Protein 2D8H (pdb70)

Radius of gyration: 14.16 Å; Cα contacts (8 Å, |Δi|>4): 136; chains: 1; bounding box: 37×37×28 Å

Nearest PDB structures (foldseek):
  2d8h-assembly1_A  TM=8.539E-01  e=3.539E-13  Homo sapiens
  2a08-assembly2_B  TM=9.715E-01  e=4.298E-06  Saccharomyces cerevisiae
  1ssh-assembly1_A  TM=9.206E-01  e=3.399E-06  Saccharomyces cerevisiae
  2da9-assembly1_A  TM=7.946E-01  e=1.758E-05  Mus musculus
  2yt6-assembly1_A  TM=6.489E-01  e=4.766E-05  Mus musculus

Solvent-accessible surface area: 6332 Å² total; per-residue (Å²): 127,128,93,79,118,109,69,162,177,197,132,49,143,99,145,136,64,56,97,1,38,2,77,135,56,28,110,17,161,121,140,49,16,1,74,3,100,63,42,34,114,0,45,2,56,66,62,74,155,50,139,199,64,122,8,65,0,96,16,160,84,86,69,4,74,0,14,5,98,70,10,53,114,98,101,60,116,122,117,97

Secondary structure (DSSP, 8-state):
---SS----SS---SS-EEEE-SS-EE-SSTTB-EE-TT-EEEEEE--S-SSSEEEEEETTEEEEEEGGG--B----S--

Organism: Homo sapiens (NCBI:txid9606)

Foldseek 3Di:
DDDDDDDDDPPDPDPFFAKKAFCAFDDPPDPAADGDGGGFIWGFPAQDDDQQDWGWTHGPRRIHIDRSVRIDGDPDVPDD

GO terms:
  GO:0032587 ruffle membrane (C, IDA)
  GO:0035091 phosphatidylinositol binding (F, IDA)
  GO:0019902 phosphatase binding (F, IDA)
  GO:0005515 protein binding (F, IPI)

CATH classification: 2.30.30.40

InterPro domains:
  IPR001452 SH3 domain [PF14604] (290-340)
  IPR001452 SH3 domain [PR00452] (286-296)
  IPR001452 SH3 domain [PR00452] (300-315)
  IPR001452 SH3 domain [PR00452] (319-328)
  IPR001452 SH3 domain [PR00452] (330-342)
  IPR001452 SH3 domain [PS50002] (283-342)
  IPR001452 SH3 domain [SM00326] (286-342)
  IPR007461 Ysc84 actin-binding domain [PF04366] (87-209)
  IPR033643 SH3YL1-like, SYLF domain [cd11525] (11-209)
  IPR035511 SH3YL1, SH3 domain [cd11841] (287-340)
  IPR036028 SH3-like domain superfamily [SSF50044] (266-341)
  IPR051702 SH3 domain-containing protein YSC84-like [PTHR15629] (1-319)

Structure (mmCIF, N/CA/C/O backbone):
data_2D8H
#
_entry.id   2D8H
#
loop_
_atom_site.group_PDB
_atom_site.id
_atom_site.type_symbol
_atom_site.label_atom_id
_atom_site.label_alt_id
_atom_site.label_comp_id
_atom_site.label_asym_id
_atom_site.label_entity_id
_atom_site.label_seq_id
_atom_site.pdbx_PDB_ins_code
_atom_site.Cartn_x
_atom_site.Cartn_y
_atom_site.Cartn_z
_atom_site.occupancy
_atom_site.B_iso_or_equiv
_atom_site.auth_seq_id
_atom_site.auth_comp_id
_atom_site.auth_asym_id
_atom_site.auth_atom_id
_atom_site.pdbx_PDB_model_num
ATOM 1 N N . GLY A 1 1 ? 24.388 14.339 4.581 1.00 0.00 1 GLY A N 1
ATOM 2 C CA . GLY A 1 1 ? 25.220 13.265 4.071 1.00 0.00 1 GLY A CA 1
ATOM 3 C C . GLY A 1 1 ? 25.790 12.398 5.177 1.00 0.00 1 GLY A C 1
ATOM 4 O O . GLY A 1 1 ? 25.396 11.243 5.335 1.00 0.00 1 GLY A O 1
ATOM 8 N N . SER A 1 2 ? 26.722 12.956 5.943 1.00 0.00 2 SER A N 1
ATOM 9 C CA . SER A 1 2 ? 27.352 12.225 7.036 1.00 0.00 2 SER A CA 1
ATOM 10 C C . SER A 1 2 ? 26.301 11.593 7.943 1.00 0.00 2 SER A C 1
ATOM 11 O O . SER A 1 2 ? 25.307 12.227 8.295 1.00 0.00 2 SER A O 1
ATOM 19 N N . SER A 1 3 ? 26.529 10.338 8.318 1.00 0.00 3 SER A N 1
ATOM 20 C CA . SER A 1 3 ? 25.601 9.618 9.182 1.00 0.00 3 SER A CA 1
ATOM 21 C C . SER A 1 3 ? 26.256 9.274 10.516 1.00 0.00 3 SER A C 1
ATOM 22 O O . SER A 1 3 ? 27.480 9.231 10.627 1.00 0.00 3 SER A O 1
ATOM 30 N N . GLY A 1 4 ? 25.429 9.031 11.529 1.00 0.00 4 GLY A N 1
ATOM 31 C CA . GLY A 1 4 ? 25.944 8.695 12.843 1.00 0.00 4 GLY A CA 1
ATOM 32 C C . GLY A 1 4 ? 25.811 7.218 13.158 1.00 0.00 4 GLY A C 1
ATOM 33 O O . GLY A 1 4 ? 26.777 6.463 13.050 1.00 0.00 4 GLY A O 1
ATOM 37 N N . SER A 1 5 ? 24.610 6.805 13.551 1.00 0.00 5 SER A N 1
ATOM 38 C CA . SER A 1 5 ? 24.354 5.409 13.888 1.00 0.00 5 SER A CA 1
ATOM 39 C C . SER A 1 5 ? 23.132 4.885 13.141 1.00 0.00 5 SER A C 1
ATOM 40 O O . SER A 1 5 ? 21.994 5.155 13.523 1.00 0.00 5 SER A O 1
ATOM 48 N N . SER A 1 6 ? 23.377 4.132 12.073 1.00 0.00 6 SER A N 1
ATOM 49 C CA . SER A 1 6 ? 22.297 3.572 11.268 1.00 0.00 6 SER A CA 1
ATOM 50 C C . SER A 1 6 ? 22.699 2.221 10.685 1.00 0.00 6 SER A C 1
ATOM 51 O O . SER A 1 6 ? 23.883 1.927 10.531 1.00 0.00 6 SER A O 1
ATOM 59 N N . GLY A 1 7 ? 21.702 1.403 10.361 1.00 0.00 7 GLY A N 1
ATOM 60 C CA . GLY A 1 7 ? 21.971 0.093 9.798 1.00 0.00 7 GLY A CA 1
ATOM 61 C C . GLY A 1 7 ? 20.703 -0.694 9.529 1.00 0.00 7 GLY A C 1
ATOM 62 O O . GLY A 1 7 ? 19.600 -0.217 9.796 1.00 0.00 7 GLY A O 1
ATOM 66 N N . HIS A 1 8 ? 20.860 -1.902 8.997 1.00 0.00 8 HIS A N 1
ATOM 67 C CA . HIS A 1 8 ? 19.718 -2.756 8.690 1.00 0.00 8 HIS A CA 1
ATOM 68 C C . HIS A 1 8 ? 19.912 -4.152 9.274 1.00 0.00 8 HIS A C 1
ATOM 69 O O . HIS A 1 8 ? 19.579 -5.152 8.638 1.00 0.00 8 HIS A O 1
ATOM 84 N N . GLU A 1 9 ? 20.453 -4.212 10.486 1.00 0.00 9 GLU A N 1
ATOM 85 C CA . GLU A 1 9 ? 20.692 -5.486 11.154 1.00 0.00 9 GLU A CA 1
ATOM 86 C C . GLU A 1 9 ? 19.494 -5.885 12.010 1.00 0.00 9 GLU A C 1
ATOM 87 O O . GLU A 1 9 ? 19.420 -5.545 13.191 1.00 0.00 9 GLU A O 1
ATOM 99 N N . ARG A 1 10 ? 18.557 -6.608 11.406 1.00 0.00 10 ARG A N 1
ATOM 100 C CA . ARG A 1 10 ? 17.361 -7.052 12.111 1.00 0.00 10 ARG A CA 1
ATOM 101 C C . ARG A 1 10 ? 16.814 -8.338 11.498 1.00 0.00 10 ARG A C 1
ATOM 102 O O . ARG A 1 10 ? 17.100 -8.659 10.345 1.00 0.00 10 ARG A O 1
ATOM 123 N N . VAL A 1 11 ? 16.025 -9.071 12.278 1.00 0.00 11 VAL A N 1
ATOM 124 C CA . VAL A 1 11 ? 15.438 -10.321 11.812 1.00 0.00 11 VAL A CA 1
ATOM 125 C C . VAL A 1 11 ? 14.435 -10.073 10.691 1.00 0.00 11 VAL A C 1
ATOM 126 O O . VAL A 1 11 ? 13.587 -9.187 10.787 1.00 0.00 11 VAL A O 1
ATOM 139 N N . GLY A 1 12 ? 14.538 -10.863 9.626 1.00 0.00 12 GLY A N 1
ATOM 140 C CA . GLY A 1 12 ? 13.634 -10.714 8.501 1.00 0.00 12 GLY A CA 1
ATOM 141 C C . GLY A 1 12 ? 14.366 -10.438 7.202 1.00 0.00 12 GLY A C 1
ATOM 142 O O . GLY A 1 12 ? 15.083 -9.445 7.085 1.00 0.00 12 GLY A O 1
ATOM 146 N N . ASN A 1 13 ? 14.185 -11.320 6.224 1.00 0.00 13 ASN A N 1
ATOM 147 C CA . ASN A 1 13 ? 14.836 -11.167 4.928 1.00 0.00 13 ASN A CA 1
ATOM 148 C C . ASN A 1 13 ? 13.874 -10.575 3.903 1.00 0.00 13 ASN A C 1
ATOM 149 O O . ASN A 1 13 ? 12.808 -11.133 3.640 1.00 0.00 13 ASN A O 1
ATOM 160 N N . LEU A 1 14 ? 14.257 -9.441 3.326 1.00 0.00 14 LEU A N 1
ATOM 161 C CA . LEU A 1 14 ? 13.429 -8.772 2.328 1.00 0.00 14 LEU A CA 1
ATOM 162 C C . LEU A 1 14 ? 14.211 -8.539 1.039 1.00 0.00 14 LEU A C 1
ATOM 163 O O . LEU A 1 14 ? 14.812 -7.483 0.849 1.00 0.00 14 LEU A O 1
ATOM 179 N N . ASN A 1 15 ? 14.196 -9.533 0.157 1.00 0.00 15 ASN A N 1
ATOM 180 C CA . ASN A 1 15 ? 14.902 -9.435 -1.116 1.00 0.00 15 ASN A CA 1
ATOM 181 C C . ASN A 1 15 ? 14.201 -8.457 -2.054 1.00 0.00 15 ASN A C 1
ATOM 182 O O . ASN A 1 15 ? 14.835 -7.838 -2.907 1.00 0.00 15 ASN A O 1
ATOM 193 N N . GLN A 1 16 ? 12.889 -8.325 -1.888 1.00 0.00 16 GLN A N 1
ATOM 194 C CA . GLN A 1 16 ? 12.101 -7.423 -2.720 1.00 0.00 16 GLN A CA 1
ATOM 195 C C . GLN A 1 16 ? 10.789 -7.057 -2.036 1.00 0.00 16 GLN A C 1
ATOM 196 O O . GLN A 1 16 ? 10.177 -7.867 -1.339 1.00 0.00 16 GLN A O 1
ATOM 210 N N . PRO A 1 17 ? 10.344 -5.808 -2.237 1.00 0.00 17 PRO A N 1
ATOM 211 C CA . PRO A 1 17 ? 9.099 -5.306 -1.647 1.00 0.00 17 PRO A CA 1
ATOM 212 C C . PRO A 1 17 ? 7.864 -5.950 -2.266 1.00 0.00 17 PRO A C 1
ATOM 213 O O . PRO A 1 17 ? 7.973 -6.811 -3.140 1.00 0.00 17 PRO A O 1
ATOM 224 N N . ILE A 1 18 ? 6.690 -5.528 -1.809 1.00 0.00 18 ILE A N 1
ATOM 225 C CA . ILE A 1 18 ? 5.434 -6.063 -2.320 1.00 0.00 18 ILE A CA 1
ATOM 226 C C . ILE A 1 18 ? 4.599 -4.971 -2.978 1.00 0.00 18 ILE A C 1
ATOM 227 O O . ILE A 1 18 ? 4.719 -3.795 -2.638 1.00 0.00 18 ILE A O 1
ATOM 243 N N . GLU A 1 19 ? 3.751 -5.370 -3.922 1.00 0.00 19 GLU A N 1
ATOM 244 C CA . GLU A 1 19 ? 2.894 -4.424 -4.627 1.00 0.00 19 GLU A CA 1
ATOM 245 C C . GLU A 1 19 ? 1.435 -4.602 -4.219 1.00 0.00 19 GLU A C 1
ATOM 246 O O . GLU A 1 19 ? 0.871 -5.689 -4.347 1.00 0.00 19 GLU A O 1
ATOM 258 N N . VAL A 1 20 ? 0.829 -3.527 -3.725 1.00 0.00 20 VAL A N 1
ATOM 259 C CA . VAL A 1 20 ? -0.565 -3.563 -3.298 1.00 0.00 20 VAL A CA 1
ATOM 260 C C . VAL A 1 20 ? -1.364 -2.432 -3.936 1.00 0.00 20 VAL A C 1
ATOM 261 O O . VAL A 1 20 ? -0.838 -1.347 -4.183 1.00 0.00 20 VAL A O 1
ATOM 274 N N . THR A 1 21 ? -2.641 -2.693 -4.200 1.00 0.00 21 THR A N 1
ATOM 275 C CA . THR A 1 21 ? -3.514 -1.698 -4.809 1.00 0.00 21 THR A CA 1
ATOM 276 C C . THR A 1 21 ? -4.457 -1.089 -3.777 1.00 0.00 21 THR A C 1
ATOM 277 O O . THR A 1 21 ? -5.289 -1.784 -3.196 1.00 0.00 21 THR A O 1
ATOM 288 N N . ALA A 1 22 ? -4.320 0.215 -3.556 1.00 0.00 22 ALA A N 1
ATOM 289 C CA . ALA A 1 22 ? -5.162 0.918 -2.596 1.00 0.00 22 ALA A CA 1
ATOM 290 C C . ALA A 1 22 ? -6.640 0.728 -2.919 1.00 0.00 22 ALA A C 1
ATOM 291 O O . ALA A 1 22 ? -7.133 1.224 -3.933 1.00 0.00 22 ALA A O 1
ATOM 298 N N . LEU A 1 23 ? -7.342 0.007 -2.052 1.00 0.00 23 LEU A N 1
ATOM 299 C CA . LEU A 1 23 ? -8.765 -0.250 -2.245 1.00 0.00 23 LEU A CA 1
ATOM 300 C C . LEU A 1 23 ? -9.581 1.023 -2.042 1.00 0.00 23 LEU A C 1
ATOM 301 O O . LEU A 1 23 ? -10.633 1.203 -2.656 1.00 0.00 23 LEU A O 1
ATOM 317 N N . TYR A 1 24 ? -9.087 1.904 -1.179 1.00 0.00 24 TYR A N 1
ATOM 318 C CA . TYR A 1 24 ? -9.770 3.161 -0.895 1.00 0.00 24 TYR A CA 1
ATOM 319 C C . TYR A 1 24 ? -8.767 4.295 -0.707 1.00 0.00 24 TYR A C 1
ATOM 320 O O . TYR A 1 24 ? -7.599 4.061 -0.399 1.00 0.00 24 TYR A O 1
ATOM 338 N N . SER A 1 25 ? -9.234 5.526 -0.895 1.00 0.00 25 SER A N 1
ATOM 339 C CA . SER A 1 25 ? -8.379 6.698 -0.749 1.00 0.00 25 SER A CA 1
ATOM 340 C C . SER A 1 25 ? -8.063 6.962 0.720 1.00 0.00 25 SER A C 1
ATOM 341 O O . SER A 1 25 ? -8.823 6.577 1.609 1.00 0.00 25 SER A O 1
ATOM 349 N N . PHE A 1 26 ? -6.936 7.621 0.968 1.00 0.00 26 PHE A N 1
ATOM 350 C CA . PHE A 1 26 ? -6.518 7.936 2.329 1.00 0.00 26 PHE A CA 1
ATOM 351 C C . PHE A 1 26 ? -5.716 9.233 2.365 1.00 0.00 26 PHE A C 1
ATOM 352 O O . PHE A 1 26 ? -5.015 9.568 1.410 1.00 0.00 26 PHE A O 1
ATOM 369 N N . GLU A 1 27 ? -5.825 9.959 3.473 1.00 0.00 27 GLU A N 1
ATOM 370 C CA . GLU A 1 27 ? -5.111 11.220 3.633 1.00 0.00 27 GLU A CA 1
ATOM 371 C C . GLU A 1 27 ? -4.345 11.248 4.952 1.00 0.00 27 GLU A C 1
ATOM 372 O O . GLU A 1 27 ? -4.926 11.459 6.016 1.00 0.00 27 GLU A O 1
ATOM 384 N N . GLY A 1 28 ? -3.035 11.033 4.874 1.00 0.00 28 GLY A N 1
ATOM 385 C CA . GLY A 1 28 ? -2.210 11.037 6.068 1.00 0.00 28 GLY A CA 1
ATOM 386 C C . GLY A 1 28 ? -2.315 12.337 6.841 1.00 0.00 28 GLY A C 1
ATOM 387 O O . GLY A 1 28 ? -1.833 13.375 6.389 1.00 0.00 28 GLY A O 1
ATOM 391 N N . GLN A 1 29 ? -2.948 12.280 8.009 1.00 0.00 29 GLN A N 1
ATOM 392 C CA . GLN A 1 29 ? -3.117 13.463 8.844 1.00 0.00 29 GLN A CA 1
ATOM 393 C C . GLN A 1 29 ? -1.766 13.999 9.308 1.00 0.00 29 GLN A C 1
ATOM 394 O O . GLN A 1 29 ? -1.603 15.201 9.514 1.00 0.00 29 GLN A O 1
ATOM 408 N N . GLN A 1 30 ? -0.802 13.098 9.471 1.00 0.00 30 GLN A N 1
ATOM 409 C CA . GLN A 1 30 ? 0.534 13.482 9.912 1.00 0.00 30 GLN A CA 1
ATOM 410 C C . GLN A 1 30 ? 1.515 13.475 8.745 1.00 0.00 30 GLN A C 1
ATOM 411 O O . GLN A 1 30 ? 1.289 12.839 7.715 1.00 0.00 30 GLN A O 1
ATOM 425 N N . PRO A 1 31 ? 2.632 14.200 8.906 1.00 0.00 31 PRO A N 1
ATOM 426 C CA . PRO A 1 31 ? 3.671 14.293 7.876 1.00 0.00 31 PRO A CA 1
ATOM 427 C C . PRO A 1 31 ? 4.430 12.983 7.697 1.00 0.00 31 PRO A C 1
ATOM 428 O O . PRO A 1 31 ? 5.075 12.763 6.673 1.00 0.00 31 PRO A O 1
ATOM 439 N N . GLY A 1 32 ? 4.347 12.114 8.701 1.00 0.00 32 GLY A N 1
ATOM 440 C CA . GLY A 1 32 ? 5.031 10.836 8.634 1.00 0.00 32 GLY A CA 1
ATOM 441 C C . GLY A 1 32 ? 4.216 9.779 7.915 1.00 0.00 32 GLY A C 1
ATOM 442 O O . GLY A 1 32 ? 4.740 8.731 7.538 1.00 0.00 32 GLY A O 1
ATOM 446 N N . ASP A 1 33 ? 2.930 10.054 7.725 1.00 0.00 33 ASP A N 1
ATOM 447 C CA . ASP A 1 33 ? 2.040 9.118 7.048 1.00 0.00 33 ASP A CA 1
ATOM 448 C C . ASP A 1 33 ? 2.227 9.189 5.535 1.00 0.00 33 ASP A C 1
ATOM 449 O O . ASP A 1 33 ? 3.104 9.899 5.040 1.00 0.00 33 ASP A O 1
ATOM 458 N N . LEU A 1 34 ? 1.399 8.449 4.806 1.00 0.00 34 LEU A N 1
ATOM 459 C CA . LEU A 1 34 ? 1.474 8.427 3.350 1.00 0.00 34 LEU A CA 1
ATOM 460 C C . LEU A 1 34 ? 0.161 8.895 2.730 1.00 0.00 34 LEU A C 1
ATOM 461 O O . LEU A 1 34 ? -0.903 8.764 3.333 1.00 0.00 34 LEU A O 1
ATOM 477 N N . ASN A 1 35 ? 0.245 9.440 1.521 1.00 0.00 35 ASN A N 1
ATOM 478 C CA . ASN A 1 35 ? -0.937 9.926 0.818 1.00 0.00 35 ASN A CA 1
ATOM 479 C C . ASN A 1 35 ? -1.151 9.159 -0.483 1.00 0.00 35 ASN A C 1
ATOM 480 O O . ASN A 1 35 ? -0.313 9.198 -1.384 1.00 0.00 35 ASN A O 1
ATOM 491 N N . PHE A 1 36 ? -2.279 8.462 -0.575 1.00 0.00 36 PHE A N 1
ATOM 492 C CA . PHE A 1 36 ? -2.603 7.685 -1.765 1.00 0.00 36 PHE A CA 1
ATOM 493 C C . PHE A 1 36 ? -4.090 7.784 -2.092 1.00 0.00 36 PHE A C 1
ATOM 494 O O . PHE A 1 36 ? -4.858 8.398 -1.351 1.00 0.00 36 PHE A O 1
ATOM 511 N N . GLN A 1 37 ? -4.487 7.178 -3.206 1.00 0.00 37 GLN A N 1
ATOM 512 C CA . GLN A 1 37 ? -5.882 7.200 -3.631 1.00 0.00 37 GLN A CA 1
ATOM 513 C C . GLN A 1 37 ? -6.311 5.835 -4.159 1.00 0.00 37 GLN A C 1
ATOM 514 O O . GLN A 1 37 ? -5.491 5.068 -4.664 1.00 0.00 37 GLN A O 1
ATOM 528 N N . ALA A 1 38 ? -7.601 5.538 -4.040 1.00 0.00 38 ALA A N 1
ATOM 529 C CA . ALA A 1 38 ? -8.139 4.267 -4.507 1.00 0.00 38 ALA A CA 1
ATOM 530 C C . ALA A 1 38 ? -7.602 3.919 -5.892 1.00 0.00 38 ALA A C 1
ATOM 531 O O . ALA A 1 38 ? -8.020 4.498 -6.894 1.00 0.00 38 ALA A O 1
ATOM 538 N N . GLY A 1 39 ? -6.673 2.970 -5.940 1.00 0.00 39 GLY A N 1
ATOM 539 C CA . GLY A 1 39 ? -6.094 2.562 -7.206 1.00 0.00 39 GLY A CA 1
ATOM 540 C C . GLY A 1 39 ? -4.585 2.705 -7.227 1.00 0.00 39 GLY A C 1
ATOM 541 O O . GLY A 1 39 ? -3.885 1.888 -7.826 1.00 0.00 39 GLY A O 1
ATOM 545 N N . ASP A 1 40 ? -4.082 3.745 -6.571 1.00 0.00 40 ASP A N 1
ATOM 546 C CA . ASP A 1 40 ? -2.646 3.993 -6.517 1.00 0.00 40 ASP A CA 1
ATOM 547 C C . ASP A 1 40 ? -1.912 2.805 -5.904 1.00 0.00 40 ASP A C 1
ATOM 548 O O . ASP A 1 40 ? -2.257 2.344 -4.815 1.00 0.00 40 ASP A O 1
ATOM 557 N N . ARG A 1 41 ? -0.900 2.312 -6.610 1.00 0.00 41 ARG A N 1
ATOM 558 C CA . ARG A 1 41 ? -0.119 1.176 -6.136 1.00 0.00 41 ARG A CA 1
ATOM 559 C C . ARG A 1 41 ? 0.941 1.624 -5.135 1.00 0.00 41 ARG A C 1
ATOM 560 O O . ARG A 1 41 ? 1.707 2.552 -5.401 1.00 0.00 41 ARG A O 1
ATOM 581 N N . ILE A 1 42 ? 0.980 0.961 -3.985 1.00 0.00 42 ILE A N 1
ATOM 582 C CA . ILE A 1 42 ? 1.947 1.291 -2.945 1.00 0.00 42 ILE A CA 1
ATOM 583 C C . ILE A 1 42 ? 2.982 0.183 -2.785 1.00 0.00 42 ILE A C 1
ATOM 584 O O . ILE A 1 42 ? 2.636 -0.989 -2.634 1.00 0.00 42 ILE A O 1
ATOM 600 N N . THR A 1 43 ? 4.256 0.562 -2.817 1.00 0.00 43 THR A N 1
ATOM 601 C CA . THR A 1 43 ? 5.343 -0.399 -2.675 1.00 0.00 43 THR A CA 1
ATOM 602 C C . THR A 1 43 ? 5.604 -0.720 -1.208 1.00 0.00 43 THR A C 1
ATOM 603 O O . THR A 1 43 ? 6.235 0.059 -0.494 1.00 0.00 43 THR A O 1
ATOM 614 N N . VAL A 1 44 ? 5.117 -1.874 -0.764 1.00 0.00 44 VAL A N 1
ATOM 615 C CA . VAL A 1 44 ? 5.299 -2.300 0.618 1.00 0.00 44 VAL A CA 1
ATOM 616 C C . VAL A 1 44 ? 6.764 -2.607 0.910 1.00 0.00 44 VAL A C 1
ATOM 617 O O . VAL A 1 44 ? 7.296 -3.624 0.462 1.00 0.00 44 VAL A O 1
ATOM 630 N N . ILE A 1 45 ? 7.410 -1.723 1.662 1.00 0.00 45 ILE A N 1
ATOM 631 C CA . ILE A 1 45 ? 8.813 -1.900 2.014 1.00 0.00 45 ILE A CA 1
ATOM 632 C C . ILE A 1 45 ? 8.957 -2.575 3.374 1.00 0.00 45 ILE A C 1
ATOM 633 O O . ILE A 1 45 ? 9.842 -3.407 3.575 1.00 0.00 45 ILE A O 1
ATOM 649 N N . SER A 1 46 ? 8.080 -2.213 4.305 1.00 0.00 46 SER A N 1
ATOM 650 C CA . SER A 1 46 ? 8.110 -2.782 5.647 1.00 0.00 46 SER A CA 1
ATOM 651 C C . SER A 1 46 ? 6.697 -2.977 6.186 1.00 0.00 46 SER A C 1
ATOM 652 O O . SER A 1 46 ? 6.028 -2.017 6.570 1.00 0.00 46 SER A O 1
ATOM 660 N N . LYS A 1 47 ? 6.247 -4.227 6.213 1.00 0.00 47 LYS A N 1
ATOM 661 C CA . LYS A 1 47 ? 4.914 -4.551 6.706 1.00 0.00 47 LYS A CA 1
ATOM 662 C C . LYS A 1 47 ? 4.970 -5.692 7.717 1.00 0.00 47 LYS A C 1
ATOM 663 O O . LYS A 1 47 ? 6.006 -6.336 7.886 1.00 0.00 47 LYS A O 1
ATOM 682 N N . THR A 1 48 ? 3.849 -5.938 8.387 1.00 0.00 48 THR A N 1
ATOM 683 C CA . THR A 1 48 ? 3.771 -7.001 9.381 1.00 0.00 48 THR A CA 1
ATOM 684 C C . THR A 1 48 ? 2.839 -8.117 8.921 1.00 0.00 48 THR A C 1
ATOM 685 O O . THR A 1 48 ? 2.208 -8.017 7.868 1.00 0.00 48 THR A O 1
ATOM 696 N N . ASP A 1 49 ? 2.758 -9.179 9.715 1.00 0.00 49 ASP A N 1
ATOM 697 C CA . ASP A 1 49 ? 1.902 -10.314 9.389 1.00 0.00 49 ASP A CA 1
ATOM 698 C C . ASP A 1 49 ? 0.501 -10.120 9.961 1.00 0.00 49 ASP A C 1
ATOM 699 O O . ASP A 1 49 ? -0.079 -11.041 10.534 1.00 0.00 49 ASP A O 1
ATOM 708 N N . SER A 1 50 ? -0.035 -8.914 9.802 1.00 0.00 50 SER A N 1
ATOM 709 C CA . SER A 1 50 ? -1.366 -8.597 10.307 1.00 0.00 50 SER A CA 1
ATOM 710 C C . SER A 1 50 ? -2.071 -7.600 9.392 1.00 0.00 50 SER A C 1
ATOM 711 O O . SER A 1 50 ? -1.497 -6.583 9.003 1.00 0.00 50 SER A O 1
ATOM 719 N N . HIS A 1 51 ? -3.321 -7.901 9.051 1.00 0.00 51 HIS A N 1
ATOM 720 C CA . HIS A 1 51 ? -4.106 -7.032 8.182 1.00 0.00 51 HIS A CA 1
ATOM 721 C C . HIS A 1 51 ? -4.690 -5.862 8.968 1.00 0.00 51 HIS A C 1
ATOM 722 O O . HIS A 1 51 ? -4.934 -4.789 8.415 1.00 0.00 51 HIS A O 1
ATOM 737 N N . PHE A 1 52 ? -4.914 -6.077 10.260 1.00 0.00 52 PHE A N 1
ATOM 738 C CA . PHE A 1 52 ? -5.472 -5.041 11.122 1.00 0.00 52 PHE A CA 1
ATOM 739 C C . PHE A 1 52 ? -4.364 -4.191 11.738 1.00 0.00 52 PHE A C 1
ATOM 740 O O . PHE A 1 52 ? -4.366 -3.926 12.940 1.00 0.00 52 PHE A O 1
ATOM 757 N N . ASP A 1 53 ? -3.419 -3.769 10.905 1.00 0.00 53 ASP A N 1
ATOM 758 C CA . ASP A 1 53 ? -2.305 -2.949 11.367 1.00 0.00 53 ASP A CA 1
ATOM 759 C C . ASP A 1 53 ? -1.818 -2.020 10.259 1.00 0.00 53 ASP A C 1
ATOM 760 O O . ASP A 1 53 ? -2.155 -2.204 9.089 1.00 0.00 53 ASP A O 1
ATOM 769 N N . TRP A 1 54 ? -1.025 -1.023 10.635 1.00 0.00 54 TRP A N 1
ATOM 770 C CA . TRP A 1 54 ? -0.493 -0.065 9.673 1.00 0.00 54 TRP A CA 1
ATOM 771 C C . TRP A 1 54 ? 0.863 -0.519 9.145 1.00 0.00 54 TRP A C 1
ATOM 772 O O . TRP A 1 54 ? 1.736 -0.920 9.916 1.00 0.00 54 TRP A O 1
ATOM 793 N N . TRP A 1 55 ? 1.034 -0.454 7.830 1.00 0.00 55 TRP A N 1
ATOM 794 C CA . TRP A 1 55 ? 2.286 -0.859 7.201 1.00 0.00 55 TRP A CA 1
ATOM 795 C C . TRP A 1 55 ? 3.030 0.349 6.643 1.00 0.00 55 TRP A C 1
ATOM 796 O O . TRP A 1 55 ? 2.515 1.466 6.656 1.00 0.00 55 TRP A O 1
ATOM 817 N N . GLU A 1 56 ? 4.244 0.116 6.153 1.00 0.00 56 GLU A N 1
ATOM 818 C CA . GLU A 1 56 ? 5.058 1.187 5.591 1.00 0.00 56 GLU A CA 1
ATOM 819 C C . GLU A 1 56 ? 5.395 0.905 4.129 1.00 0.00 56 GLU A C 1
ATOM 820 O O . GLU A 1 56 ? 6.141 -0.023 3.821 1.00 0.00 56 GLU A O 1
ATOM 832 N N . GLY A 1 57 ? 4.837 1.713 3.232 1.00 0.00 57 GLY A N 1
ATOM 833 C CA . GLY A 1 57 ? 5.089 1.534 1.814 1.00 0.00 57 GLY A CA 1
ATOM 834 C C . GLY A 1 57 ? 5.625 2.790 1.158 1.00 0.00 57 GLY A C 1
ATOM 835 O O . GLY A 1 57 ? 5.872 3.794 1.827 1.00 0.00 57 GLY A O 1
ATOM 839 N N . LYS A 1 58 ? 5.809 2.737 -0.157 1.00 0.00 58 LYS A N 1
ATOM 840 C CA . LYS A 1 58 ? 6.320 3.878 -0.906 1.00 0.00 58 LYS A CA 1
ATOM 841 C C . LYS A 1 58 ? 5.442 4.171 -2.119 1.00 0.00 58 LYS A C 1
ATOM 842 O O . LYS A 1 58 ? 5.070 3.262 -2.862 1.00 0.00 58 LYS A O 1
ATOM 861 N N . LEU A 1 59 ? 5.116 5.443 -2.314 1.00 0.00 59 LEU A N 1
ATOM 862 C CA . LEU A 1 59 ? 4.282 5.856 -3.438 1.00 0.00 59 LEU A CA 1
ATOM 863 C C . LEU A 1 59 ? 4.739 7.203 -3.989 1.00 0.00 59 LEU A C 1
ATOM 864 O O . LEU A 1 59 ? 5.186 8.072 -3.240 1.00 0.00 59 LEU A O 1
ATOM 880 N N . ARG A 1 60 ? 4.622 7.370 -5.302 1.00 0.00 60 ARG A N 1
ATOM 881 C CA . ARG A 1 60 ? 5.022 8.611 -5.953 1.00 0.00 60 ARG A CA 1
ATOM 882 C C . ARG A 1 60 ? 6.334 9.131 -5.373 1.00 0.00 60 ARG A C 1
ATOM 883 O O . ARG A 1 60 ? 6.470 10.320 -5.086 1.00 0.00 60 ARG A O 1
ATOM 904 N N . GLY A 1 61 ? 7.298 8.231 -5.203 1.00 0.00 61 GLY A N 1
ATOM 905 C CA . GLY A 1 61 ? 8.586 8.618 -4.657 1.00 0.00 61 GLY A CA 1
ATOM 906 C C . GLY A 1 61 ? 8.479 9.156 -3.244 1.00 0.00 61 GLY A C 1
ATOM 907 O O . GLY A 1 61 ? 9.189 10.091 -2.874 1.00 0.00 61 GLY A O 1
ATOM 911 N N . GLN A 1 62 ? 7.589 8.564 -2.453 1.00 0.00 62 GLN A N 1
ATOM 912 C CA . GLN A 1 62 ? 7.391 8.992 -1.074 1.00 0.00 62 GLN A CA 1
ATOM 913 C C . GLN A 1 62 ? 7.377 7.795 -0.129 1.00 0.00 62 GLN A C 1
ATOM 914 O O . GLN A 1 62 ? 7.443 6.645 -0.565 1.00 0.00 62 GLN A O 1
ATOM 928 N N . THR A 1 63 ? 7.291 8.071 1.168 1.00 0.00 63 THR A N 1
ATOM 929 C CA . THR A 1 63 ? 7.270 7.017 2.175 1.00 0.00 63 THR A CA 1
ATOM 930 C C . THR A 1 63 ? 6.418 7.419 3.374 1.00 0.00 63 THR A C 1
ATOM 931 O O . THR A 1 63 ? 6.441 8.571 3.805 1.00 0.00 63 THR A O 1
ATOM 942 N N . GLY A 1 64 ? 5.668 6.461 3.909 1.00 0.00 64 GLY A N 1
ATOM 943 C CA . GLY A 1 64 ? 4.820 6.735 5.054 1.00 0.00 64 GLY A CA 1
ATOM 944 C C . GLY A 1 64 ? 4.065 5.507 5.524 1.00 0.00 64 GLY A C 1
ATOM 945 O O . GLY A 1 64 ? 4.163 4.440 4.917 1.00 0.00 64 GLY A O 1
ATOM 949 N N . ILE A 1 65 ? 3.311 5.657 6.607 1.00 0.00 65 ILE A N 1
ATOM 950 C CA . ILE A 1 65 ? 2.537 4.551 7.158 1.00 0.00 65 ILE A CA 1
ATOM 951 C C . ILE A 1 65 ? 1.075 4.638 6.733 1.00 0.00 65 ILE A C 1
ATOM 952 O O . ILE A 1 65 ? 0.536 5.729 6.542 1.00 0.00 65 ILE A O 1
ATOM 968 N N . PHE A 1 66 ? 0.437 3.481 6.587 1.00 0.00 66 PHE A N 1
ATOM 969 C CA . PHE A 1 66 ? -0.964 3.426 6.186 1.00 0.00 66 PHE A CA 1
ATOM 970 C C . PHE A 1 66 ? -1.588 2.089 6.573 1.00 0.00 66 PHE A C 1
ATOM 971 O O . PHE A 1 66 ? -0.912 1.064 6.671 1.00 0.00 66 PHE A O 1
ATOM 988 N N . PRO A 1 67 ? -2.910 2.097 6.799 1.00 0.00 67 PRO A N 1
ATOM 989 C CA . PRO A 1 67 ? -3.656 0.893 7.179 1.00 0.00 67 PRO A CA 1
ATOM 990 C C . PRO A 1 67 ? -3.758 -0.110 6.036 1.00 0.00 67 PRO A C 1
ATOM 991 O O . PRO A 1 67 ? -4.255 0.212 4.957 1.00 0.00 67 PRO A O 1
ATOM 1002 N N . ALA A 1 68 ? -3.286 -1.328 6.280 1.00 0.00 68 ALA A N 1
ATOM 1003 C CA . ALA A 1 68 ? -3.327 -2.380 5.271 1.00 0.00 68 ALA A CA 1
ATOM 1004 C C . ALA A 1 68 ? -4.758 -2.649 4.817 1.00 0.00 68 ALA A C 1
ATOM 1005 O O . ALA A 1 68 ? -4.987 -3.119 3.703 1.00 0.00 68 ALA A O 1
ATOM 1012 N N . ASN A 1 69 ? -5.717 -2.349 5.687 1.00 0.00 69 ASN A N 1
ATOM 1013 C CA . ASN A 1 69 ? -7.125 -2.561 5.375 1.00 0.00 69 ASN A CA 1
ATOM 1014 C C . ASN A 1 69 ? -7.565 -1.671 4.216 1.00 0.00 69 ASN A C 1
ATOM 1015 O O . ASN A 1 69 ? -8.652 -1.846 3.664 1.00 0.00 69 ASN A O 1
ATOM 1026 N N . TYR A 1 70 ? -6.714 -0.718 3.853 1.00 0.00 70 TYR A N 1
ATOM 1027 C CA . TYR A 1 70 ? -7.015 0.200 2.761 1.00 0.00 70 TYR A CA 1
ATOM 1028 C C . TYR A 1 70 ? -6.369 -0.269 1.462 1.00 0.00 70 TYR A C 1
ATOM 1029 O O . TYR A 1 70 ? -6.475 0.392 0.428 1.00 0.00 70 TYR A O 1
ATOM 1047 N N . VAL A 1 71 ? -5.699 -1.416 1.521 1.00 0.00 71 VAL A N 1
ATOM 1048 C CA . VAL A 1 71 ? -5.037 -1.976 0.350 1.00 0.00 71 VAL A CA 1
ATOM 1049 C C . VAL A 1 71 ? -5.345 -3.461 0.202 1.00 0.00 71 VAL A C 1
ATOM 1050 O O . VAL A 1 71 ? -6.078 -4.038 1.006 1.00 0.00 71 VAL A O 1
ATOM 1063 N N . THR A 1 72 ? -4.780 -4.077 -0.832 1.00 0.00 72 THR A N 1
ATOM 1064 C CA . THR A 1 72 ? -4.995 -5.496 -1.087 1.00 0.00 72 THR A CA 1
ATOM 1065 C C . THR A 1 72 ? -3.796 -6.115 -1.797 1.00 0.00 72 THR A C 1
ATOM 1066 O O . THR A 1 72 ? -3.070 -5.432 -2.518 1.00 0.00 72 THR A O 1
ATOM 1077 N N . MET A 1 73 ? -3.595 -7.412 -1.588 1.00 0.00 73 MET A N 1
ATOM 1078 C CA . MET A 1 73 ? -2.485 -8.123 -2.210 1.00 0.00 73 MET A CA 1
ATOM 1079 C C . MET A 1 73 ? -2.874 -8.635 -3.593 1.00 0.00 73 MET A C 1
ATOM 1080 O O . MET A 1 73 ? -3.740 -9.499 -3.724 1.00 0.00 73 MET A O 1
ATOM 1094 N N . ASN A 1 74 ? -2.228 -8.097 -4.623 1.00 0.00 74 ASN A N 1
ATOM 1095 C CA . ASN A 1 74 ? -2.508 -8.500 -5.996 1.00 0.00 74 ASN A CA 1
ATOM 1096 C C . ASN A 1 74 ? -1.329 -9.265 -6.590 1.00 0.00 74 ASN A C 1
ATOM 1097 O O . ASN A 1 74 ? -0.230 -8.727 -6.721 1.00 0.00 74 ASN A O 1
ATOM 1108 N N . SER A 1 75 ? -1.567 -10.523 -6.947 1.00 0.00 75 SER A N 1
ATOM 1109 C CA . SER A 1 75 ? -0.524 -11.363 -7.524 1.00 0.00 75 SER A CA 1
ATOM 1110 C C . SER A 1 75 ? -1.043 -12.107 -8.751 1.00 0.00 75 SER A C 1
ATOM 1111 O O . SER A 1 75 ? -2.246 -12.317 -8.901 1.00 0.00 75 SER A O 1
ATOM 1119 N N . GLY A 1 76 ? -0.125 -12.503 -9.627 1.00 0.00 76 GLY A N 1
ATOM 1120 C CA . GLY A 1 76 ? -0.508 -13.219 -10.830 1.00 0.00 76 GLY A CA 1
ATOM 1121 C C . GLY A 1 76 ? -1.028 -14.612 -10.535 1.00 0.00 76 GLY A C 1
ATOM 1122 O O . GLY A 1 76 ? -1.470 -14.911 -9.426 1.00 0.00 76 GLY A O 1
ATOM 1126 N N . PRO A 1 77 ? -0.980 -15.492 -11.546 1.00 0.00 77 PRO A N 1
ATOM 1127 C CA . PRO A 1 77 ? -1.446 -16.876 -11.414 1.00 0.00 77 PRO A CA 1
ATOM 1128 C C . PRO A 1 77 ? -0.540 -17.710 -10.515 1.00 0.00 77 PRO A C 1
ATOM 1129 O O . PRO A 1 77 ? 0.655 -17.844 -10.776 1.00 0.00 77 PRO A O 1
ATOM 1140 N N . SER A 1 78 ? -1.117 -18.270 -9.457 1.00 0.00 78 SER A N 1
ATOM 1141 C CA . SER A 1 78 ? -0.361 -19.089 -8.517 1.00 0.00 78 SER A CA 1
ATOM 1142 C C . SER A 1 78 ? -0.245 -20.525 -9.019 1.00 0.00 78 SER A C 1
ATOM 1143 O O . SER A 1 78 ? 0.744 -21.208 -8.755 1.00 0.00 78 SER A O 1
ATOM 1151 N N . SER A 1 79 ? -1.263 -20.975 -9.745 1.00 0.00 79 SER A N 1
ATOM 1152 C CA . SER A 1 79 ? -1.279 -22.331 -10.281 1.00 0.00 79 SER A CA 1
ATOM 1153 C C . SER A 1 79 ? -0.847 -22.341 -11.745 1.00 0.00 79 SER A C 1
ATOM 1154 O O . SER A 1 79 ? -0.074 -23.199 -12.169 1.00 0.00 79 SER A O 1
ATOM 1162 N N . GLY A 1 80 ? -1.352 -21.379 -12.511 1.00 0.00 80 GLY A N 1
ATOM 1163 C CA . GLY A 1 80 ? -1.008 -21.295 -13.919 1.00 0.00 80 GLY A CA 1
ATOM 1164 C C . GLY A 1 80 ? 0.455 -20.964 -14.139 1.00 0.00 80 GLY A C 1
ATOM 1165 O O . GLY A 1 80 ? 0.884 -20.737 -15.270 1.00 0.00 80 GLY A O 1
ATOM 1169 N N . GLY A 1 1 ? 24.118 18.050 19.327 1.00 0.00 1 GLY A N 2
ATOM 1170 C CA . GLY A 1 1 ? 24.574 17.541 18.047 1.00 0.00 1 GLY A CA 2
ATOM 1171 C C . GLY A 1 1 ? 24.766 16.037 18.056 1.00 0.00 1 GLY A C 2
ATOM 1172 O O . GLY A 1 1 ? 25.885 15.547 17.907 1.00 0.00 1 GLY A O 2
ATOM 1176 N N . SER A 1 2 ? 23.671 15.304 18.232 1.00 0.00 2 SER A N 2
ATOM 1177 C CA . SER A 1 2 ? 23.724 13.847 18.266 1.00 0.00 2 SER A CA 2
ATOM 1178 C C . SER A 1 2 ? 23.643 13.268 16.857 1.00 0.00 2 SER A C 2
ATOM 1179 O O . SER A 1 2 ? 23.158 13.921 15.932 1.00 0.00 2 SER A O 2
ATOM 1187 N N . SER A 1 3 ? 24.121 12.038 16.701 1.00 0.00 3 SER A N 2
ATOM 1188 C CA . SER A 1 3 ? 24.107 11.371 15.404 1.00 0.00 3 SER A CA 2
ATOM 1189 C C . SER A 1 3 ? 24.406 9.883 15.555 1.00 0.00 3 SER A C 2
ATOM 1190 O O . SER A 1 3 ? 25.273 9.488 16.335 1.00 0.00 3 SER A O 2
ATOM 1198 N N . GLY A 1 4 ? 23.681 9.060 14.803 1.00 0.00 4 GLY A N 2
ATOM 1199 C CA . GLY A 1 4 ? 23.883 7.624 14.868 1.00 0.00 4 GLY A CA 2
ATOM 1200 C C . GLY A 1 4 ? 22.578 6.859 14.957 1.00 0.00 4 GLY A C 2
ATOM 1201 O O . GLY A 1 4 ? 22.199 6.388 16.029 1.00 0.00 4 GLY A O 2
ATOM 1205 N N . SER A 1 5 ? 21.887 6.736 13.828 1.00 0.00 5 SER A N 2
ATOM 1206 C CA . SER A 1 5 ? 20.613 6.028 13.784 1.00 0.00 5 SER A CA 2
ATOM 1207 C C . SER A 1 5 ? 20.802 4.604 13.270 1.00 0.00 5 SER A C 2
ATOM 1208 O O . SER A 1 5 ? 20.808 4.364 12.062 1.00 0.00 5 SER A O 2
ATOM 1216 N N . SER A 1 6 ? 20.954 3.662 14.195 1.00 0.00 6 SER A N 2
ATOM 1217 C CA . SER A 1 6 ? 21.147 2.262 13.837 1.00 0.00 6 SER A CA 2
ATOM 1218 C C . SER A 1 6 ? 20.687 1.344 14.966 1.00 0.00 6 SER A C 2
ATOM 1219 O O . SER A 1 6 ? 20.449 1.792 16.087 1.00 0.00 6 SER A O 2
ATOM 1227 N N . GLY A 1 7 ? 20.565 0.056 14.661 1.00 0.00 7 GLY A N 2
ATOM 1228 C CA . GLY A 1 7 ? 20.135 -0.906 15.659 1.00 0.00 7 GLY A CA 2
ATOM 1229 C C . GLY A 1 7 ? 18.666 -1.258 15.530 1.00 0.00 7 GLY A C 2
ATOM 1230 O O . GLY A 1 7 ? 17.867 -0.950 16.414 1.00 0.00 7 GLY A O 2
ATOM 1234 N N . HIS A 1 8 ? 18.309 -1.903 14.424 1.00 0.00 8 HIS A N 2
ATOM 1235 C CA . HIS A 1 8 ? 16.926 -2.296 14.181 1.00 0.00 8 HIS A CA 2
ATOM 1236 C C . HIS A 1 8 ? 16.850 -3.732 13.672 1.00 0.00 8 HIS A C 2
ATOM 1237 O O . HIS A 1 8 ? 16.743 -3.968 12.469 1.00 0.00 8 HIS A O 2
ATOM 1252 N N . GLU A 1 9 ? 16.909 -4.686 14.595 1.00 0.00 9 GLU A N 2
ATOM 1253 C CA . GLU A 1 9 ? 16.849 -6.099 14.238 1.00 0.00 9 GLU A CA 2
ATOM 1254 C C . GLU A 1 9 ? 15.602 -6.398 13.410 1.00 0.00 9 GLU A C 2
ATOM 1255 O O . GLU A 1 9 ? 14.503 -6.527 13.949 1.00 0.00 9 GLU A O 2
ATOM 1267 N N . ARG A 1 10 ? 15.783 -6.507 12.098 1.00 0.00 10 ARG A N 2
ATOM 1268 C CA . ARG A 1 10 ? 14.674 -6.789 11.195 1.00 0.00 10 ARG A CA 2
ATOM 1269 C C . ARG A 1 10 ? 14.076 -8.164 11.480 1.00 0.00 10 ARG A C 2
ATOM 1270 O O . ARG A 1 10 ? 14.779 -9.082 11.902 1.00 0.00 10 ARG A O 2
ATOM 1291 N N . VAL A 1 11 ? 12.774 -8.297 11.248 1.00 0.00 11 VAL A N 2
ATOM 1292 C CA . VAL A 1 11 ? 12.082 -9.559 11.480 1.00 0.00 11 VAL A CA 2
ATOM 1293 C C . VAL A 1 11 ? 12.652 -10.668 10.601 1.00 0.00 11 VAL A C 2
ATOM 1294 O O . VAL A 1 11 ? 12.892 -11.781 11.066 1.00 0.00 11 VAL A O 2
ATOM 1307 N N . GLY A 1 12 ? 12.867 -10.354 9.327 1.00 0.00 12 GLY A N 2
ATOM 1308 C CA . GLY A 1 12 ? 13.407 -11.334 8.403 1.00 0.00 12 GLY A CA 2
ATOM 1309 C C . GLY A 1 12 ? 14.111 -10.692 7.223 1.00 0.00 12 GLY A C 2
ATOM 1310 O O . GLY A 1 12 ? 14.401 -9.497 7.241 1.00 0.00 12 GLY A O 2
ATOM 1314 N N . ASN A 1 13 ? 14.387 -11.489 6.196 1.00 0.00 13 ASN A N 2
ATOM 1315 C CA . ASN A 1 13 ? 15.063 -10.992 5.003 1.00 0.00 13 ASN A CA 2
ATOM 1316 C C . ASN A 1 13 ? 14.053 -10.517 3.964 1.00 0.00 13 ASN A C 2
ATOM 1317 O O . ASN A 1 13 ? 13.027 -11.161 3.739 1.00 0.00 13 ASN A O 2
ATOM 1328 N N . LEU A 1 14 ? 14.349 -9.386 3.332 1.00 0.00 14 LEU A N 2
ATOM 1329 C CA . LEU A 1 14 ? 13.468 -8.824 2.315 1.00 0.00 14 LEU A CA 2
ATOM 1330 C C . LEU A 1 14 ? 14.236 -8.530 1.031 1.00 0.00 14 LEU A C 2
ATOM 1331 O O . LEU A 1 14 ? 14.935 -7.522 0.931 1.00 0.00 14 LEU A O 2
ATOM 1347 N N . ASN A 1 15 ? 14.100 -9.415 0.049 1.00 0.00 15 ASN A N 2
ATOM 1348 C CA . ASN A 1 15 ? 14.780 -9.249 -1.230 1.00 0.00 15 ASN A CA 2
ATOM 1349 C C . ASN A 1 15 ? 14.064 -8.219 -2.097 1.00 0.00 15 ASN A C 2
ATOM 1350 O O . ASN A 1 15 ? 14.702 -7.424 -2.787 1.00 0.00 15 ASN A O 2
ATOM 1361 N N . GLN A 1 16 ? 12.736 -8.239 -2.056 1.00 0.00 16 GLN A N 2
ATOM 1362 C CA . GLN A 1 16 ? 11.933 -7.306 -2.838 1.00 0.00 16 GLN A CA 2
ATOM 1363 C C . GLN A 1 16 ? 10.628 -6.976 -2.121 1.00 0.00 16 GLN A C 2
ATOM 1364 O O . GLN A 1 16 ? 10.053 -7.805 -1.416 1.00 0.00 16 GLN A O 2
ATOM 1378 N N . PRO A 1 17 ? 10.149 -5.737 -2.303 1.00 0.00 17 PRO A N 2
ATOM 1379 C CA . PRO A 1 17 ? 8.906 -5.269 -1.682 1.00 0.00 17 PRO A CA 2
ATOM 1380 C C . PRO A 1 17 ? 7.673 -5.939 -2.277 1.00 0.00 17 PRO A C 2
ATOM 1381 O O . PRO A 1 17 ? 7.785 -6.836 -3.113 1.00 0.00 17 PRO A O 2
ATOM 1392 N N . ILE A 1 18 ? 6.498 -5.498 -1.841 1.00 0.00 18 ILE A N 2
ATOM 1393 C CA . ILE A 1 18 ? 5.243 -6.055 -2.333 1.00 0.00 18 ILE A CA 2
ATOM 1394 C C . ILE A 1 18 ? 4.375 -4.976 -2.970 1.00 0.00 18 ILE A C 2
ATOM 1395 O O . ILE A 1 18 ? 4.401 -3.819 -2.554 1.00 0.00 18 ILE A O 2
ATOM 1411 N N . GLU A 1 19 ? 3.606 -5.364 -3.982 1.00 0.00 19 GLU A N 2
ATOM 1412 C CA . GLU A 1 19 ? 2.729 -4.429 -4.677 1.00 0.00 19 GLU A CA 2
ATOM 1413 C C . GLU A 1 19 ? 1.288 -4.576 -4.197 1.00 0.00 19 GLU A C 2
ATOM 1414 O O . GLU A 1 19 ? 0.707 -5.660 -4.262 1.00 0.00 19 GLU A O 2
ATOM 1426 N N . VAL A 1 20 ? 0.716 -3.477 -3.715 1.00 0.00 20 VAL A N 2
ATOM 1427 C CA . VAL A 1 20 ? -0.657 -3.482 -3.224 1.00 0.00 20 VAL A CA 2
ATOM 1428 C C . VAL A 1 20 ? -1.475 -2.368 -3.868 1.00 0.00 20 VAL A C 2
ATOM 1429 O O . VAL A 1 20 ? -0.988 -1.253 -4.055 1.00 0.00 20 VAL A O 2
ATOM 1442 N N . THR A 1 21 ? -2.723 -2.678 -4.206 1.00 0.00 21 THR A N 2
ATOM 1443 C CA . THR A 1 21 ? -3.610 -1.704 -4.830 1.00 0.00 21 THR A CA 2
ATOM 1444 C C . THR A 1 21 ? -4.530 -1.059 -3.800 1.00 0.00 21 THR A C 2
ATOM 1445 O O . THR A 1 21 ? -5.293 -1.745 -3.120 1.00 0.00 21 THR A O 2
ATOM 1456 N N . ALA A 1 22 ? -4.454 0.263 -3.690 1.00 0.00 22 ALA A N 2
ATOM 1457 C CA . ALA A 1 22 ? -5.283 1.000 -2.745 1.00 0.00 22 ALA A CA 2
ATOM 1458 C C . ALA A 1 22 ? -6.765 0.790 -3.034 1.00 0.00 22 ALA A C 2
ATOM 1459 O O . ALA A 1 22 ? -7.279 1.244 -4.058 1.00 0.00 22 ALA A O 2
ATOM 1466 N N . LEU A 1 23 ? -7.448 0.100 -2.128 1.00 0.00 23 LEU A N 2
ATOM 1467 C CA . LEU A 1 23 ? -8.873 -0.171 -2.287 1.00 0.00 23 LEU A CA 2
ATOM 1468 C C . LEU A 1 23 ? -9.687 1.115 -2.185 1.00 0.00 23 LEU A C 2
ATOM 1469 O O . LEU A 1 23 ? -10.726 1.257 -2.830 1.00 0.00 23 LEU A O 2
ATOM 1485 N N . TYR A 1 24 ? -9.207 2.049 -1.372 1.00 0.00 24 TYR A N 2
ATOM 1486 C CA . TYR A 1 24 ? -9.889 3.324 -1.186 1.00 0.00 24 TYR A CA 2
ATOM 1487 C C . TYR A 1 24 ? -8.886 4.466 -1.055 1.00 0.00 24 TYR A C 2
ATOM 1488 O O . TYR A 1 24 ? -7.686 4.238 -0.897 1.00 0.00 24 TYR A O 2
ATOM 1506 N N . SER A 1 25 ? -9.386 5.695 -1.121 1.00 0.00 25 SER A N 2
ATOM 1507 C CA . SER A 1 25 ? -8.534 6.874 -1.013 1.00 0.00 25 SER A CA 2
ATOM 1508 C C . SER A 1 25 ? -8.141 7.129 0.439 1.00 0.00 25 SER A C 2
ATOM 1509 O O . SER A 1 25 ? -8.880 6.790 1.363 1.00 0.00 25 SER A O 2
ATOM 1517 N N . PHE A 1 26 ? -6.971 7.729 0.631 1.00 0.00 26 PHE A N 2
ATOM 1518 C CA . PHE A 1 26 ? -6.477 8.030 1.970 1.00 0.00 26 PHE A CA 2
ATOM 1519 C C . PHE A 1 26 ? -5.579 9.264 1.954 1.00 0.00 26 PHE A C 2
ATOM 1520 O O . PHE A 1 26 ? -4.984 9.597 0.931 1.00 0.00 26 PHE A O 2
ATOM 1537 N N . GLU A 1 27 ? -5.489 9.937 3.097 1.00 0.00 27 GLU A N 2
ATOM 1538 C CA . GLU A 1 27 ? -4.666 11.135 3.214 1.00 0.00 27 GLU A CA 2
ATOM 1539 C C . GLU A 1 27 ? -3.986 11.196 4.579 1.00 0.00 27 GLU A C 2
ATOM 1540 O O . GLU A 1 27 ? -4.636 11.419 5.599 1.00 0.00 27 GLU A O 2
ATOM 1552 N N . GLY A 1 28 ? -2.671 10.996 4.588 1.00 0.00 28 GLY A N 2
ATOM 1553 C CA . GLY A 1 28 ? -1.924 11.031 5.831 1.00 0.00 28 GLY A CA 2
ATOM 1554 C C . GLY A 1 28 ? -2.278 12.231 6.687 1.00 0.00 28 GLY A C 2
ATOM 1555 O O . GLY A 1 28 ? -1.834 13.347 6.415 1.00 0.00 28 GLY A O 2
ATOM 1559 N N . GLN A 1 29 ? -3.081 12.003 7.721 1.00 0.00 29 GLN A N 2
ATOM 1560 C CA . GLN A 1 29 ? -3.497 13.076 8.616 1.00 0.00 29 GLN A CA 2
ATOM 1561 C C . GLN A 1 29 ? -2.372 13.450 9.576 1.00 0.00 29 GLN A C 2
ATOM 1562 O O . GLN A 1 29 ? -2.308 14.580 10.060 1.00 0.00 29 GLN A O 2
ATOM 1576 N N . GLN A 1 30 ? -1.488 12.495 9.845 1.00 0.00 30 GLN A N 2
ATOM 1577 C CA . GLN A 1 30 ? -0.366 12.725 10.747 1.00 0.00 30 GLN A CA 2
ATOM 1578 C C . GLN A 1 30 ? 0.927 12.938 9.966 1.00 0.00 30 GLN A C 2
ATOM 1579 O O . GLN A 1 30 ? 1.074 12.490 8.829 1.00 0.00 30 GLN A O 2
ATOM 1593 N N . PRO A 1 31 ? 1.887 13.637 10.588 1.00 0.00 31 PRO A N 2
ATOM 1594 C CA . PRO A 1 31 ? 3.184 13.925 9.970 1.00 0.00 31 PRO A CA 2
ATOM 1595 C C . PRO A 1 31 ? 4.049 12.677 9.829 1.00 0.00 31 PRO A C 2
ATOM 1596 O O . PRO A 1 31 ? 4.536 12.133 10.819 1.00 0.00 31 PRO A O 2
ATOM 1607 N N . GLY A 1 32 ? 4.236 12.228 8.591 1.00 0.00 32 GLY A N 2
ATOM 1608 C CA . GLY A 1 32 ? 5.042 11.047 8.344 1.00 0.00 32 GLY A CA 2
ATOM 1609 C C . GLY A 1 32 ? 4.291 9.984 7.567 1.00 0.00 32 GLY A C 2
ATOM 1610 O O . GLY A 1 32 ? 4.900 9.147 6.900 1.00 0.00 32 GLY A O 2
ATOM 1614 N N . ASP A 1 33 ? 2.966 10.016 7.654 1.00 0.00 33 ASP A N 2
ATOM 1615 C CA . ASP A 1 33 ? 2.131 9.047 6.954 1.00 0.00 33 ASP A CA 2
ATOM 1616 C C . ASP A 1 33 ? 2.267 9.204 5.443 1.00 0.00 33 ASP A C 2
ATOM 1617 O O . ASP A 1 33 ? 3.006 10.064 4.961 1.00 0.00 33 ASP A O 2
ATOM 1626 N N . LEU A 1 34 ? 1.551 8.368 4.699 1.00 0.00 34 LEU A N 2
ATOM 1627 C CA . LEU A 1 34 ? 1.593 8.412 3.242 1.00 0.00 34 LEU A CA 2
ATOM 1628 C C . LEU A 1 34 ? 0.208 8.691 2.666 1.00 0.00 34 LEU A C 2
ATOM 1629 O O . LEU A 1 34 ? -0.800 8.219 3.190 1.00 0.00 34 LEU A O 2
ATOM 1645 N N . ASN A 1 35 ? 0.167 9.461 1.583 1.00 0.00 35 ASN A N 2
ATOM 1646 C CA . ASN A 1 35 ? -1.094 9.801 0.934 1.00 0.00 35 ASN A CA 2
ATOM 1647 C C . ASN A 1 35 ? -1.236 9.070 -0.398 1.00 0.00 35 ASN A C 2
ATOM 1648 O O . ASN A 1 35 ? -0.346 9.127 -1.247 1.00 0.00 35 ASN A O 2
ATOM 1659 N N . PHE A 1 36 ? -2.360 8.385 -0.573 1.00 0.00 36 PHE A N 2
ATOM 1660 C CA . PHE A 1 36 ? -2.619 7.642 -1.802 1.00 0.00 36 PHE A CA 2
ATOM 1661 C C . PHE A 1 36 ? -4.086 7.754 -2.206 1.00 0.00 36 PHE A C 2
ATOM 1662 O O . PHE A 1 36 ? -4.881 8.396 -1.521 1.00 0.00 36 PHE A O 2
ATOM 1679 N N . GLN A 1 37 ? -4.435 7.124 -3.323 1.00 0.00 37 GLN A N 2
ATOM 1680 C CA . GLN A 1 37 ? -5.806 7.154 -3.819 1.00 0.00 37 GLN A CA 2
ATOM 1681 C C . GLN A 1 37 ? -6.267 5.758 -4.228 1.00 0.00 37 GLN A C 2
ATOM 1682 O O . GLN A 1 37 ? -5.453 4.899 -4.566 1.00 0.00 37 GLN A O 2
ATOM 1696 N N . ALA A 1 38 ? -7.578 5.541 -4.196 1.00 0.00 38 ALA A N 2
ATOM 1697 C CA . ALA A 1 38 ? -8.147 4.251 -4.565 1.00 0.00 38 ALA A CA 2
ATOM 1698 C C . ALA A 1 38 ? -7.653 3.805 -5.937 1.00 0.00 38 ALA A C 2
ATOM 1699 O O . ALA A 1 38 ? -8.114 4.299 -6.964 1.00 0.00 38 ALA A O 2
ATOM 1706 N N . GLY A 1 39 ? -6.711 2.867 -5.946 1.00 0.00 39 GLY A N 2
ATOM 1707 C CA . GLY A 1 39 ? -6.169 2.370 -7.197 1.00 0.00 39 GLY A CA 2
ATOM 1708 C C . GLY A 1 39 ? -4.664 2.525 -7.280 1.00 0.00 39 GLY A C 2
ATOM 1709 O O . GLY A 1 39 ? -3.986 1.734 -7.935 1.00 0.00 39 GLY A O 2
ATOM 1713 N N . ASP A 1 40 ? -4.139 3.548 -6.614 1.00 0.00 40 ASP A N 2
ATOM 1714 C CA . ASP A 1 40 ? -2.703 3.805 -6.616 1.00 0.00 40 ASP A CA 2
ATOM 1715 C C . ASP A 1 40 ? -1.943 2.642 -5.987 1.00 0.00 40 ASP A C 2
ATOM 1716 O O . ASP A 1 40 ? -2.253 2.212 -4.876 1.00 0.00 40 ASP A O 2
ATOM 1725 N N . ARG A 1 41 ? -0.946 2.136 -6.706 1.00 0.00 41 ARG A N 2
ATOM 1726 C CA . ARG A 1 41 ? -0.143 1.020 -6.220 1.00 0.00 41 ARG A CA 2
ATOM 1727 C C . ARG A 1 41 ? 0.934 1.506 -5.254 1.00 0.00 41 ARG A C 2
ATOM 1728 O O . ARG A 1 41 ? 1.664 2.454 -5.548 1.00 0.00 41 ARG A O 2
ATOM 1749 N N . ILE A 1 42 ? 1.026 0.852 -4.102 1.00 0.00 42 ILE A N 2
ATOM 1750 C CA . ILE A 1 42 ? 2.013 1.217 -3.093 1.00 0.00 42 ILE A CA 2
ATOM 1751 C C . ILE A 1 42 ? 3.072 0.130 -2.942 1.00 0.00 42 ILE A C 2
ATOM 1752 O O . ILE A 1 42 ? 2.751 -1.051 -2.804 1.00 0.00 42 ILE A O 2
ATOM 1768 N N . THR A 1 43 ? 4.337 0.537 -2.966 1.00 0.00 43 THR A N 2
ATOM 1769 C CA . THR A 1 43 ? 5.444 -0.401 -2.831 1.00 0.00 43 THR A CA 2
ATOM 1770 C C . THR A 1 43 ? 5.722 -0.717 -1.366 1.00 0.00 43 THR A C 2
ATOM 1771 O O . THR A 1 43 ? 6.420 0.031 -0.681 1.00 0.00 43 THR A O 2
ATOM 1782 N N . VAL A 1 44 ? 5.172 -1.829 -0.890 1.00 0.00 44 VAL A N 2
ATOM 1783 C CA . VAL A 1 44 ? 5.362 -2.245 0.494 1.00 0.00 44 VAL A CA 2
ATOM 1784 C C . VAL A 1 44 ? 6.825 -2.572 0.774 1.00 0.00 44 VAL A C 2
ATOM 1785 O O . VAL A 1 44 ? 7.356 -3.563 0.271 1.00 0.00 44 VAL A O 2
ATOM 1798 N N . ILE A 1 45 ? 7.469 -1.735 1.579 1.00 0.00 45 ILE A N 2
ATOM 1799 C CA . ILE A 1 45 ? 8.870 -1.937 1.927 1.00 0.00 45 ILE A CA 2
ATOM 1800 C C . ILE A 1 45 ? 9.007 -2.636 3.275 1.00 0.00 45 ILE A C 2
ATOM 1801 O O . ILE A 1 45 ? 9.882 -3.481 3.462 1.00 0.00 45 ILE A O 2
ATOM 1817 N N . SER A 1 46 ? 8.134 -2.280 4.212 1.00 0.00 46 SER A N 2
ATOM 1818 C CA . SER A 1 46 ? 8.158 -2.872 5.544 1.00 0.00 46 SER A CA 2
ATOM 1819 C C . SER A 1 46 ? 6.742 -3.070 6.076 1.00 0.00 46 SER A C 2
ATOM 1820 O O . SER A 1 46 ? 6.017 -2.106 6.322 1.00 0.00 46 SER A O 2
ATOM 1828 N N . LYS A 1 47 ? 6.353 -4.329 6.252 1.00 0.00 47 LYS A N 2
ATOM 1829 C CA . LYS A 1 47 ? 5.025 -4.657 6.756 1.00 0.00 47 LYS A CA 2
ATOM 1830 C C . LYS A 1 47 ? 5.111 -5.655 7.906 1.00 0.00 47 LYS A C 2
ATOM 1831 O O . LYS A 1 47 ? 6.146 -6.286 8.119 1.00 0.00 47 LYS A O 2
ATOM 1850 N N . THR A 1 48 ? 4.014 -5.794 8.646 1.00 0.00 48 THR A N 2
ATOM 1851 C CA . THR A 1 48 ? 3.966 -6.715 9.774 1.00 0.00 48 THR A CA 2
ATOM 1852 C C . THR A 1 48 ? 3.059 -7.904 9.475 1.00 0.00 48 THR A C 2
ATOM 1853 O O . THR A 1 48 ? 2.434 -7.969 8.416 1.00 0.00 48 THR A O 2
ATOM 1864 N N . ASP A 1 49 ? 2.993 -8.842 10.413 1.00 0.00 49 ASP A N 2
ATOM 1865 C CA . ASP A 1 49 ? 2.161 -10.029 10.250 1.00 0.00 49 ASP A CA 2
ATOM 1866 C C . ASP A 1 49 ? 0.744 -9.772 10.753 1.00 0.00 49 ASP A C 2
ATOM 1867 O O . ASP A 1 49 ? 0.269 -10.441 11.671 1.00 0.00 49 ASP A O 2
ATOM 1876 N N . SER A 1 50 ? 0.073 -8.797 10.146 1.00 0.00 50 SER A N 2
ATOM 1877 C CA . SER A 1 50 ? -1.288 -8.449 10.535 1.00 0.00 50 SER A CA 2
ATOM 1878 C C . SER A 1 50 ? -1.909 -7.483 9.531 1.00 0.00 50 SER A C 2
ATOM 1879 O O . SER A 1 50 ? -1.235 -6.596 9.006 1.00 0.00 50 SER A O 2
ATOM 1887 N N . HIS A 1 51 ? -3.200 -7.661 9.269 1.00 0.00 51 HIS A N 2
ATOM 1888 C CA . HIS A 1 51 ? -3.915 -6.805 8.328 1.00 0.00 51 HIS A CA 2
ATOM 1889 C C . HIS A 1 51 ? -4.218 -5.446 8.952 1.00 0.00 51 HIS A C 2
ATOM 1890 O O . HIS A 1 51 ? -3.722 -4.417 8.495 1.00 0.00 51 HIS A O 2
ATOM 1905 N N . PHE A 1 52 ? -5.037 -5.451 9.999 1.00 0.00 52 PHE A N 2
ATOM 1906 C CA . PHE A 1 52 ? -5.409 -4.219 10.685 1.00 0.00 52 PHE A CA 2
ATOM 1907 C C . PHE A 1 52 ? -4.192 -3.320 10.885 1.00 0.00 52 PHE A C 2
ATOM 1908 O O . PHE A 1 52 ? -4.206 -2.146 10.512 1.00 0.00 52 PHE A O 2
ATOM 1925 N N . ASP A 1 53 ? -3.142 -3.879 11.475 1.00 0.00 53 ASP A N 2
ATOM 1926 C CA . ASP A 1 53 ? -1.916 -3.129 11.725 1.00 0.00 53 ASP A CA 2
ATOM 1927 C C . ASP A 1 53 ? -1.546 -2.274 10.516 1.00 0.00 53 ASP A C 2
ATOM 1928 O O . ASP A 1 53 ? -1.940 -2.573 9.389 1.00 0.00 53 ASP A O 2
ATOM 1937 N N . TRP A 1 54 ? -0.790 -1.210 10.760 1.00 0.00 54 TRP A N 2
ATOM 1938 C CA . TRP A 1 54 ? -0.368 -0.312 9.691 1.00 0.00 54 TRP A CA 2
ATOM 1939 C C . TRP A 1 54 ? 0.977 -0.743 9.116 1.00 0.00 54 TRP A C 2
ATOM 1940 O O . TRP A 1 54 ? 1.863 -1.183 9.849 1.00 0.00 54 TRP A O 2
ATOM 1961 N N . TRP A 1 55 ? 1.122 -0.613 7.802 1.00 0.00 55 TRP A N 2
ATOM 1962 C CA . TRP A 1 55 ? 2.360 -0.990 7.130 1.00 0.00 55 TRP A CA 2
ATOM 1963 C C . TRP A 1 55 ? 3.069 0.237 6.567 1.00 0.00 55 TRP A C 2
ATOM 1964 O O . TRP A 1 55 ? 2.532 1.344 6.600 1.00 0.00 55 TRP A O 2
ATOM 1985 N N . GLU A 1 56 ? 4.277 0.033 6.050 1.00 0.00 56 GLU A N 2
ATOM 1986 C CA . GLU A 1 56 ? 5.058 1.125 5.480 1.00 0.00 56 GLU A CA 2
ATOM 1987 C C . GLU A 1 56 ? 5.409 0.839 4.023 1.00 0.00 56 GLU A C 2
ATOM 1988 O O . GLU A 1 56 ? 6.134 -0.108 3.722 1.00 0.00 56 GLU A O 2
ATOM 2000 N N . GLY A 1 57 ? 4.889 1.667 3.122 1.00 0.00 57 GLY A N 2
ATOM 2001 C CA . GLY A 1 57 ? 5.158 1.487 1.707 1.00 0.00 57 GLY A CA 2
ATOM 2002 C C . GLY A 1 57 ? 5.672 2.752 1.049 1.00 0.00 57 GLY A C 2
ATOM 2003 O O . GLY A 1 57 ? 5.855 3.775 1.710 1.00 0.00 57 GLY A O 2
ATOM 2007 N N . LYS A 1 58 ? 5.909 2.684 -0.256 1.00 0.00 58 LYS A N 2
ATOM 2008 C CA . LYS A 1 58 ? 6.406 3.832 -1.005 1.00 0.00 58 LYS A CA 2
ATOM 2009 C C . LYS A 1 58 ? 5.524 4.115 -2.217 1.00 0.00 58 LYS A C 2
ATOM 2010 O O . LYS A 1 58 ? 5.183 3.207 -2.975 1.00 0.00 58 LYS A O 2
ATOM 2029 N N . LEU A 1 59 ? 5.157 5.380 -2.393 1.00 0.00 59 LEU A N 2
ATOM 2030 C CA . LEU A 1 59 ? 4.315 5.783 -3.515 1.00 0.00 59 LEU A CA 2
ATOM 2031 C C . LEU A 1 59 ? 4.735 7.149 -4.047 1.00 0.00 59 LEU A C 2
ATOM 2032 O O . LEU A 1 59 ? 5.136 8.028 -3.284 1.00 0.00 59 LEU A O 2
ATOM 2048 N N . ARG A 1 60 ? 4.638 7.321 -5.361 1.00 0.00 60 ARG A N 2
ATOM 2049 C CA . ARG A 1 60 ? 5.007 8.581 -5.996 1.00 0.00 60 ARG A CA 2
ATOM 2050 C C . ARG A 1 60 ? 6.311 9.120 -5.417 1.00 0.00 60 ARG A C 2
ATOM 2051 O O . ARG A 1 60 ? 6.416 10.302 -5.090 1.00 0.00 60 ARG A O 2
ATOM 2072 N N . GLY A 1 61 ? 7.304 8.245 -5.292 1.00 0.00 61 GLY A N 2
ATOM 2073 C CA . GLY A 1 61 ? 8.588 8.651 -4.751 1.00 0.00 61 GLY A CA 2
ATOM 2074 C C . GLY A 1 61 ? 8.476 9.204 -3.344 1.00 0.00 61 GLY A C 2
ATOM 2075 O O . GLY A 1 61 ? 9.109 10.206 -3.012 1.00 0.00 61 GLY A O 2
ATOM 2079 N N . GLN A 1 62 ? 7.668 8.550 -2.516 1.00 0.00 62 GLN A N 2
ATOM 2080 C CA . GLN A 1 62 ? 7.474 8.985 -1.138 1.00 0.00 62 GLN A CA 2
ATOM 2081 C C . GLN A 1 62 ? 7.460 7.792 -0.188 1.00 0.00 62 GLN A C 2
ATOM 2082 O O . GLN A 1 62 ? 7.394 6.640 -0.620 1.00 0.00 62 GLN A O 2
ATOM 2096 N N . THR A 1 63 ? 7.524 8.074 1.110 1.00 0.00 63 THR A N 2
ATOM 2097 C CA . THR A 1 63 ? 7.521 7.025 2.122 1.00 0.00 63 THR A CA 2
ATOM 2098 C C . THR A 1 63 ? 6.639 7.404 3.305 1.00 0.00 63 THR A C 2
ATOM 2099 O O . THR A 1 63 ? 6.655 8.546 3.763 1.00 0.00 63 THR A O 2
ATOM 2110 N N . GLY A 1 64 ? 5.869 6.438 3.798 1.00 0.00 64 GLY A N 2
ATOM 2111 C CA . GLY A 1 64 ? 4.991 6.692 4.925 1.00 0.00 64 GLY A CA 2
ATOM 2112 C C . GLY A 1 64 ? 4.221 5.457 5.349 1.00 0.00 64 GLY A C 2
ATOM 2113 O O . GLY A 1 64 ? 4.267 4.427 4.675 1.00 0.00 64 GLY A O 2
ATOM 2117 N N . ILE A 1 65 ? 3.513 5.558 6.468 1.00 0.00 65 ILE A N 2
ATOM 2118 C CA . ILE A 1 65 ? 2.730 4.441 6.981 1.00 0.00 65 ILE A CA 2
ATOM 2119 C C . ILE A 1 65 ? 1.267 4.558 6.568 1.00 0.00 65 ILE A C 2
ATOM 2120 O O . ILE A 1 65 ? 0.775 5.653 6.292 1.00 0.00 65 ILE A O 2
ATOM 2136 N N . PHE A 1 66 ? 0.576 3.424 6.528 1.00 0.00 66 PHE A N 2
ATOM 2137 C CA . PHE A 1 66 ? -0.832 3.399 6.150 1.00 0.00 66 PHE A CA 2
ATOM 2138 C C . PHE A 1 66 ? -1.479 2.076 6.549 1.00 0.00 66 PHE A C 2
ATOM 2139 O O . PHE A 1 66 ? -0.825 1.037 6.635 1.00 0.00 66 PHE A O 2
ATOM 2156 N N . PRO A 1 67 ? -2.797 2.115 6.799 1.00 0.00 67 PRO A N 2
ATOM 2157 C CA . PRO A 1 67 ? -3.562 0.928 7.193 1.00 0.00 67 PRO A CA 2
ATOM 2158 C C . PRO A 1 67 ? -3.709 -0.072 6.052 1.00 0.00 67 PRO A C 2
ATOM 2159 O O . PRO A 1 67 ? -4.218 0.262 4.983 1.00 0.00 67 PRO A O 2
ATOM 2170 N N . ALA A 1 68 ? -3.260 -1.301 6.287 1.00 0.00 68 ALA A N 2
ATOM 2171 C CA . ALA A 1 68 ? -3.344 -2.351 5.280 1.00 0.00 68 ALA A CA 2
ATOM 2172 C C . ALA A 1 68 ? -4.791 -2.608 4.874 1.00 0.00 68 ALA A C 2
ATOM 2173 O O . ALA A 1 68 ? -5.057 -3.232 3.848 1.00 0.00 68 ALA A O 2
ATOM 2180 N N . ASN A 1 69 ? -5.724 -2.124 5.688 1.00 0.00 69 ASN A N 2
ATOM 2181 C CA . ASN A 1 69 ? -7.145 -2.304 5.415 1.00 0.00 69 ASN A CA 2
ATOM 2182 C C . ASN A 1 69 ? -7.588 -1.431 4.244 1.00 0.00 69 ASN A C 2
ATOM 2183 O O . ASN A 1 69 ? -8.677 -1.612 3.699 1.00 0.00 69 ASN A O 2
ATOM 2194 N N . TYR A 1 70 ? -6.737 -0.486 3.863 1.00 0.00 70 TYR A N 2
ATOM 2195 C CA . TYR A 1 70 ? -7.041 0.416 2.759 1.00 0.00 70 TYR A CA 2
ATOM 2196 C C . TYR A 1 70 ? -6.446 -0.102 1.453 1.00 0.00 70 TYR A C 2
ATOM 21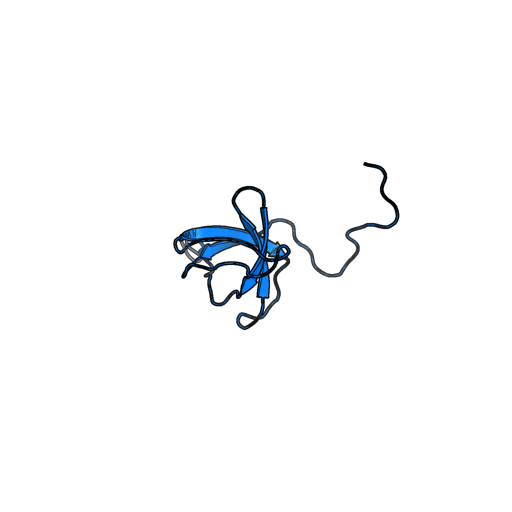97 O O . TYR A 1 70 ? -6.666 0.472 0.386 1.00 0.00 70 TYR A O 2
ATOM 2215 N N . VAL A 1 71 ? -5.692 -1.193 1.545 1.00 0.00 71 VAL A N 2
ATOM 2216 C CA . VAL A 1 71 ? -5.066 -1.791 0.372 1.00 0.00 71 VAL A CA 2
ATOM 2217 C C . VAL A 1 71 ? -5.343 -3.289 0.306 1.00 0.00 71 VAL A C 2
ATOM 2218 O O . VAL A 1 71 ? -5.977 -3.855 1.197 1.00 0.00 71 VAL A O 2
ATOM 2231 N N . THR A 1 72 ? -4.864 -3.928 -0.757 1.00 0.00 72 THR A N 2
ATOM 2232 C CA . THR A 1 72 ? -5.060 -5.360 -0.941 1.00 0.00 72 THR A CA 2
ATOM 2233 C C . THR A 1 72 ? -3.918 -5.973 -1.744 1.00 0.00 72 THR A C 2
ATOM 2234 O O . THR A 1 72 ? -3.152 -5.261 -2.394 1.00 0.00 72 THR A O 2
ATOM 2245 N N . MET A 1 73 ? -3.810 -7.296 -1.694 1.00 0.00 73 MET A N 2
ATOM 2246 C CA . MET A 1 73 ? -2.761 -8.004 -2.419 1.00 0.00 73 MET A CA 2
ATOM 2247 C C . MET A 1 73 ? -3.354 -8.864 -3.531 1.00 0.00 73 MET A C 2
ATOM 2248 O O . MET A 1 73 ? -3.878 -9.948 -3.278 1.00 0.00 73 MET A O 2
ATOM 2262 N N . ASN A 1 74 ? -3.268 -8.372 -4.763 1.00 0.00 74 ASN A N 2
ATOM 2263 C CA . ASN A 1 74 ? -3.797 -9.095 -5.914 1.00 0.00 74 ASN A CA 2
ATOM 2264 C C . ASN A 1 74 ? -2.796 -9.094 -7.065 1.00 0.00 74 ASN A C 2
ATOM 2265 O O . ASN A 1 74 ? -3.163 -8.879 -8.220 1.00 0.00 74 ASN A O 2
ATOM 2276 N N . SER A 1 75 ? -1.530 -9.335 -6.741 1.00 0.00 75 SER A N 2
ATOM 2277 C CA . SER A 1 75 ? -0.474 -9.358 -7.747 1.00 0.00 75 SER A CA 2
ATOM 2278 C C . SER A 1 75 ? 0.066 -10.773 -7.935 1.00 0.00 75 SER A C 2
ATOM 2279 O O . SER A 1 75 ? -0.322 -11.697 -7.222 1.00 0.00 75 SER A O 2
ATOM 2287 N N . GLY A 1 76 ? 0.965 -10.933 -8.902 1.00 0.00 76 GLY A N 2
ATOM 2288 C CA . GLY A 1 76 ? 1.544 -12.237 -9.167 1.00 0.00 76 GLY A CA 2
ATOM 2289 C C . GLY A 1 76 ? 3.059 -12.218 -9.123 1.00 0.00 76 GLY A C 2
ATOM 2290 O O . GLY A 1 76 ? 3.690 -11.163 -9.191 1.00 0.00 76 GLY A O 2
ATOM 2294 N N . PRO A 1 77 ? 3.666 -13.408 -9.004 1.00 0.00 77 PRO A N 2
ATOM 2295 C CA . PRO A 1 77 ? 5.124 -13.550 -8.947 1.00 0.00 77 PRO A CA 2
ATOM 2296 C C . PRO A 1 77 ? 5.791 -13.233 -10.281 1.00 0.00 77 PRO A C 2
ATOM 2297 O O . PRO A 1 77 ? 6.032 -14.127 -11.093 1.00 0.00 77 PRO A O 2
ATOM 2308 N N . SER A 1 78 ? 6.086 -11.956 -10.501 1.00 0.00 78 SER A N 2
ATOM 2309 C CA . SER A 1 78 ? 6.722 -11.521 -11.739 1.00 0.00 78 SER A CA 2
ATOM 2310 C C . SER A 1 78 ? 8.111 -10.952 -11.465 1.00 0.00 78 SER A C 2
ATOM 2311 O O . SER A 1 78 ? 8.497 -10.755 -10.313 1.00 0.00 78 SER A O 2
ATOM 2319 N N . SER A 1 79 ? 8.858 -10.691 -12.534 1.00 0.00 79 SER A N 2
ATOM 2320 C CA . SER A 1 79 ? 10.206 -10.149 -12.410 1.00 0.00 79 SER A CA 2
ATOM 2321 C C . SER A 1 79 ? 10.174 -8.625 -12.344 1.00 0.00 79 SER A C 2
ATOM 2322 O O . SER A 1 79 ? 10.063 -7.950 -13.366 1.00 0.00 79 SER A O 2
ATOM 2330 N N . GLY A 1 80 ? 10.272 -8.089 -11.130 1.00 0.00 80 GLY A N 2
ATOM 2331 C CA . GLY A 1 80 ? 10.253 -6.649 -10.951 1.00 0.00 80 GLY A CA 2
ATOM 2332 C C . GLY A 1 80 ? 10.239 -6.247 -9.490 1.00 0.00 80 GLY A C 2
ATOM 2333 O O . GLY A 1 80 ? 9.745 -5.175 -9.139 1.00 0.00 80 GLY A O 2
ATOM 2337 N N . GLY A 1 1 ? 25.163 17.060 7.214 1.00 0.00 1 GLY A N 3
ATOM 2338 C CA . GLY A 1 1 ? 25.682 16.091 8.160 1.00 0.00 1 GLY A CA 3
ATOM 2339 C C . GLY A 1 1 ? 24.868 14.812 8.186 1.00 0.00 1 GLY A C 3
ATOM 2340 O O . GLY A 1 1 ? 23.745 14.773 7.684 1.00 0.00 1 GLY A O 3
ATOM 2344 N N . SER A 1 2 ? 25.435 13.763 8.772 1.00 0.00 2 SER A N 3
ATOM 2345 C CA . SER A 1 2 ? 24.757 12.475 8.856 1.00 0.00 2 SER A CA 3
ATOM 2346 C C . SER A 1 2 ? 25.474 11.546 9.831 1.00 0.00 2 SER A C 3
ATOM 2347 O O . SER A 1 2 ? 26.684 11.340 9.733 1.00 0.00 2 SER A O 3
ATOM 2355 N N . SER A 1 3 ? 24.718 10.987 10.770 1.00 0.00 3 SER A N 3
ATOM 2356 C CA . SER A 1 3 ? 25.281 10.082 11.766 1.00 0.00 3 SER A CA 3
ATOM 2357 C C . SER A 1 3 ? 24.177 9.441 12.602 1.00 0.00 3 SER A C 3
ATOM 2358 O O . SER A 1 3 ? 23.011 9.819 12.506 1.00 0.00 3 SER A O 3
ATOM 2366 N N . GLY A 1 4 ? 24.557 8.466 13.423 1.00 0.00 4 GLY A N 3
ATOM 2367 C CA . GLY A 1 4 ? 23.589 7.786 14.264 1.00 0.00 4 GLY A CA 3
ATOM 2368 C C . GLY A 1 4 ? 23.901 6.312 14.433 1.00 0.00 4 GLY A C 3
ATOM 2369 O O . GLY A 1 4 ? 24.699 5.750 13.683 1.00 0.00 4 GLY A O 3
ATOM 2373 N N . SER A 1 5 ? 23.272 5.685 15.421 1.00 0.00 5 SER A N 3
ATOM 2374 C CA . SER A 1 5 ? 23.491 4.268 15.690 1.00 0.00 5 SER A CA 3
ATOM 2375 C C . SER A 1 5 ? 23.217 3.431 14.444 1.00 0.00 5 SER A C 3
ATOM 2376 O O . SER A 1 5 ? 22.632 3.913 13.475 1.00 0.00 5 SER A O 3
ATOM 2384 N N . SER A 1 6 ? 23.645 2.173 14.479 1.00 0.00 6 SER A N 3
ATOM 2385 C CA . SER A 1 6 ? 23.450 1.267 13.353 1.00 0.00 6 SER A CA 3
ATOM 2386 C C . SER A 1 6 ? 22.025 0.722 13.335 1.00 0.00 6 SER A C 3
ATOM 2387 O O . SER A 1 6 ? 21.283 0.923 12.374 1.00 0.00 6 SER A O 3
ATOM 2395 N N . GLY A 1 7 ? 21.649 0.030 14.406 1.00 0.00 7 GLY A N 3
ATOM 2396 C CA . GLY A 1 7 ? 20.315 -0.535 14.494 1.00 0.00 7 GLY A CA 3
ATOM 2397 C C . GLY A 1 7 ? 19.952 -1.359 13.275 1.00 0.00 7 GLY A C 3
ATOM 2398 O O . GLY A 1 7 ? 18.845 -1.247 12.748 1.00 0.00 7 GLY A O 3
ATOM 2402 N N . HIS A 1 8 ? 20.888 -2.188 12.823 1.00 0.00 8 HIS A N 3
ATOM 2403 C CA . HIS A 1 8 ? 20.662 -3.034 11.657 1.00 0.00 8 HIS A CA 3
ATOM 2404 C C . HIS A 1 8 ? 20.424 -4.482 12.074 1.00 0.00 8 HIS A C 3
ATOM 2405 O O . HIS A 1 8 ? 21.369 -5.223 12.341 1.00 0.00 8 HIS A O 3
ATOM 2420 N N . GLU A 1 9 ? 19.155 -4.877 12.127 1.00 0.00 9 GLU A N 3
ATOM 2421 C CA . GLU A 1 9 ? 18.795 -6.236 12.513 1.00 0.00 9 GLU A CA 3
ATOM 2422 C C . GLU A 1 9 ? 17.330 -6.522 12.195 1.00 0.00 9 GLU A C 3
ATOM 2423 O O . GLU A 1 9 ? 16.432 -5.839 12.688 1.00 0.00 9 GLU A O 3
ATOM 2435 N N . ARG A 1 10 ? 17.097 -7.535 11.367 1.00 0.00 10 ARG A N 3
ATOM 2436 C CA . ARG A 1 10 ? 15.743 -7.910 10.981 1.00 0.00 10 ARG A CA 3
ATOM 2437 C C . ARG A 1 10 ? 15.517 -9.407 11.174 1.00 0.00 10 ARG A C 3
ATOM 2438 O O . ARG A 1 10 ? 16.415 -10.216 10.940 1.00 0.00 10 ARG A O 3
ATOM 2459 N N . VAL A 1 11 ? 14.312 -9.769 11.602 1.00 0.00 11 VAL A N 3
ATOM 2460 C CA . VAL A 1 11 ? 13.968 -11.168 11.826 1.00 0.00 11 VAL A CA 3
ATOM 2461 C C . VAL A 1 11 ? 13.878 -11.929 10.508 1.00 0.00 11 VAL A C 3
ATOM 2462 O O . VAL A 1 11 ? 14.158 -13.126 10.450 1.00 0.00 11 VAL A O 3
ATOM 2475 N N . GLY A 1 12 ? 13.487 -11.226 9.450 1.00 0.00 12 GLY A N 3
ATOM 2476 C CA . GLY A 1 12 ? 13.368 -11.852 8.146 1.00 0.00 12 GLY A CA 3
ATOM 2477 C C . GLY A 1 12 ? 14.152 -11.118 7.076 1.00 0.00 12 GLY A C 3
ATOM 2478 O O . GLY A 1 12 ? 14.613 -9.998 7.294 1.00 0.00 12 GLY A O 3
ATOM 2482 N N . ASN A 1 13 ? 14.305 -11.751 5.918 1.00 0.00 13 ASN A N 3
ATOM 2483 C CA . ASN A 1 13 ? 15.041 -11.151 4.811 1.00 0.00 13 ASN A CA 3
ATOM 2484 C C . ASN A 1 13 ? 14.086 -10.633 3.739 1.00 0.00 13 ASN A C 3
ATOM 2485 O O . ASN A 1 13 ? 13.218 -11.364 3.259 1.00 0.00 13 ASN A O 3
ATOM 2496 N N . LEU A 1 14 ? 14.251 -9.368 3.369 1.00 0.00 14 LEU A N 3
ATOM 2497 C CA . LEU A 1 14 ? 13.404 -8.752 2.354 1.00 0.00 14 LEU A CA 3
ATOM 2498 C C . LEU A 1 14 ? 14.175 -8.546 1.053 1.00 0.00 14 LEU A C 3
ATOM 2499 O O . LEU A 1 14 ? 14.799 -7.506 0.848 1.00 0.00 14 LEU A O 3
ATOM 2515 N N . ASN A 1 15 ? 14.125 -9.545 0.178 1.00 0.00 15 ASN A N 3
ATOM 2516 C CA . ASN A 1 15 ? 14.817 -9.473 -1.104 1.00 0.00 15 ASN A CA 3
ATOM 2517 C C . ASN A 1 15 ? 14.158 -8.448 -2.022 1.00 0.00 15 ASN A C 3
ATOM 2518 O O . ASN A 1 15 ? 14.825 -7.806 -2.832 1.00 0.00 15 ASN A O 3
ATOM 2529 N N . GLN A 1 16 ? 12.844 -8.300 -1.887 1.00 0.00 16 GLN A N 3
ATOM 2530 C CA . GLN A 1 16 ? 12.094 -7.354 -2.704 1.00 0.00 16 GLN A CA 3
ATOM 2531 C C . GLN A 1 16 ? 10.784 -6.966 -2.026 1.00 0.00 16 GLN A C 3
ATOM 2532 O O . GLN A 1 16 ? 10.184 -7.749 -1.289 1.00 0.00 16 GLN A O 3
ATOM 2546 N N . PRO A 1 17 ? 10.329 -5.730 -2.278 1.00 0.00 17 PRO A N 3
ATOM 2547 C CA . PRO A 1 17 ? 9.086 -5.211 -1.701 1.00 0.00 17 PRO A CA 3
ATOM 2548 C C . PRO A 1 17 ? 7.850 -5.890 -2.281 1.00 0.00 17 PRO A C 3
ATOM 2549 O O . PRO A 1 17 ? 7.958 -6.777 -3.129 1.00 0.00 17 PRO A O 3
ATOM 2560 N N . ILE A 1 18 ? 6.677 -5.468 -1.819 1.00 0.00 18 ILE A N 3
ATOM 2561 C CA . ILE A 1 18 ? 5.421 -6.036 -2.294 1.00 0.00 18 ILE A CA 3
ATOM 2562 C C . ILE A 1 18 ? 4.530 -4.961 -2.908 1.00 0.00 18 ILE A C 3
ATOM 2563 O O . ILE A 1 18 ? 4.508 -3.821 -2.445 1.00 0.00 18 ILE A O 3
ATOM 2579 N N . GLU A 1 19 ? 3.795 -5.334 -3.951 1.00 0.00 19 GLU A N 3
ATOM 2580 C CA . GLU A 1 19 ? 2.901 -4.401 -4.627 1.00 0.00 19 GLU A CA 3
ATOM 2581 C C . GLU A 1 19 ? 1.455 -4.622 -4.191 1.00 0.00 19 GLU A C 3
ATOM 2582 O O . GLU A 1 19 ? 0.922 -5.726 -4.305 1.00 0.00 19 GLU A O 3
ATOM 2594 N N . VAL A 1 20 ? 0.825 -3.563 -3.692 1.00 0.00 20 VAL A N 3
ATOM 2595 C CA . VAL A 1 20 ? -0.559 -3.639 -3.240 1.00 0.00 20 VAL A CA 3
ATOM 2596 C C . VAL A 1 20 ? -1.402 -2.531 -3.861 1.00 0.00 20 VAL A C 3
ATOM 2597 O O . VAL A 1 20 ? -0.927 -1.413 -4.061 1.00 0.00 20 VAL A O 3
ATOM 2610 N N . THR A 1 21 ? -2.657 -2.848 -4.163 1.00 0.00 21 THR A N 3
ATOM 2611 C CA . THR A 1 21 ? -3.567 -1.880 -4.762 1.00 0.00 21 THR A CA 3
ATOM 2612 C C . THR A 1 21 ? -4.498 -1.280 -3.715 1.00 0.00 21 THR A C 3
ATOM 2613 O O . THR A 1 21 ? -5.283 -1.992 -3.088 1.00 0.00 21 THR A O 3
ATOM 2624 N N . ALA A 1 22 ? -4.406 0.033 -3.530 1.00 0.00 22 ALA A N 3
ATOM 2625 C CA . ALA A 1 22 ? -5.243 0.728 -2.560 1.00 0.00 22 ALA A CA 3
ATOM 2626 C C . ALA A 1 22 ? -6.720 0.589 -2.910 1.00 0.00 22 ALA A C 3
ATOM 2627 O O . ALA A 1 22 ? -7.160 1.022 -3.975 1.00 0.00 22 ALA A O 3
ATOM 2634 N N . LEU A 1 23 ? -7.482 -0.019 -2.007 1.00 0.00 23 LEU A N 3
ATOM 2635 C CA . LEU A 1 23 ? -8.912 -0.216 -2.221 1.00 0.00 23 LEU A CA 3
ATOM 2636 C C . LEU A 1 23 ? -9.670 1.100 -2.084 1.00 0.00 23 LEU A C 3
ATOM 2637 O O . LEU A 1 23 ? -10.646 1.343 -2.794 1.00 0.00 23 LEU A O 3
ATOM 2653 N N . TYR A 1 24 ? -9.212 1.948 -1.169 1.00 0.00 24 TYR A N 3
ATOM 2654 C CA . TYR A 1 24 ? -9.847 3.240 -0.939 1.00 0.00 24 TYR A CA 3
ATOM 2655 C C . TYR A 1 24 ? -8.802 4.340 -0.782 1.00 0.00 24 TYR A C 3
ATOM 2656 O O . TYR A 1 24 ? -7.649 4.073 -0.442 1.00 0.00 24 TYR A O 3
ATOM 2674 N N . SER A 1 25 ? -9.214 5.579 -1.030 1.00 0.00 25 SER A N 3
ATOM 2675 C CA . SER A 1 25 ? -8.314 6.721 -0.920 1.00 0.00 25 SER A CA 3
ATOM 2676 C C . SER A 1 25 ? -7.961 6.995 0.539 1.00 0.00 25 SER A C 3
ATOM 2677 O O . SER A 1 25 ? -8.645 6.534 1.453 1.00 0.00 25 SER A O 3
ATOM 2685 N N . PHE A 1 26 ? -6.888 7.750 0.750 1.00 0.00 26 PHE A N 3
ATOM 2686 C CA . PHE A 1 26 ? -6.442 8.085 2.097 1.00 0.00 26 PHE A CA 3
ATOM 2687 C C . PHE A 1 26 ? -5.532 9.310 2.080 1.00 0.00 26 PHE A C 3
ATOM 2688 O O . PHE A 1 26 ? -4.934 9.636 1.055 1.00 0.00 26 PHE A O 3
ATOM 2705 N N . GLU A 1 27 ? -5.435 9.984 3.221 1.00 0.00 27 GLU A N 3
ATOM 2706 C CA . GLU A 1 27 ? -4.599 11.174 3.337 1.00 0.00 27 GLU A CA 3
ATOM 2707 C C . GLU A 1 27 ? -3.881 11.206 4.683 1.00 0.00 27 GLU A C 3
ATOM 2708 O O . GLU A 1 27 ? -4.494 11.458 5.720 1.00 0.00 27 GLU A O 3
ATOM 2720 N N . GLY A 1 28 ? -2.577 10.948 4.658 1.00 0.00 28 GLY A N 3
ATOM 2721 C CA . GLY A 1 28 ? -1.797 10.952 5.881 1.00 0.00 28 GLY A CA 3
ATOM 2722 C C . GLY A 1 28 ? -2.016 12.205 6.706 1.00 0.00 28 GLY A C 3
ATOM 2723 O O . GLY A 1 28 ? -1.478 13.265 6.389 1.00 0.00 28 GLY A O 3
ATOM 2727 N N . GLN A 1 29 ? -2.810 12.083 7.764 1.00 0.00 29 GLN A N 3
ATOM 2728 C CA . GLN A 1 29 ? -3.102 13.216 8.635 1.00 0.00 29 GLN A CA 3
ATOM 2729 C C . GLN A 1 29 ? -1.839 13.699 9.341 1.00 0.00 29 GLN A C 3
ATOM 2730 O O . GLN A 1 29 ? -1.686 14.889 9.614 1.00 0.00 29 GLN A O 3
ATOM 2744 N N . GLN A 1 30 ? -0.938 12.767 9.635 1.00 0.00 30 GLN A N 3
ATOM 2745 C CA . GLN A 1 30 ? 0.310 13.098 10.311 1.00 0.00 30 GLN A CA 3
ATOM 2746 C C . GLN A 1 30 ? 1.429 13.334 9.302 1.00 0.00 30 GLN A C 3
ATOM 2747 O O . GLN A 1 30 ? 1.396 12.840 8.175 1.00 0.00 30 GLN A O 3
ATOM 2761 N N . PRO A 1 31 ? 2.445 14.107 9.715 1.00 0.00 31 PRO A N 3
ATOM 2762 C CA . PRO A 1 31 ? 3.594 14.426 8.862 1.00 0.00 31 PRO A CA 3
ATOM 2763 C C . PRO A 1 31 ? 4.487 13.215 8.616 1.00 0.00 31 PRO A C 3
ATOM 2764 O O . PRO A 1 31 ? 5.524 13.319 7.962 1.00 0.00 31 PRO A O 3
ATOM 2775 N N . GLY A 1 32 ? 4.076 12.065 9.143 1.00 0.00 32 GLY A N 3
ATOM 2776 C CA . GLY A 1 32 ? 4.851 10.850 8.969 1.00 0.00 32 GLY A CA 3
ATOM 2777 C C . GLY A 1 32 ? 4.049 9.739 8.320 1.00 0.00 32 GLY A C 3
ATOM 2778 O O . GLY A 1 32 ? 4.434 8.571 8.378 1.00 0.00 32 GLY A O 3
ATOM 2782 N N . ASP A 1 33 ? 2.931 10.103 7.701 1.00 0.00 33 ASP A N 3
ATOM 2783 C CA . ASP A 1 33 ? 2.073 9.128 7.039 1.00 0.00 33 ASP A CA 3
ATOM 2784 C C . ASP A 1 33 ? 2.224 9.210 5.523 1.00 0.00 33 ASP A C 3
ATOM 2785 O O . ASP A 1 33 ? 3.019 10.000 5.010 1.00 0.00 33 ASP A O 3
ATOM 2794 N N . LEU A 1 34 ? 1.459 8.390 4.812 1.00 0.00 34 LEU A N 3
ATOM 2795 C CA . LEU A 1 34 ? 1.509 8.370 3.354 1.00 0.00 34 LEU A CA 3
ATOM 2796 C C . LEU A 1 34 ? 0.145 8.704 2.758 1.00 0.00 34 LEU A C 3
ATOM 2797 O O . LEU A 1 34 ? -0.891 8.321 3.300 1.00 0.00 34 LEU A O 3
ATOM 2813 N N . ASN A 1 35 ? 0.154 9.419 1.637 1.00 0.00 35 ASN A N 3
ATOM 2814 C CA . ASN A 1 35 ? -1.082 9.803 0.966 1.00 0.00 35 ASN A CA 3
ATOM 2815 C C . ASN A 1 35 ? -1.236 9.061 -0.358 1.00 0.00 35 ASN A C 3
ATOM 2816 O O . ASN A 1 35 ? -0.357 9.116 -1.218 1.00 0.00 35 ASN A O 3
ATOM 2827 N N . PHE A 1 36 ? -2.358 8.368 -0.514 1.00 0.00 36 PHE A N 3
ATOM 2828 C CA . PHE A 1 36 ? -2.628 7.614 -1.733 1.00 0.00 36 PHE A CA 3
ATOM 2829 C C . PHE A 1 36 ? -4.095 7.735 -2.134 1.00 0.00 36 PHE A C 3
ATOM 2830 O O . PHE A 1 36 ? -4.879 8.405 -1.463 1.00 0.00 36 PHE A O 3
ATOM 2847 N N . GLN A 1 37 ? -4.457 7.083 -3.234 1.00 0.00 37 GLN A N 3
ATOM 2848 C CA . GLN A 1 37 ? -5.829 7.119 -3.726 1.00 0.00 37 GLN A CA 3
ATOM 2849 C C . GLN A 1 37 ? -6.321 5.717 -4.073 1.00 0.00 37 GLN A C 3
ATOM 2850 O O . GLN A 1 37 ? -5.530 4.780 -4.177 1.00 0.00 37 GLN A O 3
ATOM 2864 N N . ALA A 1 38 ? -7.631 5.582 -4.249 1.00 0.00 38 ALA A N 3
ATOM 2865 C CA . ALA A 1 38 ? -8.227 4.295 -4.585 1.00 0.00 38 ALA A CA 3
ATOM 2866 C C . ALA A 1 38 ? -7.708 3.782 -5.924 1.00 0.00 38 ALA A C 3
ATOM 2867 O O . ALA A 1 38 ? -8.109 4.265 -6.983 1.00 0.00 38 ALA A O 3
ATOM 2874 N N . GLY A 1 39 ? -6.813 2.801 -5.870 1.00 0.00 39 GLY A N 3
ATOM 2875 C CA . GLY A 1 39 ? -6.253 2.240 -7.086 1.00 0.00 39 GLY A CA 3
ATOM 2876 C C . GLY A 1 39 ? -4.776 2.545 -7.239 1.00 0.00 39 GLY A C 3
ATOM 2877 O O . GLY A 1 39 ? -4.143 2.115 -8.203 1.00 0.00 39 GLY A O 3
ATOM 2881 N N . ASP A 1 40 ? -4.227 3.291 -6.288 1.00 0.00 40 ASP A N 3
ATOM 2882 C CA . ASP A 1 40 ? -2.815 3.655 -6.321 1.00 0.00 40 ASP A CA 3
ATOM 2883 C C . ASP A 1 40 ? -1.950 2.528 -5.766 1.00 0.00 40 ASP A C 3
ATOM 2884 O O . ASP A 1 40 ? -2.177 2.047 -4.656 1.00 0.00 40 ASP A O 3
ATOM 2893 N N . ARG A 1 41 ? -0.958 2.111 -6.547 1.00 0.00 41 ARG A N 3
ATOM 2894 C CA . ARG A 1 41 ? -0.061 1.039 -6.134 1.00 0.00 41 ARG A CA 3
ATOM 2895 C C . ARG A 1 41 ? 0.954 1.542 -5.112 1.00 0.00 41 ARG A C 3
ATOM 2896 O O . ARG A 1 41 ? 1.673 2.510 -5.361 1.00 0.00 41 ARG A O 3
ATOM 2917 N N . ILE A 1 42 ? 1.006 0.879 -3.962 1.00 0.00 42 ILE A N 3
ATOM 2918 C CA . ILE A 1 42 ? 1.932 1.259 -2.902 1.00 0.00 42 ILE A CA 3
ATOM 2919 C C . ILE A 1 42 ? 3.009 0.197 -2.707 1.00 0.00 42 ILE A C 3
ATOM 2920 O O . ILE A 1 42 ? 2.716 -0.939 -2.332 1.00 0.00 42 ILE A O 3
ATOM 2936 N N . THR A 1 43 ? 4.258 0.574 -2.962 1.00 0.00 43 THR A N 3
ATOM 2937 C CA . THR A 1 43 ? 5.379 -0.345 -2.813 1.00 0.00 43 THR A CA 3
ATOM 2938 C C . THR A 1 43 ? 5.655 -0.643 -1.344 1.00 0.00 43 THR A C 3
ATOM 2939 O O . THR A 1 43 ? 6.374 0.098 -0.674 1.00 0.00 43 THR A O 3
ATOM 2950 N N . VAL A 1 44 ? 5.079 -1.734 -0.848 1.00 0.00 44 VAL A N 3
ATOM 2951 C CA . VAL A 1 44 ? 5.264 -2.131 0.543 1.00 0.00 44 VAL A CA 3
ATOM 2952 C C . VAL A 1 44 ? 6.726 -2.453 0.832 1.00 0.00 44 VAL A C 3
ATOM 2953 O O . VAL A 1 44 ? 7.255 -3.460 0.360 1.00 0.00 44 VAL A O 3
ATOM 2966 N N . ILE A 1 45 ? 7.373 -1.593 1.611 1.00 0.00 45 ILE A N 3
ATOM 2967 C CA . ILE A 1 45 ? 8.773 -1.787 1.964 1.00 0.00 45 ILE A CA 3
ATOM 2968 C C . ILE A 1 45 ? 8.908 -2.501 3.305 1.00 0.00 45 ILE A C 3
ATOM 2969 O O . ILE A 1 45 ? 9.771 -3.362 3.478 1.00 0.00 45 ILE A O 3
ATOM 2985 N N . SER A 1 46 ? 8.047 -2.140 4.251 1.00 0.00 46 SER A N 3
ATOM 2986 C CA . SER A 1 46 ? 8.070 -2.744 5.578 1.00 0.00 46 SER A CA 3
ATOM 2987 C C . SER A 1 46 ? 6.654 -2.976 6.094 1.00 0.00 46 SER A C 3
ATOM 2988 O O . SER A 1 46 ? 5.913 -2.029 6.359 1.00 0.00 46 SER A O 3
ATOM 2996 N N . LYS A 1 47 ? 6.283 -4.244 6.236 1.00 0.00 47 LYS A N 3
ATOM 2997 C CA . LYS A 1 47 ? 4.956 -4.604 6.722 1.00 0.00 47 LYS A CA 3
ATOM 2998 C C . LYS A 1 47 ? 5.035 -5.755 7.719 1.00 0.00 47 LYS A C 3
ATOM 2999 O O . LYS A 1 47 ? 6.072 -6.407 7.850 1.00 0.00 47 LYS A O 3
ATOM 3018 N N . THR A 1 48 ? 3.933 -6.002 8.420 1.00 0.00 48 THR A N 3
ATOM 3019 C CA . THR A 1 48 ? 3.878 -7.075 9.405 1.00 0.00 48 THR A CA 3
ATOM 3020 C C . THR A 1 48 ? 2.893 -8.159 8.984 1.00 0.00 48 THR A C 3
ATOM 3021 O O . THR A 1 48 ? 2.227 -8.039 7.955 1.00 0.00 48 THR A O 3
ATOM 3032 N N . ASP A 1 49 ? 2.804 -9.215 9.784 1.00 0.00 49 ASP A N 3
ATOM 3033 C CA . ASP A 1 49 ? 1.898 -10.320 9.494 1.00 0.00 49 ASP A CA 3
ATOM 3034 C C . ASP A 1 49 ? 0.490 -10.014 9.995 1.00 0.00 49 ASP A C 3
ATOM 3035 O O . ASP A 1 49 ? -0.195 -10.888 10.527 1.00 0.00 49 ASP A O 3
ATOM 3044 N N . SER A 1 50 ? 0.064 -8.766 9.823 1.00 0.00 50 SER A N 3
ATOM 3045 C CA . SER A 1 50 ? -1.260 -8.343 10.261 1.00 0.00 50 SER A CA 3
ATOM 3046 C C . SER A 1 50 ? -1.790 -7.215 9.380 1.00 0.00 50 SER A C 3
ATOM 3047 O O . SER A 1 50 ? -1.147 -6.176 9.229 1.00 0.00 50 SER A O 3
ATOM 3055 N N . HIS A 1 51 ? -2.967 -7.429 8.801 1.00 0.00 51 HIS A N 3
ATOM 3056 C CA . HIS A 1 51 ? -3.585 -6.431 7.935 1.00 0.00 51 HIS A CA 3
ATOM 3057 C C . HIS A 1 51 ? -4.074 -5.235 8.747 1.00 0.00 51 HIS A C 3
ATOM 3058 O O . HIS A 1 51 ? -3.653 -4.101 8.516 1.00 0.00 51 HIS A O 3
ATOM 3073 N N . PHE A 1 52 ? -4.966 -5.496 9.697 1.00 0.00 52 PHE A N 3
ATOM 3074 C CA . PHE A 1 52 ? -5.514 -4.441 10.542 1.00 0.00 52 PHE A CA 3
ATOM 3075 C C . PHE A 1 52 ? -4.431 -3.439 10.931 1.00 0.00 52 PHE A C 3
ATOM 3076 O O . PHE A 1 52 ? -4.681 -2.235 11.003 1.00 0.00 52 PHE A O 3
ATOM 3093 N N . ASP A 1 53 ? -3.228 -3.944 11.182 1.00 0.00 53 ASP A N 3
ATOM 3094 C CA . ASP A 1 53 ? -2.107 -3.094 11.564 1.00 0.00 53 ASP A CA 3
ATOM 3095 C C . ASP A 1 53 ? -1.679 -2.204 10.401 1.00 0.00 53 ASP A C 3
ATOM 3096 O O . ASP A 1 53 ? -2.004 -2.477 9.246 1.00 0.00 53 ASP A O 3
ATOM 3105 N N . TRP A 1 54 ? -0.949 -1.140 10.715 1.00 0.00 54 TRP A N 3
ATOM 3106 C CA . TRP A 1 54 ? -0.478 -0.209 9.696 1.00 0.00 54 TRP A CA 3
ATOM 3107 C C . TRP A 1 54 ? 0.857 -0.665 9.117 1.00 0.00 54 TRP A C 3
ATOM 3108 O O . TRP A 1 54 ? 1.740 -1.114 9.849 1.00 0.00 54 TRP A O 3
ATOM 3129 N N . TRP A 1 55 ? 0.997 -0.549 7.802 1.00 0.00 55 TRP A N 3
ATOM 3130 C CA . TRP A 1 55 ? 2.226 -0.950 7.126 1.00 0.00 55 TRP A CA 3
ATOM 3131 C C . TRP A 1 55 ? 2.953 0.262 6.555 1.00 0.00 55 TRP A C 3
ATOM 3132 O O . TRP A 1 55 ? 2.413 1.367 6.532 1.00 0.00 55 TRP A O 3
ATOM 3153 N N . GLU A 1 56 ? 4.182 0.047 6.095 1.00 0.00 56 GLU A N 3
ATOM 3154 C CA . GLU A 1 56 ? 4.983 1.124 5.525 1.00 0.00 56 GLU A CA 3
ATOM 3155 C C . GLU A 1 56 ? 5.314 0.840 4.062 1.00 0.00 56 GLU A C 3
ATOM 3156 O O . GLU A 1 56 ? 6.001 -0.130 3.747 1.00 0.00 56 GLU A O 3
ATOM 3168 N N . GLY A 1 57 ? 4.818 1.695 3.173 1.00 0.00 57 GLY A N 3
ATOM 3169 C CA . GLY A 1 57 ? 5.070 1.520 1.755 1.00 0.00 57 GLY A CA 3
ATOM 3170 C C . GLY A 1 57 ? 5.617 2.774 1.103 1.00 0.00 57 GLY A C 3
ATOM 3171 O O . GLY A 1 57 ? 5.867 3.774 1.777 1.00 0.00 57 GLY A O 3
ATOM 3175 N N . LYS A 1 58 ? 5.806 2.723 -0.211 1.00 0.00 58 LYS A N 3
ATOM 3176 C CA . LYS A 1 58 ? 6.328 3.863 -0.955 1.00 0.00 58 LYS A CA 3
ATOM 3177 C C . LYS A 1 58 ? 5.464 4.157 -2.177 1.00 0.00 58 LYS A C 3
ATOM 3178 O O . LYS A 1 58 ? 5.120 3.252 -2.939 1.00 0.00 58 LYS A O 3
ATOM 3197 N N . LEU A 1 59 ? 5.118 5.426 -2.360 1.00 0.00 59 LEU A N 3
ATOM 3198 C CA . LEU A 1 59 ? 4.295 5.839 -3.492 1.00 0.00 59 LEU A CA 3
ATOM 3199 C C . LEU A 1 59 ? 4.726 7.208 -4.007 1.00 0.00 59 LEU A C 3
ATOM 3200 O O . LEU A 1 59 ? 5.114 8.081 -3.230 1.00 0.00 59 LEU A O 3
ATOM 3216 N N . ARG A 1 60 ? 4.653 7.390 -5.322 1.00 0.00 60 ARG A N 3
ATOM 3217 C CA . ARG A 1 60 ? 5.035 8.653 -5.941 1.00 0.00 60 ARG A CA 3
ATOM 3218 C C . ARG A 1 60 ? 6.351 9.166 -5.363 1.00 0.00 60 ARG A C 3
ATOM 3219 O O . ARG A 1 60 ? 6.495 10.355 -5.080 1.00 0.00 60 ARG A O 3
ATOM 3240 N N . GLY A 1 61 ? 7.309 8.260 -5.189 1.00 0.00 61 GLY A N 3
ATOM 3241 C CA . GLY A 1 61 ? 8.599 8.640 -4.645 1.00 0.00 61 GLY A CA 3
ATOM 3242 C C . GLY A 1 61 ? 8.496 9.183 -3.234 1.00 0.00 61 GLY A C 3
ATOM 3243 O O . GLY A 1 61 ? 9.211 10.116 -2.868 1.00 0.00 61 GLY A O 3
ATOM 3247 N N . GLN A 1 62 ? 7.604 8.599 -2.440 1.00 0.00 62 GLN A N 3
ATOM 3248 C CA . GLN A 1 62 ? 7.409 9.033 -1.062 1.00 0.00 62 GLN A CA 3
ATOM 3249 C C . GLN A 1 62 ? 7.376 7.838 -0.115 1.00 0.00 62 GLN A C 3
ATOM 3250 O O . GLN A 1 62 ? 7.350 6.686 -0.551 1.00 0.00 62 GLN A O 3
ATOM 3264 N N . THR A 1 63 ? 7.377 8.118 1.185 1.00 0.00 63 THR A N 3
ATOM 3265 C CA . THR A 1 63 ? 7.349 7.067 2.194 1.00 0.00 63 THR A CA 3
ATOM 3266 C C . THR A 1 63 ? 6.473 7.464 3.377 1.00 0.00 63 THR A C 3
ATOM 3267 O O . THR A 1 63 ? 6.487 8.613 3.815 1.00 0.00 63 THR A O 3
ATOM 3278 N N . GLY A 1 64 ? 5.710 6.503 3.891 1.00 0.00 64 GLY A N 3
ATOM 3279 C CA . GLY A 1 64 ? 4.838 6.773 5.019 1.00 0.00 64 GLY A CA 3
ATOM 3280 C C . GLY A 1 64 ? 4.061 5.547 5.457 1.00 0.00 64 GLY A C 3
ATOM 3281 O O . GLY A 1 64 ? 4.112 4.505 4.803 1.00 0.00 64 GLY A O 3
ATOM 3285 N N . ILE A 1 65 ? 3.342 5.670 6.568 1.00 0.00 65 ILE A N 3
ATOM 3286 C CA . ILE A 1 65 ? 2.552 4.563 7.093 1.00 0.00 65 ILE A CA 3
ATOM 3287 C C . ILE A 1 65 ? 1.095 4.673 6.659 1.00 0.00 65 ILE A C 3
ATOM 3288 O O . ILE A 1 65 ? 0.583 5.771 6.437 1.00 0.00 65 ILE A O 3
ATOM 3304 N N . PHE A 1 66 ? 0.430 3.529 6.542 1.00 0.00 66 PHE A N 3
ATOM 3305 C CA . PHE A 1 66 ? -0.970 3.496 6.135 1.00 0.00 66 PHE A CA 3
ATOM 3306 C C . PHE A 1 66 ? -1.622 2.175 6.534 1.00 0.00 66 PHE A C 3
ATOM 3307 O O . PHE A 1 66 ? -0.966 1.139 6.646 1.00 0.00 66 PHE A O 3
ATOM 3324 N N . PRO A 1 67 ? -2.945 2.211 6.754 1.00 0.00 67 PRO A N 3
ATOM 3325 C CA . PRO A 1 67 ? -3.715 1.026 7.144 1.00 0.00 67 PRO A CA 3
ATOM 3326 C C . PRO A 1 67 ? -3.832 0.012 6.010 1.00 0.00 67 PRO A C 3
ATOM 3327 O O . PRO A 1 67 ? -4.329 0.329 4.931 1.00 0.00 67 PRO A O 3
ATOM 3338 N N . ALA A 1 68 ? -3.370 -1.208 6.264 1.00 0.00 68 ALA A N 3
ATOM 3339 C CA . ALA A 1 68 ? -3.426 -2.268 5.266 1.00 0.00 68 ALA A CA 3
ATOM 3340 C C . ALA A 1 68 ? -4.858 -2.511 4.802 1.00 0.00 68 ALA A C 3
ATOM 3341 O O . ALA A 1 68 ? -5.091 -2.905 3.660 1.00 0.00 68 ALA A O 3
ATOM 3348 N N . ASN A 1 69 ? -5.813 -2.272 5.695 1.00 0.00 69 ASN A N 3
ATOM 3349 C CA . ASN A 1 69 ? -7.223 -2.466 5.376 1.00 0.00 69 ASN A CA 3
ATOM 3350 C C . ASN A 1 69 ? -7.636 -1.602 4.188 1.00 0.00 69 ASN A C 3
ATOM 3351 O O . ASN A 1 69 ? -8.697 -1.806 3.598 1.00 0.00 69 ASN A O 3
ATOM 3362 N N . TYR A 1 70 ? -6.790 -0.639 3.842 1.00 0.00 70 TYR A N 3
ATOM 3363 C CA . TYR A 1 70 ? -7.067 0.258 2.726 1.00 0.00 70 TYR A CA 3
ATOM 3364 C C . TYR A 1 70 ? -6.367 -0.220 1.457 1.00 0.00 70 TYR A C 3
ATOM 3365 O O . TYR A 1 70 ? -6.306 0.499 0.460 1.00 0.00 70 TYR A O 3
ATOM 3383 N N . VAL A 1 71 ? -5.840 -1.439 1.503 1.00 0.00 71 VAL A N 3
ATOM 3384 C CA . VAL A 1 71 ? -5.146 -2.016 0.357 1.00 0.00 71 VAL A CA 3
ATOM 3385 C C . VAL A 1 71 ? -5.417 -3.512 0.247 1.00 0.00 71 VAL A C 3
ATOM 3386 O O . VAL A 1 71 ? -6.021 -4.113 1.136 1.00 0.00 71 VAL A O 3
ATOM 3399 N N . THR A 1 72 ? -4.965 -4.110 -0.852 1.00 0.00 72 THR A N 3
ATOM 3400 C CA . THR A 1 72 ? -5.159 -5.536 -1.080 1.00 0.00 72 THR A CA 3
ATOM 3401 C C . THR A 1 72 ? -3.919 -6.166 -1.704 1.00 0.00 72 THR A C 3
ATOM 3402 O O . THR A 1 72 ? -3.123 -5.485 -2.349 1.00 0.00 72 THR A O 3
ATOM 3413 N N . MET A 1 73 ? -3.762 -7.471 -1.507 1.00 0.00 73 MET A N 3
ATOM 3414 C CA . MET A 1 73 ? -2.619 -8.194 -2.053 1.00 0.00 73 MET A CA 3
ATOM 3415 C C . MET A 1 73 ? -3.000 -8.925 -3.336 1.00 0.00 73 MET A C 3
ATOM 3416 O O . MET A 1 73 ? -2.537 -10.036 -3.589 1.00 0.00 73 MET A O 3
ATOM 3430 N N . ASN A 1 74 ? -3.846 -8.293 -4.143 1.00 0.00 74 ASN A N 3
ATOM 3431 C CA . ASN A 1 74 ? -4.289 -8.884 -5.400 1.00 0.00 74 ASN A CA 3
ATOM 3432 C C . ASN A 1 74 ? -4.203 -7.872 -6.538 1.00 0.00 74 ASN A C 3
ATOM 3433 O O . ASN A 1 74 ? -4.476 -6.687 -6.351 1.00 0.00 74 ASN A O 3
ATOM 3444 N N . SER A 1 75 ? -3.820 -8.348 -7.719 1.00 0.00 75 SER A N 3
ATOM 3445 C CA . SER A 1 75 ? -3.694 -7.485 -8.887 1.00 0.00 75 SER A CA 3
ATOM 3446 C C . SER A 1 75 ? -4.566 -7.990 -10.033 1.00 0.00 75 SER A C 3
ATOM 3447 O O . SER A 1 75 ? -5.002 -9.140 -10.035 1.00 0.00 75 SER A O 3
ATOM 3455 N N . GLY A 1 76 ? -4.815 -7.120 -11.007 1.00 0.00 76 GLY A N 3
ATOM 3456 C CA . GLY A 1 76 ? -5.633 -7.495 -12.145 1.00 0.00 76 GLY A CA 3
ATOM 3457 C C . GLY A 1 76 ? -6.626 -6.415 -12.526 1.00 0.00 76 GLY A C 3
ATOM 3458 O O . GLY A 1 76 ? -6.912 -5.502 -11.751 1.00 0.00 76 GLY A O 3
ATOM 3462 N N . PRO A 1 77 ? -7.170 -6.510 -13.749 1.00 0.00 77 PRO A N 3
ATOM 3463 C CA . PRO A 1 77 ? -8.144 -5.541 -14.260 1.00 0.00 77 PRO A CA 3
ATOM 3464 C C . PRO A 1 77 ? -9.488 -5.640 -13.548 1.00 0.00 77 PRO A C 3
ATOM 3465 O O . PRO A 1 77 ? -10.396 -6.333 -14.008 1.00 0.00 77 PRO A O 3
ATOM 3476 N N . SER A 1 78 ? -9.609 -4.944 -12.422 1.00 0.00 78 SER A N 3
ATOM 3477 C CA . SER A 1 78 ? -10.843 -4.956 -11.644 1.00 0.00 78 SER A CA 3
ATOM 3478 C C . SER A 1 78 ? -11.859 -3.975 -12.221 1.00 0.00 78 SER A C 3
ATOM 3479 O O . SER A 1 78 ? -11.516 -3.115 -13.032 1.00 0.00 78 SER A O 3
ATOM 3487 N N . SER A 1 79 ? -13.111 -4.112 -11.796 1.00 0.00 79 SER A N 3
ATOM 3488 C CA . SER A 1 79 ? -14.179 -3.240 -12.272 1.00 0.00 79 SER A CA 3
ATOM 3489 C C . SER A 1 79 ? -14.592 -2.247 -11.191 1.00 0.00 79 SER A C 3
ATOM 3490 O O . SER A 1 79 ? -14.625 -1.039 -11.421 1.00 0.00 79 SER A O 3
ATOM 3498 N N . GLY A 1 80 ? -14.909 -2.766 -10.008 1.00 0.00 80 GLY A N 3
ATOM 3499 C CA . GLY A 1 80 ? -15.316 -1.912 -8.908 1.00 0.00 80 GLY A CA 3
ATOM 3500 C C . GLY A 1 80 ? -16.701 -2.252 -8.392 1.00 0.00 80 GLY A C 3
ATOM 3501 O O . GLY A 1 80 ? -16.853 -3.109 -7.522 1.00 0.00 80 GLY A O 3
ATOM 3505 N N . GLY A 1 1 ? 13.835 14.047 12.847 1.00 0.00 1 GLY A N 4
ATOM 3506 C CA . GLY A 1 1 ? 13.761 12.743 13.480 1.00 0.00 1 GLY A CA 4
ATOM 3507 C C . GLY A 1 1 ? 15.128 12.196 13.841 1.00 0.00 1 GLY A C 4
ATOM 3508 O O . GLY A 1 1 ? 15.503 12.169 15.013 1.00 0.00 1 GLY A O 4
ATOM 3512 N N . SER A 1 2 ? 15.874 11.758 12.832 1.00 0.00 2 SER A N 4
ATOM 3513 C CA . SER A 1 2 ? 17.205 11.203 13.050 1.00 0.00 2 SER A CA 4
ATOM 3514 C C . SER A 1 2 ? 17.121 9.842 13.734 1.00 0.00 2 SER A C 4
ATOM 3515 O O . SER A 1 2 ? 17.899 9.542 14.641 1.00 0.00 2 SER A O 4
ATOM 3523 N N . SER A 1 3 ? 16.172 9.023 13.294 1.00 0.00 3 SER A N 4
ATOM 3524 C CA . SER A 1 3 ? 15.983 7.695 13.865 1.00 0.00 3 SER A CA 4
ATOM 3525 C C . SER A 1 3 ? 17.045 6.726 13.352 1.00 0.00 3 SER A C 4
ATOM 3526 O O . SER A 1 3 ? 17.522 6.850 12.225 1.00 0.00 3 SER A O 4
ATOM 3534 N N . GLY A 1 4 ? 17.410 5.761 14.190 1.00 0.00 4 GLY A N 4
ATOM 3535 C CA . GLY A 1 4 ? 18.413 4.785 13.805 1.00 0.00 4 GLY A CA 4
ATOM 3536 C C . GLY A 1 4 ? 17.962 3.917 12.647 1.00 0.00 4 GLY A C 4
ATOM 3537 O O . GLY A 1 4 ? 16.958 4.209 11.997 1.00 0.00 4 GLY A O 4
ATOM 3541 N N . SER A 1 5 ? 18.707 2.847 12.386 1.00 0.00 5 SER A N 4
ATOM 3542 C CA . SER A 1 5 ? 18.381 1.937 11.294 1.00 0.00 5 SER A CA 4
ATOM 3543 C C . SER A 1 5 ? 19.086 0.596 11.477 1.00 0.00 5 SER A C 4
ATOM 3544 O O . SER A 1 5 ? 20.294 0.483 11.269 1.00 0.00 5 SER A O 4
ATOM 3552 N N . SER A 1 6 ? 18.321 -0.419 11.867 1.00 0.00 6 SER A N 4
ATOM 3553 C CA . SER A 1 6 ? 18.871 -1.752 12.082 1.00 0.00 6 SER A CA 4
ATOM 3554 C C . SER A 1 6 ? 18.080 -2.798 11.303 1.00 0.00 6 SER A C 4
ATOM 3555 O O . SER A 1 6 ? 16.918 -2.585 10.959 1.00 0.00 6 SER A O 4
ATOM 3563 N N . GLY A 1 7 ? 18.719 -3.931 11.027 1.00 0.00 7 GLY A N 4
ATOM 3564 C CA . GLY A 1 7 ? 18.061 -4.994 10.290 1.00 0.00 7 GLY A CA 4
ATOM 3565 C C . GLY A 1 7 ? 17.855 -6.239 11.129 1.00 0.00 7 GLY A C 4
ATOM 3566 O O . GLY A 1 7 ? 18.650 -7.178 11.066 1.00 0.00 7 GLY A O 4
ATOM 3570 N N . HIS A 1 8 ? 16.786 -6.248 11.919 1.00 0.00 8 HIS A N 4
ATOM 3571 C CA . HIS A 1 8 ? 16.478 -7.388 12.776 1.00 0.00 8 HIS A CA 4
ATOM 3572 C C . HIS A 1 8 ? 15.659 -8.430 12.021 1.00 0.00 8 HIS A C 4
ATOM 3573 O O . HIS A 1 8 ? 14.774 -8.088 11.238 1.00 0.00 8 HIS A O 4
ATOM 3588 N N . GLU A 1 9 ? 15.962 -9.702 12.261 1.00 0.00 9 GLU A N 4
ATOM 3589 C CA . GLU A 1 9 ? 15.253 -10.793 11.602 1.00 0.00 9 GLU A CA 4
ATOM 3590 C C . GLU A 1 9 ? 13.865 -10.984 12.206 1.00 0.00 9 GLU A C 4
ATOM 3591 O O . GLU A 1 9 ? 13.704 -10.998 13.426 1.00 0.00 9 GLU A O 4
ATOM 3603 N N . ARG A 1 10 ? 12.866 -11.130 11.342 1.00 0.00 10 ARG A N 4
ATOM 3604 C CA . ARG A 1 10 ? 11.491 -11.319 11.790 1.00 0.00 10 ARG A CA 4
ATOM 3605 C C . ARG A 1 10 ? 10.839 -12.491 11.063 1.00 0.00 10 ARG A C 4
ATOM 3606 O O . ARG A 1 10 ? 11.337 -12.954 10.037 1.00 0.00 10 ARG A O 4
ATOM 3627 N N . VAL A 1 11 ? 9.721 -12.968 11.603 1.00 0.00 11 VAL A N 4
ATOM 3628 C CA . VAL A 1 11 ? 9.000 -14.086 11.006 1.00 0.00 11 VAL A CA 4
ATOM 3629 C C . VAL A 1 11 ? 8.850 -13.902 9.500 1.00 0.00 11 VAL A C 4
ATOM 3630 O O . VAL A 1 11 ? 8.354 -12.876 9.036 1.00 0.00 11 VAL A O 4
ATOM 3643 N N . GLY A 1 12 ? 9.281 -14.904 8.741 1.00 0.00 12 GLY A N 4
ATOM 3644 C CA . GLY A 1 12 ? 9.185 -14.833 7.294 1.00 0.00 12 GLY A CA 4
ATOM 3645 C C . GLY A 1 12 ? 10.370 -14.124 6.669 1.00 0.00 12 GLY A C 4
ATOM 3646 O O . GLY A 1 12 ? 11.461 -14.106 7.236 1.00 0.00 12 GLY A O 4
ATOM 3650 N N . ASN A 1 13 ? 10.156 -13.540 5.494 1.00 0.00 13 ASN A N 4
ATOM 3651 C CA . ASN A 1 13 ? 11.216 -12.828 4.790 1.00 0.00 13 ASN A CA 4
ATOM 3652 C C . ASN A 1 13 ? 10.633 -11.795 3.831 1.00 0.00 13 ASN A C 4
ATOM 3653 O O . ASN A 1 13 ? 9.646 -12.058 3.142 1.00 0.00 13 ASN A O 4
ATOM 3664 N N . LEU A 1 14 ? 11.249 -10.619 3.791 1.00 0.00 14 LEU A N 4
ATOM 3665 C CA . LEU A 1 14 ? 10.793 -9.544 2.916 1.00 0.00 14 LEU A CA 4
ATOM 3666 C C . LEU A 1 14 ? 11.921 -9.064 2.010 1.00 0.00 14 LEU A C 4
ATOM 3667 O O . LEU A 1 14 ? 12.022 -7.877 1.704 1.00 0.00 14 LEU A O 4
ATOM 3683 N N . ASN A 1 15 ? 12.766 -9.996 1.581 1.00 0.00 15 ASN A N 4
ATOM 3684 C CA . ASN A 1 15 ? 13.887 -9.668 0.707 1.00 0.00 15 ASN A CA 4
ATOM 3685 C C . ASN A 1 15 ? 13.468 -8.659 -0.358 1.00 0.00 15 ASN A C 4
ATOM 3686 O O . ASN A 1 15 ? 14.249 -7.789 -0.743 1.00 0.00 15 ASN A O 4
ATOM 3697 N N . GLN A 1 16 ? 12.232 -8.784 -0.830 1.00 0.00 16 GLN A N 4
ATOM 3698 C CA . GLN A 1 16 ? 11.711 -7.883 -1.852 1.00 0.00 16 GLN A CA 4
ATOM 3699 C C . GLN A 1 16 ? 10.373 -7.290 -1.422 1.00 0.00 16 GLN A C 4
ATOM 3700 O O . GLN A 1 16 ? 9.594 -7.912 -0.700 1.00 0.00 16 GLN A O 4
ATOM 3714 N N . PRO A 1 17 ? 10.098 -6.058 -1.876 1.00 0.00 17 PRO A N 4
ATOM 3715 C CA . PRO A 1 17 ? 8.854 -5.354 -1.552 1.00 0.00 17 PRO A CA 4
ATOM 3716 C C . PRO A 1 17 ? 7.640 -5.980 -2.229 1.00 0.00 17 PRO A C 4
ATOM 3717 O O . PRO A 1 17 ? 7.778 -6.812 -3.126 1.00 0.00 17 PRO A O 4
ATOM 3728 N N . ILE A 1 18 ? 6.452 -5.575 -1.794 1.00 0.00 18 ILE A N 4
ATOM 3729 C CA . ILE A 1 18 ? 5.214 -6.096 -2.360 1.00 0.00 18 ILE A CA 4
ATOM 3730 C C . ILE A 1 18 ? 4.389 -4.983 -2.998 1.00 0.00 18 ILE A C 4
ATOM 3731 O O . ILE A 1 18 ? 4.444 -3.832 -2.566 1.00 0.00 18 ILE A O 4
ATOM 3747 N N . GLU A 1 19 ? 3.625 -5.335 -4.027 1.00 0.00 19 GLU A N 4
ATOM 3748 C CA . GLU A 1 19 ? 2.788 -4.365 -4.724 1.00 0.00 19 GLU A CA 4
ATOM 3749 C C . GLU A 1 19 ? 1.321 -4.536 -4.339 1.00 0.00 19 GLU A C 4
ATOM 3750 O O . GLU A 1 19 ? 0.744 -5.609 -4.511 1.00 0.00 19 GLU A O 4
ATOM 3762 N N . VAL A 1 20 ? 0.725 -3.469 -3.816 1.00 0.00 20 VAL A N 4
ATOM 3763 C CA . VAL A 1 20 ? -0.675 -3.500 -3.407 1.00 0.00 20 VAL A CA 4
ATOM 3764 C C . VAL A 1 20 ? -1.469 -2.389 -4.084 1.00 0.00 20 VAL A C 4
ATOM 3765 O O . VAL A 1 20 ? -0.937 -1.317 -4.375 1.00 0.00 20 VAL A O 4
ATOM 3778 N N . THR A 1 21 ? -2.749 -2.650 -4.331 1.00 0.00 21 THR A N 4
ATOM 3779 C CA . THR A 1 21 ? -3.618 -1.673 -4.974 1.00 0.00 21 THR A CA 4
ATOM 3780 C C . THR A 1 21 ? -4.558 -1.025 -3.964 1.00 0.00 21 THR A C 4
ATOM 3781 O O . THR A 1 21 ? -5.443 -1.681 -3.415 1.00 0.00 21 THR A O 4
ATOM 3792 N N . ALA A 1 22 ? -4.361 0.267 -3.723 1.00 0.00 22 ALA A N 4
ATOM 3793 C CA . ALA A 1 22 ? -5.193 1.005 -2.781 1.00 0.00 22 ALA A CA 4
ATOM 3794 C C . ALA A 1 22 ? -6.674 0.805 -3.083 1.00 0.00 22 ALA A C 4
ATOM 3795 O O . ALA A 1 22 ? -7.175 1.257 -4.114 1.00 0.00 22 ALA A O 4
ATOM 3802 N N . LEU A 1 23 ? -7.371 0.125 -2.179 1.00 0.00 23 LEU A N 4
ATOM 3803 C CA . LEU A 1 23 ? -8.796 -0.136 -2.350 1.00 0.00 23 LEU A CA 4
ATOM 3804 C C . LEU A 1 23 ? -9.609 1.141 -2.168 1.00 0.00 23 LEU A C 4
ATOM 3805 O O . LEU A 1 23 ? -10.661 1.313 -2.785 1.00 0.00 23 LEU A O 4
ATOM 3821 N N . TYR A 1 24 ? -9.114 2.035 -1.319 1.00 0.00 24 TYR A N 4
ATOM 3822 C CA . TYR A 1 24 ? -9.794 3.298 -1.056 1.00 0.00 24 TYR A CA 4
ATOM 3823 C C . TYR A 1 24 ? -8.789 4.430 -0.871 1.00 0.00 24 TYR A C 4
ATOM 3824 O O . TYR A 1 24 ? -7.614 4.193 -0.592 1.00 0.00 24 TYR A O 4
ATOM 3842 N N . SER A 1 25 ? -9.260 5.663 -1.029 1.00 0.00 25 SER A N 4
ATOM 3843 C CA . SER A 1 25 ? -8.403 6.834 -0.883 1.00 0.00 25 SER A CA 4
ATOM 3844 C C . SER A 1 25 ? -8.036 7.059 0.580 1.00 0.00 25 SER A C 4
ATOM 3845 O O . SER A 1 25 ? -8.694 6.543 1.484 1.00 0.00 25 SER A O 4
ATOM 3853 N N . PHE A 1 26 ? -6.980 7.834 0.806 1.00 0.00 26 PHE A N 4
ATOM 3854 C CA . PHE A 1 26 ? -6.523 8.128 2.159 1.00 0.00 26 PHE A CA 4
ATOM 3855 C C . PHE A 1 26 ? -5.628 9.363 2.175 1.00 0.00 26 PHE A C 4
ATOM 3856 O O . PHE A 1 26 ? -4.979 9.684 1.180 1.00 0.00 26 PHE A O 4
ATOM 3873 N N . GLU A 1 27 ? -5.599 10.052 3.311 1.00 0.00 27 GLU A N 4
ATOM 3874 C CA . GLU A 1 27 ? -4.785 11.253 3.456 1.00 0.00 27 GLU A CA 4
ATOM 3875 C C . GLU A 1 27 ? -4.090 11.279 4.814 1.00 0.00 27 GLU A C 4
ATOM 3876 O O . GLU A 1 27 ? -4.722 11.511 5.843 1.00 0.00 27 GLU A O 4
ATOM 3888 N N . GLY A 1 28 ? -2.782 11.037 4.808 1.00 0.00 28 GLY A N 4
ATOM 3889 C CA . GLY A 1 28 ? -2.022 11.037 6.044 1.00 0.00 28 GLY A CA 4
ATOM 3890 C C . GLY A 1 28 ? -2.341 12.231 6.921 1.00 0.00 28 GLY A C 4
ATOM 3891 O O . GLY A 1 28 ? -1.866 13.338 6.670 1.00 0.00 28 GLY A O 4
ATOM 3895 N N . GLN A 1 29 ? -3.150 12.006 7.952 1.00 0.00 29 GLN A N 4
ATOM 3896 C CA . GLN A 1 29 ? -3.534 13.074 8.868 1.00 0.00 29 GLN A CA 4
ATOM 3897 C C . GLN A 1 29 ? -2.399 13.394 9.836 1.00 0.00 29 GLN A C 4
ATOM 3898 O O . GLN A 1 29 ? -2.330 14.495 10.382 1.00 0.00 29 GLN A O 4
ATOM 3912 N N . GLN A 1 30 ? -1.514 12.426 10.044 1.00 0.00 30 GLN A N 4
ATOM 3913 C CA . GLN A 1 30 ? -0.383 12.606 10.947 1.00 0.00 30 GLN A CA 4
ATOM 3914 C C . GLN A 1 30 ? 0.922 12.728 10.168 1.00 0.00 30 GLN A C 4
ATOM 3915 O O . GLN A 1 30 ? 1.035 12.285 9.025 1.00 0.00 30 GLN A O 4
ATOM 3929 N N . PRO A 1 31 ? 1.933 13.343 10.799 1.00 0.00 31 PRO A N 4
ATOM 3930 C CA . PRO A 1 31 ? 3.250 13.537 10.184 1.00 0.00 31 PRO A CA 4
ATOM 3931 C C . PRO A 1 31 ? 4.015 12.228 10.026 1.00 0.00 31 PRO A C 4
ATOM 3932 O O . PRO A 1 31 ? 4.331 11.560 11.010 1.00 0.00 31 PRO A O 4
ATOM 3943 N N . GLY A 1 32 ? 4.310 11.866 8.781 1.00 0.00 32 GLY A N 4
ATOM 3944 C CA . GLY A 1 32 ? 5.037 10.638 8.518 1.00 0.00 32 GLY A CA 4
ATOM 3945 C C . GLY A 1 32 ? 4.230 9.652 7.696 1.00 0.00 32 GLY A C 4
ATOM 3946 O O . GLY A 1 32 ? 4.793 8.806 7.001 1.00 0.00 32 GLY A O 4
ATOM 3950 N N . ASP A 1 33 ? 2.909 9.759 7.777 1.00 0.00 33 ASP A N 4
ATOM 3951 C CA . ASP A 1 33 ? 2.022 8.869 7.036 1.00 0.00 33 ASP A CA 4
ATOM 3952 C C . ASP A 1 33 ? 2.243 9.011 5.533 1.00 0.00 33 ASP A C 4
ATOM 3953 O O . ASP A 1 33 ? 3.120 9.755 5.091 1.00 0.00 33 ASP A O 4
ATOM 3962 N N . LEU A 1 34 ? 1.444 8.292 4.753 1.00 0.00 34 LEU A N 4
ATOM 3963 C CA . LEU A 1 34 ? 1.552 8.337 3.298 1.00 0.00 34 LEU A CA 4
ATOM 3964 C C . LEU A 1 34 ? 0.234 8.771 2.667 1.00 0.00 34 LEU A C 4
ATOM 3965 O O . LEU A 1 34 ? -0.836 8.577 3.243 1.00 0.00 34 LEU A O 4
ATOM 3981 N N . ASN A 1 35 ? 0.318 9.359 1.478 1.00 0.00 35 ASN A N 4
ATOM 3982 C CA . ASN A 1 35 ? -0.869 9.820 0.767 1.00 0.00 35 ASN A CA 4
ATOM 3983 C C . ASN A 1 35 ? -1.072 9.030 -0.522 1.00 0.00 35 ASN A C 4
ATOM 3984 O O . ASN A 1 35 ? -0.201 9.007 -1.392 1.00 0.00 35 ASN A O 4
ATOM 3995 N N . PHE A 1 36 ? -2.228 8.384 -0.638 1.00 0.00 36 PHE A N 4
ATOM 3996 C CA . PHE A 1 36 ? -2.546 7.593 -1.821 1.00 0.00 36 PHE A CA 4
ATOM 3997 C C . PHE A 1 36 ? -4.023 7.723 -2.181 1.00 0.00 36 PHE A C 4
ATOM 3998 O O . PHE A 1 36 ? -4.792 8.365 -1.466 1.00 0.00 36 PHE A O 4
ATOM 4015 N N . GLN A 1 37 ? -4.410 7.110 -3.295 1.00 0.00 37 GLN A N 4
ATOM 4016 C CA . GLN A 1 37 ? -5.794 7.158 -3.751 1.00 0.00 37 GLN A CA 4
ATOM 4017 C C . GLN A 1 37 ? -6.258 5.786 -4.229 1.00 0.00 37 GLN A C 4
ATOM 4018 O O . GLN A 1 37 ? -5.445 4.935 -4.587 1.00 0.00 37 GLN A O 4
ATOM 4032 N N . ALA A 1 38 ? -7.571 5.578 -4.229 1.00 0.00 38 ALA A N 4
ATOM 4033 C CA . ALA A 1 38 ? -8.143 4.310 -4.664 1.00 0.00 38 ALA A CA 4
ATOM 4034 C C . ALA A 1 38 ? -7.598 3.900 -6.028 1.00 0.00 38 ALA A C 4
ATOM 4035 O O . ALA A 1 38 ? -7.992 4.450 -7.056 1.00 0.00 38 ALA A O 4
ATOM 4042 N N . GLY A 1 39 ? -6.687 2.931 -6.029 1.00 0.00 39 GLY A N 4
ATOM 4043 C CA . GLY A 1 39 ? -6.102 2.465 -7.273 1.00 0.00 39 GLY A CA 4
ATOM 4044 C C . GLY A 1 39 ? -4.594 2.614 -7.296 1.00 0.00 39 GLY A C 4
ATOM 4045 O O . GLY A 1 39 ? -3.893 1.812 -7.912 1.00 0.00 39 GLY A O 4
ATOM 4049 N N . ASP A 1 40 ? -4.093 3.645 -6.623 1.00 0.00 40 ASP A N 4
ATOM 4050 C CA . ASP A 1 40 ? -2.658 3.897 -6.569 1.00 0.00 40 ASP A CA 4
ATOM 4051 C C . ASP A 1 40 ? -1.915 2.691 -6.002 1.00 0.00 40 ASP A C 4
ATOM 4052 O O . ASP A 1 40 ? -2.300 2.142 -4.970 1.00 0.00 40 ASP A O 4
ATOM 4061 N N . ARG A 1 41 ? -0.850 2.284 -6.685 1.00 0.00 41 ARG A N 4
ATOM 4062 C CA . ARG A 1 41 ? -0.055 1.142 -6.250 1.00 0.00 41 ARG A CA 4
ATOM 4063 C C . ARG A 1 41 ? 0.995 1.567 -5.228 1.00 0.00 41 ARG A C 4
ATOM 4064 O O . ARG A 1 41 ? 1.843 2.415 -5.510 1.00 0.00 41 ARG A O 4
ATOM 4085 N N . ILE A 1 42 ? 0.932 0.974 -4.041 1.00 0.00 42 ILE A N 4
ATOM 4086 C CA . ILE A 1 42 ? 1.877 1.291 -2.978 1.00 0.00 42 ILE A CA 4
ATOM 4087 C C . ILE A 1 42 ? 2.924 0.193 -2.827 1.00 0.00 42 ILE A C 4
ATOM 4088 O O . ILE A 1 42 ? 2.594 -0.963 -2.556 1.00 0.00 42 ILE A O 4
ATOM 4104 N N . THR A 1 43 ? 4.189 0.560 -3.002 1.00 0.00 43 THR A N 4
ATOM 4105 C CA . THR A 1 43 ? 5.285 -0.393 -2.884 1.00 0.00 43 THR A CA 4
ATOM 4106 C C . THR A 1 43 ? 5.590 -0.703 -1.423 1.00 0.00 43 THR A C 4
ATOM 4107 O O . THR A 1 43 ? 6.302 0.047 -0.755 1.00 0.00 43 THR A O 4
ATOM 4118 N N . VAL A 1 44 ? 5.048 -1.813 -0.933 1.00 0.00 44 VAL A N 4
ATOM 4119 C CA . VAL A 1 44 ? 5.264 -2.223 0.449 1.00 0.00 44 VAL A CA 4
ATOM 4120 C C . VAL A 1 44 ? 6.728 -2.567 0.698 1.00 0.00 44 VAL A C 4
ATOM 4121 O O . VAL A 1 44 ? 7.240 -3.560 0.179 1.00 0.00 44 VAL A O 4
ATOM 4134 N N . ILE A 1 45 ? 7.397 -1.741 1.495 1.00 0.00 45 ILE A N 4
ATOM 4135 C CA . ILE A 1 45 ? 8.803 -1.959 1.814 1.00 0.00 45 ILE A CA 4
ATOM 4136 C C . ILE A 1 45 ? 8.959 -2.653 3.163 1.00 0.00 45 ILE A C 4
ATOM 4137 O O . ILE A 1 45 ? 9.820 -3.516 3.332 1.00 0.00 45 ILE A O 4
ATOM 4153 N N . SER A 1 46 ? 8.120 -2.270 4.120 1.00 0.00 46 SER A N 4
ATOM 4154 C CA . SER A 1 46 ? 8.166 -2.854 5.455 1.00 0.00 46 SER A CA 4
ATOM 4155 C C . SER A 1 46 ? 6.760 -3.022 6.023 1.00 0.00 46 SER A C 4
ATOM 4156 O O . SER A 1 46 ? 6.067 -2.042 6.297 1.00 0.00 46 SER A O 4
ATOM 4164 N N . LYS A 1 47 ? 6.345 -4.272 6.199 1.00 0.00 47 LYS A N 4
ATOM 4165 C CA . LYS A 1 47 ? 5.023 -4.571 6.735 1.00 0.00 47 LYS A CA 4
ATOM 4166 C C . LYS A 1 47 ? 5.115 -5.573 7.882 1.00 0.00 47 LYS A C 4
ATOM 4167 O O . LYS A 1 47 ? 6.192 -6.088 8.185 1.00 0.00 47 LYS A O 4
ATOM 4186 N N . THR A 1 48 ? 3.979 -5.846 8.516 1.00 0.00 48 THR A N 4
ATOM 4187 C CA . THR A 1 48 ? 3.932 -6.786 9.629 1.00 0.00 48 THR A CA 4
ATOM 4188 C C . THR A 1 48 ? 3.031 -7.973 9.308 1.00 0.00 48 THR A C 4
ATOM 4189 O O . THR A 1 48 ? 2.460 -8.055 8.221 1.00 0.00 48 THR A O 4
ATOM 4200 N N . ASP A 1 49 ? 2.909 -8.891 10.261 1.00 0.00 49 ASP A N 4
ATOM 4201 C CA . ASP A 1 49 ? 2.075 -10.074 10.080 1.00 0.00 49 ASP A CA 4
ATOM 4202 C C . ASP A 1 49 ? 0.631 -9.788 10.481 1.00 0.00 49 ASP A C 4
ATOM 4203 O O . ASP A 1 49 ? -0.006 -10.594 11.158 1.00 0.00 49 ASP A O 4
ATOM 4212 N N . SER A 1 50 ? 0.122 -8.635 10.058 1.00 0.00 50 SER A N 4
ATOM 4213 C CA . SER A 1 50 ? -1.245 -8.241 10.377 1.00 0.00 50 SER A CA 4
ATOM 4214 C C . SER A 1 50 ? -1.722 -7.132 9.444 1.00 0.00 50 SER A C 4
ATOM 4215 O O . SER A 1 50 ? -0.999 -6.171 9.182 1.00 0.00 50 SER A O 4
ATOM 4223 N N . HIS A 1 51 ? -2.946 -7.274 8.945 1.00 0.00 51 HIS A N 4
ATOM 4224 C CA . HIS A 1 51 ? -3.522 -6.285 8.041 1.00 0.00 51 HIS A CA 4
ATOM 4225 C C . HIS A 1 51 ? -4.024 -5.069 8.814 1.00 0.00 51 HIS A C 4
ATOM 4226 O O . HIS A 1 51 ? -3.697 -3.930 8.480 1.00 0.00 51 HIS A O 4
ATOM 4241 N N . PHE A 1 52 ? -4.820 -5.319 9.848 1.00 0.00 52 PHE A N 4
ATOM 4242 C CA . PHE A 1 52 ? -5.369 -4.245 10.668 1.00 0.00 52 PHE A CA 4
ATOM 4243 C C . PHE A 1 52 ? -4.296 -3.212 11.000 1.00 0.00 52 PHE A C 4
ATOM 4244 O O . PHE A 1 52 ? -4.557 -2.008 10.999 1.00 0.00 52 PHE A O 4
ATOM 4261 N N . ASP A 1 53 ? -3.090 -3.691 11.283 1.00 0.00 53 ASP A N 4
ATOM 4262 C CA . ASP A 1 53 ? -1.977 -2.810 11.617 1.00 0.00 53 ASP A CA 4
ATOM 4263 C C . ASP A 1 53 ? -1.572 -1.966 10.412 1.00 0.00 53 ASP A C 4
ATOM 4264 O O . ASP A 1 53 ? -1.980 -2.241 9.284 1.00 0.00 53 ASP A O 4
ATOM 4273 N N . TRP A 1 54 ? -0.770 -0.937 10.661 1.00 0.00 54 TRP A N 4
ATOM 4274 C CA . TRP A 1 54 ? -0.311 -0.051 9.596 1.00 0.00 54 TRP A CA 4
ATOM 4275 C C . TRP A 1 54 ? 1.025 -0.522 9.034 1.00 0.00 54 TRP A C 4
ATOM 4276 O O . TRP A 1 54 ? 1.909 -0.943 9.780 1.00 0.00 54 TRP A O 4
ATOM 4297 N N . TRP A 1 55 ? 1.166 -0.450 7.715 1.00 0.00 55 TRP A N 4
ATOM 4298 C CA . TRP A 1 55 ? 2.396 -0.869 7.054 1.00 0.00 55 TRP A CA 4
ATOM 4299 C C . TRP A 1 55 ? 3.132 0.328 6.462 1.00 0.00 55 TRP A C 4
ATOM 4300 O O . TRP A 1 55 ? 2.597 1.435 6.417 1.00 0.00 55 TRP A O 4
ATOM 4321 N N . GLU A 1 56 ? 4.360 0.098 6.009 1.00 0.00 56 GLU A N 4
ATOM 4322 C CA . GLU A 1 56 ? 5.168 1.160 5.420 1.00 0.00 56 GLU A CA 4
ATOM 4323 C C . GLU A 1 56 ? 5.444 0.879 3.946 1.00 0.00 56 GLU A C 4
ATOM 4324 O O . GLU A 1 56 ? 6.149 -0.069 3.605 1.00 0.00 56 GLU A O 4
ATOM 4336 N N . GLY A 1 57 ? 4.882 1.713 3.076 1.00 0.00 57 GLY A N 4
ATOM 4337 C CA . GLY A 1 57 ? 5.078 1.538 1.649 1.00 0.00 57 GLY A CA 4
ATOM 4338 C C . GLY A 1 57 ? 5.615 2.789 0.980 1.00 0.00 57 GLY A C 4
ATOM 4339 O O . GLY A 1 57 ? 5.924 3.775 1.648 1.00 0.00 57 GLY A O 4
ATOM 4343 N N . LYS A 1 58 ? 5.728 2.748 -0.343 1.00 0.00 58 LYS A N 4
ATOM 4344 C CA . LYS A 1 58 ? 6.232 3.885 -1.104 1.00 0.00 58 LYS A CA 4
ATOM 4345 C C . LYS A 1 58 ? 5.337 4.176 -2.305 1.00 0.00 58 LYS A C 4
ATOM 4346 O O . LYS A 1 58 ? 4.943 3.264 -3.033 1.00 0.00 58 LYS A O 4
ATOM 4365 N N . LEU A 1 59 ? 5.021 5.450 -2.507 1.00 0.00 59 LEU A N 4
ATOM 4366 C CA . LEU A 1 59 ? 4.174 5.861 -3.621 1.00 0.00 59 LEU A CA 4
ATOM 4367 C C . LEU A 1 59 ? 4.634 7.199 -4.190 1.00 0.00 59 LEU A C 4
ATOM 4368 O O . LEU A 1 59 ? 5.125 8.060 -3.459 1.00 0.00 59 LEU A O 4
ATOM 4384 N N . ARG A 1 60 ? 4.470 7.368 -5.498 1.00 0.00 60 ARG A N 4
ATOM 4385 C CA . ARG A 1 60 ? 4.868 8.602 -6.165 1.00 0.00 60 ARG A CA 4
ATOM 4386 C C . ARG A 1 60 ? 6.200 9.109 -5.621 1.00 0.00 60 ARG A C 4
ATOM 4387 O O . ARG A 1 60 ? 6.348 10.292 -5.315 1.00 0.00 60 ARG A O 4
ATOM 4408 N N . GLY A 1 61 ? 7.168 8.205 -5.501 1.00 0.00 61 GLY A N 4
ATOM 4409 C CA . GLY A 1 61 ? 8.474 8.580 -4.993 1.00 0.00 61 GLY A CA 4
ATOM 4410 C C . GLY A 1 61 ? 8.412 9.130 -3.582 1.00 0.00 61 GLY A C 4
ATOM 4411 O O . GLY A 1 61 ? 9.117 10.082 -3.249 1.00 0.00 61 GLY A O 4
ATOM 4415 N N . GLN A 1 62 ? 7.566 8.529 -2.752 1.00 0.00 62 GLN A N 4
ATOM 4416 C CA . GLN A 1 62 ? 7.413 8.967 -1.369 1.00 0.00 62 GLN A CA 4
ATOM 4417 C C . GLN A 1 62 ? 7.380 7.773 -0.421 1.00 0.00 62 GLN A C 4
ATOM 4418 O O . GLN A 1 62 ? 7.373 6.621 -0.855 1.00 0.00 62 GLN A O 4
ATOM 4432 N N . THR A 1 63 ? 7.360 8.056 0.878 1.00 0.00 63 THR A N 4
ATOM 4433 C CA . THR A 1 63 ? 7.329 7.006 1.888 1.00 0.00 63 THR A CA 4
ATOM 4434 C C . THR A 1 63 ? 6.483 7.420 3.087 1.00 0.00 63 THR A C 4
ATOM 4435 O O . THR A 1 63 ? 6.508 8.576 3.506 1.00 0.00 63 THR A O 4
ATOM 4446 N N . GLY A 1 64 ? 5.735 6.467 3.635 1.00 0.00 64 GLY A N 4
ATOM 4447 C CA . GLY A 1 64 ? 4.892 6.753 4.781 1.00 0.00 64 GLY A CA 4
ATOM 4448 C C . GLY A 1 64 ? 4.112 5.539 5.244 1.00 0.00 64 GLY A C 4
ATOM 4449 O O . GLY A 1 64 ? 4.093 4.510 4.568 1.00 0.00 64 GLY A O 4
ATOM 4453 N N . ILE A 1 65 ? 3.469 5.657 6.401 1.00 0.00 65 ILE A N 4
ATOM 4454 C CA . ILE A 1 65 ? 2.685 4.560 6.954 1.00 0.00 65 ILE A CA 4
ATOM 4455 C C . ILE A 1 65 ? 1.224 4.657 6.527 1.00 0.00 65 ILE A C 4
ATOM 4456 O O . ILE A 1 65 ? 0.719 5.745 6.250 1.00 0.00 65 ILE A O 4
ATOM 4472 N N . PHE A 1 66 ? 0.551 3.513 6.477 1.00 0.00 66 PHE A N 4
ATOM 4473 C CA . PHE A 1 66 ? -0.853 3.469 6.084 1.00 0.00 66 PHE A CA 4
ATOM 4474 C C . PHE A 1 66 ? -1.489 2.141 6.485 1.00 0.00 66 PHE A C 4
ATOM 4475 O O . PHE A 1 66 ? -0.823 1.111 6.589 1.00 0.00 66 PHE A O 4
ATOM 4492 N N . PRO A 1 67 ? -2.810 2.165 6.718 1.00 0.00 67 PRO A N 4
ATOM 4493 C CA . PRO A 1 67 ? -3.565 0.972 7.112 1.00 0.00 67 PRO A CA 4
ATOM 4494 C C . PRO A 1 67 ? -3.684 -0.040 5.978 1.00 0.00 67 PRO A C 4
ATOM 4495 O O . PRO A 1 67 ? -4.207 0.272 4.908 1.00 0.00 67 PRO A O 4
ATOM 4506 N N . ALA A 1 68 ? -3.197 -1.252 6.219 1.00 0.00 68 ALA A N 4
ATOM 4507 C CA . ALA A 1 68 ? -3.251 -2.311 5.219 1.00 0.00 68 ALA A CA 4
ATOM 4508 C C . ALA A 1 68 ? -4.690 -2.603 4.806 1.00 0.00 68 ALA A C 4
ATOM 4509 O O . ALA A 1 68 ? -4.942 -3.098 3.709 1.00 0.00 68 ALA A O 4
ATOM 4516 N N . ASN A 1 69 ? -5.630 -2.293 5.694 1.00 0.00 69 ASN A N 4
ATOM 4517 C CA . ASN A 1 69 ? -7.044 -2.524 5.422 1.00 0.00 69 ASN A CA 4
ATOM 4518 C C . ASN A 1 69 ? -7.521 -1.663 4.256 1.00 0.00 69 ASN A C 4
ATOM 4519 O O . ASN A 1 69 ? -8.613 -1.868 3.726 1.00 0.00 69 ASN A O 4
ATOM 4530 N N . TYR A 1 70 ? -6.695 -0.700 3.863 1.00 0.00 70 TYR A N 4
ATOM 4531 C CA . TYR A 1 70 ? -7.034 0.194 2.762 1.00 0.00 70 TYR A CA 4
ATOM 4532 C C . TYR A 1 70 ? -6.378 -0.269 1.464 1.00 0.00 70 TYR A C 4
ATOM 4533 O O . TYR A 1 70 ? -6.460 0.407 0.438 1.00 0.00 70 TYR A O 4
ATOM 4551 N N . VAL A 1 71 ? -5.729 -1.427 1.517 1.00 0.00 71 VAL A N 4
ATOM 4552 C CA . VAL A 1 71 ? -5.060 -1.983 0.346 1.00 0.00 71 VAL A CA 4
ATOM 4553 C C . VAL A 1 71 ? -5.310 -3.483 0.231 1.00 0.00 71 VAL A C 4
ATOM 4554 O O . VAL A 1 71 ? -5.886 -4.099 1.129 1.00 0.00 71 VAL A O 4
ATOM 4567 N N . THR A 1 72 ? -4.871 -4.067 -0.879 1.00 0.00 72 THR A N 4
ATOM 4568 C CA . THR A 1 72 ? -5.046 -5.495 -1.112 1.00 0.00 72 THR A CA 4
ATOM 4569 C C . THR A 1 72 ? -3.802 -6.105 -1.746 1.00 0.00 72 THR A C 4
ATOM 4570 O O . THR A 1 72 ? -3.277 -5.586 -2.731 1.00 0.00 72 THR A O 4
ATOM 4581 N N . MET A 1 73 ? -3.335 -7.211 -1.176 1.00 0.00 73 MET A N 4
ATOM 4582 C CA . MET A 1 73 ? -2.152 -7.894 -1.687 1.00 0.00 73 MET A CA 4
ATOM 4583 C C . MET A 1 73 ? -2.519 -8.834 -2.831 1.00 0.00 73 MET A C 4
ATOM 4584 O O . MET A 1 73 ? -2.688 -10.035 -2.629 1.00 0.00 73 MET A O 4
ATOM 4598 N N . ASN A 1 74 ? -2.640 -8.278 -4.033 1.00 0.00 74 ASN A N 4
ATOM 4599 C CA . ASN A 1 74 ? -2.988 -9.067 -5.208 1.00 0.00 74 ASN A CA 4
ATOM 4600 C C . ASN A 1 74 ? -1.740 -9.663 -5.852 1.00 0.00 74 ASN A C 4
ATOM 4601 O O . ASN A 1 74 ? -0.944 -8.951 -6.465 1.00 0.00 74 ASN A O 4
ATOM 4612 N N . SER A 1 75 ? -1.575 -10.974 -5.709 1.00 0.00 75 SER A N 4
ATOM 4613 C CA . SER A 1 75 ? -0.422 -11.666 -6.274 1.00 0.00 75 SER A CA 4
ATOM 4614 C C . SER A 1 75 ? -0.765 -12.274 -7.630 1.00 0.00 75 SER A C 4
ATOM 4615 O O . SER A 1 75 ? -1.359 -13.348 -7.710 1.00 0.00 75 SER A O 4
ATOM 4623 N N . GLY A 1 76 ? -0.384 -11.577 -8.697 1.00 0.00 76 GLY A N 4
ATOM 4624 C CA . GLY A 1 76 ? -0.659 -12.062 -10.037 1.00 0.00 76 GLY A CA 4
ATOM 4625 C C . GLY A 1 76 ? 0.593 -12.163 -10.885 1.00 0.00 76 GLY A C 4
ATOM 4626 O O . GLY A 1 76 ? 1.544 -11.398 -10.720 1.00 0.00 76 GLY A O 4
ATOM 4630 N N . PRO A 1 77 ? 0.606 -13.128 -11.817 1.00 0.00 77 PRO A N 4
ATOM 4631 C CA . PRO A 1 77 ? 1.745 -13.349 -12.712 1.00 0.00 77 PRO A CA 4
ATOM 4632 C C . PRO A 1 77 ? 1.909 -12.227 -13.731 1.00 0.00 77 PRO A C 4
ATOM 4633 O O . PRO A 1 77 ? 1.176 -11.238 -13.703 1.00 0.00 77 PRO A O 4
ATOM 4644 N N . SER A 1 78 ? 2.875 -12.387 -14.631 1.00 0.00 78 SER A N 4
ATOM 4645 C CA . SER A 1 78 ? 3.136 -11.385 -15.657 1.00 0.00 78 SER A CA 4
ATOM 4646 C C . SER A 1 78 ? 2.810 -11.930 -17.044 1.00 0.00 78 SER A C 4
ATOM 4647 O O . SER A 1 78 ? 3.277 -13.003 -17.427 1.00 0.00 78 SER A O 4
ATOM 4655 N N . SER A 1 79 ? 2.005 -11.183 -17.793 1.00 0.00 79 SER A N 4
ATOM 4656 C CA . SER A 1 79 ? 1.612 -11.592 -19.136 1.00 0.00 79 SER A CA 4
ATOM 4657 C C . SER A 1 79 ? 2.384 -10.805 -20.191 1.00 0.00 79 SER A C 4
ATOM 4658 O O . SER A 1 79 ? 2.082 -9.642 -20.459 1.00 0.00 79 SER A O 4
ATOM 4666 N N . GLY A 1 80 ? 3.383 -11.448 -20.788 1.00 0.00 80 GLY A N 4
ATOM 4667 C CA . GLY A 1 80 ? 4.183 -10.795 -21.807 1.00 0.00 80 GLY A CA 4
ATOM 4668 C C . GLY A 1 80 ? 5.348 -11.649 -22.266 1.00 0.00 80 GLY A C 4
ATOM 4669 O O . GLY A 1 80 ? 5.198 -12.853 -22.474 1.00 0.00 80 GLY A O 4
ATOM 4673 N N . GLY A 1 1 ? 16.266 14.987 9.146 1.00 0.00 1 GLY A N 5
ATOM 4674 C CA . GLY A 1 1 ? 16.977 14.324 10.224 1.00 0.00 1 GLY A CA 5
ATOM 4675 C C . GLY A 1 1 ? 16.161 14.251 11.499 1.00 0.00 1 GLY A C 5
ATOM 4676 O O . GLY A 1 1 ? 15.279 15.079 11.728 1.00 0.00 1 GLY A O 5
ATOM 4680 N N . SER A 1 2 ? 16.453 13.257 12.331 1.00 0.00 2 SER A N 5
ATOM 4681 C CA . SER A 1 2 ? 15.735 13.075 13.587 1.00 0.00 2 SER A CA 5
ATOM 4682 C C . SER A 1 2 ? 16.533 13.645 14.756 1.00 0.00 2 SER A C 5
ATOM 4683 O O . SER A 1 2 ? 17.764 13.637 14.744 1.00 0.00 2 SER A O 5
ATOM 4691 N N . SER A 1 3 ? 15.822 14.140 15.764 1.00 0.00 3 SER A N 5
ATOM 4692 C CA . SER A 1 3 ? 16.463 14.717 16.940 1.00 0.00 3 SER A CA 5
ATOM 4693 C C . SER A 1 3 ? 16.612 13.676 18.044 1.00 0.00 3 SER A C 5
ATOM 4694 O O . SER A 1 3 ? 15.625 13.127 18.533 1.00 0.00 3 SER A O 5
ATOM 4702 N N . GLY A 1 4 ? 17.855 13.409 18.434 1.00 0.00 4 GLY A N 5
ATOM 4703 C CA . GLY A 1 4 ? 18.112 12.434 19.478 1.00 0.00 4 GLY A CA 5
ATOM 4704 C C . GLY A 1 4 ? 18.230 11.023 18.937 1.00 0.00 4 GLY A C 5
ATOM 4705 O O . GLY A 1 4 ? 17.255 10.457 18.442 1.00 0.00 4 GLY A O 5
ATOM 4709 N N . SER A 1 5 ? 19.428 10.453 19.029 1.00 0.00 5 SER A N 5
ATOM 4710 C CA . SER A 1 5 ? 19.671 9.101 18.540 1.00 0.00 5 SER A CA 5
ATOM 4711 C C . SER A 1 5 ? 18.595 8.141 19.038 1.00 0.00 5 SER A C 5
ATOM 4712 O O . SER A 1 5 ? 18.022 8.336 20.110 1.00 0.00 5 SER A O 5
ATOM 4720 N N . SER A 1 6 ? 18.325 7.105 18.251 1.00 0.00 6 SER A N 5
ATOM 4721 C CA . SER A 1 6 ? 17.315 6.116 18.609 1.00 0.00 6 SER A CA 5
ATOM 4722 C C . SER A 1 6 ? 17.845 4.700 18.404 1.00 0.00 6 SER A C 5
ATOM 4723 O O . SER A 1 6 ? 18.526 4.416 17.420 1.00 0.00 6 SER A O 5
ATOM 4731 N N . GLY A 1 7 ? 17.526 3.814 19.342 1.00 0.00 7 GLY A N 5
ATOM 4732 C CA . GLY A 1 7 ? 17.977 2.438 19.248 1.00 0.00 7 GLY A CA 5
ATOM 4733 C C . GLY A 1 7 ? 17.271 1.670 18.148 1.00 0.00 7 GLY A C 5
ATOM 4734 O O . GLY A 1 7 ? 16.115 1.273 18.301 1.00 0.00 7 GLY A O 5
ATOM 4738 N N . HIS A 1 8 ? 17.965 1.461 17.034 1.00 0.00 8 HIS A N 5
ATOM 4739 C CA . HIS A 1 8 ? 17.397 0.736 15.903 1.00 0.00 8 HIS A CA 5
ATOM 4740 C C . HIS A 1 8 ? 17.391 -0.767 16.168 1.00 0.00 8 HIS A C 5
ATOM 4741 O O . HIS A 1 8 ? 18.432 -1.359 16.451 1.00 0.00 8 HIS A O 5
ATOM 4756 N N . GLU A 1 9 ? 16.213 -1.375 16.074 1.00 0.00 9 GLU A N 5
ATOM 4757 C CA . GLU A 1 9 ? 16.074 -2.808 16.305 1.00 0.00 9 GLU A CA 5
ATOM 4758 C C . GLU A 1 9 ? 15.640 -3.525 15.030 1.00 0.00 9 GLU A C 5
ATOM 4759 O O . GLU A 1 9 ? 14.448 -3.634 14.741 1.00 0.00 9 GLU A O 5
ATOM 4771 N N . ARG A 1 10 ? 16.616 -4.012 14.270 1.00 0.00 10 ARG A N 5
ATOM 4772 C CA . ARG A 1 10 ? 16.335 -4.717 13.025 1.00 0.00 10 ARG A CA 5
ATOM 4773 C C . ARG A 1 10 ? 16.027 -6.187 13.291 1.00 0.00 10 ARG A C 5
ATOM 4774 O O . ARG A 1 10 ? 16.555 -6.784 14.229 1.00 0.00 10 ARG A O 5
ATOM 4795 N N . VAL A 1 11 ? 15.167 -6.766 12.458 1.00 0.00 11 VAL A N 5
ATOM 4796 C CA . VAL A 1 11 ? 14.788 -8.166 12.602 1.00 0.00 11 VAL A CA 5
ATOM 4797 C C . VAL A 1 11 ? 13.957 -8.636 11.413 1.00 0.00 11 VAL A C 5
ATOM 4798 O O . VAL A 1 11 ? 12.782 -8.295 11.291 1.00 0.00 11 VAL A O 5
ATOM 4811 N N . GLY A 1 12 ? 14.577 -9.421 10.537 1.00 0.00 12 GLY A N 5
ATOM 4812 C CA . GLY A 1 12 ? 13.880 -9.926 9.369 1.00 0.00 12 GLY A CA 5
ATOM 4813 C C . GLY A 1 12 ? 14.664 -9.713 8.089 1.00 0.00 12 GLY A C 5
ATOM 4814 O O . GLY A 1 12 ? 15.863 -9.443 8.126 1.00 0.00 12 GLY A O 5
ATOM 4818 N N . ASN A 1 13 ? 13.984 -9.835 6.954 1.00 0.00 13 ASN A N 5
ATOM 4819 C CA . ASN A 1 13 ? 14.625 -9.656 5.656 1.00 0.00 13 ASN A CA 5
ATOM 4820 C C . ASN A 1 13 ? 13.593 -9.672 4.533 1.00 0.00 13 ASN A C 5
ATOM 4821 O O . ASN A 1 13 ? 12.771 -10.585 4.442 1.00 0.00 13 ASN A O 5
ATOM 4832 N N . LEU A 1 14 ? 13.642 -8.656 3.678 1.00 0.00 14 LEU A N 5
ATOM 4833 C CA . LEU A 1 14 ? 12.711 -8.553 2.559 1.00 0.00 14 LEU A CA 5
ATOM 4834 C C . LEU A 1 14 ? 13.450 -8.642 1.227 1.00 0.00 14 LEU A C 5
ATOM 4835 O O . LEU A 1 14 ? 13.785 -7.624 0.623 1.00 0.00 14 LEU A O 5
ATOM 4851 N N . ASN A 1 15 ? 13.697 -9.867 0.775 1.00 0.00 15 ASN A N 5
ATOM 4852 C CA . ASN A 1 15 ? 14.395 -10.089 -0.487 1.00 0.00 15 ASN A CA 5
ATOM 4853 C C . ASN A 1 15 ? 13.832 -9.192 -1.585 1.00 0.00 15 ASN A C 5
ATOM 4854 O O . ASN A 1 15 ? 14.552 -8.782 -2.494 1.00 0.00 15 ASN A O 5
ATOM 4865 N N . GLN A 1 16 ? 12.540 -8.892 -1.492 1.00 0.00 16 GLN A N 5
ATOM 4866 C CA . GLN A 1 16 ? 11.881 -8.044 -2.478 1.00 0.00 16 GLN A CA 5
ATOM 4867 C C . GLN A 1 16 ? 10.620 -7.413 -1.897 1.00 0.00 16 GLN A C 5
ATOM 4868 O O . GLN A 1 16 ? 9.913 -8.012 -1.086 1.00 0.00 16 GLN A O 5
ATOM 4882 N N . PRO A 1 17 ? 10.329 -6.173 -2.319 1.00 0.00 17 PRO A N 5
ATOM 4883 C CA . PRO A 1 17 ? 9.152 -5.434 -1.853 1.00 0.00 17 PRO A CA 5
ATOM 4884 C C . PRO A 1 17 ? 7.849 -6.026 -2.382 1.00 0.00 17 PRO A C 5
ATOM 4885 O O . PRO A 1 17 ? 7.859 -6.876 -3.272 1.00 0.00 17 PRO A O 5
ATOM 4896 N N . ILE A 1 18 ? 6.731 -5.570 -1.828 1.00 0.00 18 ILE A N 5
ATOM 4897 C CA . ILE A 1 18 ? 5.421 -6.053 -2.246 1.00 0.00 18 ILE A CA 5
ATOM 4898 C C . ILE A 1 18 ? 4.602 -4.938 -2.888 1.00 0.00 18 ILE A C 5
ATOM 4899 O O . ILE A 1 18 ? 4.725 -3.772 -2.515 1.00 0.00 18 ILE A O 5
ATOM 4915 N N . GLU A 1 19 ? 3.766 -5.307 -3.854 1.00 0.00 19 GLU A N 5
ATOM 4916 C CA . GLU A 1 19 ? 2.927 -4.337 -4.547 1.00 0.00 19 GLU A CA 5
ATOM 4917 C C . GLU A 1 19 ? 1.458 -4.526 -4.178 1.00 0.00 19 GLU A C 5
ATOM 4918 O O . GLU A 1 19 ? 0.904 -5.616 -4.326 1.00 0.00 19 GLU A O 5
ATOM 4930 N N . VAL A 1 20 ? 0.833 -3.457 -3.695 1.00 0.00 20 VAL A N 5
ATOM 4931 C CA . VAL A 1 20 ? -0.571 -3.504 -3.305 1.00 0.00 20 VAL A CA 5
ATOM 4932 C C . VAL A 1 20 ? -1.368 -2.396 -3.985 1.00 0.00 20 VAL A C 5
ATOM 4933 O O . VAL A 1 20 ? -0.824 -1.347 -4.332 1.00 0.00 20 VAL A O 5
ATOM 4946 N N . THR A 1 21 ? -2.662 -2.636 -4.174 1.00 0.00 21 THR A N 5
ATOM 4947 C CA . THR A 1 21 ? -3.535 -1.660 -4.813 1.00 0.00 21 THR A CA 5
ATOM 4948 C C . THR A 1 21 ? -4.483 -1.025 -3.802 1.00 0.00 21 THR A C 5
ATOM 4949 O O . THR A 1 21 ? -5.375 -1.687 -3.273 1.00 0.00 21 THR A O 5
ATOM 4960 N N . ALA A 1 22 ? -4.284 0.263 -3.540 1.00 0.00 22 ALA A N 5
ATOM 4961 C CA . ALA A 1 22 ? -5.124 0.988 -2.594 1.00 0.00 22 ALA A CA 5
ATOM 4962 C C . ALA A 1 22 ? -6.603 0.768 -2.893 1.00 0.00 22 ALA A C 5
ATOM 4963 O O . ALA A 1 22 ? -7.103 1.177 -3.942 1.00 0.00 22 ALA A O 5
ATOM 4970 N N . LEU A 1 23 ? -7.299 0.120 -1.965 1.00 0.00 23 LEU A N 5
ATOM 4971 C CA . LEU A 1 23 ? -8.722 -0.155 -2.129 1.00 0.00 23 LEU A CA 5
ATOM 4972 C C . LEU A 1 23 ? -9.540 1.129 -2.029 1.00 0.00 23 LEU A C 5
ATOM 4973 O O . LEU A 1 23 ? -10.547 1.291 -2.719 1.00 0.00 23 LEU A O 5
ATOM 4989 N N . TYR A 1 24 ? -9.099 2.040 -1.169 1.00 0.00 24 TYR A N 5
ATOM 4990 C CA . TYR A 1 24 ? -9.790 3.310 -0.979 1.00 0.00 24 TYR A CA 5
ATOM 4991 C C . TYR A 1 24 ? -8.794 4.460 -0.862 1.00 0.00 24 TYR A C 5
ATOM 4992 O O . TYR A 1 24 ? -7.581 4.248 -0.866 1.00 0.00 24 TYR A O 5
ATOM 5010 N N . SER A 1 25 ? -9.316 5.678 -0.758 1.00 0.00 25 SER A N 5
ATOM 5011 C CA . SER A 1 25 ? -8.474 6.863 -0.644 1.00 0.00 25 SER A CA 5
ATOM 5012 C C . SER A 1 25 ? -7.978 7.041 0.788 1.00 0.00 25 SER A C 5
ATOM 5013 O O . SER A 1 25 ? -8.520 6.450 1.723 1.00 0.00 25 SER A O 5
ATOM 5021 N N . PHE A 1 26 ? -6.944 7.859 0.952 1.00 0.00 26 PHE A N 5
ATOM 5022 C CA . PHE A 1 26 ? -6.373 8.115 2.269 1.00 0.00 26 PHE A CA 5
ATOM 5023 C C . PHE A 1 26 ? -5.587 9.423 2.276 1.00 0.00 26 PHE A C 5
ATOM 5024 O O . PHE A 1 26 ? -4.889 9.744 1.315 1.00 0.00 26 PHE A O 5
ATOM 5041 N N . GLU A 1 27 ? -5.708 10.173 3.367 1.00 0.00 27 GLU A N 5
ATOM 5042 C CA . GLU A 1 27 ? -5.010 11.447 3.499 1.00 0.00 27 GLU A CA 5
ATOM 5043 C C . GLU A 1 27 ? -4.279 11.531 4.836 1.00 0.00 27 GLU A C 5
ATOM 5044 O O . GLU A 1 27 ? -4.888 11.791 5.873 1.00 0.00 27 GLU A O 5
ATOM 5056 N N . GLY A 1 28 ? -2.969 11.309 4.803 1.00 0.00 28 GLY A N 5
ATOM 5057 C CA . GLY A 1 28 ? -2.176 11.363 6.017 1.00 0.00 28 GLY A CA 5
ATOM 5058 C C . GLY A 1 28 ? -2.254 12.714 6.700 1.00 0.00 28 GLY A C 5
ATOM 5059 O O . GLY A 1 28 ? -1.737 13.706 6.187 1.00 0.00 28 GLY A O 5
ATOM 5063 N N . GLN A 1 29 ? -2.904 12.753 7.859 1.00 0.00 29 GLN A N 5
ATOM 5064 C CA . GLN A 1 29 ? -3.050 13.994 8.611 1.00 0.00 29 GLN A CA 5
ATOM 5065 C C . GLN A 1 29 ? -1.687 14.554 9.005 1.00 0.00 29 GLN A C 5
ATOM 5066 O O . GLN A 1 29 ? -1.515 15.768 9.117 1.00 0.00 29 GLN A O 5
ATOM 5080 N N . GLN A 1 30 ? -0.724 13.663 9.215 1.00 0.00 30 GLN A N 5
ATOM 5081 C CA . GLN A 1 30 ? 0.623 14.070 9.598 1.00 0.00 30 GLN A CA 5
ATOM 5082 C C . GLN A 1 30 ? 1.592 13.910 8.431 1.00 0.00 30 GLN A C 5
ATOM 5083 O O . GLN A 1 30 ? 1.330 13.187 7.469 1.00 0.00 30 GLN A O 5
ATOM 5097 N N . PRO A 1 31 ? 2.739 14.600 8.516 1.00 0.00 31 PRO A N 5
ATOM 5098 C CA . PRO A 1 31 ? 3.771 14.550 7.476 1.00 0.00 31 PRO A CA 5
ATOM 5099 C C . PRO A 1 31 ? 4.474 13.198 7.420 1.00 0.00 31 PRO A C 5
ATOM 5100 O O . PRO A 1 31 ? 5.079 12.843 6.410 1.00 0.00 31 PRO A O 5
ATOM 5111 N N . GLY A 1 32 ? 4.390 12.447 8.514 1.00 0.00 32 GLY A N 5
ATOM 5112 C CA . GLY A 1 32 ? 5.023 11.142 8.569 1.00 0.00 32 GLY A CA 5
ATOM 5113 C C . GLY A 1 32 ? 4.195 10.068 7.891 1.00 0.00 32 GLY A C 5
ATOM 5114 O O . GLY A 1 32 ? 4.709 9.003 7.550 1.00 0.00 32 GLY A O 5
ATOM 5118 N N . ASP A 1 33 ? 2.911 10.347 7.696 1.00 0.00 33 ASP A N 5
ATOM 5119 C CA . ASP A 1 33 ? 2.011 9.396 7.055 1.00 0.00 33 ASP A CA 5
ATOM 5120 C C . ASP A 1 33 ? 2.155 9.450 5.537 1.00 0.00 33 ASP A C 5
ATOM 5121 O O . ASP A 1 33 ? 2.945 10.232 5.005 1.00 0.00 33 ASP A O 5
ATOM 5130 N N . LEU A 1 34 ? 1.389 8.614 4.845 1.00 0.00 34 LEU A N 5
ATOM 5131 C CA . LEU A 1 34 ? 1.432 8.565 3.388 1.00 0.00 34 LEU A CA 5
ATOM 5132 C C . LEU A 1 34 ? 0.060 8.868 2.792 1.00 0.00 34 LEU A C 5
ATOM 5133 O O . LEU A 1 34 ? -0.965 8.444 3.322 1.00 0.00 34 LEU A O 5
ATOM 5149 N N . ASN A 1 35 ? 0.051 9.605 1.686 1.00 0.00 35 ASN A N 5
ATOM 5150 C CA . ASN A 1 35 ? -1.194 9.963 1.017 1.00 0.00 35 ASN A CA 5
ATOM 5151 C C . ASN A 1 35 ? -1.343 9.204 -0.299 1.00 0.00 35 ASN A C 5
ATOM 5152 O O . ASN A 1 35 ? -0.498 9.309 -1.187 1.00 0.00 35 ASN A O 5
ATOM 5163 N N . PHE A 1 36 ? -2.425 8.441 -0.415 1.00 0.00 36 PHE A N 5
ATOM 5164 C CA . PHE A 1 36 ? -2.685 7.664 -1.622 1.00 0.00 36 PHE A CA 5
ATOM 5165 C C . PHE A 1 36 ? -4.156 7.753 -2.019 1.00 0.00 36 PHE A C 5
ATOM 5166 O O . PHE A 1 36 ? -4.970 8.329 -1.298 1.00 0.00 36 PHE A O 5
ATOM 5183 N N . GLN A 1 37 ? -4.487 7.180 -3.172 1.00 0.00 37 GLN A N 5
ATOM 5184 C CA . GLN A 1 37 ? -5.858 7.197 -3.666 1.00 0.00 37 GLN A CA 5
ATOM 5185 C C . GLN A 1 37 ? -6.313 5.794 -4.056 1.00 0.00 37 GLN A C 5
ATOM 5186 O O . GLN A 1 37 ? -5.492 4.920 -4.333 1.00 0.00 37 GLN A O 5
ATOM 5200 N N . ALA A 1 38 ? -7.625 5.587 -4.075 1.00 0.00 38 ALA A N 5
ATOM 5201 C CA . ALA A 1 38 ? -8.189 4.291 -4.433 1.00 0.00 38 ALA A CA 5
ATOM 5202 C C . ALA A 1 38 ? -7.675 3.825 -5.791 1.00 0.00 38 ALA A C 5
ATOM 5203 O O . ALA A 1 38 ? -8.142 4.283 -6.833 1.00 0.00 38 ALA A O 5
ATOM 5210 N N . GLY A 1 39 ? -6.710 2.911 -5.771 1.00 0.00 39 GLY A N 5
ATOM 5211 C CA . GLY A 1 39 ? -6.148 2.399 -7.007 1.00 0.00 39 GLY A CA 5
ATOM 5212 C C . GLY A 1 39 ? -4.643 2.568 -7.074 1.00 0.00 39 GLY A C 5
ATOM 5213 O O . GLY A 1 39 ? -3.942 1.731 -7.642 1.00 0.00 39 GLY A O 5
ATOM 5217 N N . ASP A 1 40 ? -4.145 3.656 -6.495 1.00 0.00 40 ASP A N 5
ATOM 5218 C CA . ASP A 1 40 ? -2.714 3.933 -6.492 1.00 0.00 40 ASP A CA 5
ATOM 5219 C C . ASP A 1 40 ? -1.937 2.776 -5.870 1.00 0.00 40 ASP A C 5
ATOM 5220 O O . ASP A 1 40 ? -2.269 2.308 -4.781 1.00 0.00 40 ASP A O 5
ATOM 5229 N N . ARG A 1 41 ? -0.904 2.320 -6.570 1.00 0.00 41 ARG A N 5
ATOM 5230 C CA . ARG A 1 41 ? -0.082 1.217 -6.088 1.00 0.00 41 ARG A CA 5
ATOM 5231 C C . ARG A 1 41 ? 0.943 1.707 -5.070 1.00 0.00 41 ARG A C 5
ATOM 5232 O O . ARG A 1 41 ? 1.624 2.709 -5.293 1.00 0.00 41 ARG A O 5
ATOM 5253 N N . ILE A 1 42 ? 1.047 0.995 -3.953 1.00 0.00 42 ILE A N 5
ATOM 5254 C CA . ILE A 1 42 ? 1.989 1.357 -2.902 1.00 0.00 42 ILE A CA 5
ATOM 5255 C C . ILE A 1 42 ? 3.048 0.276 -2.715 1.00 0.00 42 ILE A C 5
ATOM 5256 O O . ILE A 1 42 ? 2.732 -0.871 -2.396 1.00 0.00 42 ILE A O 5
ATOM 5272 N N . THR A 1 43 ? 4.308 0.649 -2.916 1.00 0.00 43 THR A N 5
ATOM 5273 C CA . THR A 1 43 ? 5.415 -0.289 -2.770 1.00 0.00 43 THR A CA 5
ATOM 5274 C C . THR A 1 43 ? 5.703 -0.575 -1.301 1.00 0.00 43 THR A C 5
ATOM 5275 O O . THR A 1 43 ? 6.322 0.234 -0.610 1.00 0.00 43 THR A O 5
ATOM 5286 N N . VAL A 1 44 ? 5.250 -1.732 -0.828 1.00 0.00 44 VAL A N 5
ATOM 5287 C CA . VAL A 1 44 ? 5.461 -2.126 0.560 1.00 0.00 44 VAL A CA 5
ATOM 5288 C C . VAL A 1 44 ? 6.932 -2.415 0.831 1.00 0.00 44 VAL A C 5
ATOM 5289 O O . VAL A 1 44 ? 7.551 -3.231 0.148 1.00 0.00 44 VAL A O 5
ATOM 5302 N N . ILE A 1 45 ? 7.487 -1.742 1.834 1.00 0.00 45 ILE A N 5
ATOM 5303 C CA . ILE A 1 45 ? 8.886 -1.929 2.197 1.00 0.00 45 ILE A CA 5
ATOM 5304 C C . ILE A 1 45 ? 9.016 -2.596 3.562 1.00 0.00 45 ILE A C 5
ATOM 5305 O O . ILE A 1 45 ? 9.905 -3.418 3.781 1.00 0.00 45 ILE A O 5
ATOM 5321 N N . SER A 1 46 ? 8.121 -2.236 4.477 1.00 0.00 46 SER A N 5
ATOM 5322 C CA . SER A 1 46 ? 8.136 -2.798 5.823 1.00 0.00 46 SER A CA 5
ATOM 5323 C C . SER A 1 46 ? 6.717 -3.039 6.327 1.00 0.00 46 SER A C 5
ATOM 5324 O O . SER A 1 46 ? 5.997 -2.099 6.666 1.00 0.00 46 SER A O 5
ATOM 5332 N N . LYS A 1 47 ? 6.319 -4.306 6.373 1.00 0.00 47 LYS A N 5
ATOM 5333 C CA . LYS A 1 47 ? 4.987 -4.674 6.836 1.00 0.00 47 LYS A CA 5
ATOM 5334 C C . LYS A 1 47 ? 5.040 -5.923 7.711 1.00 0.00 47 LYS A C 5
ATOM 5335 O O . LYS A 1 47 ? 6.068 -6.596 7.788 1.00 0.00 47 LYS A O 5
ATOM 5354 N N . THR A 1 48 ? 3.925 -6.228 8.368 1.00 0.00 48 THR A N 5
ATOM 5355 C CA . THR A 1 48 ? 3.845 -7.395 9.237 1.00 0.00 48 THR A CA 5
ATOM 5356 C C . THR A 1 48 ? 2.887 -8.437 8.671 1.00 0.00 48 THR A C 5
ATOM 5357 O O . THR A 1 48 ? 2.264 -8.221 7.631 1.00 0.00 48 THR A O 5
ATOM 5368 N N . ASP A 1 49 ? 2.772 -9.565 9.363 1.00 0.00 49 ASP A N 5
ATOM 5369 C CA . ASP A 1 49 ? 1.887 -10.640 8.930 1.00 0.00 49 ASP A CA 5
ATOM 5370 C C . ASP A 1 49 ? 0.489 -10.463 9.515 1.00 0.00 49 ASP A C 5
ATOM 5371 O O . ASP A 1 49 ? -0.097 -11.406 10.045 1.00 0.00 49 ASP A O 5
ATOM 5380 N N . SER A 1 50 ? -0.038 -9.247 9.416 1.00 0.00 50 SER A N 5
ATOM 5381 C CA . SER A 1 50 ? -1.365 -8.944 9.940 1.00 0.00 50 SER A CA 5
ATOM 5382 C C . SER A 1 50 ? -2.039 -7.852 9.114 1.00 0.00 50 SER A C 5
ATOM 5383 O O . SER A 1 50 ? -1.502 -6.755 8.959 1.00 0.00 50 SER A O 5
ATOM 5391 N N . HIS A 1 51 ? -3.219 -8.162 8.586 1.00 0.00 51 HIS A N 5
ATOM 5392 C CA . HIS A 1 51 ? -3.968 -7.208 7.776 1.00 0.00 51 HIS A CA 5
ATOM 5393 C C . HIS A 1 51 ? -4.550 -6.097 8.645 1.00 0.00 51 HIS A C 5
ATOM 5394 O O . HIS A 1 51 ? -4.777 -4.982 8.175 1.00 0.00 51 HIS A O 5
ATOM 5409 N N . PHE A 1 52 ? -4.791 -6.410 9.914 1.00 0.00 52 PHE A N 5
ATOM 5410 C CA . PHE A 1 52 ? -5.349 -5.439 10.848 1.00 0.00 52 PHE A CA 5
ATOM 5411 C C . PHE A 1 52 ? -4.241 -4.638 11.527 1.00 0.00 52 PHE A C 5
ATOM 5412 O O . PHE A 1 52 ? -4.225 -4.494 12.749 1.00 0.00 52 PHE A O 5
ATOM 5429 N N . ASP A 1 53 ? -3.317 -4.121 10.725 1.00 0.00 53 ASP A N 5
ATOM 5430 C CA . ASP A 1 53 ? -2.205 -3.335 11.246 1.00 0.00 53 ASP A CA 5
ATOM 5431 C C . ASP A 1 53 ? -1.699 -2.347 10.199 1.00 0.00 53 ASP A C 5
ATOM 5432 O O . ASP A 1 53 ? -1.907 -2.538 9.001 1.00 0.00 53 ASP A O 5
ATOM 5441 N N . TRP A 1 54 ? -1.037 -1.293 10.660 1.00 0.00 54 TRP A N 5
ATOM 5442 C CA . TRP A 1 54 ? -0.503 -0.274 9.763 1.00 0.00 54 TRP A CA 5
ATOM 5443 C C . TRP A 1 54 ? 0.860 -0.689 9.219 1.00 0.00 54 TRP A C 5
ATOM 5444 O O . TRP A 1 54 ? 1.754 -1.060 9.979 1.00 0.00 54 TRP A O 5
ATOM 5465 N N . TRP A 1 55 ? 1.011 -0.622 7.901 1.00 0.00 55 TRP A N 5
ATOM 5466 C CA . TRP A 1 55 ? 2.267 -0.990 7.257 1.00 0.00 55 TRP A CA 5
ATOM 5467 C C . TRP A 1 55 ? 2.977 0.241 6.705 1.00 0.00 55 TRP A C 5
ATOM 5468 O O . TRP A 1 55 ? 2.452 1.352 6.770 1.00 0.00 55 TRP A O 5
ATOM 5489 N N . GLU A 1 56 ? 4.173 0.035 6.161 1.00 0.00 56 GLU A N 5
ATOM 5490 C CA . GLU A 1 56 ? 4.954 1.130 5.599 1.00 0.00 56 GLU A CA 5
ATOM 5491 C C . GLU A 1 56 ? 5.282 0.867 4.132 1.00 0.00 56 GLU A C 5
ATOM 5492 O O . GLU A 1 56 ? 5.998 -0.078 3.804 1.00 0.00 56 GLU A O 5
ATOM 5504 N N . GLY A 1 57 ? 4.750 1.711 3.252 1.00 0.00 57 GLY A N 5
ATOM 5505 C CA . GLY A 1 57 ? 4.996 1.553 1.831 1.00 0.00 57 GLY A CA 5
ATOM 5506 C C . GLY A 1 57 ? 5.468 2.837 1.178 1.00 0.00 57 GLY A C 5
ATOM 5507 O O . GLY A 1 57 ? 5.567 3.875 1.832 1.00 0.00 57 GLY A O 5
ATOM 5511 N N . LYS A 1 58 ? 5.762 2.767 -0.116 1.00 0.00 58 LYS A N 5
ATOM 5512 C CA . LYS A 1 58 ? 6.227 3.932 -0.859 1.00 0.00 58 LYS A CA 5
ATOM 5513 C C . LYS A 1 58 ? 5.321 4.213 -2.054 1.00 0.00 58 LYS A C 5
ATOM 5514 O O . LYS A 1 58 ? 4.857 3.290 -2.725 1.00 0.00 58 LYS A O 5
ATOM 5533 N N . LEU A 1 59 ? 5.073 5.492 -2.315 1.00 0.00 59 LEU A N 5
ATOM 5534 C CA . LEU A 1 59 ? 4.223 5.894 -3.431 1.00 0.00 59 LEU A CA 5
ATOM 5535 C C . LEU A 1 59 ? 4.752 7.165 -4.087 1.00 0.00 59 LEU A C 5
ATOM 5536 O O . LEU A 1 59 ? 5.020 8.159 -3.412 1.00 0.00 59 LEU A O 5
ATOM 5552 N N . ARG A 1 60 ? 4.897 7.127 -5.408 1.00 0.00 60 ARG A N 5
ATOM 5553 C CA . ARG A 1 60 ? 5.393 8.276 -6.156 1.00 0.00 60 ARG A CA 5
ATOM 5554 C C . ARG A 1 60 ? 6.646 8.851 -5.502 1.00 0.00 60 ARG A C 5
ATOM 5555 O O . ARG A 1 60 ? 6.887 10.056 -5.551 1.00 0.00 60 ARG A O 5
ATOM 5576 N N . GLY A 1 61 ? 7.440 7.979 -4.888 1.00 0.00 61 GLY A N 5
ATOM 5577 C CA . GLY A 1 61 ? 8.658 8.419 -4.232 1.00 0.00 61 GLY A CA 5
ATOM 5578 C C . GLY A 1 61 ? 8.448 8.721 -2.762 1.00 0.00 61 GLY A C 5
ATOM 5579 O O . GLY A 1 61 ? 9.378 8.619 -1.962 1.00 0.00 61 GLY A O 5
ATOM 5583 N N . GLN A 1 62 ? 7.224 9.096 -2.405 1.00 0.00 62 GLN A N 5
ATOM 5584 C CA . GLN A 1 62 ? 6.897 9.417 -1.021 1.0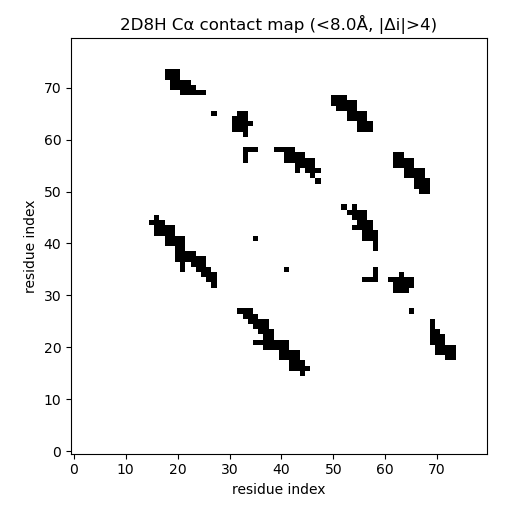0 0.00 62 GLN A CA 5
ATOM 5585 C C . GLN A 1 62 ? 6.865 8.156 -0.163 1.00 0.00 62 GLN A C 5
ATOM 5586 O O . GLN A 1 62 ? 6.749 7.044 -0.679 1.00 0.00 62 GLN A O 5
ATOM 5600 N N . THR A 1 63 ? 6.968 8.337 1.150 1.00 0.00 63 THR A N 5
ATOM 5601 C CA . THR A 1 63 ? 6.953 7.215 2.079 1.00 0.00 63 THR A CA 5
ATOM 5602 C C . THR A 1 63 ? 6.151 7.549 3.332 1.00 0.00 63 THR A C 5
ATOM 5603 O O . THR A 1 63 ? 6.082 8.706 3.746 1.00 0.00 63 THR A O 5
ATOM 5614 N N . GLY A 1 64 ? 5.547 6.529 3.933 1.00 0.00 64 GLY A N 5
ATOM 5615 C CA . GLY A 1 64 ? 4.758 6.736 5.133 1.00 0.00 64 GLY A CA 5
ATOM 5616 C C . GLY A 1 64 ? 4.026 5.482 5.569 1.00 0.00 64 GLY A C 5
ATOM 5617 O O . GLY A 1 64 ? 4.146 4.433 4.936 1.00 0.00 64 GLY A O 5
ATOM 5621 N N . ILE A 1 65 ? 3.267 5.589 6.655 1.00 0.00 65 ILE A N 5
ATOM 5622 C CA . ILE A 1 65 ? 2.514 4.455 7.175 1.00 0.00 65 ILE A CA 5
ATOM 5623 C C . ILE A 1 65 ? 1.048 4.534 6.765 1.00 0.00 65 ILE A C 5
ATOM 5624 O O . ILE A 1 65 ? 0.522 5.617 6.505 1.00 0.00 65 ILE A O 5
ATOM 5640 N N . PHE A 1 66 ? 0.391 3.380 6.710 1.00 0.00 66 PHE A N 5
ATOM 5641 C CA . PHE A 1 66 ? -1.016 3.319 6.332 1.00 0.00 66 PHE A CA 5
ATOM 5642 C C . PHE A 1 66 ? -1.618 1.965 6.696 1.00 0.00 66 PHE A C 5
ATOM 5643 O O . PHE A 1 66 ? -0.929 0.946 6.757 1.00 0.00 66 PHE A O 5
ATOM 5660 N N . PRO A 1 67 ? -2.936 1.952 6.946 1.00 0.00 67 PRO A N 5
ATOM 5661 C CA . PRO A 1 67 ? -3.661 0.730 7.309 1.00 0.00 67 PRO A CA 5
ATOM 5662 C C . PRO A 1 67 ? -3.773 -0.245 6.142 1.00 0.00 67 PRO A C 5
ATOM 5663 O O . PRO A 1 67 ? -4.317 0.090 5.090 1.00 0.00 67 PRO A O 5
ATOM 5674 N N . ALA A 1 68 ? -3.255 -1.454 6.336 1.00 0.00 68 ALA A N 5
ATOM 5675 C CA . ALA A 1 68 ? -3.300 -2.479 5.301 1.00 0.00 68 ALA A CA 5
ATOM 5676 C C . ALA A 1 68 ? -4.735 -2.761 4.869 1.00 0.00 68 ALA A C 5
ATOM 5677 O O . ALA A 1 68 ? -4.973 -3.317 3.797 1.00 0.00 68 ALA A O 5
ATOM 5684 N N . ASN A 1 69 ? -5.688 -2.375 5.711 1.00 0.00 69 ASN A N 5
ATOM 5685 C CA . ASN A 1 69 ? -7.101 -2.588 5.416 1.00 0.00 69 ASN A CA 5
ATOM 5686 C C . ASN A 1 69 ? -7.552 -1.709 4.254 1.00 0.00 69 ASN A C 5
ATOM 5687 O O . ASN A 1 69 ? -8.622 -1.920 3.681 1.00 0.00 69 ASN A O 5
ATOM 5698 N N . TYR A 1 70 ? -6.731 -0.724 3.911 1.00 0.00 70 TYR A N 5
ATOM 5699 C CA . TYR A 1 70 ? -7.046 0.189 2.818 1.00 0.00 70 TYR A CA 5
ATOM 5700 C C . TYR A 1 70 ? -6.385 -0.266 1.520 1.00 0.00 70 TYR A C 5
ATOM 5701 O O . TYR A 1 70 ? -6.438 0.430 0.506 1.00 0.00 70 TYR A O 5
ATOM 5719 N N . VAL A 1 71 ? -5.762 -1.439 1.561 1.00 0.00 71 VAL A N 5
ATOM 5720 C CA . VAL A 1 71 ? -5.092 -1.990 0.389 1.00 0.00 71 VAL A CA 5
ATOM 5721 C C . VAL A 1 71 ? -5.340 -3.489 0.267 1.00 0.00 71 VAL A C 5
ATOM 5722 O O . VAL A 1 71 ? -5.985 -4.095 1.124 1.00 0.00 71 VAL A O 5
ATOM 5735 N N . THR A 1 72 ? -4.825 -4.084 -0.805 1.00 0.00 72 THR A N 5
ATOM 5736 C CA . THR A 1 72 ? -4.991 -5.512 -1.040 1.00 0.00 72 THR A CA 5
ATOM 5737 C C . THR A 1 72 ? -3.724 -6.124 -1.627 1.00 0.00 72 THR A C 5
ATOM 5738 O O . THR A 1 72 ? -3.069 -5.521 -2.476 1.00 0.00 72 THR A O 5
ATOM 5749 N N . MET A 1 73 ? -3.386 -7.325 -1.169 1.00 0.00 73 MET A N 5
ATOM 5750 C CA . MET A 1 73 ? -2.197 -8.019 -1.650 1.00 0.00 73 MET A CA 5
ATOM 5751 C C . MET A 1 73 ? -2.511 -8.826 -2.906 1.00 0.00 73 MET A C 5
ATOM 5752 O O . MET A 1 73 ? -3.333 -9.740 -2.878 1.00 0.00 73 MET A O 5
ATOM 5766 N N . ASN A 1 74 ? -1.849 -8.482 -4.006 1.00 0.00 74 ASN A N 5
ATOM 5767 C CA . ASN A 1 74 ? -2.058 -9.174 -5.272 1.00 0.00 74 ASN A CA 5
ATOM 5768 C C . ASN A 1 74 ? -0.735 -9.672 -5.845 1.00 0.00 74 ASN A C 5
ATOM 5769 O O . ASN A 1 74 ? 0.148 -8.880 -6.175 1.00 0.00 74 ASN A O 5
ATOM 5780 N N . SER A 1 75 ? -0.605 -10.990 -5.961 1.00 0.00 75 SER A N 5
ATOM 5781 C CA . SER A 1 75 ? 0.612 -11.594 -6.491 1.00 0.00 75 SER A CA 5
ATOM 5782 C C . SER A 1 75 ? 0.295 -12.510 -7.670 1.00 0.00 75 SER A C 5
ATOM 5783 O O . SER A 1 75 ? 0.886 -13.579 -7.816 1.00 0.00 75 SER A O 5
ATOM 5791 N N . GLY A 1 76 ? -0.644 -12.082 -8.508 1.00 0.00 76 GLY A N 5
ATOM 5792 C CA . GLY A 1 76 ? -1.025 -12.874 -9.663 1.00 0.00 76 GLY A CA 5
ATOM 5793 C C . GLY A 1 76 ? -2.504 -13.203 -9.678 1.00 0.00 76 GLY A C 5
ATOM 5794 O O . GLY A 1 76 ? -3.130 -13.396 -8.635 1.00 0.00 76 GLY A O 5
ATOM 5798 N N . PRO A 1 77 ? -3.088 -13.269 -10.884 1.00 0.00 77 PRO A N 5
ATOM 5799 C CA . PRO A 1 77 ? -4.510 -13.576 -11.060 1.00 0.00 77 PRO A CA 5
ATOM 5800 C C . PRO A 1 77 ? -4.838 -15.024 -10.713 1.00 0.00 77 PRO A C 5
ATOM 5801 O O . PRO A 1 77 ? -3.960 -15.793 -10.324 1.00 0.00 77 PRO A O 5
ATOM 5812 N N . SER A 1 78 ? -6.108 -15.389 -10.857 1.00 0.00 78 SER A N 5
ATOM 5813 C CA . SER A 1 78 ? -6.553 -16.745 -10.556 1.00 0.00 78 SER A CA 5
ATOM 5814 C C . SER A 1 78 ? -7.141 -17.412 -11.795 1.00 0.00 78 SER A C 5
ATOM 5815 O O . SER A 1 78 ? -7.795 -16.762 -12.612 1.00 0.00 78 SER A O 5
ATOM 5823 N N . SER A 1 79 ? -6.905 -18.713 -11.928 1.00 0.00 79 SER A N 5
ATOM 5824 C CA . SER A 1 79 ? -7.407 -19.468 -13.070 1.00 0.00 79 SER A CA 5
ATOM 5825 C C . SER A 1 79 ? -8.810 -19.005 -13.452 1.00 0.00 79 SER A C 5
ATOM 5826 O O . SER A 1 79 ? -9.107 -18.792 -14.627 1.00 0.00 79 SER A O 5
ATOM 5834 N N . GLY A 1 80 ? -9.670 -18.852 -12.450 1.00 0.00 80 GLY A N 5
ATOM 5835 C CA . GLY A 1 80 ? -11.031 -18.416 -12.700 1.00 0.00 80 GLY A CA 5
ATOM 5836 C C . GLY A 1 80 ? -12.030 -19.553 -12.611 1.00 0.00 80 GLY A C 5
ATOM 5837 O O . GLY A 1 80 ? -12.605 -19.963 -13.619 1.00 0.00 80 GLY A O 5
ATOM 5841 N N . GLY A 1 1 ? 28.576 4.228 6.314 1.00 0.00 1 GLY A N 6
ATOM 5842 C CA . GLY A 1 1 ? 29.721 3.515 5.780 1.00 0.00 1 GLY A CA 6
ATOM 5843 C C . GLY A 1 1 ? 30.985 3.766 6.579 1.00 0.00 1 GLY A C 6
ATOM 5844 O O . GLY A 1 1 ? 31.813 4.594 6.200 1.00 0.00 1 GLY A O 6
ATOM 5848 N N . SER A 1 2 ? 31.133 3.051 7.690 1.00 0.00 2 SER A N 6
ATOM 5849 C CA . SER A 1 2 ? 32.302 3.205 8.548 1.00 0.00 2 SER A CA 6
ATOM 5850 C C . SER A 1 2 ? 33.022 1.872 8.730 1.00 0.00 2 SER A C 6
ATOM 5851 O O . SER A 1 2 ? 32.388 0.825 8.857 1.00 0.00 2 SER A O 6
ATOM 5859 N N . SER A 1 3 ? 34.350 1.921 8.740 1.00 0.00 3 SER A N 6
ATOM 5860 C CA . SER A 1 3 ? 35.158 0.718 8.902 1.00 0.00 3 SER A CA 6
ATOM 5861 C C . SER A 1 3 ? 35.451 0.455 10.376 1.00 0.00 3 SER A C 6
ATOM 5862 O O . SER A 1 3 ? 35.792 1.368 11.125 1.00 0.00 3 SER A O 6
ATOM 5870 N N . GLY A 1 4 ? 35.314 -0.804 10.784 1.00 0.00 4 GLY A N 6
ATOM 5871 C CA . GLY A 1 4 ? 35.568 -1.166 12.166 1.00 0.00 4 GLY A CA 6
ATOM 5872 C C . GLY A 1 4 ? 34.676 -2.295 12.642 1.00 0.00 4 GLY A C 6
ATOM 5873 O O . GLY A 1 4 ? 34.621 -3.356 12.021 1.00 0.00 4 GLY A O 6
ATOM 5877 N N . SER A 1 5 ? 33.976 -2.068 13.749 1.00 0.00 5 SER A N 6
ATOM 5878 C CA . SER A 1 5 ? 33.086 -3.077 14.311 1.00 0.00 5 SER A CA 6
ATOM 5879 C C . SER A 1 5 ? 31.677 -2.936 13.743 1.00 0.00 5 SER A C 6
ATOM 5880 O O . SER A 1 5 ? 31.115 -1.841 13.713 1.00 0.00 5 SER A O 6
ATOM 5888 N N . SER A 1 6 ? 31.112 -4.052 13.294 1.00 0.00 6 SER A N 6
ATOM 5889 C CA . SER A 1 6 ? 29.770 -4.054 12.723 1.00 0.00 6 SER A CA 6
ATOM 5890 C C . SER A 1 6 ? 28.748 -3.549 13.737 1.00 0.00 6 SER A C 6
ATOM 5891 O O . SER A 1 6 ? 28.074 -2.546 13.509 1.00 0.00 6 SER A O 6
ATOM 5899 N N . GLY A 1 7 ? 28.639 -4.255 14.859 1.00 0.00 7 GLY A N 6
ATOM 5900 C CA . GLY A 1 7 ? 27.697 -3.864 15.892 1.00 0.00 7 GLY A CA 6
ATOM 5901 C C . GLY A 1 7 ? 26.259 -4.137 15.498 1.00 0.00 7 GLY A C 6
ATOM 5902 O O . GLY A 1 7 ? 25.767 -5.256 15.651 1.00 0.00 7 GLY A O 6
ATOM 5906 N N . HIS A 1 8 ? 25.581 -3.112 14.991 1.00 0.00 8 HIS A N 6
ATOM 5907 C CA . HIS A 1 8 ? 24.189 -3.246 14.576 1.00 0.00 8 HIS A CA 6
ATOM 5908 C C . HIS A 1 8 ? 24.004 -4.471 13.685 1.00 0.00 8 HIS A C 6
ATOM 5909 O O . HIS A 1 8 ? 24.976 -5.115 13.290 1.00 0.00 8 HIS A O 6
ATOM 5924 N N . GLU A 1 9 ? 22.751 -4.787 13.374 1.00 0.00 9 GLU A N 6
ATOM 5925 C CA . GLU A 1 9 ? 22.440 -5.936 12.531 1.00 0.00 9 GLU A CA 6
ATOM 5926 C C . GLU A 1 9 ? 22.363 -5.528 11.063 1.00 0.00 9 GLU A C 6
ATOM 5927 O O . GLU A 1 9 ? 22.018 -4.391 10.740 1.00 0.00 9 GLU A O 6
ATOM 5939 N N . ARG A 1 10 ? 22.687 -6.465 10.177 1.00 0.00 10 ARG A N 6
ATOM 5940 C CA . ARG A 1 10 ? 22.656 -6.204 8.743 1.00 0.00 10 ARG A CA 6
ATOM 5941 C C . ARG A 1 10 ? 21.432 -6.849 8.099 1.00 0.00 10 ARG A C 6
ATOM 5942 O O . ARG A 1 10 ? 20.736 -7.647 8.726 1.00 0.00 10 ARG A O 6
ATOM 5963 N N . VAL A 1 11 ? 21.175 -6.496 6.843 1.00 0.00 11 VAL A N 6
ATOM 5964 C CA . VAL A 1 11 ? 20.036 -7.041 6.114 1.00 0.00 11 VAL A CA 6
ATOM 5965 C C . VAL A 1 11 ? 19.835 -8.518 6.433 1.00 0.00 11 VAL A C 6
ATOM 5966 O O . VAL A 1 11 ? 20.787 -9.231 6.750 1.00 0.00 11 VAL A O 6
ATOM 5979 N N . GLY A 1 12 ? 18.589 -8.972 6.346 1.00 0.00 12 GLY A N 6
ATOM 5980 C CA . GLY A 1 12 ? 18.284 -10.363 6.628 1.00 0.00 12 GLY A CA 6
ATOM 5981 C C . GLY A 1 12 ? 17.170 -10.902 5.753 1.00 0.00 12 GLY A C 6
ATOM 5982 O O . GLY A 1 12 ? 17.324 -11.939 5.109 1.00 0.00 12 GLY A O 6
ATOM 5986 N N . ASN A 1 13 ? 16.044 -10.197 5.730 1.00 0.00 13 ASN A N 6
ATOM 5987 C CA . ASN A 1 13 ? 14.898 -10.612 4.929 1.00 0.00 13 ASN A CA 6
ATOM 5988 C C . ASN A 1 13 ? 14.381 -9.455 4.079 1.00 0.00 13 ASN A C 6
ATOM 5989 O O . ASN A 1 13 ? 14.973 -8.375 4.054 1.00 0.00 13 ASN A O 6
ATOM 6000 N N . LEU A 1 14 ? 13.274 -9.688 3.383 1.00 0.00 14 LEU A N 6
ATOM 6001 C CA . LEU A 1 14 ? 12.675 -8.666 2.532 1.00 0.00 14 LEU A CA 6
ATOM 6002 C C . LEU A 1 14 ? 13.479 -8.489 1.247 1.00 0.00 14 LEU A C 6
ATOM 6003 O O . LEU A 1 14 ? 13.644 -7.373 0.756 1.00 0.00 14 LEU A O 6
ATOM 6019 N N . ASN A 1 15 ? 13.974 -9.597 0.708 1.00 0.00 15 ASN A N 6
ATOM 6020 C CA . ASN A 1 15 ? 14.759 -9.564 -0.521 1.00 0.00 15 ASN A CA 6
ATOM 6021 C C . ASN A 1 15 ? 14.136 -8.614 -1.539 1.00 0.00 15 ASN A C 6
ATOM 6022 O O . ASN A 1 15 ? 14.827 -8.079 -2.406 1.00 0.00 15 ASN A O 6
ATOM 6033 N N . GLN A 1 16 ? 12.828 -8.408 -1.425 1.00 0.00 16 GLN A N 6
ATOM 6034 C CA . GLN A 1 16 ? 12.113 -7.522 -2.336 1.00 0.00 16 GLN A CA 6
ATOM 6035 C C . GLN A 1 16 ? 10.782 -7.082 -1.734 1.00 0.00 16 GLN A C 6
ATOM 6036 O O . GLN A 1 16 ? 10.130 -7.824 -0.999 1.00 0.00 16 GLN A O 6
ATOM 6050 N N . PRO A 1 17 ? 10.368 -5.846 -2.051 1.00 0.00 17 PRO A N 6
ATOM 6051 C CA . PRO A 1 17 ? 9.111 -5.280 -1.553 1.00 0.00 17 PRO A CA 6
ATOM 6052 C C . PRO A 1 17 ? 7.888 -5.954 -2.166 1.00 0.00 17 PRO A C 6
ATOM 6053 O O . PRO A 1 17 ? 8.011 -6.934 -2.901 1.00 0.00 17 PRO A O 6
ATOM 6064 N N . ILE A 1 18 ? 6.710 -5.421 -1.860 1.00 0.00 18 ILE A N 6
ATOM 6065 C CA . ILE A 1 18 ? 5.465 -5.971 -2.384 1.00 0.00 18 ILE A CA 6
ATOM 6066 C C . ILE A 1 18 ? 4.629 -4.890 -3.061 1.00 0.00 18 ILE A C 6
ATOM 6067 O O . ILE A 1 18 ? 4.796 -3.702 -2.789 1.00 0.00 18 ILE A O 6
ATOM 6083 N N . GLU A 1 19 ? 3.729 -5.312 -3.943 1.00 0.00 19 GLU A N 6
ATOM 6084 C CA . GLU A 1 19 ? 2.866 -4.379 -4.659 1.00 0.00 19 GLU A CA 6
ATOM 6085 C C . GLU A 1 19 ? 1.407 -4.564 -4.250 1.00 0.00 19 GLU A C 6
ATOM 6086 O O . GLU A 1 19 ? 0.851 -5.656 -4.370 1.00 0.00 19 GLU A O 6
ATOM 6098 N N . VAL A 1 20 ? 0.794 -3.490 -3.766 1.00 0.00 20 VAL A N 6
ATOM 6099 C CA . VAL A 1 20 ? -0.600 -3.532 -3.339 1.00 0.00 20 VAL A CA 6
ATOM 6100 C C . VAL A 1 20 ? -1.411 -2.424 -4.001 1.00 0.00 20 VAL A C 6
ATOM 6101 O O . VAL A 1 20 ? -0.886 -1.353 -4.308 1.00 0.00 20 VAL A O 6
ATOM 6114 N N . THR A 1 21 ? -2.696 -2.687 -4.218 1.00 0.00 21 THR A N 6
ATOM 6115 C CA . THR A 1 21 ? -3.581 -1.713 -4.844 1.00 0.00 21 THR A CA 6
ATOM 6116 C C . THR A 1 21 ? -4.512 -1.077 -3.819 1.00 0.00 21 THR A C 6
ATOM 6117 O O . THR A 1 21 ? -5.322 -1.761 -3.193 1.00 0.00 21 THR A O 6
ATOM 6128 N N . ALA A 1 22 ? -4.392 0.236 -3.651 1.00 0.00 22 ALA A N 6
ATOM 6129 C CA . ALA A 1 22 ? -5.226 0.964 -2.703 1.00 0.00 22 ALA A CA 6
ATOM 6130 C C . ALA A 1 22 ? -6.705 0.802 -3.035 1.00 0.00 22 ALA A C 6
ATOM 6131 O O . ALA A 1 22 ? -7.178 1.290 -4.063 1.00 0.00 22 ALA A O 6
ATOM 6138 N N . LEU A 1 23 ? -7.431 0.115 -2.160 1.00 0.00 23 LEU A N 6
ATOM 6139 C CA . LEU A 1 23 ? -8.858 -0.112 -2.361 1.00 0.00 23 LEU A CA 6
ATOM 6140 C C . LEU A 1 23 ? -9.637 1.196 -2.261 1.00 0.00 23 LEU A C 6
ATOM 6141 O O . LEU A 1 23 ? -10.636 1.390 -2.954 1.00 0.00 23 LEU A O 6
ATOM 6157 N N . TYR A 1 24 ? -9.171 2.091 -1.397 1.00 0.00 24 TYR A N 6
ATOM 6158 C CA . TYR A 1 24 ? -9.824 3.380 -1.206 1.00 0.00 24 TYR A CA 6
ATOM 6159 C C . TYR A 1 24 ? -8.794 4.495 -1.049 1.00 0.00 24 TYR A C 6
ATOM 6160 O O . TYR A 1 24 ? -7.597 4.235 -0.923 1.00 0.00 24 TYR A O 6
ATOM 6178 N N . SER A 1 25 ? -9.268 5.736 -1.059 1.00 0.00 25 SER A N 6
ATOM 6179 C CA . SER A 1 25 ? -8.389 6.891 -0.921 1.00 0.00 25 SER A CA 6
ATOM 6180 C C . SER A 1 25 ? -7.916 7.045 0.522 1.00 0.00 25 SER A C 6
ATOM 6181 O O . SER A 1 25 ? -8.450 6.413 1.433 1.00 0.00 25 SER A O 6
ATOM 6189 N N . PHE A 1 26 ? -6.910 7.890 0.720 1.00 0.00 26 PHE A N 6
ATOM 6190 C CA . PHE A 1 26 ? -6.363 8.127 2.051 1.00 0.00 26 PHE A CA 6
ATOM 6191 C C . PHE A 1 26 ? -5.555 9.422 2.084 1.00 0.00 26 PHE A C 6
ATOM 6192 O O . PHE A 1 26 ? -5.016 9.855 1.066 1.00 0.00 26 PHE A O 6
ATOM 6209 N N . GLU A 1 27 ? -5.477 10.033 3.262 1.00 0.00 27 GLU A N 6
ATOM 6210 C CA . GLU A 1 27 ? -4.736 11.279 3.427 1.00 0.00 27 GLU A CA 6
ATOM 6211 C C . GLU A 1 27 ? -3.980 11.290 4.752 1.00 0.00 27 GLU A C 6
ATOM 6212 O O . GLU A 1 27 ? -4.577 11.418 5.820 1.00 0.00 27 GLU A O 6
ATOM 6224 N N . GLY A 1 28 ? -2.659 11.154 4.675 1.00 0.00 28 GLY A N 6
ATOM 6225 C CA . GLY A 1 28 ? -1.842 11.150 5.874 1.00 0.00 28 GLY A CA 6
ATOM 6226 C C . GLY A 1 28 ? -2.135 12.330 6.779 1.00 0.00 28 GLY A C 6
ATOM 6227 O O . GLY A 1 28 ? -1.697 13.448 6.512 1.00 0.00 28 GLY A O 6
ATOM 6231 N N . GLN A 1 29 ? -2.880 12.080 7.851 1.00 0.00 29 GLN A N 6
ATOM 6232 C CA . GLN A 1 29 ? -3.233 13.132 8.797 1.00 0.00 29 GLN A CA 6
ATOM 6233 C C . GLN A 1 29 ? -1.985 13.720 9.448 1.00 0.00 29 GLN A C 6
ATOM 6234 O O . GLN A 1 29 ? -1.936 14.912 9.751 1.00 0.00 29 GLN A O 6
ATOM 6248 N N . GLN A 1 30 ? -0.981 12.876 9.661 1.00 0.00 30 GLN A N 6
ATOM 6249 C CA . GLN A 1 30 ? 0.266 13.312 10.277 1.00 0.00 30 GLN A CA 6
ATOM 6250 C C . GLN A 1 30 ? 1.337 13.562 9.221 1.00 0.00 30 GLN A C 6
ATOM 6251 O O . GLN A 1 30 ? 1.258 13.072 8.094 1.00 0.00 30 GLN A O 6
ATOM 6265 N N . PRO A 1 31 ? 2.364 14.341 9.591 1.00 0.00 31 PRO A N 6
ATOM 6266 C CA . PRO A 1 31 ? 3.471 14.673 8.690 1.00 0.00 31 PRO A CA 6
ATOM 6267 C C . PRO A 1 31 ? 4.362 13.470 8.398 1.00 0.00 31 PRO A C 6
ATOM 6268 O O . PRO A 1 31 ? 5.339 13.573 7.658 1.00 0.00 31 PRO A O 6
ATOM 6279 N N . GLY A 1 32 ? 4.018 12.328 8.986 1.00 0.00 32 GLY A N 6
ATOM 6280 C CA . GLY A 1 32 ? 4.796 11.121 8.776 1.00 0.00 32 GLY A CA 6
ATOM 6281 C C . GLY A 1 32 ? 3.986 10.012 8.137 1.00 0.00 32 GLY A C 6
ATOM 6282 O O . GLY A 1 32 ? 4.305 8.833 8.291 1.00 0.00 32 GLY A O 6
ATOM 6286 N N . ASP A 1 33 ? 2.934 10.388 7.419 1.00 0.00 33 ASP A N 6
ATOM 6287 C CA . ASP A 1 33 ? 2.074 9.416 6.754 1.00 0.00 33 ASP A CA 6
ATOM 6288 C C . ASP A 1 33 ? 2.268 9.463 5.241 1.00 0.00 33 ASP A C 6
ATOM 6289 O O . ASP A 1 33 ? 3.127 10.188 4.737 1.00 0.00 33 ASP A O 6
ATOM 6298 N N . LEU A 1 34 ? 1.465 8.686 4.523 1.00 0.00 34 LEU A N 6
ATOM 6299 C CA . LEU A 1 34 ? 1.549 8.639 3.067 1.00 0.00 34 LEU A CA 6
ATOM 6300 C C . LEU A 1 34 ? 0.230 9.067 2.431 1.00 0.00 34 LEU A C 6
ATOM 6301 O O . LEU A 1 34 ? -0.831 8.950 3.043 1.00 0.00 34 LEU A O 6
ATOM 6317 N N . ASN A 1 35 ? 0.305 9.561 1.200 1.00 0.00 35 ASN A N 6
ATOM 6318 C CA . ASN A 1 35 ? -0.883 10.004 0.480 1.00 0.00 35 ASN A CA 6
ATOM 6319 C C . ASN A 1 35 ? -1.085 9.188 -0.793 1.00 0.00 35 ASN A C 6
ATOM 6320 O O . ASN A 1 35 ? -0.246 9.207 -1.694 1.00 0.00 35 ASN A O 6
ATOM 6331 N N . PHE A 1 36 ? -2.203 8.473 -0.860 1.00 0.00 36 PHE A N 6
ATOM 6332 C CA . PHE A 1 36 ? -2.515 7.649 -2.022 1.00 0.00 36 PHE A CA 6
ATOM 6333 C C . PHE A 1 36 ? -3.997 7.743 -2.372 1.00 0.00 36 PHE A C 6
ATOM 6334 O O . PHE A 1 36 ? -4.773 8.385 -1.665 1.00 0.00 36 PHE A O 6
ATOM 6351 N N . GLN A 1 37 ? -4.382 7.098 -3.469 1.00 0.00 37 GLN A N 6
ATOM 6352 C CA . GLN A 1 37 ? -5.770 7.109 -3.914 1.00 0.00 37 GLN A CA 6
ATOM 6353 C C . GLN A 1 37 ? -6.229 5.708 -4.302 1.00 0.00 37 GLN A C 6
ATOM 6354 O O . GLN A 1 37 ? -5.411 4.825 -4.558 1.00 0.00 37 GLN A O 6
ATOM 6368 N N . ALA A 1 38 ? -7.543 5.511 -4.342 1.00 0.00 38 ALA A N 6
ATOM 6369 C CA . ALA A 1 38 ? -8.111 4.217 -4.700 1.00 0.00 38 ALA A CA 6
ATOM 6370 C C . ALA A 1 38 ? -7.593 3.746 -6.055 1.00 0.00 38 ALA A C 6
ATOM 6371 O O . ALA A 1 38 ? -8.030 4.228 -7.099 1.00 0.00 38 ALA A O 6
ATOM 6378 N N . GLY A 1 39 ? -6.658 2.801 -6.030 1.00 0.00 39 GLY A N 6
ATOM 6379 C CA . GLY A 1 39 ? -6.096 2.282 -7.263 1.00 0.00 39 GLY A CA 6
ATOM 6380 C C . GLY A 1 39 ? -4.590 2.445 -7.328 1.00 0.00 39 GLY A C 6
ATOM 6381 O O . GLY A 1 39 ? -3.894 1.619 -7.918 1.00 0.00 39 GLY A O 6
ATOM 6385 N N . ASP A 1 40 ? -4.087 3.515 -6.722 1.00 0.00 40 ASP A N 6
ATOM 6386 C CA . ASP A 1 40 ? -2.653 3.785 -6.713 1.00 0.00 40 ASP A CA 6
ATOM 6387 C C . ASP A 1 40 ? -1.889 2.644 -6.049 1.00 0.00 40 ASP A C 6
ATOM 6388 O O . ASP A 1 40 ? -2.233 2.211 -4.948 1.00 0.00 40 ASP A O 6
ATOM 6397 N N . ARG A 1 41 ? -0.852 2.160 -6.724 1.00 0.00 41 ARG A N 6
ATOM 6398 C CA . ARG A 1 41 ? -0.041 1.068 -6.200 1.00 0.00 41 ARG A CA 6
ATOM 6399 C C . ARG A 1 41 ? 0.973 1.584 -5.183 1.00 0.00 41 ARG A C 6
ATOM 6400 O O . ARG A 1 41 ? 1.690 2.550 -5.443 1.00 0.00 41 ARG A O 6
ATOM 6421 N N . ILE A 1 42 ? 1.026 0.932 -4.026 1.00 0.00 42 ILE A N 6
ATOM 6422 C CA . ILE A 1 42 ? 1.952 1.325 -2.971 1.00 0.00 42 ILE A CA 6
ATOM 6423 C C . ILE A 1 42 ? 3.008 0.249 -2.738 1.00 0.00 42 ILE A C 6
ATOM 6424 O O . ILE A 1 42 ? 2.683 -0.906 -2.460 1.00 0.00 42 ILE A O 6
ATOM 6440 N N . THR A 1 43 ? 4.275 0.636 -2.851 1.00 0.00 43 THR A N 6
ATOM 6441 C CA . THR A 1 43 ? 5.378 -0.294 -2.653 1.00 0.00 43 THR A CA 6
ATOM 6442 C C . THR A 1 43 ? 5.567 -0.616 -1.174 1.00 0.00 43 THR A C 6
ATOM 6443 O O . THR A 1 43 ? 6.121 0.185 -0.420 1.00 0.00 43 THR A O 6
ATOM 6454 N N . VAL A 1 44 ? 5.104 -1.793 -0.766 1.00 0.00 44 VAL A N 6
ATOM 6455 C CA . VAL A 1 44 ? 5.224 -2.221 0.623 1.00 0.00 44 VAL A CA 6
ATOM 6456 C C . VAL A 1 44 ? 6.674 -2.523 0.982 1.00 0.00 44 VAL A C 6
ATOM 6457 O O . VAL A 1 44 ? 7.249 -3.505 0.511 1.00 0.00 44 VAL A O 6
ATOM 6470 N N . ILE A 1 45 ? 7.260 -1.673 1.819 1.00 0.00 45 ILE A N 6
ATOM 6471 C CA . ILE A 1 45 ? 8.644 -1.850 2.242 1.00 0.00 45 ILE A CA 6
ATOM 6472 C C . ILE A 1 45 ? 8.719 -2.535 3.602 1.00 0.00 45 ILE A C 6
ATOM 6473 O O . ILE A 1 45 ? 9.583 -3.380 3.836 1.00 0.00 45 ILE A O 6
ATOM 6489 N N . SER A 1 46 ? 7.807 -2.166 4.496 1.00 0.00 46 SER A N 6
ATOM 6490 C CA . SER A 1 46 ? 7.770 -2.744 5.834 1.00 0.00 46 SER A CA 6
ATOM 6491 C C . SER A 1 46 ? 6.340 -3.091 6.238 1.00 0.00 46 SER A C 6
ATOM 6492 O O . SER A 1 46 ? 5.486 -2.212 6.359 1.00 0.00 46 SER A O 6
ATOM 6500 N N . LYS A 1 47 ? 6.086 -4.379 6.444 1.00 0.00 47 LYS A N 6
ATOM 6501 C CA . LYS A 1 47 ? 4.761 -4.845 6.835 1.00 0.00 47 LYS A CA 6
ATOM 6502 C C . LYS A 1 47 ? 4.859 -6.092 7.707 1.00 0.00 47 LYS A C 6
ATOM 6503 O O . LYS A 1 47 ? 5.953 -6.530 8.063 1.00 0.00 47 LYS A O 6
ATOM 6522 N N . THR A 1 48 ? 3.707 -6.663 8.046 1.00 0.00 48 THR A N 6
ATOM 6523 C CA . THR A 1 48 ? 3.663 -7.860 8.876 1.00 0.00 48 THR A CA 6
ATOM 6524 C C . THR A 1 48 ? 2.445 -8.714 8.544 1.00 0.00 48 THR A C 6
ATOM 6525 O O . THR A 1 48 ? 1.434 -8.208 8.056 1.00 0.00 48 THR A O 6
ATOM 6536 N N . ASP A 1 49 ? 2.546 -10.012 8.812 1.00 0.00 49 ASP A N 6
ATOM 6537 C CA . ASP A 1 49 ? 1.451 -10.936 8.544 1.00 0.00 49 ASP A CA 6
ATOM 6538 C C . ASP A 1 49 ? 0.112 -10.320 8.935 1.00 0.00 49 ASP A C 6
ATOM 6539 O O . ASP A 1 49 ? -0.887 -10.485 8.234 1.00 0.00 49 ASP A O 6
ATOM 6548 N N . SER A 1 50 ? 0.098 -9.611 10.059 1.00 0.00 50 SER A N 6
ATOM 6549 C CA . SER A 1 50 ? -1.120 -8.974 10.546 1.00 0.00 50 SER A CA 6
ATOM 6550 C C . SER A 1 50 ? -1.484 -7.768 9.686 1.00 0.00 50 SER A C 6
ATOM 6551 O O . SER A 1 50 ? -0.713 -6.815 9.574 1.00 0.00 50 SER A O 6
ATOM 6559 N N . HIS A 1 51 ? -2.666 -7.817 9.079 1.00 0.00 51 HIS A N 6
ATOM 6560 C CA . HIS A 1 51 ? -3.134 -6.728 8.228 1.00 0.00 51 HIS A CA 6
ATOM 6561 C C . HIS A 1 51 ? -3.693 -5.584 9.068 1.00 0.00 51 HIS A C 6
ATOM 6562 O O . HIS A 1 51 ? -3.466 -4.412 8.768 1.00 0.00 51 HIS A O 6
ATOM 6577 N N . PHE A 1 52 ? -4.424 -5.932 10.122 1.00 0.00 52 PHE A N 6
ATOM 6578 C CA . PHE A 1 52 ? -5.016 -4.933 11.005 1.00 0.00 52 PHE A CA 6
ATOM 6579 C C . PHE A 1 52 ? -4.012 -3.831 11.330 1.00 0.00 52 PHE A C 6
ATOM 6580 O O . PHE A 1 52 ? -4.346 -2.646 11.308 1.00 0.00 52 PHE A O 6
ATOM 6597 N N . ASP A 1 53 ? -2.782 -4.230 11.633 1.00 0.00 53 ASP A N 6
ATOM 6598 C CA . ASP A 1 53 ? -1.728 -3.277 11.962 1.00 0.00 53 ASP A CA 6
ATOM 6599 C C . ASP A 1 53 ? -1.457 -2.340 10.790 1.00 0.00 53 ASP A C 6
ATOM 6600 O O . ASP A 1 53 ? -1.985 -2.532 9.694 1.00 0.00 53 ASP A O 6
ATOM 6609 N N . TRP A 1 54 ? -0.631 -1.328 11.027 1.00 0.00 54 TRP A N 6
ATOM 6610 C CA . TRP A 1 54 ? -0.290 -0.360 9.990 1.00 0.00 54 TRP A CA 6
ATOM 6611 C C . TRP A 1 54 ? 1.022 -0.732 9.309 1.00 0.00 54 TRP A C 6
ATOM 6612 O O . TRP A 1 54 ? 1.993 -1.099 9.971 1.00 0.00 54 TRP A O 6
ATOM 6633 N N . TRP A 1 55 ? 1.045 -0.633 7.985 1.00 0.00 55 TRP A N 6
ATOM 6634 C CA . TRP A 1 55 ? 2.240 -0.959 7.215 1.00 0.00 55 TRP A CA 6
ATOM 6635 C C . TRP A 1 55 ? 2.867 0.299 6.625 1.00 0.00 55 TRP A C 6
ATOM 6636 O O . TRP A 1 55 ? 2.266 1.372 6.650 1.00 0.00 55 TRP A O 6
ATOM 6657 N N . GLU A 1 56 ? 4.079 0.158 6.095 1.00 0.00 56 GLU A N 6
ATOM 6658 C CA . GLU A 1 56 ? 4.786 1.285 5.499 1.00 0.00 56 GLU A CA 6
ATOM 6659 C C . GLU A 1 56 ? 5.118 1.007 4.036 1.00 0.00 56 GLU A C 6
ATOM 6660 O O . GLU A 1 56 ? 5.821 0.049 3.719 1.00 0.00 56 GLU A O 6
ATOM 6672 N N . GLY A 1 57 ? 4.605 1.854 3.148 1.00 0.00 57 GLY A N 6
ATOM 6673 C CA . GLY A 1 57 ? 4.857 1.682 1.729 1.00 0.00 57 GLY A CA 6
ATOM 6674 C C . GLY A 1 57 ? 5.422 2.933 1.085 1.00 0.00 57 GLY A C 6
ATOM 6675 O O . GLY A 1 57 ? 5.612 3.952 1.750 1.00 0.00 57 GLY A O 6
ATOM 6679 N N . LYS A 1 58 ? 5.692 2.858 -0.214 1.00 0.00 58 LYS A N 6
ATOM 6680 C CA . LYS A 1 58 ? 6.239 3.992 -0.949 1.00 0.00 58 LYS A CA 6
ATOM 6681 C C . LYS A 1 58 ? 5.426 4.265 -2.211 1.00 0.00 58 LYS A C 6
ATOM 6682 O O . LYS A 1 58 ? 5.102 3.346 -2.964 1.00 0.00 58 LYS A O 6
ATOM 6701 N N . LEU A 1 59 ? 5.101 5.533 -2.436 1.00 0.00 59 LEU A N 6
ATOM 6702 C CA . LEU A 1 59 ? 4.328 5.928 -3.608 1.00 0.00 59 LEU A CA 6
ATOM 6703 C C . LEU A 1 59 ? 4.767 7.298 -4.115 1.00 0.00 59 LEU A C 6
ATOM 6704 O O . LEU A 1 59 ? 5.086 8.189 -3.327 1.00 0.00 59 LEU A O 6
ATOM 6720 N N . ARG A 1 60 ? 4.779 7.459 -5.434 1.00 0.00 60 ARG A N 6
ATOM 6721 C CA . ARG A 1 60 ? 5.178 8.721 -6.045 1.00 0.00 60 ARG A CA 6
ATOM 6722 C C . ARG A 1 60 ? 6.476 9.237 -5.431 1.00 0.00 60 ARG A C 6
ATOM 6723 O O . ARG A 1 60 ? 6.619 10.430 -5.167 1.00 0.00 60 ARG A O 6
ATOM 6744 N N . GLY A 1 61 ? 7.420 8.328 -5.205 1.00 0.00 61 GLY A N 6
ATOM 6745 C CA . GLY A 1 61 ? 8.693 8.709 -4.623 1.00 0.00 61 GLY A CA 6
ATOM 6746 C C . GLY A 1 61 ? 8.546 9.268 -3.222 1.00 0.00 61 GLY A C 6
ATOM 6747 O O . GLY A 1 61 ? 9.231 10.221 -2.853 1.00 0.00 61 GLY A O 6
ATOM 6751 N N . GLN A 1 62 ? 7.650 8.673 -2.441 1.00 0.00 62 GLN A N 6
ATOM 6752 C CA . GLN A 1 62 ? 7.414 9.120 -1.073 1.00 0.00 62 GLN A CA 6
ATOM 6753 C C . GLN A 1 62 ? 7.339 7.933 -0.119 1.00 0.00 62 GLN A C 6
ATOM 6754 O O . GLN A 1 62 ? 7.244 6.782 -0.547 1.00 0.00 62 GLN A O 6
ATOM 6768 N N . THR A 1 63 ? 7.382 8.219 1.179 1.00 0.00 63 THR A N 6
ATOM 6769 C CA . THR A 1 63 ? 7.320 7.175 2.194 1.00 0.00 63 THR A CA 6
ATOM 6770 C C . THR A 1 63 ? 6.403 7.580 3.343 1.00 0.00 63 THR A C 6
ATOM 6771 O O . THR A 1 63 ? 6.422 8.725 3.791 1.00 0.00 63 THR A O 6
ATOM 6782 N N . GLY A 1 64 ? 5.602 6.630 3.817 1.00 0.00 64 GLY A N 6
ATOM 6783 C CA . GLY A 1 64 ? 4.689 6.908 4.911 1.00 0.00 64 GLY A CA 6
ATOM 6784 C C . GLY A 1 64 ? 3.976 5.663 5.400 1.00 0.00 64 GLY A C 6
ATOM 6785 O O . GLY A 1 64 ? 4.081 4.599 4.790 1.00 0.00 64 GLY A O 6
ATOM 6789 N N . ILE A 1 65 ? 3.249 5.796 6.505 1.00 0.00 65 ILE A N 6
ATOM 6790 C CA . ILE A 1 65 ? 2.517 4.672 7.076 1.00 0.00 65 ILE A CA 6
ATOM 6791 C C . ILE A 1 65 ? 1.041 4.727 6.694 1.00 0.00 65 ILE A C 6
ATOM 6792 O O . ILE A 1 65 ? 0.505 5.794 6.397 1.00 0.00 65 ILE A O 6
ATOM 6808 N N . PHE A 1 66 ? 0.390 3.569 6.705 1.00 0.00 66 PHE A N 6
ATOM 6809 C CA . PHE A 1 66 ? -1.025 3.484 6.361 1.00 0.00 66 PHE A CA 6
ATOM 6810 C C . PHE A 1 66 ? -1.598 2.123 6.746 1.00 0.00 66 PHE A C 6
ATOM 6811 O O . PHE A 1 66 ? -0.891 1.116 6.798 1.00 0.00 66 PHE A O 6
ATOM 6828 N N . PRO A 1 67 ? -2.910 2.091 7.023 1.00 0.00 67 PRO A N 6
ATOM 6829 C CA . PRO A 1 67 ? -3.608 0.861 7.408 1.00 0.00 67 PRO A CA 6
ATOM 6830 C C . PRO A 1 67 ? -3.729 -0.124 6.250 1.00 0.00 67 PRO A C 6
ATOM 6831 O O . PRO A 1 67 ? -4.296 0.197 5.207 1.00 0.00 67 PRO A O 6
ATOM 6842 N N . ALA A 1 68 ? -3.191 -1.324 6.442 1.00 0.00 68 ALA A N 6
ATOM 6843 C CA . ALA A 1 68 ? -3.242 -2.357 5.414 1.00 0.00 68 ALA A CA 6
ATOM 6844 C C . ALA A 1 68 ? -4.682 -2.694 5.045 1.00 0.00 68 ALA A C 6
ATOM 6845 O O . ALA A 1 68 ? -4.941 -3.295 4.003 1.00 0.00 68 ALA A O 6
ATOM 6852 N N . ASN A 1 69 ? -5.616 -2.304 5.906 1.00 0.00 69 ASN A N 6
ATOM 6853 C CA . ASN A 1 69 ? -7.031 -2.566 5.671 1.00 0.00 69 ASN A CA 6
ATOM 6854 C C . ASN A 1 69 ? -7.552 -1.732 4.504 1.00 0.00 69 ASN A C 6
ATOM 6855 O O . ASN A 1 69 ? -8.618 -2.012 3.955 1.00 0.00 69 ASN A O 6
ATOM 6866 N N . TYR A 1 70 ? -6.793 -0.708 4.131 1.00 0.00 70 TYR A N 6
ATOM 6867 C CA . TYR A 1 70 ? -7.179 0.168 3.031 1.00 0.00 70 TYR A CA 6
ATOM 6868 C C . TYR A 1 70 ? -6.648 -0.360 1.702 1.00 0.00 70 TYR A C 6
ATOM 6869 O O . TYR A 1 70 ? -7.026 0.121 0.634 1.00 0.00 70 TYR A O 6
ATOM 6887 N N . VAL A 1 71 ? -5.769 -1.354 1.777 1.00 0.00 71 VAL A N 6
ATOM 6888 C CA . VAL A 1 71 ? -5.186 -1.951 0.581 1.00 0.00 71 VAL A CA 6
ATOM 6889 C C . VAL A 1 71 ? -5.492 -3.442 0.506 1.00 0.00 71 VAL A C 6
ATOM 6890 O O . VAL A 1 71 ? -6.041 -4.023 1.443 1.00 0.00 71 VAL A O 6
ATOM 6903 N N . THR A 1 72 ? -5.134 -4.059 -0.616 1.00 0.00 72 THR A N 6
ATOM 6904 C CA . THR A 1 72 ? -5.371 -5.483 -0.815 1.00 0.00 72 THR A CA 6
ATOM 6905 C C . THR A 1 72 ? -4.154 -6.162 -1.434 1.00 0.00 72 THR A C 6
ATOM 6906 O O . THR A 1 72 ? -3.336 -5.514 -2.087 1.00 0.00 72 THR A O 6
ATOM 6917 N N . MET A 1 73 ? -4.041 -7.469 -1.225 1.00 0.00 73 MET A N 6
ATOM 6918 C CA . MET A 1 73 ? -2.924 -8.236 -1.765 1.00 0.00 73 MET A CA 6
ATOM 6919 C C . MET A 1 73 ? -3.354 -9.030 -2.994 1.00 0.00 73 MET A C 6
ATOM 6920 O O . MET A 1 73 ? -3.032 -10.210 -3.125 1.00 0.00 73 MET A O 6
ATOM 6934 N N . ASN A 1 74 ? -4.083 -8.375 -3.892 1.00 0.00 74 ASN A N 6
ATOM 6935 C CA . ASN A 1 74 ? -4.557 -9.022 -5.110 1.00 0.00 74 ASN A CA 6
ATOM 6936 C C . ASN A 1 74 ? -3.536 -8.880 -6.234 1.00 0.00 74 ASN A C 6
ATOM 6937 O O . ASN A 1 74 ? -3.465 -7.845 -6.896 1.00 0.00 74 ASN A O 6
ATOM 6948 N N . SER A 1 75 ? -2.746 -9.929 -6.444 1.00 0.00 75 SER A N 6
ATOM 6949 C CA . SER A 1 75 ? -1.726 -9.921 -7.486 1.00 0.00 75 SER A CA 6
ATOM 6950 C C . SER A 1 75 ? -2.354 -9.707 -8.860 1.00 0.00 75 SER A C 6
ATOM 6951 O O . SER A 1 75 ? -3.576 -9.708 -9.003 1.00 0.00 75 SER A O 6
ATOM 6959 N N . GLY A 1 76 ? -1.507 -9.523 -9.868 1.00 0.00 76 GLY A N 6
ATOM 6960 C CA . GLY A 1 76 ? -1.996 -9.309 -11.218 1.00 0.00 76 GLY A CA 6
ATOM 6961 C C . GLY A 1 76 ? -2.983 -8.162 -11.302 1.00 0.00 76 GLY A C 6
ATOM 6962 O O . GLY A 1 76 ? -3.014 -7.277 -10.447 1.00 0.00 76 GLY A O 6
ATOM 6966 N N . PRO A 1 77 ? -3.813 -8.166 -12.356 1.00 0.00 77 PRO A N 6
ATOM 6967 C CA . PRO A 1 77 ? -4.821 -7.124 -12.574 1.00 0.00 77 PRO A CA 6
ATOM 6968 C C . PRO A 1 77 ? -5.954 -7.191 -11.556 1.00 0.00 77 PRO A C 6
ATOM 6969 O O . PRO A 1 77 ? -6.152 -8.212 -10.899 1.00 0.00 77 PRO A O 6
ATOM 6980 N N . SER A 1 78 ? -6.697 -6.095 -11.432 1.00 0.00 78 SER A N 6
ATOM 6981 C CA . SER A 1 78 ? -7.809 -6.028 -10.491 1.00 0.00 78 SER A CA 6
ATOM 6982 C C . SER A 1 78 ? -9.132 -5.841 -11.227 1.00 0.00 78 SER A C 6
ATOM 6983 O O . SER A 1 78 ? -9.157 -5.433 -12.388 1.00 0.00 78 SER A O 6
ATOM 6991 N N . SER A 1 79 ? -10.231 -6.143 -10.542 1.00 0.00 79 SER A N 6
ATOM 6992 C CA . SER A 1 79 ? -11.559 -6.012 -11.131 1.00 0.00 79 SER A CA 6
ATOM 6993 C C . SER A 1 79 ? -11.711 -4.667 -11.834 1.00 0.00 79 SER A C 6
ATOM 6994 O O . SER A 1 79 ? -12.061 -4.606 -13.012 1.00 0.00 79 SER A O 6
ATOM 7002 N N . GLY A 1 80 ? -11.444 -3.590 -11.102 1.00 0.00 80 GLY A N 6
ATOM 7003 C CA . GLY A 1 80 ? -11.557 -2.259 -11.671 1.00 0.00 80 GLY A CA 6
ATOM 7004 C C . GLY A 1 80 ? -12.859 -1.577 -11.298 1.00 0.00 80 GLY A C 6
ATOM 7005 O O . GLY A 1 80 ? -13.385 -1.787 -10.205 1.00 0.00 80 GLY A O 6
ATOM 7009 N N . GLY A 1 1 ? 23.521 20.099 12.339 1.00 0.00 1 GLY A N 7
ATOM 7010 C CA . GLY A 1 1 ? 22.269 19.450 12.679 1.00 0.00 1 GLY A CA 7
ATOM 7011 C C . GLY A 1 1 ? 22.391 17.940 12.721 1.00 0.00 1 GLY A C 7
ATOM 7012 O O . GLY A 1 1 ? 21.725 17.235 11.963 1.00 0.00 1 GLY A O 7
ATOM 7016 N N . SER A 1 2 ? 23.246 17.441 13.609 1.00 0.00 2 SER A N 7
ATOM 7017 C CA . SER A 1 2 ? 23.457 16.005 13.743 1.00 0.00 2 SER A CA 7
ATOM 7018 C C . SER A 1 2 ? 22.331 15.362 14.546 1.00 0.00 2 SER A C 7
ATOM 7019 O O . SER A 1 2 ? 21.980 15.830 15.629 1.00 0.00 2 SER A O 7
ATOM 7027 N N . SER A 1 3 ? 21.767 14.287 14.006 1.00 0.00 3 SER A N 7
ATOM 7028 C CA . SER A 1 3 ? 20.676 13.581 14.669 1.00 0.00 3 SER A CA 7
ATOM 7029 C C . SER A 1 3 ? 20.708 12.093 14.333 1.00 0.00 3 SER A C 7
ATOM 7030 O O . SER A 1 3 ? 20.597 11.705 13.171 1.00 0.00 3 SER A O 7
ATOM 7038 N N . GLY A 1 4 ? 20.862 11.263 15.360 1.00 0.00 4 GLY A N 7
ATOM 7039 C CA . GLY A 1 4 ? 20.906 9.827 15.154 1.00 0.00 4 GLY A CA 7
ATOM 7040 C C . GLY A 1 4 ? 19.541 9.181 15.285 1.00 0.00 4 GLY A C 7
ATOM 7041 O O . GLY A 1 4 ? 18.879 9.317 16.314 1.00 0.00 4 GLY A O 7
ATOM 7045 N N . SER A 1 5 ? 19.120 8.476 14.240 1.00 0.00 5 SER A N 7
ATOM 7046 C CA . SER A 1 5 ? 17.822 7.810 14.241 1.00 0.00 5 SER A CA 7
ATOM 7047 C C . SER A 1 5 ? 17.799 6.666 15.250 1.00 0.00 5 SER A C 7
ATOM 7048 O O . SER A 1 5 ? 17.021 6.681 16.204 1.00 0.00 5 SER A O 7
ATOM 7056 N N . SER A 1 6 ? 18.658 5.675 15.032 1.00 0.00 6 SER A N 7
ATOM 7057 C CA . SER A 1 6 ? 18.734 4.521 15.919 1.00 0.00 6 SER A CA 7
ATOM 7058 C C . SER A 1 6 ? 17.430 3.729 15.895 1.00 0.00 6 SER A C 7
ATOM 7059 O O . SER A 1 6 ? 16.940 3.287 16.933 1.00 0.00 6 SER A O 7
ATOM 7067 N N . GLY A 1 7 ? 16.872 3.556 14.701 1.00 0.00 7 GLY A N 7
ATOM 7068 C CA . GLY A 1 7 ? 15.630 2.818 14.562 1.00 0.00 7 GLY A CA 7
ATOM 7069 C C . GLY A 1 7 ? 15.481 2.186 13.193 1.00 0.00 7 GLY A C 7
ATOM 7070 O O . GLY A 1 7 ? 14.967 2.811 12.264 1.00 0.00 7 GLY A O 7
ATOM 7074 N N . HIS A 1 8 ? 15.933 0.942 13.064 1.00 0.00 8 HIS A N 7
ATOM 7075 C CA . HIS A 1 8 ? 15.848 0.225 11.797 1.00 0.00 8 HIS A CA 7
ATOM 7076 C C . HIS A 1 8 ? 15.825 -1.283 12.027 1.00 0.00 8 HIS A C 7
ATOM 7077 O O . HIS A 1 8 ? 16.691 -1.829 12.709 1.00 0.00 8 HIS A O 7
ATOM 7092 N N . GLU A 1 9 ? 14.827 -1.949 11.454 1.00 0.00 9 GLU A N 7
ATOM 7093 C CA . GLU A 1 9 ? 14.691 -3.394 11.599 1.00 0.00 9 GLU A CA 7
ATOM 7094 C C . GLU A 1 9 ? 13.780 -3.966 10.516 1.00 0.00 9 GLU A C 7
ATOM 7095 O O . GLU A 1 9 ? 12.755 -3.374 10.176 1.00 0.00 9 GLU A O 7
ATOM 7107 N N . ARG A 1 10 ? 14.162 -5.119 9.978 1.00 0.00 10 ARG A N 7
ATOM 7108 C CA . ARG A 1 10 ? 13.382 -5.771 8.933 1.00 0.00 10 ARG A CA 7
ATOM 7109 C C . ARG A 1 10 ? 12.975 -7.179 9.357 1.00 0.00 10 ARG A C 7
ATOM 7110 O O . ARG A 1 10 ? 13.825 -8.024 9.637 1.00 0.00 10 ARG A O 7
ATOM 7131 N N . VAL A 1 11 ? 11.669 -7.424 9.401 1.00 0.00 11 VAL A N 7
ATOM 7132 C CA . VAL A 1 11 ? 11.149 -8.730 9.789 1.00 0.00 11 VAL A CA 7
ATOM 7133 C C . VAL A 1 11 ? 11.536 -9.800 8.774 1.00 0.00 11 VAL A C 7
ATOM 7134 O O . VAL A 1 11 ? 11.261 -9.668 7.582 1.00 0.00 11 VAL A O 7
ATOM 7147 N N . GLY A 1 12 ? 12.177 -10.861 9.256 1.00 0.00 12 GLY A N 7
ATOM 7148 C CA . GLY A 1 12 ? 12.591 -11.939 8.378 1.00 0.00 12 GLY A CA 7
ATOM 7149 C C . GLY A 1 12 ? 13.507 -11.463 7.267 1.00 0.00 12 GLY A C 7
ATOM 7150 O O . GLY A 1 12 ? 14.571 -10.904 7.529 1.00 0.00 12 GLY A O 7
ATOM 7154 N N . ASN A 1 13 ? 13.093 -11.686 6.024 1.00 0.00 13 ASN A N 7
ATOM 7155 C CA . ASN A 1 13 ? 13.885 -11.278 4.870 1.00 0.00 13 ASN A CA 7
ATOM 7156 C C . ASN A 1 13 ? 13.094 -10.328 3.976 1.00 0.00 13 ASN A C 7
ATOM 7157 O O . ASN A 1 13 ? 11.899 -10.521 3.750 1.00 0.00 13 ASN A O 7
ATOM 7168 N N . LEU A 1 14 ? 13.769 -9.302 3.469 1.00 0.00 14 LEU A N 7
ATOM 7169 C CA . LEU A 1 14 ? 13.130 -8.322 2.598 1.00 0.00 14 LEU A CA 7
ATOM 7170 C C . LEU A 1 14 ? 13.720 -8.375 1.192 1.00 0.00 14 LEU A C 7
ATOM 7171 O O . LEU A 1 14 ? 13.934 -7.342 0.559 1.00 0.00 14 LEU A O 7
ATOM 7187 N N . ASN A 1 15 ? 13.980 -9.586 0.711 1.00 0.00 15 ASN A N 7
ATOM 7188 C CA . ASN A 1 15 ? 14.545 -9.774 -0.621 1.00 0.00 15 ASN A CA 7
ATOM 7189 C C . ASN A 1 15 ? 14.000 -8.733 -1.595 1.00 0.00 15 ASN A C 7
ATOM 7190 O O . ASN A 1 15 ? 14.733 -8.212 -2.435 1.00 0.00 15 ASN A O 7
ATOM 7201 N N . GLN A 1 16 ? 12.711 -8.435 -1.474 1.00 0.00 16 GLN A N 7
ATOM 7202 C CA . GLN A 1 16 ? 12.068 -7.456 -2.343 1.00 0.00 16 GLN A CA 7
ATOM 7203 C C . GLN A 1 16 ? 10.734 -7.002 -1.759 1.00 0.00 16 GLN A C 7
ATOM 7204 O O . GLN A 1 16 ? 10.069 -7.733 -1.026 1.00 0.00 16 GLN A O 7
ATOM 7218 N N . PRO A 1 17 ? 10.333 -5.766 -2.091 1.00 0.00 17 PRO A N 7
ATOM 7219 C CA . PRO A 1 17 ? 9.075 -5.187 -1.610 1.00 0.00 17 PRO A CA 7
ATOM 7220 C C . PRO A 1 17 ? 7.854 -5.856 -2.232 1.00 0.00 17 PRO A C 7
ATOM 7221 O O . PRO A 1 17 ? 7.980 -6.820 -2.987 1.00 0.00 17 PRO A O 7
ATOM 7232 N N . ILE A 1 18 ? 6.673 -5.338 -1.909 1.00 0.00 18 ILE A N 7
ATOM 7233 C CA . ILE A 1 18 ? 5.430 -5.886 -2.437 1.00 0.00 18 ILE A CA 7
ATOM 7234 C C . ILE A 1 18 ? 4.578 -4.795 -3.077 1.00 0.00 18 ILE A C 7
ATOM 7235 O O . ILE A 1 18 ? 4.642 -3.632 -2.681 1.00 0.00 18 ILE A O 7
ATOM 7251 N N . GLU A 1 19 ? 3.778 -5.180 -4.066 1.00 0.00 19 GLU A N 7
ATOM 7252 C CA . GLU A 1 19 ? 2.911 -4.235 -4.760 1.00 0.00 19 GLU A CA 7
ATOM 7253 C C . GLU A 1 19 ? 1.450 -4.458 -4.382 1.00 0.00 19 GLU A C 7
ATOM 7254 O O . GLU A 1 19 ? 0.923 -5.562 -4.518 1.00 0.00 19 GLU A O 7
ATOM 7266 N N . VAL A 1 20 ? 0.800 -3.401 -3.905 1.00 0.00 20 VAL A N 7
ATOM 7267 C CA . VAL A 1 20 ? -0.601 -3.479 -3.508 1.00 0.00 20 VAL A CA 7
ATOM 7268 C C . VAL A 1 20 ? -1.410 -2.339 -4.115 1.00 0.00 20 VAL A C 7
ATOM 7269 O O . VAL A 1 20 ? -0.871 -1.274 -4.420 1.00 0.00 20 VAL A O 7
ATOM 7282 N N . THR A 1 21 ? -2.708 -2.568 -4.288 1.00 0.00 21 THR A N 7
ATOM 7283 C CA . THR A 1 21 ? -3.592 -1.560 -4.860 1.00 0.00 21 THR A CA 7
ATOM 7284 C C . THR A 1 21 ? -4.522 -0.980 -3.800 1.00 0.00 21 THR A C 7
ATOM 7285 O O . THR A 1 21 ? -5.300 -1.704 -3.180 1.00 0.00 21 THR A O 7
ATOM 7296 N N . ALA A 1 22 ? -4.437 0.331 -3.598 1.00 0.00 22 ALA A N 7
ATOM 7297 C CA . ALA A 1 22 ? -5.274 1.008 -2.616 1.00 0.00 22 ALA A CA 7
ATOM 7298 C C . ALA A 1 22 ? -6.751 0.875 -2.968 1.00 0.00 22 ALA A C 7
ATOM 7299 O O . ALA A 1 22 ? -7.240 1.522 -3.894 1.00 0.00 22 ALA A O 7
ATOM 7306 N N . LEU A 1 23 ? -7.458 0.032 -2.223 1.00 0.00 23 LEU A N 7
ATOM 7307 C CA . LEU A 1 23 ? -8.881 -0.187 -2.457 1.00 0.00 23 LEU A CA 7
ATOM 7308 C C . LEU A 1 23 ? -9.671 1.102 -2.254 1.00 0.00 23 LEU A C 7
ATOM 7309 O O . LEU A 1 23 ? -10.685 1.331 -2.913 1.00 0.00 23 LEU A O 7
ATOM 7325 N N . TYR A 1 24 ? -9.198 1.942 -1.340 1.00 0.00 24 TYR A N 7
ATOM 7326 C CA . TYR A 1 24 ? -9.860 3.208 -1.050 1.00 0.00 24 TYR A CA 7
ATOM 7327 C C . TYR A 1 24 ? -8.841 4.334 -0.901 1.00 0.00 24 TYR A C 7
ATOM 7328 O O . TYR A 1 24 ? -7.635 4.092 -0.847 1.00 0.00 24 TYR A O 7
ATOM 7346 N N . SER A 1 25 ? -9.335 5.566 -0.834 1.00 0.00 25 SER A N 7
ATOM 7347 C CA . SER A 1 25 ? -8.469 6.731 -0.694 1.00 0.00 25 SER A CA 7
ATOM 7348 C C . SER A 1 25 ? -7.951 6.854 0.736 1.00 0.00 25 SER A C 7
ATOM 7349 O O . SER A 1 25 ? -8.442 6.186 1.646 1.00 0.00 25 SER A O 7
ATOM 7357 N N . PHE A 1 26 ? -6.955 7.713 0.925 1.00 0.00 26 PHE A N 7
ATOM 7358 C CA . PHE A 1 26 ? -6.368 7.924 2.243 1.00 0.00 26 PHE A CA 7
ATOM 7359 C C . PHE A 1 26 ? -5.544 9.208 2.272 1.00 0.00 26 PHE A C 7
ATOM 7360 O O . PHE A 1 26 ? -4.871 9.547 1.300 1.00 0.00 26 PHE A O 7
ATOM 7377 N N . GLU A 1 27 ? -5.604 9.917 3.395 1.00 0.00 27 GLU A N 7
ATOM 7378 C CA . GLU A 1 27 ? -4.865 11.164 3.550 1.00 0.00 27 GLU A CA 7
ATOM 7379 C C . GLU A 1 27 ? -4.171 11.221 4.908 1.00 0.00 27 GLU A C 7
ATOM 7380 O O . GLU A 1 27 ? -4.814 11.423 5.938 1.00 0.00 27 GLU A O 7
ATOM 7392 N N . GLY A 1 28 ? -2.854 11.039 4.902 1.00 0.00 28 GLY A N 7
ATOM 7393 C CA . GLY A 1 28 ? -2.095 11.072 6.138 1.00 0.00 28 GLY A CA 7
ATOM 7394 C C . GLY A 1 28 ? -2.182 12.414 6.837 1.00 0.00 28 GLY A C 7
ATOM 7395 O O . GLY A 1 28 ? -1.678 13.417 6.332 1.00 0.00 28 GLY A O 7
ATOM 7399 N N . GLN A 1 29 ? -2.824 12.433 8.000 1.00 0.00 29 GLN A N 7
ATOM 7400 C CA . GLN A 1 29 ? -2.977 13.664 8.767 1.00 0.00 29 GLN A CA 7
ATOM 7401 C C . GLN A 1 29 ? -1.618 14.229 9.166 1.00 0.00 29 GLN A C 7
ATOM 7402 O O . GLN A 1 29 ? -1.457 15.442 9.303 1.00 0.00 29 GLN A O 7
ATOM 7416 N N . GLN A 1 30 ? -0.645 13.343 9.352 1.00 0.00 30 GLN A N 7
ATOM 7417 C CA . GLN A 1 30 ? 0.700 13.755 9.736 1.00 0.00 30 GLN A CA 7
ATOM 7418 C C . GLN A 1 30 ? 1.665 13.627 8.562 1.00 0.00 30 GLN A C 7
ATOM 7419 O O . GLN A 1 30 ? 1.414 12.905 7.597 1.00 0.00 30 GLN A O 7
ATOM 7433 N N . PRO A 1 31 ? 2.796 14.343 8.644 1.00 0.00 31 PRO A N 7
ATOM 7434 C CA . PRO A 1 31 ? 3.822 14.326 7.597 1.00 0.00 31 PRO A CA 7
ATOM 7435 C C . PRO A 1 31 ? 4.556 12.991 7.527 1.00 0.00 31 PRO A C 7
ATOM 7436 O O . PRO A 1 31 ? 5.205 12.680 6.529 1.00 0.00 31 PRO A O 7
ATOM 7447 N N . GLY A 1 32 ? 4.450 12.206 8.595 1.00 0.00 32 GLY A N 7
ATOM 7448 C CA . GLY A 1 32 ? 5.109 10.914 8.634 1.00 0.00 32 GLY A CA 7
ATOM 7449 C C . GLY A 1 32 ? 4.297 9.828 7.956 1.00 0.00 32 GLY A C 7
ATOM 7450 O O . GLY A 1 32 ? 4.825 8.768 7.618 1.00 0.00 32 GLY A O 7
ATOM 7454 N N . ASP A 1 33 ? 3.010 10.090 7.760 1.00 0.00 33 ASP A N 7
ATOM 7455 C CA . ASP A 1 33 ? 2.123 9.126 7.119 1.00 0.00 33 ASP A CA 7
ATOM 7456 C C . ASP A 1 33 ? 2.266 9.182 5.601 1.00 0.00 33 ASP A C 7
ATOM 7457 O O . ASP A 1 33 ? 3.094 9.923 5.071 1.00 0.00 33 ASP A O 7
ATOM 7466 N N . LEU A 1 34 ? 1.454 8.392 4.906 1.00 0.00 34 LEU A N 7
ATOM 7467 C CA . LEU A 1 34 ? 1.490 8.350 3.448 1.00 0.00 34 LEU A CA 7
ATOM 7468 C C . LEU A 1 34 ? 0.133 8.721 2.859 1.00 0.00 34 LEU A C 7
ATOM 7469 O O . LEU A 1 34 ? -0.910 8.374 3.411 1.00 0.00 34 LEU A O 7
ATOM 7485 N N . ASN A 1 35 ? 0.156 9.428 1.733 1.00 0.00 35 ASN A N 7
ATOM 7486 C CA . ASN A 1 35 ? -1.073 9.844 1.068 1.00 0.00 35 ASN A CA 7
ATOM 7487 C C . ASN A 1 35 ? -1.250 9.110 -0.258 1.00 0.00 35 ASN A C 7
ATOM 7488 O O . ASN A 1 35 ? -0.405 9.202 -1.148 1.00 0.00 35 ASN A O 7
ATOM 7499 N N . PHE A 1 36 ? -2.354 8.381 -0.381 1.00 0.00 36 PHE A N 7
ATOM 7500 C CA . PHE A 1 36 ? -2.642 7.629 -1.597 1.00 0.00 36 PHE A CA 7
ATOM 7501 C C . PHE A 1 36 ? -4.120 7.732 -1.963 1.00 0.00 36 PHE A C 7
ATOM 7502 O O . PHE A 1 36 ? -4.915 8.303 -1.217 1.00 0.00 36 PHE A O 7
ATOM 7519 N N . GLN A 1 37 ? -4.479 7.176 -3.115 1.00 0.00 37 GLN A N 7
ATOM 7520 C CA . GLN A 1 37 ? -5.860 7.206 -3.580 1.00 0.00 37 GLN A CA 7
ATOM 7521 C C . GLN A 1 37 ? -6.308 5.825 -4.046 1.00 0.00 37 GLN A C 7
ATOM 7522 O O . GLN A 1 37 ? -5.485 4.941 -4.281 1.00 0.00 37 GLN A O 7
ATOM 7536 N N . ALA A 1 38 ? -7.619 5.646 -4.176 1.00 0.00 38 ALA A N 7
ATOM 7537 C CA . ALA A 1 38 ? -8.176 4.373 -4.615 1.00 0.00 38 ALA A CA 7
ATOM 7538 C C . ALA A 1 38 ? -7.609 3.963 -5.970 1.00 0.00 38 ALA A C 7
ATOM 7539 O O . ALA A 1 38 ? -8.010 4.492 -7.006 1.00 0.00 38 ALA A O 7
ATOM 7546 N N . GLY A 1 39 ? -6.674 3.018 -5.954 1.00 0.00 39 GLY A N 7
ATOM 7547 C CA . GLY A 1 39 ? -6.067 2.555 -7.188 1.00 0.00 39 GLY A CA 7
ATOM 7548 C C . GLY A 1 39 ? -4.560 2.714 -7.188 1.00 0.00 39 GLY A C 7
ATOM 7549 O O . GLY A 1 39 ? -3.842 1.899 -7.768 1.00 0.00 39 GLY A O 7
ATOM 7553 N N . ASP A 1 40 ? -4.078 3.768 -6.538 1.00 0.00 40 ASP A N 7
ATOM 7554 C CA . ASP A 1 40 ? -2.646 4.033 -6.466 1.00 0.00 40 ASP A CA 7
ATOM 7555 C C . ASP A 1 40 ? -1.900 2.835 -5.888 1.00 0.00 40 ASP A C 7
ATOM 7556 O O . ASP A 1 40 ? -2.302 2.275 -4.868 1.00 0.00 40 ASP A O 7
ATOM 7565 N N . ARG A 1 41 ? -0.813 2.447 -6.546 1.00 0.00 41 ARG A N 7
ATOM 7566 C CA . ARG A 1 41 ? -0.013 1.313 -6.099 1.00 0.00 41 ARG A CA 7
ATOM 7567 C C . ARG A 1 41 ? 1.000 1.746 -5.043 1.00 0.00 41 ARG A C 7
ATOM 7568 O O . ARG A 1 41 ? 1.722 2.727 -5.226 1.00 0.00 41 ARG A O 7
ATOM 7589 N N . ILE A 1 42 ? 1.046 1.009 -3.938 1.00 0.00 42 ILE A N 7
ATOM 7590 C CA . ILE A 1 42 ? 1.970 1.317 -2.853 1.00 0.00 42 ILE A CA 7
ATOM 7591 C C . ILE A 1 42 ? 3.035 0.234 -2.714 1.00 0.00 42 ILE A C 7
ATOM 7592 O O . ILE A 1 42 ? 2.727 -0.921 -2.416 1.00 0.00 42 ILE A O 7
ATOM 7608 N N . THR A 1 43 ? 4.290 0.615 -2.931 1.00 0.00 43 THR A N 7
ATOM 7609 C CA . THR A 1 43 ? 5.401 -0.323 -2.829 1.00 0.00 43 THR A CA 7
ATOM 7610 C C . THR A 1 43 ? 5.715 -0.648 -1.373 1.00 0.00 43 THR A C 7
ATOM 7611 O O . THR A 1 43 ? 6.445 0.085 -0.706 1.00 0.00 43 THR A O 7
ATOM 7622 N N . VAL A 1 44 ? 5.159 -1.753 -0.886 1.00 0.00 44 VAL A N 7
ATOM 7623 C CA . VAL A 1 44 ? 5.381 -2.177 0.492 1.00 0.00 44 VAL A CA 7
ATOM 7624 C C . VAL A 1 44 ? 6.859 -2.442 0.754 1.00 0.00 44 VAL A C 7
ATOM 7625 O O . VAL A 1 44 ? 7.461 -3.321 0.136 1.00 0.00 44 VAL A O 7
ATOM 7638 N N . ILE A 1 45 ? 7.438 -1.677 1.673 1.00 0.00 45 ILE A N 7
ATOM 7639 C CA . ILE A 1 45 ? 8.846 -1.830 2.018 1.00 0.00 45 ILE A CA 7
ATOM 7640 C C . ILE A 1 45 ? 9.009 -2.539 3.358 1.00 0.00 45 ILE A C 7
ATOM 7641 O O . ILE A 1 45 ? 9.915 -3.354 3.534 1.00 0.00 45 ILE A O 7
ATOM 7657 N N . SER A 1 46 ? 8.125 -2.226 4.299 1.00 0.00 46 SER A N 7
ATOM 7658 C CA . SER A 1 46 ? 8.172 -2.831 5.624 1.00 0.00 46 SER A CA 7
ATOM 7659 C C . SER A 1 46 ? 6.767 -3.003 6.194 1.00 0.00 46 SER A C 7
ATOM 7660 O O . SER A 1 46 ? 6.094 -2.026 6.523 1.00 0.00 46 SER A O 7
ATOM 7668 N N . LYS A 1 47 ? 6.330 -4.252 6.307 1.00 0.00 47 LYS A N 7
ATOM 7669 C CA . LYS A 1 47 ? 5.005 -4.555 6.837 1.00 0.00 47 LYS A CA 7
ATOM 7670 C C . LYS A 1 47 ? 5.094 -5.558 7.983 1.00 0.00 47 LYS A C 7
ATOM 7671 O O . LYS A 1 47 ? 6.185 -5.972 8.377 1.00 0.00 47 LYS A O 7
ATOM 7690 N N . THR A 1 48 ? 3.940 -5.946 8.515 1.00 0.00 48 THR A N 7
ATOM 7691 C CA . THR A 1 48 ? 3.887 -6.901 9.615 1.00 0.00 48 THR A CA 7
ATOM 7692 C C . THR A 1 48 ? 3.029 -8.108 9.255 1.00 0.00 48 THR A C 7
ATOM 7693 O O . THR A 1 48 ? 2.497 -8.196 8.149 1.00 0.00 48 THR A O 7
ATOM 7704 N N . ASP A 1 49 ? 2.899 -9.037 10.196 1.00 0.00 49 ASP A N 7
ATOM 7705 C CA . ASP A 1 49 ? 2.103 -10.239 9.979 1.00 0.00 49 ASP A CA 7
ATOM 7706 C C . ASP A 1 49 ? 0.649 -10.009 10.380 1.00 0.00 49 ASP A C 7
ATOM 7707 O O . ASP A 1 49 ? 0.029 -10.859 11.018 1.00 0.00 49 ASP A O 7
ATOM 7716 N N . SER A 1 50 ? 0.112 -8.854 10.001 1.00 0.00 50 SER A N 7
ATOM 7717 C CA . SER A 1 50 ? -1.267 -8.509 10.325 1.00 0.00 50 SER A CA 7
ATOM 7718 C C . SER A 1 50 ? -1.792 -7.428 9.385 1.00 0.00 50 SER A C 7
ATOM 7719 O O . SER A 1 50 ? -1.109 -6.441 9.112 1.00 0.00 50 SER A O 7
ATOM 7727 N N . HIS A 1 51 ? -3.012 -7.623 8.893 1.00 0.00 51 HIS A N 7
ATOM 7728 C CA . HIS A 1 51 ? -3.631 -6.665 7.984 1.00 0.00 51 HIS A CA 7
ATOM 7729 C C . HIS A 1 51 ? -4.091 -5.420 8.737 1.00 0.00 51 HIS A C 7
ATOM 7730 O O . HIS A 1 51 ? -3.603 -4.317 8.489 1.00 0.00 51 HIS A O 7
ATOM 7745 N N . PHE A 1 52 ? -5.033 -5.604 9.656 1.00 0.00 52 PHE A N 7
ATOM 7746 C CA . PHE A 1 52 ? -5.560 -4.496 10.443 1.00 0.00 52 PHE A CA 7
ATOM 7747 C C . PHE A 1 52 ? -4.449 -3.519 10.818 1.00 0.00 52 PHE A C 7
ATOM 7748 O O . PHE A 1 52 ? -4.641 -2.303 10.786 1.00 0.00 52 PHE A O 7
ATOM 7765 N N . ASP A 1 53 ? -3.289 -4.060 11.174 1.00 0.00 53 ASP A N 7
ATOM 7766 C CA . ASP A 1 53 ? -2.147 -3.237 11.556 1.00 0.00 53 ASP A CA 7
ATOM 7767 C C . ASP A 1 53 ? -1.739 -2.311 10.414 1.00 0.00 53 ASP A C 7
ATOM 7768 O O . ASP A 1 53 ? -2.174 -2.485 9.275 1.00 0.00 53 ASP A O 7
ATOM 7777 N N . TRP A 1 54 ? -0.902 -1.328 10.726 1.00 0.00 54 TRP A N 7
ATOM 7778 C CA . TRP A 1 54 ? -0.437 -0.374 9.726 1.00 0.00 54 TRP A CA 7
ATOM 7779 C C . TRP A 1 54 ? 0.914 -0.797 9.158 1.00 0.00 54 TRP A C 7
ATOM 7780 O O . TRP A 1 54 ? 1.804 -1.216 9.897 1.00 0.00 54 TRP A O 7
ATOM 7801 N N . TRP A 1 55 ? 1.058 -0.685 7.843 1.00 0.00 55 TRP A N 7
ATOM 7802 C CA . TRP A 1 55 ? 2.301 -1.056 7.176 1.00 0.00 55 TRP A CA 7
ATOM 7803 C C . TRP A 1 55 ? 3.012 0.175 6.625 1.00 0.00 55 TRP A C 7
ATOM 7804 O O . TRP A 1 55 ? 2.466 1.278 6.645 1.00 0.00 55 TRP A O 7
ATOM 7825 N N . GLU A 1 56 ? 4.231 -0.021 6.133 1.00 0.00 56 GLU A N 7
ATOM 7826 C CA . GLU A 1 56 ? 5.015 1.075 5.576 1.00 0.00 56 GLU A CA 7
ATOM 7827 C C . GLU A 1 56 ? 5.329 0.827 4.104 1.00 0.00 56 GLU A C 7
ATOM 7828 O O . GLU A 1 56 ? 6.068 -0.096 3.762 1.00 0.00 56 GLU A O 7
ATOM 7840 N N . GLY A 1 57 ? 4.761 1.658 3.235 1.00 0.00 57 GLY A N 7
ATOM 7841 C CA . GLY A 1 57 ? 4.991 1.512 1.809 1.00 0.00 57 GLY A CA 7
ATOM 7842 C C . GLY A 1 57 ? 5.502 2.788 1.171 1.00 0.00 57 GLY A C 7
ATOM 7843 O O . GLY A 1 57 ? 5.721 3.789 1.854 1.00 0.00 57 GLY A O 7
ATOM 7847 N N . LYS A 1 58 ? 5.694 2.755 -0.143 1.00 0.00 58 LYS A N 7
ATOM 7848 C CA . LYS A 1 58 ? 6.183 3.917 -0.876 1.00 0.00 58 LYS A CA 7
ATOM 7849 C C . LYS A 1 58 ? 5.287 4.222 -2.072 1.00 0.00 58 LYS A C 7
ATOM 7850 O O . LYS A 1 58 ? 4.833 3.313 -2.769 1.00 0.00 58 LYS A O 7
ATOM 7869 N N . LEU A 1 59 ? 5.038 5.506 -2.307 1.00 0.00 59 LEU A N 7
ATOM 7870 C CA . LEU A 1 59 ? 4.198 5.931 -3.421 1.00 0.00 59 LEU A CA 7
ATOM 7871 C C . LEU A 1 59 ? 4.749 7.199 -4.066 1.00 0.00 59 LEU A C 7
ATOM 7872 O O . LEU A 1 59 ? 5.036 8.181 -3.381 1.00 0.00 59 LEU A O 7
ATOM 7888 N N . ARG A 1 60 ? 4.893 7.170 -5.387 1.00 0.00 60 ARG A N 7
ATOM 7889 C CA . ARG A 1 60 ? 5.409 8.317 -6.124 1.00 0.00 60 ARG A CA 7
ATOM 7890 C C . ARG A 1 60 ? 6.652 8.886 -5.445 1.00 0.00 60 ARG A C 7
ATOM 7891 O O . ARG A 1 60 ? 6.901 10.090 -5.491 1.00 0.00 60 ARG A O 7
ATOM 7912 N N . GLY A 1 61 ? 7.428 8.010 -4.814 1.00 0.00 61 GLY A N 7
ATOM 7913 C CA . GLY A 1 61 ? 8.635 8.444 -4.134 1.00 0.00 61 GLY A CA 7
ATOM 7914 C C . GLY A 1 61 ? 8.404 8.719 -2.662 1.00 0.00 61 GLY A C 7
ATOM 7915 O O . GLY A 1 61 ? 9.317 8.583 -1.848 1.00 0.00 61 GLY A O 7
ATOM 7919 N N . GLN A 1 62 ? 7.180 9.108 -2.319 1.00 0.00 62 GLN A N 7
ATOM 7920 C CA . GLN A 1 62 ? 6.833 9.406 -0.935 1.00 0.00 62 GLN A CA 7
ATOM 7921 C C . GLN A 1 62 ? 6.826 8.135 -0.090 1.00 0.00 62 GLN A C 7
ATOM 7922 O O . GLN A 1 62 ? 6.668 7.031 -0.612 1.00 0.00 62 GLN A O 7
ATOM 7936 N N . THR A 1 63 ? 6.998 8.299 1.218 1.00 0.00 63 THR A N 7
ATOM 7937 C CA . THR A 1 63 ? 7.013 7.166 2.134 1.00 0.00 63 THR A CA 7
ATOM 7938 C C . THR A 1 63 ? 6.247 7.484 3.414 1.00 0.00 63 THR A C 7
ATOM 7939 O O . THR A 1 63 ? 6.280 8.611 3.905 1.00 0.00 63 THR A O 7
ATOM 7950 N N . GLY A 1 64 ? 5.558 6.481 3.950 1.00 0.00 64 GLY A N 7
ATOM 7951 C CA . GLY A 1 64 ? 4.794 6.675 5.168 1.00 0.00 64 GLY A CA 7
ATOM 7952 C C . GLY A 1 64 ? 4.055 5.422 5.594 1.00 0.00 64 GLY A C 7
ATOM 7953 O O . GLY A 1 64 ? 4.184 4.372 4.963 1.00 0.00 64 GLY A O 7
ATOM 7957 N N . ILE A 1 65 ? 3.279 5.530 6.668 1.00 0.00 65 ILE A N 7
ATOM 7958 C CA . ILE A 1 65 ? 2.518 4.396 7.177 1.00 0.00 65 ILE A CA 7
ATOM 7959 C C . ILE A 1 65 ? 1.066 4.458 6.716 1.00 0.00 65 ILE A C 7
ATOM 7960 O O . ILE A 1 65 ? 0.550 5.529 6.395 1.00 0.00 65 ILE A O 7
ATOM 7976 N N . PHE A 1 66 ? 0.410 3.302 6.687 1.00 0.00 66 PHE A N 7
ATOM 7977 C CA . PHE A 1 66 ? -0.984 3.224 6.266 1.00 0.00 66 PHE A CA 7
ATOM 7978 C C . PHE A 1 66 ? -1.580 1.862 6.609 1.00 0.00 66 PHE A C 7
ATOM 7979 O O . PHE A 1 66 ? -0.883 0.849 6.674 1.00 0.00 66 PHE A O 7
ATOM 7996 N N . PRO A 1 67 ? -2.902 1.835 6.835 1.00 0.00 67 PRO A N 7
ATOM 7997 C CA . PRO A 1 67 ? -3.622 0.605 7.175 1.00 0.00 67 PRO A CA 7
ATOM 7998 C C . PRO A 1 67 ? -3.704 -0.363 6.000 1.00 0.00 67 PRO A C 7
ATOM 7999 O O . PRO A 1 67 ? -4.213 -0.017 4.934 1.00 0.00 67 PRO A O 7
ATOM 8010 N N . ALA A 1 68 ? -3.201 -1.576 6.201 1.00 0.00 68 ALA A N 7
ATOM 8011 C CA . ALA A 1 68 ? -3.220 -2.595 5.159 1.00 0.00 68 ALA A CA 7
ATOM 8012 C C . ALA A 1 68 ? -4.650 -2.983 4.797 1.00 0.00 68 ALA A C 7
ATOM 8013 O O . ALA A 1 68 ? -4.884 -3.671 3.804 1.00 0.00 68 ALA A O 7
ATOM 8020 N N . ASN A 1 69 ? -5.603 -2.537 5.609 1.00 0.00 69 ASN A N 7
ATOM 8021 C CA . ASN A 1 69 ? -7.010 -2.839 5.374 1.00 0.00 69 ASN A CA 7
ATOM 8022 C C . ASN A 1 69 ? -7.562 -2.002 4.223 1.00 0.00 69 ASN A C 7
ATOM 8023 O O . ASN A 1 69 ? -8.629 -2.296 3.685 1.00 0.00 69 ASN A O 7
ATOM 8034 N N . TYR A 1 70 ? -6.827 -0.960 3.852 1.00 0.00 70 TYR A N 7
ATOM 8035 C CA . TYR A 1 70 ? -7.243 -0.080 2.767 1.00 0.00 70 TYR A CA 7
ATOM 8036 C C . TYR A 1 70 ? -6.714 -0.580 1.426 1.00 0.00 70 TYR A C 7
ATOM 8037 O O . TYR A 1 70 ? -7.103 -0.086 0.368 1.00 0.00 70 TYR A O 7
ATOM 8055 N N . VAL A 1 71 ? -5.823 -1.566 1.479 1.00 0.00 71 VAL A N 7
ATOM 8056 C CA . VAL A 1 71 ? -5.241 -2.136 0.270 1.00 0.00 71 VAL A CA 7
ATOM 8057 C C . VAL A 1 71 ? -5.520 -3.632 0.179 1.00 0.00 71 VAL A C 7
ATOM 8058 O O . VAL A 1 71 ? -6.059 -4.233 1.109 1.00 0.00 71 VAL A O 7
ATOM 8071 N N . THR A 1 72 ? -5.150 -4.229 -0.950 1.00 0.00 72 THR A N 7
ATOM 8072 C CA . THR A 1 72 ? -5.361 -5.655 -1.164 1.00 0.00 72 THR A CA 7
ATOM 8073 C C . THR A 1 72 ? -4.149 -6.296 -1.831 1.00 0.00 72 THR A C 7
ATOM 8074 O O . THR A 1 72 ? -3.276 -5.602 -2.352 1.00 0.00 72 THR A O 7
ATOM 8085 N N . MET A 1 73 ? -4.102 -7.624 -1.811 1.00 0.00 73 MET A N 7
ATOM 8086 C CA . MET A 1 73 ? -2.996 -8.359 -2.416 1.00 0.00 73 MET A CA 7
ATOM 8087 C C . MET A 1 73 ? -3.495 -9.265 -3.537 1.00 0.00 73 MET A C 7
ATOM 8088 O O . MET A 1 73 ? -3.745 -10.450 -3.323 1.00 0.00 73 MET A O 7
ATOM 8102 N N . ASN A 1 74 ? -3.636 -8.699 -4.731 1.00 0.00 74 ASN A N 7
ATOM 8103 C CA . ASN A 1 74 ? -4.106 -9.457 -5.885 1.00 0.00 74 ASN A CA 7
ATOM 8104 C C . ASN A 1 74 ? -2.932 -10.040 -6.667 1.00 0.00 74 ASN A C 7
ATOM 8105 O O . ASN A 1 74 ? -2.901 -11.235 -6.959 1.00 0.00 74 ASN A O 7
ATOM 8116 N N . SER A 1 75 ? -1.970 -9.187 -7.002 1.00 0.00 75 SER A N 7
ATOM 8117 C CA . SER A 1 75 ? -0.796 -9.617 -7.753 1.00 0.00 75 SER A CA 7
ATOM 8118 C C . SER A 1 75 ? 0.248 -10.230 -6.824 1.00 0.00 75 SER A C 7
ATOM 8119 O O . SER A 1 75 ? 0.850 -9.538 -6.005 1.00 0.00 75 SER A O 7
ATOM 8127 N N . GLY A 1 76 ? 0.457 -11.536 -6.960 1.00 0.00 76 GLY A N 7
ATOM 8128 C CA . GLY A 1 76 ? 1.428 -12.223 -6.128 1.00 0.00 76 GLY A CA 7
ATOM 8129 C C . GLY A 1 76 ? 1.473 -13.713 -6.399 1.00 0.00 76 GLY A C 7
ATOM 8130 O O . GLY A 1 76 ? 1.073 -14.185 -7.464 1.00 0.00 76 GLY A O 7
ATOM 8134 N N . PRO A 1 77 ? 1.972 -14.482 -5.419 1.00 0.00 77 PRO A N 7
ATOM 8135 C CA . PRO A 1 77 ? 2.081 -15.939 -5.535 1.00 0.00 77 PRO A CA 7
ATOM 8136 C C . PRO A 1 77 ? 0.720 -16.626 -5.514 1.00 0.00 77 PRO A C 7
ATOM 8137 O O . PRO A 1 77 ? 0.626 -17.844 -5.664 1.00 0.00 77 PRO A O 7
ATOM 8148 N N . SER A 1 78 ? -0.333 -15.837 -5.328 1.00 0.00 78 SER A N 7
ATOM 8149 C CA . SER A 1 78 ? -1.690 -16.370 -5.284 1.00 0.00 78 SER A CA 7
ATOM 8150 C C . SER A 1 78 ? -2.436 -16.062 -6.579 1.00 0.00 78 SER A C 7
ATOM 8151 O O . SER A 1 78 ? -2.943 -14.957 -6.768 1.00 0.00 78 SER A O 7
ATOM 8159 N N . SER A 1 79 ? -2.500 -17.049 -7.467 1.00 0.00 79 SER A N 7
ATOM 8160 C CA . SER A 1 79 ? -3.181 -16.884 -8.746 1.00 0.00 79 SER A CA 7
ATOM 8161 C C . SER A 1 79 ? -4.609 -17.416 -8.673 1.00 0.00 79 SER A C 7
ATOM 8162 O O . SER A 1 79 ? -4.831 -18.601 -8.429 1.00 0.00 79 SER A O 7
ATOM 8170 N N . GLY A 1 80 ? -5.576 -16.529 -8.887 1.00 0.00 80 GLY A N 7
ATOM 8171 C CA . GLY A 1 80 ? -6.971 -16.926 -8.842 1.00 0.00 80 GLY A CA 7
ATOM 8172 C C . GLY A 1 80 ? -7.913 -15.761 -9.067 1.00 0.00 80 GLY A C 7
ATOM 8173 O O . GLY A 1 80 ? -9.120 -15.880 -8.858 1.00 0.00 80 GLY A O 7
ATOM 8177 N N . GLY A 1 1 ? 22.436 20.299 13.744 1.00 0.00 1 GLY A N 8
ATOM 8178 C CA . GLY A 1 1 ? 22.354 18.885 14.058 1.00 0.00 1 GLY A CA 8
ATOM 8179 C C . GLY A 1 1 ? 20.980 18.308 13.778 1.00 0.00 1 GLY A C 8
ATOM 8180 O O . GLY A 1 1 ? 19.986 19.033 13.763 1.00 0.00 1 GLY A O 8
ATOM 8184 N N . SER A 1 2 ? 20.924 16.999 13.553 1.00 0.00 2 SER A N 8
ATOM 8185 C CA . SER A 1 2 ? 19.663 16.326 13.267 1.00 0.00 2 SER A CA 8
ATOM 8186 C C . SER A 1 2 ? 19.622 14.948 13.921 1.00 0.00 2 SER A C 8
ATOM 8187 O O . SER A 1 2 ? 20.446 14.083 13.624 1.00 0.00 2 SER A O 8
ATOM 8195 N N . SER A 1 3 ? 18.656 14.752 14.813 1.00 0.00 3 SER A N 8
ATOM 8196 C CA . SER A 1 3 ? 18.508 13.481 15.513 1.00 0.00 3 SER A CA 8
ATOM 8197 C C . SER A 1 3 ? 17.995 12.398 14.569 1.00 0.00 3 SER A C 8
ATOM 8198 O O . SER A 1 3 ? 17.126 12.647 13.734 1.00 0.00 3 SER A O 8
ATOM 8206 N N . GLY A 1 4 ? 18.539 11.193 14.709 1.00 0.00 4 GLY A N 8
ATOM 8207 C CA . GLY A 1 4 ? 18.125 10.089 13.863 1.00 0.00 4 GLY A CA 8
ATOM 8208 C C . GLY A 1 4 ? 18.687 8.760 14.328 1.00 0.00 4 GLY A C 8
ATOM 8209 O O . GLY A 1 4 ? 19.544 8.715 15.211 1.00 0.00 4 GLY A O 8
ATOM 8213 N N . SER A 1 5 ? 18.202 7.674 13.734 1.00 0.00 5 SER A N 8
ATOM 8214 C CA . SER A 1 5 ? 18.657 6.337 14.097 1.00 0.00 5 SER A CA 8
ATOM 8215 C C . SER A 1 5 ? 18.587 5.395 12.898 1.00 0.00 5 SER A C 8
ATOM 8216 O O . SER A 1 5 ? 17.707 5.521 12.047 1.00 0.00 5 SER A O 8
ATOM 8224 N N . SER A 1 6 ? 19.521 4.452 12.839 1.00 0.00 6 SER A N 8
ATOM 8225 C CA . SER A 1 6 ? 19.568 3.490 11.743 1.00 0.00 6 SER A CA 8
ATOM 8226 C C . SER A 1 6 ? 20.160 2.164 12.210 1.00 0.00 6 SER A C 8
ATOM 8227 O O . SER A 1 6 ? 21.328 2.091 12.588 1.00 0.00 6 SER A O 8
ATOM 8235 N N . GLY A 1 7 ? 19.342 1.115 12.180 1.00 0.00 7 GLY A N 8
ATOM 8236 C CA . GLY A 1 7 ? 19.801 -0.195 12.602 1.00 0.00 7 GLY A CA 8
ATOM 8237 C C . GLY A 1 7 ? 20.466 -0.966 11.479 1.00 0.00 7 GLY A C 8
ATOM 8238 O O . GLY A 1 7 ? 20.246 -0.677 10.303 1.00 0.00 7 GLY A O 8
ATOM 8242 N N . HIS A 1 8 ? 21.285 -1.949 11.842 1.00 0.00 8 HIS A N 8
ATOM 8243 C CA . HIS A 1 8 ? 21.986 -2.763 10.856 1.00 0.00 8 HIS A CA 8
ATOM 8244 C C . HIS A 1 8 ? 21.361 -4.151 10.754 1.00 0.00 8 HIS A C 8
ATOM 8245 O O . HIS A 1 8 ? 21.139 -4.663 9.657 1.00 0.00 8 HIS A O 8
ATOM 8260 N N . GLU A 1 9 ? 21.081 -4.755 11.905 1.00 0.00 9 GLU A N 8
ATOM 8261 C CA . GLU A 1 9 ? 20.483 -6.084 11.944 1.00 0.00 9 GLU A CA 8
ATOM 8262 C C . GLU A 1 9 ? 18.961 -5.995 12.008 1.00 0.00 9 GLU A C 8
ATOM 8263 O O . GLU A 1 9 ? 18.366 -6.114 13.080 1.00 0.00 9 GLU A O 8
ATOM 8275 N N . ARG A 1 10 ? 18.337 -5.784 10.854 1.00 0.00 10 ARG A N 8
ATOM 8276 C CA . ARG A 1 10 ? 16.885 -5.677 10.778 1.00 0.00 10 ARG A CA 8
ATOM 8277 C C . ARG A 1 10 ? 16.238 -7.059 10.758 1.00 0.00 10 ARG A C 8
ATOM 8278 O O . ARG A 1 10 ? 16.623 -7.924 9.972 1.00 0.00 10 ARG A O 8
ATOM 8299 N N . VAL A 1 11 ? 15.254 -7.258 11.629 1.00 0.00 11 VAL A N 8
ATOM 8300 C CA . VAL A 1 11 ? 14.553 -8.534 11.711 1.00 0.00 11 VAL A CA 8
ATOM 8301 C C . VAL A 1 11 ? 14.207 -9.061 10.323 1.00 0.00 11 VAL A C 8
ATOM 8302 O O . VAL A 1 11 ? 13.333 -8.525 9.644 1.00 0.00 11 VAL A O 8
ATOM 8315 N N . GLY A 1 12 ? 14.899 -10.118 9.908 1.00 0.00 12 GLY A N 8
ATOM 8316 C CA . GLY A 1 12 ? 14.651 -10.702 8.603 1.00 0.00 12 GLY A CA 8
ATOM 8317 C C . GLY A 1 12 ? 14.700 -9.674 7.490 1.00 0.00 12 GLY A C 8
ATOM 8318 O O . GLY A 1 12 ? 13.720 -8.974 7.238 1.00 0.00 12 GLY A O 8
ATOM 8322 N N . ASN A 1 13 ? 15.845 -9.582 6.822 1.00 0.00 13 ASN A N 8
ATOM 8323 C CA . ASN A 1 13 ? 16.020 -8.631 5.730 1.00 0.00 13 ASN A CA 8
ATOM 8324 C C . ASN A 1 13 ? 14.917 -8.791 4.688 1.00 0.00 13 ASN A C 8
ATOM 8325 O O . ASN A 1 13 ? 14.175 -9.774 4.699 1.00 0.00 13 ASN A O 8
ATOM 8336 N N . LEU A 1 14 ? 14.816 -7.819 3.788 1.00 0.00 14 LEU A N 8
ATOM 8337 C CA . LEU A 1 14 ? 13.804 -7.851 2.737 1.00 0.00 14 LEU A CA 8
ATOM 8338 C C . LEU A 1 14 ? 14.449 -8.032 1.367 1.00 0.00 14 LEU A C 8
ATOM 8339 O O . LEU A 1 14 ? 15.192 -7.170 0.901 1.00 0.00 14 LEU A O 8
ATOM 8355 N N . ASN A 1 15 ? 14.155 -9.158 0.725 1.00 0.00 15 ASN A N 8
ATOM 8356 C CA . ASN A 1 15 ? 14.705 -9.452 -0.594 1.00 0.00 15 ASN A CA 8
ATOM 8357 C C . ASN A 1 15 ? 14.050 -8.581 -1.662 1.00 0.00 15 ASN A C 8
ATOM 8358 O O . ASN A 1 15 ? 14.677 -8.231 -2.661 1.00 0.00 15 ASN A O 8
ATOM 8369 N N . GLN A 1 16 ? 12.785 -8.236 -1.443 1.00 0.00 16 GLN A N 8
ATOM 8370 C CA . GLN A 1 16 ? 12.045 -7.407 -2.386 1.00 0.00 16 GLN A CA 8
ATOM 8371 C C . GLN A 1 16 ? 10.712 -6.963 -1.793 1.00 0.00 16 GLN A C 8
ATOM 8372 O O . GLN A 1 16 ? 10.056 -7.701 -1.058 1.00 0.00 16 GLN A O 8
ATOM 8386 N N . PRO A 1 17 ? 10.301 -5.728 -2.118 1.00 0.00 17 PRO A N 8
ATOM 8387 C CA . PRO A 1 17 ? 9.042 -5.159 -1.627 1.00 0.00 17 PRO A CA 8
ATOM 8388 C C . PRO A 1 17 ? 7.822 -5.834 -2.244 1.00 0.00 17 PRO A C 8
ATOM 8389 O O . PRO A 1 17 ? 7.951 -6.718 -3.091 1.00 0.00 17 PRO A O 8
ATOM 8400 N N . ILE A 1 18 ? 6.638 -5.411 -1.813 1.00 0.00 18 ILE A N 8
ATOM 8401 C CA . ILE A 1 18 ? 5.394 -5.974 -2.325 1.00 0.00 18 ILE A CA 8
ATOM 8402 C C . ILE A 1 18 ? 4.548 -4.906 -3.010 1.00 0.00 18 ILE A C 8
ATOM 8403 O O . ILE A 1 18 ? 4.700 -3.715 -2.742 1.00 0.00 18 ILE A O 8
ATOM 8419 N N . GLU A 1 19 ? 3.655 -5.342 -3.893 1.00 0.00 19 GLU A N 8
ATOM 8420 C CA . GLU A 1 19 ? 2.784 -4.423 -4.615 1.00 0.00 19 GLU A CA 8
ATOM 8421 C C . GLU A 1 19 ? 1.328 -4.615 -4.201 1.00 0.00 19 GLU A C 8
ATOM 8422 O O . GLU A 1 19 ? 0.781 -5.713 -4.305 1.00 0.00 19 GLU A O 8
ATOM 8434 N N . VAL A 1 20 ? 0.705 -3.539 -3.730 1.00 0.00 20 VAL A N 8
ATOM 8435 C CA . VAL A 1 20 ? -0.687 -3.588 -3.301 1.00 0.00 20 VAL A CA 8
ATOM 8436 C C . VAL A 1 20 ? -1.496 -2.458 -3.929 1.00 0.00 20 VAL A C 8
ATOM 8437 O O . VAL A 1 20 ? -0.983 -1.361 -4.150 1.00 0.00 20 VAL A O 8
ATOM 8450 N N . THR A 1 21 ? -2.765 -2.734 -4.215 1.00 0.00 21 THR A N 8
ATOM 8451 C CA . THR A 1 21 ? -3.645 -1.742 -4.818 1.00 0.00 21 THR A CA 8
ATOM 8452 C C . THR A 1 21 ? -4.575 -1.127 -3.778 1.00 0.00 21 THR A C 8
ATOM 8453 O O . THR A 1 21 ? -5.396 -1.820 -3.178 1.00 0.00 21 THR A O 8
ATOM 8464 N N . ALA A 1 22 ? -4.440 0.179 -3.570 1.00 0.00 22 ALA A N 8
ATOM 8465 C CA . ALA A 1 22 ? -5.270 0.888 -2.604 1.00 0.00 22 ALA A CA 8
ATOM 8466 C C . ALA A 1 22 ? -6.750 0.750 -2.946 1.00 0.00 22 ALA A C 8
ATOM 8467 O O . ALA A 1 22 ? -7.243 1.381 -3.882 1.00 0.00 22 ALA A O 8
ATOM 8474 N N . LEU A 1 23 ? -7.453 -0.079 -2.182 1.00 0.00 23 LEU A N 8
ATOM 8475 C CA . LEU A 1 23 ? -8.878 -0.301 -2.405 1.00 0.00 23 LEU A CA 8
ATOM 8476 C C . LEU A 1 23 ? -9.665 0.994 -2.229 1.00 0.00 23 LEU A C 8
ATOM 8477 O O . LEU A 1 23 ? -10.691 1.202 -2.876 1.00 0.00 23 LEU A O 8
ATOM 8493 N N . TYR A 1 24 ? -9.175 1.863 -1.351 1.00 0.00 24 TYR A N 8
ATOM 8494 C CA . TYR A 1 24 ? -9.832 3.138 -1.089 1.00 0.00 24 TYR A CA 8
ATOM 8495 C C . TYR A 1 24 ? -8.807 4.256 -0.930 1.00 0.00 24 TYR A C 8
ATOM 8496 O O . TYR A 1 24 ? -7.630 4.003 -0.677 1.00 0.00 24 TYR A O 8
ATOM 8514 N N . SER A 1 25 ? -9.265 5.495 -1.079 1.00 0.00 25 SER A N 8
ATOM 8515 C CA . SER A 1 25 ? -8.389 6.654 -0.956 1.00 0.00 25 SER A CA 8
ATOM 8516 C C . SER A 1 25 ? -8.022 6.904 0.504 1.00 0.00 25 SER A C 8
ATOM 8517 O O . SER A 1 25 ? -8.674 6.396 1.416 1.00 0.00 25 SER A O 8
ATOM 8525 N N . PHE A 1 26 ? -6.973 7.691 0.717 1.00 0.00 26 PHE A N 8
ATOM 8526 C CA . PHE A 1 26 ? -6.517 8.009 2.065 1.00 0.00 26 PHE A CA 8
ATOM 8527 C C . PHE A 1 26 ? -5.672 9.280 2.068 1.00 0.00 26 PHE A C 8
ATOM 8528 O O . PHE A 1 26 ? -5.215 9.736 1.021 1.00 0.00 26 PHE A O 8
ATOM 8545 N N . GLU A 1 27 ? -5.470 9.847 3.254 1.00 0.00 27 GLU A N 8
ATOM 8546 C CA . GLU A 1 27 ? -4.682 11.065 3.393 1.00 0.00 27 GLU A CA 8
ATOM 8547 C C . GLU A 1 27 ? -4.005 11.123 4.760 1.00 0.00 27 GLU A C 8
ATOM 8548 O O . GLU A 1 27 ? -4.668 11.258 5.787 1.00 0.00 27 GLU A O 8
ATOM 8560 N N . GLY A 1 28 ? -2.680 11.018 4.763 1.00 0.00 28 GLY A N 8
ATOM 8561 C CA . GLY A 1 28 ? -1.935 11.059 6.007 1.00 0.00 28 GLY A CA 8
ATOM 8562 C C . GLY A 1 28 ? -2.240 12.299 6.825 1.00 0.00 28 GLY A C 8
ATOM 8563 O O . GLY A 1 28 ? -1.956 13.417 6.396 1.00 0.00 28 GLY A O 8
ATOM 8567 N N . GLN A 1 29 ? -2.822 12.101 8.003 1.00 0.00 29 GLN A N 8
ATOM 8568 C CA . GLN A 1 29 ? -3.168 13.213 8.880 1.00 0.00 29 GLN A CA 8
ATOM 8569 C C . GLN A 1 29 ? -2.002 13.566 9.798 1.00 0.00 29 GLN A C 8
ATOM 8570 O O . GLN A 1 29 ? -1.861 14.711 10.225 1.00 0.00 29 GLN A O 8
ATOM 8584 N N . GLN A 1 30 ? -1.169 12.574 10.096 1.00 0.00 30 GLN A N 8
ATOM 8585 C CA . GLN A 1 30 ? -0.016 12.780 10.964 1.00 0.00 30 GLN A CA 8
ATOM 8586 C C . GLN A 1 30 ? 1.258 12.953 10.144 1.00 0.00 30 GLN A C 8
ATOM 8587 O O . GLN A 1 30 ? 1.345 12.533 8.991 1.00 0.00 30 GLN A O 8
ATOM 8601 N N . PRO A 1 31 ? 2.272 13.588 10.752 1.00 0.00 31 PRO A N 8
ATOM 8602 C CA . PRO A 1 31 ? 3.560 13.832 10.096 1.00 0.00 31 PRO A CA 8
ATOM 8603 C C . PRO A 1 31 ? 4.358 12.549 9.891 1.00 0.00 31 PRO A C 8
ATOM 8604 O O . PRO A 1 31 ? 4.878 11.970 10.844 1.00 0.00 31 PRO A O 8
ATOM 8615 N N . GLY A 1 32 ? 4.451 12.109 8.640 1.00 0.00 32 GLY A N 8
ATOM 8616 C CA . GLY A 1 32 ? 5.187 10.896 8.333 1.00 0.00 32 GLY A CA 8
ATOM 8617 C C . GLY A 1 32 ? 4.367 9.908 7.528 1.00 0.00 32 GLY A C 8
ATOM 8618 O O . GLY A 1 32 ? 4.912 9.136 6.739 1.00 0.00 32 GLY A O 8
ATOM 8622 N N . ASP A 1 33 ? 3.054 9.929 7.729 1.00 0.00 33 ASP A N 8
ATOM 8623 C CA . ASP A 1 33 ? 2.157 9.027 7.017 1.00 0.00 33 ASP A CA 8
ATOM 8624 C C . ASP A 1 33 ? 2.294 9.204 5.508 1.00 0.00 33 ASP A C 8
ATOM 8625 O O . ASP A 1 33 ? 3.040 10.064 5.038 1.00 0.00 33 ASP A O 8
ATOM 8634 N N . LEU A 1 34 ? 1.569 8.385 4.753 1.00 0.00 34 LEU A N 8
ATOM 8635 C CA . LEU A 1 34 ? 1.610 8.451 3.296 1.00 0.00 34 LEU A CA 8
ATOM 8636 C C . LEU A 1 34 ? 0.221 8.715 2.724 1.00 0.00 34 LEU A C 8
ATOM 8637 O O . LEU A 1 34 ? -0.776 8.194 3.221 1.00 0.00 34 LEU A O 8
ATOM 8653 N N . ASN A 1 35 ? 0.164 9.529 1.674 1.00 0.00 35 ASN A N 8
ATOM 8654 C CA . ASN A 1 35 ? -1.102 9.861 1.033 1.00 0.00 35 ASN A CA 8
ATOM 8655 C C . ASN A 1 35 ? -1.242 9.138 -0.304 1.00 0.00 35 ASN A C 8
ATOM 8656 O O . ASN A 1 35 ? -0.357 9.211 -1.156 1.00 0.00 35 ASN A O 8
ATOM 8667 N N . PHE A 1 36 ? -2.360 8.442 -0.479 1.00 0.00 36 PHE A N 8
ATOM 8668 C CA . PHE A 1 36 ? -2.616 7.705 -1.712 1.00 0.00 36 PHE A CA 8
ATOM 8669 C C . PHE A 1 36 ? -4.084 7.812 -2.114 1.00 0.00 36 PHE A C 8
ATOM 8670 O O . PHE A 1 36 ? -4.874 8.475 -1.444 1.00 0.00 36 PHE A O 8
ATOM 8687 N N . GLN A 1 37 ? -4.439 7.154 -3.213 1.00 0.00 37 GLN A N 8
ATOM 8688 C CA . GLN A 1 37 ? -5.811 7.176 -3.706 1.00 0.00 37 GLN A CA 8
ATOM 8689 C C . GLN A 1 37 ? -6.254 5.784 -4.144 1.00 0.00 37 GLN A C 8
ATOM 8690 O O . GLN A 1 37 ? -5.434 4.957 -4.540 1.00 0.00 37 GLN A O 8
ATOM 8704 N N . ALA A 1 38 ? -7.557 5.533 -4.069 1.00 0.00 38 ALA A N 8
ATOM 8705 C CA . ALA A 1 38 ? -8.110 4.242 -4.460 1.00 0.00 38 ALA A CA 8
ATOM 8706 C C . ALA A 1 38 ? -7.599 3.819 -5.833 1.00 0.00 38 ALA A C 8
ATOM 8707 O O . ALA A 1 38 ? -8.039 4.340 -6.857 1.00 0.00 38 ALA A O 8
ATOM 8714 N N . GLY A 1 39 ? -6.668 2.870 -5.847 1.00 0.00 39 GLY A N 8
ATOM 8715 C CA . GLY A 1 39 ? -6.113 2.394 -7.100 1.00 0.00 39 GLY A CA 8
ATOM 8716 C C . GLY A 1 39 ? -4.606 2.549 -7.163 1.00 0.00 39 GLY A C 8
ATOM 8717 O O . GLY A 1 39 ? -3.915 1.728 -7.766 1.00 0.00 39 GLY A O 8
ATOM 8721 N N . ASP A 1 40 ? -4.095 3.605 -6.540 1.00 0.00 40 ASP A N 8
ATOM 8722 C CA . ASP A 1 40 ? -2.660 3.865 -6.527 1.00 0.00 40 ASP A CA 8
ATOM 8723 C C . ASP A 1 40 ? -1.900 2.692 -5.916 1.00 0.00 40 ASP A C 8
ATOM 8724 O O . ASP A 1 40 ? -2.273 2.182 -4.859 1.00 0.00 40 ASP A O 8
ATOM 8733 N N . ARG A 1 41 ? -0.834 2.270 -6.588 1.00 0.00 41 ARG A N 8
ATOM 8734 C CA . ARG A 1 41 ? -0.024 1.155 -6.112 1.00 0.00 41 ARG A CA 8
ATOM 8735 C C . ARG A 1 41 ? 0.988 1.625 -5.070 1.00 0.00 41 ARG A C 8
ATOM 8736 O O . ARG A 1 41 ? 1.792 2.520 -5.331 1.00 0.00 41 ARG A O 8
ATOM 8757 N N . ILE A 1 42 ? 0.941 1.015 -3.891 1.00 0.00 42 ILE A N 8
ATOM 8758 C CA . ILE A 1 42 ? 1.853 1.371 -2.811 1.00 0.00 42 ILE A CA 8
ATOM 8759 C C . ILE A 1 42 ? 2.923 0.301 -2.621 1.00 0.00 42 ILE A C 8
ATOM 8760 O O . ILE A 1 42 ? 2.634 -0.812 -2.181 1.00 0.00 42 ILE A O 8
ATOM 8776 N N . THR A 1 43 ? 4.163 0.647 -2.954 1.00 0.00 43 THR A N 8
ATOM 8777 C CA . THR A 1 43 ? 5.278 -0.283 -2.819 1.00 0.00 43 THR A CA 8
ATOM 8778 C C . THR A 1 43 ? 5.565 -0.589 -1.354 1.00 0.00 43 THR A C 8
ATOM 8779 O O . THR A 1 43 ? 6.247 0.176 -0.672 1.00 0.00 43 THR A O 8
ATOM 8790 N N . VAL A 1 44 ? 5.041 -1.712 -0.875 1.00 0.00 44 VAL A N 8
ATOM 8791 C CA . VAL A 1 44 ? 5.243 -2.120 0.511 1.00 0.00 44 VAL A CA 8
ATOM 8792 C C . VAL A 1 44 ? 6.712 -2.419 0.787 1.00 0.00 44 VAL A C 8
ATOM 8793 O O . VAL A 1 44 ? 7.280 -3.360 0.232 1.00 0.00 44 VAL A O 8
ATOM 8806 N N . ILE A 1 45 ? 7.322 -1.611 1.648 1.00 0.00 45 ILE A N 8
ATOM 8807 C CA . ILE A 1 45 ? 8.725 -1.790 1.999 1.00 0.00 45 ILE A CA 8
ATOM 8808 C C . ILE A 1 45 ? 8.870 -2.446 3.368 1.00 0.00 45 ILE A C 8
ATOM 8809 O O . ILE A 1 45 ? 9.738 -3.294 3.572 1.00 0.00 45 ILE A O 8
ATOM 8825 N N . SER A 1 46 ? 8.012 -2.049 4.303 1.00 0.00 46 SER A N 8
ATOM 8826 C CA . SER A 1 46 ? 8.045 -2.598 5.653 1.00 0.00 46 SER A CA 8
ATOM 8827 C C . SER A 1 46 ? 6.632 -2.820 6.184 1.00 0.00 46 SER A C 8
ATOM 8828 O O . SER A 1 46 ? 5.938 -1.873 6.551 1.00 0.00 46 SER A O 8
ATOM 8836 N N . LYS A 1 47 ? 6.213 -4.081 6.221 1.00 0.00 47 LYS A N 8
ATOM 8837 C CA . LYS A 1 47 ? 4.884 -4.431 6.708 1.00 0.00 47 LYS A CA 8
ATOM 8838 C C . LYS A 1 47 ? 4.957 -5.579 7.710 1.00 0.00 47 LYS A C 8
ATOM 8839 O O . LYS A 1 47 ? 5.984 -6.248 7.831 1.00 0.00 47 LYS A O 8
ATOM 8858 N N . THR A 1 48 ? 3.860 -5.804 8.426 1.00 0.00 48 THR A N 8
ATOM 8859 C CA . THR A 1 48 ? 3.799 -6.870 9.417 1.00 0.00 48 THR A CA 8
ATOM 8860 C C . THR A 1 48 ? 2.758 -7.917 9.035 1.00 0.00 48 THR A C 8
ATOM 8861 O O . THR A 1 48 ? 2.022 -7.748 8.064 1.00 0.00 48 THR A O 8
ATOM 8872 N N . ASP A 1 49 ? 2.703 -8.998 9.806 1.00 0.00 49 ASP A N 8
ATOM 8873 C CA . ASP A 1 49 ? 1.751 -10.072 9.549 1.00 0.00 49 ASP A CA 8
ATOM 8874 C C . ASP A 1 49 ? 0.387 -9.744 10.150 1.00 0.00 49 ASP A C 8
ATOM 8875 O O . ASP A 1 49 ? -0.245 -10.592 10.780 1.00 0.00 49 ASP A O 8
ATOM 8884 N N . SER A 1 50 ? -0.060 -8.508 9.951 1.00 0.00 50 SER A N 8
ATOM 8885 C CA . SER A 1 50 ? -1.346 -8.067 10.478 1.00 0.00 50 SER A CA 8
ATOM 8886 C C . SER A 1 50 ? -2.044 -7.132 9.494 1.00 0.00 50 SER A C 8
ATOM 8887 O O . SER A 1 50 ? -1.550 -6.043 9.198 1.00 0.00 50 SER A O 8
ATOM 8895 N N . HIS A 1 51 ? -3.195 -7.566 8.991 1.00 0.00 51 HIS A N 8
ATOM 8896 C CA . HIS A 1 51 ? -3.962 -6.769 8.040 1.00 0.00 51 HIS A CA 8
ATOM 8897 C C . HIS A 1 51 ? -4.462 -5.482 8.690 1.00 0.00 51 HIS A C 8
ATOM 8898 O O . HIS A 1 51 ? -4.480 -4.423 8.061 1.00 0.00 51 HIS A O 8
ATOM 8913 N N . PHE A 1 52 ? -4.868 -5.580 9.951 1.00 0.00 52 PHE A N 8
ATOM 8914 C CA . PHE A 1 52 ? -5.370 -4.424 10.685 1.00 0.00 52 PHE A CA 8
ATOM 8915 C C . PHE A 1 52 ? -4.251 -3.423 10.955 1.00 0.00 52 PHE A C 8
ATOM 8916 O O . PHE A 1 52 ? -4.433 -2.215 10.800 1.00 0.00 52 PHE A O 8
ATOM 8933 N N . ASP A 1 53 ? -3.093 -3.934 11.360 1.00 0.00 53 ASP A N 8
ATOM 8934 C CA . ASP A 1 53 ? -1.944 -3.086 11.651 1.00 0.00 53 ASP A CA 8
ATOM 8935 C C . ASP A 1 53 ? -1.595 -2.212 10.450 1.00 0.00 53 ASP A C 8
ATOM 8936 O O . ASP A 1 53 ? -2.008 -2.492 9.325 1.00 0.00 53 ASP A O 8
ATOM 8945 N N . TRP A 1 54 ? -0.833 -1.152 10.698 1.00 0.00 54 TRP A N 8
ATOM 8946 C CA . TRP A 1 54 ? -0.430 -0.236 9.637 1.00 0.00 54 TRP A CA 8
ATOM 8947 C C . TRP A 1 54 ? 0.921 -0.638 9.056 1.00 0.00 54 TRP A C 8
ATOM 8948 O O . TRP A 1 54 ? 1.829 -1.032 9.788 1.00 0.00 54 TRP A O 8
ATOM 8969 N N . TRP A 1 55 ? 1.048 -0.534 7.738 1.00 0.00 55 TRP A N 8
ATOM 8970 C CA . TRP A 1 55 ? 2.290 -0.886 7.060 1.00 0.00 55 TRP A CA 8
ATOM 8971 C C . TRP A 1 55 ? 2.960 0.352 6.473 1.00 0.00 55 TRP A C 8
ATOM 8972 O O . TRP A 1 55 ? 2.376 1.435 6.457 1.00 0.00 55 TRP A O 8
ATOM 8993 N N . GLU A 1 56 ? 4.188 0.183 5.992 1.00 0.00 56 GLU A N 8
ATOM 8994 C CA . GLU A 1 56 ? 4.936 1.289 5.405 1.00 0.00 56 GLU A CA 8
ATOM 8995 C C . GLU A 1 56 ? 5.309 0.985 3.957 1.00 0.00 56 GLU A C 8
ATOM 8996 O O . GLU A 1 56 ? 6.076 0.064 3.682 1.00 0.00 56 GLU A O 8
ATOM 9008 N N . GLY A 1 57 ? 4.759 1.768 3.034 1.00 0.00 57 GLY A N 8
ATOM 9009 C CA . GLY A 1 57 ? 5.044 1.567 1.625 1.00 0.00 57 GLY A CA 8
ATOM 9010 C C . GLY A 1 57 ? 5.550 2.827 0.950 1.00 0.00 57 GLY A C 8
ATOM 9011 O O . GLY A 1 57 ? 5.752 3.851 1.603 1.00 0.00 57 GLY A O 8
ATOM 9015 N N . LYS A 1 58 ? 5.756 2.753 -0.360 1.00 0.00 58 LYS A N 8
ATOM 9016 C CA . LYS A 1 58 ? 6.241 3.895 -1.125 1.00 0.00 58 LYS A CA 8
ATOM 9017 C C . LYS A 1 58 ? 5.334 4.176 -2.318 1.00 0.00 58 LYS A C 8
ATOM 9018 O O . LYS A 1 58 ? 4.891 3.255 -3.006 1.00 0.00 58 LYS A O 8
ATOM 9037 N N . LEU A 1 59 ? 5.061 5.454 -2.561 1.00 0.00 59 LEU A N 8
ATOM 9038 C CA . LEU A 1 59 ? 4.207 5.856 -3.673 1.00 0.00 59 LEU A CA 8
ATOM 9039 C C . LEU A 1 59 ? 4.775 7.083 -4.380 1.00 0.00 59 LEU A C 8
ATOM 9040 O O . LEU A 1 59 ? 5.082 8.091 -3.743 1.00 0.00 59 LEU A O 8
ATOM 9056 N N . ARG A 1 60 ? 4.911 6.990 -5.698 1.00 0.00 60 ARG A N 8
ATOM 9057 C CA . ARG A 1 60 ? 5.441 8.092 -6.492 1.00 0.00 60 ARG A CA 8
ATOM 9058 C C . ARG A 1 60 ? 6.705 8.662 -5.854 1.00 0.00 60 ARG A C 8
ATOM 9059 O O . ARG A 1 60 ? 6.955 9.865 -5.916 1.00 0.00 60 ARG A O 8
ATOM 9080 N N . GLY A 1 61 ? 7.497 7.789 -5.239 1.00 0.00 61 GLY A N 8
ATOM 9081 C CA . GLY A 1 61 ? 8.725 8.224 -4.598 1.00 0.00 61 GLY A CA 8
ATOM 9082 C C . GLY A 1 61 ? 8.531 8.540 -3.129 1.00 0.00 61 GLY A C 8
ATOM 9083 O O . GLY A 1 61 ? 9.459 8.408 -2.332 1.00 0.00 61 GLY A O 8
ATOM 9087 N N . GLN A 1 62 ? 7.321 8.958 -2.769 1.00 0.00 62 GLN A N 8
ATOM 9088 C CA . GLN A 1 62 ? 7.010 9.295 -1.385 1.00 0.00 62 GLN A CA 8
ATOM 9089 C C . GLN A 1 62 ? 7.039 8.052 -0.502 1.00 0.00 62 GLN A C 8
ATOM 9090 O O . GLN A 1 62 ? 6.990 6.925 -0.996 1.00 0.00 62 GLN A O 8
ATOM 9104 N N . THR A 1 63 ? 7.121 8.264 0.808 1.00 0.00 63 THR A N 8
ATOM 9105 C CA . THR A 1 63 ? 7.158 7.161 1.760 1.00 0.00 63 THR A CA 8
ATOM 9106 C C . THR A 1 63 ? 6.393 7.507 3.032 1.00 0.00 63 THR A C 8
ATOM 9107 O O . THR A 1 63 ? 6.399 8.653 3.480 1.00 0.00 63 THR A O 8
ATOM 9118 N N . GLY A 1 64 ? 5.734 6.508 3.611 1.00 0.00 64 GLY A N 8
ATOM 9119 C CA . GLY A 1 64 ? 4.973 6.727 4.827 1.00 0.00 64 GLY A CA 8
ATOM 9120 C C . GLY A 1 64 ? 4.201 5.496 5.258 1.00 0.00 64 GLY A C 8
ATOM 9121 O O . GLY A 1 64 ? 4.267 4.454 4.605 1.00 0.00 64 GLY A O 8
ATOM 9125 N N . ILE A 1 65 ? 3.469 5.614 6.361 1.00 0.00 65 ILE A N 8
ATOM 9126 C CA . ILE A 1 65 ? 2.682 4.501 6.878 1.00 0.00 65 ILE A CA 8
ATOM 9127 C C . ILE A 1 65 ? 1.224 4.611 6.444 1.00 0.00 65 ILE A C 8
ATOM 9128 O O . ILE A 1 65 ? 0.744 5.695 6.113 1.00 0.00 65 ILE A O 8
ATOM 9144 N N . PHE A 1 66 ? 0.524 3.481 6.451 1.00 0.00 66 PHE A N 8
ATOM 9145 C CA . PHE A 1 66 ? -0.880 3.449 6.060 1.00 0.00 66 PHE A CA 8
ATOM 9146 C C . PHE A 1 66 ? -1.530 2.133 6.474 1.00 0.00 66 PHE A C 8
ATOM 9147 O O . PHE A 1 66 ? -0.875 1.097 6.588 1.00 0.00 66 PHE A O 8
ATOM 9164 N N . PRO A 1 67 ? -2.851 2.173 6.704 1.00 0.00 67 PRO A N 8
ATOM 9165 C CA . PRO A 1 67 ? -3.620 0.992 7.109 1.00 0.00 67 PRO A CA 8
ATOM 9166 C C . PRO A 1 67 ? -3.748 -0.030 5.985 1.00 0.00 67 PRO A C 8
ATOM 9167 O O . PRO A 1 67 ? -4.267 0.276 4.911 1.00 0.00 67 PRO A O 8
ATOM 9178 N N . ALA A 1 68 ? -3.273 -1.245 6.238 1.00 0.00 68 ALA A N 8
ATOM 9179 C CA . ALA A 1 68 ? -3.337 -2.312 5.248 1.00 0.00 68 ALA A CA 8
ATOM 9180 C C . ALA A 1 68 ? -4.771 -2.551 4.790 1.00 0.00 68 ALA A C 8
ATOM 9181 O O . ALA A 1 68 ? -5.008 -3.010 3.673 1.00 0.00 68 ALA A O 8
ATOM 9188 N N . ASN A 1 69 ? -5.726 -2.236 5.660 1.00 0.00 69 ASN A N 8
ATOM 9189 C CA . ASN A 1 69 ? -7.138 -2.418 5.344 1.00 0.00 69 ASN A CA 8
ATOM 9190 C C . ASN A 1 69 ? -7.542 -1.562 4.148 1.00 0.00 69 ASN A C 8
ATOM 9191 O O . ASN A 1 69 ? -8.613 -1.750 3.571 1.00 0.00 69 ASN A O 8
ATOM 9202 N N . TYR A 1 70 ? -6.679 -0.621 3.782 1.00 0.00 70 TYR A N 8
ATOM 9203 C CA . TYR A 1 70 ? -6.946 0.266 2.656 1.00 0.00 70 TYR A CA 8
ATOM 9204 C C . TYR A 1 70 ? -6.255 -0.235 1.392 1.00 0.00 70 TYR A C 8
ATOM 9205 O O . TYR A 1 70 ? -6.164 0.481 0.394 1.00 0.00 70 TYR A O 8
ATOM 9223 N N . VAL A 1 71 ? -5.770 -1.472 1.441 1.00 0.00 71 VAL A N 8
ATOM 9224 C CA . VAL A 1 71 ? -5.088 -2.071 0.300 1.00 0.00 71 VAL A CA 8
ATOM 9225 C C . VAL A 1 71 ? -5.372 -3.567 0.213 1.00 0.00 71 VAL A C 8
ATOM 9226 O O . VAL A 1 71 ? -6.057 -4.131 1.068 1.00 0.00 71 VAL A O 8
ATOM 9239 N N . THR A 1 72 ? -4.842 -4.206 -0.825 1.00 0.00 72 THR A N 8
ATOM 9240 C CA . THR A 1 72 ? -5.038 -5.636 -1.024 1.00 0.00 72 THR A CA 8
ATOM 9241 C C . THR A 1 72 ? -3.804 -6.279 -1.645 1.00 0.00 72 THR A C 8
ATOM 9242 O O . THR A 1 72 ? -3.162 -5.697 -2.518 1.00 0.00 72 THR A O 8
ATOM 9253 N N . MET A 1 73 ? -3.478 -7.485 -1.190 1.00 0.00 73 MET A N 8
ATOM 9254 C CA . MET A 1 73 ? -2.321 -8.208 -1.703 1.00 0.00 73 MET A CA 8
ATOM 9255 C C . MET A 1 73 ? -2.714 -9.100 -2.877 1.00 0.00 73 MET A C 8
ATOM 9256 O O . MET A 1 73 ? -2.268 -10.242 -2.976 1.00 0.00 73 MET A O 8
ATOM 9270 N N . ASN A 1 74 ? -3.551 -8.570 -3.762 1.00 0.00 74 ASN A N 8
ATOM 9271 C CA . ASN A 1 74 ? -4.005 -9.319 -4.928 1.00 0.00 74 ASN A CA 8
ATOM 9272 C C . ASN A 1 74 ? -2.843 -9.610 -5.874 1.00 0.00 74 ASN A C 8
ATOM 9273 O O . ASN A 1 74 ? -2.203 -8.693 -6.388 1.00 0.00 74 ASN A O 8
ATOM 9284 N N . SER A 1 75 ? -2.577 -10.893 -6.099 1.00 0.00 75 SER A N 8
ATOM 9285 C CA . SER A 1 75 ? -1.491 -11.305 -6.979 1.00 0.00 75 SER A CA 8
ATOM 9286 C C . SER A 1 75 ? -2.011 -11.597 -8.384 1.00 0.00 75 SER A C 8
ATOM 9287 O O . SER A 1 75 ? -2.567 -12.663 -8.643 1.00 0.00 75 SER A O 8
ATOM 9295 N N . GLY A 1 76 ? -1.825 -10.639 -9.288 1.00 0.00 76 GLY A N 8
ATOM 9296 C CA . GLY A 1 76 ? -2.280 -10.811 -10.655 1.00 0.00 76 GLY A CA 8
ATOM 9297 C C . GLY A 1 76 ? -1.154 -11.184 -11.599 1.00 0.00 76 GLY A C 8
ATOM 9298 O O . GLY A 1 76 ? -0.113 -11.695 -11.186 1.00 0.00 76 GLY A O 8
ATOM 9302 N N . PRO A 1 77 ? -1.358 -10.926 -12.899 1.00 0.00 77 PRO A N 8
ATOM 9303 C CA . PRO A 1 77 ? -0.363 -11.231 -13.932 1.00 0.00 77 PRO A CA 8
ATOM 9304 C C . PRO A 1 77 ? 0.860 -10.325 -13.843 1.00 0.00 77 PRO A C 8
ATOM 9305 O O . PRO A 1 77 ? 0.852 -9.204 -14.351 1.00 0.00 77 PRO A O 8
ATOM 9316 N N . SER A 1 78 ? 1.911 -10.818 -13.195 1.00 0.00 78 SER A N 8
ATOM 9317 C CA . SER A 1 78 ? 3.141 -10.051 -13.038 1.00 0.00 78 SER A CA 8
ATOM 9318 C C . SER A 1 78 ? 3.908 -9.978 -14.354 1.00 0.00 78 SER A C 8
ATOM 9319 O O . SER A 1 78 ? 4.191 -11.001 -14.978 1.00 0.00 78 SER A O 8
ATOM 9327 N N . SER A 1 79 ? 4.242 -8.761 -14.771 1.00 0.00 79 SER A N 8
ATOM 9328 C CA . SER A 1 79 ? 4.973 -8.552 -16.015 1.00 0.00 79 SER A CA 8
ATOM 9329 C C . SER A 1 79 ? 6.257 -7.767 -15.766 1.00 0.00 79 SER A C 8
ATOM 9330 O O . SER A 1 79 ? 6.232 -6.678 -15.194 1.00 0.00 79 SER A O 8
ATOM 9338 N N . GLY A 1 80 ? 7.381 -8.330 -16.199 1.00 0.00 80 GLY A N 8
ATOM 9339 C CA . GLY A 1 80 ? 8.661 -7.671 -16.014 1.00 0.00 80 GLY A CA 8
ATOM 9340 C C . GLY A 1 80 ? 9.007 -6.744 -17.163 1.00 0.00 80 GLY A C 8
ATOM 9341 O O . GLY A 1 80 ? 9.900 -7.037 -17.957 1.00 0.00 80 GLY A O 8
ATOM 9345 N N . GLY A 1 1 ? -1.087 0.978 34.601 1.00 0.00 1 GLY A N 9
ATOM 9346 C CA . GLY A 1 1 ? 0.281 1.347 34.284 1.00 0.00 1 GLY A CA 9
ATOM 9347 C C . GLY A 1 1 ? 1.008 0.267 33.509 1.00 0.00 1 GLY A C 9
ATOM 9348 O O . GLY A 1 1 ? 0.390 -0.681 33.023 1.00 0.00 1 GLY A O 9
ATOM 9352 N N . SER A 1 2 ? 2.324 0.409 33.391 1.00 0.00 2 SER A N 9
ATOM 9353 C CA . SER A 1 2 ? 3.136 -0.560 32.664 1.00 0.00 2 SER A CA 9
ATOM 9354 C C . SER A 1 2 ? 2.837 -0.505 31.168 1.00 0.00 2 SER A C 9
ATOM 9355 O O . SER A 1 2 ? 2.726 -1.538 30.508 1.00 0.00 2 SER A O 9
ATOM 9363 N N . SER A 1 3 ? 2.710 0.709 30.641 1.00 0.00 3 SER A N 9
ATOM 9364 C CA . SER A 1 3 ? 2.421 0.900 29.225 1.00 0.00 3 SER A CA 9
ATOM 9365 C C . SER A 1 3 ? 3.668 1.354 28.472 1.00 0.00 3 SER A C 9
ATOM 9366 O O . SER A 1 3 ? 4.319 2.324 28.856 1.00 0.00 3 SER A O 9
ATOM 9374 N N . GLY A 1 4 ? 3.994 0.644 27.396 1.00 0.00 4 GLY A N 9
ATOM 9375 C CA . GLY A 1 4 ? 5.161 0.988 26.606 1.00 0.00 4 GLY A CA 9
ATOM 9376 C C . GLY A 1 4 ? 5.788 -0.221 25.940 1.00 0.00 4 GLY A C 9
ATOM 9377 O O . GLY A 1 4 ? 5.280 -1.336 26.060 1.00 0.00 4 GLY A O 9
ATOM 9381 N N . SER A 1 5 ? 6.892 0.000 25.235 1.00 0.00 5 SER A N 9
ATOM 9382 C CA . SER A 1 5 ? 7.586 -1.080 24.542 1.00 0.00 5 SER A CA 9
ATOM 9383 C C . SER A 1 5 ? 8.866 -1.464 25.278 1.00 0.00 5 SER A C 9
ATOM 9384 O O . SER A 1 5 ? 9.893 -0.800 25.148 1.00 0.00 5 SER A O 9
ATOM 9392 N N . SER A 1 6 ? 8.794 -2.542 26.053 1.00 0.00 6 SER A N 9
ATOM 9393 C CA . SER A 1 6 ? 9.945 -3.014 26.814 1.00 0.00 6 SER A CA 9
ATOM 9394 C C . SER A 1 6 ? 11.028 -3.553 25.883 1.00 0.00 6 SER A C 9
ATOM 9395 O O . SER A 1 6 ? 12.125 -3.895 26.322 1.00 0.00 6 SER A O 9
ATOM 9403 N N . GLY A 1 7 ? 10.709 -3.627 24.595 1.00 0.00 7 GLY A N 9
ATOM 9404 C CA . GLY A 1 7 ? 11.663 -4.125 23.621 1.00 0.00 7 GLY A CA 9
ATOM 9405 C C . GLY A 1 7 ? 10.997 -4.893 22.497 1.00 0.00 7 GLY A C 9
ATOM 9406 O O . GLY A 1 7 ? 9.847 -5.316 22.620 1.00 0.00 7 GLY A O 9
ATOM 9410 N N . HIS A 1 8 ? 11.720 -5.072 21.396 1.00 0.00 8 HIS A N 9
ATOM 9411 C CA . HIS A 1 8 ? 11.191 -5.794 20.243 1.00 0.00 8 HIS A CA 9
ATOM 9412 C C . HIS A 1 8 ? 12.322 -6.293 19.349 1.00 0.00 8 HIS A C 9
ATOM 9413 O O . HIS A 1 8 ? 13.495 -6.032 19.614 1.00 0.00 8 HIS A O 9
ATOM 9428 N N . GLU A 1 9 ? 11.960 -7.011 18.291 1.00 0.00 9 GLU A N 9
ATOM 9429 C CA . GLU A 1 9 ? 12.946 -7.548 17.360 1.00 0.00 9 GLU A CA 9
ATOM 9430 C C . GLU A 1 9 ? 12.321 -7.797 15.990 1.00 0.00 9 GLU A C 9
ATOM 9431 O O . GLU A 1 9 ? 11.100 -7.887 15.860 1.00 0.00 9 GLU A O 9
ATOM 9443 N N . ARG A 1 10 ? 13.167 -7.907 14.971 1.00 0.00 10 ARG A N 9
ATOM 9444 C CA . ARG A 1 10 ? 12.698 -8.144 13.611 1.00 0.00 10 ARG A CA 9
ATOM 9445 C C . ARG A 1 10 ? 12.787 -9.625 13.256 1.00 0.00 10 ARG A C 9
ATOM 9446 O O . ARG A 1 10 ? 13.804 -10.274 13.502 1.00 0.00 10 ARG A O 9
ATOM 9467 N N . VAL A 1 11 ? 11.714 -10.154 12.676 1.00 0.00 11 VAL A N 9
ATOM 9468 C CA . VAL A 1 11 ? 11.671 -11.558 12.286 1.00 0.00 11 VAL A CA 9
ATOM 9469 C C . VAL A 1 11 ? 11.494 -11.705 10.779 1.00 0.00 11 VAL A C 9
ATOM 9470 O O . VAL A 1 11 ? 10.567 -11.146 10.194 1.00 0.00 11 VAL A O 9
ATOM 9483 N N . GLY A 1 12 ? 12.391 -12.462 10.154 1.00 0.00 12 GLY A N 9
ATOM 9484 C CA . GLY A 1 12 ? 12.317 -12.670 8.720 1.00 0.00 12 GLY A CA 9
ATOM 9485 C C . GLY A 1 12 ? 13.105 -11.634 7.943 1.00 0.00 12 GLY A C 9
ATOM 9486 O O . GLY A 1 12 ? 13.403 -10.557 8.457 1.00 0.00 12 GLY A O 9
ATOM 9490 N N . ASN A 1 13 ? 13.445 -11.961 6.700 1.00 0.00 13 ASN A N 9
ATOM 9491 C CA . ASN A 1 13 ? 14.205 -11.051 5.851 1.00 0.00 13 ASN A CA 9
ATOM 9492 C C . ASN A 1 13 ? 13.356 -10.560 4.682 1.00 0.00 13 ASN A C 9
ATOM 9493 O O . ASN A 1 13 ? 12.400 -11.221 4.274 1.00 0.00 13 ASN A O 9
ATOM 9504 N N . LEU A 1 14 ? 13.712 -9.397 4.147 1.00 0.00 14 LEU A N 9
ATOM 9505 C CA . LEU A 1 14 ? 12.984 -8.817 3.025 1.00 0.00 14 LEU A CA 9
ATOM 9506 C C . LEU A 1 14 ? 13.912 -8.583 1.836 1.00 0.00 14 LEU A C 9
ATOM 9507 O O . LEU A 1 14 ? 14.671 -7.616 1.810 1.00 0.00 14 LEU A O 9
ATOM 9523 N N . ASN A 1 15 ? 13.842 -9.476 0.854 1.00 0.00 15 ASN A N 9
ATOM 9524 C CA . ASN A 1 15 ? 14.675 -9.366 -0.339 1.00 0.00 15 ASN A CA 9
ATOM 9525 C C . ASN A 1 15 ? 14.123 -8.311 -1.292 1.00 0.00 15 ASN A C 9
ATOM 9526 O O . ASN A 1 15 ? 14.878 -7.538 -1.882 1.00 0.00 15 ASN A O 9
ATOM 9537 N N . GLN A 1 16 ? 12.802 -8.286 -1.438 1.00 0.00 16 GLN A N 9
ATOM 9538 C CA . GLN A 1 16 ? 12.149 -7.326 -2.319 1.00 0.00 16 GLN A CA 9
ATOM 9539 C C . GLN A 1 16 ? 10.798 -6.899 -1.755 1.00 0.00 16 GLN A C 9
ATOM 9540 O O . GLN A 1 16 ? 10.129 -7.650 -1.046 1.00 0.00 16 GLN A O 9
ATOM 9554 N N . PRO A 1 17 ? 10.386 -5.664 -2.076 1.00 0.00 17 PRO A N 9
ATOM 9555 C CA . PRO A 1 17 ? 9.111 -5.109 -1.612 1.00 0.00 17 PRO A CA 9
ATOM 9556 C C . PRO A 1 17 ? 7.911 -5.786 -2.266 1.00 0.00 17 PRO A C 9
ATOM 9557 O O . PRO A 1 17 ? 8.069 -6.661 -3.118 1.00 0.00 17 PRO A O 9
ATOM 9568 N N . ILE A 1 18 ? 6.713 -5.375 -1.864 1.00 0.00 18 ILE A N 9
ATOM 9569 C CA . ILE A 1 18 ? 5.488 -5.941 -2.414 1.00 0.00 18 ILE A CA 9
ATOM 9570 C C . ILE A 1 18 ? 4.648 -4.870 -3.101 1.00 0.00 18 ILE A C 9
ATOM 9571 O O . ILE A 1 18 ? 4.808 -3.679 -2.839 1.00 0.00 18 ILE A O 9
ATOM 9587 N N . GLU A 1 19 ? 3.751 -5.304 -3.981 1.00 0.00 19 GLU A N 9
ATOM 9588 C CA . GLU A 1 19 ? 2.884 -4.381 -4.706 1.00 0.00 19 GLU A CA 9
ATOM 9589 C C . GLU A 1 19 ? 1.422 -4.594 -4.324 1.00 0.00 19 GLU A C 9
ATOM 9590 O O . GLU A 1 19 ? 0.897 -5.703 -4.429 1.00 0.00 19 GLU A O 9
ATOM 9602 N N . VAL A 1 20 ? 0.771 -3.524 -3.880 1.00 0.00 20 VAL A N 9
ATOM 9603 C CA . VAL A 1 20 ? -0.631 -3.593 -3.483 1.00 0.00 20 VAL A CA 9
ATOM 9604 C C . VAL A 1 20 ? -1.437 -2.463 -4.114 1.00 0.00 20 VAL A C 9
ATOM 9605 O O . VAL A 1 20 ? -0.885 -1.433 -4.503 1.00 0.00 20 VAL A O 9
ATOM 9618 N N . THR A 1 21 ? -2.747 -2.662 -4.213 1.00 0.00 21 THR A N 9
ATOM 9619 C CA . THR A 1 21 ? -3.630 -1.661 -4.798 1.00 0.00 21 THR A CA 9
ATOM 9620 C C . THR A 1 21 ? -4.539 -1.045 -3.740 1.00 0.00 21 THR A C 9
ATOM 9621 O O . THR A 1 21 ? -5.293 -1.749 -3.070 1.00 0.00 21 THR A O 9
ATOM 9632 N N . ALA A 1 22 ? -4.463 0.274 -3.597 1.00 0.00 22 ALA A N 9
ATOM 9633 C CA . ALA A 1 22 ? -5.281 0.985 -2.622 1.00 0.00 22 ALA A CA 9
ATOM 9634 C C . ALA A 1 22 ? -6.765 0.851 -2.949 1.00 0.00 22 ALA A C 9
ATOM 9635 O O . ALA A 1 22 ? -7.265 1.481 -3.882 1.00 0.00 22 ALA A O 9
ATOM 9642 N N . LEU A 1 23 ? -7.464 0.027 -2.177 1.00 0.00 23 LEU A N 9
ATOM 9643 C CA . LEU A 1 23 ? -8.891 -0.191 -2.384 1.00 0.00 23 LEU A CA 9
ATOM 9644 C C . LEU A 1 23 ? -9.672 1.107 -2.201 1.00 0.00 23 LEU A C 9
ATOM 9645 O O . LEU A 1 23 ? -10.681 1.335 -2.868 1.00 0.00 23 LEU A O 9
ATOM 9661 N N . TYR A 1 24 ? -9.197 1.954 -1.295 1.00 0.00 24 TYR A N 9
ATOM 9662 C CA . TYR A 1 24 ? -9.850 3.229 -1.024 1.00 0.00 24 TYR A CA 9
ATOM 9663 C C . TYR A 1 24 ? -8.821 4.338 -0.832 1.00 0.00 24 TYR A C 9
ATOM 9664 O O . TYR A 1 24 ? -7.672 4.080 -0.474 1.00 0.00 24 TYR A O 9
ATOM 9682 N N . SER A 1 25 ? -9.243 5.576 -1.072 1.00 0.00 25 SER A N 9
ATOM 9683 C CA . SER A 1 25 ? -8.359 6.726 -0.928 1.00 0.00 25 SER A CA 9
ATOM 9684 C C . SER A 1 25 ? -8.018 6.970 0.539 1.00 0.00 25 SER A C 9
ATOM 9685 O O . SER A 1 25 ? -8.737 6.532 1.436 1.00 0.00 25 SER A O 9
ATOM 9693 N N . PHE A 1 26 ? -6.914 7.672 0.774 1.00 0.00 26 PHE A N 9
ATOM 9694 C CA . PHE A 1 26 ? -6.476 7.974 2.132 1.00 0.00 26 PHE A CA 9
ATOM 9695 C C . PHE A 1 26 ? -5.687 9.280 2.171 1.00 0.00 26 PHE A C 9
ATOM 9696 O O . PHE A 1 26 ? -5.215 9.762 1.142 1.00 0.00 26 PHE A O 9
ATOM 9713 N N . GLU A 1 27 ? -5.550 9.846 3.366 1.00 0.00 27 GLU A N 9
ATOM 9714 C CA . GLU A 1 27 ? -4.819 11.096 3.539 1.00 0.00 27 GLU A CA 9
ATOM 9715 C C . GLU A 1 27 ? -4.035 11.092 4.848 1.00 0.00 27 GLU A C 9
ATOM 9716 O O . GLU A 1 27 ? -4.608 11.233 5.928 1.00 0.00 27 GLU A O 9
ATOM 9728 N N . GLY A 1 28 ? -2.720 10.927 4.743 1.00 0.00 28 GLY A N 9
ATOM 9729 C CA . GLY A 1 28 ? -1.878 10.906 5.924 1.00 0.00 28 GLY A CA 9
ATOM 9730 C C . GLY A 1 28 ? -2.162 12.066 6.859 1.00 0.00 28 GLY A C 9
ATOM 9731 O O . GLY A 1 28 ? -1.722 13.189 6.615 1.00 0.00 28 GLY A O 9
ATOM 9735 N N . GLN A 1 29 ? -2.900 11.793 7.930 1.00 0.00 29 GLN A N 9
ATOM 9736 C CA . GLN A 1 29 ? -3.243 12.824 8.903 1.00 0.00 29 GLN A CA 9
ATOM 9737 C C . GLN A 1 29 ? -1.997 13.334 9.618 1.00 0.00 29 GLN A C 9
ATOM 9738 O O . GLN A 1 29 ? -1.909 14.512 9.966 1.00 0.00 29 GLN A O 9
ATOM 9752 N N . GLN A 1 30 ? -1.037 12.441 9.835 1.00 0.00 30 GLN A N 9
ATOM 9753 C CA . GLN A 1 30 ? 0.204 12.802 10.510 1.00 0.00 30 GLN A CA 9
ATOM 9754 C C . GLN A 1 30 ? 1.281 13.186 9.501 1.00 0.00 30 GLN A C 9
ATOM 9755 O O . GLN A 1 30 ? 1.242 12.792 8.335 1.00 0.00 30 GLN A O 9
ATOM 9769 N N . PRO A 1 31 ? 2.266 13.974 9.957 1.00 0.00 31 PRO A N 9
ATOM 9770 C CA . PRO A 1 31 ? 3.372 14.428 9.110 1.00 0.00 31 PRO A CA 9
ATOM 9771 C C . PRO A 1 31 ? 4.320 13.294 8.736 1.00 0.00 31 PRO A C 9
ATOM 9772 O O . PRO A 1 31 ? 5.330 13.510 8.067 1.00 0.00 31 PRO A O 9
ATOM 9783 N N . GLY A 1 32 ? 3.988 12.083 9.173 1.00 0.00 32 GLY A N 9
ATOM 9784 C CA . GLY A 1 32 ? 4.820 10.932 8.874 1.00 0.00 32 GLY A CA 9
ATOM 9785 C C . GLY A 1 32 ? 4.039 9.804 8.230 1.00 0.00 32 GLY A C 9
ATOM 9786 O O . GLY A 1 32 ? 4.396 8.634 8.370 1.00 0.00 32 GLY A O 9
ATOM 9790 N N . ASP A 1 33 ? 2.970 10.154 7.523 1.00 0.00 33 ASP A N 9
ATOM 9791 C CA . ASP A 1 33 ? 2.136 9.162 6.856 1.00 0.00 33 ASP A CA 9
ATOM 9792 C C . ASP A 1 33 ? 2.328 9.219 5.343 1.00 0.00 33 ASP A C 9
ATOM 9793 O O . ASP A 1 33 ? 3.172 9.963 4.842 1.00 0.00 33 ASP A O 9
ATOM 9802 N N . LEU A 1 34 ? 1.541 8.429 4.622 1.00 0.00 34 LEU A N 9
ATOM 9803 C CA . LEU A 1 34 ? 1.624 8.389 3.166 1.00 0.00 34 LEU A CA 9
ATOM 9804 C C . LEU A 1 34 ? 0.296 8.792 2.533 1.00 0.00 34 LEU A C 9
ATOM 9805 O O . LEU A 1 34 ? -0.771 8.522 3.082 1.00 0.00 34 LEU A O 9
ATOM 9821 N N . ASN A 1 35 ? 0.371 9.437 1.373 1.00 0.00 35 ASN A N 9
ATOM 9822 C CA . ASN A 1 35 ? -0.825 9.876 0.664 1.00 0.00 35 ASN A CA 9
ATOM 9823 C C . ASN A 1 35 ? -1.062 9.027 -0.581 1.00 0.00 35 ASN A C 9
ATOM 9824 O O . ASN A 1 35 ? -0.236 9.002 -1.494 1.00 0.00 35 ASN A O 9
ATOM 9835 N N . PHE A 1 36 ? -2.194 8.332 -0.610 1.00 0.00 36 PHE A N 9
ATOM 9836 C CA . PHE A 1 36 ? -2.540 7.481 -1.743 1.00 0.00 36 PHE A CA 9
ATOM 9837 C C . PHE A 1 36 ? -4.031 7.569 -2.054 1.00 0.00 36 PHE A C 9
ATOM 9838 O O . PHE A 1 36 ? -4.824 8.003 -1.220 1.00 0.00 36 PHE A O 9
ATOM 9855 N N . GLN A 1 37 ? -4.403 7.153 -3.260 1.00 0.00 37 GLN A N 9
ATOM 9856 C CA . GLN A 1 37 ? -5.799 7.186 -3.682 1.00 0.00 37 GLN A CA 9
ATOM 9857 C C . GLN A 1 37 ? -6.273 5.799 -4.103 1.00 0.00 37 GLN A C 9
ATOM 9858 O O . GLN A 1 37 ? -5.464 4.916 -4.389 1.00 0.00 37 GLN A O 9
ATOM 9872 N N . ALA A 1 38 ? -7.588 5.614 -4.138 1.00 0.00 38 ALA A N 9
ATOM 9873 C CA . ALA A 1 38 ? -8.170 4.335 -4.526 1.00 0.00 38 ALA A CA 9
ATOM 9874 C C . ALA A 1 38 ? -7.678 3.903 -5.903 1.00 0.00 38 ALA A C 9
ATOM 9875 O O . ALA A 1 38 ? -8.117 4.431 -6.924 1.00 0.00 38 ALA A O 9
ATOM 9882 N N . GLY A 1 39 ? -6.763 2.939 -5.924 1.00 0.00 39 GLY A N 9
ATOM 9883 C CA . GLY A 1 39 ? -6.226 2.453 -7.182 1.00 0.00 39 GLY A CA 9
ATOM 9884 C C . GLY A 1 39 ? -4.718 2.584 -7.258 1.00 0.00 39 GLY A C 9
ATOM 9885 O O . GLY A 1 39 ? -4.045 1.746 -7.857 1.00 0.00 39 GLY A O 9
ATOM 9889 N N . ASP A 1 40 ? -4.187 3.640 -6.651 1.00 0.00 40 ASP A N 9
ATOM 9890 C CA . ASP A 1 40 ? -2.748 3.879 -6.653 1.00 0.00 40 ASP A CA 9
ATOM 9891 C C . ASP A 1 40 ? -2.004 2.719 -5.999 1.00 0.00 40 ASP A C 9
ATOM 9892 O O . ASP A 1 40 ? -2.364 2.273 -4.909 1.00 0.00 40 ASP A O 9
ATOM 9901 N N . ARG A 1 41 ? -0.965 2.234 -6.671 1.00 0.00 41 ARG A N 9
ATOM 9902 C CA . ARG A 1 41 ? -0.171 1.125 -6.157 1.00 0.00 41 ARG A CA 9
ATOM 9903 C C . ARG A 1 41 ? 0.869 1.619 -5.155 1.00 0.00 41 ARG A C 9
ATOM 9904 O O . ARG A 1 41 ? 1.603 2.569 -5.426 1.00 0.00 41 ARG A O 9
ATOM 9925 N N . ILE A 1 42 ? 0.924 0.968 -3.998 1.00 0.00 42 ILE A N 9
ATOM 9926 C CA . ILE A 1 42 ? 1.874 1.340 -2.957 1.00 0.00 42 ILE A CA 9
ATOM 9927 C C . ILE A 1 42 ? 2.942 0.267 -2.778 1.00 0.00 42 ILE A C 9
ATOM 9928 O O . ILE A 1 42 ? 2.639 -0.877 -2.437 1.00 0.00 42 ILE A O 9
ATOM 9944 N N . THR A 1 43 ? 4.196 0.644 -3.008 1.00 0.00 43 THR A N 9
ATOM 9945 C CA . THR A 1 43 ? 5.311 -0.286 -2.871 1.00 0.00 43 THR A CA 9
ATOM 9946 C C . THR A 1 43 ? 5.582 -0.607 -1.406 1.00 0.00 43 THR A C 9
ATOM 9947 O O . THR A 1 43 ? 6.239 0.161 -0.703 1.00 0.00 43 THR A O 9
ATOM 9958 N N . VAL A 1 44 ? 5.073 -1.747 -0.951 1.00 0.00 44 VAL A N 9
ATOM 9959 C CA . VAL A 1 44 ? 5.262 -2.171 0.431 1.00 0.00 44 VAL A CA 9
ATOM 9960 C C . VAL A 1 44 ? 6.723 -2.509 0.707 1.00 0.00 44 VAL A C 9
ATOM 9961 O O . VAL A 1 44 ? 7.250 -3.495 0.191 1.00 0.00 44 VAL A O 9
ATOM 9974 N N . ILE A 1 45 ? 7.371 -1.685 1.524 1.00 0.00 45 ILE A N 9
ATOM 9975 C CA . ILE A 1 45 ? 8.770 -1.898 1.870 1.00 0.00 45 ILE A CA 9
ATOM 9976 C C . ILE A 1 45 ? 8.903 -2.624 3.204 1.00 0.00 45 ILE A C 9
ATOM 9977 O O . ILE A 1 45 ? 9.769 -3.483 3.372 1.00 0.00 45 ILE A O 9
ATOM 9993 N N . SER A 1 46 ? 8.037 -2.275 4.150 1.00 0.00 46 SER A N 9
ATOM 9994 C CA . SER A 1 46 ? 8.058 -2.892 5.471 1.00 0.00 46 SER A CA 9
ATOM 9995 C C . SER A 1 46 ? 6.642 -3.078 6.006 1.00 0.00 46 SER A C 9
ATOM 9996 O O . SER A 1 46 ? 5.991 -2.120 6.423 1.00 0.00 46 SER A O 9
ATOM 10004 N N . LYS A 1 47 ? 6.170 -4.320 5.992 1.00 0.00 47 LYS A N 9
ATOM 10005 C CA . LYS A 1 47 ? 4.831 -4.636 6.476 1.00 0.00 47 LYS A CA 9
ATOM 10006 C C . LYS A 1 47 ? 4.889 -5.651 7.614 1.00 0.00 47 LYS A C 9
ATOM 10007 O O . LYS A 1 47 ? 5.963 -6.132 7.976 1.00 0.00 47 LYS A O 9
ATOM 10026 N N . THR A 1 48 ? 3.727 -5.973 8.174 1.00 0.00 48 THR A N 9
ATOM 10027 C CA . THR A 1 48 ? 3.646 -6.930 9.270 1.00 0.00 48 THR A CA 9
ATOM 10028 C C . THR A 1 48 ? 2.642 -8.035 8.961 1.00 0.00 48 THR A C 9
ATOM 10029 O O . THR A 1 48 ? 1.924 -7.973 7.963 1.00 0.00 48 THR A O 9
ATOM 10040 N N . ASP A 1 49 ? 2.595 -9.043 9.825 1.00 0.00 49 ASP A N 9
ATOM 10041 C CA . ASP A 1 49 ? 1.677 -10.161 9.646 1.00 0.00 49 ASP A CA 9
ATOM 10042 C C . ASP A 1 49 ? 0.227 -9.689 9.702 1.00 0.00 49 ASP A C 9
ATOM 10043 O O . ASP A 1 49 ? -0.527 -9.853 8.744 1.00 0.00 49 ASP A O 9
ATOM 10052 N N . SER A 1 50 ? -0.154 -9.102 10.832 1.00 0.00 50 SER A N 9
ATOM 10053 C CA . SER A 1 50 ? -1.515 -8.610 11.016 1.00 0.00 50 SER A CA 9
ATOM 10054 C C . SER A 1 50 ? -1.881 -7.606 9.928 1.00 0.00 50 SER A C 9
ATOM 10055 O O . SER A 1 5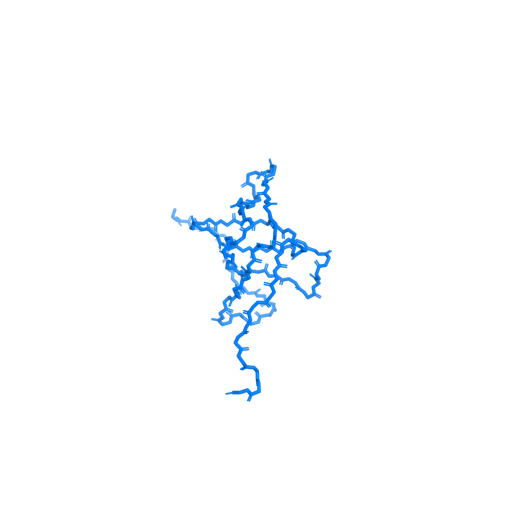0 ? -1.043 -6.819 9.485 1.00 0.00 50 SER A O 9
ATOM 10063 N N . HIS A 1 51 ? -3.139 -7.639 9.500 1.00 0.00 51 HIS A N 9
ATOM 10064 C CA . HIS A 1 51 ? -3.618 -6.731 8.463 1.00 0.00 51 HIS A CA 9
ATOM 10065 C C . HIS A 1 51 ? -4.018 -5.386 9.061 1.00 0.00 51 HIS A C 9
ATOM 10066 O O . HIS A 1 51 ? -3.418 -4.355 8.753 1.00 0.00 51 HIS A O 9
ATOM 10081 N N . PHE A 1 52 ? -5.034 -5.402 9.916 1.00 0.00 52 PHE A N 9
ATOM 10082 C CA . PHE A 1 52 ? -5.515 -4.183 10.556 1.00 0.00 52 PHE A CA 9
ATOM 10083 C C . PHE A 1 52 ? -4.358 -3.236 10.861 1.00 0.00 52 PHE A C 9
ATOM 10084 O O . PHE A 1 52 ? -4.476 -2.022 10.698 1.00 0.00 52 PHE A O 9
ATOM 10101 N N . ASP A 1 53 ? -3.241 -3.801 11.306 1.00 0.00 53 ASP A N 9
ATOM 10102 C CA . ASP A 1 53 ? -2.062 -3.009 11.635 1.00 0.00 53 ASP A CA 9
ATOM 10103 C C . ASP A 1 53 ? -1.649 -2.134 10.455 1.00 0.00 53 ASP A C 9
ATOM 10104 O O . ASP A 1 53 ? -2.042 -2.386 9.316 1.00 0.00 53 ASP A O 9
ATOM 10113 N N . TRP A 1 54 ? -0.857 -1.106 10.737 1.00 0.00 54 TRP A N 9
ATOM 10114 C CA . TRP A 1 54 ? -0.393 -0.193 9.699 1.00 0.00 54 TRP A CA 9
ATOM 10115 C C . TRP A 1 54 ? 0.940 -0.657 9.122 1.00 0.00 54 TRP A C 9
ATOM 10116 O O . TRP A 1 54 ? 1.816 -1.118 9.854 1.00 0.00 54 TRP A O 9
ATOM 10137 N N . TRP A 1 55 ? 1.087 -0.532 7.808 1.00 0.00 55 TRP A N 9
ATOM 10138 C CA . TRP A 1 55 ? 2.315 -0.939 7.134 1.00 0.00 55 TRP A CA 9
ATOM 10139 C C . TRP A 1 55 ? 3.060 0.271 6.583 1.00 0.00 55 TRP A C 9
ATOM 10140 O O . TRP A 1 55 ? 2.564 1.396 6.641 1.00 0.00 55 TRP A O 9
ATOM 10161 N N . GLU A 1 56 ? 4.254 0.033 6.048 1.00 0.00 56 GLU A N 9
ATOM 10162 C CA . GLU A 1 56 ? 5.067 1.106 5.488 1.00 0.00 56 GLU A CA 9
ATOM 10163 C C . GLU A 1 56 ? 5.366 0.848 4.014 1.00 0.00 56 GLU A C 9
ATOM 10164 O O . GLU A 1 56 ? 6.089 -0.086 3.670 1.00 0.00 56 GLU A O 9
ATOM 10176 N N . GLY A 1 57 ? 4.803 1.684 3.146 1.00 0.00 57 GLY A N 9
ATOM 10177 C CA . GLY A 1 57 ? 5.020 1.530 1.720 1.00 0.00 57 GLY A CA 9
ATOM 10178 C C . GLY A 1 57 ? 5.567 2.789 1.077 1.00 0.00 57 GLY A C 9
ATOM 10179 O O . GLY A 1 57 ? 5.811 3.787 1.757 1.00 0.00 57 GLY A O 9
ATOM 10183 N N . LYS A 1 58 ? 5.761 2.745 -0.236 1.00 0.00 58 LYS A N 9
ATOM 10184 C CA . LYS A 1 58 ? 6.283 3.890 -0.972 1.00 0.00 58 LYS A CA 9
ATOM 10185 C C . LYS A 1 58 ? 5.417 4.195 -2.190 1.00 0.00 58 LYS A C 9
ATOM 10186 O O . LYS A 1 58 ? 5.073 3.298 -2.960 1.00 0.00 58 LYS A O 9
ATOM 10205 N N . LEU A 1 59 ? 5.069 5.466 -2.360 1.00 0.00 59 LEU A N 9
ATOM 10206 C CA . LEU A 1 59 ? 4.244 5.890 -3.486 1.00 0.00 59 LEU A CA 9
ATOM 10207 C C . LEU A 1 59 ? 4.705 7.242 -4.021 1.00 0.00 59 LEU A C 9
ATOM 10208 O O . LEU A 1 59 ? 5.129 8.110 -3.258 1.00 0.00 59 LEU A O 9
ATOM 10224 N N . ARG A 1 60 ? 4.618 7.413 -5.335 1.00 0.00 60 ARG A N 9
ATOM 10225 C CA . ARG A 1 60 ? 5.025 8.659 -5.972 1.00 0.00 60 ARG A CA 9
ATOM 10226 C C . ARG A 1 60 ? 6.351 9.154 -5.401 1.00 0.00 60 ARG A C 9
ATOM 10227 O O . ARG A 1 60 ? 6.490 10.325 -5.053 1.00 0.00 60 ARG A O 9
ATOM 10248 N N . GLY A 1 61 ? 7.323 8.251 -5.307 1.00 0.00 61 GLY A N 9
ATOM 10249 C CA . GLY A 1 61 ? 8.624 8.614 -4.777 1.00 0.00 61 GLY A CA 9
ATOM 10250 C C . GLY A 1 61 ? 8.545 9.150 -3.362 1.00 0.00 61 GLY A C 9
ATOM 10251 O O . GLY A 1 61 ? 9.265 10.081 -3.003 1.00 0.00 61 GLY A O 9
ATOM 10255 N N . GLN A 1 62 ? 7.665 8.562 -2.557 1.00 0.00 62 GLN A N 9
ATOM 10256 C CA . GLN A 1 62 ? 7.493 8.989 -1.173 1.00 0.00 62 GLN A CA 9
ATOM 10257 C C . GLN A 1 62 ? 7.444 7.788 -0.235 1.00 0.00 62 GLN A C 9
ATOM 10258 O O . GLN A 1 62 ? 7.406 6.640 -0.679 1.00 0.00 62 GLN A O 9
ATOM 10272 N N . THR A 1 63 ? 7.445 8.059 1.067 1.00 0.00 63 THR A N 9
ATOM 10273 C CA . THR A 1 63 ? 7.402 7.001 2.068 1.00 0.00 63 THR A CA 9
ATOM 10274 C C . THR A 1 63 ? 6.547 7.409 3.263 1.00 0.00 63 THR A C 9
ATOM 10275 O O . THR A 1 63 ? 6.601 8.551 3.716 1.00 0.00 63 THR A O 9
ATOM 10286 N N . GLY A 1 64 ? 5.758 6.466 3.769 1.00 0.00 64 GLY A N 9
ATOM 10287 C CA . GLY A 1 64 ? 4.903 6.747 4.907 1.00 0.00 64 GLY A CA 9
ATOM 10288 C C . GLY A 1 64 ? 4.146 5.522 5.381 1.00 0.00 64 GLY A C 9
ATOM 10289 O O . GLY A 1 64 ? 4.239 4.455 4.774 1.00 0.00 64 GLY A O 9
ATOM 10293 N N . ILE A 1 65 ? 3.398 5.674 6.468 1.00 0.00 65 ILE A N 9
ATOM 10294 C CA . ILE A 1 65 ? 2.623 4.571 7.022 1.00 0.00 65 ILE A CA 9
ATOM 10295 C C . ILE A 1 65 ? 1.165 4.649 6.584 1.00 0.00 65 ILE A C 9
ATOM 10296 O O . ILE A 1 65 ? 0.660 5.723 6.257 1.00 0.00 65 ILE A O 9
ATOM 10312 N N . PHE A 1 66 ? 0.491 3.503 6.582 1.00 0.00 66 PHE A N 9
ATOM 10313 C CA . PHE A 1 66 ? -0.910 3.441 6.185 1.00 0.00 66 PHE A CA 9
ATOM 10314 C C . PHE A 1 66 ? -1.519 2.089 6.548 1.00 0.00 66 PHE A C 9
ATOM 10315 O O . PHE A 1 66 ? -0.833 1.070 6.617 1.00 0.00 66 PHE A O 9
ATOM 10332 N N . PRO A 1 67 ? -2.839 2.080 6.785 1.00 0.00 67 PRO A N 9
ATOM 10333 C CA . PRO A 1 67 ? -3.570 0.861 7.144 1.00 0.00 67 PRO A CA 9
ATOM 10334 C C . PRO A 1 67 ? -3.673 -0.118 5.979 1.00 0.00 67 PRO A C 9
ATOM 10335 O O . PRO A 1 67 ? -4.206 0.216 4.922 1.00 0.00 67 PRO A O 9
ATOM 10346 N N . ALA A 1 68 ? -3.160 -1.327 6.181 1.00 0.00 68 ALA A N 9
ATOM 10347 C CA . ALA A 1 68 ? -3.197 -2.355 5.149 1.00 0.00 68 ALA A CA 9
ATOM 10348 C C . ALA A 1 68 ? -4.633 -2.715 4.784 1.00 0.00 68 ALA A C 9
ATOM 10349 O O . ALA A 1 68 ? -4.877 -3.409 3.798 1.00 0.00 68 ALA A O 9
ATOM 10356 N N . ASN A 1 69 ? -5.579 -2.241 5.587 1.00 0.00 69 ASN A N 9
ATOM 10357 C CA . ASN A 1 69 ? -6.992 -2.515 5.350 1.00 0.00 69 ASN A CA 9
ATOM 10358 C C . ASN A 1 69 ? -7.499 -1.741 4.136 1.00 0.00 69 ASN A C 9
ATOM 10359 O O . ASN A 1 69 ? -8.493 -2.121 3.516 1.00 0.00 69 ASN A O 9
ATOM 10370 N N . TYR A 1 70 ? -6.810 -0.656 3.803 1.00 0.00 70 TYR A N 9
ATOM 10371 C CA . TYR A 1 70 ? -7.191 0.173 2.666 1.00 0.00 70 TYR A CA 9
ATOM 10372 C C . TYR A 1 70 ? -6.553 -0.342 1.379 1.00 0.00 70 TYR A C 9
ATOM 10373 O O . TYR A 1 70 ? -6.828 0.163 0.290 1.00 0.00 70 TYR A O 9
ATOM 10391 N N . VAL A 1 71 ? -5.697 -1.350 1.513 1.00 0.00 71 VAL A N 9
ATOM 10392 C CA . VAL A 1 71 ? -5.020 -1.936 0.362 1.00 0.00 71 VAL A CA 9
ATOM 10393 C C . VAL A 1 71 ? -5.282 -3.435 0.274 1.00 0.00 71 VAL A C 9
ATOM 10394 O O . VAL A 1 71 ? -5.832 -4.036 1.197 1.00 0.00 71 VAL A O 9
ATOM 10407 N N . THR A 1 72 ? -4.883 -4.035 -0.843 1.00 0.00 72 THR A N 9
ATOM 10408 C CA . THR A 1 72 ? -5.075 -5.465 -1.053 1.00 0.00 72 THR A CA 9
ATOM 10409 C C . THR A 1 72 ? -3.780 -6.134 -1.498 1.00 0.00 72 THR A C 9
ATOM 10410 O O . THR A 1 72 ? -2.907 -5.491 -2.081 1.00 0.00 72 THR A O 9
ATOM 10421 N N . MET A 1 73 ? -3.662 -7.428 -1.221 1.00 0.00 73 MET A N 9
ATOM 10422 C CA . MET A 1 73 ? -2.473 -8.185 -1.595 1.00 0.00 73 MET A CA 9
ATOM 10423 C C . MET A 1 73 ? -2.820 -9.284 -2.594 1.00 0.00 73 MET A C 9
ATOM 10424 O O . MET A 1 73 ? -3.261 -10.367 -2.211 1.00 0.00 73 MET A O 9
ATOM 10438 N N . ASN A 1 74 ? -2.618 -8.998 -3.876 1.00 0.00 74 ASN A N 9
ATOM 10439 C CA . ASN A 1 74 ? -2.911 -9.962 -4.930 1.00 0.00 74 ASN A CA 9
ATOM 10440 C C . ASN A 1 74 ? -1.768 -10.031 -5.938 1.00 0.00 74 ASN A C 9
ATOM 10441 O O . ASN A 1 74 ? -1.598 -9.131 -6.761 1.00 0.00 74 ASN A O 9
ATOM 10452 N N . SER A 1 75 ? -0.987 -11.104 -5.867 1.00 0.00 75 SER A N 9
ATOM 10453 C CA . SER A 1 75 ? 0.142 -11.289 -6.771 1.00 0.00 75 SER A CA 9
ATOM 10454 C C . SER A 1 75 ? -0.112 -12.449 -7.728 1.00 0.00 75 SER A C 9
ATOM 10455 O O . SER A 1 75 ? 0.013 -13.615 -7.356 1.00 0.00 75 SER A O 9
ATOM 10463 N N . GLY A 1 76 ? -0.471 -12.119 -8.966 1.00 0.00 76 GLY A N 9
ATOM 10464 C CA . GLY A 1 76 ? -0.738 -13.144 -9.958 1.00 0.00 76 GLY A CA 9
ATOM 10465 C C . GLY A 1 76 ? -0.991 -12.564 -11.336 1.00 0.00 76 GLY A C 9
ATOM 10466 O O . GLY A 1 76 ? -1.412 -11.416 -11.482 1.00 0.00 76 GLY A O 9
ATOM 10470 N N . PRO A 1 77 ? -0.730 -13.368 -12.378 1.00 0.00 77 PRO A N 9
ATOM 10471 C CA . PRO A 1 77 ? -0.924 -12.949 -13.769 1.00 0.00 77 PRO A CA 9
ATOM 10472 C C . PRO A 1 77 ? -2.398 -12.798 -14.129 1.00 0.00 77 PRO A C 9
ATOM 10473 O O . PRO A 1 77 ? -2.740 -12.190 -15.143 1.00 0.00 77 PRO A O 9
ATOM 10484 N N . SER A 1 78 ? -3.267 -13.356 -13.292 1.00 0.00 78 SER A N 9
ATOM 10485 C CA . SER A 1 78 ? -4.704 -13.286 -13.524 1.00 0.00 78 SER A CA 9
ATOM 10486 C C . SER A 1 78 ? -5.362 -12.296 -12.567 1.00 0.00 78 SER A C 9
ATOM 10487 O O . SER A 1 78 ? -4.884 -12.082 -11.453 1.00 0.00 78 SER A O 9
ATOM 10495 N N . SER A 1 79 ? -6.462 -11.696 -13.011 1.00 0.00 79 SER A N 9
ATOM 10496 C CA . SER A 1 79 ? -7.184 -10.726 -12.196 1.00 0.00 79 SER A CA 9
ATOM 10497 C C . SER A 1 79 ? -8.363 -11.384 -11.485 1.00 0.00 79 SER A C 9
ATOM 10498 O O . SER A 1 79 ? -8.447 -11.373 -10.258 1.00 0.00 79 SER A O 9
ATOM 10506 N N . GLY A 1 80 ? -9.273 -11.957 -12.267 1.00 0.00 80 GLY A N 9
ATOM 10507 C CA . GLY A 1 80 ? -10.435 -12.612 -11.696 1.00 0.00 80 GLY A CA 9
ATOM 10508 C C . GLY A 1 80 ? -11.738 -11.994 -12.165 1.00 0.00 80 GLY A C 9
ATOM 10509 O O . GLY A 1 80 ? -11.902 -11.700 -13.349 1.00 0.00 80 GLY A O 9
ATOM 10513 N N . GLY A 1 1 ? 18.816 12.795 -3.946 1.00 0.00 1 GLY A N 10
ATOM 10514 C CA . GLY A 1 1 ? 19.510 12.320 -2.763 1.00 0.00 1 GLY A CA 10
ATOM 10515 C C . GLY A 1 1 ? 18.934 11.021 -2.236 1.00 0.00 1 GLY A C 10
ATOM 10516 O O . GLY A 1 1 ? 17.967 10.494 -2.786 1.00 0.00 1 GLY A O 10
ATOM 10520 N N . SER A 1 2 ? 19.530 10.502 -1.167 1.00 0.00 2 SER A N 10
ATOM 10521 C CA . SER A 1 2 ? 19.074 9.253 -0.568 1.00 0.00 2 SER A CA 10
ATOM 10522 C C . SER A 1 2 ? 19.328 9.247 0.936 1.00 0.00 2 SER A C 10
ATOM 10523 O O . SER A 1 2 ? 20.149 10.013 1.441 1.00 0.00 2 SER A O 10
ATOM 10531 N N . SER A 1 3 ? 18.617 8.378 1.646 1.00 0.00 3 SER A N 10
ATOM 10532 C CA . SER A 1 3 ? 18.762 8.273 3.094 1.00 0.00 3 SER A CA 10
ATOM 10533 C C . SER A 1 3 ? 18.450 6.858 3.570 1.00 0.00 3 SER A C 10
ATOM 10534 O O . SER A 1 3 ? 17.369 6.329 3.315 1.00 0.00 3 SER A O 10
ATOM 10542 N N . GLY A 1 4 ? 19.406 6.249 4.265 1.00 0.00 4 GLY A N 10
ATOM 10543 C CA . GLY A 1 4 ? 19.215 4.901 4.767 1.00 0.00 4 GLY A CA 10
ATOM 10544 C C . GLY A 1 4 ? 18.666 4.881 6.180 1.00 0.00 4 GLY A C 10
ATOM 10545 O O . GLY A 1 4 ? 18.240 5.910 6.702 1.00 0.00 4 GLY A O 10
ATOM 10549 N N . SER A 1 5 ? 18.674 3.705 6.799 1.00 0.00 5 SER A N 10
ATOM 10550 C CA . SER A 1 5 ? 18.167 3.553 8.158 1.00 0.00 5 SER A CA 10
ATOM 10551 C C . SER A 1 5 ? 18.942 2.474 8.909 1.00 0.00 5 SER A C 10
ATOM 10552 O O . SER A 1 5 ? 19.701 1.710 8.312 1.00 0.00 5 SER A O 10
ATOM 10560 N N . SER A 1 6 ? 18.745 2.419 10.222 1.00 0.00 6 SER A N 10
ATOM 10561 C CA . SER A 1 6 ? 19.427 1.436 11.057 1.00 0.00 6 SER A CA 10
ATOM 10562 C C . SER A 1 6 ? 18.434 0.703 11.955 1.00 0.00 6 SER A C 10
ATOM 10563 O O . SER A 1 6 ? 17.668 1.325 12.689 1.00 0.00 6 SER A O 10
ATOM 10571 N N . GLY A 1 7 ? 18.455 -0.625 11.888 1.00 0.00 7 GLY A N 10
ATOM 10572 C CA . GLY A 1 7 ? 17.553 -1.422 12.699 1.00 0.00 7 GLY A CA 10
ATOM 10573 C C . GLY A 1 7 ? 17.949 -2.885 12.738 1.00 0.00 7 GLY A C 10
ATOM 10574 O O . GLY A 1 7 ? 18.808 -3.324 11.973 1.00 0.00 7 GLY A O 10
ATOM 10578 N N . HIS A 1 8 ? 17.321 -3.642 13.632 1.00 0.00 8 HIS A N 10
ATOM 10579 C CA . HIS A 1 8 ? 17.613 -5.065 13.768 1.00 0.00 8 HIS A CA 10
ATOM 10580 C C . HIS A 1 8 ? 16.632 -5.901 12.953 1.00 0.00 8 HIS A C 10
ATOM 10581 O O . HIS A 1 8 ? 15.491 -5.496 12.733 1.00 0.00 8 HIS A O 10
ATOM 10596 N N . GLU A 1 9 ? 17.085 -7.069 12.508 1.00 0.00 9 GLU A N 10
ATOM 10597 C CA . GLU A 1 9 ? 16.247 -7.961 11.716 1.00 0.00 9 GLU A CA 10
ATOM 10598 C C . GLU A 1 9 ? 15.740 -9.126 12.561 1.00 0.00 9 GLU A C 10
ATOM 10599 O O . GLU A 1 9 ? 16.460 -9.648 13.413 1.00 0.00 9 GLU A O 10
ATOM 10611 N N . ARG A 1 10 ? 14.496 -9.527 12.321 1.00 0.00 10 ARG A N 10
ATOM 10612 C CA . ARG A 1 10 ? 13.892 -10.628 13.061 1.00 0.00 10 ARG A CA 10
ATOM 10613 C C . ARG A 1 10 ? 13.545 -11.785 12.128 1.00 0.00 10 ARG A C 10
ATOM 10614 O O . ARG A 1 10 ? 12.413 -11.900 11.658 1.00 0.00 10 ARG A O 10
ATOM 10635 N N . VAL A 1 11 ? 14.528 -12.640 11.863 1.00 0.00 11 VAL A N 10
ATOM 10636 C CA . VAL A 1 11 ? 14.327 -13.788 10.987 1.00 0.00 11 VAL A CA 10
ATOM 10637 C C . VAL A 1 11 ? 13.384 -13.445 9.839 1.00 0.00 11 VAL A C 10
ATOM 10638 O O . VAL A 1 11 ? 12.612 -14.287 9.383 1.00 0.00 11 VAL A O 10
ATOM 10651 N N . GLY A 1 12 ? 13.454 -12.201 9.375 1.00 0.00 12 GLY A N 10
ATOM 10652 C CA . GLY A 1 12 ? 12.601 -11.768 8.283 1.00 0.00 12 GLY A CA 10
ATOM 10653 C C . GLY A 1 12 ? 13.385 -11.133 7.152 1.00 0.00 12 GLY A C 10
ATOM 10654 O O . GLY A 1 12 ? 13.578 -9.919 7.127 1.00 0.00 12 GLY A O 10
ATOM 10658 N N . ASN A 1 13 ? 13.840 -11.958 6.214 1.00 0.00 13 ASN A N 10
ATOM 10659 C CA . ASN A 1 13 ? 14.610 -11.470 5.076 1.00 0.00 13 ASN A CA 10
ATOM 10660 C C . ASN A 1 13 ? 13.690 -10.895 4.003 1.00 0.00 13 ASN A C 10
ATOM 10661 O O . ASN A 1 13 ? 12.750 -11.554 3.557 1.00 0.00 13 ASN A O 10
ATOM 10672 N N . LEU A 1 14 ? 13.968 -9.663 3.592 1.00 0.00 14 LEU A N 10
ATOM 10673 C CA . LEU A 1 14 ? 13.166 -8.998 2.570 1.00 0.00 14 LEU A CA 10
ATOM 10674 C C . LEU A 1 14 ? 13.965 -8.817 1.283 1.00 0.00 14 LEU A C 10
ATOM 10675 O O . LEU A 1 14 ? 14.632 -7.802 1.093 1.00 0.00 14 LEU A O 10
ATOM 10691 N N . ASN A 1 15 ? 13.890 -9.810 0.402 1.00 0.00 15 ASN A N 10
ATOM 10692 C CA . ASN A 1 15 ? 14.605 -9.759 -0.868 1.00 0.00 15 ASN A CA 10
ATOM 10693 C C . ASN A 1 15 ? 14.003 -8.703 -1.790 1.00 0.00 15 ASN A C 10
ATOM 10694 O O . ASN A 1 15 ? 14.723 -8.011 -2.509 1.00 0.00 15 ASN A O 10
ATOM 10705 N N . GLN A 1 16 ? 12.679 -8.585 -1.761 1.00 0.00 16 GLN A N 10
ATOM 10706 C CA . GLN A 1 16 ? 11.981 -7.613 -2.593 1.00 0.00 16 GLN A CA 10
ATOM 10707 C C . GLN A 1 16 ? 10.694 -7.146 -1.922 1.00 0.00 16 GLN A C 10
ATOM 10708 O O . GLN A 1 16 ? 10.070 -7.872 -1.148 1.00 0.00 16 GLN A O 10
ATOM 10722 N N . PRO A 1 17 ? 10.285 -5.905 -2.224 1.00 0.00 17 PRO A N 10
ATOM 10723 C CA . PRO A 1 17 ? 9.068 -5.313 -1.661 1.00 0.00 17 PRO A CA 10
ATOM 10724 C C . PRO A 1 17 ? 7.801 -5.967 -2.202 1.00 0.00 17 PRO A C 10
ATOM 10725 O O . PRO A 1 17 ? 7.867 -6.891 -3.014 1.00 0.00 17 PRO A O 10
ATOM 10736 N N . ILE A 1 18 ? 6.650 -5.484 -1.747 1.00 0.00 18 ILE A N 10
ATOM 10737 C CA . ILE A 1 18 ? 5.369 -6.021 -2.187 1.00 0.00 18 ILE A CA 10
ATOM 10738 C C . ILE A 1 18 ? 4.545 -4.959 -2.907 1.00 0.00 18 ILE A C 10
ATOM 10739 O O . ILE A 1 18 ? 4.704 -3.764 -2.660 1.00 0.00 18 ILE A O 10
ATOM 10755 N N . GLU A 1 19 ? 3.664 -5.404 -3.798 1.00 0.00 19 GLU A N 10
ATOM 10756 C CA . GLU A 1 19 ? 2.814 -4.490 -4.553 1.00 0.00 19 GLU A CA 10
ATOM 10757 C C . GLU A 1 19 ? 1.351 -4.646 -4.147 1.00 0.00 19 GLU A C 10
ATOM 10758 O O . GLU A 1 19 ? 0.809 -5.752 -4.152 1.00 0.00 19 GLU A O 10
ATOM 10770 N N . VAL A 1 20 ? 0.719 -3.532 -3.795 1.00 0.00 20 VAL A N 10
ATOM 10771 C CA . VAL A 1 20 ? -0.681 -3.544 -3.386 1.00 0.00 20 VAL A CA 10
ATOM 10772 C C . VAL A 1 20 ? -1.451 -2.398 -4.032 1.00 0.00 20 VAL A C 10
ATOM 10773 O O . VAL A 1 20 ? -0.892 -1.335 -4.308 1.00 0.00 20 VAL A O 10
ATOM 10786 N N . THR A 1 21 ? -2.740 -2.619 -4.272 1.00 0.00 21 THR A N 10
ATOM 10787 C CA . THR A 1 21 ? -3.589 -1.606 -4.886 1.00 0.00 21 THR A CA 10
ATOM 10788 C C . THR A 1 21 ? -4.532 -0.984 -3.862 1.00 0.00 21 THR A C 10
ATOM 10789 O O . THR A 1 21 ? -5.374 -1.671 -3.283 1.00 0.00 21 THR A O 10
ATOM 10800 N N . ALA A 1 22 ? -4.387 0.318 -3.644 1.00 0.00 22 ALA A N 10
ATOM 10801 C CA . ALA A 1 22 ? -5.228 1.033 -2.692 1.00 0.00 22 ALA A CA 10
ATOM 10802 C C . ALA A 1 22 ? -6.706 0.854 -3.023 1.00 0.00 22 ALA A C 10
ATOM 10803 O O . ALA A 1 22 ? -7.198 1.383 -4.021 1.00 0.00 22 ALA A O 10
ATOM 10810 N N . LEU A 1 23 ? -7.409 0.104 -2.182 1.00 0.00 23 LEU A N 10
ATOM 10811 C CA . LEU A 1 23 ? -8.832 -0.146 -2.386 1.00 0.00 23 LEU A CA 10
ATOM 10812 C C . LEU A 1 23 ? -9.634 1.146 -2.268 1.00 0.00 23 LEU A C 10
ATOM 10813 O O . LEU A 1 23 ? -10.640 1.329 -2.953 1.00 0.00 23 LEU A O 10
ATOM 10829 N N . TYR A 1 24 ? -9.180 2.040 -1.396 1.00 0.00 24 TYR A N 10
ATOM 10830 C CA . TYR A 1 24 ? -9.856 3.315 -1.187 1.00 0.00 24 TYR A CA 10
ATOM 10831 C C . TYR A 1 24 ? -8.845 4.443 -1.001 1.00 0.00 24 TYR A C 10
ATOM 10832 O O . TYR A 1 24 ? -7.648 4.200 -0.851 1.00 0.00 24 TYR A O 10
ATOM 10850 N N . SER A 1 25 ? -9.337 5.677 -1.011 1.00 0.00 25 SER A N 10
ATOM 10851 C CA . SER A 1 25 ? -8.478 6.844 -0.846 1.00 0.00 25 SER A CA 10
ATOM 10852 C C . SER A 1 25 ? -8.043 6.998 0.608 1.00 0.00 25 SER A C 10
ATOM 10853 O O . SER A 1 25 ? -8.601 6.364 1.505 1.00 0.00 25 SER A O 10
ATOM 10861 N N . PHE A 1 26 ? -7.044 7.844 0.834 1.00 0.00 26 PHE A N 10
ATOM 10862 C CA . PHE A 1 26 ? -6.532 8.081 2.179 1.00 0.00 26 PHE A CA 10
ATOM 10863 C C . PHE A 1 26 ? -5.709 9.365 2.229 1.00 0.00 26 PHE A C 10
ATOM 10864 O O . PHE A 1 26 ? -5.200 9.827 1.209 1.00 0.00 26 PHE A O 10
ATOM 10881 N N . GLU A 1 27 ? -5.584 9.935 3.424 1.00 0.00 27 GLU A N 10
ATOM 10882 C CA . GLU A 1 27 ? -4.824 11.166 3.607 1.00 0.00 27 GLU A CA 10
ATOM 10883 C C . GLU A 1 27 ? -4.027 11.125 4.907 1.00 0.00 27 GLU A C 10
ATOM 10884 O O . GLU A 1 27 ? -4.586 11.263 5.995 1.00 0.00 27 GLU A O 10
ATOM 10896 N N . GLY A 1 28 ? -2.717 10.933 4.786 1.00 0.00 28 GLY A N 10
ATOM 10897 C CA . GLY A 1 28 ? -1.864 10.877 5.959 1.00 0.00 28 GLY A CA 10
ATOM 10898 C C . GLY A 1 28 ? -2.112 12.029 6.912 1.00 0.00 28 GLY A C 10
ATOM 10899 O O . GLY A 1 28 ? -1.663 13.149 6.672 1.00 0.00 28 GLY A O 10
ATOM 10903 N N . GLN A 1 29 ? -2.831 11.753 7.996 1.00 0.00 29 GLN A N 10
ATOM 10904 C CA . GLN A 1 29 ? -3.140 12.777 8.987 1.00 0.00 29 GLN A CA 10
ATOM 10905 C C . GLN A 1 29 ? -1.881 13.216 9.728 1.00 0.00 29 GLN A C 10
ATOM 10906 O O . GLN A 1 29 ? -1.734 14.385 10.082 1.00 0.00 29 GLN A O 10
ATOM 10920 N N . GLN A 1 30 ? -0.976 12.270 9.958 1.00 0.00 30 GLN A N 10
ATOM 10921 C CA . GLN A 1 30 ? 0.270 12.560 10.657 1.00 0.00 30 GLN A CA 10
ATOM 10922 C C . GLN A 1 30 ? 1.355 12.996 9.678 1.00 0.00 30 GLN A C 10
ATOM 10923 O O . GLN A 1 30 ? 1.303 12.700 8.484 1.00 0.00 30 GLN A O 10
ATOM 10937 N N . PRO A 1 31 ? 2.362 13.717 10.193 1.00 0.00 31 PRO A N 10
ATOM 10938 C CA . PRO A 1 31 ? 3.479 14.209 9.381 1.00 0.00 31 PRO A CA 10
ATOM 10939 C C . PRO A 1 31 ? 4.395 13.084 8.912 1.00 0.00 31 PRO A C 10
ATOM 10940 O O . PRO A 1 31 ? 5.397 13.325 8.241 1.00 0.00 31 PRO A O 10
ATOM 10951 N N . GLY A 1 32 ? 4.042 11.852 9.269 1.00 0.00 32 GLY A N 10
ATOM 10952 C CA . GLY A 1 32 ? 4.843 10.708 8.874 1.00 0.00 32 GLY A CA 10
ATOM 10953 C C . GLY A 1 32 ? 4.022 9.634 8.190 1.00 0.00 32 GLY A C 10
ATOM 10954 O O . GLY A 1 32 ? 4.394 8.460 8.196 1.00 0.00 32 GLY A O 10
ATOM 10958 N N . ASP A 1 33 ? 2.901 10.034 7.600 1.00 0.00 33 ASP A N 10
ATOM 10959 C CA . ASP A 1 33 ? 2.024 9.097 6.908 1.00 0.00 33 ASP A CA 10
ATOM 10960 C C . ASP A 1 33 ? 2.231 9.171 5.399 1.00 0.00 33 ASP A C 10
ATOM 10961 O O . ASP A 1 33 ? 3.095 9.904 4.915 1.00 0.00 33 ASP A O 10
ATOM 10970 N N . LEU A 1 34 ? 1.435 8.407 4.659 1.00 0.00 34 LEU A N 10
ATOM 10971 C CA . LEU A 1 34 ? 1.531 8.385 3.204 1.00 0.00 34 LEU A CA 10
ATOM 10972 C C . LEU A 1 34 ? 0.216 8.820 2.564 1.00 0.00 34 LEU A C 10
ATOM 10973 O O . LEU A 1 34 ? -0.859 8.595 3.118 1.00 0.00 34 LEU A O 10
ATOM 10989 N N . ASN A 1 35 ? 0.311 9.443 1.394 1.00 0.00 35 ASN A N 10
ATOM 10990 C CA . ASN A 1 35 ? -0.872 9.908 0.678 1.00 0.00 35 ASN A CA 10
ATOM 10991 C C . ASN A 1 35 ? -1.067 9.124 -0.616 1.00 0.00 35 ASN A C 10
ATOM 10992 O O . ASN A 1 35 ? -0.212 9.143 -1.501 1.00 0.00 35 ASN A O 10
ATOM 11003 N N . PHE A 1 36 ? -2.200 8.436 -0.720 1.00 0.00 36 PHE A N 10
ATOM 11004 C CA . PHE A 1 36 ? -2.508 7.645 -1.905 1.00 0.00 36 PHE A CA 10
ATOM 11005 C C . PHE A 1 36 ? -3.984 7.768 -2.272 1.00 0.00 36 PHE A C 10
ATOM 11006 O O . PHE A 1 36 ? -4.754 8.426 -1.574 1.00 0.00 36 PHE A O 10
ATOM 11023 N N . GLN A 1 37 ? -4.370 7.129 -3.372 1.00 0.00 37 GLN A N 10
ATOM 11024 C CA . GLN A 1 37 ? -5.753 7.167 -3.832 1.00 0.00 37 GLN A CA 10
ATOM 11025 C C . GLN A 1 37 ? -6.212 5.787 -4.290 1.00 0.00 37 GLN A C 10
ATOM 11026 O O . GLN A 1 37 ? -5.402 4.957 -4.701 1.00 0.00 37 GLN A O 10
ATOM 11040 N N . ALA A 1 38 ? -7.518 5.549 -4.216 1.00 0.00 38 ALA A N 10
ATOM 11041 C CA . ALA A 1 38 ? -8.085 4.270 -4.625 1.00 0.00 38 ALA A CA 10
ATOM 11042 C C . ALA A 1 38 ? -7.578 3.860 -6.004 1.00 0.00 38 ALA A C 10
ATOM 11043 O O . ALA A 1 38 ? -8.012 4.399 -7.021 1.00 0.00 38 ALA A O 10
ATOM 11050 N N . GLY A 1 39 ? -6.657 2.902 -6.030 1.00 0.00 39 GLY A N 10
ATOM 11051 C CA . GLY A 1 39 ? -6.105 2.437 -7.289 1.00 0.00 39 GLY A CA 10
ATOM 11052 C C . GLY A 1 39 ? -4.599 2.589 -7.353 1.00 0.00 39 GLY A C 10
ATOM 11053 O O . GLY A 1 39 ? -3.914 1.793 -7.996 1.00 0.00 39 GLY A O 10
ATOM 11057 N N . ASP A 1 40 ? -4.080 3.616 -6.688 1.00 0.00 40 ASP A N 10
ATOM 11058 C CA . ASP A 1 40 ? -2.645 3.871 -6.673 1.00 0.00 40 ASP A CA 10
ATOM 11059 C C . ASP A 1 40 ? -1.897 2.729 -5.992 1.00 0.00 40 ASP A C 10
ATOM 11060 O O . ASP A 1 40 ? -2.220 2.346 -4.868 1.00 0.00 40 ASP A O 10
ATOM 11069 N N . ARG A 1 41 ? -0.897 2.189 -6.682 1.00 0.00 41 ARG A N 10
ATOM 11070 C CA . ARG A 1 41 ? -0.105 1.089 -6.144 1.00 0.00 41 ARG A CA 10
ATOM 11071 C C . ARG A 1 41 ? 0.914 1.598 -5.130 1.00 0.00 41 ARG A C 10
ATOM 11072 O O . ARG A 1 41 ? 1.555 2.628 -5.343 1.00 0.00 41 ARG A O 10
ATOM 11093 N N . ILE A 1 42 ? 1.058 0.871 -4.027 1.00 0.00 42 ILE A N 10
ATOM 11094 C CA . ILE A 1 42 ? 2.000 1.249 -2.981 1.00 0.00 42 ILE A CA 10
ATOM 11095 C C . ILE A 1 42 ? 3.062 0.172 -2.782 1.00 0.00 42 ILE A C 10
ATOM 11096 O O . ILE A 1 42 ? 2.750 -0.965 -2.428 1.00 0.00 42 ILE A O 10
ATOM 11112 N N . THR A 1 43 ? 4.319 0.539 -3.010 1.00 0.00 43 THR A N 10
ATOM 11113 C CA . THR A 1 43 ? 5.428 -0.394 -2.855 1.00 0.00 43 THR A CA 10
ATOM 11114 C C . THR A 1 43 ? 5.728 -0.652 -1.383 1.00 0.00 43 THR A C 10
ATOM 11115 O O . THR A 1 43 ? 6.469 0.099 -0.749 1.00 0.00 43 THR A O 10
ATOM 11126 N N . VAL A 1 44 ? 5.148 -1.720 -0.843 1.00 0.00 44 VAL A N 10
ATOM 11127 C CA . VAL A 1 44 ? 5.355 -2.078 0.554 1.00 0.00 44 VAL A CA 10
ATOM 11128 C C . VAL A 1 44 ? 6.821 -2.388 0.831 1.00 0.00 44 VAL A C 10
ATOM 11129 O O . VAL A 1 44 ? 7.383 -3.329 0.270 1.00 0.00 44 VAL A O 10
ATOM 11142 N N . ILE A 1 45 ? 7.436 -1.591 1.699 1.00 0.00 45 ILE A N 10
ATOM 11143 C CA . ILE A 1 45 ? 8.837 -1.782 2.051 1.00 0.00 45 ILE A CA 10
ATOM 11144 C C . ILE A 1 45 ? 8.975 -2.456 3.412 1.00 0.00 45 ILE A C 10
ATOM 11145 O O . ILE A 1 45 ? 9.849 -3.300 3.612 1.00 0.00 45 ILE A O 10
ATOM 11161 N N . SER A 1 46 ? 8.106 -2.079 4.344 1.00 0.00 46 SER A N 10
ATOM 11162 C CA . SER A 1 46 ? 8.132 -2.646 5.687 1.00 0.00 46 SER A CA 10
ATOM 11163 C C . SER A 1 46 ? 6.716 -2.862 6.213 1.00 0.00 46 SER A C 10
ATOM 11164 O O . SER A 1 46 ? 6.017 -1.909 6.558 1.00 0.00 46 SER A O 10
ATOM 11172 N N . LYS A 1 47 ? 6.299 -4.122 6.270 1.00 0.00 47 LYS A N 10
ATOM 11173 C CA . LYS A 1 47 ? 4.967 -4.467 6.755 1.00 0.00 47 LYS A CA 10
ATOM 11174 C C . LYS A 1 47 ? 5.026 -5.654 7.710 1.00 0.00 47 LYS A C 10
ATOM 11175 O O . LYS A 1 47 ? 6.012 -6.392 7.741 1.00 0.00 47 LYS A O 10
ATOM 11194 N N . THR A 1 48 ? 3.964 -5.835 8.489 1.00 0.00 48 THR A N 10
ATOM 11195 C CA . THR A 1 48 ? 3.895 -6.933 9.445 1.00 0.00 48 THR A CA 10
ATOM 11196 C C . THR A 1 48 ? 2.906 -7.998 8.988 1.00 0.00 48 THR A C 10
ATOM 11197 O O . THR A 1 48 ? 2.181 -7.808 8.011 1.00 0.00 48 THR A O 10
ATOM 11208 N N . ASP A 1 49 ? 2.879 -9.119 9.701 1.00 0.00 49 ASP A N 10
ATOM 11209 C CA . ASP A 1 49 ? 1.976 -10.215 9.369 1.00 0.00 49 ASP A CA 10
ATOM 11210 C C . ASP A 1 49 ? 0.521 -9.766 9.456 1.00 0.00 49 ASP A C 10
ATOM 11211 O O . ASP A 1 49 ? -0.279 -10.042 8.563 1.00 0.00 49 ASP A O 10
ATOM 11220 N N . SER A 1 50 ? 0.185 -9.073 10.540 1.00 0.00 50 SER A N 10
ATOM 11221 C CA . SER A 1 50 ? -1.175 -8.590 10.747 1.00 0.00 50 SER A CA 10
ATOM 11222 C C . SER A 1 50 ? -1.566 -7.588 9.666 1.00 0.00 50 SER A C 10
ATOM 11223 O O . SER A 1 50 ? -0.733 -6.819 9.185 1.00 0.00 50 SER A O 10
ATOM 11231 N N . HIS A 1 51 ? -2.840 -7.603 9.287 1.00 0.00 51 HIS A N 10
ATOM 11232 C CA . HIS A 1 51 ? -3.344 -6.696 8.262 1.00 0.00 51 HIS A CA 10
ATOM 11233 C C . HIS A 1 51 ? -3.862 -5.404 8.887 1.00 0.00 51 HIS A C 10
ATOM 11234 O O . HIS A 1 51 ? -3.420 -4.310 8.533 1.00 0.00 51 HIS A O 10
ATOM 11249 N N . PHE A 1 52 ? -4.801 -5.537 9.817 1.00 0.00 52 PHE A N 10
ATOM 11250 C CA . PHE A 1 52 ? -5.380 -4.380 10.491 1.00 0.00 52 PHE A CA 10
ATOM 11251 C C . PHE A 1 52 ? -4.307 -3.344 10.811 1.00 0.00 52 PHE A C 10
ATOM 11252 O O . PHE A 1 52 ? -4.513 -2.144 10.628 1.00 0.00 52 PHE A O 10
ATOM 11269 N N . ASP A 1 53 ? -3.162 -3.816 11.291 1.00 0.00 53 ASP A N 10
ATOM 11270 C CA . ASP A 1 53 ? -2.056 -2.932 11.637 1.00 0.00 53 ASP A CA 10
ATOM 11271 C C . ASP A 1 53 ? -1.634 -2.092 10.435 1.00 0.00 53 ASP A C 10
ATOM 11272 O O . ASP A 1 53 ? -1.918 -2.444 9.290 1.00 0.00 53 ASP A O 10
ATOM 11281 N N . TRP A 1 54 ? -0.958 -0.981 10.704 1.00 0.00 54 TRP A N 10
ATOM 11282 C CA . TRP A 1 54 ? -0.499 -0.090 9.644 1.00 0.00 54 TRP A CA 10
ATOM 11283 C C . TRP A 1 54 ? 0.847 -0.548 9.094 1.00 0.00 54 TRP A C 10
ATOM 11284 O O . TRP A 1 54 ? 1.702 -1.027 9.839 1.00 0.00 54 TRP A O 10
ATOM 11305 N N . TRP A 1 55 ? 1.029 -0.396 7.787 1.00 0.00 55 TRP A N 10
ATOM 11306 C CA . TRP A 1 55 ? 2.274 -0.794 7.138 1.00 0.00 55 TRP A CA 10
ATOM 11307 C C . TRP A 1 55 ? 2.989 0.415 6.546 1.00 0.00 55 TRP A C 10
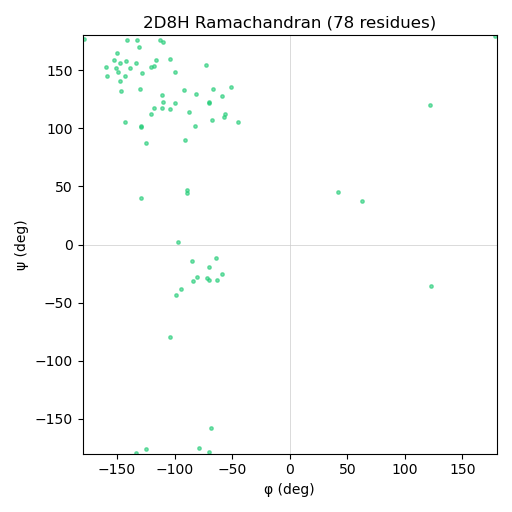ATOM 11308 O O . TRP A 1 55 ? 2.439 1.514 6.506 1.00 0.00 55 TRP A O 10
ATOM 11329 N N . GLU A 1 56 ? 4.219 0.203 6.087 1.00 0.00 56 GLU A N 10
ATOM 11330 C CA . GLU A 1 56 ? 5.009 1.278 5.498 1.00 0.00 56 GLU A CA 10
ATOM 11331 C C . GLU A 1 56 ? 5.348 0.969 4.043 1.00 0.00 56 GLU A C 10
ATOM 11332 O O . GLU A 1 56 ? 6.091 0.032 3.752 1.00 0.00 56 GLU A O 10
ATOM 11344 N N . GLY A 1 57 ? 4.796 1.763 3.131 1.00 0.00 57 GLY A N 10
ATOM 11345 C CA . GLY A 1 57 ? 5.050 1.559 1.717 1.00 0.00 57 GLY A CA 10
ATOM 11346 C C . GLY A 1 57 ? 5.566 2.810 1.033 1.00 0.00 57 GLY A C 10
ATOM 11347 O O . GLY A 1 57 ? 5.763 3.841 1.676 1.00 0.00 57 GLY A O 10
ATOM 11351 N N . LYS A 1 58 ? 5.788 2.719 -0.274 1.00 0.00 58 LYS A N 10
ATOM 11352 C CA . LYS A 1 58 ? 6.285 3.852 -1.046 1.00 0.00 58 LYS A CA 10
ATOM 11353 C C . LYS A 1 58 ? 5.407 4.104 -2.267 1.00 0.00 58 LYS A C 10
ATOM 11354 O O . LYS A 1 58 ? 4.986 3.167 -2.947 1.00 0.00 58 LYS A O 10
ATOM 11373 N N . LEU A 1 59 ? 5.135 5.375 -2.542 1.00 0.00 59 LEU A N 10
ATOM 11374 C CA . LEU A 1 59 ? 4.308 5.752 -3.683 1.00 0.00 59 LEU A CA 10
ATOM 11375 C C . LEU A 1 59 ? 4.813 7.043 -4.320 1.00 0.00 59 LEU A C 10
ATOM 11376 O O . LEU A 1 59 ? 5.010 8.047 -3.636 1.00 0.00 59 LEU A O 10
ATOM 11392 N N . ARG A 1 60 ? 5.018 7.008 -5.632 1.00 0.00 60 ARG A N 10
ATOM 11393 C CA . ARG A 1 60 ? 5.499 8.176 -6.361 1.00 0.00 60 ARG A CA 10
ATOM 11394 C C . ARG A 1 60 ? 6.717 8.784 -5.671 1.00 0.00 60 ARG A C 10
ATOM 11395 O O . ARG A 1 60 ? 6.924 9.996 -5.710 1.00 0.00 60 ARG A O 10
ATOM 11416 N N . GLY A 1 61 ? 7.520 7.932 -5.040 1.00 0.00 61 GLY A N 10
ATOM 11417 C CA . GLY A 1 61 ? 8.706 8.404 -4.350 1.00 0.00 61 GLY A CA 10
ATOM 11418 C C . GLY A 1 61 ? 8.437 8.738 -2.896 1.00 0.00 61 GLY A C 10
ATOM 11419 O O . GLY A 1 61 ? 9.344 8.694 -2.065 1.00 0.00 61 GLY A O 10
ATOM 11423 N N . GLN A 1 62 ? 7.188 9.073 -2.588 1.00 0.00 62 GLN A N 10
ATOM 11424 C CA . GLN A 1 62 ? 6.804 9.418 -1.225 1.00 0.00 62 GLN A CA 10
ATOM 11425 C C . GLN A 1 62 ? 6.758 8.176 -0.342 1.00 0.00 62 GLN A C 10
ATOM 11426 O O . GLN A 1 62 ? 6.453 7.078 -0.810 1.00 0.00 62 GLN A O 10
ATOM 11440 N N . THR A 1 63 ? 7.063 8.355 0.940 1.00 0.00 63 THR A N 10
ATOM 11441 C CA . THR A 1 63 ? 7.057 7.248 1.889 1.00 0.00 63 THR A CA 10
ATOM 11442 C C . THR A 1 63 ? 6.270 7.605 3.144 1.00 0.00 63 THR A C 10
ATOM 11443 O O . THR A 1 63 ? 6.309 8.742 3.612 1.00 0.00 63 THR A O 10
ATOM 11454 N N . GLY A 1 64 ? 5.554 6.624 3.687 1.00 0.00 64 GLY A N 10
ATOM 11455 C CA . GLY A 1 64 ? 4.768 6.855 4.885 1.00 0.00 64 GLY A CA 10
ATOM 11456 C C . GLY A 1 64 ? 3.994 5.624 5.316 1.00 0.00 64 GLY A C 10
ATOM 11457 O O . GLY A 1 64 ? 3.980 4.614 4.612 1.00 0.00 64 GLY A O 10
ATOM 11461 N N . ILE A 1 65 ? 3.350 5.709 6.475 1.00 0.00 65 ILE A N 10
ATOM 11462 C CA . ILE A 1 65 ? 2.572 4.593 6.999 1.00 0.00 65 ILE A CA 10
ATOM 11463 C C . ILE A 1 65 ? 1.113 4.691 6.566 1.00 0.00 65 ILE A C 10
ATOM 11464 O O . ILE A 1 65 ? 0.618 5.773 6.251 1.00 0.00 65 ILE A O 10
ATOM 11480 N N . PHE A 1 66 ? 0.428 3.552 6.555 1.00 0.00 66 PHE A N 10
ATOM 11481 C CA . PHE A 1 66 ? -0.976 3.508 6.162 1.00 0.00 66 PHE A CA 10
ATOM 11482 C C . PHE A 1 66 ? -1.611 2.179 6.560 1.00 0.00 66 PHE A C 10
ATOM 11483 O O . PHE A 1 66 ? -0.944 1.149 6.663 1.00 0.00 66 PHE A O 10
ATOM 11500 N N . PRO A 1 67 ? -2.932 2.200 6.790 1.00 0.00 67 PRO A N 10
ATOM 11501 C CA . PRO A 1 67 ? -3.687 1.006 7.180 1.00 0.00 67 PRO A CA 10
ATOM 11502 C C . PRO A 1 67 ? -3.802 -0.004 6.044 1.00 0.00 67 PRO A C 10
ATOM 11503 O O . PRO A 1 67 ? -4.323 0.308 4.974 1.00 0.00 67 PRO A O 10
ATOM 11514 N N . ALA A 1 68 ? -3.312 -1.216 6.284 1.00 0.00 68 ALA A N 10
ATOM 11515 C CA . ALA A 1 68 ? -3.363 -2.273 5.281 1.00 0.00 68 ALA A CA 10
ATOM 11516 C C . ALA A 1 68 ? -4.801 -2.572 4.871 1.00 0.00 68 ALA A C 10
ATOM 11517 O O . ALA A 1 68 ? -5.051 -3.081 3.779 1.00 0.00 68 ALA A O 10
ATOM 11524 N N . ASN A 1 69 ? -5.742 -2.254 5.754 1.00 0.00 69 ASN A N 10
ATOM 11525 C CA . ASN A 1 69 ? -7.155 -2.490 5.483 1.00 0.00 69 ASN A CA 10
ATOM 11526 C C . ASN A 1 69 ? -7.633 -1.644 4.307 1.00 0.00 69 ASN A C 10
ATOM 11527 O O . ASN A 1 69 ? -8.721 -1.862 3.773 1.00 0.00 69 ASN A O 10
ATOM 11538 N N . TYR A 1 70 ? -6.812 -0.678 3.908 1.00 0.00 70 TYR A N 10
ATOM 11539 C CA . TYR A 1 70 ? -7.151 0.202 2.796 1.00 0.00 70 TYR A CA 10
ATOM 11540 C C . TYR A 1 70 ? -6.543 -0.307 1.493 1.00 0.00 70 TYR A C 10
ATOM 11541 O O . TYR A 1 70 ? -6.707 0.304 0.437 1.00 0.00 70 TYR A O 10
ATOM 11559 N N . VAL A 1 71 ? -5.839 -1.432 1.576 1.00 0.00 71 VAL A N 10
ATOM 11560 C CA . VAL A 1 71 ? -5.206 -2.026 0.404 1.00 0.00 71 VAL A CA 10
ATOM 11561 C C . VAL A 1 71 ? -5.459 -3.528 0.346 1.00 0.00 71 VAL A C 10
ATOM 11562 O O . VAL A 1 71 ? -5.931 -4.128 1.312 1.00 0.00 71 VAL A O 10
ATOM 11575 N N . THR A 1 72 ? -5.141 -4.132 -0.795 1.00 0.00 72 THR A N 10
ATOM 11576 C CA . THR A 1 72 ? -5.334 -5.565 -0.981 1.00 0.00 72 THR A CA 10
ATOM 11577 C C . THR A 1 72 ? -4.106 -6.207 -1.616 1.00 0.00 72 THR A C 10
ATOM 11578 O O . THR A 1 72 ? -3.420 -5.588 -2.429 1.00 0.00 72 THR A O 10
ATOM 11589 N N . MET A 1 73 ? -3.834 -7.452 -1.239 1.00 0.00 73 MET A N 10
ATOM 11590 C CA . MET A 1 73 ? -2.688 -8.179 -1.774 1.00 0.00 73 MET A CA 10
ATOM 11591 C C . MET A 1 73 ? -3.123 -9.151 -2.867 1.00 0.00 73 MET A C 10
ATOM 11592 O O . MET A 1 73 ? -3.466 -10.299 -2.588 1.00 0.00 73 MET A O 10
ATOM 11606 N N . ASN A 1 74 ? -3.105 -8.682 -4.110 1.00 0.00 74 ASN A N 10
ATOM 11607 C CA . ASN A 1 74 ? -3.499 -9.510 -5.245 1.00 0.00 74 ASN A CA 10
ATOM 11608 C C . ASN A 1 74 ? -2.297 -10.258 -5.815 1.00 0.00 74 ASN A C 10
ATOM 11609 O O . ASN A 1 74 ? -1.152 -9.844 -5.633 1.00 0.00 74 ASN A O 10
ATOM 11620 N N . SER A 1 75 ? -2.567 -11.361 -6.505 1.00 0.00 75 SER A N 10
ATOM 11621 C CA . SER A 1 75 ? -1.509 -12.169 -7.100 1.00 0.00 75 SER A CA 10
ATOM 11622 C C . SER A 1 75 ? -2.078 -13.134 -8.135 1.00 0.00 75 SER A C 10
ATOM 11623 O O . SER A 1 75 ? -3.289 -13.339 -8.210 1.00 0.00 75 SER A O 10
ATOM 11631 N N . GLY A 1 76 ? -1.194 -13.724 -8.934 1.00 0.00 76 GLY A N 10
ATOM 11632 C CA . GLY A 1 76 ? -1.626 -14.661 -9.955 1.00 0.00 76 GLY A CA 10
ATOM 11633 C C . GLY A 1 76 ? -1.932 -13.979 -11.274 1.00 0.00 76 GLY A C 10
ATOM 11634 O O . GLY A 1 76 ? -2.394 -12.838 -11.316 1.00 0.00 76 GLY A O 10
ATOM 11638 N N . PRO A 1 77 ? -1.671 -14.685 -12.384 1.00 0.00 77 PRO A N 10
ATOM 11639 C CA . PRO A 1 77 ? -1.913 -14.161 -13.731 1.00 0.00 77 PRO A CA 10
ATOM 11640 C C . PRO A 1 77 ? -3.400 -14.032 -14.045 1.00 0.00 77 PRO A C 10
ATOM 11641 O O . PRO A 1 77 ? -4.109 -15.032 -14.160 1.00 0.00 77 PRO A O 10
ATOM 11652 N N . SER A 1 78 ? -3.866 -12.795 -14.184 1.00 0.00 78 SER A N 10
ATOM 11653 C CA . SER A 1 78 ? -5.270 -12.536 -14.481 1.00 0.00 78 SER A CA 10
ATOM 11654 C C . SER A 1 78 ? -6.172 -13.513 -13.735 1.00 0.00 78 SER A C 10
ATOM 11655 O O . SER A 1 78 ? -7.141 -14.030 -14.292 1.00 0.00 78 SER A O 10
ATOM 11663 N N . SER A 1 79 ? -5.848 -13.761 -12.470 1.00 0.00 79 SER A N 10
ATOM 11664 C CA . SER A 1 79 ? -6.626 -14.679 -11.647 1.00 0.00 79 SER A CA 10
ATOM 11665 C C . SER A 1 79 ? -7.907 -14.013 -11.153 1.00 0.00 79 SER A C 10
ATOM 11666 O O . SER A 1 79 ? -7.869 -13.121 -10.306 1.00 0.00 79 SER A O 10
ATOM 11674 N N . GLY A 1 80 ? -9.041 -14.453 -11.690 1.00 0.00 80 GLY A N 10
ATOM 11675 C CA . GLY A 1 80 ? -10.318 -13.889 -11.292 1.00 0.00 80 GLY A CA 10
ATOM 11676 C C . GLY A 1 80 ? -10.712 -14.284 -9.883 1.00 0.00 80 GLY A C 10
ATOM 11677 O O . GLY A 1 80 ? -10.819 -15.469 -9.570 1.00 0.00 80 GLY A O 10
ATOM 11681 N N . GLY A 1 1 ? 23.188 7.659 17.657 1.00 0.00 1 GLY A N 11
ATOM 11682 C CA . GLY A 1 1 ? 22.892 6.379 18.274 1.00 0.00 1 GLY A CA 11
ATOM 11683 C C . GLY A 1 1 ? 22.091 6.523 19.553 1.00 0.00 1 GLY A C 11
ATOM 11684 O O . GLY A 1 1 ? 22.466 5.982 20.593 1.00 0.00 1 GLY A O 11
ATOM 11688 N N . SER A 1 2 ? 20.985 7.257 19.476 1.00 0.00 2 SER A N 11
ATOM 11689 C CA . SER A 1 2 ? 20.131 7.475 20.638 1.00 0.00 2 SER A CA 11
ATOM 11690 C C . SER A 1 2 ? 19.423 6.185 21.042 1.00 0.00 2 SER A C 11
ATOM 11691 O O . SER A 1 2 ? 19.466 5.188 20.321 1.00 0.00 2 SER A O 11
ATOM 11699 N N . SER A 1 3 ? 18.772 6.212 22.201 1.00 0.00 3 SER A N 11
ATOM 11700 C CA . SER A 1 3 ? 18.058 5.045 22.704 1.00 0.00 3 SER A CA 11
ATOM 11701 C C . SER A 1 3 ? 16.903 4.674 21.779 1.00 0.00 3 SER A C 11
ATOM 11702 O O . SER A 1 3 ? 16.038 5.499 21.487 1.00 0.00 3 SER A O 11
ATOM 11710 N N . GLY A 1 4 ? 16.896 3.426 21.322 1.00 0.00 4 GLY A N 11
ATOM 11711 C CA . GLY A 1 4 ? 15.843 2.967 20.435 1.00 0.00 4 GLY A CA 11
ATOM 11712 C C . GLY A 1 4 ? 14.961 1.915 21.078 1.00 0.00 4 GLY A C 11
ATOM 11713 O O . GLY A 1 4 ? 15.456 0.932 21.629 1.00 0.00 4 GLY A O 11
ATOM 11717 N N . SER A 1 5 ? 13.650 2.123 21.010 1.00 0.00 5 SER A N 11
ATOM 11718 C CA . SER A 1 5 ? 12.696 1.188 21.595 1.00 0.00 5 SER A CA 11
ATOM 11719 C C . SER A 1 5 ? 12.237 0.163 20.563 1.00 0.00 5 SER A C 11
ATOM 11720 O O . SER A 1 5 ? 11.412 0.461 19.700 1.00 0.00 5 SER A O 11
ATOM 11728 N N . SER A 1 6 ? 12.779 -1.047 20.658 1.00 0.00 6 SER A N 11
ATOM 11729 C CA . SER A 1 6 ? 12.429 -2.117 19.731 1.00 0.00 6 SER A CA 11
ATOM 11730 C C . SER A 1 6 ? 12.212 -3.431 20.475 1.00 0.00 6 SER A C 11
ATOM 11731 O O . SER A 1 6 ? 13.152 -4.017 21.010 1.00 0.00 6 SER A O 11
ATOM 11739 N N . GLY A 1 7 ? 10.963 -3.888 20.504 1.00 0.00 7 GLY A N 11
ATOM 11740 C CA . GLY A 1 7 ? 10.644 -5.130 21.184 1.00 0.00 7 GLY A CA 11
ATOM 11741 C C . GLY A 1 7 ? 11.130 -6.348 20.426 1.00 0.00 7 GLY A C 11
ATOM 11742 O O . GLY A 1 7 ? 12.309 -6.447 20.084 1.00 0.00 7 GLY A O 11
ATOM 11746 N N . HIS A 1 8 ? 10.220 -7.281 20.162 1.00 0.00 8 HIS A N 11
ATOM 11747 C CA . HIS A 1 8 ? 10.563 -8.501 19.439 1.00 0.00 8 HIS A CA 11
ATOM 11748 C C . HIS A 1 8 ? 9.870 -8.541 18.080 1.00 0.00 8 HIS A C 11
ATOM 11749 O O . HIS A 1 8 ? 8.823 -9.167 17.926 1.00 0.00 8 HIS A O 11
ATOM 11764 N N . GLU A 1 9 ? 10.463 -7.867 17.099 1.00 0.00 9 GLU A N 11
ATOM 11765 C CA . GLU A 1 9 ? 9.900 -7.825 15.755 1.00 0.00 9 GLU A CA 11
ATOM 11766 C C . GLU A 1 9 ? 10.444 -8.967 14.902 1.00 0.00 9 GLU A C 11
ATOM 11767 O O . GLU A 1 9 ? 11.462 -8.822 14.225 1.00 0.00 9 GLU A O 11
ATOM 11779 N N . ARG A 1 10 ? 9.757 -10.105 14.940 1.00 0.00 10 ARG A N 11
ATOM 11780 C CA . ARG A 1 10 ? 10.170 -11.273 14.173 1.00 0.00 10 ARG A CA 11
ATOM 11781 C C . ARG A 1 10 ? 9.261 -11.480 12.965 1.00 0.00 10 ARG A C 11
ATOM 11782 O O . ARG A 1 10 ? 8.846 -12.602 12.672 1.00 0.00 10 ARG A O 11
ATOM 11803 N N . VAL A 1 11 ? 8.954 -10.391 12.268 1.00 0.00 11 VAL A N 11
ATOM 11804 C CA . VAL A 1 11 ? 8.095 -10.453 11.092 1.00 0.00 11 VAL A CA 11
ATOM 11805 C C . VAL A 1 11 ? 8.803 -11.138 9.929 1.00 0.00 11 VAL A C 11
ATOM 11806 O O . VAL A 1 11 ? 8.218 -11.966 9.232 1.00 0.00 11 VAL A O 11
ATOM 11819 N N . GLY A 1 12 ? 10.069 -10.786 9.724 1.00 0.00 12 GLY A N 11
ATOM 11820 C CA . GLY A 1 12 ? 10.838 -11.377 8.644 1.00 0.00 12 GLY A CA 11
ATOM 11821 C C . GLY A 1 12 ? 11.188 -10.372 7.565 1.00 0.00 12 GLY A C 11
ATOM 11822 O O . GLY A 1 12 ? 10.332 -9.613 7.113 1.00 0.00 12 GLY A O 11
ATOM 11826 N N . ASN A 1 13 ? 12.451 -10.366 7.152 1.00 0.00 13 ASN A N 11
ATOM 11827 C CA . ASN A 1 13 ? 12.913 -9.445 6.120 1.00 0.00 13 ASN A CA 11
ATOM 11828 C C . ASN A 1 13 ? 12.474 -9.913 4.736 1.00 0.00 13 ASN A C 11
ATOM 11829 O O . ASN A 1 13 ? 12.527 -11.104 4.425 1.00 0.00 13 ASN A O 11
ATOM 11840 N N . LEU A 1 14 ? 12.040 -8.969 3.908 1.00 0.00 14 LEU A N 11
ATOM 11841 C CA . LEU A 1 14 ? 11.592 -9.284 2.556 1.00 0.00 14 LEU A CA 11
ATOM 11842 C C . LEU A 1 14 ? 12.565 -8.735 1.518 1.00 0.00 14 LEU A C 11
ATOM 11843 O O . LEU A 1 14 ? 12.461 -7.582 1.103 1.00 0.00 14 LEU A O 11
ATOM 11859 N N . ASN A 1 15 ? 13.511 -9.572 1.102 1.00 0.00 15 ASN A N 11
ATOM 11860 C CA . ASN A 1 15 ? 14.503 -9.171 0.110 1.00 0.00 15 ASN A CA 11
ATOM 11861 C C . ASN A 1 15 ? 13.890 -8.230 -0.923 1.00 0.00 15 ASN A C 11
ATOM 11862 O O . ASN A 1 15 ? 14.437 -7.164 -1.206 1.00 0.00 15 ASN A O 11
ATOM 11873 N N . GLN A 1 16 ? 12.753 -8.632 -1.481 1.00 0.00 16 GLN A N 11
ATOM 11874 C CA . GLN A 1 16 ? 12.067 -7.824 -2.482 1.00 0.00 16 GLN A CA 11
ATOM 11875 C C . GLN A 1 16 ? 10.765 -7.256 -1.924 1.00 0.00 16 GLN A C 11
ATOM 11876 O O . GLN A 1 16 ? 10.064 -7.899 -1.142 1.00 0.00 16 GLN A O 11
ATOM 11890 N N . PRO A 1 17 ? 10.433 -6.023 -2.335 1.00 0.00 17 PRO A N 11
ATOM 11891 C CA . PRO A 1 17 ? 9.214 -5.342 -1.889 1.00 0.00 17 PRO A CA 11
ATOM 11892 C C . PRO A 1 17 ? 7.952 -5.978 -2.461 1.00 0.00 17 PRO A C 11
ATOM 11893 O O . PRO A 1 17 ? 8.025 -6.907 -3.266 1.00 0.00 17 PRO A O 11
ATOM 11904 N N . ILE A 1 18 ? 6.798 -5.472 -2.041 1.00 0.00 18 ILE A N 11
ATOM 11905 C CA . ILE A 1 18 ? 5.520 -5.991 -2.514 1.00 0.00 18 ILE A CA 11
ATOM 11906 C C . ILE A 1 18 ? 4.676 -4.886 -3.140 1.00 0.00 18 ILE A C 11
ATOM 11907 O O . ILE A 1 18 ? 4.868 -3.706 -2.850 1.00 0.00 18 ILE A O 11
ATOM 11923 N N . GLU A 1 19 ? 3.741 -5.279 -4.000 1.00 0.00 19 GLU A N 11
ATOM 11924 C CA . GLU A 1 19 ? 2.867 -4.321 -4.667 1.00 0.00 19 GLU A CA 11
ATOM 11925 C C . GLU A 1 19 ? 1.416 -4.515 -4.234 1.00 0.00 19 GLU A C 11
ATOM 11926 O O . GLU A 1 19 ? 0.851 -5.598 -4.386 1.00 0.00 19 GLU A O 11
ATOM 11938 N N . VAL A 1 20 ? 0.820 -3.457 -3.693 1.00 0.00 20 VAL A N 11
ATOM 11939 C CA . VAL A 1 20 ? -0.565 -3.510 -3.238 1.00 0.00 20 VAL A CA 11
ATOM 11940 C C . VAL A 1 20 ? -1.400 -2.414 -3.891 1.00 0.00 20 VAL A C 11
ATOM 11941 O O . VAL A 1 20 ? -0.916 -1.307 -4.130 1.00 0.00 20 VAL A O 11
ATOM 11954 N N . THR A 1 21 ? -2.659 -2.730 -4.179 1.00 0.00 21 THR A N 11
ATOM 11955 C CA . THR A 1 21 ? -3.562 -1.773 -4.805 1.00 0.00 21 THR A CA 11
ATOM 11956 C C . THR A 1 21 ? -4.483 -1.130 -3.775 1.00 0.00 21 THR A C 11
ATOM 11957 O O . THR A 1 21 ? -5.244 -1.817 -3.095 1.00 0.00 21 THR A O 11
ATOM 11968 N N . ALA A 1 22 ? -4.409 0.192 -3.665 1.00 0.00 22 ALA A N 11
ATOM 11969 C CA . ALA A 1 22 ? -5.239 0.928 -2.719 1.00 0.00 22 ALA A CA 11
ATOM 11970 C C . ALA A 1 22 ? -6.719 0.768 -3.047 1.00 0.00 22 ALA A C 11
ATOM 11971 O O . ALA A 1 22 ? -7.197 1.263 -4.069 1.00 0.00 22 ALA A O 11
ATOM 11978 N N . LEU A 1 23 ? -7.442 0.073 -2.175 1.00 0.00 23 LEU A N 11
ATOM 11979 C CA . LEU A 1 23 ? -8.870 -0.153 -2.372 1.00 0.00 23 LEU A CA 11
ATOM 11980 C C . LEU A 1 23 ? -9.657 1.140 -2.185 1.00 0.00 23 LEU A C 11
ATOM 11981 O O . LEU A 1 23 ? -10.713 1.328 -2.789 1.00 0.00 23 LEU A O 11
ATOM 11997 N N . TYR A 1 24 ? -9.134 2.029 -1.348 1.00 0.00 24 TYR A N 11
ATOM 11998 C CA . TYR A 1 24 ? -9.788 3.304 -1.081 1.00 0.00 24 TYR A CA 11
ATOM 11999 C C . TYR A 1 24 ? -8.760 4.420 -0.919 1.00 0.00 24 TYR A C 11
ATOM 12000 O O . TYR A 1 24 ? -7.599 4.168 -0.595 1.00 0.00 24 TYR A O 11
ATOM 12018 N N . SER A 1 25 ? -9.196 5.655 -1.146 1.00 0.00 25 SER A N 11
ATOM 12019 C CA . SER A 1 25 ? -8.314 6.810 -1.029 1.00 0.00 25 SER A CA 11
ATOM 12020 C C . SER A 1 25 ? -7.984 7.096 0.433 1.00 0.00 25 SER A C 11
ATOM 12021 O O . SER A 1 25 ? -8.765 6.779 1.331 1.00 0.00 25 SER A O 11
ATOM 12029 N N . PHE A 1 26 ? -6.821 7.695 0.665 1.00 0.00 26 PHE A N 11
ATOM 12030 C CA . PHE A 1 26 ? -6.385 8.023 2.017 1.00 0.00 26 PHE A CA 11
ATOM 12031 C C . PHE A 1 26 ? -5.550 9.300 2.025 1.00 0.00 26 PHE A C 11
ATOM 12032 O O . PHE A 1 26 ? -5.048 9.732 0.988 1.00 0.00 26 PHE A O 11
ATOM 12049 N N . GLU A 1 27 ? -5.406 9.899 3.203 1.00 0.00 27 GLU A N 11
ATOM 12050 C CA . GLU A 1 27 ? -4.633 11.127 3.346 1.00 0.00 27 GLU A CA 11
ATOM 12051 C C . GLU A 1 27 ? -3.894 11.153 4.680 1.00 0.00 27 GLU A C 11
ATOM 12052 O O . GLU A 1 27 ? -4.502 11.323 5.736 1.00 0.00 27 GLU A O 11
ATOM 12064 N N . GLY A 1 28 ? -2.577 10.981 4.624 1.00 0.00 28 GLY A N 11
ATOM 12065 C CA . GLY A 1 28 ? -1.776 10.987 5.834 1.00 0.00 28 GLY A CA 11
ATOM 12066 C C . GLY A 1 28 ? -2.074 12.180 6.721 1.00 0.00 28 GLY A C 11
ATOM 12067 O O . GLY A 1 28 ? -1.624 13.292 6.447 1.00 0.00 28 GLY A O 11
ATOM 12071 N N . GLN A 1 29 ? -2.835 11.948 7.785 1.00 0.00 29 GLN A N 11
ATOM 12072 C CA . GLN A 1 29 ? -3.195 13.014 8.713 1.00 0.00 29 GLN A CA 11
ATOM 12073 C C . GLN A 1 29 ? -1.966 13.522 9.461 1.00 0.00 29 GLN A C 11
ATOM 12074 O O . GLN A 1 29 ? -1.897 14.692 9.835 1.00 0.00 29 GLN A O 11
ATOM 12088 N N . GLN A 1 30 ? -1.001 12.634 9.675 1.00 0.00 30 GLN A N 11
ATOM 12089 C CA . GLN A 1 30 ? 0.224 12.994 10.379 1.00 0.00 30 GLN A CA 11
ATOM 12090 C C . GLN A 1 30 ? 1.332 13.353 9.395 1.00 0.00 30 GLN A C 11
ATOM 12091 O O . GLN A 1 30 ? 1.309 12.964 8.227 1.00 0.00 30 GLN A O 11
ATOM 12105 N N . PRO A 1 31 ? 2.327 14.115 9.874 1.00 0.00 31 PRO A N 11
ATOM 12106 C CA . PRO A 1 31 ? 3.462 14.544 9.053 1.00 0.00 31 PRO A CA 11
ATOM 12107 C C . PRO A 1 31 ? 4.389 13.387 8.696 1.00 0.00 31 PRO A C 11
ATOM 12108 O O . PRO A 1 31 ? 5.367 13.563 7.970 1.00 0.00 31 PRO A O 11
ATOM 12119 N N . GLY A 1 32 ? 4.075 12.202 9.211 1.00 0.00 32 GLY A N 11
ATOM 12120 C CA . GLY A 1 32 ? 4.890 11.033 8.935 1.00 0.00 32 GLY A CA 11
ATOM 12121 C C . GLY A 1 32 ? 4.094 9.906 8.307 1.00 0.00 32 GLY A C 11
ATOM 12122 O O . GLY A 1 32 ? 4.464 8.738 8.420 1.00 0.00 32 GLY A O 11
ATOM 12126 N N . ASP A 1 33 ? 2.996 10.257 7.645 1.00 0.00 33 ASP A N 11
ATOM 12127 C CA . ASP A 1 33 ? 2.145 9.266 6.997 1.00 0.00 33 ASP A CA 11
ATOM 12128 C C . ASP A 1 33 ? 2.299 9.326 5.481 1.00 0.00 33 ASP A C 11
ATOM 12129 O O . ASP A 1 33 ? 3.102 10.099 4.958 1.00 0.00 33 ASP A O 11
ATOM 12138 N N . LEU A 1 34 ? 1.525 8.504 4.780 1.00 0.00 34 LEU A N 11
ATOM 12139 C CA . LEU A 1 34 ? 1.576 8.462 3.323 1.00 0.00 34 LEU A CA 11
ATOM 12140 C C . LEU A 1 34 ? 0.218 8.807 2.721 1.00 0.00 34 LEU A C 11
ATOM 12141 O O . LEU A 1 34 ? -0.824 8.448 3.268 1.00 0.00 34 LEU A O 11
ATOM 12157 N N . ASN A 1 35 ? 0.238 9.505 1.589 1.00 0.00 35 ASN A N 11
ATOM 12158 C CA . ASN A 1 35 ? -0.992 9.897 0.911 1.00 0.00 35 ASN A CA 11
ATOM 12159 C C . ASN A 1 35 ? -1.152 9.143 -0.406 1.00 0.00 35 ASN A C 11
ATOM 12160 O O . ASN A 1 35 ? -0.289 9.212 -1.281 1.00 0.00 35 ASN A O 11
ATOM 12171 N N . PHE A 1 36 ? -2.261 8.424 -0.539 1.00 0.00 36 PHE A N 11
ATOM 12172 C CA . PHE A 1 36 ? -2.534 7.658 -1.749 1.00 0.00 36 PHE A CA 11
ATOM 12173 C C . PHE A 1 36 ? -4.009 7.749 -2.130 1.00 0.00 36 PHE A C 11
ATOM 12174 O O . PHE A 1 36 ? -4.814 8.326 -1.399 1.00 0.00 36 PHE A O 11
ATOM 12191 N N . GLN A 1 37 ? -4.354 7.178 -3.279 1.00 0.00 37 GLN A N 11
ATOM 12192 C CA . GLN A 1 37 ? -5.731 7.196 -3.758 1.00 0.00 37 GLN A CA 11
ATOM 12193 C C . GLN A 1 37 ? -6.203 5.790 -4.113 1.00 0.00 37 GLN A C 11
ATOM 12194 O O . GLN A 1 37 ? -5.393 4.892 -4.340 1.00 0.00 37 GLN A O 11
ATOM 12208 N N . ALA A 1 38 ? -7.519 5.607 -4.157 1.00 0.00 38 ALA A N 11
ATOM 12209 C CA . ALA A 1 38 ? -8.098 4.310 -4.485 1.00 0.00 38 ALA A CA 11
ATOM 12210 C C . ALA A 1 38 ? -7.657 3.846 -5.869 1.00 0.00 38 ALA A C 11
ATOM 12211 O O . ALA A 1 38 ? -8.147 4.336 -6.885 1.00 0.00 38 ALA A O 11
ATOM 12218 N N . GLY A 1 39 ? -6.726 2.896 -5.901 1.00 0.00 39 GLY A N 11
ATOM 12219 C CA . GLY A 1 39 ? -6.234 2.382 -7.165 1.00 0.00 39 GLY A CA 11
ATOM 12220 C C . GLY A 1 39 ? -4.725 2.479 -7.282 1.00 0.00 39 GLY A C 11
ATOM 12221 O O . GLY A 1 39 ? -4.089 1.628 -7.904 1.00 0.00 39 GLY A O 11
ATOM 12225 N N . ASP A 1 40 ? -4.153 3.518 -6.685 1.00 0.00 40 ASP A N 11
ATOM 12226 C CA . ASP A 1 40 ? -2.709 3.723 -6.726 1.00 0.00 40 ASP A CA 11
ATOM 12227 C C . ASP A 1 40 ? -1.975 2.539 -6.105 1.00 0.00 40 ASP A C 11
ATOM 12228 O O . ASP A 1 40 ? -2.396 2.003 -5.080 1.00 0.00 40 ASP A O 11
ATOM 12237 N N . ARG A 1 41 ? -0.875 2.136 -6.734 1.00 0.00 41 ARG A N 11
ATOM 12238 C CA . ARG A 1 41 ? -0.083 1.014 -6.244 1.00 0.00 41 ARG A CA 11
ATOM 12239 C C . ARG A 1 41 ? 0.987 1.489 -5.266 1.00 0.00 41 ARG A C 11
ATOM 12240 O O . ARG A 1 41 ? 1.767 2.391 -5.575 1.00 0.00 41 ARG A O 11
ATOM 12261 N N . ILE A 1 42 ? 1.018 0.877 -4.087 1.00 0.00 42 ILE A N 11
ATOM 12262 C CA . ILE A 1 42 ? 1.992 1.237 -3.065 1.00 0.00 42 ILE A CA 11
ATOM 12263 C C . ILE A 1 42 ? 3.041 0.143 -2.895 1.00 0.00 42 ILE A C 11
ATOM 12264 O O . ILE A 1 42 ? 2.709 -1.026 -2.698 1.00 0.00 42 ILE A O 11
ATOM 12280 N N . THR A 1 43 ? 4.310 0.531 -2.972 1.00 0.00 43 THR A N 11
ATOM 12281 C CA . THR A 1 43 ? 5.408 -0.416 -2.826 1.00 0.00 43 THR A CA 11
ATOM 12282 C C . THR A 1 43 ? 5.678 -0.724 -1.357 1.00 0.00 43 THR A C 11
ATOM 12283 O O . THR A 1 43 ? 6.336 0.049 -0.661 1.00 0.00 43 THR A O 11
ATOM 12294 N N . VAL A 1 44 ? 5.164 -1.858 -0.891 1.00 0.00 44 VAL A N 11
ATOM 12295 C CA . VAL A 1 44 ? 5.351 -2.269 0.495 1.00 0.00 44 VAL A CA 11
ATOM 12296 C C . VAL A 1 44 ? 6.819 -2.555 0.791 1.00 0.00 44 VAL A C 11
ATOM 12297 O O . VAL A 1 44 ? 7.408 -3.477 0.227 1.00 0.00 44 VAL A O 11
ATOM 12310 N N . ILE A 1 45 ? 7.404 -1.757 1.678 1.00 0.00 45 ILE A N 11
ATOM 12311 C CA . ILE A 1 45 ? 8.803 -1.926 2.050 1.00 0.00 45 ILE A CA 11
ATOM 12312 C C . ILE A 1 45 ? 8.933 -2.564 3.429 1.00 0.00 45 ILE A C 11
ATOM 12313 O O . ILE A 1 45 ? 9.836 -3.364 3.672 1.00 0.00 45 ILE A O 11
ATOM 12329 N N . SER A 1 46 ? 8.023 -2.205 4.329 1.00 0.00 46 SER A N 11
ATOM 12330 C CA . SER A 1 46 ? 8.036 -2.741 5.685 1.00 0.00 46 SER A CA 11
ATOM 12331 C C . SER A 1 46 ? 6.616 -2.981 6.188 1.00 0.00 46 SER A C 11
ATOM 12332 O O . SER A 1 46 ? 5.881 -2.038 6.485 1.00 0.00 46 SER A O 11
ATOM 12340 N N . LYS A 1 47 ? 6.234 -4.250 6.282 1.00 0.00 47 LYS A N 11
ATOM 12341 C CA . LYS A 1 47 ? 4.903 -4.617 6.750 1.00 0.00 47 LYS A CA 11
ATOM 12342 C C . LYS A 1 47 ? 4.969 -5.815 7.693 1.00 0.00 47 LYS A C 11
ATOM 12343 O O . LYS A 1 47 ? 6.013 -6.454 7.830 1.00 0.00 47 LYS A O 11
ATOM 12362 N N . THR A 1 48 ? 3.847 -6.115 8.340 1.00 0.00 48 THR A N 11
ATOM 12363 C CA . THR A 1 48 ? 3.778 -7.236 9.269 1.00 0.00 48 THR A CA 11
ATOM 12364 C C . THR A 1 48 ? 2.784 -8.287 8.789 1.00 0.00 48 THR A C 11
ATOM 12365 O O . THR A 1 48 ? 2.169 -8.137 7.733 1.00 0.00 48 THR A O 11
ATOM 12376 N N . ASP A 1 49 ? 2.632 -9.351 9.570 1.00 0.00 49 ASP A N 11
ATOM 12377 C CA . ASP A 1 49 ? 1.710 -10.427 9.225 1.00 0.00 49 ASP A CA 11
ATOM 12378 C C . ASP A 1 49 ? 0.262 -9.966 9.356 1.00 0.00 49 ASP A C 11
ATOM 12379 O O . ASP A 1 49 ? -0.570 -10.248 8.494 1.00 0.00 49 ASP A O 11
ATOM 12388 N N . SER A 1 50 ? -0.032 -9.257 10.441 1.00 0.00 50 SER A N 11
ATOM 12389 C CA . SER A 1 50 ? -1.380 -8.761 10.688 1.00 0.00 50 SER A CA 11
ATOM 12390 C C . SER A 1 50 ? -1.777 -7.722 9.644 1.00 0.00 50 SER A C 11
ATOM 12391 O O . SER A 1 50 ? -0.939 -6.960 9.160 1.00 0.00 50 SER A O 11
ATOM 12399 N N . HIS A 1 51 ? -3.061 -7.696 9.301 1.00 0.00 51 HIS A N 11
ATOM 12400 C CA . HIS A 1 51 ? -3.570 -6.751 8.315 1.00 0.00 51 HIS A CA 11
ATOM 12401 C C . HIS A 1 51 ? -3.978 -5.439 8.979 1.00 0.00 51 HIS A C 11
ATOM 12402 O O . HIS A 1 51 ? -3.412 -4.384 8.692 1.00 0.00 51 HIS A O 11
ATOM 12417 N N . PHE A 1 52 ? -4.962 -5.513 9.869 1.00 0.00 52 PHE A N 11
ATOM 12418 C CA . PHE A 1 52 ? -5.446 -4.331 10.573 1.00 0.00 52 PHE A CA 11
ATOM 12419 C C . PHE A 1 52 ? -4.297 -3.378 10.891 1.00 0.00 52 PHE A C 11
ATOM 12420 O O . PHE A 1 52 ? -4.436 -2.161 10.773 1.00 0.00 52 PHE A O 11
ATOM 12437 N N . ASP A 1 53 ? -3.164 -3.942 11.293 1.00 0.00 53 ASP A N 11
ATOM 12438 C CA . ASP A 1 53 ? -1.990 -3.144 11.627 1.00 0.00 53 ASP A CA 11
ATOM 12439 C C . ASP A 1 53 ? -1.591 -2.248 10.459 1.00 0.00 53 ASP A C 11
ATOM 12440 O O . ASP A 1 53 ? -1.931 -2.524 9.308 1.00 0.00 53 ASP A O 11
ATOM 12449 N N . TRP A 1 54 ? -0.871 -1.174 10.762 1.00 0.00 54 TRP A N 11
ATOM 12450 C CA . TRP A 1 54 ? -0.427 -0.237 9.737 1.00 0.00 54 TRP A CA 11
ATOM 12451 C C . TRP A 1 54 ? 0.907 -0.673 9.141 1.00 0.00 54 TRP A C 11
ATOM 12452 O O . TRP A 1 54 ? 1.805 -1.110 9.860 1.00 0.00 54 TRP A O 11
ATOM 12473 N N . TRP A 1 55 ? 1.029 -0.551 7.824 1.00 0.00 55 TRP A N 11
ATOM 12474 C CA . TRP A 1 55 ? 2.255 -0.933 7.132 1.00 0.00 55 TRP A CA 11
ATOM 12475 C C . TRP A 1 55 ? 2.965 0.292 6.566 1.00 0.00 55 TRP A C 11
ATOM 12476 O O . TRP A 1 55 ? 2.439 1.403 6.616 1.00 0.00 55 TRP A O 11
ATOM 12497 N N . GLU A 1 56 ? 4.162 0.081 6.027 1.00 0.00 56 GLU A N 11
ATOM 12498 C CA . GLU A 1 56 ? 4.942 1.170 5.451 1.00 0.00 56 GLU A CA 11
ATOM 12499 C C . GLU A 1 56 ? 5.270 0.890 3.988 1.00 0.00 56 GLU A C 11
ATOM 12500 O O . GLU A 1 56 ? 5.967 -0.073 3.670 1.00 0.00 56 GLU A O 11
ATOM 12512 N N . GLY A 1 57 ? 4.762 1.739 3.100 1.00 0.00 57 GLY A N 11
ATOM 12513 C CA . GLY A 1 57 ? 5.010 1.566 1.681 1.00 0.00 57 GLY A CA 11
ATOM 12514 C C . GLY A 1 57 ? 5.520 2.833 1.023 1.00 0.00 57 GLY A C 11
ATOM 12515 O O . GLY A 1 57 ? 5.709 3.853 1.686 1.00 0.00 57 GLY A O 11
ATOM 12519 N N . LYS A 1 58 ? 5.746 2.769 -0.285 1.00 0.00 58 LYS A N 11
ATOM 12520 C CA . LYS A 1 58 ? 6.238 3.919 -1.034 1.00 0.00 58 LYS A CA 11
ATOM 12521 C C . LYS A 1 58 ? 5.325 4.229 -2.216 1.00 0.00 58 LYS A C 11
ATOM 12522 O O . LYS A 1 58 ? 4.950 3.334 -2.975 1.00 0.00 58 LYS A O 11
ATOM 12541 N N . LEU A 1 59 ? 4.973 5.500 -2.368 1.00 0.00 59 LEU A N 11
ATOM 12542 C CA . LEU A 1 59 ? 4.105 5.929 -3.460 1.00 0.00 59 LEU A CA 11
ATOM 12543 C C . LEU A 1 59 ? 4.502 7.314 -3.959 1.00 0.00 59 LEU A C 11
ATOM 12544 O O . LEU A 1 59 ? 4.921 8.169 -3.179 1.00 0.00 59 LEU A O 11
ATOM 12560 N N . ARG A 1 60 ? 4.365 7.529 -5.264 1.00 0.00 60 ARG A N 11
ATOM 12561 C CA . ARG A 1 60 ? 4.709 8.811 -5.867 1.00 0.00 60 ARG A CA 11
ATOM 12562 C C . ARG A 1 60 ? 6.050 9.316 -5.344 1.00 0.00 60 ARG A C 11
ATOM 12563 O O . ARG A 1 60 ? 6.213 10.504 -5.067 1.00 0.00 60 ARG A O 11
ATOM 12584 N N . GLY A 1 61 ? 7.009 8.405 -5.212 1.00 0.00 61 GLY A N 11
ATOM 12585 C CA . GLY A 1 61 ? 8.324 8.777 -4.723 1.00 0.00 61 GLY A CA 11
ATOM 12586 C C . GLY A 1 61 ? 8.288 9.290 -3.297 1.00 0.00 61 GLY A C 11
ATOM 12587 O O . GLY A 1 61 ? 9.040 10.195 -2.937 1.00 0.00 61 GLY A O 11
ATOM 12591 N N . GLN A 1 62 ? 7.409 8.712 -2.484 1.00 0.00 62 GLN A N 11
ATOM 12592 C CA . GLN A 1 62 ? 7.277 9.118 -1.090 1.00 0.00 62 GLN A CA 11
ATOM 12593 C C . GLN A 1 62 ? 7.280 7.905 -0.166 1.00 0.00 62 GLN A C 11
ATOM 12594 O O . GLN A 1 62 ? 7.262 6.762 -0.624 1.00 0.00 62 GLN A O 11
ATOM 12608 N N . THR A 1 63 ? 7.303 8.160 1.139 1.00 0.00 63 THR A N 11
ATOM 12609 C CA . THR A 1 63 ? 7.311 7.090 2.127 1.00 0.00 63 THR A CA 11
ATOM 12610 C C . THR A 1 63 ? 6.491 7.470 3.355 1.00 0.00 63 THR A C 11
ATOM 12611 O O . THR A 1 63 ? 6.530 8.612 3.810 1.00 0.00 63 THR A O 11
ATOM 12622 N N . GLY A 1 64 ? 5.750 6.503 3.889 1.00 0.00 64 GLY A N 11
ATOM 12623 C CA . GLY A 1 64 ? 4.932 6.757 5.061 1.00 0.00 64 GLY A CA 11
ATOM 12624 C C . GLY A 1 64 ? 4.183 5.523 5.523 1.00 0.00 64 GLY A C 11
ATOM 12625 O O . GLY A 1 64 ? 4.353 4.440 4.963 1.00 0.00 64 GLY A O 11
ATOM 12629 N N . ILE A 1 65 ? 3.354 5.686 6.549 1.00 0.00 65 ILE A N 11
ATOM 12630 C CA . ILE A 1 65 ? 2.577 4.575 7.086 1.00 0.00 65 ILE A CA 11
ATOM 12631 C C . ILE A 1 65 ? 1.114 4.676 6.669 1.00 0.00 65 ILE A C 11
ATOM 12632 O O . ILE A 1 65 ? 0.594 5.770 6.447 1.00 0.00 65 ILE A O 11
ATOM 12648 N N . PHE A 1 66 ? 0.453 3.528 6.567 1.00 0.00 66 PHE A N 11
ATOM 12649 C CA . PHE A 1 66 ? -0.952 3.486 6.178 1.00 0.00 66 PHE A CA 11
ATOM 12650 C C . PHE A 1 66 ? -1.585 2.153 6.567 1.00 0.00 66 PHE A C 11
ATOM 12651 O O . PHE A 1 66 ? -0.916 1.123 6.660 1.00 0.00 66 PHE A O 11
ATOM 12668 N N . PRO A 1 67 ? -2.905 2.172 6.801 1.00 0.00 67 PRO A N 11
ATOM 12669 C CA . PRO A 1 67 ? -3.658 0.974 7.184 1.00 0.00 67 PRO A CA 11
ATOM 12670 C C . PRO A 1 67 ? -3.776 -0.027 6.040 1.00 0.00 67 PRO A C 11
ATOM 12671 O O . PRO A 1 67 ? -4.275 0.301 4.965 1.00 0.00 67 PRO A O 11
ATOM 12682 N N . ALA A 1 68 ? -3.313 -1.250 6.280 1.00 0.00 68 ALA A N 11
ATOM 12683 C CA . ALA A 1 68 ? -3.369 -2.300 5.270 1.00 0.00 68 ALA A CA 11
ATOM 12684 C C . ALA A 1 68 ? -4.806 -2.568 4.836 1.00 0.00 68 ALA A C 11
ATOM 12685 O O . ALA A 1 68 ? -5.048 -3.109 3.759 1.00 0.00 68 ALA A O 11
ATOM 12692 N N . ASN A 1 69 ? -5.756 -2.185 5.683 1.00 0.00 69 ASN A N 11
ATOM 12693 C CA . ASN A 1 69 ? -7.170 -2.386 5.387 1.00 0.00 69 ASN A CA 11
ATOM 12694 C C . ASN A 1 69 ? -7.597 -1.552 4.182 1.00 0.00 69 ASN A C 11
ATOM 12695 O O . ASN A 1 69 ? -8.650 -1.791 3.590 1.00 0.00 69 ASN A O 11
ATOM 12706 N N . TYR A 1 70 ? -6.772 -0.574 3.825 1.00 0.00 70 TYR A N 11
ATOM 12707 C CA . TYR A 1 70 ? -7.065 0.297 2.692 1.00 0.00 70 TYR A CA 11
ATOM 12708 C C . TYR A 1 70 ? -6.450 -0.254 1.409 1.00 0.00 70 TYR A C 11
ATOM 12709 O O . TYR A 1 70 ? -6.612 0.321 0.332 1.00 0.00 70 TYR A O 11
ATOM 12727 N N . VAL A 1 71 ? -5.744 -1.373 1.532 1.00 0.00 71 VAL A N 11
ATOM 12728 C CA . VAL A 1 71 ? -5.105 -2.004 0.383 1.00 0.00 71 VAL A CA 11
ATOM 12729 C C . VAL A 1 71 ? -5.415 -3.496 0.333 1.00 0.00 71 VAL A C 11
ATOM 12730 O O . VAL A 1 71 ? -6.051 -4.041 1.236 1.00 0.00 71 VAL A O 11
ATOM 12743 N N . THR A 1 72 ? -4.961 -4.154 -0.729 1.00 0.00 72 THR A N 11
ATOM 12744 C CA . THR A 1 72 ? -5.189 -5.584 -0.898 1.00 0.00 72 THR A CA 11
ATOM 12745 C C . THR A 1 72 ? -3.981 -6.263 -1.534 1.00 0.00 72 THR A C 11
ATOM 12746 O O . THR A 1 72 ? -3.462 -5.801 -2.550 1.00 0.00 72 THR A O 11
ATOM 12757 N N . MET A 1 73 ? -3.540 -7.361 -0.930 1.00 0.00 73 MET A N 11
ATOM 12758 C CA . MET A 1 73 ? -2.393 -8.104 -1.440 1.00 0.00 73 MET A CA 11
ATOM 12759 C C . MET A 1 73 ? -2.845 -9.351 -2.193 1.00 0.00 73 MET A C 11
ATOM 12760 O O . MET A 1 73 ? -2.293 -10.435 -2.006 1.00 0.00 73 MET A O 11
ATOM 12774 N N . ASN A 1 74 ? -3.853 -9.191 -3.044 1.00 0.00 74 ASN A N 11
ATOM 12775 C CA . ASN A 1 74 ? -4.379 -10.305 -3.825 1.00 0.00 74 ASN A CA 11
ATOM 12776 C C . ASN A 1 74 ? -3.818 -10.288 -5.243 1.00 0.00 74 ASN A C 11
ATOM 12777 O O . ASN A 1 74 ? -3.485 -9.231 -5.778 1.00 0.00 74 ASN A O 11
ATOM 12788 N N . SER A 1 75 ? -3.716 -11.468 -5.847 1.00 0.00 75 SER A N 11
ATOM 12789 C CA . SER A 1 75 ? -3.192 -11.590 -7.203 1.00 0.00 75 SER A CA 11
ATOM 12790 C C . SER A 1 75 ? -3.977 -12.630 -7.997 1.00 0.00 75 SER A C 11
ATOM 12791 O O . SER A 1 75 ? -4.515 -13.582 -7.432 1.00 0.00 75 SER A O 11
ATOM 12799 N N . GLY A 1 76 ? -4.036 -12.441 -9.311 1.00 0.00 76 GLY A N 11
ATOM 12800 C CA . GLY A 1 76 ? -4.757 -13.370 -10.163 1.00 0.00 76 GLY A CA 11
ATOM 12801 C C . GLY A 1 76 ? -4.548 -13.086 -11.637 1.00 0.00 76 GLY A C 11
ATOM 12802 O O . GLY A 1 76 ? -3.571 -12.453 -12.037 1.00 0.00 76 GLY A O 11
ATOM 12806 N N . PRO A 1 77 ? -5.482 -13.564 -12.473 1.00 0.00 77 PRO A N 11
ATOM 12807 C CA . PRO A 1 77 ? -5.418 -13.371 -13.925 1.00 0.00 77 PRO A CA 11
ATOM 12808 C C . PRO A 1 77 ? -5.658 -11.920 -14.328 1.00 0.00 77 PRO A C 11
ATOM 12809 O O . PRO A 1 77 ? -6.605 -11.285 -13.864 1.00 0.00 77 PRO A O 11
ATOM 12820 N N . SER A 1 78 ? -4.794 -11.401 -15.195 1.00 0.00 78 SER A N 11
ATOM 12821 C CA . SER A 1 78 ? -4.911 -10.023 -15.659 1.00 0.00 78 SER A CA 11
ATOM 12822 C C . SER A 1 78 ? -6.375 -9.611 -15.774 1.00 0.00 78 SER A C 11
ATOM 12823 O O . SER A 1 78 ? -7.108 -10.114 -16.626 1.00 0.00 78 SER A O 11
ATOM 12831 N N . SER A 1 79 ? -6.795 -8.693 -14.909 1.00 0.00 79 SER A N 11
ATOM 12832 C CA . SER A 1 79 ? -8.173 -8.215 -14.911 1.00 0.00 79 SER A CA 11
ATOM 12833 C C . SER A 1 79 ? -8.227 -6.713 -14.649 1.00 0.00 79 SER A C 11
ATOM 12834 O O . SER A 1 79 ? -7.428 -6.175 -13.884 1.00 0.00 79 SER A O 11
ATOM 12842 N N . GLY A 1 80 ? -9.176 -6.040 -15.293 1.00 0.00 80 GLY A N 11
ATOM 12843 C CA . GLY A 1 80 ? -9.318 -4.606 -15.118 1.00 0.00 80 GLY A CA 11
ATOM 12844 C C . GLY A 1 80 ? -8.011 -3.865 -15.320 1.00 0.00 80 GLY A C 11
ATOM 12845 O O . GLY A 1 80 ? -7.465 -3.288 -14.380 1.00 0.00 80 GLY A O 11
ATOM 12849 N N . GLY A 1 1 ? 36.398 -6.704 15.841 1.00 0.00 1 GLY A N 12
ATOM 12850 C CA . GLY A 1 1 ? 37.783 -6.992 16.165 1.00 0.00 1 GLY A CA 12
ATOM 12851 C C . GLY A 1 1 ? 37.994 -8.435 16.578 1.00 0.00 1 GLY A C 12
ATOM 12852 O O . GLY A 1 1 ? 37.737 -9.354 15.801 1.00 0.00 1 GLY A O 12
ATOM 12856 N N . SER A 1 2 ? 38.465 -8.635 17.805 1.00 0.00 2 SER A N 12
ATOM 12857 C CA . SER A 1 2 ? 38.717 -9.976 18.318 1.00 0.00 2 SER A CA 12
ATOM 12858 C C . SER A 1 2 ? 37.523 -10.483 19.123 1.00 0.00 2 SER A C 12
ATOM 12859 O O . SER A 1 2 ? 36.966 -11.540 18.829 1.00 0.00 2 SER A O 12
ATOM 12867 N N . SER A 1 3 ? 37.136 -9.719 20.139 1.00 0.00 3 SER A N 12
ATOM 12868 C CA . SER A 1 3 ? 36.011 -10.091 20.990 1.00 0.00 3 SER A CA 12
ATOM 12869 C C . SER A 1 3 ? 34.687 -9.884 20.261 1.00 0.00 3 SER A C 12
ATOM 12870 O O . SER A 1 3 ? 33.823 -10.760 20.259 1.00 0.00 3 SER A O 12
ATOM 12878 N N . GLY A 1 4 ? 34.536 -8.717 19.641 1.00 0.00 4 GLY A N 12
ATOM 12879 C CA . GLY A 1 4 ? 33.316 -8.415 18.916 1.00 0.00 4 GLY A CA 12
ATOM 12880 C C . GLY A 1 4 ? 32.109 -8.315 19.829 1.00 0.00 4 GLY A C 12
ATOM 12881 O O . GLY A 1 4 ? 31.497 -9.326 20.173 1.00 0.00 4 GLY A O 12
ATOM 12885 N N . SER A 1 5 ? 31.768 -7.093 20.224 1.00 0.00 5 SER A N 12
ATOM 12886 C CA . SER A 1 5 ? 30.630 -6.865 21.107 1.00 0.00 5 SER A CA 12
ATOM 12887 C C . SER A 1 5 ? 29.315 -7.116 20.375 1.00 0.00 5 SER A C 12
ATOM 12888 O O . SER A 1 5 ? 28.519 -7.964 20.779 1.00 0.00 5 SER A O 12
ATOM 12896 N N . SER A 1 6 ? 29.095 -6.373 19.295 1.00 0.00 6 SER A N 12
ATOM 12897 C CA . SER A 1 6 ? 27.875 -6.512 18.508 1.00 0.00 6 SER A CA 12
ATOM 12898 C C . SER A 1 6 ? 27.823 -7.874 17.822 1.00 0.00 6 SER A C 12
ATOM 12899 O O . SER A 1 6 ? 28.745 -8.253 17.100 1.00 0.00 6 SER A O 12
ATOM 12907 N N . GLY A 1 7 ? 26.737 -8.605 18.053 1.00 0.00 7 GLY A N 12
ATOM 12908 C CA . GLY A 1 7 ? 26.584 -9.917 17.451 1.00 0.00 7 GLY A CA 12
ATOM 12909 C C . GLY A 1 7 ? 25.132 -10.335 17.333 1.00 0.00 7 GLY A C 12
ATOM 12910 O O . GLY A 1 7 ? 24.782 -11.479 17.625 1.00 0.00 7 GLY A O 12
ATOM 12914 N N . HIS A 1 8 ? 24.283 -9.405 16.906 1.00 0.00 8 HIS A N 12
ATOM 12915 C CA . HIS A 1 8 ? 22.859 -9.683 16.752 1.00 0.00 8 HIS A CA 12
ATOM 12916 C C . HIS A 1 8 ? 22.443 -9.589 15.287 1.00 0.00 8 HIS A C 12
ATOM 12917 O O . HIS A 1 8 ? 22.890 -8.701 14.562 1.00 0.00 8 HIS A O 12
ATOM 12932 N N . GLU A 1 9 ? 21.585 -10.511 14.860 1.00 0.00 9 GLU A N 12
ATOM 12933 C CA . GLU A 1 9 ? 21.111 -10.531 13.482 1.00 0.00 9 GLU A CA 12
ATOM 12934 C C . GLU A 1 9 ? 19.670 -10.036 13.395 1.00 0.00 9 GLU A C 12
ATOM 12935 O O . GLU A 1 9 ? 18.733 -10.831 13.314 1.00 0.00 9 GLU A O 12
ATOM 12947 N N . ARG A 1 10 ? 19.501 -8.718 13.412 1.00 0.00 10 ARG A N 12
ATOM 12948 C CA . ARG A 1 10 ? 18.175 -8.117 13.337 1.00 0.00 10 ARG A CA 12
ATOM 12949 C C . ARG A 1 10 ? 17.283 -8.887 12.368 1.00 0.00 10 ARG A C 12
ATOM 12950 O O . ARG A 1 10 ? 17.473 -8.829 11.153 1.00 0.00 10 ARG A O 12
ATOM 12971 N N . VAL A 1 11 ? 16.309 -9.609 12.914 1.00 0.00 11 VAL A N 12
ATOM 12972 C CA . VAL A 1 11 ? 15.387 -10.390 12.099 1.00 0.00 11 VAL A CA 12
ATOM 12973 C C . VAL A 1 11 ? 14.551 -9.488 11.197 1.00 0.00 11 VAL A C 12
ATOM 12974 O O . VAL A 1 11 ? 13.808 -8.632 11.675 1.00 0.00 11 VAL A O 12
ATOM 12987 N N . GLY A 1 12 ? 14.678 -9.687 9.889 1.00 0.00 12 GLY A N 12
ATOM 12988 C CA . GLY A 1 12 ? 13.928 -8.885 8.940 1.00 0.00 12 GLY A CA 12
ATOM 12989 C C . GLY A 1 12 ? 14.650 -8.725 7.617 1.00 0.00 12 GLY A C 12
ATOM 12990 O O . GLY A 1 12 ? 14.746 -7.620 7.084 1.00 0.00 12 GLY A O 12
ATOM 12994 N N . ASN A 1 13 ? 15.162 -9.831 7.087 1.00 0.00 13 ASN A N 12
ATOM 12995 C CA . ASN A 1 13 ? 15.882 -9.808 5.818 1.00 0.00 13 ASN A CA 12
ATOM 12996 C C . ASN A 1 13 ? 14.913 -9.877 4.642 1.00 0.00 13 ASN A C 12
ATOM 12997 O O . ASN A 1 13 ? 14.367 -10.938 4.335 1.00 0.00 13 ASN A O 12
ATOM 13008 N N . LEU A 1 14 ? 14.705 -8.741 3.986 1.00 0.00 14 LEU A N 12
ATOM 13009 C CA . LEU A 1 14 ? 13.802 -8.671 2.842 1.00 0.00 14 LEU A CA 12
ATOM 13010 C C . LEU A 1 14 ? 14.557 -8.907 1.538 1.00 0.00 14 LEU A C 12
ATOM 13011 O O . LEU A 1 14 ? 15.748 -8.616 1.438 1.00 0.00 14 LEU A O 12
ATOM 13027 N N . ASN A 1 15 ? 13.855 -9.435 0.541 1.00 0.00 15 ASN A N 12
ATOM 13028 C CA . ASN A 1 15 ? 14.459 -9.708 -0.758 1.00 0.00 15 ASN A CA 12
ATOM 13029 C C . ASN A 1 15 ? 13.812 -8.860 -1.848 1.00 0.00 15 ASN A C 12
ATOM 13030 O O . ASN A 1 15 ? 14.488 -8.380 -2.757 1.00 0.00 15 ASN A O 12
ATOM 13041 N N . GLN A 1 16 ? 12.499 -8.679 -1.749 1.00 0.00 16 GLN A N 12
ATOM 13042 C CA . GLN A 1 16 ? 11.761 -7.888 -2.727 1.00 0.00 16 GLN A CA 12
ATOM 13043 C C . GLN A 1 16 ? 10.477 -7.331 -2.119 1.00 0.00 16 GLN A C 12
ATOM 13044 O O . GLN A 1 16 ? 9.802 -7.987 -1.325 1.00 0.00 16 GLN A O 12
ATOM 13058 N N . PRO A 1 17 ? 10.131 -6.092 -2.499 1.00 0.00 17 PRO A N 12
ATOM 13059 C CA . PRO A 1 17 ? 8.927 -5.420 -2.004 1.00 0.00 17 PRO A CA 12
ATOM 13060 C C . PRO A 1 17 ? 7.647 -6.049 -2.545 1.00 0.00 17 PRO A C 12
ATOM 13061 O O . PRO A 1 17 ? 7.695 -6.964 -3.368 1.00 0.00 17 PRO A O 12
ATOM 13072 N N . ILE A 1 18 ? 6.506 -5.553 -2.079 1.00 0.00 18 ILE A N 12
ATOM 13073 C CA . ILE A 1 18 ? 5.215 -6.066 -2.518 1.00 0.00 18 ILE A CA 12
ATOM 13074 C C . ILE A 1 18 ? 4.365 -4.961 -3.135 1.00 0.00 18 ILE A C 12
ATOM 13075 O O . ILE A 1 18 ? 4.436 -3.805 -2.720 1.00 0.00 18 ILE A O 12
ATOM 13091 N N . GLU A 1 19 ? 3.560 -5.325 -4.129 1.00 0.00 19 GLU A N 12
ATOM 13092 C CA . GLU A 1 19 ? 2.695 -4.363 -4.802 1.00 0.00 19 GLU A CA 12
ATOM 13093 C C . GLU A 1 19 ? 1.244 -4.538 -4.365 1.00 0.00 19 GLU A C 12
ATOM 13094 O O . GLU A 1 19 ? 0.663 -5.613 -4.514 1.00 0.00 19 GLU A O 12
ATOM 13106 N N . VAL A 1 20 ? 0.663 -3.471 -3.824 1.00 0.00 20 VAL A N 12
ATOM 13107 C CA . VAL A 1 20 ? -0.721 -3.505 -3.366 1.00 0.00 20 VAL A CA 12
ATOM 13108 C C . VAL A 1 20 ? -1.533 -2.374 -3.986 1.00 0.00 20 VAL A C 12
ATOM 13109 O O . VAL A 1 20 ? -1.002 -1.304 -4.286 1.00 0.00 20 VAL A O 12
ATOM 13122 N N . THR A 1 21 ? -2.826 -2.617 -4.177 1.00 0.00 21 THR A N 12
ATOM 13123 C CA . THR A 1 21 ? -3.713 -1.620 -4.763 1.00 0.00 21 THR A CA 12
ATOM 13124 C C . THR A 1 21 ? -4.624 -1.006 -3.706 1.00 0.00 21 THR A C 12
ATOM 13125 O O . THR A 1 21 ? -5.390 -1.710 -3.049 1.00 0.00 21 THR A O 12
ATOM 13136 N N . ALA A 1 22 ? -4.537 0.311 -3.549 1.00 0.00 22 ALA A N 12
ATOM 13137 C CA . ALA A 1 22 ? -5.356 1.019 -2.574 1.00 0.00 22 ALA A CA 12
ATOM 13138 C C . ALA A 1 22 ? -6.840 0.869 -2.890 1.00 0.00 22 ALA A C 12
ATOM 13139 O O . ALA A 1 22 ? -7.342 1.452 -3.852 1.00 0.00 22 ALA A O 12
ATOM 13146 N N . LEU A 1 23 ? -7.537 0.084 -2.077 1.00 0.00 23 LEU A N 12
ATOM 13147 C CA . LEU A 1 23 ? -8.965 -0.144 -2.271 1.00 0.00 23 LEU A CA 12
ATOM 13148 C C . LEU A 1 23 ? -9.745 1.162 -2.156 1.00 0.00 23 LEU A C 12
ATOM 13149 O O . LEU A 1 23 ? -10.784 1.334 -2.795 1.00 0.00 23 LEU A O 12
ATOM 13165 N N . TYR A 1 24 ? -9.237 2.079 -1.340 1.00 0.00 24 TYR A N 12
ATOM 13166 C CA . TYR A 1 24 ? -9.887 3.369 -1.142 1.00 0.00 24 TYR A CA 12
ATOM 13167 C C . TYR A 1 24 ? -8.853 4.479 -0.973 1.00 0.00 24 TYR A C 12
ATOM 13168 O O . TYR A 1 24 ? -7.670 4.213 -0.760 1.00 0.00 24 TYR A O 12
ATOM 13186 N N . SER A 1 25 ? -9.310 5.723 -1.070 1.00 0.00 25 SER A N 12
ATOM 13187 C CA . SER A 1 25 ? -8.426 6.875 -0.932 1.00 0.00 25 SER A CA 12
ATOM 13188 C C . SER A 1 25 ? -8.069 7.113 0.533 1.00 0.00 25 SER A C 12
ATOM 13189 O O . SER A 1 25 ? -8.787 6.684 1.436 1.00 0.00 25 SER A O 12
ATOM 13197 N N . PHE A 1 26 ? -6.955 7.800 0.759 1.00 0.00 26 PHE A N 12
ATOM 13198 C CA . PHE A 1 26 ? -6.501 8.096 2.113 1.00 0.00 26 PHE A CA 12
ATOM 13199 C C . PHE A 1 26 ? -5.593 9.322 2.127 1.00 0.00 26 PHE A C 12
ATOM 13200 O O . PHE A 1 26 ? -4.939 9.634 1.133 1.00 0.00 26 PHE A O 12
ATOM 13217 N N . GLU A 1 27 ? -5.561 10.015 3.262 1.00 0.00 27 GLU A N 12
ATOM 13218 C CA . GLU A 1 27 ? -4.736 11.208 3.404 1.00 0.00 27 GLU A CA 12
ATOM 13219 C C . GLU A 1 27 ? -4.060 11.242 4.772 1.00 0.00 27 GLU A C 12
ATOM 13220 O O . GLU A 1 27 ? -4.705 11.488 5.790 1.00 0.00 27 GLU A O 12
ATOM 13232 N N . GLY A 1 28 ? -2.754 10.991 4.787 1.00 0.00 28 GLY A N 12
ATOM 13233 C CA . GLY A 1 28 ? -2.011 10.996 6.033 1.00 0.00 28 GLY A CA 12
ATOM 13234 C C . GLY A 1 28 ? -2.343 12.194 6.901 1.00 0.00 28 GLY A C 12
ATOM 13235 O O . GLY A 1 28 ? -1.860 13.298 6.655 1.00 0.00 28 GLY A O 12
ATOM 13239 N N . GLN A 1 29 ? -3.172 11.976 7.917 1.00 0.00 29 GLN A N 12
ATOM 13240 C CA . GLN A 1 29 ? -3.569 13.048 8.822 1.00 0.00 29 GLN A CA 12
ATOM 13241 C C . GLN A 1 29 ? -2.432 13.407 9.773 1.00 0.00 29 GLN A C 12
ATOM 13242 O O . GLN A 1 29 ? -2.350 14.535 10.258 1.00 0.00 29 GLN A O 12
ATOM 13256 N N . GLN A 1 30 ? -1.559 12.439 10.036 1.00 0.00 30 GLN A N 12
ATOM 13257 C CA . GLN A 1 30 ? -0.428 12.654 10.931 1.00 0.00 30 GLN A CA 12
ATOM 13258 C C . GLN A 1 30 ? 0.866 12.818 10.142 1.00 0.00 30 GLN A C 12
ATOM 13259 O O . GLN A 1 30 ? 0.988 12.370 9.001 1.00 0.00 30 GLN A O 12
ATOM 13273 N N . PRO A 1 31 ? 1.858 13.476 10.761 1.00 0.00 31 PRO A N 12
ATOM 13274 C CA . PRO A 1 31 ? 3.162 13.715 10.134 1.00 0.00 31 PRO A CA 12
ATOM 13275 C C . PRO A 1 31 ? 3.975 12.434 9.982 1.00 0.00 31 PRO A C 12
ATOM 13276 O O . PRO A 1 31 ? 4.309 11.778 10.968 1.00 0.00 31 PRO A O 12
ATOM 13287 N N . GLY A 1 32 ? 4.290 12.082 8.739 1.00 0.00 32 GLY A N 12
ATOM 13288 C CA . GLY A 1 32 ? 5.062 10.881 8.481 1.00 0.00 32 GLY A CA 12
ATOM 13289 C C . GLY A 1 32 ? 4.276 9.841 7.708 1.00 0.00 32 GLY A C 12
ATOM 13290 O O . GLY A 1 32 ? 4.855 8.968 7.062 1.00 0.00 32 GLY A O 12
ATOM 13294 N N . ASP A 1 33 ? 2.952 9.932 7.776 1.00 0.00 33 ASP A N 12
ATOM 13295 C CA . ASP A 1 33 ? 2.084 8.992 7.077 1.00 0.00 33 ASP A CA 12
ATOM 13296 C C . ASP A 1 33 ? 2.300 9.070 5.569 1.00 0.00 33 ASP A C 12
ATOM 13297 O O . ASP A 1 33 ? 3.178 9.792 5.093 1.00 0.00 33 ASP A O 12
ATOM 13306 N N . LEU A 1 34 ? 1.496 8.322 4.822 1.00 0.00 34 LEU A N 12
ATOM 13307 C CA . LEU A 1 34 ? 1.599 8.306 3.367 1.00 0.00 34 LEU A CA 12
ATOM 13308 C C . LEU A 1 34 ? 0.294 8.763 2.723 1.00 0.00 34 LEU A C 12
ATOM 13309 O O . LEU A 1 34 ? -0.781 8.610 3.301 1.00 0.00 34 LEU A O 12
ATOM 13325 N N . ASN A 1 35 ? 0.397 9.322 1.522 1.00 0.00 35 ASN A N 12
ATOM 13326 C CA . ASN A 1 35 ? -0.776 9.799 0.798 1.00 0.00 35 ASN A CA 12
ATOM 13327 C C . ASN A 1 35 ? -0.972 9.018 -0.498 1.00 0.00 35 ASN A C 12
ATOM 13328 O O . ASN A 1 35 ? -0.099 9.006 -1.366 1.00 0.00 35 ASN A O 12
ATOM 13339 N N . PHE A 1 36 ? -2.123 8.366 -0.621 1.00 0.00 36 PHE A N 12
ATOM 13340 C CA . PHE A 1 36 ? -2.434 7.581 -1.810 1.00 0.00 36 PHE A CA 12
ATOM 13341 C C . PHE A 1 36 ? -3.908 7.714 -2.179 1.00 0.00 36 PHE A C 12
ATOM 13342 O O . PHE A 1 36 ? -4.688 8.325 -1.450 1.00 0.00 36 PHE A O 12
ATOM 13359 N N . GLN A 1 37 ? -4.281 7.138 -3.318 1.00 0.00 37 GLN A N 12
ATOM 13360 C CA . GLN A 1 37 ? -5.661 7.194 -3.785 1.00 0.00 37 GLN A CA 12
ATOM 13361 C C . GLN A 1 37 ? -6.159 5.807 -4.179 1.00 0.00 37 GLN A C 12
ATOM 13362 O O . GLN A 1 37 ? -5.366 4.913 -4.474 1.00 0.00 37 GLN A O 12
ATOM 13376 N N . ALA A 1 38 ? -7.477 5.636 -4.180 1.00 0.00 38 ALA A N 12
ATOM 13377 C CA . ALA A 1 38 ? -8.080 4.358 -4.538 1.00 0.00 38 ALA A CA 12
ATOM 13378 C C . ALA A 1 38 ? -7.564 3.866 -5.886 1.00 0.00 38 ALA A C 12
ATOM 13379 O O . ALA A 1 38 ? -7.962 4.369 -6.936 1.00 0.00 38 ALA A O 12
ATOM 13386 N N . GLY A 1 39 ? -6.673 2.879 -5.849 1.00 0.00 39 GLY A N 12
ATOM 13387 C CA . GLY A 1 39 ? -6.116 2.337 -7.074 1.00 0.00 39 GLY A CA 12
ATOM 13388 C C . GLY A 1 39 ? -4.608 2.474 -7.136 1.00 0.00 39 GLY A C 12
ATOM 13389 O O . GLY A 1 39 ? -3.919 1.601 -7.664 1.00 0.00 39 GLY A O 12
ATOM 13393 N N . ASP A 1 40 ? -4.093 3.575 -6.598 1.00 0.00 40 ASP A N 12
ATOM 13394 C CA . ASP A 1 40 ? -2.657 3.825 -6.595 1.00 0.00 40 ASP A CA 12
ATOM 13395 C C . ASP A 1 40 ? -1.902 2.648 -5.985 1.00 0.00 40 ASP A C 12
ATOM 13396 O O . ASP A 1 40 ? -2.225 2.191 -4.889 1.00 0.00 40 ASP A O 12
ATOM 13405 N N . ARG A 1 41 ? -0.895 2.161 -6.704 1.00 0.00 41 ARG A N 12
ATOM 13406 C CA . ARG A 1 41 ? -0.096 1.035 -6.234 1.00 0.00 41 ARG A CA 12
ATOM 13407 C C . ARG A 1 41 ? 0.977 1.502 -5.254 1.00 0.00 41 ARG A C 12
ATOM 13408 O O . ARG A 1 41 ? 1.734 2.429 -5.542 1.00 0.00 41 ARG A O 12
ATOM 13429 N N . ILE A 1 42 ? 1.034 0.853 -4.096 1.00 0.00 42 ILE A N 12
ATOM 13430 C CA . ILE A 1 42 ? 2.013 1.201 -3.074 1.00 0.00 42 ILE A CA 12
ATOM 13431 C C . ILE A 1 42 ? 3.059 0.102 -2.918 1.00 0.00 42 ILE A C 12
ATOM 13432 O O . ILE A 1 42 ? 2.724 -1.068 -2.730 1.00 0.00 42 ILE A O 12
ATOM 13448 N N . THR A 1 43 ? 4.330 0.486 -2.996 1.00 0.00 43 THR A N 12
ATOM 13449 C CA . THR A 1 43 ? 5.426 -0.465 -2.863 1.00 0.00 43 THR A CA 12
ATOM 13450 C C . THR A 1 43 ? 5.708 -0.778 -1.398 1.00 0.00 43 THR A C 12
ATOM 13451 O O . THR A 1 43 ? 6.382 -0.013 -0.708 1.00 0.00 43 THR A O 12
ATOM 13462 N N . VAL A 1 44 ? 5.188 -1.907 -0.927 1.00 0.00 44 VAL A N 12
ATOM 13463 C CA . VAL A 1 44 ? 5.386 -2.322 0.456 1.00 0.00 44 VAL A CA 12
ATOM 13464 C C . VAL A 1 44 ? 6.856 -2.607 0.740 1.00 0.00 44 VAL A C 12
ATOM 13465 O O . VAL A 1 44 ? 7.439 -3.533 0.176 1.00 0.00 44 VAL A O 12
ATOM 13478 N N . ILE A 1 45 ? 7.450 -1.804 1.617 1.00 0.00 45 ILE A N 12
ATOM 13479 C CA . ILE A 1 45 ? 8.853 -1.971 1.977 1.00 0.00 45 ILE A CA 12
ATOM 13480 C C . ILE A 1 45 ? 8.995 -2.622 3.349 1.00 0.00 45 ILE A C 12
ATOM 13481 O O . ILE A 1 45 ? 9.883 -3.445 3.568 1.00 0.00 45 ILE A O 12
ATOM 13497 N N . SER A 1 46 ? 8.112 -2.247 4.269 1.00 0.00 46 SER A N 12
ATOM 13498 C CA . SER A 1 46 ? 8.140 -2.793 5.621 1.00 0.00 46 SER A CA 12
ATOM 13499 C C . SER A 1 46 ? 6.727 -2.942 6.176 1.00 0.00 46 SER A C 12
ATOM 13500 O O . SER A 1 46 ? 6.015 -1.956 6.369 1.00 0.00 46 SER A O 12
ATOM 13508 N N . LYS A 1 47 ? 6.326 -4.183 6.432 1.00 0.00 47 LYS A N 12
ATOM 13509 C CA . LYS A 1 47 ? 4.999 -4.464 6.966 1.00 0.00 47 LYS A CA 12
ATOM 13510 C C . LYS A 1 47 ? 5.067 -5.518 8.066 1.00 0.00 47 LYS A C 12
ATOM 13511 O O . LYS A 1 47 ? 6.139 -6.038 8.377 1.00 0.00 47 LYS A O 12
ATOM 13530 N N . THR A 1 48 ? 3.916 -5.830 8.653 1.00 0.00 48 THR A N 12
ATOM 13531 C CA . THR A 1 48 ? 3.845 -6.822 9.719 1.00 0.00 48 THR A CA 12
ATOM 13532 C C . THR A 1 48 ? 2.901 -7.960 9.348 1.00 0.00 48 THR A C 12
ATOM 13533 O O . THR A 1 48 ? 2.196 -7.892 8.341 1.00 0.00 48 THR A O 12
ATOM 13544 N N . ASP A 1 49 ? 2.891 -9.005 10.169 1.00 0.00 49 ASP A N 12
ATOM 13545 C CA . ASP A 1 49 ? 2.032 -10.158 9.928 1.00 0.00 49 ASP A CA 12
ATOM 13546 C C . ASP A 1 49 ? 0.597 -9.865 10.357 1.00 0.00 49 ASP A C 12
ATOM 13547 O O . ASP A 1 49 ? -0.029 -10.665 11.052 1.00 0.00 49 ASP A O 12
ATOM 13556 N N . SER A 1 50 ? 0.083 -8.713 9.939 1.00 0.00 50 SER A N 12
ATOM 13557 C CA . SER A 1 50 ? -1.276 -8.312 10.284 1.00 0.00 50 SER A CA 12
ATOM 13558 C C . SER A 1 50 ? -1.759 -7.188 9.372 1.00 0.00 50 SER A C 12
ATOM 13559 O O . SER A 1 50 ? -1.004 -6.271 9.045 1.00 0.00 50 SER A O 12
ATOM 13567 N N . HIS A 1 51 ? -3.021 -7.266 8.965 1.00 0.00 51 HIS A N 12
ATOM 13568 C CA . HIS A 1 51 ? -3.607 -6.256 8.091 1.00 0.00 51 HIS A CA 12
ATOM 13569 C C . HIS A 1 51 ? -4.062 -5.041 8.894 1.00 0.00 51 HIS A C 12
ATOM 13570 O O . HIS A 1 51 ? -3.673 -3.910 8.602 1.00 0.00 51 HIS A O 12
ATOM 13585 N N . PHE A 1 52 ? -4.890 -5.283 9.905 1.00 0.00 52 PHE A N 12
ATOM 13586 C CA . PHE A 1 52 ? -5.400 -4.208 10.749 1.00 0.00 52 PHE A CA 12
ATOM 13587 C C . PHE A 1 52 ? -4.298 -3.205 11.077 1.00 0.00 52 PHE A C 12
ATOM 13588 O O . PHE A 1 52 ? -4.530 -1.996 11.098 1.00 0.00 52 PHE A O 12
ATOM 13605 N N . ASP A 1 53 ? -3.099 -3.715 11.334 1.00 0.00 53 ASP A N 12
ATOM 13606 C CA . ASP A 1 53 ? -1.960 -2.865 11.661 1.00 0.00 53 ASP A CA 12
ATOM 13607 C C . ASP A 1 53 ? -1.571 -1.996 10.470 1.00 0.00 53 ASP A C 12
ATOM 13608 O O . ASP A 1 53 ? -1.976 -2.260 9.338 1.00 0.00 53 ASP A O 12
ATOM 13617 N N . TRP A 1 54 ? -0.785 -0.958 10.733 1.00 0.00 54 TRP A N 12
ATOM 13618 C CA . TRP A 1 54 ? -0.342 -0.049 9.682 1.00 0.00 54 TRP A CA 12
ATOM 13619 C C . TRP A 1 54 ? 0.998 -0.493 9.106 1.00 0.00 54 TRP A C 12
ATOM 13620 O O . TRP A 1 54 ? 1.908 -0.866 9.846 1.00 0.00 54 TRP A O 12
ATOM 13641 N N . TRP A 1 55 ? 1.111 -0.451 7.784 1.00 0.00 55 TRP A N 12
ATOM 13642 C CA . TRP A 1 55 ? 2.341 -0.850 7.109 1.00 0.00 55 TRP A CA 12
ATOM 13643 C C . TRP A 1 55 ? 3.050 0.359 6.510 1.00 0.00 55 TRP A C 12
ATOM 13644 O O . TRP A 1 55 ? 2.496 1.457 6.472 1.00 0.00 55 TRP A O 12
ATOM 13665 N N . GLU A 1 56 ? 4.277 0.149 6.043 1.00 0.00 56 GLU A N 12
ATOM 13666 C CA . GLU A 1 56 ? 5.060 1.225 5.446 1.00 0.00 56 GLU A CA 12
ATOM 13667 C C . GLU A 1 56 ? 5.366 0.926 3.981 1.00 0.00 56 GLU A C 12
ATOM 13668 O O . GLU A 1 56 ? 6.076 -0.028 3.666 1.00 0.00 56 GLU A O 12
ATOM 13680 N N . GLY A 1 57 ? 4.824 1.750 3.089 1.00 0.00 57 GLY A N 12
ATOM 13681 C CA . GLY A 1 57 ? 5.049 1.558 1.669 1.00 0.00 57 GLY A CA 12
ATOM 13682 C C . GLY A 1 57 ? 5.546 2.817 0.985 1.00 0.00 57 GLY A C 12
ATOM 13683 O O . GLY A 1 57 ? 5.659 3.870 1.612 1.00 0.00 57 GLY A O 12
ATOM 13687 N N . LYS A 1 58 ? 5.845 2.709 -0.305 1.00 0.00 58 LYS A N 12
ATOM 13688 C CA . LYS A 1 58 ? 6.332 3.846 -1.076 1.00 0.00 58 LYS A CA 12
ATOM 13689 C C . LYS A 1 58 ? 5.452 4.094 -2.297 1.00 0.00 58 LYS A C 12
ATOM 13690 O O . LYS A 1 58 ? 5.054 3.155 -2.988 1.00 0.00 58 LYS A O 12
ATOM 13709 N N . LEU A 1 59 ? 5.153 5.361 -2.558 1.00 0.00 59 LEU A N 12
ATOM 13710 C CA . LEU A 1 59 ? 4.321 5.732 -3.697 1.00 0.00 59 LEU A CA 12
ATOM 13711 C C . LEU A 1 59 ? 4.827 7.017 -4.346 1.00 0.00 59 LEU A C 12
ATOM 13712 O O . LEU A 1 59 ? 5.037 8.024 -3.670 1.00 0.00 59 LEU A O 12
ATOM 13728 N N . ARG A 1 60 ? 5.019 6.974 -5.660 1.00 0.00 60 ARG A N 12
ATOM 13729 C CA . ARG A 1 60 ? 5.500 8.135 -6.400 1.00 0.00 60 ARG A CA 12
ATOM 13730 C C . ARG A 1 60 ? 6.679 8.787 -5.684 1.00 0.00 60 ARG A C 12
ATOM 13731 O O . ARG A 1 60 ? 6.749 10.010 -5.569 1.00 0.00 60 ARG A O 12
ATOM 13752 N N . GLY A 1 61 ? 7.602 7.961 -5.202 1.00 0.00 61 GLY A N 12
ATOM 13753 C CA . GLY A 1 61 ? 8.765 8.475 -4.502 1.00 0.00 61 GLY A CA 12
ATOM 13754 C C . GLY A 1 61 ? 8.478 8.776 -3.045 1.00 0.00 61 GLY A C 12
ATOM 13755 O O . GLY A 1 61 ? 9.387 8.776 -2.214 1.00 0.00 61 GLY A O 12
ATOM 13759 N N . GLN A 1 62 ? 7.212 9.034 -2.733 1.00 0.00 62 GLN A N 12
ATOM 13760 C CA . GLN A 1 62 ? 6.809 9.341 -1.366 1.00 0.00 62 GLN A CA 12
ATOM 13761 C C . GLN A 1 62 ? 6.833 8.087 -0.498 1.00 0.00 62 GLN A C 12
ATOM 13762 O O . GLN A 1 62 ? 6.793 6.966 -1.005 1.00 0.00 62 GLN A O 12
ATOM 13776 N N . THR A 1 63 ? 6.899 8.284 0.816 1.00 0.00 63 THR A N 12
ATOM 13777 C CA . THR A 1 63 ? 6.930 7.170 1.755 1.00 0.00 63 THR A CA 12
ATOM 13778 C C . THR A 1 63 ? 6.206 7.522 3.049 1.00 0.00 63 THR A C 12
ATOM 13779 O O . THR A 1 63 ? 6.290 8.650 3.532 1.00 0.00 63 THR A O 12
ATOM 13790 N N . GLY A 1 64 ? 5.495 6.547 3.609 1.00 0.00 64 GLY A N 12
ATOM 13791 C CA . GLY A 1 64 ? 4.767 6.775 4.843 1.00 0.00 64 GLY A CA 12
ATOM 13792 C C . GLY A 1 64 ? 3.994 5.551 5.294 1.00 0.00 64 GLY A C 12
ATOM 13793 O O . GLY A 1 64 ? 3.957 4.540 4.594 1.00 0.00 64 GLY A O 12
ATOM 13797 N N . ILE A 1 65 ? 3.378 5.643 6.468 1.00 0.00 65 ILE A N 12
ATOM 13798 C CA . ILE A 1 65 ? 2.603 4.534 7.011 1.00 0.00 65 ILE A CA 12
ATOM 13799 C C . ILE A 1 65 ? 1.142 4.622 6.583 1.00 0.00 65 ILE A C 12
ATOM 13800 O O . ILE A 1 65 ? 0.626 5.708 6.319 1.00 0.00 65 ILE A O 12
ATOM 13816 N N . PHE A 1 66 ? 0.480 3.471 6.517 1.00 0.00 66 PHE A N 12
ATOM 13817 C CA . PHE A 1 66 ? -0.922 3.418 6.121 1.00 0.00 66 PHE A CA 12
ATOM 13818 C C . PHE A 1 66 ? -1.546 2.080 6.508 1.00 0.00 66 PHE A C 12
ATOM 13819 O O . PHE A 1 66 ? -0.869 1.056 6.606 1.00 0.00 66 PHE A O 12
ATOM 13836 N N . PRO A 1 67 ? -2.868 2.088 6.736 1.00 0.00 67 PRO A N 12
ATOM 13837 C CA . PRO A 1 67 ? -3.613 0.884 7.116 1.00 0.00 67 PRO A CA 12
ATOM 13838 C C . PRO A 1 67 ? -3.716 -0.119 5.973 1.00 0.00 67 PRO A C 12
ATOM 13839 O O . PRO A 1 67 ? -4.219 0.202 4.896 1.00 0.00 67 PRO A O 12
ATOM 13850 N N . ALA A 1 68 ? -3.238 -1.336 6.213 1.00 0.00 68 ALA A N 12
ATOM 13851 C CA . ALA A 1 68 ? -3.279 -2.386 5.204 1.00 0.00 68 ALA A CA 12
ATOM 13852 C C . ALA A 1 68 ? -4.713 -2.684 4.780 1.00 0.00 68 ALA A C 12
ATOM 13853 O O . ALA A 1 68 ? -4.949 -3.272 3.726 1.00 0.00 68 ALA A O 12
ATOM 13860 N N . ASN A 1 69 ? -5.668 -2.276 5.610 1.00 0.00 69 ASN A N 12
ATOM 13861 C CA . ASN A 1 69 ? -7.079 -2.501 5.322 1.00 0.00 69 ASN A CA 12
ATOM 13862 C C . ASN A 1 69 ? -7.543 -1.627 4.160 1.00 0.00 69 ASN A C 12
ATOM 13863 O O . ASN A 1 69 ? -8.611 -1.851 3.589 1.00 0.00 69 ASN A O 12
ATOM 13874 N N . TYR A 1 70 ? -6.733 -0.633 3.814 1.00 0.00 70 TYR A N 12
ATOM 13875 C CA . TYR A 1 70 ? -7.060 0.275 2.722 1.00 0.00 70 TYR A CA 12
ATOM 13876 C C . TYR A 1 70 ? -6.488 -0.232 1.402 1.00 0.00 70 TYR A C 12
ATOM 13877 O O . TYR A 1 70 ? -6.807 0.288 0.332 1.00 0.00 70 TYR A O 12
ATOM 13895 N N . VAL A 1 71 ? -5.640 -1.253 1.485 1.00 0.00 71 VAL A N 12
ATOM 13896 C CA . VAL A 1 71 ? -5.024 -1.834 0.298 1.00 0.00 71 VAL A CA 12
ATOM 13897 C C . VAL A 1 71 ? -5.238 -3.342 0.250 1.00 0.00 71 VAL A C 12
ATOM 13898 O O . VAL A 1 71 ? -5.892 -3.917 1.122 1.00 0.00 71 VAL A O 12
ATOM 13911 N N . THR A 1 72 ? -4.683 -3.981 -0.776 1.00 0.00 72 THR A N 12
ATOM 13912 C CA . THR A 1 72 ? -4.814 -5.423 -0.939 1.00 0.00 72 THR A CA 12
ATOM 13913 C C . THR A 1 72 ? -3.605 -6.006 -1.662 1.00 0.00 72 THR A C 12
ATOM 13914 O O . THR A 1 72 ? -3.126 -5.442 -2.645 1.00 0.00 72 THR A O 12
ATOM 13925 N N . MET A 1 73 ? -3.117 -7.140 -1.169 1.00 0.00 73 MET A N 12
ATOM 13926 C CA . MET A 1 73 ? -1.964 -7.800 -1.771 1.00 0.00 73 MET A CA 12
ATOM 13927 C C . MET A 1 73 ? -2.379 -9.096 -2.461 1.00 0.00 73 MET A C 12
ATOM 13928 O O . MET A 1 73 ? -1.598 -10.044 -2.543 1.00 0.00 73 MET A O 12
ATOM 13942 N N . ASN A 1 74 ? -3.612 -9.130 -2.955 1.00 0.00 74 ASN A N 12
ATOM 13943 C CA . ASN A 1 74 ? -4.130 -10.311 -3.636 1.00 0.00 74 ASN A CA 12
ATOM 13944 C C . ASN A 1 74 ? -3.026 -11.016 -4.418 1.00 0.00 74 ASN A C 12
ATOM 13945 O O . ASN A 1 74 ? -2.188 -10.370 -5.048 1.00 0.00 74 ASN A O 12
ATOM 13956 N N . SER A 1 75 ? -3.033 -12.344 -4.374 1.00 0.00 75 SER A N 12
ATOM 13957 C CA . SER A 1 75 ? -2.030 -13.137 -5.075 1.00 0.00 75 SER A CA 12
ATOM 13958 C C . SER A 1 75 ? -2.539 -13.563 -6.449 1.00 0.00 75 SER A C 12
ATOM 13959 O O . SER A 1 75 ? -3.570 -14.223 -6.565 1.00 0.00 75 SER A O 12
ATOM 13967 N N . GLY A 1 76 ? -1.805 -13.179 -7.490 1.00 0.00 76 GLY A N 12
ATOM 13968 C CA . GLY A 1 76 ? -2.197 -13.529 -8.843 1.00 0.00 76 GLY A CA 12
ATOM 13969 C C . GLY A 1 76 ? -1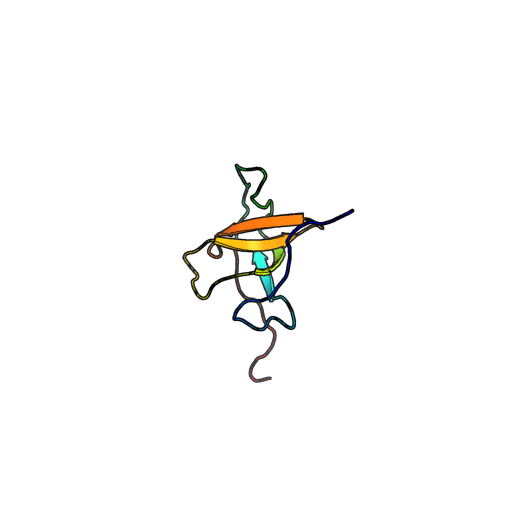.701 -12.528 -9.867 1.00 0.00 76 GLY A C 12
ATOM 13970 O O . GLY A 1 76 ? -0.735 -11.800 -9.638 1.00 0.00 76 GLY A O 12
ATOM 13974 N N . PRO A 1 77 ? -2.370 -12.484 -11.029 1.00 0.00 77 PRO A N 12
ATOM 13975 C CA . PRO A 1 77 ? -2.009 -11.569 -12.116 1.00 0.00 77 PRO A CA 12
ATOM 13976 C C . PRO A 1 77 ? -2.311 -10.114 -11.774 1.00 0.00 77 PRO A C 12
ATOM 13977 O O . PRO A 1 77 ? -3.165 -9.828 -10.935 1.00 0.00 77 PRO A O 12
ATOM 13988 N N . SER A 1 78 ? -1.605 -9.198 -12.429 1.00 0.00 78 SER A N 12
ATOM 13989 C CA . SER A 1 78 ? -1.796 -7.772 -12.192 1.00 0.00 78 SER A CA 12
ATOM 13990 C C . SER A 1 78 ? -2.952 -7.232 -13.028 1.00 0.00 78 SER A C 12
ATOM 13991 O O . SER A 1 78 ? -3.403 -7.877 -13.974 1.00 0.00 78 SER A O 12
ATOM 13999 N N . SER A 1 79 ? -3.427 -6.043 -12.671 1.00 0.00 79 SER A N 12
ATOM 14000 C CA . SER A 1 79 ? -4.533 -5.416 -13.385 1.00 0.00 79 SER A CA 12
ATOM 14001 C C . SER A 1 79 ? -4.022 -4.594 -14.565 1.00 0.00 79 SER A C 12
ATOM 14002 O O . SER A 1 79 ? -2.954 -3.988 -14.497 1.00 0.00 79 SER A O 12
ATOM 14010 N N . GLY A 1 80 ? -4.794 -4.580 -15.647 1.00 0.00 80 GLY A N 12
ATOM 14011 C CA . GLY A 1 80 ? -4.404 -3.830 -16.827 1.00 0.00 80 GLY A CA 12
ATOM 14012 C C . GLY A 1 80 ? -5.569 -3.093 -17.457 1.00 0.00 80 GLY A C 12
ATOM 14013 O O . GLY A 1 80 ? -5.608 -2.904 -18.672 1.00 0.00 80 GLY A O 12
ATOM 14017 N N . GLY A 1 1 ? 11.786 2.539 36.527 1.00 0.00 1 GLY A N 13
ATOM 14018 C CA . GLY A 1 1 ? 10.579 3.254 36.156 1.00 0.00 1 GLY A CA 13
ATOM 14019 C C . GLY A 1 1 ? 10.347 3.262 34.658 1.00 0.00 1 GLY A C 13
ATOM 14020 O O . GLY A 1 1 ? 10.358 4.319 34.027 1.00 0.00 1 GLY A O 13
ATOM 14024 N N . SER A 1 2 ? 10.139 2.080 34.086 1.00 0.00 2 SER A N 13
ATOM 14025 C CA . SER A 1 2 ? 9.909 1.955 32.652 1.00 0.00 2 SER A CA 13
ATOM 14026 C C . SER A 1 2 ? 9.170 0.659 32.331 1.00 0.00 2 SER A C 13
ATOM 14027 O O . SER A 1 2 ? 8.930 -0.166 33.213 1.00 0.00 2 SER A O 13
ATOM 14035 N N . SER A 1 3 ? 8.812 0.487 31.063 1.00 0.00 3 SER A N 13
ATOM 14036 C CA . SER A 1 3 ? 8.098 -0.706 30.625 1.00 0.00 3 SER A CA 13
ATOM 14037 C C . SER A 1 3 ? 9.074 -1.810 30.230 1.00 0.00 3 SER A C 13
ATOM 14038 O O . SER A 1 3 ? 9.934 -1.616 29.372 1.00 0.00 3 SER A O 13
ATOM 14046 N N . GLY A 1 4 ? 8.934 -2.971 30.864 1.00 0.00 4 GLY A N 13
ATOM 14047 C CA . GLY A 1 4 ? 9.809 -4.089 30.566 1.00 0.00 4 GLY A CA 13
ATOM 14048 C C . GLY A 1 4 ? 9.214 -5.419 30.984 1.00 0.00 4 GLY A C 13
ATOM 14049 O O . GLY A 1 4 ? 9.221 -5.767 32.164 1.00 0.00 4 GLY A O 13
ATOM 14053 N N . SER A 1 5 ? 8.695 -6.164 30.013 1.00 0.00 5 SER A N 13
ATOM 14054 C CA . SER A 1 5 ? 8.087 -7.461 30.286 1.00 0.00 5 SER A CA 13
ATOM 14055 C C . SER A 1 5 ? 8.503 -8.488 29.238 1.00 0.00 5 SER A C 13
ATOM 14056 O O . SER A 1 5 ? 8.597 -8.176 28.051 1.00 0.00 5 SER A O 13
ATOM 14064 N N . SER A 1 6 ? 8.750 -9.715 29.685 1.00 0.00 6 SER A N 13
ATOM 14065 C CA . SER A 1 6 ? 9.160 -10.788 28.787 1.00 0.00 6 SER A CA 13
ATOM 14066 C C . SER A 1 6 ? 8.279 -10.820 27.542 1.00 0.00 6 SER A C 13
ATOM 14067 O O . SER A 1 6 ? 7.058 -10.936 27.634 1.00 0.00 6 SER A O 13
ATOM 14075 N N . GLY A 1 7 ? 8.909 -10.717 26.375 1.00 0.00 7 GLY A N 13
ATOM 14076 C CA . GLY A 1 7 ? 8.168 -10.736 25.128 1.00 0.00 7 GLY A CA 13
ATOM 14077 C C . GLY A 1 7 ? 9.061 -10.977 23.927 1.00 0.00 7 GLY A C 13
ATOM 14078 O O . GLY A 1 7 ? 10.255 -11.243 24.075 1.00 0.00 7 GLY A O 13
ATOM 14082 N N . HIS A 1 8 ? 8.483 -10.886 22.733 1.00 0.00 8 HIS A N 13
ATOM 14083 C CA . HIS A 1 8 ? 9.235 -11.098 21.502 1.00 0.00 8 HIS A CA 13
ATOM 14084 C C . HIS A 1 8 ? 8.986 -9.963 20.512 1.00 0.00 8 HIS A C 13
ATOM 14085 O O . HIS A 1 8 ? 8.063 -9.168 20.685 1.00 0.00 8 HIS A O 13
ATOM 14100 N N . GLU A 1 9 ? 9.817 -9.896 19.476 1.00 0.00 9 GLU A N 13
ATOM 14101 C CA . GLU A 1 9 ? 9.687 -8.857 18.461 1.00 0.00 9 GLU A CA 13
ATOM 14102 C C . GLU A 1 9 ? 9.351 -9.464 17.102 1.00 0.00 9 GLU A C 13
ATOM 14103 O O . GLU A 1 9 ? 9.292 -10.685 16.953 1.00 0.00 9 GLU A O 13
ATOM 14115 N N . ARG A 1 10 ? 9.130 -8.603 16.114 1.00 0.00 10 ARG A N 13
ATOM 14116 C CA . ARG A 1 10 ? 8.797 -9.053 14.768 1.00 0.00 10 ARG A CA 13
ATOM 14117 C C . ARG A 1 10 ? 9.958 -8.806 13.809 1.00 0.00 10 ARG A C 13
ATOM 14118 O O . ARG A 1 10 ? 10.225 -7.668 13.421 1.00 0.00 10 ARG A O 13
ATOM 14139 N N . VAL A 1 11 ? 10.646 -9.878 13.431 1.00 0.00 11 VAL A N 13
ATOM 14140 C CA . VAL A 1 11 ? 11.778 -9.778 12.518 1.00 0.00 11 VAL A CA 13
ATOM 14141 C C . VAL A 1 11 ? 11.417 -10.306 11.134 1.00 0.00 11 VAL A C 13
ATOM 14142 O O . VAL A 1 11 ? 10.617 -11.232 11.001 1.00 0.00 11 VAL A O 13
ATOM 14155 N N . GLY A 1 12 ? 12.012 -9.711 10.105 1.00 0.00 12 GLY A N 13
ATOM 14156 C CA . GLY A 1 12 ? 11.740 -10.135 8.744 1.00 0.00 12 GLY A CA 13
ATOM 14157 C C . GLY A 1 12 ? 12.320 -9.186 7.714 1.00 0.00 12 GLY A C 13
ATOM 14158 O O . GLY A 1 12 ? 11.929 -8.022 7.644 1.00 0.00 12 GLY A O 13
ATOM 14162 N N . ASN A 1 13 ? 13.256 -9.684 6.914 1.00 0.00 13 ASN A N 13
ATOM 14163 C CA . ASN A 1 13 ? 13.893 -8.871 5.884 1.00 0.00 13 ASN A CA 13
ATOM 14164 C C . ASN A 1 13 ? 13.529 -9.376 4.490 1.00 0.00 13 ASN A C 13
ATOM 14165 O O . ASN A 1 13 ? 13.938 -10.465 4.086 1.00 0.00 13 ASN A O 13
ATOM 14176 N N . LEU A 1 14 ? 12.759 -8.577 3.760 1.00 0.00 14 LEU A N 13
ATOM 14177 C CA . LEU A 1 14 ? 12.341 -8.941 2.411 1.00 0.00 14 LEU A CA 13
ATOM 14178 C C . LEU A 1 14 ? 13.140 -8.170 1.366 1.00 0.00 14 LEU A C 13
ATOM 14179 O O . LEU A 1 14 ? 12.887 -6.991 1.122 1.00 0.00 14 LEU A O 13
ATOM 14195 N N . ASN A 1 15 ? 14.105 -8.845 0.750 1.00 0.00 15 ASN A N 13
ATOM 14196 C CA . ASN A 1 15 ? 14.941 -8.223 -0.271 1.00 0.00 15 ASN A CA 13
ATOM 14197 C C . ASN A 1 15 ? 14.140 -7.216 -1.091 1.00 0.00 15 ASN A C 13
ATOM 14198 O O . ASN A 1 15 ? 14.471 -6.031 -1.131 1.00 0.00 15 ASN A O 13
ATOM 14209 N N . GLN A 1 16 ? 13.085 -7.696 -1.742 1.00 0.00 16 GLN A N 13
ATOM 14210 C CA . GLN A 1 16 ? 12.237 -6.837 -2.560 1.00 0.00 16 GLN A CA 13
ATOM 14211 C C . GLN A 1 16 ? 10.909 -6.561 -1.864 1.00 0.00 16 GLN A C 13
ATOM 14212 O O . GLN A 1 16 ? 10.349 -7.418 -1.179 1.00 0.00 16 GLN A O 13
ATOM 14226 N N . PRO A 1 17 ? 10.390 -5.337 -2.042 1.00 0.00 17 PRO A N 13
ATOM 14227 C CA . PRO A 1 17 ? 9.121 -4.920 -1.438 1.00 0.00 17 PRO A CA 13
ATOM 14228 C C . PRO A 1 17 ? 7.923 -5.625 -2.064 1.00 0.00 17 PRO A C 13
ATOM 14229 O O . PRO A 1 17 ? 8.081 -6.535 -2.878 1.00 0.00 17 PRO A O 13
ATOM 14240 N N . ILE A 1 18 ? 6.724 -5.199 -1.679 1.00 0.00 18 ILE A N 13
ATOM 14241 C CA . ILE A 1 18 ? 5.499 -5.789 -2.203 1.00 0.00 18 ILE A CA 13
ATOM 14242 C C . ILE A 1 18 ? 4.637 -4.740 -2.897 1.00 0.00 18 ILE A C 13
ATOM 14243 O O . ILE A 1 18 ? 4.814 -3.541 -2.688 1.00 0.00 18 ILE A O 13
ATOM 14259 N N . GLU A 1 19 ? 3.702 -5.202 -3.722 1.00 0.00 19 GLU A N 13
ATOM 14260 C CA . GLU A 1 19 ? 2.811 -4.302 -4.445 1.00 0.00 19 GLU A CA 13
ATOM 14261 C C . GLU A 1 19 ? 1.362 -4.506 -4.011 1.00 0.00 19 GLU A C 13
ATOM 14262 O O . GLU A 1 19 ? 0.823 -5.609 -4.107 1.00 0.00 19 GLU A O 13
ATOM 14274 N N . VAL A 1 20 ? 0.737 -3.435 -3.533 1.00 0.00 20 VAL A N 13
ATOM 14275 C CA . VAL A 1 20 ? -0.649 -3.495 -3.085 1.00 0.00 20 VAL A CA 13
ATOM 14276 C C . VAL A 1 20 ? -1.483 -2.394 -3.729 1.00 0.00 20 VAL A C 13
ATOM 14277 O O . VAL A 1 20 ? -1.019 -1.266 -3.900 1.00 0.00 20 VAL A O 13
ATOM 14290 N N . THR A 1 21 ? -2.719 -2.727 -4.086 1.00 0.00 21 THR A N 13
ATOM 14291 C CA . THR A 1 21 ? -3.619 -1.767 -4.713 1.00 0.00 21 THR A CA 13
ATOM 14292 C C . THR A 1 21 ? -4.554 -1.138 -3.686 1.00 0.00 21 THR A C 13
ATOM 14293 O O . THR A 1 21 ? -5.336 -1.832 -3.038 1.00 0.00 21 THR A O 13
ATOM 14304 N N . ALA A 1 22 ? -4.467 0.180 -3.543 1.00 0.00 22 ALA A N 13
ATOM 14305 C CA . ALA A 1 22 ? -5.306 0.903 -2.597 1.00 0.00 22 ALA A CA 13
ATOM 14306 C C . ALA A 1 22 ? -6.783 0.754 -2.948 1.00 0.00 22 ALA A C 13
ATOM 14307 O O . ALA A 1 22 ? -7.257 1.320 -3.934 1.00 0.00 22 ALA A O 13
ATOM 14314 N N . LEU A 1 23 ? -7.505 -0.009 -2.136 1.00 0.00 23 LEU A N 13
ATOM 14315 C CA . LEU A 1 23 ? -8.929 -0.233 -2.361 1.00 0.00 23 LEU A CA 13
ATOM 14316 C C . LEU A 1 23 ? -9.716 1.063 -2.200 1.00 0.00 23 LEU A C 13
ATOM 14317 O O . LEU A 1 23 ? -10.764 1.246 -2.820 1.00 0.00 23 LEU A O 13
ATOM 14333 N N . TYR A 1 24 ? -9.203 1.961 -1.367 1.00 0.00 24 TYR A N 13
ATOM 14334 C CA . TYR A 1 24 ? -9.858 3.241 -1.125 1.00 0.00 24 TYR A CA 13
ATOM 14335 C C . TYR A 1 24 ? -8.831 4.360 -0.982 1.00 0.00 24 TYR A C 13
ATOM 14336 O O . TYR A 1 24 ? -7.631 4.107 -0.883 1.00 0.00 24 TYR A O 13
ATOM 14354 N N . SER A 1 25 ? -9.313 5.599 -0.974 1.00 0.00 25 SER A N 13
ATOM 14355 C CA . SER A 1 25 ? -8.438 6.759 -0.847 1.00 0.00 25 SER A CA 13
ATOM 14356 C C . SER A 1 25 ? -7.993 6.948 0.600 1.00 0.00 25 SER A C 13
ATOM 14357 O O . SER A 1 25 ? -8.590 6.394 1.523 1.00 0.00 25 SER A O 13
ATOM 14365 N N . PHE A 1 26 ? -6.939 7.734 0.790 1.00 0.00 26 PHE A N 13
ATOM 14366 C CA . PHE A 1 26 ? -6.411 7.996 2.124 1.00 0.00 26 PHE A CA 13
ATOM 14367 C C . PHE A 1 26 ? -5.729 9.360 2.181 1.00 0.00 26 PHE A C 13
ATOM 14368 O O . PHE A 1 26 ? -5.429 9.958 1.148 1.00 0.00 26 PHE A O 13
ATOM 14385 N N . GLU A 1 27 ? -5.487 9.844 3.395 1.00 0.00 27 GLU A N 13
ATOM 14386 C CA . GLU A 1 27 ? -4.841 11.138 3.586 1.00 0.00 27 GLU A CA 13
ATOM 14387 C C . GLU A 1 27 ? -4.076 11.174 4.905 1.00 0.00 27 GLU A C 13
ATOM 14388 O O . GLU A 1 27 ? -4.672 11.177 5.982 1.00 0.00 27 GLU A O 13
ATOM 14400 N N . GLY A 1 28 ? -2.750 11.201 4.813 1.00 0.00 28 GLY A N 13
ATOM 14401 C CA . GLY A 1 28 ? -1.923 11.236 6.006 1.00 0.00 28 GLY A CA 13
ATOM 14402 C C . GLY A 1 28 ? -2.217 12.439 6.879 1.00 0.00 28 GLY A C 13
ATOM 14403 O O . GLY A 1 28 ? -2.086 13.580 6.438 1.00 0.00 28 GLY A O 13
ATOM 14407 N N . GLN A 1 29 ? -2.616 12.184 8.121 1.00 0.00 29 GLN A N 13
ATOM 14408 C CA . GLN A 1 29 ? -2.932 13.256 9.057 1.00 0.00 29 GLN A CA 13
ATOM 14409 C C . GLN A 1 29 ? -1.666 13.788 9.722 1.00 0.00 29 GLN A C 13
ATOM 14410 O O . GLN A 1 29 ? -1.600 14.955 10.107 1.00 0.00 29 GLN A O 13
ATOM 14424 N N . GLN A 1 30 ? -0.665 12.924 9.853 1.00 0.00 30 GLN A N 13
ATOM 14425 C CA . GLN A 1 30 ? 0.598 13.307 10.473 1.00 0.00 30 GLN A CA 13
ATOM 14426 C C . GLN A 1 30 ? 1.665 13.572 9.415 1.00 0.00 30 GLN A C 13
ATOM 14427 O O . GLN A 1 30 ? 1.564 13.127 8.271 1.00 0.00 30 GLN A O 13
ATOM 14441 N N . PRO A 1 31 ? 2.713 14.313 9.804 1.00 0.00 31 PRO A N 13
ATOM 14442 C CA . PRO A 1 31 ? 3.819 14.654 8.904 1.00 0.00 31 PRO A CA 13
ATOM 14443 C C . PRO A 1 31 ? 4.679 13.443 8.558 1.00 0.00 31 PRO A C 13
ATOM 14444 O O . PRO A 1 31 ? 5.677 13.560 7.848 1.00 0.00 31 PRO A O 13
ATOM 14455 N N . GLY A 1 32 ? 4.285 12.279 9.066 1.00 0.00 32 GLY A N 13
ATOM 14456 C CA . GLY A 1 32 ? 5.031 11.063 8.799 1.00 0.00 32 GLY A CA 13
ATOM 14457 C C . GLY A 1 32 ? 4.168 9.973 8.194 1.00 0.00 32 GLY A C 13
ATOM 14458 O O . GLY A 1 32 ? 4.461 8.787 8.341 1.00 0.00 32 GLY A O 13
ATOM 14462 N N . ASP A 1 33 ? 3.100 10.376 7.515 1.00 0.00 33 ASP A N 13
ATOM 14463 C CA . ASP A 1 33 ? 2.190 9.425 6.886 1.00 0.00 33 ASP A CA 13
ATOM 14464 C C . ASP A 1 33 ? 2.374 9.417 5.372 1.00 0.00 33 ASP A C 13
ATOM 14465 O O . ASP A 1 33 ? 3.265 10.082 4.840 1.00 0.00 33 ASP A O 13
ATOM 14474 N N . LEU A 1 34 ? 1.528 8.660 4.682 1.00 0.00 34 LEU A N 13
ATOM 14475 C CA . LEU A 1 34 ? 1.597 8.565 3.228 1.00 0.00 34 LEU A CA 13
ATOM 14476 C C . LEU A 1 34 ? 0.277 8.987 2.591 1.00 0.00 34 LEU A C 13
ATOM 14477 O O . LEU A 1 34 ? -0.782 8.884 3.208 1.00 0.00 34 LEU A O 13
ATOM 14493 N N . ASN A 1 35 ? 0.349 9.461 1.351 1.00 0.00 35 ASN A N 13
ATOM 14494 C CA . ASN A 1 35 ? -0.840 9.898 0.629 1.00 0.00 35 ASN A CA 13
ATOM 14495 C C . ASN A 1 35 ? -1.037 9.076 -0.641 1.00 0.00 35 ASN A C 13
ATOM 14496 O O . ASN A 1 35 ? -0.188 9.078 -1.532 1.00 0.00 35 ASN A O 13
ATOM 14507 N N . PHE A 1 36 ? -2.164 8.376 -0.717 1.00 0.00 36 PHE A N 13
ATOM 14508 C CA . PHE A 1 36 ? -2.474 7.550 -1.879 1.00 0.00 36 PHE A CA 13
ATOM 14509 C C . PHE A 1 36 ? -3.949 7.667 -2.252 1.00 0.00 36 PHE A C 13
ATOM 14510 O O . PHE A 1 36 ? -4.726 8.318 -1.554 1.00 0.00 36 PHE A O 13
ATOM 14527 N N . GLN A 1 37 ? -4.326 7.031 -3.356 1.00 0.00 37 GLN A N 13
ATOM 14528 C CA . GLN A 1 37 ? -5.707 7.065 -3.823 1.00 0.00 37 GLN A CA 13
ATOM 14529 C C . GLN A 1 37 ? -6.191 5.666 -4.191 1.00 0.00 37 GLN A C 13
ATOM 14530 O O . GLN A 1 37 ? -5.391 4.745 -4.357 1.00 0.00 37 GLN A O 13
ATOM 14544 N N . ALA A 1 38 ? -7.505 5.514 -4.317 1.00 0.00 38 ALA A N 13
ATOM 14545 C CA . ALA A 1 38 ? -8.096 4.229 -4.668 1.00 0.00 38 ALA A CA 13
ATOM 14546 C C . ALA A 1 38 ? -7.595 3.746 -6.025 1.00 0.00 38 ALA A C 13
ATOM 14547 O O . ALA A 1 38 ? -8.026 4.237 -7.067 1.00 0.00 38 ALA A O 13
ATOM 14554 N N . GLY A 1 39 ? -6.680 2.781 -6.004 1.00 0.00 39 GLY A N 13
ATOM 14555 C CA . GLY A 1 39 ? -6.135 2.249 -7.239 1.00 0.00 39 GLY A CA 13
ATOM 14556 C C . GLY A 1 39 ? -4.631 2.412 -7.326 1.00 0.00 39 GLY A C 13
ATOM 14557 O O . GLY A 1 39 ? -3.953 1.637 -8.001 1.00 0.00 39 GLY A O 13
ATOM 14561 N N . ASP A 1 40 ? -4.106 3.424 -6.644 1.00 0.00 40 ASP A N 13
ATOM 14562 C CA . ASP A 1 40 ? -2.672 3.688 -6.647 1.00 0.00 40 ASP A CA 13
ATOM 14563 C C . ASP A 1 40 ? -1.907 2.541 -5.993 1.00 0.00 40 ASP A C 13
ATOM 14564 O O . ASP A 1 40 ? -2.234 2.118 -4.884 1.00 0.00 40 ASP A O 13
ATOM 14573 N N . ARG A 1 41 ? -0.890 2.043 -6.688 1.00 0.00 41 ARG A N 13
ATOM 14574 C CA . ARG A 1 41 ? -0.080 0.944 -6.176 1.00 0.00 41 ARG A CA 13
ATOM 14575 C C . ARG A 1 41 ? 0.959 1.453 -5.180 1.00 0.00 41 ARG A C 13
ATOM 14576 O O . ARG A 1 41 ? 1.716 2.377 -5.476 1.00 0.00 41 ARG A O 13
ATOM 14597 N N . ILE A 1 42 ? 0.988 0.843 -4.000 1.00 0.00 42 ILE A N 13
ATOM 14598 C CA . ILE A 1 42 ? 1.934 1.233 -2.962 1.00 0.00 42 ILE A CA 13
ATOM 14599 C C . ILE A 1 42 ? 2.997 0.160 -2.756 1.00 0.00 42 ILE A C 13
ATOM 14600 O O . ILE A 1 42 ? 2.688 -0.978 -2.401 1.00 0.00 42 ILE A O 13
ATOM 14616 N N . THR A 1 43 ? 4.255 0.530 -2.978 1.00 0.00 43 THR A N 13
ATOM 14617 C CA . THR A 1 43 ? 5.365 -0.399 -2.816 1.00 0.00 43 THR A CA 13
ATOM 14618 C C . THR A 1 43 ? 5.677 -0.632 -1.342 1.00 0.00 43 THR A C 13
ATOM 14619 O O . THR A 1 43 ? 6.372 0.164 -0.711 1.00 0.00 43 THR A O 13
ATOM 14630 N N . VAL A 1 44 ? 5.159 -1.730 -0.799 1.00 0.00 44 VAL A N 13
ATOM 14631 C CA . VAL A 1 44 ? 5.384 -2.069 0.601 1.00 0.00 44 VAL A CA 13
ATOM 14632 C C . VAL A 1 44 ? 6.850 -2.396 0.859 1.00 0.00 44 VAL A C 13
ATOM 14633 O O . VAL A 1 44 ? 7.402 -3.324 0.267 1.00 0.00 44 VAL A O 13
ATOM 14646 N N . ILE A 1 45 ? 7.475 -1.629 1.746 1.00 0.00 45 ILE A N 13
ATOM 14647 C CA . ILE A 1 45 ? 8.877 -1.839 2.083 1.00 0.00 45 ILE A CA 13
ATOM 14648 C C . ILE A 1 45 ? 9.020 -2.520 3.440 1.00 0.00 45 ILE A C 13
ATOM 14649 O O . ILE A 1 45 ? 9.906 -3.352 3.638 1.00 0.00 45 ILE A O 13
ATOM 14665 N N . SER A 1 46 ? 8.142 -2.162 4.371 1.00 0.00 46 SER A N 13
ATOM 14666 C CA . SER A 1 46 ? 8.171 -2.736 5.711 1.00 0.00 46 SER A CA 13
ATOM 14667 C C . SER A 1 46 ? 6.758 -2.910 6.258 1.00 0.00 46 SER A C 13
ATOM 14668 O O . SER A 1 46 ? 6.094 -1.938 6.618 1.00 0.00 46 SER A O 13
ATOM 14676 N N . LYS A 1 47 ? 6.303 -4.157 6.319 1.00 0.00 47 LYS A N 13
ATOM 14677 C CA . LYS A 1 47 ? 4.969 -4.462 6.823 1.00 0.00 47 LYS A CA 13
ATOM 14678 C C . LYS A 1 47 ? 5.005 -5.662 7.765 1.00 0.00 47 LYS A C 13
ATOM 14679 O O . LYS A 1 47 ? 6.070 -6.210 8.049 1.00 0.00 47 LYS A O 13
ATOM 14698 N N . THR A 1 48 ? 3.833 -6.066 8.245 1.00 0.00 48 THR A N 13
ATOM 14699 C CA . THR A 1 48 ? 3.730 -7.201 9.154 1.00 0.00 48 THR A CA 13
ATOM 14700 C C . THR A 1 48 ? 2.771 -8.254 8.612 1.00 0.00 48 THR A C 13
ATOM 14701 O O . THR A 1 48 ? 1.891 -7.950 7.807 1.00 0.00 48 THR A O 13
ATOM 14712 N N . ASP A 1 49 ? 2.946 -9.493 9.059 1.00 0.00 49 ASP A N 13
ATOM 14713 C CA . ASP A 1 49 ? 2.094 -10.592 8.620 1.00 0.00 49 ASP A CA 13
ATOM 14714 C C . ASP A 1 49 ? 0.793 -10.623 9.416 1.00 0.00 49 ASP A C 13
ATOM 14715 O O . ASP A 1 49 ? 0.519 -11.580 10.139 1.00 0.00 49 ASP A O 13
ATOM 14724 N N . SER A 1 50 ? -0.004 -9.568 9.279 1.00 0.00 50 SER A N 13
ATOM 14725 C CA . SER A 1 50 ? -1.274 -9.471 9.990 1.00 0.00 50 SER A CA 13
ATOM 14726 C C . SER A 1 50 ? -2.058 -8.243 9.538 1.00 0.00 50 SER A C 13
ATOM 14727 O O . SER A 1 50 ? -1.509 -7.145 9.434 1.00 0.00 50 SER A O 13
ATOM 14735 N N . HIS A 1 51 ? -3.345 -8.436 9.269 1.00 0.00 51 HIS A N 13
ATOM 14736 C CA . HIS A 1 51 ? -4.206 -7.345 8.828 1.00 0.00 51 HIS A CA 13
ATOM 14737 C C . HIS A 1 51 ? -4.588 -6.447 10.000 1.00 0.00 51 HIS A C 13
ATOM 14738 O O . HIS A 1 51 ? -4.156 -6.667 11.132 1.00 0.00 51 HIS A O 13
ATOM 14753 N N . PHE A 1 52 ? -5.401 -5.432 9.722 1.00 0.00 52 PHE A N 13
ATOM 14754 C CA . PHE A 1 52 ? -5.840 -4.499 10.753 1.00 0.00 52 PHE A CA 13
ATOM 14755 C C . PHE A 1 52 ? -4.646 -3.806 11.403 1.00 0.00 52 PHE A C 13
ATOM 14756 O O . PHE A 1 52 ? -4.681 -3.463 12.585 1.00 0.00 52 PHE A O 13
ATOM 14773 N N . ASP A 1 53 ? -3.591 -3.603 10.622 1.00 0.00 53 ASP A N 13
ATOM 14774 C CA . ASP A 1 53 ? -2.385 -2.950 11.119 1.00 0.00 53 ASP A CA 13
ATOM 14775 C C . ASP A 1 53 ? -1.824 -1.982 10.082 1.00 0.00 53 ASP A C 13
ATOM 14776 O O . ASP A 1 53 ? -2.085 -2.118 8.887 1.00 0.00 53 ASP A O 13
ATOM 14785 N N . TRP A 1 54 ? -1.055 -1.005 10.548 1.00 0.00 54 TRP A N 13
ATOM 14786 C CA . TRP A 1 54 ? -0.458 -0.013 9.660 1.00 0.00 54 TRP A CA 13
ATOM 14787 C C . TRP A 1 54 ? 0.888 -0.496 9.131 1.00 0.00 54 TRP A C 13
ATOM 14788 O O . TRP A 1 54 ? 1.744 -0.939 9.897 1.00 0.00 54 TRP A O 13
ATOM 14809 N N . TRP A 1 55 ? 1.068 -0.408 7.818 1.00 0.00 55 TRP A N 13
ATOM 14810 C CA . TRP A 1 55 ? 2.311 -0.837 7.187 1.00 0.00 55 TRP A CA 13
ATOM 14811 C C . TRP A 1 55 ? 3.059 0.352 6.595 1.00 0.00 55 TRP A C 13
ATOM 14812 O O . TRP A 1 55 ? 2.537 1.465 6.552 1.00 0.00 55 TRP A O 13
ATOM 14833 N N . GLU A 1 56 ? 4.284 0.108 6.139 1.00 0.00 56 GLU A N 13
ATOM 14834 C CA . GLU A 1 56 ? 5.103 1.161 5.549 1.00 0.00 56 GLU A CA 13
ATOM 14835 C C . GLU A 1 56 ? 5.376 0.877 4.075 1.00 0.00 56 GLU A C 13
ATOM 14836 O O . GLU A 1 56 ? 6.067 -0.082 3.734 1.00 0.00 56 GLU A O 13
ATOM 14848 N N . GLY A 1 57 ? 4.825 1.718 3.204 1.00 0.00 57 GLY A N 13
ATOM 14849 C CA . GLY A 1 57 ? 5.020 1.540 1.777 1.00 0.00 57 GLY A CA 13
ATOM 14850 C C . GLY A 1 57 ? 5.529 2.797 1.100 1.00 0.00 57 GLY A C 13
ATOM 14851 O O . GLY A 1 57 ? 5.729 3.824 1.750 1.00 0.00 57 GLY A O 13
ATOM 14855 N N . LYS A 1 58 ? 5.741 2.718 -0.209 1.00 0.00 58 LYS A N 13
ATOM 14856 C CA . LYS A 1 58 ? 6.231 3.858 -0.975 1.00 0.00 58 LYS A CA 13
ATOM 14857 C C . LYS A 1 58 ? 5.355 4.107 -2.199 1.00 0.00 58 LYS A C 13
ATOM 14858 O O . LYS A 1 58 ? 4.921 3.167 -2.867 1.00 0.00 58 LYS A O 13
ATOM 14877 N N . LEU A 1 59 ? 5.100 5.378 -2.490 1.00 0.00 59 LEU A N 13
ATOM 14878 C CA . LEU A 1 59 ? 4.278 5.751 -3.636 1.00 0.00 59 LEU A CA 13
ATOM 14879 C C . LEU A 1 59 ? 4.833 6.994 -4.323 1.00 0.00 59 LEU A C 13
ATOM 14880 O O . LEU A 1 59 ? 5.091 8.010 -3.677 1.00 0.00 59 LEU A O 13
ATOM 14896 N N . ARG A 1 60 ? 5.013 6.906 -5.637 1.00 0.00 60 ARG A N 13
ATOM 14897 C CA . ARG A 1 60 ? 5.537 8.024 -6.413 1.00 0.00 60 ARG A CA 13
ATOM 14898 C C . ARG A 1 60 ? 6.755 8.637 -5.729 1.00 0.00 60 ARG A C 13
ATOM 14899 O O . ARG A 1 60 ? 6.965 9.848 -5.780 1.00 0.00 60 ARG A O 13
ATOM 14920 N N . GLY A 1 61 ? 7.556 7.790 -5.088 1.00 0.00 61 GLY A N 13
ATOM 14921 C CA . GLY A 1 61 ? 8.743 8.267 -4.402 1.00 0.00 61 GLY A CA 13
ATOM 14922 C C . GLY A 1 61 ? 8.480 8.592 -2.945 1.00 0.00 61 GLY A C 13
ATOM 14923 O O . GLY A 1 61 ? 9.380 8.502 -2.111 1.00 0.00 61 GLY A O 13
ATOM 14927 N N . GLN A 1 62 ? 7.243 8.971 -2.639 1.00 0.00 62 GLN A N 13
ATOM 14928 C CA . GLN A 1 62 ? 6.866 9.313 -1.273 1.00 0.00 62 GLN A CA 13
ATOM 14929 C C . GLN A 1 62 ? 6.904 8.082 -0.374 1.00 0.00 62 GLN A C 13
ATOM 14930 O O . GLN A 1 62 ? 6.928 6.948 -0.855 1.00 0.00 62 GLN A O 13
ATOM 14944 N N . THR A 1 63 ? 6.909 8.311 0.936 1.00 0.00 63 THR A N 13
ATOM 14945 C CA . THR A 1 63 ? 6.945 7.221 1.903 1.00 0.00 63 THR A CA 13
ATOM 14946 C C . THR A 1 63 ? 6.200 7.593 3.179 1.00 0.00 63 THR A C 13
ATOM 14947 O O . THR A 1 63 ? 6.249 8.738 3.628 1.00 0.00 63 THR A O 13
ATOM 14958 N N . GLY A 1 64 ? 5.509 6.618 3.762 1.00 0.00 64 GLY A N 13
ATOM 14959 C CA . GLY A 1 64 ? 4.764 6.863 4.982 1.00 0.00 64 GLY A CA 13
ATOM 14960 C C . GLY A 1 64 ? 4.062 5.621 5.493 1.00 0.00 64 GLY A C 13
ATOM 14961 O O . GLY A 1 64 ? 4.288 4.521 4.988 1.00 0.00 64 GLY A O 13
ATOM 14965 N N . ILE A 1 65 ? 3.211 5.795 6.499 1.00 0.00 65 ILE A N 13
ATOM 14966 C CA . ILE A 1 65 ? 2.476 4.678 7.079 1.00 0.00 65 ILE A CA 13
ATOM 14967 C C . ILE A 1 65 ? 1.002 4.730 6.692 1.00 0.00 65 ILE A C 13
ATOM 14968 O O . ILE A 1 65 ? 0.430 5.808 6.528 1.00 0.00 65 ILE A O 13
ATOM 14984 N N . PHE A 1 66 ? 0.391 3.559 6.549 1.00 0.00 66 PHE A N 13
ATOM 14985 C CA . PHE A 1 66 ? -1.018 3.470 6.182 1.00 0.00 66 PHE A CA 13
ATOM 14986 C C . PHE A 1 66 ? -1.604 2.124 6.597 1.00 0.00 66 PHE A C 13
ATOM 14987 O O . PHE A 1 66 ? -0.907 1.113 6.676 1.00 0.00 66 PHE A O 13
ATOM 15004 N N . PRO A 1 67 ? -2.918 2.110 6.868 1.00 0.00 67 PRO A N 13
ATOM 15005 C CA . PRO A 1 67 ? -3.628 0.895 7.280 1.00 0.00 67 PRO A CA 13
ATOM 15006 C C . PRO A 1 67 ? -3.752 -0.116 6.145 1.00 0.00 67 PRO A C 13
ATOM 15007 O O . PRO A 1 67 ? -4.278 0.197 5.077 1.00 0.00 67 PRO A O 13
ATOM 15018 N N . ALA A 1 68 ? -3.266 -1.329 6.384 1.00 0.00 68 ALA A N 13
ATOM 15019 C CA . ALA A 1 68 ? -3.325 -2.387 5.382 1.00 0.00 68 ALA A CA 13
ATOM 15020 C C . ALA A 1 68 ? -4.760 -2.640 4.935 1.00 0.00 68 ALA A C 13
ATOM 15021 O O . ALA A 1 68 ? -5.006 -3.025 3.793 1.00 0.00 68 ALA A O 13
ATOM 15028 N N . ASN A 1 69 ? -5.705 -2.422 5.844 1.00 0.00 69 ASN A N 13
ATOM 15029 C CA . ASN A 1 69 ? -7.117 -2.628 5.543 1.00 0.00 69 ASN A CA 13
ATOM 15030 C C . ASN A 1 69 ? -7.565 -1.732 4.392 1.00 0.00 69 ASN A C 13
ATOM 15031 O O . ASN A 1 69 ? -8.605 -1.967 3.777 1.00 0.00 69 ASN A O 13
ATOM 15042 N N . TYR A 1 70 ? -6.771 -0.706 4.106 1.00 0.00 70 TYR A N 13
ATOM 15043 C CA . TYR A 1 70 ? -7.086 0.226 3.030 1.00 0.00 70 TYR A CA 13
ATOM 15044 C C . TYR A 1 70 ? -6.485 -0.244 1.708 1.00 0.00 70 TYR A C 13
ATOM 15045 O O . TYR A 1 70 ? -6.635 0.410 0.677 1.00 0.00 70 TYR A O 13
ATOM 15063 N N . VAL A 1 71 ? -5.805 -1.385 1.748 1.00 0.00 71 VAL A N 13
ATOM 15064 C CA . VAL A 1 71 ? -5.182 -1.946 0.555 1.00 0.00 71 VAL A CA 13
ATOM 15065 C C . VAL A 1 71 ? -5.430 -3.447 0.460 1.00 0.00 71 VAL A C 13
ATOM 15066 O O . VAL A 1 71 ? -5.925 -4.068 1.401 1.00 0.00 71 VAL A O 13
ATOM 15079 N N . THR A 1 72 ? -5.083 -4.028 -0.685 1.00 0.00 72 THR A N 13
ATOM 15080 C CA . THR A 1 72 ? -5.269 -5.456 -0.905 1.00 0.00 72 THR A CA 13
ATOM 15081 C C . THR A 1 72 ? -4.026 -6.083 -1.527 1.00 0.00 72 THR A C 13
ATOM 15082 O O . THR A 1 72 ? -3.108 -5.379 -1.946 1.00 0.00 72 THR A O 13
ATOM 15093 N N . MET A 1 73 ? -4.005 -7.410 -1.586 1.00 0.00 73 MET A N 13
ATOM 15094 C CA . MET A 1 73 ? -2.875 -8.131 -2.160 1.00 0.00 73 MET A CA 13
ATOM 15095 C C . MET A 1 73 ? -3.349 -9.171 -3.170 1.00 0.00 73 MET A C 13
ATOM 15096 O O . MET A 1 73 ? -2.872 -10.305 -3.178 1.00 0.00 73 MET A O 13
ATOM 15110 N N . ASN A 1 74 ? -4.291 -8.776 -4.020 1.00 0.00 74 ASN A N 13
ATOM 15111 C CA . ASN A 1 74 ? -4.831 -9.675 -5.034 1.00 0.00 74 ASN A CA 13
ATOM 15112 C C . ASN A 1 74 ? -3.730 -10.160 -5.973 1.00 0.00 74 ASN A C 13
ATOM 15113 O O . ASN A 1 74 ? -3.243 -9.407 -6.816 1.00 0.00 74 ASN A O 13
ATOM 15124 N N . SER A 1 75 ? -3.343 -11.423 -5.820 1.00 0.00 75 SER A N 13
ATOM 15125 C CA . SER A 1 75 ? -2.298 -12.008 -6.651 1.00 0.00 75 SER A CA 13
ATOM 15126 C C . SER A 1 75 ? -2.898 -12.704 -7.869 1.00 0.00 75 SER A C 13
ATOM 15127 O O . SER A 1 75 ? -4.116 -12.829 -7.989 1.00 0.00 75 SER A O 13
ATOM 15135 N N . GLY A 1 76 ? -2.032 -13.156 -8.771 1.00 0.00 76 GLY A N 13
ATOM 15136 C CA . GLY A 1 76 ? -2.494 -13.834 -9.968 1.00 0.00 76 GLY A CA 13
ATOM 15137 C C . GLY A 1 76 ? -3.027 -12.871 -11.010 1.00 0.00 76 GLY A C 13
ATOM 15138 O O . GLY A 1 76 ? -3.611 -11.836 -10.689 1.00 0.00 76 GLY A O 13
ATOM 15142 N N . PRO A 1 77 ? -2.825 -13.210 -12.292 1.00 0.00 77 PRO A N 13
ATOM 15143 C CA . PRO A 1 77 ? -3.282 -12.380 -13.411 1.00 0.00 77 PRO A CA 13
ATOM 15144 C C . PRO A 1 77 ? -4.800 -12.377 -13.549 1.00 0.00 77 PRO A C 13
ATOM 15145 O O . PRO A 1 77 ? -5.360 -11.613 -14.335 1.00 0.00 77 PRO A O 13
ATOM 15156 N N . SER A 1 78 ? -5.462 -13.235 -12.778 1.00 0.00 78 SER A N 13
ATOM 15157 C CA . SER A 1 78 ? -6.916 -13.332 -12.817 1.00 0.00 78 SER A CA 13
ATOM 15158 C C . SER A 1 78 ? -7.561 -12.066 -12.261 1.00 0.00 78 SER A C 13
ATOM 15159 O O . SER A 1 78 ? -6.917 -11.284 -11.562 1.00 0.00 78 SER A O 13
ATOM 15167 N N . SER A 1 79 ? -8.837 -11.871 -12.578 1.00 0.00 79 SER A N 13
ATOM 15168 C CA . SER A 1 79 ? -9.569 -10.698 -12.115 1.00 0.00 79 SER A CA 13
ATOM 15169 C C . SER A 1 79 ? -10.940 -11.092 -11.575 1.00 0.00 79 SER A C 13
ATOM 15170 O O . SER A 1 79 ? -11.322 -10.701 -10.473 1.00 0.00 79 SER A O 13
ATOM 15178 N N . GLY A 1 80 ? -11.678 -11.869 -12.362 1.00 0.00 80 GLY A N 13
ATOM 15179 C CA . GLY A 1 80 ? -12.999 -12.304 -11.948 1.00 0.00 80 GLY A CA 13
ATOM 15180 C C . GLY A 1 80 ? -14.087 -11.837 -12.895 1.00 0.00 80 GLY A C 13
ATOM 15181 O O . GLY A 1 80 ? -13.933 -11.915 -14.114 1.00 0.00 80 GLY A O 13
ATOM 15185 N N . GLY A 1 1 ? 12.349 12.688 22.512 1.00 0.00 1 GLY A N 14
ATOM 15186 C CA . GLY A 1 1 ? 12.125 11.587 21.594 1.00 0.00 1 GLY A CA 14
ATOM 15187 C C . GLY A 1 1 ? 12.508 10.247 22.191 1.00 0.00 1 GLY A C 14
ATOM 15188 O O . GLY A 1 1 ? 12.371 10.035 23.396 1.00 0.00 1 GLY A O 14
ATOM 15192 N N . SER A 1 2 ? 12.989 9.340 21.347 1.00 0.00 2 SER A N 14
ATOM 15193 C CA . SER A 1 2 ? 13.387 8.012 21.797 1.00 0.00 2 SER A CA 14
ATOM 15194 C C . SER A 1 2 ? 14.258 7.322 20.752 1.00 0.00 2 SER A C 14
ATOM 15195 O O . SER A 1 2 ? 13.847 7.146 19.605 1.00 0.00 2 SER A O 14
ATOM 15203 N N . SER A 1 3 ? 15.463 6.934 21.156 1.00 0.00 3 SER A N 14
ATOM 15204 C CA . SER A 1 3 ? 16.394 6.267 20.254 1.00 0.00 3 SER A CA 14
ATOM 15205 C C . SER A 1 3 ? 16.598 4.811 20.663 1.00 0.00 3 SER A C 14
ATOM 15206 O O . SER A 1 3 ? 17.217 4.523 21.686 1.00 0.00 3 SER A O 14
ATOM 15214 N N . GLY A 1 4 ? 16.071 3.896 19.855 1.00 0.00 4 GLY A N 14
ATOM 15215 C CA . GLY A 1 4 ? 16.204 2.481 20.149 1.00 0.00 4 GLY A CA 14
ATOM 15216 C C . GLY A 1 4 ? 17.215 1.796 19.251 1.00 0.00 4 GLY A C 14
ATOM 15217 O O . GLY A 1 4 ? 18.111 2.442 18.707 1.00 0.00 4 GLY A O 14
ATOM 15221 N N . SER A 1 5 ? 17.072 0.484 19.095 1.00 0.00 5 SER A N 14
ATOM 15222 C CA . SER A 1 5 ? 17.984 -0.291 18.261 1.00 0.00 5 SER A CA 14
ATOM 15223 C C . SER A 1 5 ? 17.261 -1.469 17.616 1.00 0.00 5 SER A C 14
ATOM 15224 O O . SER A 1 5 ? 16.156 -1.830 18.020 1.00 0.00 5 SER A O 14
ATOM 15232 N N . SER A 1 6 ? 17.894 -2.065 16.610 1.00 0.00 6 SER A N 14
ATOM 15233 C CA . SER A 1 6 ? 17.311 -3.200 15.905 1.00 0.00 6 SER A CA 14
ATOM 15234 C C . SER A 1 6 ? 17.584 -4.502 16.652 1.00 0.00 6 SER A C 14
ATOM 15235 O O . SER A 1 6 ? 18.500 -5.248 16.307 1.00 0.00 6 SER A O 14
ATOM 15243 N N . GLY A 1 7 ? 16.782 -4.768 17.679 1.00 0.00 7 GLY A N 14
ATOM 15244 C CA . GLY A 1 7 ? 16.953 -5.979 18.459 1.00 0.00 7 GLY A CA 14
ATOM 15245 C C . GLY A 1 7 ? 16.413 -7.206 17.751 1.00 0.00 7 GLY A C 14
ATOM 15246 O O . GLY A 1 7 ? 16.364 -7.251 16.522 1.00 0.00 7 GLY A O 14
ATOM 15250 N N . HIS A 1 8 ? 16.009 -8.206 18.528 1.00 0.00 8 HIS A N 14
ATOM 15251 C CA . HIS A 1 8 ? 15.472 -9.441 17.968 1.00 0.00 8 HIS A CA 14
ATOM 15252 C C . HIS A 1 8 ? 14.561 -9.147 16.780 1.00 0.00 8 HIS A C 14
ATOM 15253 O O . HIS A 1 8 ? 13.394 -8.797 16.953 1.00 0.00 8 HIS A O 14
ATOM 15268 N N . GLU A 1 9 ? 15.103 -9.289 15.574 1.00 0.00 9 GLU A N 14
ATOM 15269 C CA . GLU A 1 9 ? 14.338 -9.037 14.359 1.00 0.00 9 GLU A CA 14
ATOM 15270 C C . GLU A 1 9 ? 13.530 -10.268 13.959 1.00 0.00 9 GLU A C 14
ATOM 15271 O O . GLU A 1 9 ? 14.043 -11.175 13.305 1.00 0.00 9 GLU A O 14
ATOM 15283 N N . ARG A 1 10 ? 12.262 -10.290 14.358 1.00 0.00 10 ARG A N 14
ATOM 15284 C CA . ARG A 1 10 ? 11.382 -11.410 14.044 1.00 0.00 10 ARG A CA 14
ATOM 15285 C C . ARG A 1 10 ? 11.704 -11.984 12.667 1.00 0.00 10 ARG A C 14
ATOM 15286 O O . ARG A 1 10 ? 11.669 -11.274 11.662 1.00 0.00 10 ARG A O 14
ATOM 15307 N N . VAL A 1 11 ? 12.019 -13.275 12.629 1.00 0.00 11 VAL A N 14
ATOM 15308 C CA . VAL A 1 11 ? 12.347 -13.946 11.377 1.00 0.00 11 VAL A CA 14
ATOM 15309 C C . VAL A 1 11 ? 11.452 -13.460 10.243 1.00 0.00 11 VAL A C 14
ATOM 15310 O O . VAL A 1 11 ? 10.245 -13.295 10.417 1.00 0.00 11 VAL A O 14
ATOM 15323 N N . GLY A 1 12 ? 12.052 -13.233 9.078 1.00 0.00 12 GLY A N 14
ATOM 15324 C CA . GLY A 1 12 ? 11.294 -12.768 7.931 1.00 0.00 12 GLY A CA 14
ATOM 15325 C C . GLY A 1 12 ? 12.137 -11.952 6.971 1.00 0.00 12 GLY A C 14
ATOM 15326 O O . GLY A 1 12 ? 12.153 -10.724 7.039 1.00 0.00 12 GLY A O 14
ATOM 15330 N N . ASN A 1 13 ? 12.840 -12.637 6.075 1.00 0.00 13 ASN A N 14
ATOM 15331 C CA . ASN A 1 13 ? 13.691 -11.968 5.098 1.00 0.00 13 ASN A CA 14
ATOM 15332 C C . ASN A 1 13 ? 12.852 -11.275 4.028 1.00 0.00 13 ASN A C 14
ATOM 15333 O O . ASN A 1 13 ? 11.807 -11.783 3.619 1.00 0.00 13 ASN A O 14
ATOM 15344 N N . LEU A 1 14 ? 13.315 -10.114 3.580 1.00 0.00 14 LEU A N 14
ATOM 15345 C CA . LEU A 1 14 ? 12.608 -9.351 2.557 1.00 0.00 14 LEU A CA 14
ATOM 15346 C C . LEU A 1 14 ? 13.473 -9.175 1.314 1.00 0.00 14 LEU A C 14
ATOM 15347 O O . LEU A 1 14 ? 14.075 -8.122 1.109 1.00 0.00 14 LEU A O 14
ATOM 15363 N N . ASN A 1 15 ? 13.529 -10.213 0.486 1.00 0.00 15 ASN A N 14
ATOM 15364 C CA . ASN A 1 15 ? 14.320 -10.172 -0.739 1.00 0.00 15 ASN A CA 14
ATOM 15365 C C . ASN A 1 15 ? 13.821 -9.073 -1.672 1.00 0.00 15 ASN A C 14
ATOM 15366 O O . ASN A 1 15 ? 14.601 -8.468 -2.407 1.00 0.00 15 ASN A O 14
ATOM 15377 N N . GLN A 1 16 ? 12.516 -8.820 -1.636 1.00 0.00 16 GLN A N 14
ATOM 15378 C CA . GLN A 1 16 ? 11.914 -7.793 -2.478 1.00 0.00 16 GLN A CA 14
ATOM 15379 C C . GLN A 1 16 ? 10.623 -7.269 -1.858 1.00 0.00 16 GLN A C 14
ATOM 15380 O O . GLN A 1 16 ? 9.942 -7.963 -1.102 1.00 0.00 16 GLN A O 14
ATOM 15394 N N . PRO A 1 17 ? 10.276 -6.015 -2.184 1.00 0.00 17 PRO A N 14
ATOM 15395 C CA . PRO A 1 17 ? 9.064 -5.371 -1.670 1.00 0.00 17 PRO A CA 14
ATOM 15396 C C . PRO A 1 17 ? 7.792 -5.978 -2.253 1.00 0.00 17 PRO A C 14
ATOM 15397 O O . PRO A 1 17 ? 7.847 -6.769 -3.195 1.00 0.00 17 PRO A O 14
ATOM 15408 N N . ILE A 1 18 ? 6.650 -5.604 -1.687 1.00 0.00 18 ILE A N 14
ATOM 15409 C CA . ILE A 1 18 ? 5.365 -6.111 -2.152 1.00 0.00 18 ILE A CA 14
ATOM 15410 C C . ILE A 1 18 ? 4.542 -5.007 -2.806 1.00 0.00 18 ILE A C 14
ATOM 15411 O O . ILE A 1 18 ? 4.680 -3.832 -2.464 1.00 0.00 18 ILE A O 14
ATOM 15427 N N . GLU A 1 19 ? 3.684 -5.392 -3.746 1.00 0.00 19 GLU A N 14
ATOM 15428 C CA . GLU A 1 19 ? 2.838 -4.433 -4.446 1.00 0.00 19 GLU A CA 14
ATOM 15429 C C . GLU A 1 19 ? 1.367 -4.660 -4.111 1.00 0.00 19 GLU A C 14
ATOM 15430 O O . GLU A 1 19 ? 0.847 -5.766 -4.263 1.00 0.00 19 GLU A O 14
ATOM 15442 N N . VAL A 1 20 ? 0.701 -3.605 -3.653 1.00 0.00 20 VAL A N 14
ATOM 15443 C CA . VAL A 1 20 ? -0.711 -3.687 -3.296 1.00 0.00 20 VAL A CA 14
ATOM 15444 C C . VAL A 1 20 ? -1.500 -2.534 -3.906 1.00 0.00 20 VAL A C 14
ATOM 15445 O O . VAL A 1 20 ? -0.965 -1.446 -4.121 1.00 0.00 20 VAL A O 14
ATOM 15458 N N . THR A 1 21 ? -2.777 -2.779 -4.182 1.00 0.00 21 THR A N 14
ATOM 15459 C CA . THR A 1 21 ? -3.641 -1.762 -4.767 1.00 0.00 21 THR A CA 14
ATOM 15460 C C . THR A 1 21 ? -4.547 -1.137 -3.713 1.00 0.00 21 THR A C 14
ATOM 15461 O O . THR A 1 21 ? -5.238 -1.841 -2.977 1.00 0.00 21 THR A O 14
ATOM 15472 N N . ALA A 1 22 ? -4.540 0.191 -3.645 1.00 0.00 22 ALA A N 14
ATOM 15473 C CA . ALA A 1 22 ? -5.363 0.911 -2.682 1.00 0.00 22 ALA A CA 14
ATOM 15474 C C . ALA A 1 22 ? -6.846 0.763 -3.008 1.00 0.00 22 ALA A C 14
ATOM 15475 O O . ALA A 1 22 ? -7.318 1.249 -4.036 1.00 0.00 22 ALA A O 14
ATOM 15482 N N . LEU A 1 23 ? -7.575 0.087 -2.127 1.00 0.00 23 LEU A N 14
ATOM 15483 C CA . LEU A 1 23 ? -9.005 -0.126 -2.321 1.00 0.00 23 LEU A CA 14
ATOM 15484 C C . LEU A 1 23 ? -9.777 1.179 -2.160 1.00 0.00 23 LEU A C 14
ATOM 15485 O O . LEU A 1 23 ? -10.826 1.372 -2.775 1.00 0.00 23 LEU A O 14
ATOM 15501 N N . TYR A 1 24 ? -9.251 2.073 -1.330 1.00 0.00 24 TYR A N 14
ATOM 15502 C CA . TYR A 1 24 ? -9.891 3.361 -1.087 1.00 0.00 24 TYR A CA 14
ATOM 15503 C C . TYR A 1 24 ? -8.851 4.468 -0.948 1.00 0.00 24 TYR A C 14
ATOM 15504 O O . TYR A 1 24 ? -7.678 4.204 -0.685 1.00 0.00 24 TYR A O 14
ATOM 15522 N N . SER A 1 25 ? -9.291 5.710 -1.126 1.00 0.00 25 SER A N 14
ATOM 15523 C CA . SER A 1 25 ? -8.399 6.859 -1.024 1.00 0.00 25 SER A CA 14
ATOM 15524 C C . SER A 1 25 ? -8.058 7.154 0.434 1.00 0.00 25 SER A C 14
ATOM 15525 O O . SER A 1 25 ? -8.817 6.816 1.342 1.00 0.00 25 SER A O 14
ATOM 15533 N N . PHE A 1 26 ? -6.909 7.786 0.650 1.00 0.00 26 PHE A N 14
ATOM 15534 C CA . PHE A 1 26 ? -6.465 8.127 1.997 1.00 0.00 26 PHE A CA 14
ATOM 15535 C C . PHE A 1 26 ? -5.561 9.356 1.977 1.00 0.00 26 PHE A C 14
ATOM 15536 O O . PHE A 1 26 ? -4.952 9.674 0.956 1.00 0.00 26 PHE A O 14
ATOM 15553 N N . GLU A 1 27 ? -5.480 10.042 3.113 1.00 0.00 27 GLU A N 14
ATOM 15554 C CA . GLU A 1 27 ? -4.651 11.236 3.225 1.00 0.00 27 GLU A CA 14
ATOM 15555 C C . GLU A 1 27 ? -3.984 11.308 4.596 1.00 0.00 27 GLU A C 14
ATOM 15556 O O . GLU A 1 27 ? -4.638 11.572 5.604 1.00 0.00 27 GLU A O 14
ATOM 15568 N N . GLY A 1 28 ? -2.676 11.071 4.624 1.00 0.00 28 GLY A N 14
ATOM 15569 C CA . GLY A 1 28 ? -1.941 11.112 5.875 1.00 0.00 28 GLY A CA 14
ATOM 15570 C C . GLY A 1 28 ? -2.273 12.339 6.701 1.00 0.00 28 GLY A C 14
ATOM 15571 O O . GLY A 1 28 ? -1.788 13.434 6.420 1.00 0.00 28 GLY A O 14
ATOM 15575 N N . GLN A 1 29 ? -3.104 12.155 7.723 1.00 0.00 29 GLN A N 14
ATOM 15576 C CA . GLN A 1 29 ? -3.501 13.257 8.591 1.00 0.00 29 GLN A CA 14
ATOM 15577 C C . GLN A 1 29 ? -2.360 13.657 9.520 1.00 0.00 29 GLN A C 14
ATOM 15578 O O . GLN A 1 29 ? -2.255 14.815 9.925 1.00 0.00 29 GLN A O 14
ATOM 15592 N N . GLN A 1 30 ? -1.508 12.693 9.853 1.00 0.00 30 GLN A N 14
ATOM 15593 C CA . GLN A 1 30 ? -0.376 12.946 10.735 1.00 0.00 30 GLN A CA 14
ATOM 15594 C C . GLN A 1 30 ? 0.912 13.112 9.934 1.00 0.00 30 GLN A C 14
ATOM 15595 O O . GLN A 1 30 ? 1.031 12.646 8.801 1.00 0.00 30 GLN A O 14
ATOM 15609 N N . PRO A 1 31 ? 1.899 13.793 10.535 1.00 0.00 31 PRO A N 14
ATOM 15610 C CA . PRO A 1 31 ? 3.196 14.036 9.895 1.00 0.00 31 PRO A CA 14
ATOM 15611 C C . PRO A 1 31 ? 4.023 12.762 9.760 1.00 0.00 31 PRO A C 14
ATOM 15612 O O . PRO A 1 31 ? 4.471 12.193 10.754 1.00 0.00 31 PRO A O 14
ATOM 15623 N N . GLY A 1 32 ? 4.223 12.321 8.521 1.00 0.00 32 GLY A N 14
ATOM 15624 C CA . GLY A 1 32 ? 4.997 11.117 8.279 1.00 0.00 32 GLY A CA 14
ATOM 15625 C C . GLY A 1 32 ? 4.211 10.066 7.520 1.00 0.00 32 GLY A C 14
ATOM 15626 O O . GLY A 1 32 ? 4.788 9.245 6.806 1.00 0.00 32 GLY A O 14
ATOM 15630 N N . ASP A 1 33 ? 2.893 10.088 7.676 1.00 0.00 33 ASP A N 14
ATOM 15631 C CA . ASP A 1 33 ? 2.026 9.129 7.001 1.00 0.00 33 ASP A CA 14
ATOM 15632 C C . ASP A 1 33 ? 2.176 9.234 5.486 1.00 0.00 33 ASP A C 14
ATOM 15633 O O . ASP A 1 33 ? 2.965 10.036 4.984 1.00 0.00 33 ASP A O 14
ATOM 15642 N N . LEU A 1 34 ? 1.416 8.418 4.764 1.00 0.00 34 LEU A N 14
ATOM 15643 C CA . LEU A 1 34 ? 1.465 8.418 3.306 1.00 0.00 34 LEU A CA 14
ATOM 15644 C C . LEU A 1 34 ? 0.091 8.718 2.715 1.00 0.00 34 LEU A C 14
ATOM 15645 O O . LEU A 1 34 ? -0.926 8.227 3.204 1.00 0.00 34 LEU A O 14
ATOM 15661 N N . ASN A 1 35 ? 0.070 9.525 1.660 1.00 0.00 35 ASN A N 14
ATOM 15662 C CA . ASN A 1 35 ? -1.179 9.889 1.001 1.00 0.00 35 ASN A CA 14
ATOM 15663 C C . ASN A 1 35 ? -1.319 9.167 -0.336 1.00 0.00 35 ASN A C 14
ATOM 15664 O O . ASN A 1 35 ? -0.473 9.305 -1.220 1.00 0.00 35 ASN A O 14
ATOM 15675 N N . PHE A 1 36 ? -2.393 8.398 -0.477 1.00 0.00 36 PHE A N 14
ATOM 15676 C CA . PHE A 1 36 ? -2.645 7.654 -1.706 1.00 0.00 36 PHE A CA 14
ATOM 15677 C C . PHE A 1 36 ? -4.104 7.785 -2.133 1.00 0.00 36 PHE A C 14
ATOM 15678 O O . PHE A 1 36 ? -4.906 8.419 -1.448 1.00 0.00 36 PHE A O 14
ATOM 15695 N N . GLN A 1 37 ? -4.439 7.182 -3.269 1.00 0.00 37 GLN A N 14
ATOM 15696 C CA . GLN A 1 37 ? -5.800 7.232 -3.787 1.00 0.00 37 GLN A CA 14
ATOM 15697 C C . GLN A 1 37 ? -6.265 5.850 -4.233 1.00 0.00 37 GLN A C 14
ATOM 15698 O O . GLN A 1 37 ? -5.457 5.011 -4.631 1.00 0.00 37 GLN A O 14
ATOM 15712 N N . ALA A 1 38 ? -7.572 5.619 -4.163 1.00 0.00 38 ALA A N 14
ATOM 15713 C CA . ALA A 1 38 ? -8.144 4.339 -4.561 1.00 0.00 38 ALA A CA 14
ATOM 15714 C C . ALA A 1 38 ? -7.594 3.887 -5.909 1.00 0.00 38 ALA A C 14
ATOM 15715 O O . ALA A 1 38 ? -7.987 4.402 -6.955 1.00 0.00 38 ALA A O 14
ATOM 15722 N N . GLY A 1 39 ? -6.681 2.921 -5.877 1.00 0.00 39 GLY A N 14
ATOM 15723 C CA . GLY A 1 39 ? -6.091 2.416 -7.104 1.00 0.00 39 GLY A CA 14
ATOM 15724 C C . GLY A 1 39 ? -4.583 2.569 -7.127 1.00 0.00 39 GLY A C 14
ATOM 15725 O O . GLY A 1 39 ? -3.874 1.718 -7.664 1.00 0.00 39 GLY A O 14
ATOM 15729 N N . ASP A 1 40 ? -4.091 3.657 -6.544 1.00 0.00 40 ASP A N 14
ATOM 15730 C CA . ASP A 1 40 ? -2.657 3.919 -6.501 1.00 0.00 40 ASP A CA 14
ATOM 15731 C C . ASP A 1 40 ? -1.905 2.731 -5.907 1.00 0.00 40 ASP A C 14
ATOM 15732 O O . ASP A 1 40 ? -2.229 2.262 -4.816 1.00 0.00 40 ASP A O 14
ATOM 15741 N N . ARG A 1 41 ? -0.902 2.250 -6.633 1.00 0.00 41 ARG A N 14
ATOM 15742 C CA . ARG A 1 41 ? -0.106 1.116 -6.178 1.00 0.00 41 ARG A CA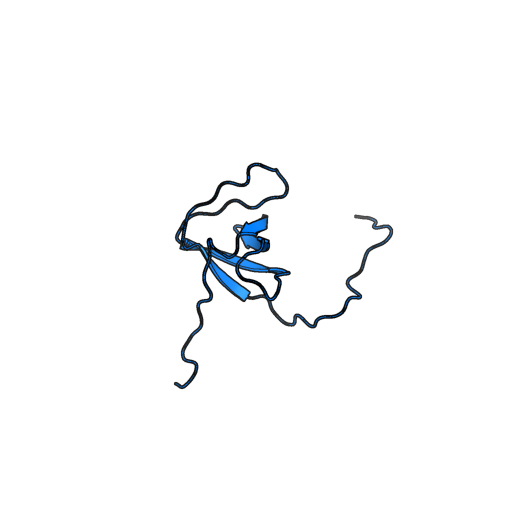 14
ATOM 15743 C C . ARG A 1 41 ? 0.957 1.563 -5.179 1.00 0.00 41 ARG A C 14
ATOM 15744 O O . ARG A 1 41 ? 1.777 2.432 -5.477 1.00 0.00 41 ARG A O 14
ATOM 15765 N N . ILE A 1 42 ? 0.936 0.964 -3.993 1.00 0.00 42 ILE A N 14
ATOM 15766 C CA . ILE A 1 42 ? 1.898 1.300 -2.951 1.00 0.00 42 ILE A CA 14
ATOM 15767 C C . ILE A 1 42 ? 2.930 0.191 -2.777 1.00 0.00 42 ILE A C 14
ATOM 15768 O O . ILE A 1 42 ? 2.582 -0.964 -2.528 1.00 0.00 42 ILE A O 14
ATOM 15784 N N . THR A 1 43 ? 4.204 0.549 -2.909 1.00 0.00 43 THR A N 14
ATOM 15785 C CA . THR A 1 43 ? 5.288 -0.414 -2.766 1.00 0.00 43 THR A CA 14
ATOM 15786 C C . THR A 1 43 ? 5.605 -0.671 -1.297 1.00 0.00 43 THR A C 14
ATOM 15787 O O . THR A 1 43 ? 6.319 0.104 -0.661 1.00 0.00 43 THR A O 14
ATOM 15798 N N . VAL A 1 44 ? 5.070 -1.765 -0.763 1.00 0.00 44 VAL A N 14
ATOM 15799 C CA . VAL A 1 44 ? 5.297 -2.125 0.631 1.00 0.00 44 VAL A CA 14
ATOM 15800 C C . VAL A 1 44 ? 6.759 -2.480 0.875 1.00 0.00 44 VAL A C 14
ATOM 15801 O O . VAL A 1 44 ? 7.277 -3.444 0.310 1.00 0.00 44 VAL A O 14
ATOM 15814 N N . ILE A 1 45 ? 7.420 -1.696 1.721 1.00 0.00 45 ILE A N 14
ATOM 15815 C CA . ILE A 1 45 ? 8.823 -1.930 2.041 1.00 0.00 45 ILE A CA 14
ATOM 15816 C C . ILE A 1 45 ? 8.974 -2.563 3.420 1.00 0.00 45 ILE A C 14
ATOM 15817 O O . ILE A 1 45 ? 9.837 -3.415 3.632 1.00 0.00 45 ILE A O 14
ATOM 15833 N N . SER A 1 46 ? 8.127 -2.142 4.354 1.00 0.00 46 SER A N 14
ATOM 15834 C CA . SER A 1 46 ? 8.168 -2.666 5.714 1.00 0.00 46 SER A CA 14
ATOM 15835 C C . SER A 1 46 ? 6.758 -2.910 6.244 1.00 0.00 46 SER A C 14
ATOM 15836 O O . SER A 1 46 ? 6.041 -1.971 6.591 1.00 0.00 46 SER A O 14
ATOM 15844 N N . LYS A 1 47 ? 6.367 -4.179 6.304 1.00 0.00 47 LYS A N 14
ATOM 15845 C CA . LYS A 1 47 ? 5.044 -4.549 6.793 1.00 0.00 47 LYS A CA 14
ATOM 15846 C C . LYS A 1 47 ? 5.134 -5.704 7.785 1.00 0.00 47 LYS A C 14
ATOM 15847 O O . LYS A 1 47 ? 6.187 -6.325 7.937 1.00 0.00 47 LYS A O 14
ATOM 15866 N N . THR A 1 48 ? 4.024 -5.988 8.458 1.00 0.00 48 THR A N 14
ATOM 15867 C CA . THR A 1 48 ? 3.977 -7.069 9.436 1.00 0.00 48 THR A CA 14
ATOM 15868 C C . THR A 1 48 ? 3.044 -8.184 8.978 1.00 0.00 48 THR A C 14
ATOM 15869 O O . THR A 1 48 ? 2.388 -8.072 7.943 1.00 0.00 48 THR A O 14
ATOM 15880 N N . ASP A 1 49 ? 2.990 -9.260 9.756 1.00 0.00 49 ASP A N 14
ATOM 15881 C CA . ASP A 1 49 ? 2.135 -10.396 9.432 1.00 0.00 49 ASP A CA 14
ATOM 15882 C C . ASP A 1 49 ? 0.664 -9.997 9.473 1.00 0.00 49 ASP A C 14
ATOM 15883 O O . ASP A 1 49 ? -0.108 -10.340 8.577 1.00 0.00 49 ASP A O 14
ATOM 15892 N N . SER A 1 50 ? 0.281 -9.272 10.519 1.00 0.00 50 SER A N 14
ATOM 15893 C CA . SER A 1 50 ? -1.100 -8.831 10.679 1.00 0.00 50 SER A CA 14
ATOM 15894 C C . SER A 1 50 ? -1.452 -7.762 9.648 1.00 0.00 50 SER A C 14
ATOM 15895 O O . SER A 1 50 ? -0.595 -6.988 9.222 1.00 0.00 50 SER A O 14
ATOM 15903 N N . HIS A 1 51 ? -2.720 -7.728 9.251 1.00 0.00 51 HIS A N 14
ATOM 15904 C CA . HIS A 1 51 ? -3.187 -6.754 8.270 1.00 0.00 51 HIS A CA 14
ATOM 15905 C C . HIS A 1 51 ? -3.699 -5.492 8.958 1.00 0.00 51 HIS A C 14
ATOM 15906 O O . HIS A 1 51 ? -3.229 -4.388 8.682 1.00 0.00 51 HIS A O 14
ATOM 15921 N N . PHE A 1 52 ? -4.665 -5.663 9.854 1.00 0.00 52 PHE A N 14
ATOM 15922 C CA . PHE A 1 52 ? -5.242 -4.538 10.581 1.00 0.00 52 PHE A CA 14
ATOM 15923 C C . PHE A 1 52 ? -4.175 -3.497 10.907 1.00 0.00 52 PHE A C 14
ATOM 15924 O O . PHE A 1 52 ? -4.402 -2.295 10.768 1.00 0.00 52 PHE A O 14
ATOM 15941 N N . ASP A 1 53 ? -3.012 -3.968 11.342 1.00 0.00 53 ASP A N 14
ATOM 15942 C CA . ASP A 1 53 ? -1.908 -3.079 11.689 1.00 0.00 53 ASP A CA 14
ATOM 15943 C C . ASP A 1 53 ? -1.530 -2.195 10.504 1.00 0.00 53 ASP A C 14
ATOM 15944 O O . ASP A 1 53 ? -1.882 -2.488 9.362 1.00 0.00 53 ASP A O 14
ATOM 15953 N N . TRP A 1 54 ? -0.813 -1.114 10.786 1.00 0.00 54 TRP A N 14
ATOM 15954 C CA . TRP A 1 54 ? -0.388 -0.186 9.743 1.00 0.00 54 TRP A CA 14
ATOM 15955 C C . TRP A 1 54 ? 0.949 -0.614 9.146 1.00 0.00 54 TRP A C 14
ATOM 15956 O O . TRP A 1 54 ? 1.867 -0.997 9.870 1.00 0.00 54 TRP A O 14
ATOM 15977 N N . TRP A 1 55 ? 1.050 -0.545 7.824 1.00 0.00 55 TRP A N 14
ATOM 15978 C CA . TRP A 1 55 ? 2.276 -0.925 7.131 1.00 0.00 55 TRP A CA 14
ATOM 15979 C C . TRP A 1 55 ? 2.970 0.299 6.543 1.00 0.00 55 TRP A C 14
ATOM 15980 O O . TRP A 1 55 ? 2.414 1.396 6.539 1.00 0.00 55 TRP A O 14
ATOM 16001 N N . GLU A 1 56 ? 4.188 0.102 6.047 1.00 0.00 56 GLU A N 14
ATOM 16002 C CA . GLU A 1 56 ? 4.957 1.191 5.457 1.00 0.00 56 GLU A CA 14
ATOM 16003 C C . GLU A 1 56 ? 5.328 0.874 4.011 1.00 0.00 56 GLU A C 14
ATOM 16004 O O . GLU A 1 56 ? 6.017 -0.107 3.736 1.00 0.00 56 GLU A O 14
ATOM 16016 N N . GLY A 1 57 ? 4.864 1.713 3.090 1.00 0.00 57 GLY A N 14
ATOM 16017 C CA . GLY A 1 57 ? 5.156 1.506 1.683 1.00 0.00 57 GLY A CA 14
ATOM 16018 C C . GLY A 1 57 ? 5.672 2.761 1.007 1.00 0.00 57 GLY A C 14
ATOM 16019 O O . GLY A 1 57 ? 5.945 3.764 1.667 1.00 0.00 57 GLY A O 14
ATOM 16023 N N . LYS A 1 58 ? 5.807 2.707 -0.314 1.00 0.00 58 LYS A N 14
ATOM 16024 C CA . LYS A 1 58 ? 6.294 3.847 -1.081 1.00 0.00 58 LYS A CA 14
ATOM 16025 C C . LYS A 1 58 ? 5.368 4.147 -2.256 1.00 0.00 58 LYS A C 14
ATOM 16026 O O . LYS A 1 58 ? 4.878 3.234 -2.922 1.00 0.00 58 LYS A O 14
ATOM 16045 N N . LEU A 1 59 ? 5.134 5.430 -2.506 1.00 0.00 59 LEU A N 14
ATOM 16046 C CA . LEU A 1 59 ? 4.268 5.851 -3.602 1.00 0.00 59 LEU A CA 14
ATOM 16047 C C . LEU A 1 59 ? 4.769 7.151 -4.223 1.00 0.00 59 LEU A C 14
ATOM 16048 O O . LEU A 1 59 ? 5.021 8.129 -3.520 1.00 0.00 59 LEU A O 14
ATOM 16064 N N . ARG A 1 60 ? 4.908 7.154 -5.545 1.00 0.00 60 ARG A N 14
ATOM 16065 C CA . ARG A 1 60 ? 5.377 8.334 -6.261 1.00 0.00 60 ARG A CA 14
ATOM 16066 C C . ARG A 1 60 ? 6.609 8.927 -5.584 1.00 0.00 60 ARG A C 14
ATOM 16067 O O . ARG A 1 60 ? 6.637 10.111 -5.249 1.00 0.00 60 ARG A O 14
ATOM 16088 N N . GLY A 1 61 ? 7.627 8.095 -5.384 1.00 0.00 61 GLY A N 14
ATOM 16089 C CA . GLY A 1 61 ? 8.847 8.555 -4.747 1.00 0.00 61 GLY A CA 14
ATOM 16090 C C . GLY A 1 61 ? 8.599 9.131 -3.368 1.00 0.00 61 GLY A C 14
ATOM 16091 O O . GLY A 1 61 ? 9.149 10.175 -3.017 1.00 0.00 61 GLY A O 14
ATOM 16095 N N . GLN A 1 62 ? 7.768 8.451 -2.584 1.00 0.00 62 GLN A N 14
ATOM 16096 C CA . GLN A 1 62 ? 7.447 8.904 -1.236 1.00 0.00 62 GLN A CA 14
ATOM 16097 C C . GLN A 1 62 ? 7.447 7.737 -0.255 1.00 0.00 62 GLN A C 14
ATOM 16098 O O . GLN A 1 62 ? 7.450 6.573 -0.657 1.00 0.00 62 GLN A O 14
ATOM 16112 N N . THR A 1 63 ? 7.443 8.055 1.036 1.00 0.00 63 THR A N 14
ATOM 16113 C CA . THR A 1 63 ? 7.444 7.033 2.075 1.00 0.00 63 THR A CA 14
ATOM 16114 C C . THR A 1 63 ? 6.569 7.445 3.253 1.00 0.00 63 THR A C 14
ATOM 16115 O O . THR A 1 63 ? 6.587 8.600 3.677 1.00 0.00 63 THR A O 14
ATOM 16126 N N . GLY A 1 64 ? 5.805 6.493 3.779 1.00 0.00 64 GLY A N 14
ATOM 16127 C CA . GLY A 1 64 ? 4.934 6.778 4.904 1.00 0.00 64 GLY A CA 14
ATOM 16128 C C . GLY A 1 64 ? 4.162 5.557 5.364 1.00 0.00 64 GLY A C 14
ATOM 16129 O O . GLY A 1 64 ? 4.245 4.494 4.748 1.00 0.00 64 GLY A O 14
ATOM 16133 N N . ILE A 1 65 ? 3.411 5.708 6.449 1.00 0.00 65 ILE A N 14
ATOM 16134 C CA . ILE A 1 65 ? 2.622 4.608 6.991 1.00 0.00 65 ILE A CA 14
ATOM 16135 C C . ILE A 1 65 ? 1.161 4.719 6.567 1.00 0.00 65 ILE A C 14
ATOM 16136 O O . ILE A 1 65 ? 0.647 5.816 6.353 1.00 0.00 65 ILE A O 14
ATOM 16152 N N . PHE A 1 66 ? 0.497 3.574 6.450 1.00 0.00 66 PHE A N 14
ATOM 16153 C CA . PHE A 1 66 ? -0.906 3.541 6.053 1.00 0.00 66 PHE A CA 14
ATOM 16154 C C . PHE A 1 66 ? -1.556 2.222 6.461 1.00 0.00 66 PHE A C 14
ATOM 16155 O O . PHE A 1 66 ? -0.900 1.187 6.575 1.00 0.00 66 PHE A O 14
ATOM 16172 N N . PRO A 1 67 ? -2.878 2.260 6.687 1.00 0.00 67 PRO A N 14
ATOM 16173 C CA . PRO A 1 67 ? -3.647 1.077 7.086 1.00 0.00 67 PRO A CA 14
ATOM 16174 C C . PRO A 1 67 ? -3.769 0.058 5.958 1.00 0.00 67 PRO A C 14
ATOM 16175 O O . PRO A 1 67 ? -4.283 0.367 4.883 1.00 0.00 67 PRO A O 14
ATOM 16186 N N . ALA A 1 68 ? -3.294 -1.157 6.211 1.00 0.00 68 ALA A N 14
ATOM 16187 C CA . ALA A 1 68 ? -3.354 -2.222 5.217 1.00 0.00 68 ALA A CA 14
ATOM 16188 C C . ALA A 1 68 ? -4.795 -2.522 4.819 1.00 0.00 68 ALA A C 14
ATOM 16189 O O . ALA A 1 68 ? -5.057 -2.997 3.715 1.00 0.00 68 ALA A O 14
ATOM 16196 N N . ASN A 1 69 ? -5.725 -2.242 5.726 1.00 0.00 69 ASN A N 14
ATOM 16197 C CA . ASN A 1 69 ? -7.140 -2.483 5.469 1.00 0.00 69 ASN A CA 14
ATOM 16198 C C . ASN A 1 69 ? -7.642 -1.607 4.325 1.00 0.00 69 ASN A C 14
ATOM 16199 O O . ASN A 1 69 ? -8.748 -1.802 3.819 1.00 0.00 69 ASN A O 14
ATOM 16210 N N . TYR A 1 70 ? -6.822 -0.643 3.922 1.00 0.00 70 TYR A N 14
ATOM 16211 C CA . TYR A 1 70 ? -7.184 0.263 2.838 1.00 0.00 70 TYR A CA 14
ATOM 16212 C C . TYR A 1 70 ? -6.610 -0.219 1.510 1.00 0.00 70 TYR A C 14
ATOM 16213 O O . TYR A 1 70 ? -6.898 0.345 0.454 1.00 0.00 70 TYR A O 14
ATOM 16231 N N . VAL A 1 71 ? -5.796 -1.268 1.570 1.00 0.00 71 VAL A N 14
ATOM 16232 C CA . VAL A 1 71 ? -5.182 -1.830 0.373 1.00 0.00 71 VAL A CA 14
ATOM 16233 C C . VAL A 1 71 ? -5.492 -3.317 0.242 1.00 0.00 71 VAL A C 14
ATOM 16234 O O . VAL A 1 71 ? -6.160 -3.901 1.096 1.00 0.00 71 VAL A O 14
ATOM 16247 N N . THR A 1 72 ? -5.002 -3.925 -0.834 1.00 0.00 72 THR A N 14
ATOM 16248 C CA . THR A 1 72 ? -5.227 -5.344 -1.078 1.00 0.00 72 THR A CA 14
ATOM 16249 C C . THR A 1 72 ? -4.022 -5.983 -1.758 1.00 0.00 72 THR A C 14
ATOM 16250 O O . THR A 1 72 ? -3.183 -5.291 -2.334 1.00 0.00 72 THR A O 14
ATOM 16261 N N . MET A 1 73 ? -3.942 -7.308 -1.688 1.00 0.00 73 MET A N 14
ATOM 16262 C CA . MET A 1 73 ? -2.839 -8.040 -2.299 1.00 0.00 73 MET A CA 14
ATOM 16263 C C . MET A 1 73 ? -3.301 -8.770 -3.557 1.00 0.00 73 MET A C 14
ATOM 16264 O O . MET A 1 73 ? -3.053 -9.964 -3.719 1.00 0.00 73 MET A O 14
ATOM 16278 N N . ASN A 1 74 ? -3.975 -8.044 -4.443 1.00 0.00 74 ASN A N 14
ATOM 16279 C CA . ASN A 1 74 ? -4.473 -8.623 -5.685 1.00 0.00 74 ASN A CA 14
ATOM 16280 C C . ASN A 1 74 ? -3.778 -8.000 -6.892 1.00 0.00 74 ASN A C 14
ATOM 16281 O O . ASN A 1 74 ? -3.751 -6.779 -7.045 1.00 0.00 74 ASN A O 14
ATOM 16292 N N . SER A 1 75 ? -3.218 -8.849 -7.749 1.00 0.00 75 SER A N 14
ATOM 16293 C CA . SER A 1 75 ? -2.520 -8.382 -8.941 1.00 0.00 75 SER A CA 14
ATOM 16294 C C . SER A 1 75 ? -3.504 -8.107 -10.074 1.00 0.00 75 SER A C 14
ATOM 16295 O O . SER A 1 75 ? -3.647 -8.910 -10.995 1.00 0.00 75 SER A O 14
ATOM 16303 N N . GLY A 1 76 ? -4.182 -6.966 -9.997 1.00 0.00 76 GLY A N 14
ATOM 16304 C CA . GLY A 1 76 ? -5.144 -6.604 -11.021 1.00 0.00 76 GLY A CA 14
ATOM 16305 C C . GLY A 1 76 ? -4.483 -6.223 -12.330 1.00 0.00 76 GLY A C 14
ATOM 16306 O O . GLY A 1 76 ? -3.392 -5.651 -12.356 1.00 0.00 76 GLY A O 14
ATOM 16310 N N . PRO A 1 77 ? -5.148 -6.544 -13.450 1.00 0.00 77 PRO A N 14
ATOM 16311 C CA . PRO A 1 77 ? -4.636 -6.242 -14.789 1.00 0.00 77 PRO A CA 14
ATOM 16312 C C . PRO A 1 77 ? -4.650 -4.747 -15.092 1.00 0.00 77 PRO A C 14
ATOM 16313 O O . PRO A 1 77 ? -5.593 -4.041 -14.735 1.00 0.00 77 PRO A O 14
ATOM 16324 N N . SER A 1 78 ? -3.599 -4.271 -15.752 1.00 0.00 78 SER A N 14
ATOM 16325 C CA . SER A 1 78 ? -3.490 -2.860 -16.100 1.00 0.00 78 SER A CA 14
ATOM 16326 C C . SER A 1 78 ? -4.762 -2.369 -16.785 1.00 0.00 78 SER A C 14
ATOM 16327 O O . SER A 1 78 ? -5.497 -3.151 -17.387 1.00 0.00 78 SER A O 14
ATOM 16335 N N . SER A 1 79 ? -5.014 -1.067 -16.688 1.00 0.00 79 SER A N 14
ATOM 16336 C CA . SER A 1 79 ? -6.199 -0.471 -17.294 1.00 0.00 79 SER A CA 14
ATOM 16337 C C . SER A 1 79 ? -7.471 -1.094 -16.728 1.00 0.00 79 SER A C 14
ATOM 16338 O O . SER A 1 79 ? -8.411 -1.392 -17.464 1.00 0.00 79 SER A O 14
ATOM 16346 N N . GLY A 1 80 ? -7.493 -1.288 -15.412 1.00 0.00 80 GLY A N 14
ATOM 16347 C CA . GLY A 1 80 ? -8.653 -1.875 -14.768 1.00 0.00 80 GLY A CA 14
ATOM 16348 C C . GLY A 1 80 ? -8.512 -3.371 -14.570 1.00 0.00 80 GLY A C 14
ATOM 16349 O O . GLY A 1 80 ? -9.237 -4.156 -15.181 1.00 0.00 80 GLY A O 14
ATOM 16353 N N . GLY A 1 1 ? 27.752 -0.762 31.655 1.00 0.00 1 GLY A N 15
ATOM 16354 C CA . GLY A 1 1 ? 28.464 -1.549 30.665 1.00 0.00 1 GLY A CA 15
ATOM 16355 C C . GLY A 1 1 ? 27.575 -2.575 29.991 1.00 0.00 1 GLY A C 15
ATOM 16356 O O . GLY A 1 1 ? 27.486 -3.718 30.439 1.00 0.00 1 GLY A O 15
ATOM 16360 N N . SER A 1 2 ? 26.915 -2.167 28.913 1.00 0.00 2 SER A N 15
ATOM 16361 C CA . SER A 1 2 ? 26.023 -3.058 28.179 1.00 0.00 2 SER A CA 15
ATOM 16362 C C . SER A 1 2 ? 26.715 -3.618 26.940 1.00 0.00 2 SER A C 15
ATOM 16363 O O . SER A 1 2 ? 27.380 -2.890 26.204 1.00 0.00 2 SER A O 15
ATOM 16371 N N . SER A 1 3 ? 26.552 -4.918 26.717 1.00 0.00 3 SER A N 15
ATOM 16372 C CA . SER A 1 3 ? 27.163 -5.579 25.570 1.00 0.00 3 SER A CA 15
ATOM 16373 C C . SER A 1 3 ? 26.191 -5.638 24.395 1.00 0.00 3 SER A C 15
ATOM 16374 O O . SER A 1 3 ? 26.512 -5.211 23.287 1.00 0.00 3 SER A O 15
ATOM 16382 N N . GLY A 1 4 ? 25.000 -6.172 24.647 1.00 0.00 4 GLY A N 15
ATOM 16383 C CA . GLY A 1 4 ? 23.998 -6.277 23.602 1.00 0.00 4 GLY A CA 15
ATOM 16384 C C . GLY A 1 4 ? 23.112 -7.495 23.770 1.00 0.00 4 GLY A C 15
ATOM 16385 O O . GLY A 1 4 ? 23.370 -8.347 24.620 1.00 0.00 4 GLY A O 15
ATOM 16389 N N . SER A 1 5 ? 22.062 -7.577 22.959 1.00 0.00 5 SER A N 15
ATOM 16390 C CA . SER A 1 5 ? 21.130 -8.697 23.026 1.00 0.00 5 SER A CA 15
ATOM 16391 C C . SER A 1 5 ? 20.830 -9.238 21.631 1.00 0.00 5 SER A C 15
ATOM 16392 O O . SER A 1 5 ? 20.740 -10.449 21.428 1.00 0.00 5 SER A O 15
ATOM 16400 N N . SER A 1 6 ? 20.676 -8.330 20.672 1.00 0.00 6 SER A N 15
ATOM 16401 C CA . SER A 1 6 ? 20.382 -8.714 19.296 1.00 0.00 6 SER A CA 15
ATOM 16402 C C . SER A 1 6 ? 19.452 -9.923 19.256 1.00 0.00 6 SER A C 15
ATOM 16403 O O . SER A 1 6 ? 19.645 -10.842 18.462 1.00 0.00 6 SER A O 15
ATOM 16411 N N . GLY A 1 7 ? 18.442 -9.914 20.121 1.00 0.00 7 GLY A N 15
ATOM 16412 C CA . GLY A 1 7 ? 17.497 -11.014 20.169 1.00 0.00 7 GLY A CA 15
ATOM 16413 C C . GLY A 1 7 ? 16.067 -10.559 19.957 1.00 0.00 7 GLY A C 15
ATOM 16414 O O . GLY A 1 7 ? 15.468 -9.939 20.836 1.00 0.00 7 GLY A O 15
ATOM 16418 N N . HIS A 1 8 ? 15.518 -10.866 18.786 1.00 0.00 8 HIS A N 15
ATOM 16419 C CA . HIS A 1 8 ? 14.148 -10.484 18.460 1.00 0.00 8 HIS A CA 15
ATOM 16420 C C . HIS A 1 8 ? 13.504 -11.509 17.531 1.00 0.00 8 HIS A C 15
ATOM 16421 O O . HIS A 1 8 ? 14.192 -12.189 16.772 1.00 0.00 8 HIS A O 15
ATOM 16436 N N . GLU A 1 9 ? 12.181 -11.613 17.600 1.00 0.00 9 GLU A N 15
ATOM 16437 C CA . GLU A 1 9 ? 11.445 -12.556 16.766 1.00 0.00 9 GLU A CA 15
ATOM 16438 C C . GLU A 1 9 ? 11.460 -12.117 15.304 1.00 0.00 9 GLU A C 15
ATOM 16439 O O . GLU A 1 9 ? 10.935 -11.058 14.959 1.00 0.00 9 GLU A O 15
ATOM 16451 N N . ARG A 1 10 ? 12.065 -12.937 14.452 1.00 0.00 10 ARG A N 15
ATOM 16452 C CA . ARG A 1 10 ? 12.150 -12.633 13.028 1.00 0.00 10 ARG A CA 15
ATOM 16453 C C . ARG A 1 10 ? 10.782 -12.245 12.473 1.00 0.00 10 ARG A C 15
ATOM 16454 O O . ARG A 1 10 ? 9.778 -12.900 12.753 1.00 0.00 10 ARG A O 15
ATOM 16475 N N . VAL A 1 11 ? 10.751 -11.176 11.684 1.00 0.00 11 VAL A N 15
ATOM 16476 C CA . VAL A 1 11 ? 9.508 -10.701 11.088 1.00 0.00 11 VAL A CA 15
ATOM 16477 C C . VAL A 1 11 ? 9.470 -10.989 9.592 1.00 0.00 11 VAL A C 15
ATOM 16478 O O . VAL A 1 11 ? 9.098 -10.130 8.793 1.00 0.00 11 VAL A O 15
ATOM 16491 N N . GLY A 1 12 ? 9.859 -12.204 9.218 1.00 0.00 12 GLY A N 15
ATOM 16492 C CA . GLY A 1 12 ? 9.862 -12.584 7.818 1.00 0.00 12 GLY A CA 15
ATOM 16493 C C . GLY A 1 12 ? 10.459 -11.512 6.927 1.00 0.00 12 GLY A C 15
ATOM 16494 O O . GLY A 1 12 ? 9.751 -10.622 6.457 1.00 0.00 12 GLY A O 15
ATOM 16498 N N . ASN A 1 13 ? 11.765 -11.595 6.697 1.00 0.00 13 ASN A N 15
ATOM 16499 C CA . ASN A 1 13 ? 12.457 -10.622 5.859 1.00 0.00 13 ASN A CA 15
ATOM 16500 C C . ASN A 1 13 ? 11.914 -10.649 4.433 1.00 0.00 13 ASN A C 15
ATOM 16501 O O . ASN A 1 13 ? 11.425 -11.677 3.963 1.00 0.00 13 ASN A O 15
ATOM 16512 N N . LEU A 1 14 ? 12.004 -9.513 3.751 1.00 0.00 14 LEU A N 15
ATOM 16513 C CA . LEU A 1 14 ? 11.522 -9.405 2.378 1.00 0.00 14 LEU A CA 15
ATOM 16514 C C . LEU A 1 14 ? 12.557 -8.720 1.490 1.00 0.00 14 LEU A C 15
ATOM 16515 O O . LEU A 1 14 ? 12.418 -7.546 1.150 1.00 0.00 14 LEU A O 15
ATOM 16531 N N . ASN A 1 15 ? 13.594 -9.464 1.117 1.00 0.00 15 ASN A N 15
ATOM 16532 C CA . ASN A 1 15 ? 14.651 -8.929 0.267 1.00 0.00 15 ASN A CA 15
ATOM 16533 C C . ASN A 1 15 ? 14.072 -8.027 -0.819 1.00 0.00 15 ASN A C 15
ATOM 16534 O O . ASN A 1 15 ? 14.752 -7.135 -1.325 1.00 0.00 15 ASN A O 15
ATOM 16545 N N . GLN A 1 16 ? 12.814 -8.268 -1.171 1.00 0.00 16 GLN A N 15
ATOM 16546 C CA . GLN A 1 16 ? 12.144 -7.477 -2.197 1.00 0.00 16 GLN A CA 15
ATOM 16547 C C . GLN A 1 16 ? 10.812 -6.938 -1.686 1.00 0.00 16 GLN A C 15
ATOM 16548 O O . GLN A 1 16 ? 10.106 -7.588 -0.915 1.00 0.00 16 GLN A O 15
ATOM 16562 N N . PRO A 1 17 ? 10.459 -5.721 -2.124 1.00 0.00 17 PRO A N 15
ATOM 16563 C CA . PRO A 1 17 ? 9.209 -5.067 -1.724 1.00 0.00 17 PRO A CA 15
ATOM 16564 C C . PRO A 1 17 ? 7.982 -5.746 -2.322 1.00 0.00 17 PRO A C 15
ATOM 16565 O O . PRO A 1 17 ? 8.103 -6.668 -3.130 1.00 0.00 17 PRO A O 15
ATOM 16576 N N . ILE A 1 18 ? 6.802 -5.286 -1.921 1.00 0.00 18 ILE A N 15
ATOM 16577 C CA . ILE A 1 18 ? 5.553 -5.849 -2.420 1.00 0.00 18 ILE A CA 15
ATOM 16578 C C . ILE A 1 18 ? 4.673 -4.769 -3.042 1.00 0.00 18 ILE A C 15
ATOM 16579 O O . ILE A 1 18 ? 4.761 -3.598 -2.677 1.00 0.00 18 ILE A O 15
ATOM 16595 N N . GLU A 1 19 ? 3.825 -5.174 -3.981 1.00 0.00 19 GLU A N 15
ATOM 16596 C CA . GLU A 1 19 ? 2.928 -4.241 -4.653 1.00 0.00 19 GLU A CA 15
ATOM 16597 C C . GLU A 1 19 ? 1.479 -4.486 -4.240 1.00 0.00 19 GLU A C 15
ATOM 16598 O O . GLU A 1 19 ? 0.960 -5.593 -4.382 1.00 0.00 19 GLU A O 15
ATOM 16610 N N . VAL A 1 20 ? 0.832 -3.444 -3.727 1.00 0.00 20 VAL A N 15
ATOM 16611 C CA . VAL A 1 20 ? -0.556 -3.544 -3.293 1.00 0.00 20 VAL A CA 15
ATOM 16612 C C . VAL A 1 20 ? -1.400 -2.422 -3.887 1.00 0.00 20 VAL A C 15
ATOM 16613 O O . VAL A 1 20 ? -0.936 -1.290 -4.032 1.00 0.00 20 VAL A O 15
ATOM 16626 N N . THR A 1 21 ? -2.644 -2.742 -4.230 1.00 0.00 21 THR A N 15
ATOM 16627 C CA . THR A 1 21 ? -3.553 -1.761 -4.809 1.00 0.00 21 THR A CA 15
ATOM 16628 C C . THR A 1 21 ? -4.469 -1.166 -3.746 1.00 0.00 21 THR A C 15
ATOM 16629 O O . THR A 1 21 ? -5.223 -1.883 -3.090 1.00 0.00 21 THR A O 15
ATOM 16640 N N . ALA A 1 22 ? -4.398 0.151 -3.581 1.00 0.00 22 ALA A N 15
ATOM 16641 C CA . ALA A 1 22 ? -5.223 0.844 -2.599 1.00 0.00 22 ALA A CA 15
ATOM 16642 C C . ALA A 1 22 ? -6.705 0.698 -2.927 1.00 0.00 22 ALA A C 15
ATOM 16643 O O . ALA A 1 22 ? -7.196 1.272 -3.901 1.00 0.00 22 ALA A O 15
ATOM 16650 N N . LEU A 1 23 ? -7.414 -0.073 -2.110 1.00 0.00 23 LEU A N 15
ATOM 16651 C CA . LEU A 1 23 ? -8.842 -0.294 -2.314 1.00 0.00 23 LEU A CA 15
ATOM 16652 C C . LEU A 1 23 ? -9.626 1.001 -2.132 1.00 0.00 23 LEU A C 15
ATOM 16653 O O . LEU A 1 23 ? -10.652 1.214 -2.778 1.00 0.00 23 LEU A O 15
ATOM 16669 N N . TYR A 1 24 ? -9.134 1.865 -1.250 1.00 0.00 24 TYR A N 15
ATOM 16670 C CA . TYR A 1 24 ? -9.788 3.140 -0.983 1.00 0.00 24 TYR A CA 15
ATOM 16671 C C . TYR A 1 24 ? -8.761 4.255 -0.815 1.00 0.00 24 TYR A C 15
ATOM 16672 O O . TYR A 1 24 ? -7.580 3.997 -0.581 1.00 0.00 24 TYR A O 15
ATOM 16690 N N . SER A 1 25 ? -9.219 5.497 -0.937 1.00 0.00 25 SER A N 15
ATOM 16691 C CA . SER A 1 25 ? -8.340 6.653 -0.802 1.00 0.00 25 SER A CA 15
ATOM 16692 C C . SER A 1 25 ? -7.971 6.887 0.659 1.00 0.00 25 SER A C 15
ATOM 16693 O O . SER A 1 25 ? -8.622 6.368 1.567 1.00 0.00 25 SER A O 15
ATOM 16701 N N . PHE A 1 26 ? -6.922 7.672 0.879 1.00 0.00 26 PHE A N 15
ATOM 16702 C CA . PHE A 1 26 ? -6.463 7.975 2.230 1.00 0.00 26 PHE A CA 15
ATOM 16703 C C . PHE A 1 26 ? -5.641 9.260 2.250 1.00 0.00 26 PHE A C 15
ATOM 16704 O O . PHE A 1 26 ? -5.148 9.709 1.216 1.00 0.00 26 PHE A O 15
ATOM 16721 N N . GLU A 1 27 ? -5.499 9.846 3.435 1.00 0.00 27 GLU A N 15
ATOM 16722 C CA . GLU A 1 27 ? -4.737 11.081 3.589 1.00 0.00 27 GLU A CA 15
ATOM 16723 C C . GLU A 1 27 ? -3.949 11.074 4.895 1.00 0.00 27 GLU A C 15
ATOM 16724 O O . GLU A 1 27 ? -4.521 11.188 5.979 1.00 0.00 27 GLU A O 15
ATOM 16736 N N . GLY A 1 28 ? -2.631 10.939 4.784 1.00 0.00 28 GLY A N 15
ATOM 16737 C CA . GLY A 1 28 ? -1.785 10.919 5.963 1.00 0.00 28 GLY A CA 15
ATOM 16738 C C . GLY A 1 28 ? -2.095 12.054 6.918 1.00 0.00 28 GLY A C 15
ATOM 16739 O O . GLY A 1 28 ? -1.694 13.194 6.687 1.00 0.00 28 GLY A O 15
ATOM 16743 N N . GLN A 1 29 ? -2.813 11.742 7.993 1.00 0.00 29 GLN A N 15
ATOM 16744 C CA . GLN A 1 29 ? -3.178 12.747 8.985 1.00 0.00 29 GLN A CA 15
ATOM 16745 C C . GLN A 1 29 ? -1.947 13.242 9.737 1.00 0.00 29 GLN A C 15
ATOM 16746 O O . GLN A 1 29 ? -1.870 14.410 10.118 1.00 0.00 29 GLN A O 15
ATOM 16760 N N . GLN A 1 30 ? -0.988 12.346 9.946 1.00 0.00 30 GLN A N 15
ATOM 16761 C CA . GLN A 1 30 ? 0.239 12.693 10.654 1.00 0.00 30 GLN A CA 15
ATOM 16762 C C . GLN A 1 30 ? 1.328 13.123 9.677 1.00 0.00 30 GLN A C 15
ATOM 16763 O O . GLN A 1 30 ? 1.298 12.794 8.491 1.00 0.00 30 GLN A O 15
ATOM 16777 N N . PRO A 1 31 ? 2.314 13.878 10.184 1.00 0.00 31 PRO A N 15
ATOM 16778 C CA . PRO A 1 31 ? 3.432 14.370 9.373 1.00 0.00 31 PRO A CA 15
ATOM 16779 C C . PRO A 1 31 ? 4.375 13.250 8.947 1.00 0.00 31 PRO A C 15
ATOM 16780 O O . PRO A 1 31 ? 5.392 13.495 8.299 1.00 0.00 31 PRO A O 15
ATOM 16791 N N . GLY A 1 32 ? 4.030 12.020 9.314 1.00 0.00 32 GLY A N 15
ATOM 16792 C CA . GLY A 1 32 ? 4.857 10.881 8.961 1.00 0.00 32 GLY A CA 15
ATOM 16793 C C . GLY A 1 32 ? 4.061 9.764 8.316 1.00 0.00 32 GLY A C 15
ATOM 16794 O O . GLY A 1 32 ? 4.398 8.589 8.459 1.00 0.00 32 GLY A O 15
ATOM 16798 N N . ASP A 1 33 ? 3.000 10.130 7.605 1.00 0.00 33 ASP A N 15
ATOM 16799 C CA . ASP A 1 33 ? 2.152 9.150 6.936 1.00 0.00 33 ASP A CA 15
ATOM 16800 C C . ASP A 1 33 ? 2.288 9.258 5.420 1.00 0.00 33 ASP A C 15
ATOM 16801 O O . ASP A 1 33 ? 3.073 10.060 4.912 1.00 0.00 33 ASP A O 15
ATOM 16810 N N . LEU A 1 34 ? 1.520 8.446 4.703 1.00 0.00 34 LEU A N 15
ATOM 16811 C CA . LEU A 1 34 ? 1.555 8.449 3.245 1.00 0.00 34 LEU A CA 15
ATOM 16812 C C . LEU A 1 34 ? 0.184 8.788 2.668 1.00 0.00 34 LEU A C 15
ATOM 16813 O O . LEU A 1 34 ? -0.846 8.435 3.241 1.00 0.00 34 LEU A O 15
ATOM 16829 N N . ASN A 1 35 ? 0.180 9.473 1.530 1.00 0.00 35 ASN A N 15
ATOM 16830 C CA . ASN A 1 35 ? -1.065 9.859 0.874 1.00 0.00 35 ASN A CA 15
ATOM 16831 C C . ASN A 1 35 ? -1.242 9.107 -0.441 1.00 0.00 35 ASN A C 15
ATOM 16832 O O . ASN A 1 35 ? -0.405 9.198 -1.339 1.00 0.00 35 ASN A O 15
ATOM 16843 N N . PHE A 1 36 ? -2.339 8.364 -0.548 1.00 0.00 36 PHE A N 15
ATOM 16844 C CA . PHE A 1 36 ? -2.627 7.595 -1.754 1.00 0.00 36 PHE A CA 15
ATOM 16845 C C . PHE A 1 36 ? -4.104 7.696 -2.123 1.00 0.00 36 PHE A C 15
ATOM 16846 O O . PHE A 1 36 ? -4.891 8.315 -1.408 1.00 0.00 36 PHE A O 15
ATOM 16863 N N . GLN A 1 37 ? -4.470 7.083 -3.244 1.00 0.00 37 GLN A N 15
ATOM 16864 C CA . GLN A 1 37 ? -5.852 7.105 -3.709 1.00 0.00 37 GLN A CA 15
ATOM 16865 C C . GLN A 1 37 ? -6.296 5.718 -4.163 1.00 0.00 37 GLN A C 15
ATOM 16866 O O . GLN A 1 37 ? -5.482 4.911 -4.611 1.00 0.00 37 GLN A O 15
ATOM 16880 N N . ALA A 1 38 ? -7.592 5.448 -4.044 1.00 0.00 38 ALA A N 15
ATOM 16881 C CA . ALA A 1 38 ? -8.143 4.160 -4.443 1.00 0.00 38 ALA A CA 15
ATOM 16882 C C . ALA A 1 38 ? -7.642 3.752 -5.825 1.00 0.00 38 ALA A C 15
ATOM 16883 O O . ALA A 1 38 ? -8.096 4.277 -6.840 1.00 0.00 38 ALA A O 15
ATOM 16890 N N . GLY A 1 39 ? -6.702 2.813 -5.855 1.00 0.00 39 GLY A N 15
ATOM 16891 C CA . GLY A 1 39 ? -6.154 2.352 -7.117 1.00 0.00 39 GLY A CA 15
ATOM 16892 C C . GLY A 1 39 ? -4.647 2.506 -7.186 1.00 0.00 39 GLY A C 15
ATOM 16893 O O . GLY A 1 39 ? -3.958 1.679 -7.783 1.00 0.00 39 GLY A O 15
ATOM 16897 N N . ASP A 1 40 ? -4.134 3.568 -6.574 1.00 0.00 40 ASP A N 15
ATOM 16898 C CA . ASP A 1 40 ? -2.699 3.828 -6.569 1.00 0.00 40 ASP A CA 15
ATOM 16899 C C . ASP A 1 40 ? -1.939 2.670 -5.930 1.00 0.00 40 ASP A C 15
ATOM 16900 O O . ASP A 1 40 ? -2.291 2.207 -4.845 1.00 0.00 40 ASP A O 15
ATOM 16909 N N . ARG A 1 41 ? -0.896 2.207 -6.610 1.00 0.00 41 ARG A N 15
ATOM 16910 C CA . ARG A 1 41 ? -0.087 1.102 -6.110 1.00 0.00 41 ARG A CA 15
ATOM 16911 C C . ARG A 1 41 ? 0.935 1.594 -5.089 1.00 0.00 41 ARG A C 15
ATOM 16912 O O . ARG A 1 41 ? 1.687 2.532 -5.353 1.00 0.00 41 ARG A O 15
ATOM 16933 N N . ILE A 1 42 ? 0.954 0.955 -3.924 1.00 0.00 42 ILE A N 15
ATOM 16934 C CA . ILE A 1 42 ? 1.884 1.328 -2.865 1.00 0.00 42 ILE A CA 15
ATOM 16935 C C . ILE A 1 42 ? 2.955 0.260 -2.673 1.00 0.00 42 ILE A C 15
ATOM 16936 O O . ILE A 1 42 ? 2.663 -0.863 -2.263 1.00 0.00 42 ILE A O 15
ATOM 16952 N N . THR A 1 43 ? 4.200 0.619 -2.972 1.00 0.00 43 THR A N 15
ATOM 16953 C CA . THR A 1 43 ? 5.317 -0.307 -2.832 1.00 0.00 43 THR A CA 15
ATOM 16954 C C . THR A 1 43 ? 5.599 -0.611 -1.365 1.00 0.00 43 THR A C 15
ATOM 16955 O O . THR A 1 43 ? 6.297 0.144 -0.687 1.00 0.00 43 THR A O 15
ATOM 16966 N N . VAL A 1 44 ? 5.053 -1.721 -0.880 1.00 0.00 44 VAL A N 15
ATOM 16967 C CA . VAL A 1 44 ? 5.247 -2.126 0.507 1.00 0.00 44 VAL A CA 15
ATOM 16968 C C . VAL A 1 44 ? 6.695 -2.527 0.765 1.00 0.00 44 VAL A C 15
ATOM 16969 O O . VAL A 1 44 ? 7.186 -3.509 0.207 1.00 0.00 44 VAL A O 15
ATOM 16982 N N . ILE A 1 45 ? 7.373 -1.761 1.613 1.00 0.00 45 ILE A N 15
ATOM 16983 C CA . ILE A 1 45 ? 8.765 -2.038 1.946 1.00 0.00 45 ILE A CA 15
ATOM 16984 C C . ILE A 1 45 ? 8.882 -2.701 3.314 1.00 0.00 45 ILE A C 15
ATOM 16985 O O . ILE A 1 45 ? 9.703 -3.597 3.513 1.00 0.00 45 ILE A O 15
ATOM 17001 N N . SER A 1 46 ? 8.054 -2.257 4.254 1.00 0.00 46 SER A N 15
ATOM 17002 C CA . SER A 1 46 ? 8.065 -2.806 5.604 1.00 0.00 46 SER A CA 15
ATOM 17003 C C . SER A 1 46 ? 6.644 -2.994 6.127 1.00 0.00 46 SER A C 15
ATOM 17004 O O . SER A 1 46 ? 5.948 -2.024 6.430 1.00 0.00 46 SER A O 15
ATOM 17012 N N . LYS A 1 47 ? 6.218 -4.248 6.229 1.00 0.00 47 LYS A N 15
ATOM 17013 C CA . LYS A 1 47 ? 4.881 -4.566 6.715 1.00 0.00 47 LYS A CA 15
ATOM 17014 C C . LYS A 1 47 ? 4.938 -5.623 7.813 1.00 0.00 47 LYS A C 15
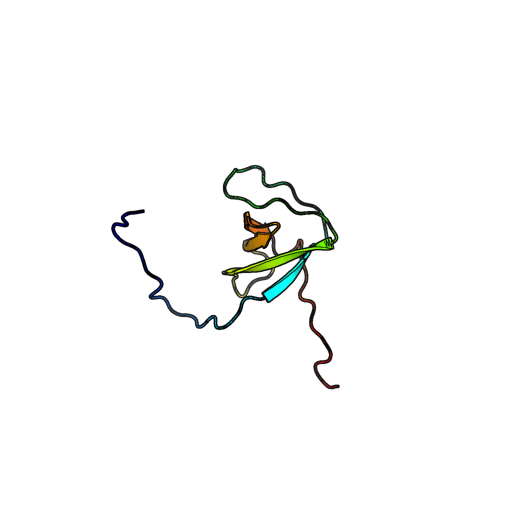ATOM 17015 O O . LYS A 1 47 ? 5.973 -6.254 8.028 1.00 0.00 47 LYS A O 15
ATOM 17034 N N . THR A 1 48 ? 3.818 -5.814 8.504 1.00 0.00 48 THR A N 15
ATOM 17035 C CA . THR A 1 48 ? 3.741 -6.796 9.578 1.00 0.00 48 THR A CA 15
ATOM 17036 C C . THR A 1 48 ? 2.795 -7.935 9.216 1.00 0.00 48 THR A C 15
ATOM 17037 O O . THR A 1 48 ? 2.121 -7.890 8.186 1.00 0.00 48 THR A O 15
ATOM 17048 N N . ASP A 1 49 ? 2.749 -8.953 10.067 1.00 0.00 49 ASP A N 15
ATOM 17049 C CA . ASP A 1 49 ? 1.884 -10.104 9.837 1.00 0.00 49 ASP A CA 15
ATOM 17050 C C . ASP A 1 49 ? 0.466 -9.825 10.327 1.00 0.00 49 ASP A C 15
ATOM 17051 O O . ASP A 1 49 ? -0.164 -10.676 10.953 1.00 0.00 49 ASP A O 15
ATOM 17060 N N . SER A 1 50 ? -0.028 -8.625 10.038 1.00 0.00 50 SER A N 15
ATOM 17061 C CA . SER A 1 50 ? -1.370 -8.231 10.454 1.00 0.00 50 SER A CA 15
ATOM 17062 C C . SER A 1 50 ? -1.937 -7.166 9.520 1.00 0.00 50 SER A C 15
ATOM 17063 O O . SER A 1 50 ? -1.280 -6.167 9.227 1.00 0.00 50 SER A O 15
ATOM 17071 N N . HIS A 1 51 ? -3.162 -7.388 9.054 1.00 0.00 51 HIS A N 15
ATOM 17072 C CA . HIS A 1 51 ? -3.819 -6.448 8.153 1.00 0.00 51 HIS A CA 15
ATOM 17073 C C . HIS A 1 51 ? -4.237 -5.184 8.898 1.00 0.00 51 HIS A C 15
ATOM 17074 O O . HIS A 1 51 ? -3.748 -4.091 8.610 1.00 0.00 51 HIS A O 15
ATOM 17089 N N . PHE A 1 52 ? -5.144 -5.339 9.856 1.00 0.00 52 PHE A N 15
ATOM 17090 C CA . PHE A 1 52 ? -5.629 -4.210 10.641 1.00 0.00 52 PHE A CA 15
ATOM 17091 C C . PHE A 1 52 ? -4.495 -3.239 10.954 1.00 0.00 52 PHE A C 15
ATOM 17092 O O . PHE A 1 52 ? -4.676 -2.022 10.913 1.00 0.00 52 PHE A O 15
ATOM 17109 N N . ASP A 1 53 ? -3.325 -3.785 11.267 1.00 0.00 53 ASP A N 15
ATOM 17110 C CA . ASP A 1 53 ? -2.160 -2.968 11.587 1.00 0.00 53 ASP A CA 15
ATOM 17111 C C . ASP A 1 53 ? -1.757 -2.106 10.395 1.00 0.00 53 ASP A C 15
ATOM 17112 O O . ASP A 1 53 ? -2.191 -2.347 9.268 1.00 0.00 53 ASP A O 15
ATOM 17121 N N . TRP A 1 54 ? -0.927 -1.102 10.652 1.00 0.00 54 TRP A N 15
ATOM 17122 C CA . TRP A 1 54 ? -0.467 -0.203 9.599 1.00 0.00 54 TRP A CA 15
ATOM 17123 C C . TRP A 1 54 ? 0.864 -0.675 9.024 1.00 0.00 54 TRP A C 15
ATOM 17124 O O . TRP A 1 54 ? 1.728 -1.160 9.754 1.00 0.00 54 TRP A O 15
ATOM 17145 N N . TRP A 1 55 ? 1.022 -0.528 7.714 1.00 0.00 55 TRP A N 15
ATOM 17146 C CA . TRP A 1 55 ? 2.249 -0.940 7.042 1.00 0.00 55 TRP A CA 15
ATOM 17147 C C . TRP A 1 55 ? 3.000 0.268 6.493 1.00 0.00 55 TRP A C 15
ATOM 17148 O O . TRP A 1 55 ? 2.519 1.398 6.571 1.00 0.00 55 TRP A O 15
ATOM 17169 N N . GLU A 1 56 ? 4.183 0.022 5.936 1.00 0.00 56 GLU A N 15
ATOM 17170 C CA . GLU A 1 56 ? 4.999 1.091 5.375 1.00 0.00 56 GLU A CA 15
ATOM 17171 C C . GLU A 1 56 ? 5.351 0.800 3.919 1.00 0.00 56 GLU A C 15
ATOM 17172 O O . GLU A 1 56 ? 6.062 -0.158 3.620 1.00 0.00 56 GLU A O 15
ATOM 17184 N N . GLY A 1 57 ? 4.845 1.635 3.015 1.00 0.00 57 GLY A N 15
ATOM 17185 C CA . GLY A 1 57 ? 5.116 1.451 1.602 1.00 0.00 57 GLY A CA 15
ATOM 17186 C C . GLY A 1 57 ? 5.635 2.712 0.941 1.00 0.00 57 GLY A C 15
ATOM 17187 O O . GLY A 1 57 ? 5.887 3.714 1.611 1.00 0.00 57 GLY A O 15
ATOM 17191 N N . LYS A 1 58 ? 5.799 2.664 -0.376 1.00 0.00 58 LYS A N 15
ATOM 17192 C CA . LYS A 1 58 ? 6.293 3.811 -1.129 1.00 0.00 58 LYS A CA 15
ATOM 17193 C C . LYS A 1 58 ? 5.381 4.119 -2.312 1.00 0.00 58 LYS A C 15
ATOM 17194 O O . LYS A 1 58 ? 4.999 3.221 -3.065 1.00 0.00 58 LYS A O 15
ATOM 17213 N N . LEU A 1 59 ? 5.036 5.392 -2.473 1.00 0.00 59 LEU A N 15
ATOM 17214 C CA . LEU A 1 59 ? 4.170 5.818 -3.566 1.00 0.00 59 LEU A CA 15
ATOM 17215 C C . LEU A 1 59 ? 4.614 7.170 -4.117 1.00 0.00 59 LEU A C 15
ATOM 17216 O O . LEU A 1 59 ? 5.065 8.038 -3.370 1.00 0.00 59 LEU A O 15
ATOM 17232 N N . ARG A 1 60 ? 4.482 7.341 -5.428 1.00 0.00 60 ARG A N 15
ATOM 17233 C CA . ARG A 1 60 ? 4.868 8.587 -6.079 1.00 0.00 60 ARG A CA 15
ATOM 17234 C C . ARG A 1 60 ? 6.209 9.085 -5.548 1.00 0.00 60 ARG A C 15
ATOM 17235 O O . ARG A 1 60 ? 6.365 10.264 -5.236 1.00 0.00 60 ARG A O 15
ATOM 17256 N N . GLY A 1 61 ? 7.174 8.176 -5.447 1.00 0.00 61 GLY A N 15
ATOM 17257 C CA . GLY A 1 61 ? 8.489 8.542 -4.952 1.00 0.00 61 GLY A CA 15
ATOM 17258 C C . GLY A 1 61 ? 8.446 9.076 -3.534 1.00 0.00 61 GLY A C 15
ATOM 17259 O O . GLY A 1 61 ? 9.194 9.990 -3.187 1.00 0.00 61 GLY A O 15
ATOM 17263 N N . GLN A 1 62 ? 7.569 8.507 -2.714 1.00 0.00 62 GLN A N 15
ATOM 17264 C CA . GLN A 1 62 ? 7.431 8.934 -1.327 1.00 0.00 62 GLN A CA 15
ATOM 17265 C C . GLN A 1 62 ? 7.395 7.733 -0.388 1.00 0.00 62 GLN A C 15
ATOM 17266 O O . GLN A 1 62 ? 7.349 6.585 -0.832 1.00 0.00 62 GLN A O 15
ATOM 17280 N N . THR A 1 63 ? 7.417 8.004 0.913 1.00 0.00 63 THR A N 15
ATOM 17281 C CA . THR A 1 63 ? 7.388 6.946 1.915 1.00 0.00 63 THR A CA 15
ATOM 17282 C C . THR A 1 63 ? 6.556 7.356 3.124 1.00 0.00 63 THR A C 15
ATOM 17283 O O . THR A 1 63 ? 6.570 8.516 3.535 1.00 0.00 63 THR A O 15
ATOM 17294 N N . GLY A 1 64 ? 5.832 6.396 3.692 1.00 0.00 64 GLY A N 15
ATOM 17295 C CA . GLY A 1 64 ? 5.004 6.678 4.850 1.00 0.00 64 GLY A CA 15
ATOM 17296 C C . GLY A 1 64 ? 4.230 5.463 5.319 1.00 0.00 64 GLY A C 15
ATOM 17297 O O . GLY A 1 64 ? 4.336 4.386 4.730 1.00 0.00 64 GLY A O 15
ATOM 17301 N N . ILE A 1 65 ? 3.451 5.633 6.382 1.00 0.00 65 ILE A N 15
ATOM 17302 C CA . ILE A 1 65 ? 2.657 4.540 6.930 1.00 0.00 65 ILE A CA 15
ATOM 17303 C C . ILE A 1 65 ? 1.199 4.650 6.498 1.00 0.00 65 ILE A C 15
ATOM 17304 O O . ILE A 1 65 ? 0.701 5.743 6.226 1.00 0.00 65 ILE A O 15
ATOM 17320 N N . PHE A 1 66 ? 0.517 3.511 6.439 1.00 0.00 66 PHE A N 15
ATOM 17321 C CA . PHE A 1 66 ? -0.885 3.478 6.041 1.00 0.00 66 PHE A CA 15
ATOM 17322 C C . PHE A 1 66 ? -1.538 2.163 6.456 1.00 0.00 66 PHE A C 15
ATOM 17323 O O . PHE A 1 66 ? -0.884 1.127 6.576 1.00 0.00 66 PHE A O 15
ATOM 17340 N N . PRO A 1 67 ? -2.860 2.204 6.682 1.00 0.00 67 PRO A N 15
ATOM 17341 C CA . PRO A 1 67 ? -3.631 1.025 7.087 1.00 0.00 67 PRO A CA 15
ATOM 17342 C C . PRO A 1 67 ? -3.755 0.001 5.964 1.00 0.00 67 PRO A C 15
ATOM 17343 O O . PRO A 1 67 ? -4.267 0.305 4.887 1.00 0.00 67 PRO A O 15
ATOM 17354 N N . ALA A 1 68 ? -3.284 -1.215 6.224 1.00 0.00 68 ALA A N 15
ATOM 17355 C CA . ALA A 1 68 ? -3.346 -2.285 5.236 1.00 0.00 68 ALA A CA 15
ATOM 17356 C C . ALA A 1 68 ? -4.778 -2.519 4.769 1.00 0.00 68 ALA A C 15
ATOM 17357 O O . ALA A 1 68 ? -5.010 -2.934 3.634 1.00 0.00 68 ALA A O 15
ATOM 17364 N N . ASN A 1 69 ? -5.735 -2.251 5.651 1.00 0.00 69 ASN A N 15
ATOM 17365 C CA . ASN A 1 69 ? -7.145 -2.434 5.329 1.00 0.00 69 ASN A CA 15
ATOM 17366 C C . ASN A 1 69 ? -7.556 -1.545 4.159 1.00 0.00 69 ASN A C 15
ATOM 17367 O O . ASN A 1 69 ? -8.639 -1.703 3.596 1.00 0.00 69 ASN A O 15
ATOM 17378 N N . TYR A 1 70 ? -6.683 -0.611 3.799 1.00 0.00 70 TYR A N 15
ATOM 17379 C CA . TYR A 1 70 ? -6.955 0.305 2.697 1.00 0.00 70 TYR A CA 15
ATOM 17380 C C . TYR A 1 70 ? -6.296 -0.180 1.410 1.00 0.00 70 TYR A C 15
ATOM 17381 O O . TYR A 1 70 ? -6.303 0.516 0.394 1.00 0.00 70 TYR A O 15
ATOM 17399 N N . VAL A 1 71 ? -5.727 -1.381 1.460 1.00 0.00 71 VAL A N 15
ATOM 17400 C CA . VAL A 1 71 ? -5.065 -1.962 0.299 1.00 0.00 71 VAL A CA 15
ATOM 17401 C C . VAL A 1 71 ? -5.399 -3.443 0.160 1.00 0.00 71 VAL A C 15
ATOM 17402 O O . VAL A 1 71 ? -6.110 -4.011 0.989 1.00 0.00 71 VAL A O 15
ATOM 17415 N N . THR A 1 72 ? -4.880 -4.065 -0.895 1.00 0.00 72 THR A N 15
ATOM 17416 C CA . THR A 1 72 ? -5.124 -5.480 -1.144 1.00 0.00 72 THR A CA 15
ATOM 17417 C C . THR A 1 72 ? -3.952 -6.118 -1.880 1.00 0.00 72 THR A C 15
ATOM 17418 O O . THR A 1 72 ? -3.299 -5.476 -2.703 1.00 0.00 72 THR A O 15
ATOM 17429 N N . MET A 1 73 ? -3.690 -7.386 -1.580 1.00 0.00 73 MET A N 15
ATOM 17430 C CA . MET A 1 73 ? -2.596 -8.112 -2.216 1.00 0.00 73 MET A CA 15
ATOM 17431 C C . MET A 1 73 ? -3.125 -9.069 -3.279 1.00 0.00 73 MET A C 15
ATOM 17432 O O . MET A 1 73 ? -3.227 -10.273 -3.047 1.00 0.00 73 MET A O 15
ATOM 17446 N N . ASN A 1 74 ? -3.460 -8.526 -4.444 1.00 0.00 74 ASN A N 15
ATOM 17447 C CA . ASN A 1 74 ? -3.979 -9.333 -5.543 1.00 0.00 74 ASN A CA 15
ATOM 17448 C C . ASN A 1 74 ? -2.849 -10.061 -6.264 1.00 0.00 74 ASN A C 15
ATOM 17449 O O . ASN A 1 74 ? -1.927 -9.435 -6.785 1.00 0.00 74 ASN A O 15
ATOM 17460 N N . SER A 1 75 ? -2.929 -11.388 -6.291 1.00 0.00 75 SER A N 15
ATOM 17461 C CA . SER A 1 75 ? -1.912 -12.202 -6.946 1.00 0.00 75 SER A CA 15
ATOM 17462 C C . SER A 1 75 ? -2.405 -12.702 -8.300 1.00 0.00 75 SER A C 15
ATOM 17463 O O . SER A 1 75 ? -2.994 -13.778 -8.400 1.00 0.00 75 SER A O 15
ATOM 17471 N N . GLY A 1 76 ? -2.160 -11.913 -9.341 1.00 0.00 76 GLY A N 15
ATOM 17472 C CA . GLY A 1 76 ? -2.586 -12.291 -10.676 1.00 0.00 76 GLY A CA 15
ATOM 17473 C C . GLY A 1 76 ? -1.759 -11.626 -11.759 1.00 0.00 76 GLY A C 15
ATOM 17474 O O . GLY A 1 76 ? -1.288 -10.499 -11.605 1.00 0.00 76 GLY A O 15
ATOM 17478 N N . PRO A 1 77 ? -1.572 -12.332 -12.884 1.00 0.00 77 PRO A N 15
ATOM 17479 C CA . PRO A 1 77 ? -0.795 -11.823 -14.018 1.00 0.00 77 PRO A CA 15
ATOM 17480 C C . PRO A 1 77 ? -1.501 -10.679 -14.737 1.00 0.00 77 PRO A C 15
ATOM 17481 O O . PRO A 1 77 ? -1.010 -10.169 -15.744 1.00 0.00 77 PRO A O 15
ATOM 17492 N N . SER A 1 78 ? -2.656 -10.280 -14.214 1.00 0.00 78 SER A N 15
ATOM 17493 C CA . SER A 1 78 ? -3.432 -9.198 -14.809 1.00 0.00 78 SER A CA 15
ATOM 17494 C C . SER A 1 78 ? -2.513 -8.135 -15.403 1.00 0.00 78 SER A C 15
ATOM 17495 O O . SER A 1 78 ? -1.650 -7.590 -14.716 1.00 0.00 78 SER A O 15
ATOM 17503 N N . SER A 1 79 ? -2.706 -7.845 -16.686 1.00 0.00 79 SER A N 15
ATOM 17504 C CA . SER A 1 79 ? -1.893 -6.849 -17.376 1.00 0.00 79 SER A CA 15
ATOM 17505 C C . SER A 1 79 ? -2.472 -5.450 -17.187 1.00 0.00 79 SER A C 15
ATOM 17506 O O . SER A 1 79 ? -3.446 -5.262 -16.459 1.00 0.00 79 SER A O 15
ATOM 17514 N N . GLY A 1 80 ? -1.863 -4.471 -17.849 1.00 0.00 80 GLY A N 15
ATOM 17515 C CA . GLY A 1 80 ? -2.331 -3.101 -17.741 1.00 0.00 80 GLY A CA 15
ATOM 17516 C C . GLY A 1 80 ? -2.490 -2.654 -16.302 1.00 0.00 80 GLY A C 15
ATOM 17517 O O . GLY A 1 80 ? -3.191 -1.682 -16.021 1.00 0.00 80 GLY A O 15
ATOM 17521 N N . GLY A 1 1 ? 22.380 9.941 29.326 1.00 0.00 1 GLY A N 16
ATOM 17522 C CA . GLY A 1 1 ? 22.458 9.739 27.891 1.00 0.00 1 GLY A CA 16
ATOM 17523 C C . GLY A 1 1 ? 23.794 9.171 27.457 1.00 0.00 1 GLY A C 16
ATOM 17524 O O . GLY A 1 1 ? 24.393 9.643 26.491 1.00 0.00 1 GLY A O 16
ATOM 17528 N N . SER A 1 2 ? 24.265 8.155 28.174 1.00 0.00 2 SER A N 16
ATOM 17529 C CA . SER A 1 2 ? 25.543 7.526 27.861 1.00 0.00 2 SER A CA 16
ATOM 17530 C C . SER A 1 2 ? 25.535 6.956 26.446 1.00 0.00 2 SER A C 16
ATOM 17531 O O . SER A 1 2 ? 24.561 6.334 26.021 1.00 0.00 2 SER A O 16
ATOM 17539 N N . SER A 1 3 ? 26.628 7.173 25.721 1.00 0.00 3 SER A N 16
ATOM 17540 C CA . SER A 1 3 ? 26.747 6.685 24.352 1.00 0.00 3 SER A CA 16
ATOM 17541 C C . SER A 1 3 ? 27.337 5.278 24.327 1.00 0.00 3 SER A C 16
ATOM 17542 O O . SER A 1 3 ? 28.446 5.048 24.808 1.00 0.00 3 SER A O 16
ATOM 17550 N N . GLY A 1 4 ? 26.585 4.338 23.761 1.00 0.00 4 GLY A N 16
ATOM 17551 C CA . GLY A 1 4 ? 27.049 2.965 23.683 1.00 0.00 4 GLY A CA 16
ATOM 17552 C C . GLY A 1 4 ? 27.694 2.646 22.349 1.00 0.00 4 GLY A C 16
ATOM 17553 O O . GLY A 1 4 ? 28.730 3.213 22.001 1.00 0.00 4 GLY A O 16
ATOM 17557 N N . SER A 1 5 ? 27.081 1.735 21.599 1.00 0.00 5 SER A N 16
ATOM 17558 C CA . SER A 1 5 ? 27.605 1.337 20.298 1.00 0.00 5 SER A CA 16
ATOM 17559 C C . SER A 1 5 ? 26.502 1.340 19.244 1.00 0.00 5 SER A C 16
ATOM 17560 O O . SER A 1 5 ? 25.465 0.700 19.414 1.00 0.00 5 SER A O 16
ATOM 17568 N N . SER A 1 6 ? 26.735 2.065 18.155 1.00 0.00 6 SER A N 16
ATOM 17569 C CA . SER A 1 6 ? 25.760 2.156 17.074 1.00 0.00 6 SER A CA 16
ATOM 17570 C C . SER A 1 6 ? 25.725 0.863 16.265 1.00 0.00 6 SER A C 16
ATOM 17571 O O . SER A 1 6 ? 26.755 0.228 16.042 1.00 0.00 6 SER A O 16
ATOM 17579 N N . GLY A 1 7 ? 24.530 0.478 15.828 1.00 0.00 7 GLY A N 16
ATOM 17580 C CA . GLY A 1 7 ? 24.381 -0.737 15.048 1.00 0.00 7 GLY A CA 16
ATOM 17581 C C . GLY A 1 7 ? 23.033 -1.398 15.257 1.00 0.00 7 GLY A C 16
ATOM 17582 O O . GLY A 1 7 ? 22.384 -1.192 16.283 1.00 0.00 7 GLY A O 16
ATOM 17586 N N . HIS A 1 8 ? 22.609 -2.195 14.281 1.00 0.00 8 HIS A N 16
ATOM 17587 C CA . HIS A 1 8 ? 21.328 -2.887 14.361 1.00 0.00 8 HIS A CA 16
ATOM 17588 C C . HIS A 1 8 ? 21.527 -4.358 14.717 1.00 0.00 8 HIS A C 16
ATOM 17589 O O . HIS A 1 8 ? 21.000 -4.840 15.719 1.00 0.00 8 HIS A O 16
ATOM 17604 N N . GLU A 1 9 ? 22.289 -5.064 13.888 1.00 0.00 9 GLU A N 16
ATOM 17605 C CA . GLU A 1 9 ? 22.555 -6.480 14.115 1.00 0.00 9 GLU A CA 16
ATOM 17606 C C . GLU A 1 9 ? 21.284 -7.307 13.942 1.00 0.00 9 GLU A C 16
ATOM 17607 O O . GLU A 1 9 ? 21.008 -8.212 14.730 1.00 0.00 9 GLU A O 16
ATOM 17619 N N . ARG A 1 10 ? 20.515 -6.988 12.907 1.00 0.00 10 ARG A N 16
ATOM 17620 C CA . ARG A 1 10 ? 19.272 -7.700 12.631 1.00 0.00 10 ARG A CA 16
ATOM 17621 C C . ARG A 1 10 ? 19.170 -8.063 11.152 1.00 0.00 10 ARG A C 16
ATOM 17622 O O . ARG A 1 10 ? 19.507 -7.261 10.281 1.00 0.00 10 ARG A O 16
ATOM 17643 N N . VAL A 1 11 ? 18.704 -9.277 10.877 1.00 0.00 11 VAL A N 16
ATOM 17644 C CA . VAL A 1 11 ? 18.557 -9.746 9.504 1.00 0.00 11 VAL A CA 16
ATOM 17645 C C . VAL A 1 11 ? 17.090 -9.775 9.088 1.00 0.00 11 VAL A C 16
ATOM 17646 O O . VAL A 1 11 ? 16.204 -9.998 9.912 1.00 0.00 11 VAL A O 16
ATOM 17659 N N . GLY A 1 12 ? 16.842 -9.549 7.801 1.00 0.00 12 GLY A N 16
ATOM 17660 C CA . GLY A 1 12 ? 15.481 -9.554 7.297 1.00 0.00 12 GLY A CA 16
ATOM 17661 C C . GLY A 1 12 ? 15.403 -9.981 5.845 1.00 0.00 12 GLY A C 16
ATOM 17662 O O . GLY A 1 12 ? 16.256 -9.617 5.037 1.00 0.00 12 GLY A O 16
ATOM 17666 N N . ASN A 1 13 ? 14.376 -10.757 5.512 1.00 0.00 13 ASN A N 16
ATOM 17667 C CA . ASN A 1 13 ? 14.191 -11.236 4.147 1.00 0.00 13 ASN A CA 16
ATOM 17668 C C . ASN A 1 13 ? 13.482 -10.188 3.294 1.00 0.00 13 ASN A C 16
ATOM 17669 O O . ASN A 1 13 ? 12.536 -10.499 2.568 1.00 0.00 13 ASN A O 16
ATOM 17680 N N . LEU A 1 14 ? 13.945 -8.946 3.386 1.00 0.00 14 LEU A N 16
ATOM 17681 C CA . LEU A 1 14 ? 13.356 -7.852 2.623 1.00 0.00 14 LEU A CA 16
ATOM 17682 C C . LEU A 1 14 ? 13.976 -7.763 1.232 1.00 0.00 14 LEU A C 16
ATOM 17683 O O . LEU A 1 14 ? 14.052 -6.685 0.643 1.00 0.00 14 LEU A O 16
ATOM 17699 N N . ASN A 1 15 ? 14.416 -8.904 0.712 1.00 0.00 15 ASN A N 16
ATOM 17700 C CA . ASN A 1 15 ? 15.028 -8.955 -0.611 1.00 0.00 15 ASN A CA 16
ATOM 17701 C C . ASN A 1 15 ? 14.372 -7.950 -1.553 1.00 0.00 15 ASN A C 16
ATOM 17702 O O . ASN A 1 15 ? 15.043 -7.327 -2.375 1.00 0.00 15 ASN A O 16
ATOM 17713 N N . GLN A 1 16 ? 13.058 -7.798 -1.426 1.00 0.00 16 GLN A N 16
ATOM 17714 C CA . GLN A 1 16 ? 12.312 -6.868 -2.266 1.00 0.00 16 GLN A CA 16
ATOM 17715 C C . GLN A 1 16 ? 10.934 -6.586 -1.676 1.00 0.00 16 GLN A C 16
ATOM 17716 O O . GLN A 1 16 ? 10.319 -7.441 -1.038 1.00 0.00 16 GLN A O 16
ATOM 17730 N N . PRO A 1 17 ? 10.438 -5.359 -1.891 1.00 0.00 17 PRO A N 16
ATOM 17731 C CA . PRO A 1 17 ? 9.127 -4.936 -1.388 1.00 0.00 17 PRO A CA 16
ATOM 17732 C C . PRO A 1 17 ? 7.978 -5.634 -2.108 1.00 0.00 17 PRO A C 16
ATOM 17733 O O . PRO A 1 17 ? 8.198 -6.491 -2.964 1.00 0.00 17 PRO A O 16
ATOM 17744 N N . ILE A 1 18 ? 6.752 -5.262 -1.755 1.00 0.00 18 ILE A N 16
ATOM 17745 C CA . ILE A 1 18 ? 5.569 -5.852 -2.368 1.00 0.00 18 ILE A CA 16
ATOM 17746 C C . ILE A 1 18 ? 4.694 -4.783 -3.014 1.00 0.00 18 ILE A C 16
ATOM 17747 O O . ILE A 1 18 ? 4.774 -3.607 -2.663 1.00 0.00 18 ILE A O 16
ATOM 17763 N N . GLU A 1 19 ? 3.857 -5.202 -3.958 1.00 0.00 19 GLU A N 16
ATOM 17764 C CA . GLU A 1 19 ? 2.966 -4.280 -4.652 1.00 0.00 19 GLU A CA 16
ATOM 17765 C C . GLU A 1 19 ? 1.514 -4.514 -4.243 1.00 0.00 19 GLU A C 16
ATOM 17766 O O . GLU A 1 19 ? 0.985 -5.616 -4.394 1.00 0.00 19 GLU A O 16
ATOM 17778 N N . VAL A 1 20 ? 0.876 -3.470 -3.724 1.00 0.00 20 VAL A N 16
ATOM 17779 C CA . VAL A 1 20 ? -0.513 -3.561 -3.292 1.00 0.00 20 VAL A CA 16
ATOM 17780 C C . VAL A 1 20 ? -1.346 -2.426 -3.879 1.00 0.00 20 VAL A C 16
ATOM 17781 O O . VAL A 1 20 ? -0.852 -1.316 -4.076 1.00 0.00 20 VAL A O 16
ATOM 17794 N N . THR A 1 21 ? -2.614 -2.712 -4.156 1.00 0.00 21 THR A N 16
ATOM 17795 C CA . THR A 1 21 ? -3.516 -1.717 -4.721 1.00 0.00 21 THR A CA 16
ATOM 17796 C C . THR A 1 21 ? -4.447 -1.150 -3.655 1.00 0.00 21 THR A C 16
ATOM 17797 O O . THR A 1 21 ? -5.122 -1.896 -2.947 1.00 0.00 21 THR A O 16
ATOM 17808 N N . ALA A 1 22 ? -4.476 0.174 -3.546 1.00 0.00 22 ALA A N 16
ATOM 17809 C CA . ALA A 1 22 ? -5.326 0.841 -2.568 1.00 0.00 22 ALA A CA 16
ATOM 17810 C C . ALA A 1 22 ? -6.800 0.696 -2.931 1.00 0.00 22 ALA A C 16
ATOM 17811 O O . ALA A 1 22 ? -7.261 1.247 -3.932 1.00 0.00 22 ALA A O 16
ATOM 17818 N N . LEU A 1 23 ? -7.536 -0.049 -2.113 1.00 0.00 23 LEU A N 16
ATOM 17819 C CA . LEU A 1 23 ? -8.959 -0.267 -2.349 1.00 0.00 23 LEU A CA 16
ATOM 17820 C C . LEU A 1 23 ? -9.752 1.014 -2.114 1.00 0.00 23 LEU A C 16
ATOM 17821 O O . LEU A 1 23 ? -10.835 1.196 -2.670 1.00 0.00 23 LEU A O 16
ATOM 17837 N N . TYR A 1 24 ? -9.206 1.899 -1.288 1.00 0.00 24 TYR A N 16
ATOM 17838 C CA . TYR A 1 24 ? -9.863 3.163 -0.979 1.00 0.00 24 TYR A CA 16
ATOM 17839 C C . TYR A 1 24 ? -8.841 4.284 -0.822 1.00 0.00 24 TYR A C 16
ATOM 17840 O O . TYR A 1 24 ? -7.655 4.033 -0.606 1.00 0.00 24 TYR A O 16
ATOM 17858 N N . SER A 1 25 ? -9.309 5.523 -0.932 1.00 0.00 25 SER A N 16
ATOM 17859 C CA . SER A 1 25 ? -8.437 6.685 -0.806 1.00 0.00 25 SER A CA 16
ATOM 17860 C C . SER A 1 25 ? -8.007 6.887 0.644 1.00 0.00 25 SER A C 16
ATOM 17861 O O . SER A 1 25 ? -8.645 6.382 1.568 1.00 0.00 25 SER A O 16
ATOM 17869 N N . PHE A 1 26 ? -6.922 7.629 0.835 1.00 0.00 26 PHE A N 16
ATOM 17870 C CA . PHE A 1 26 ? -6.405 7.898 2.171 1.00 0.00 26 PHE A CA 16
ATOM 17871 C C . PHE A 1 26 ? -5.612 9.202 2.196 1.00 0.00 26 PHE A C 16
ATOM 17872 O O . PHE A 1 26 ? -5.179 9.696 1.156 1.00 0.00 26 PHE A O 16
ATOM 17889 N N . GLU A 1 27 ? -5.428 9.753 3.392 1.00 0.00 27 GLU A N 16
ATOM 17890 C CA . GLU A 1 27 ? -4.689 11.000 3.551 1.00 0.00 27 GLU A CA 16
ATOM 17891 C C . GLU A 1 27 ? -3.876 10.989 4.843 1.00 0.00 27 GLU A C 16
ATOM 17892 O O . GLU A 1 27 ? -4.427 11.097 5.937 1.00 0.00 27 GLU A O 16
ATOM 17904 N N . GLY A 1 28 ? -2.560 10.857 4.706 1.00 0.00 28 GLY A N 16
ATOM 17905 C CA . GLY A 1 28 ? -1.692 10.833 5.869 1.00 0.00 28 GLY A CA 16
ATOM 17906 C C . GLY A 1 28 ? -1.982 11.966 6.832 1.00 0.00 28 GLY A C 16
ATOM 17907 O O . GLY A 1 28 ? -1.582 13.106 6.598 1.00 0.00 28 GLY A O 16
ATOM 17911 N N . GLN A 1 29 ? -2.682 11.653 7.918 1.00 0.00 29 GLN A N 16
ATOM 17912 C CA . GLN A 1 29 ? -3.028 12.656 8.919 1.00 0.00 29 GLN A CA 16
ATOM 17913 C C . GLN A 1 29 ? -1.779 13.174 9.624 1.00 0.00 29 GLN A C 16
ATOM 17914 O O . GLN A 1 29 ? -1.699 14.349 9.980 1.00 0.00 29 GLN A O 16
ATOM 17928 N N . GLN A 1 30 ? -0.807 12.288 9.823 1.00 0.00 30 GLN A N 16
ATOM 17929 C CA . GLN A 1 30 ? 0.437 12.657 10.488 1.00 0.00 30 GLN A CA 16
ATOM 17930 C C . GLN A 1 30 ? 1.473 13.135 9.476 1.00 0.00 30 GLN A C 16
ATOM 17931 O O . GLN A 1 30 ? 1.421 12.801 8.292 1.00 0.00 30 GLN A O 16
ATOM 17945 N N . PRO A 1 31 ? 2.439 13.936 9.951 1.00 0.00 31 PRO A N 16
ATOM 17946 C CA . PRO A 1 31 ? 3.506 14.477 9.104 1.00 0.00 31 PRO A CA 16
ATOM 17947 C C . PRO A 1 31 ? 4.487 13.402 8.649 1.00 0.00 31 PRO A C 16
ATOM 17948 O O . PRO A 1 31 ? 5.475 13.693 7.976 1.00 0.00 31 PRO A O 16
ATOM 17959 N N . GLY A 1 32 ? 4.206 12.156 9.021 1.00 0.00 32 GLY A N 16
ATOM 17960 C CA . GLY A 1 32 ? 5.073 11.056 8.641 1.00 0.00 32 GLY A CA 16
ATOM 17961 C C . GLY A 1 32 ? 4.309 9.900 8.028 1.00 0.00 32 GLY A C 16
ATOM 17962 O O . GLY A 1 32 ? 4.741 8.750 8.107 1.00 0.00 32 GLY A O 16
ATOM 17966 N N . ASP A 1 33 ? 3.169 10.204 7.417 1.00 0.00 33 ASP A N 16
ATOM 17967 C CA . ASP A 1 33 ? 2.341 9.181 6.789 1.00 0.00 33 ASP A CA 16
ATOM 17968 C C . ASP A 1 33 ? 2.437 9.264 5.268 1.00 0.00 33 ASP A C 16
ATOM 17969 O O . ASP A 1 33 ? 3.211 10.053 4.726 1.00 0.00 33 ASP A O 16
ATOM 17978 N N . LEU A 1 34 ? 1.645 8.443 4.586 1.00 0.00 34 LEU A N 16
ATOM 17979 C CA . LEU A 1 34 ? 1.641 8.422 3.127 1.00 0.00 34 LEU A CA 16
ATOM 17980 C C . LEU A 1 34 ? 0.256 8.758 2.582 1.00 0.00 34 LEU A C 16
ATOM 17981 O O . LEU A 1 34 ? -0.759 8.353 3.147 1.00 0.00 34 LEU A O 16
ATOM 17997 N N . ASN A 1 35 ? 0.224 9.500 1.480 1.00 0.00 35 ASN A N 16
ATOM 17998 C CA . ASN A 1 35 ? -1.036 9.889 0.857 1.00 0.00 35 ASN A CA 16
ATOM 17999 C C . ASN A 1 35 ? -1.246 9.144 -0.458 1.00 0.00 35 ASN A C 16
ATOM 18000 O O . ASN A 1 35 ? -0.400 9.190 -1.352 1.00 0.00 35 ASN A O 16
ATOM 18011 N N . PHE A 1 36 ? -2.379 8.459 -0.569 1.00 0.00 36 PHE A N 16
ATOM 18012 C CA . PHE A 1 36 ? -2.700 7.703 -1.774 1.00 0.00 36 PHE A CA 16
ATOM 18013 C C . PHE A 1 36 ? -4.193 7.781 -2.082 1.00 0.00 36 PHE A C 16
ATOM 18014 O O . PHE A 1 36 ? -4.974 8.306 -1.290 1.00 0.00 36 PHE A O 16
ATOM 18031 N N . GLN A 1 37 ? -4.580 7.254 -3.240 1.00 0.00 37 GLN A N 16
ATOM 18032 C CA . GLN A 1 37 ? -5.978 7.265 -3.654 1.00 0.00 37 GLN A CA 16
ATOM 18033 C C . GLN A 1 37 ? -6.429 5.873 -4.084 1.00 0.00 37 GLN A C 16
ATOM 18034 O O . GLN A 1 37 ? -5.620 5.056 -4.524 1.00 0.00 37 GLN A O 16
ATOM 18048 N N . ALA A 1 38 ? -7.725 5.609 -3.954 1.00 0.00 38 ALA A N 16
ATOM 18049 C CA . ALA A 1 38 ? -8.283 4.317 -4.332 1.00 0.00 38 ALA A CA 16
ATOM 18050 C C . ALA A 1 38 ? -7.796 3.890 -5.712 1.00 0.00 38 ALA A C 16
ATOM 18051 O O . ALA A 1 38 ? -8.264 4.398 -6.731 1.00 0.00 38 ALA A O 16
ATOM 18058 N N . GLY A 1 39 ? -6.852 2.954 -5.739 1.00 0.00 39 GLY A N 16
ATOM 18059 C CA . GLY A 1 39 ? -6.316 2.476 -7.000 1.00 0.00 39 GLY A CA 16
ATOM 18060 C C . GLY A 1 39 ? -4.809 2.610 -7.078 1.00 0.00 39 GLY A C 16
ATOM 18061 O O . GLY A 1 39 ? -4.132 1.762 -7.659 1.00 0.00 39 GLY A O 16
ATOM 18065 N N . ASP A 1 40 ? -4.281 3.679 -6.492 1.00 0.00 40 ASP A N 16
ATOM 18066 C CA . ASP A 1 40 ? -2.843 3.922 -6.497 1.00 0.00 40 ASP A CA 16
ATOM 18067 C C . ASP A 1 40 ? -2.089 2.741 -5.895 1.00 0.00 40 ASP A C 16
ATOM 18068 O O . ASP A 1 40 ? -2.426 2.266 -4.810 1.00 0.00 40 ASP A O 16
ATOM 18077 N N . ARG A 1 41 ? -1.069 2.271 -6.606 1.00 0.00 41 ARG A N 16
ATOM 18078 C CA . ARG A 1 41 ? -0.270 1.144 -6.142 1.00 0.00 41 ARG A CA 16
ATOM 18079 C C . ARG A 1 41 ? 0.813 1.608 -5.172 1.00 0.00 41 ARG A C 16
ATOM 18080 O O . ARG A 1 41 ? 1.551 2.552 -5.456 1.00 0.00 41 ARG A O 16
ATOM 18101 N N . ILE A 1 42 ? 0.901 0.938 -4.027 1.00 0.00 42 ILE A N 16
ATOM 18102 C CA . ILE A 1 42 ? 1.894 1.282 -3.017 1.00 0.00 42 ILE A CA 16
ATOM 18103 C C . ILE A 1 42 ? 2.926 0.170 -2.860 1.00 0.00 42 ILE A C 16
ATOM 18104 O O . ILE A 1 42 ? 2.577 -0.990 -2.641 1.00 0.00 42 ILE A O 16
ATOM 18120 N N . THR A 1 43 ? 4.200 0.533 -2.972 1.00 0.00 43 THR A N 16
ATOM 18121 C CA . THR A 1 43 ? 5.284 -0.433 -2.842 1.00 0.00 43 THR A CA 16
ATOM 18122 C C . THR A 1 43 ? 5.577 -0.736 -1.377 1.00 0.00 43 THR A C 16
ATOM 18123 O O . THR A 1 43 ? 6.346 -0.027 -0.727 1.00 0.00 43 THR A O 16
ATOM 18134 N N . VAL A 1 44 ? 4.961 -1.795 -0.861 1.00 0.00 44 VAL A N 16
ATOM 18135 C CA . VAL A 1 44 ? 5.157 -2.193 0.527 1.00 0.00 44 VAL A CA 16
ATOM 18136 C C . VAL A 1 44 ? 6.621 -2.516 0.804 1.00 0.00 44 VAL A C 16
ATOM 18137 O O . VAL A 1 44 ? 7.142 -3.531 0.342 1.00 0.00 44 VAL A O 16
ATOM 18150 N N . ILE A 1 45 ? 7.280 -1.645 1.562 1.00 0.00 45 ILE A N 16
ATOM 18151 C CA . ILE A 1 45 ? 8.684 -1.838 1.902 1.00 0.00 45 ILE A CA 16
ATOM 18152 C C . ILE A 1 45 ? 8.832 -2.537 3.250 1.00 0.00 45 ILE A C 16
ATOM 18153 O O . ILE A 1 45 ? 9.702 -3.390 3.426 1.00 0.00 45 ILE A O 16
ATOM 18169 N N . SER A 1 46 ? 7.976 -2.169 4.198 1.00 0.00 46 SER A N 16
ATOM 18170 C CA . SER A 1 46 ? 8.012 -2.759 5.531 1.00 0.00 46 SER A CA 16
ATOM 18171 C C . SER A 1 46 ? 6.601 -2.974 6.069 1.00 0.00 46 SER A C 16
ATOM 18172 O O . SER A 1 46 ? 5.893 -2.018 6.388 1.00 0.00 46 SER A O 16
ATOM 18180 N N . LYS A 1 47 ? 6.198 -4.236 6.167 1.00 0.00 47 LYS A N 16
ATOM 18181 C CA . LYS A 1 47 ? 4.872 -4.579 6.667 1.00 0.00 47 LYS A CA 16
ATOM 18182 C C . LYS A 1 47 ? 4.964 -5.597 7.800 1.00 0.00 47 LYS A C 16
ATOM 18183 O O . LYS A 1 47 ? 6.049 -6.077 8.131 1.00 0.00 47 LYS A O 16
ATOM 18202 N N . THR A 1 48 ? 3.819 -5.924 8.391 1.00 0.00 48 THR A N 16
ATOM 18203 C CA . THR A 1 48 ? 3.770 -6.884 9.486 1.00 0.00 48 THR A CA 16
ATOM 18204 C C . THR A 1 48 ? 2.884 -8.074 9.135 1.00 0.00 48 THR A C 16
ATOM 18205 O O . THR A 1 48 ? 2.320 -8.139 8.042 1.00 0.00 48 THR A O 16
ATOM 18216 N N . ASP A 1 49 ? 2.764 -9.012 10.068 1.00 0.00 49 ASP A N 16
ATOM 18217 C CA . ASP A 1 49 ? 1.944 -10.199 9.857 1.00 0.00 49 ASP A CA 16
ATOM 18218 C C . ASP A 1 49 ? 0.489 -9.927 10.227 1.00 0.00 49 ASP A C 16
ATOM 18219 O O . ASP A 1 49 ? -0.292 -10.855 10.437 1.00 0.00 49 ASP A O 16
ATOM 18228 N N . SER A 1 50 ? 0.133 -8.649 10.305 1.00 0.00 50 SER A N 16
ATOM 18229 C CA . SER A 1 50 ? -1.227 -8.254 10.654 1.00 0.00 50 SER A CA 16
ATOM 18230 C C . SER A 1 50 ? -1.788 -7.273 9.629 1.00 0.00 50 SER A C 16
ATOM 18231 O O . SER A 1 50 ? -1.110 -6.330 9.220 1.00 0.00 50 SER A O 16
ATOM 18239 N N . HIS A 1 51 ? -3.031 -7.503 9.218 1.00 0.00 51 HIS A N 16
ATOM 18240 C CA . HIS A 1 51 ? -3.685 -6.639 8.241 1.00 0.00 51 HIS A CA 16
ATOM 18241 C C . HIS A 1 51 ? -4.156 -5.342 8.891 1.00 0.00 51 HIS A C 16
ATOM 18242 O O . HIS A 1 51 ? -3.655 -4.262 8.579 1.00 0.00 51 HIS A O 16
ATOM 18257 N N . PHE A 1 52 ? -5.122 -5.456 9.796 1.00 0.00 52 PHE A N 16
ATOM 18258 C CA . PHE A 1 52 ? -5.662 -4.293 10.489 1.00 0.00 52 PHE A CA 16
ATOM 18259 C C . PHE A 1 52 ? -4.555 -3.297 10.825 1.00 0.00 52 PHE A C 16
ATOM 18260 O O . PHE A 1 52 ? -4.747 -2.085 10.736 1.00 0.00 52 PHE A O 16
ATOM 18277 N N . ASP A 1 53 ? -3.396 -3.819 11.212 1.00 0.00 53 ASP A N 16
ATOM 18278 C CA . ASP A 1 53 ? -2.257 -2.978 11.561 1.00 0.00 53 ASP A CA 16
ATOM 18279 C C . ASP A 1 53 ? -1.852 -2.096 10.384 1.00 0.00 53 ASP A C 16
ATOM 18280 O O . ASP A 1 53 ? -2.289 -2.313 9.254 1.00 0.00 53 ASP A O 16
ATOM 18289 N N . TRP A 1 54 ? -1.017 -1.100 10.657 1.00 0.00 54 TRP A N 16
ATOM 18290 C CA . TRP A 1 54 ? -0.554 -0.184 9.621 1.00 0.00 54 TRP A CA 16
ATOM 18291 C C . TRP A 1 54 ? 0.811 -0.607 9.090 1.00 0.00 54 TRP A C 16
ATOM 18292 O O . TRP A 1 54 ? 1.710 -0.941 9.861 1.00 0.00 54 TRP A O 16
ATOM 18313 N N . TRP A 1 55 ? 0.958 -0.591 7.770 1.00 0.00 55 TRP A N 16
ATOM 18314 C CA . TRP A 1 55 ? 2.215 -0.973 7.137 1.00 0.00 55 TRP A CA 16
ATOM 18315 C C . TRP A 1 55 ? 2.916 0.243 6.541 1.00 0.00 55 TRP A C 16
ATOM 18316 O O . TRP A 1 55 ? 2.357 1.338 6.508 1.00 0.00 55 TRP A O 16
ATOM 18337 N N . GLU A 1 56 ? 4.143 0.041 6.069 1.00 0.00 56 GLU A N 16
ATOM 18338 C CA . GLU A 1 56 ? 4.919 1.123 5.475 1.00 0.00 56 GLU A CA 16
ATOM 18339 C C . GLU A 1 56 ? 5.247 0.819 4.016 1.00 0.00 56 GLU A C 16
ATOM 18340 O O . GLU A 1 56 ? 5.909 -0.173 3.711 1.00 0.00 56 GLU A O 16
ATOM 18352 N N . GLY A 1 57 ? 4.779 1.680 3.117 1.00 0.00 57 GLY A N 16
ATOM 18353 C CA . GLY A 1 57 ? 5.032 1.486 1.702 1.00 0.00 57 GLY A CA 16
ATOM 18354 C C . GLY A 1 57 ? 5.542 2.744 1.026 1.00 0.00 57 GLY A C 16
ATOM 18355 O O . GLY A 1 57 ? 5.652 3.795 1.657 1.00 0.00 57 GLY A O 16
ATOM 18359 N N . LYS A 1 58 ? 5.856 2.636 -0.260 1.00 0.00 58 LYS A N 16
ATOM 18360 C CA . LYS A 1 58 ? 6.358 3.773 -1.023 1.00 0.00 58 LYS A CA 16
ATOM 18361 C C . LYS A 1 58 ? 5.468 4.056 -2.229 1.00 0.00 58 LYS A C 16
ATOM 18362 O O . LYS A 1 58 ? 5.073 3.139 -2.951 1.00 0.00 58 LYS A O 16
ATOM 18381 N N . LEU A 1 59 ? 5.155 5.329 -2.442 1.00 0.00 59 LEU A N 16
ATOM 18382 C CA . LEU A 1 59 ? 4.311 5.732 -3.562 1.00 0.00 59 LEU A CA 16
ATOM 18383 C C . LEU A 1 59 ? 4.861 6.987 -4.233 1.00 0.00 59 LEU A C 16
ATOM 18384 O O . LEU A 1 59 ? 5.123 7.992 -3.573 1.00 0.00 59 LEU A O 16
ATOM 18400 N N . ARG A 1 60 ? 5.031 6.921 -5.550 1.00 0.00 60 ARG A N 16
ATOM 18401 C CA . ARG A 1 60 ? 5.548 8.051 -6.311 1.00 0.00 60 ARG A CA 16
ATOM 18402 C C . ARG A 1 60 ? 6.738 8.687 -5.598 1.00 0.00 60 ARG A C 16
ATOM 18403 O O . ARG A 1 60 ? 6.893 9.908 -5.594 1.00 0.00 60 ARG A O 16
ATOM 18424 N N . GLY A 1 61 ? 7.577 7.851 -4.995 1.00 0.00 61 GLY A N 16
ATOM 18425 C CA . GLY A 1 61 ? 8.742 8.349 -4.287 1.00 0.00 61 GLY A CA 16
ATOM 18426 C C . GLY A 1 61 ? 8.451 8.648 -2.830 1.00 0.00 61 GLY A C 16
ATOM 18427 O O . GLY A 1 61 ? 9.340 8.567 -1.984 1.00 0.00 61 GLY A O 16
ATOM 18431 N N . GLN A 1 62 ? 7.202 8.997 -2.537 1.00 0.00 62 GLN A N 16
ATOM 18432 C CA . GLN A 1 62 ? 6.797 9.312 -1.172 1.00 0.00 62 GLN A CA 16
ATOM 18433 C C . GLN A 1 62 ? 6.863 8.073 -0.286 1.00 0.00 62 GLN A C 16
ATOM 18434 O O . GLN A 1 62 ? 6.698 6.948 -0.759 1.00 0.00 62 GLN A O 16
ATOM 18448 N N . THR A 1 63 ? 7.105 8.286 1.004 1.00 0.00 63 THR A N 16
ATOM 18449 C CA . THR A 1 63 ? 7.195 7.187 1.957 1.00 0.00 63 THR A CA 16
ATOM 18450 C C . THR A 1 63 ? 6.390 7.485 3.217 1.00 0.00 63 THR A C 16
ATOM 18451 O O . THR A 1 63 ? 6.331 8.627 3.672 1.00 0.00 63 THR A O 16
ATOM 18462 N N . GLY A 1 64 ? 5.772 6.450 3.778 1.00 0.00 64 GLY A N 16
ATOM 18463 C CA . GLY A 1 64 ? 4.979 6.622 4.981 1.00 0.00 64 GLY A CA 16
ATOM 18464 C C . GLY A 1 64 ? 4.214 5.368 5.356 1.00 0.00 64 GLY A C 16
ATOM 18465 O O . GLY A 1 64 ? 4.310 4.348 4.674 1.00 0.00 64 GLY A O 16
ATOM 18469 N N . ILE A 1 65 ? 3.455 5.444 6.444 1.00 0.00 65 ILE A N 16
ATOM 18470 C CA . ILE A 1 65 ? 2.672 4.305 6.908 1.00 0.00 65 ILE A CA 16
ATOM 18471 C C . ILE A 1 65 ? 1.211 4.438 6.493 1.00 0.00 65 ILE A C 16
ATOM 18472 O O . ILE A 1 65 ? 0.730 5.537 6.215 1.00 0.00 65 ILE A O 16
ATOM 18488 N N . PHE A 1 66 ? 0.507 3.311 6.456 1.00 0.00 66 PHE A N 16
ATOM 18489 C CA . PHE A 1 66 ? -0.901 3.301 6.076 1.00 0.00 66 PHE A CA 16
ATOM 18490 C C . PHE A 1 66 ? -1.558 1.979 6.461 1.00 0.00 66 PHE A C 16
ATOM 18491 O O . PHE A 1 66 ? -0.911 0.935 6.544 1.00 0.00 66 PHE A O 16
ATOM 18508 N N . PRO A 1 67 ? -2.877 2.023 6.703 1.00 0.00 67 PRO A N 16
ATOM 18509 C CA . PRO A 1 67 ? -3.652 0.839 7.084 1.00 0.00 67 PRO A CA 16
ATOM 18510 C C . PRO A 1 67 ? -3.797 -0.153 5.935 1.00 0.00 67 PRO A C 16
ATOM 18511 O O . PRO A 1 67 ? -4.312 0.187 4.871 1.00 0.00 67 PRO A O 16
ATOM 18522 N N . ALA A 1 68 ? -3.340 -1.381 6.158 1.00 0.00 68 ALA A N 16
ATOM 18523 C CA . ALA A 1 68 ? -3.421 -2.423 5.141 1.00 0.00 68 ALA A CA 16
ATOM 18524 C C . ALA A 1 68 ? -4.852 -2.592 4.643 1.00 0.00 68 ALA A C 16
ATOM 18525 O O . ALA A 1 68 ? -5.080 -2.909 3.476 1.00 0.00 68 ALA A O 16
ATOM 18532 N N . ASN A 1 69 ? -5.814 -2.380 5.535 1.00 0.00 69 ASN A N 16
ATOM 18533 C CA . ASN A 1 69 ? -7.224 -2.511 5.186 1.00 0.00 69 ASN A CA 16
ATOM 18534 C C . ASN A 1 69 ? -7.585 -1.587 4.026 1.00 0.00 69 ASN A C 16
ATOM 18535 O O . ASN A 1 69 ? -8.626 -1.751 3.389 1.00 0.00 69 ASN A O 16
ATOM 18546 N N . TYR A 1 70 ? -6.718 -0.617 3.758 1.00 0.00 70 TYR A N 16
ATOM 18547 C CA . TYR A 1 70 ? -6.946 0.334 2.677 1.00 0.00 70 TYR A CA 16
ATOM 18548 C C . TYR A 1 70 ? -6.244 -0.116 1.399 1.00 0.00 70 TYR A C 16
ATOM 18549 O O . TYR A 1 70 ? -6.127 0.647 0.440 1.00 0.00 70 TYR A O 16
ATOM 18567 N N . VAL A 1 71 ? -5.779 -1.361 1.394 1.00 0.00 71 VAL A N 16
ATOM 18568 C CA . VAL A 1 71 ? -5.090 -1.915 0.235 1.00 0.00 71 VAL A CA 16
ATOM 18569 C C . VAL A 1 71 ? -5.385 -3.402 0.079 1.00 0.00 71 VAL A C 16
ATOM 18570 O O . VAL A 1 71 ? -5.975 -4.026 0.962 1.00 0.00 71 VAL A O 16
ATOM 18583 N N . THR A 1 72 ? -4.969 -3.968 -1.050 1.00 0.00 72 THR A N 16
ATOM 18584 C CA . THR A 1 72 ? -5.189 -5.382 -1.323 1.00 0.00 72 THR A CA 16
ATOM 18585 C C . THR A 1 72 ? -3.936 -6.033 -1.897 1.00 0.00 72 THR A C 16
ATOM 18586 O O . THR A 1 72 ? -3.195 -5.411 -2.657 1.00 0.00 72 THR A O 16
ATOM 18597 N N . MET A 1 73 ? -3.704 -7.289 -1.528 1.00 0.00 73 MET A N 16
ATOM 18598 C CA . MET A 1 73 ? -2.540 -8.024 -2.009 1.00 0.00 73 MET A CA 16
ATOM 18599 C C . MET A 1 73 ? -2.961 -9.173 -2.920 1.00 0.00 73 MET A C 16
ATOM 18600 O O . MET A 1 73 ? -3.389 -10.226 -2.449 1.00 0.00 73 MET A O 16
ATOM 18614 N N . ASN A 1 74 ? -2.837 -8.962 -4.226 1.00 0.00 74 ASN A N 16
ATOM 18615 C CA . ASN A 1 74 ? -3.206 -9.980 -5.203 1.00 0.00 74 ASN A CA 16
ATOM 18616 C C . ASN A 1 74 ? -2.626 -9.652 -6.576 1.00 0.00 74 ASN A C 16
ATOM 18617 O O . ASN A 1 74 ? -2.428 -8.486 -6.915 1.00 0.00 74 ASN A O 16
ATOM 18628 N N . SER A 1 75 ? -2.356 -10.690 -7.361 1.00 0.00 75 SER A N 16
ATOM 18629 C CA . SER A 1 75 ? -1.796 -10.513 -8.696 1.00 0.00 75 SER A CA 16
ATOM 18630 C C . SER A 1 75 ? -2.112 -11.715 -9.581 1.00 0.00 75 SER A C 16
ATOM 18631 O O . SER A 1 75 ? -2.229 -12.841 -9.100 1.00 0.00 75 SER A O 16
ATOM 18639 N N . GLY A 1 76 ? -2.248 -11.466 -10.880 1.00 0.00 76 GLY A N 16
ATOM 18640 C CA . GLY A 1 76 ? -2.549 -12.536 -11.813 1.00 0.00 76 GLY A CA 16
ATOM 18641 C C . GLY A 1 76 ? -2.774 -12.029 -13.224 1.00 0.00 76 GLY A C 16
ATOM 18642 O O . GLY A 1 76 ? -2.328 -10.943 -13.594 1.00 0.00 76 GLY A O 16
ATOM 18646 N N . PRO A 1 77 ? -3.481 -12.827 -14.038 1.00 0.00 77 PRO A N 16
ATOM 18647 C CA . PRO A 1 77 ? -3.779 -12.474 -15.429 1.00 0.00 77 PRO A CA 16
ATOM 18648 C C . PRO A 1 77 ? -4.773 -11.323 -15.535 1.00 0.00 77 PRO A C 16
ATOM 18649 O O . PRO A 1 77 ? -5.043 -10.821 -16.626 1.00 0.00 77 PRO A O 16
ATOM 18660 N N . SER A 1 78 ? -5.315 -10.908 -14.394 1.00 0.00 78 SER A N 16
ATOM 18661 C CA . SER A 1 78 ? -6.282 -9.817 -14.359 1.00 0.00 78 SER A CA 16
ATOM 18662 C C . SER A 1 78 ? -5.895 -8.716 -15.342 1.00 0.00 78 SER A C 16
ATOM 18663 O O . SER A 1 78 ? -4.736 -8.307 -15.408 1.00 0.00 78 SER A O 16
ATOM 18671 N N . SER A 1 79 ? -6.875 -8.241 -16.104 1.00 0.00 79 SER A N 16
ATOM 18672 C CA . SER A 1 79 ? -6.638 -7.190 -17.087 1.00 0.00 79 SER A CA 16
ATOM 18673 C C . SER A 1 79 ? -7.855 -6.280 -17.213 1.00 0.00 79 SER A C 16
ATOM 18674 O O . SER A 1 79 ? -8.985 -6.749 -17.341 1.00 0.00 79 SER A O 16
ATOM 18682 N N . GLY A 1 80 ? -7.615 -4.972 -17.176 1.00 0.00 80 GLY A N 16
ATOM 18683 C CA . GLY A 1 80 ? -8.700 -4.015 -17.287 1.00 0.00 80 GLY A CA 16
ATOM 18684 C C . GLY A 1 80 ? -9.152 -3.492 -15.939 1.00 0.00 80 GLY A C 16
ATOM 18685 O O . GLY A 1 80 ? -8.863 -2.350 -15.580 1.00 0.00 80 GLY A O 16
ATOM 18689 N N . GLY A 1 1 ? 38.482 6.573 19.970 1.00 0.00 1 GLY A N 17
ATOM 18690 C CA . GLY A 1 1 ? 37.642 5.586 19.316 1.00 0.00 1 GLY A CA 17
ATOM 18691 C C . GLY A 1 1 ? 37.091 4.560 20.286 1.00 0.00 1 GLY A C 17
ATOM 18692 O O . GLY A 1 1 ? 37.749 4.202 21.262 1.00 0.00 1 GLY A O 17
ATOM 18696 N N . SER A 1 2 ? 35.878 4.086 20.017 1.00 0.00 2 SER A N 17
ATOM 18697 C CA . SER A 1 2 ? 35.236 3.099 20.876 1.00 0.00 2 SER A CA 17
ATOM 18698 C C . SER A 1 2 ? 34.240 2.256 20.085 1.00 0.00 2 SER A C 17
ATOM 18699 O O . SER A 1 2 ? 33.701 2.700 19.072 1.00 0.00 2 SER A O 17
ATOM 18707 N N . SER A 1 3 ? 34.002 1.036 20.556 1.00 0.00 3 SER A N 17
ATOM 18708 C CA . SER A 1 3 ? 33.074 0.128 19.892 1.00 0.00 3 SER A CA 17
ATOM 18709 C C . SER A 1 3 ? 32.755 -1.069 20.782 1.00 0.00 3 SER A C 17
ATOM 18710 O O . SER A 1 3 ? 33.335 -1.232 21.854 1.00 0.00 3 SER A O 17
ATOM 18718 N N . GLY A 1 4 ? 31.826 -1.906 20.327 1.00 0.00 4 GLY A N 17
ATOM 18719 C CA . GLY A 1 4 ? 31.444 -3.078 21.093 1.00 0.00 4 GLY A CA 17
ATOM 18720 C C . GLY A 1 4 ? 31.088 -4.257 20.210 1.00 0.00 4 GLY A C 17
ATOM 18721 O O . GLY A 1 4 ? 31.568 -4.363 19.081 1.00 0.00 4 GLY A O 17
ATOM 18725 N N . SER A 1 5 ? 30.247 -5.147 20.725 1.00 0.00 5 SER A N 17
ATOM 18726 C CA . SER A 1 5 ? 29.831 -6.328 19.978 1.00 0.00 5 SER A CA 17
ATOM 18727 C C . SER A 1 5 ? 28.349 -6.253 19.623 1.00 0.00 5 SER A C 17
ATOM 18728 O O . SER A 1 5 ? 27.485 -6.412 20.485 1.00 0.00 5 SER A O 17
ATOM 18736 N N . SER A 1 6 ? 28.064 -6.011 18.348 1.00 0.00 6 SER A N 17
ATOM 18737 C CA . SER A 1 6 ? 26.687 -5.911 17.879 1.00 0.00 6 SER A CA 17
ATOM 18738 C C . SER A 1 6 ? 26.066 -7.295 17.715 1.00 0.00 6 SER A C 17
ATOM 18739 O O . SER A 1 6 ? 26.759 -8.266 17.412 1.00 0.00 6 SER A O 17
ATOM 18747 N N . GLY A 1 7 ? 24.755 -7.377 17.919 1.00 0.00 7 GLY A N 17
ATOM 18748 C CA . GLY A 1 7 ? 24.062 -8.646 17.790 1.00 0.00 7 GLY A CA 17
ATOM 18749 C C . GLY A 1 7 ? 22.846 -8.554 16.890 1.00 0.00 7 GLY A C 17
ATOM 18750 O O . GLY A 1 7 ? 21.710 -8.590 17.365 1.00 0.00 7 GLY A O 17
ATOM 18754 N N . HIS A 1 8 ? 23.082 -8.432 15.588 1.00 0.00 8 HIS A N 17
ATOM 18755 C CA . HIS A 1 8 ? 21.996 -8.332 14.620 1.00 0.00 8 HIS A CA 17
ATOM 18756 C C . HIS A 1 8 ? 20.882 -9.321 14.950 1.00 0.00 8 HIS A C 17
ATOM 18757 O O . HIS A 1 8 ? 21.116 -10.526 15.038 1.00 0.00 8 HIS A O 17
ATOM 18772 N N . GLU A 1 9 ? 19.671 -8.803 15.131 1.00 0.00 9 GLU A N 17
ATOM 18773 C CA . GLU A 1 9 ? 18.522 -9.642 15.453 1.00 0.00 9 GLU A CA 17
ATOM 18774 C C . GLU A 1 9 ? 18.225 -10.616 14.317 1.00 0.00 9 GLU A C 17
ATOM 18775 O O . GLU A 1 9 ? 18.029 -11.810 14.544 1.00 0.00 9 GLU A O 17
ATOM 18787 N N . ARG A 1 10 ? 18.193 -10.098 13.094 1.00 0.00 10 ARG A N 17
ATOM 18788 C CA . ARG A 1 10 ? 17.917 -10.921 11.922 1.00 0.00 10 ARG A CA 17
ATOM 18789 C C . ARG A 1 10 ? 16.599 -11.672 12.083 1.00 0.00 10 ARG A C 17
ATOM 18790 O O . ARG A 1 10 ? 16.523 -12.875 11.831 1.00 0.00 10 ARG A O 17
ATOM 18811 N N . VAL A 1 11 ? 15.563 -10.955 12.505 1.00 0.00 11 VAL A N 17
ATOM 18812 C CA . VAL A 1 11 ? 14.247 -11.553 12.699 1.00 0.00 11 VAL A CA 17
ATOM 18813 C C . VAL A 1 11 ? 13.459 -11.582 11.394 1.00 0.00 11 VAL A C 17
ATOM 18814 O O . VAL A 1 11 ? 12.252 -11.342 11.380 1.00 0.00 11 VAL A O 17
ATOM 18827 N N . GLY A 1 12 ? 14.150 -11.878 10.298 1.00 0.00 12 GLY A N 17
ATOM 18828 C CA . GLY A 1 12 ? 13.498 -11.934 9.002 1.00 0.00 12 GLY A CA 17
ATOM 18829 C C . GLY A 1 12 ? 14.380 -11.409 7.887 1.00 0.00 12 GLY A C 17
ATOM 18830 O O . GLY A 1 12 ? 15.501 -10.966 8.129 1.00 0.00 12 GLY A O 17
ATOM 18834 N N . ASN A 1 13 ? 13.872 -11.461 6.659 1.00 0.00 13 ASN A N 17
ATOM 18835 C CA . ASN A 1 13 ? 14.622 -10.989 5.501 1.00 0.00 13 ASN A CA 17
ATOM 18836 C C . ASN A 1 13 ? 13.698 -10.314 4.492 1.00 0.00 13 ASN A C 17
ATOM 18837 O O . ASN A 1 13 ? 12.512 -10.635 4.409 1.00 0.00 13 ASN A O 17
ATOM 18848 N N . LEU A 1 14 ? 14.249 -9.378 3.727 1.00 0.00 14 LEU A N 17
ATOM 18849 C CA . LEU A 1 14 ? 13.475 -8.658 2.723 1.00 0.00 14 LEU A CA 17
ATOM 18850 C C . LEU A 1 14 ? 14.238 -8.575 1.404 1.00 0.00 14 LEU A C 17
ATOM 18851 O O . LEU A 1 14 ? 15.002 -7.638 1.176 1.00 0.00 14 LEU A O 17
ATOM 18867 N N . ASN A 1 15 ? 14.023 -9.560 0.539 1.00 0.00 15 ASN A N 17
ATOM 18868 C CA . ASN A 1 15 ? 14.689 -9.598 -0.758 1.00 0.00 15 ASN A CA 17
ATOM 18869 C C . ASN A 1 15 ? 14.036 -8.622 -1.733 1.00 0.00 15 ASN A C 17
ATOM 18870 O O . ASN A 1 15 ? 14.705 -8.048 -2.591 1.00 0.00 15 ASN A O 17
ATOM 18881 N N . GLN A 1 16 ? 12.727 -8.440 -1.592 1.00 0.00 16 GLN A N 17
ATOM 18882 C CA . GLN A 1 16 ? 11.985 -7.533 -2.460 1.00 0.00 16 GLN A CA 17
ATOM 18883 C C . GLN A 1 16 ? 10.668 -7.116 -1.814 1.00 0.00 16 GLN A C 17
ATOM 18884 O O . GLN A 1 16 ? 10.041 -7.879 -1.078 1.00 0.00 16 GLN A O 17
ATOM 18898 N N . PRO A 1 17 ? 10.238 -5.877 -2.093 1.00 0.00 17 PRO A N 17
ATOM 18899 C CA . PRO A 1 17 ? 8.991 -5.331 -1.548 1.00 0.00 17 PRO A CA 17
ATOM 18900 C C . PRO A 1 17 ? 7.757 -5.999 -2.143 1.00 0.00 17 PRO A C 17
ATOM 18901 O O . PRO A 1 17 ? 7.867 -6.944 -2.925 1.00 0.00 17 PRO A O 17
ATOM 18912 N N . ILE A 1 18 ? 6.583 -5.503 -1.768 1.00 0.00 18 ILE A N 17
ATOM 18913 C CA . ILE A 1 18 ? 5.328 -6.052 -2.267 1.00 0.00 18 ILE A CA 17
ATOM 18914 C C . ILE A 1 18 ? 4.463 -4.965 -2.895 1.00 0.00 18 ILE A C 17
ATOM 18915 O O . ILE A 1 18 ? 4.459 -3.822 -2.439 1.00 0.00 18 ILE A O 17
ATOM 18931 N N . GLU A 1 19 ? 3.730 -5.330 -3.942 1.00 0.00 19 GLU A N 17
ATOM 18932 C CA . GLU A 1 19 ? 2.859 -4.385 -4.631 1.00 0.00 19 GLU A CA 17
ATOM 18933 C C . GLU A 1 19 ? 1.401 -4.599 -4.235 1.00 0.00 19 GLU A C 17
ATOM 18934 O O . GLU A 1 19 ? 0.877 -5.708 -4.331 1.00 0.00 19 GLU A O 17
ATOM 18946 N N . VAL A 1 20 ? 0.752 -3.528 -3.790 1.00 0.00 20 VAL A N 17
ATOM 18947 C CA . VAL A 1 20 ? -0.645 -3.597 -3.379 1.00 0.00 20 VAL A CA 17
ATOM 18948 C C . VAL A 1 20 ? -1.441 -2.424 -3.940 1.00 0.00 20 VAL A C 17
ATOM 18949 O O . VAL A 1 20 ? -0.915 -1.322 -4.101 1.00 0.00 20 VAL A O 17
ATOM 18962 N N . THR A 1 21 ? -2.715 -2.667 -4.236 1.00 0.00 21 THR A N 17
ATOM 18963 C CA . THR A 1 21 ? -3.584 -1.631 -4.779 1.00 0.00 21 THR A CA 17
ATOM 18964 C C . THR A 1 21 ? -4.493 -1.055 -3.699 1.00 0.00 21 THR A C 17
ATOM 18965 O O . THR A 1 21 ? -5.224 -1.787 -3.034 1.00 0.00 21 THR A O 17
ATOM 18976 N N . ALA A 1 22 ? -4.443 0.263 -3.532 1.00 0.00 22 ALA A N 17
ATOM 18977 C CA . ALA A 1 22 ? -5.265 0.938 -2.534 1.00 0.00 22 ALA A CA 17
ATOM 18978 C C . ALA A 1 22 ? -6.745 0.846 -2.889 1.00 0.00 22 ALA A C 17
ATOM 18979 O O . ALA A 1 22 ? -7.207 1.479 -3.839 1.00 0.00 22 ALA A O 17
ATOM 18986 N N . LEU A 1 23 ? -7.484 0.053 -2.121 1.00 0.00 23 LEU A N 17
ATOM 18987 C CA . LEU A 1 23 ? -8.914 -0.122 -2.354 1.00 0.00 23 LEU A CA 17
ATOM 18988 C C . LEU A 1 23 ? -9.669 1.181 -2.113 1.00 0.00 23 LEU A C 17
ATOM 18989 O O . LEU A 1 23 ? -10.688 1.447 -2.751 1.00 0.00 23 LEU A O 17
ATOM 19005 N N . TYR A 1 24 ? -9.161 1.991 -1.190 1.00 0.00 24 TYR A N 17
ATOM 19006 C CA . TYR A 1 24 ? -9.788 3.266 -0.865 1.00 0.00 24 TYR A CA 17
ATOM 19007 C C . TYR A 1 24 ? -8.740 4.365 -0.711 1.00 0.00 24 TYR A C 17
ATOM 19008 O O . TYR A 1 24 ? -7.560 4.087 -0.502 1.00 0.00 24 TYR A O 17
ATOM 19026 N N . SER A 1 25 ? -9.182 5.614 -0.816 1.00 0.00 25 SER A N 17
ATOM 19027 C CA . SER A 1 25 ? -8.283 6.755 -0.692 1.00 0.00 25 SER A CA 17
ATOM 19028 C C . SER A 1 25 ? -7.877 6.971 0.762 1.00 0.00 25 SER A C 17
ATOM 19029 O O . SER A 1 25 ? -8.492 6.425 1.678 1.00 0.00 25 SER A O 17
ATOM 19037 N N . PHE A 1 26 ? -6.836 7.772 0.966 1.00 0.00 26 PHE A N 17
ATOM 19038 C CA . PHE A 1 26 ? -6.345 8.060 2.308 1.00 0.00 26 PHE A CA 17
ATOM 19039 C C . PHE A 1 26 ? -5.424 9.277 2.301 1.00 0.00 26 PHE A C 17
ATOM 19040 O O . PHE A 1 26 ? -4.554 9.404 1.440 1.00 0.00 26 PHE A O 17
ATOM 19057 N N . GLU A 1 27 ? -5.624 10.169 3.266 1.00 0.00 27 GLU A N 17
ATOM 19058 C CA . GLU A 1 27 ? -4.812 11.376 3.370 1.00 0.00 27 GLU A CA 17
ATOM 19059 C C . GLU A 1 27 ? -4.133 11.460 4.734 1.00 0.00 27 GLU A C 17
ATOM 19060 O O . GLU A 1 27 ? -4.746 11.864 5.721 1.00 0.00 27 GLU A O 17
ATOM 19072 N N . GLY A 1 28 ? -2.862 11.073 4.781 1.00 0.00 28 GLY A N 17
ATOM 19073 C CA . GLY A 1 28 ? -2.120 11.111 6.028 1.00 0.00 28 GLY A CA 17
ATOM 19074 C C . GLY A 1 28 ? -2.149 12.480 6.677 1.00 0.00 28 GLY A C 17
ATOM 19075 O O . GLY A 1 28 ? -1.534 13.423 6.179 1.00 0.00 28 GLY A O 17
ATOM 19079 N N . GLN A 1 29 ? -2.865 12.590 7.792 1.00 0.00 29 GLN A N 17
ATOM 19080 C CA . GLN A 1 29 ? -2.972 13.855 8.509 1.00 0.00 29 GLN A CA 17
ATOM 19081 C C . GLN A 1 29 ? -1.641 14.233 9.149 1.00 0.00 29 GLN A C 17
ATOM 19082 O O . GLN A 1 29 ? -1.391 15.403 9.438 1.00 0.00 29 GLN A O 17
ATOM 19096 N N . GLN A 1 30 ? -0.790 13.235 9.367 1.00 0.00 30 GLN A N 17
ATOM 19097 C CA . GLN A 1 30 ? 0.515 13.464 9.974 1.00 0.00 30 GLN A CA 17
ATOM 19098 C C . GLN A 1 30 ? 1.615 13.460 8.917 1.00 0.00 30 GLN A C 17
ATOM 19099 O O . GLN A 1 30 ? 1.501 12.823 7.870 1.00 0.00 30 GLN A O 17
ATOM 19113 N N . PRO A 1 31 ? 2.707 14.188 9.196 1.00 0.00 31 PRO A N 17
ATOM 19114 C CA . PRO A 1 31 ? 3.848 14.285 8.282 1.00 0.00 31 PRO A CA 17
ATOM 19115 C C . PRO A 1 31 ? 4.626 12.977 8.185 1.00 0.00 31 PRO A C 17
ATOM 19116 O O . PRO A 1 31 ? 5.626 12.889 7.474 1.00 0.00 31 PRO A O 17
ATOM 19127 N N . GLY A 1 32 ? 4.159 11.961 8.905 1.00 0.00 32 GLY A N 17
ATOM 19128 C CA . GLY A 1 32 ? 4.823 10.671 8.885 1.00 0.00 32 GLY A CA 17
ATOM 19129 C C . GLY A 1 32 ? 4.002 9.607 8.184 1.00 0.00 32 GLY A C 17
ATOM 19130 O O . GLY A 1 32 ? 4.449 8.470 8.030 1.00 0.00 32 GLY A O 17
ATOM 19134 N N . ASP A 1 33 ? 2.798 9.975 7.759 1.00 0.00 33 ASP A N 17
ATOM 19135 C CA . ASP A 1 33 ? 1.913 9.043 7.070 1.00 0.00 33 ASP A CA 17
ATOM 19136 C C . ASP A 1 33 ? 2.111 9.121 5.559 1.00 0.00 33 ASP A C 17
ATOM 19137 O O . ASP A 1 33 ? 2.969 9.859 5.072 1.00 0.00 33 ASP A O 17
ATOM 19146 N N . LEU A 1 34 ? 1.313 8.356 4.823 1.00 0.00 34 LEU A N 17
ATOM 19147 C CA . LEU A 1 34 ? 1.401 8.337 3.367 1.00 0.00 34 LEU A CA 17
ATOM 19148 C C . LEU A 1 34 ? 0.075 8.751 2.736 1.00 0.00 34 LEU A C 17
ATOM 19149 O O . LEU A 1 34 ? -0.995 8.450 3.263 1.00 0.00 34 LEU A O 17
ATOM 19165 N N . ASN A 1 35 ? 0.155 9.441 1.603 1.00 0.00 35 ASN A N 17
ATOM 19166 C CA . ASN A 1 35 ? -1.038 9.896 0.899 1.00 0.00 35 ASN A CA 17
ATOM 19167 C C . ASN A 1 35 ? -1.227 9.126 -0.404 1.00 0.00 35 ASN A C 17
ATOM 19168 O O . ASN A 1 35 ? -0.368 9.155 -1.285 1.00 0.00 35 ASN A O 17
ATOM 19179 N N . PHE A 1 36 ? -2.358 8.437 -0.520 1.00 0.00 36 PHE A N 17
ATOM 19180 C CA . PHE A 1 36 ? -2.660 7.659 -1.716 1.00 0.00 36 PHE A CA 17
ATOM 19181 C C . PHE A 1 36 ? -4.147 7.732 -2.051 1.00 0.00 36 PHE A C 17
ATOM 19182 O O . PHE A 1 36 ? -4.951 8.206 -1.250 1.00 0.00 36 PHE A O 17
ATOM 19199 N N . GLN A 1 37 ? -4.502 7.261 -3.242 1.00 0.00 37 GLN A N 17
ATOM 19200 C CA . GLN A 1 37 ? -5.892 7.275 -3.684 1.00 0.00 37 GLN A CA 17
ATOM 19201 C C . GLN A 1 37 ? -6.332 5.887 -4.138 1.00 0.00 37 GLN A C 17
ATOM 19202 O O . GLN A 1 37 ? -5.508 5.057 -4.519 1.00 0.00 37 GLN A O 17
ATOM 19216 N N . ALA A 1 38 ? -7.638 5.642 -4.093 1.00 0.00 38 ALA A N 17
ATOM 19217 C CA . ALA A 1 38 ? -8.188 4.355 -4.500 1.00 0.00 38 ALA A CA 17
ATOM 19218 C C . ALA A 1 38 ? -7.684 3.956 -5.883 1.00 0.00 38 ALA A C 17
ATOM 19219 O O . ALA A 1 38 ? -8.135 4.488 -6.896 1.00 0.00 38 ALA A O 17
ATOM 19226 N N . GLY A 1 39 ? -6.745 3.015 -5.917 1.00 0.00 39 GLY A N 17
ATOM 19227 C CA . GLY A 1 39 ? -6.195 2.561 -7.181 1.00 0.00 39 GLY A CA 17
ATOM 19228 C C . GLY A 1 39 ? -4.687 2.702 -7.241 1.00 0.00 39 GLY A C 17
ATOM 19229 O O . GLY A 1 39 ? -4.006 1.899 -7.879 1.00 0.00 39 GLY A O 17
ATOM 19233 N N . ASP A 1 40 ? -4.163 3.726 -6.576 1.00 0.00 40 ASP A N 17
ATOM 19234 C CA . ASP A 1 40 ? -2.726 3.971 -6.557 1.00 0.00 40 ASP A CA 17
ATOM 19235 C C . ASP A 1 40 ? -1.980 2.778 -5.968 1.00 0.00 40 ASP A C 17
ATOM 19236 O O . ASP A 1 40 ? -2.409 2.193 -4.974 1.00 0.00 40 ASP A O 17
ATOM 19245 N N . ARG A 1 41 ? -0.861 2.421 -6.590 1.00 0.00 41 ARG A N 17
ATOM 19246 C CA . ARG A 1 41 ? -0.056 1.296 -6.130 1.00 0.00 41 ARG A CA 17
ATOM 19247 C C . ARG A 1 41 ? 0.960 1.746 -5.084 1.00 0.00 41 ARG A C 17
ATOM 19248 O O . ARG A 1 41 ? 1.705 2.702 -5.300 1.00 0.00 41 ARG A O 17
ATOM 19269 N N . ILE A 1 42 ? 0.983 1.052 -3.951 1.00 0.00 42 ILE A N 17
ATOM 19270 C CA . ILE A 1 42 ? 1.907 1.380 -2.873 1.00 0.00 42 ILE A CA 17
ATOM 19271 C C . ILE A 1 42 ? 2.941 0.276 -2.680 1.00 0.00 42 ILE A C 17
ATOM 19272 O O . ILE A 1 42 ? 2.594 -0.879 -2.430 1.00 0.00 42 ILE A O 17
ATOM 19288 N N . THR A 1 43 ? 4.215 0.638 -2.796 1.00 0.00 43 THR A N 17
ATOM 19289 C CA . THR A 1 43 ? 5.300 -0.321 -2.634 1.00 0.00 43 THR A CA 17
ATOM 19290 C C . THR A 1 43 ? 5.542 -0.634 -1.162 1.00 0.00 43 THR A C 17
ATOM 19291 O O . THR A 1 43 ? 6.135 0.165 -0.436 1.00 0.00 43 THR A O 17
ATOM 19302 N N . VAL A 1 44 ? 5.079 -1.801 -0.726 1.00 0.00 44 VAL A N 17
ATOM 19303 C CA . VAL A 1 44 ? 5.247 -2.221 0.661 1.00 0.00 44 VAL A CA 17
ATOM 19304 C C . VAL A 1 44 ? 6.712 -2.497 0.978 1.00 0.00 44 VAL A C 17
ATOM 19305 O O . VAL A 1 44 ? 7.271 -3.507 0.548 1.00 0.00 44 VAL A O 17
ATOM 19318 N N . ILE A 1 45 ? 7.329 -1.594 1.732 1.00 0.00 45 ILE A N 17
ATOM 19319 C CA . ILE A 1 45 ? 8.730 -1.742 2.108 1.00 0.00 45 ILE A CA 17
ATOM 19320 C C . ILE A 1 45 ? 8.865 -2.398 3.478 1.00 0.00 45 ILE A C 17
ATOM 19321 O O . ILE A 1 45 ? 9.764 -3.207 3.704 1.00 0.00 45 ILE A O 17
ATOM 19337 N N . SER A 1 46 ? 7.964 -2.043 4.389 1.00 0.00 46 SER A N 17
ATOM 19338 C CA . SER A 1 46 ? 7.984 -2.596 5.739 1.00 0.00 46 SER A CA 17
ATOM 19339 C C . SER A 1 46 ? 6.568 -2.895 6.224 1.00 0.00 46 SER A C 17
ATOM 19340 O O . SER A 1 46 ? 5.799 -1.984 6.532 1.00 0.00 46 SER A O 17
ATOM 19348 N N . LYS A 1 47 ? 6.230 -4.178 6.288 1.00 0.00 47 LYS A N 17
ATOM 19349 C CA . LYS A 1 47 ? 4.909 -4.600 6.737 1.00 0.00 47 LYS A CA 17
ATOM 19350 C C . LYS A 1 47 ? 5.012 -5.779 7.699 1.00 0.00 47 LYS A C 17
ATOM 19351 O O . LYS A 1 47 ? 6.077 -6.376 7.855 1.00 0.00 47 LYS A O 17
ATOM 19370 N N . THR A 1 48 ? 3.896 -6.111 8.343 1.00 0.00 48 THR A N 17
ATOM 19371 C CA . THR A 1 48 ? 3.861 -7.219 9.289 1.00 0.00 48 THR A CA 17
ATOM 19372 C C . THR A 1 48 ? 2.909 -8.313 8.820 1.00 0.00 48 THR A C 17
ATOM 19373 O O . THR A 1 48 ? 2.261 -8.182 7.782 1.00 0.00 48 THR A O 17
ATOM 19384 N N . ASP A 1 49 ? 2.828 -9.391 9.592 1.00 0.00 49 ASP A N 17
ATOM 19385 C CA . ASP A 1 49 ? 1.953 -10.508 9.256 1.00 0.00 49 ASP A CA 17
ATOM 19386 C C . ASP A 1 49 ? 0.487 -10.090 9.325 1.00 0.00 49 ASP A C 17
ATOM 19387 O O . ASP A 1 49 ? -0.278 -10.315 8.388 1.00 0.00 49 ASP A O 17
ATOM 19396 N N . SER A 1 50 ? 0.103 -9.481 10.443 1.00 0.00 50 SER A N 17
ATOM 19397 C CA . SER A 1 50 ? -1.272 -9.035 10.636 1.00 0.00 50 SER A CA 17
ATOM 19398 C C . SER A 1 50 ? -1.661 -8.000 9.586 1.00 0.00 50 SER A C 17
ATOM 19399 O O . SER A 1 50 ? -0.804 -7.317 9.023 1.00 0.00 50 SER A O 17
ATOM 19407 N N . HIS A 1 51 ? -2.960 -7.888 9.327 1.00 0.00 51 HIS A N 17
ATOM 19408 C CA . HIS A 1 51 ? -3.464 -6.935 8.344 1.00 0.00 51 HIS A CA 17
ATOM 19409 C C . HIS A 1 51 ? -3.926 -5.649 9.022 1.00 0.00 51 HIS A C 17
ATOM 19410 O O . HIS A 1 51 ? -3.384 -4.572 8.769 1.00 0.00 51 HIS A O 17
ATOM 19425 N N . PHE A 1 52 ? -4.931 -5.768 9.883 1.00 0.00 52 PHE A N 17
ATOM 19426 C CA . PHE A 1 52 ? -5.467 -4.614 10.596 1.00 0.00 52 PHE A CA 17
ATOM 19427 C C . PHE A 1 52 ? -4.360 -3.620 10.933 1.00 0.00 52 PHE A C 17
ATOM 19428 O O . PHE A 1 52 ? -4.550 -2.407 10.839 1.00 0.00 52 PHE A O 17
ATOM 19445 N N . ASP A 1 53 ? -3.203 -4.142 11.326 1.00 0.00 53 ASP A N 17
ATOM 19446 C CA . ASP A 1 53 ? -2.064 -3.302 11.677 1.00 0.00 53 ASP A CA 17
ATOM 19447 C C . ASP A 1 53 ? -1.711 -2.360 10.530 1.00 0.00 53 ASP A C 17
ATOM 19448 O O . ASP A 1 53 ? -2.185 -2.528 9.407 1.00 0.00 53 ASP A O 17
ATOM 19457 N N . TRP A 1 54 ? -0.875 -1.369 10.821 1.00 0.00 54 TRP A N 17
ATOM 19458 C CA . TRP A 1 54 ? -0.459 -0.400 9.814 1.00 0.00 54 TRP A CA 17
ATOM 19459 C C . TRP A 1 54 ? 0.876 -0.799 9.194 1.00 0.00 54 TRP A C 17
ATOM 19460 O O . TRP A 1 54 ? 1.785 -1.249 9.892 1.00 0.00 54 TRP A O 17
ATOM 19481 N N . TRP A 1 55 ? 0.987 -0.630 7.881 1.00 0.00 55 TRP A N 17
ATOM 19482 C CA . TRP A 1 55 ? 2.212 -0.973 7.168 1.00 0.00 55 TRP A CA 17
ATOM 19483 C C . TRP A 1 55 ? 2.882 0.276 6.605 1.00 0.00 55 TRP A C 17
ATOM 19484 O O . TRP A 1 55 ? 2.311 1.365 6.641 1.00 0.00 55 TRP A O 17
ATOM 19505 N N . GLU A 1 56 ? 4.094 0.109 6.087 1.00 0.00 56 GLU A N 17
ATOM 19506 C CA . GLU A 1 56 ? 4.841 1.225 5.518 1.00 0.00 56 GLU A CA 17
ATOM 19507 C C . GLU A 1 56 ? 5.206 0.949 4.062 1.00 0.00 56 GLU A C 17
ATOM 19508 O O . GLU A 1 56 ? 5.942 0.010 3.763 1.00 0.00 56 GLU A O 17
ATOM 19520 N N . GLY A 1 57 ? 4.684 1.775 3.160 1.00 0.00 57 GLY A N 17
ATOM 19521 C CA . GLY A 1 57 ? 4.965 1.604 1.747 1.00 0.00 57 GLY A CA 17
ATOM 19522 C C . GLY A 1 57 ? 5.448 2.883 1.092 1.00 0.00 57 GLY A C 17
ATOM 19523 O O . GLY A 1 57 ? 5.565 3.919 1.747 1.00 0.00 57 GLY A O 17
ATOM 19527 N N . LYS A 1 58 ? 5.733 2.811 -0.204 1.00 0.00 58 LYS A N 17
ATOM 19528 C CA . LYS A 1 58 ? 6.207 3.972 -0.949 1.00 0.00 58 LYS A CA 17
ATOM 19529 C C . LYS A 1 58 ? 5.327 4.233 -2.167 1.00 0.00 58 LYS A C 17
ATOM 19530 O O . LYS A 1 58 ? 4.936 3.303 -2.874 1.00 0.00 58 LYS A O 17
ATOM 19549 N N . LEU A 1 59 ? 5.020 5.503 -2.408 1.00 0.00 59 LEU A N 17
ATOM 19550 C CA . LEU A 1 59 ? 4.187 5.887 -3.542 1.00 0.00 59 LEU A CA 17
ATOM 19551 C C . LEU A 1 59 ? 4.739 7.134 -4.225 1.00 0.00 59 LEU A C 17
ATOM 19552 O O . LEU A 1 59 ? 4.999 8.147 -3.575 1.00 0.00 59 LEU A O 17
ATOM 19568 N N . ARG A 1 60 ? 4.914 7.054 -5.540 1.00 0.00 60 ARG A N 17
ATOM 19569 C CA . ARG A 1 60 ? 5.434 8.177 -6.311 1.00 0.00 60 ARG A CA 17
ATOM 19570 C C . ARG A 1 60 ? 6.708 8.729 -5.678 1.00 0.00 60 ARG A C 17
ATOM 19571 O O . ARG A 1 60 ? 7.006 9.916 -5.793 1.00 0.00 60 ARG A O 17
ATOM 19592 N N . GLY A 1 61 ? 7.454 7.857 -5.007 1.00 0.00 61 GLY A N 17
ATOM 19593 C CA . GLY A 1 61 ? 8.686 8.276 -4.364 1.00 0.00 61 GLY A CA 17
ATOM 19594 C C . GLY A 1 61 ? 8.490 8.613 -2.899 1.00 0.00 61 GLY A C 17
ATOM 19595 O O . GLY A 1 61 ? 9.432 8.544 -2.110 1.00 0.00 61 GLY A O 17
ATOM 19599 N N . GLN A 1 62 ? 7.266 8.980 -2.537 1.00 0.00 62 GLN A N 17
ATOM 19600 C CA . GLN A 1 62 ? 6.951 9.332 -1.157 1.00 0.00 62 GLN A CA 17
ATOM 19601 C C . GLN A 1 62 ? 6.997 8.101 -0.258 1.00 0.00 62 GLN A C 17
ATOM 19602 O O . GLN A 1 62 ? 7.024 6.967 -0.738 1.00 0.00 62 GLN A O 17
ATOM 19616 N N . THR A 1 63 ? 7.005 8.331 1.052 1.00 0.00 63 THR A N 17
ATOM 19617 C CA . THR A 1 63 ? 7.050 7.242 2.019 1.00 0.00 63 THR A CA 17
ATOM 19618 C C . THR A 1 63 ? 6.252 7.586 3.271 1.00 0.00 63 THR A C 17
ATOM 19619 O O . THR A 1 63 ? 6.274 8.723 3.741 1.00 0.00 63 THR A O 17
ATOM 19630 N N . GLY A 1 64 ? 5.547 6.595 3.809 1.00 0.00 64 GLY A N 17
ATOM 19631 C CA . GLY A 1 64 ? 4.752 6.813 5.003 1.00 0.00 64 GLY A CA 17
ATOM 19632 C C . GLY A 1 64 ? 4.009 5.566 5.442 1.00 0.00 64 GLY A C 17
ATOM 19633 O O . GLY A 1 64 ? 4.100 4.522 4.795 1.00 0.00 64 GLY A O 17
ATOM 19637 N N . ILE A 1 65 ? 3.275 5.674 6.544 1.00 0.00 65 ILE A N 17
ATOM 19638 C CA . ILE A 1 65 ? 2.515 4.545 7.068 1.00 0.00 65 ILE A CA 17
ATOM 19639 C C . ILE A 1 65 ? 1.057 4.614 6.629 1.00 0.00 65 ILE A C 17
ATOM 19640 O O . ILE A 1 65 ? 0.524 5.694 6.372 1.00 0.00 65 ILE A O 17
ATOM 19656 N N . PHE A 1 66 ? 0.415 3.453 6.546 1.00 0.00 66 PHE A N 17
ATOM 19657 C CA . PHE A 1 66 ? -0.984 3.380 6.138 1.00 0.00 66 PHE A CA 17
ATOM 19658 C C . PHE A 1 66 ? -1.587 2.027 6.502 1.00 0.00 66 PHE A C 17
ATOM 19659 O O . PHE A 1 66 ? -0.893 1.013 6.590 1.00 0.00 66 PHE A O 17
ATOM 19676 N N . PRO A 1 67 ? -2.910 2.008 6.720 1.00 0.00 67 PRO A N 17
ATOM 19677 C CA . PRO A 1 67 ? -3.636 0.786 7.078 1.00 0.00 67 PRO A CA 17
ATOM 19678 C C . PRO A 1 67 ? -3.715 -0.202 5.920 1.00 0.00 67 PRO A C 17
ATOM 19679 O O . PRO A 1 67 ? -4.234 0.119 4.851 1.00 0.00 67 PRO A O 17
ATOM 19690 N N . ALA A 1 68 ? -3.195 -1.406 6.139 1.00 0.00 68 ALA A N 17
ATOM 19691 C CA . ALA A 1 68 ? -3.209 -2.442 5.114 1.00 0.00 68 ALA A CA 17
ATOM 19692 C C . ALA A 1 68 ? -4.635 -2.768 4.682 1.00 0.00 68 ALA A C 17
ATOM 19693 O O . ALA A 1 68 ? -4.856 -3.322 3.606 1.00 0.00 68 ALA A O 17
ATOM 19700 N N . ASN A 1 69 ? -5.599 -2.420 5.528 1.00 0.00 69 ASN A N 17
ATOM 19701 C CA . ASN A 1 69 ? -7.004 -2.677 5.233 1.00 0.00 69 ASN A CA 17
ATOM 19702 C C . ASN A 1 69 ? -7.488 -1.799 4.083 1.00 0.00 69 ASN A C 17
ATOM 19703 O O . ASN A 1 69 ? -8.543 -2.049 3.500 1.00 0.00 69 ASN A O 17
ATOM 19714 N N . TYR A 1 70 ? -6.710 -0.772 3.762 1.00 0.00 70 TYR A N 17
ATOM 19715 C CA . TYR A 1 70 ? -7.059 0.144 2.683 1.00 0.00 70 TYR A CA 17
ATOM 19716 C C . TYR A 1 70 ? -6.463 -0.322 1.358 1.00 0.00 70 TYR A C 17
ATOM 19717 O O . TYR A 1 70 ? -6.715 0.270 0.308 1.00 0.00 70 TYR A O 17
ATOM 19735 N N . VAL A 1 71 ? -5.671 -1.388 1.415 1.00 0.00 71 VAL A N 17
ATOM 19736 C CA . VAL A 1 71 ? -5.039 -1.936 0.221 1.00 0.00 71 VAL A CA 17
ATOM 19737 C C . VAL A 1 71 ? -5.323 -3.428 0.085 1.00 0.00 71 VAL A C 17
ATOM 19738 O O . VAL A 1 71 ? -6.046 -4.011 0.894 1.00 0.00 71 VAL A O 17
ATOM 19751 N N . THR A 1 72 ? -4.749 -4.042 -0.945 1.00 0.00 72 THR A N 17
ATOM 19752 C CA . THR A 1 72 ? -4.940 -5.466 -1.189 1.00 0.00 72 THR A CA 17
ATOM 19753 C C . THR A 1 72 ? -3.729 -6.071 -1.890 1.00 0.00 72 THR A C 17
ATOM 19754 O O . THR A 1 72 ? -3.225 -5.518 -2.867 1.00 0.00 72 THR A O 17
ATOM 19765 N N . MET A 1 73 ? -3.267 -7.211 -1.386 1.00 0.00 73 MET A N 17
ATOM 19766 C CA . MET A 1 73 ? -2.116 -7.892 -1.967 1.00 0.00 73 MET A CA 17
ATOM 19767 C C . MET A 1 73 ? -2.549 -9.148 -2.717 1.00 0.00 73 MET A C 17
ATOM 19768 O O . MET A 1 73 ? -1.781 -10.100 -2.846 1.00 0.00 73 MET A O 17
ATOM 19782 N N . ASN A 1 74 ? -3.783 -9.142 -3.209 1.00 0.00 74 ASN A N 17
ATOM 19783 C CA . ASN A 1 74 ? -4.318 -10.282 -3.946 1.00 0.00 74 ASN A CA 17
ATOM 19784 C C . ASN A 1 74 ? -4.146 -10.087 -5.449 1.00 0.00 74 ASN A C 17
ATOM 19785 O O . ASN A 1 74 ? -3.758 -9.012 -5.906 1.00 0.00 74 ASN A O 17
ATOM 19796 N N . SER A 1 75 ? -4.439 -11.134 -6.213 1.00 0.00 75 SER A N 17
ATOM 19797 C CA . SER A 1 75 ? -4.314 -11.080 -7.665 1.00 0.00 75 SER A CA 17
ATOM 19798 C C . SER A 1 75 ? -5.686 -10.977 -8.325 1.00 0.00 75 SER A C 17
ATOM 19799 O O . SER A 1 75 ? -6.512 -11.881 -8.210 1.00 0.00 75 SER A O 17
ATOM 19807 N N . GLY A 1 76 ? -5.921 -9.866 -9.017 1.00 0.00 76 GLY A N 17
ATOM 19808 C CA . GLY A 1 76 ? -7.193 -9.663 -9.685 1.00 0.00 76 GLY A CA 17
ATOM 19809 C C . GLY A 1 76 ? -7.049 -9.567 -11.191 1.00 0.00 76 GLY A C 17
ATOM 19810 O O . GLY A 1 76 ? -6.070 -10.036 -11.773 1.00 0.00 76 GLY A O 17
ATOM 19814 N N . PRO A 1 77 ? -8.042 -8.949 -11.846 1.00 0.00 77 PRO A N 17
ATOM 19815 C CA . PRO A 1 77 ? -8.044 -8.780 -13.302 1.00 0.00 77 PRO A CA 17
ATOM 19816 C C . PRO A 1 77 ? -6.985 -7.790 -13.773 1.00 0.00 77 PRO A C 17
ATOM 19817 O O . PRO A 1 77 ? -6.825 -6.715 -13.194 1.00 0.00 77 PRO A O 17
ATOM 19828 N N . SER A 1 78 ? -6.264 -8.157 -14.828 1.00 0.00 78 SER A N 17
ATOM 19829 C CA . SER A 1 78 ? -5.218 -7.302 -15.374 1.00 0.00 78 SER A CA 17
ATOM 19830 C C . SER A 1 78 ? -5.805 -6.267 -16.329 1.00 0.00 78 SER A C 17
ATOM 19831 O O . SER A 1 78 ? -6.960 -6.372 -16.741 1.00 0.00 78 SER A O 17
ATOM 19839 N N . SER A 1 79 ? -5.001 -5.268 -16.677 1.00 0.00 79 SER A N 17
ATOM 19840 C CA . SER A 1 79 ? -5.441 -4.211 -17.581 1.00 0.00 79 SER A CA 17
ATOM 19841 C C . SER A 1 79 ? -5.067 -4.540 -19.023 1.00 0.00 79 SER A C 17
ATOM 19842 O O . SER A 1 79 ? -4.004 -5.099 -19.289 1.00 0.00 79 SER A O 17
ATOM 19850 N N . GLY A 1 80 ? -5.951 -4.187 -19.952 1.00 0.00 80 GLY A N 17
ATOM 19851 C CA . GLY A 1 80 ? -5.697 -4.452 -21.356 1.00 0.00 80 GLY A CA 17
ATOM 19852 C C . GLY A 1 80 ? -6.904 -4.166 -22.227 1.00 0.00 80 GLY A C 17
ATOM 19853 O O . GLY A 1 80 ? -7.472 -5.076 -22.831 1.00 0.00 80 GLY A O 17
ATOM 19857 N N . GLY A 1 1 ? 42.038 12.774 18.031 1.00 0.00 1 GLY A N 18
ATOM 19858 C CA . GLY A 1 1 ? 41.800 11.892 16.903 1.00 0.00 1 GLY A CA 18
ATOM 19859 C C . GLY A 1 1 ? 40.324 11.653 16.655 1.00 0.00 1 GLY A C 18
ATOM 19860 O O . GLY A 1 1 ? 39.473 12.322 17.240 1.00 0.00 1 GLY A O 18
ATOM 19864 N N . SER A 1 2 ? 40.019 10.697 15.783 1.00 0.00 2 SER A N 18
ATOM 19865 C CA . SER A 1 2 ? 38.636 10.374 15.455 1.00 0.00 2 SER A CA 18
ATOM 19866 C C . SER A 1 2 ? 38.201 9.083 16.140 1.00 0.00 2 SER A C 18
ATOM 19867 O O . SER A 1 2 ? 39.003 8.410 16.788 1.00 0.00 2 SER A O 18
ATOM 19875 N N . SER A 1 3 ? 36.925 8.742 15.992 1.00 0.00 3 SER A N 18
ATOM 19876 C CA . SER A 1 3 ? 36.381 7.533 16.600 1.00 0.00 3 SER A CA 18
ATOM 19877 C C . SER A 1 3 ? 36.371 6.380 15.601 1.00 0.00 3 SER A C 18
ATOM 19878 O O . SER A 1 3 ? 36.687 6.560 14.425 1.00 0.00 3 SER A O 18
ATOM 19886 N N . GLY A 1 4 ? 36.005 5.194 16.078 1.00 0.00 4 GLY A N 18
ATOM 19887 C CA . GLY A 1 4 ? 35.961 4.029 15.215 1.00 0.00 4 GLY A CA 18
ATOM 19888 C C . GLY A 1 4 ? 34.711 3.988 14.359 1.00 0.00 4 GLY A C 18
ATOM 19889 O O . GLY A 1 4 ? 34.419 4.936 13.629 1.00 0.00 4 GLY A O 18
ATOM 19893 N N . SER A 1 5 ? 33.971 2.888 14.446 1.00 0.00 5 SER A N 18
ATOM 19894 C CA . SER A 1 5 ? 32.748 2.725 13.669 1.00 0.00 5 SER A CA 18
ATOM 19895 C C . SER A 1 5 ? 31.786 1.766 14.364 1.00 0.00 5 SER A C 18
ATOM 19896 O O . SER A 1 5 ? 32.169 0.669 14.767 1.00 0.00 5 SER A O 18
ATOM 19904 N N . SER A 1 6 ? 30.533 2.190 14.500 1.00 0.00 6 SER A N 18
ATOM 19905 C CA . SER A 1 6 ? 29.516 1.372 15.149 1.00 0.00 6 SER A CA 18
ATOM 19906 C C . SER A 1 6 ? 28.295 1.207 14.249 1.00 0.00 6 SER A C 18
ATOM 19907 O O . SER A 1 6 ? 27.455 2.101 14.154 1.00 0.00 6 SER A O 18
ATOM 19915 N N . GLY A 1 7 ? 28.205 0.056 13.590 1.00 0.00 7 GLY A N 18
ATOM 19916 C CA . GLY A 1 7 ? 27.084 -0.206 12.705 1.00 0.00 7 GLY A CA 18
ATOM 19917 C C . GLY A 1 7 ? 25.902 -0.816 13.432 1.00 0.00 7 GLY A C 18
ATOM 19918 O O . GLY A 1 7 ? 26.005 -1.909 13.991 1.00 0.00 7 GLY A O 18
ATOM 19922 N N . HIS A 1 8 ? 24.777 -0.109 13.426 1.00 0.00 8 HIS A N 18
ATOM 19923 C CA . HIS A 1 8 ? 23.570 -0.588 14.092 1.00 0.00 8 HIS A CA 18
ATOM 19924 C C . HIS A 1 8 ? 23.159 -1.955 13.554 1.00 0.00 8 HIS A C 18
ATOM 19925 O O . HIS A 1 8 ? 22.940 -2.121 12.355 1.00 0.00 8 HIS A O 18
ATOM 19940 N N . GLU A 1 9 ? 23.058 -2.932 14.451 1.00 0.00 9 GLU A N 18
ATOM 19941 C CA . GLU A 1 9 ? 22.676 -4.285 14.065 1.00 0.00 9 GLU A CA 18
ATOM 19942 C C . GLU A 1 9 ? 21.159 -4.450 14.090 1.00 0.00 9 GLU A C 18
ATOM 19943 O O . GLU A 1 9 ? 20.568 -4.692 15.143 1.00 0.00 9 GLU A O 18
ATOM 19955 N N . ARG A 1 10 ? 20.536 -4.316 12.924 1.00 0.00 10 ARG A N 18
ATOM 19956 C CA . ARG A 1 10 ? 19.088 -4.448 12.812 1.00 0.00 10 ARG A CA 18
ATOM 19957 C C . ARG A 1 10 ? 18.718 -5.615 11.900 1.00 0.00 10 ARG A C 18
ATOM 19958 O O . ARG A 1 10 ? 19.415 -5.901 10.927 1.00 0.00 10 ARG A O 18
ATOM 19979 N N . VAL A 1 11 ? 17.616 -6.284 12.223 1.00 0.00 11 VAL A N 18
ATOM 19980 C CA . VAL A 1 11 ? 17.152 -7.419 11.434 1.00 0.00 11 VAL A CA 18
ATOM 19981 C C . VAL A 1 11 ? 15.972 -7.029 10.551 1.00 0.00 11 VAL A C 18
ATOM 19982 O O . VAL A 1 11 ? 15.394 -5.954 10.709 1.00 0.00 11 VAL A O 18
ATOM 19995 N N . GLY A 1 12 ? 15.618 -7.911 9.621 1.00 0.00 12 GLY A N 18
ATOM 19996 C CA . GLY A 1 12 ? 14.507 -7.640 8.727 1.00 0.00 12 GLY A CA 18
ATOM 19997 C C . GLY A 1 12 ? 14.890 -7.787 7.267 1.00 0.00 12 GLY A C 18
ATOM 19998 O O . GLY A 1 12 ? 14.674 -6.876 6.468 1.00 0.00 12 GLY A O 18
ATOM 20002 N N . ASN A 1 13 ? 15.461 -8.935 6.919 1.00 0.00 13 ASN A N 18
ATOM 20003 C CA . ASN A 1 13 ? 15.876 -9.196 5.546 1.00 0.00 13 ASN A CA 18
ATOM 20004 C C . ASN A 1 13 ? 14.770 -8.826 4.563 1.00 0.00 13 ASN A C 18
ATOM 20005 O O . ASN A 1 13 ? 13.710 -9.453 4.540 1.00 0.00 13 ASN A O 18
ATOM 20016 N N . LEU A 1 14 ? 15.024 -7.805 3.752 1.00 0.00 14 LEU A N 18
ATOM 20017 C CA . LEU A 1 14 ? 14.050 -7.351 2.765 1.00 0.00 14 LEU A CA 18
ATOM 20018 C C . LEU A 1 14 ? 14.377 -7.904 1.382 1.00 0.00 14 LEU A C 18
ATOM 20019 O O . LEU A 1 14 ? 14.767 -7.162 0.482 1.00 0.00 14 LEU A O 18
ATOM 20035 N N . ASN A 1 15 ? 14.214 -9.213 1.220 1.00 0.00 15 ASN A N 18
ATOM 20036 C CA . ASN A 1 15 ? 14.491 -9.866 -0.054 1.00 0.00 15 ASN A CA 18
ATOM 20037 C C . ASN A 1 15 ? 13.893 -9.073 -1.213 1.00 0.00 15 ASN A C 18
ATOM 20038 O O . ASN A 1 15 ? 14.530 -8.899 -2.251 1.00 0.00 15 ASN A O 18
ATOM 20049 N N . GLN A 1 16 ? 12.667 -8.596 -1.025 1.00 0.00 16 GLN A N 18
ATOM 20050 C CA . GLN A 1 16 ? 11.984 -7.821 -2.055 1.00 0.00 16 GLN A CA 18
ATOM 20051 C C . GLN A 1 16 ? 10.666 -7.261 -1.530 1.00 0.00 16 GLN A C 18
ATOM 20052 O O . GLN A 1 16 ? 9.966 -7.893 -0.739 1.00 0.00 16 GLN A O 18
ATOM 20066 N N . PRO A 1 17 ? 10.319 -6.045 -1.978 1.00 0.00 17 PRO A N 18
ATOM 20067 C CA . PRO A 1 17 ? 9.084 -5.373 -1.567 1.00 0.00 17 PRO A CA 18
ATOM 20068 C C . PRO A 1 17 ? 7.840 -6.046 -2.137 1.00 0.00 17 PRO A C 18
ATOM 20069 O O . PRO A 1 17 ? 7.938 -7.005 -2.903 1.00 0.00 17 PRO A O 18
ATOM 20080 N N . ILE A 1 18 ? 6.672 -5.537 -1.759 1.00 0.00 18 ILE A N 18
ATOM 20081 C CA . ILE A 1 18 ? 5.409 -6.089 -2.235 1.00 0.00 18 ILE A CA 18
ATOM 20082 C C . ILE A 1 18 ? 4.565 -5.020 -2.921 1.00 0.00 18 ILE A C 18
ATOM 20083 O O . ILE A 1 18 ? 4.701 -3.831 -2.633 1.00 0.00 18 ILE A O 18
ATOM 20099 N N . GLU A 1 19 ? 3.694 -5.452 -3.826 1.00 0.00 19 GLU A N 18
ATOM 20100 C CA . GLU A 1 19 ? 2.827 -4.530 -4.552 1.00 0.00 19 GLU A CA 18
ATOM 20101 C C . GLU A 1 19 ? 1.374 -4.693 -4.115 1.00 0.00 19 GLU A C 18
ATOM 20102 O O . GLU A 1 19 ? 0.813 -5.787 -4.181 1.00 0.00 19 GLU A O 18
ATOM 20114 N N . VAL A 1 20 ? 0.770 -3.596 -3.669 1.00 0.00 20 VAL A N 18
ATOM 20115 C CA . VAL A 1 20 ? -0.618 -3.615 -3.222 1.00 0.00 20 VAL A CA 18
ATOM 20116 C C . VAL A 1 20 ? -1.413 -2.476 -3.849 1.00 0.00 20 VAL A C 18
ATOM 20117 O O . VAL A 1 20 ? -0.900 -1.372 -4.032 1.00 0.00 20 VAL A O 18
ATOM 20130 N N . THR A 1 21 ? -2.672 -2.751 -4.178 1.00 0.00 21 THR A N 18
ATOM 20131 C CA . THR A 1 21 ? -3.539 -1.750 -4.785 1.00 0.00 21 THR A CA 18
ATOM 20132 C C . THR A 1 21 ? -4.472 -1.130 -3.751 1.00 0.00 21 THR A C 18
ATOM 20133 O O . THR A 1 21 ? -5.279 -1.824 -3.135 1.00 0.00 21 THR A O 18
ATOM 20144 N N . ALA A 1 22 ? -4.355 0.181 -3.567 1.00 0.00 22 ALA A N 18
ATOM 20145 C CA . ALA A 1 22 ? -5.190 0.895 -2.609 1.00 0.00 22 ALA A CA 18
ATOM 20146 C C . ALA A 1 22 ? -6.667 0.767 -2.966 1.00 0.00 22 ALA A C 18
ATOM 20147 O O . ALA A 1 22 ? -7.124 1.320 -3.967 1.00 0.00 22 ALA A O 18
ATOM 20154 N N . LEU A 1 23 ? -7.409 0.035 -2.142 1.00 0.00 23 LEU A N 18
ATOM 20155 C CA . LEU A 1 23 ? -8.835 -0.166 -2.372 1.00 0.00 23 LEU A CA 18
ATOM 20156 C C . LEU A 1 23 ? -9.605 1.138 -2.190 1.00 0.00 23 LEU A C 18
ATOM 20157 O O . LEU A 1 23 ? -10.604 1.381 -2.867 1.00 0.00 23 LEU A O 18
ATOM 20173 N N . TYR A 1 24 ? -9.132 1.975 -1.273 1.00 0.00 24 TYR A N 18
ATOM 20174 C CA . TYR A 1 24 ? -9.776 3.255 -1.002 1.00 0.00 24 TYR A CA 18
ATOM 20175 C C . TYR A 1 24 ? -8.739 4.358 -0.816 1.00 0.00 24 TYR A C 18
ATOM 20176 O O . TYR A 1 24 ? -7.571 4.087 -0.536 1.00 0.00 24 TYR A O 18
ATOM 20194 N N . SER A 1 25 ? -9.175 5.604 -0.972 1.00 0.00 25 SER A N 18
ATOM 20195 C CA . SER A 1 25 ? -8.284 6.750 -0.824 1.00 0.00 25 SER A CA 18
ATOM 20196 C C . SER A 1 25 ? -7.885 6.942 0.636 1.00 0.00 25 SER A C 18
ATOM 20197 O O . SER A 1 25 ? -8.485 6.357 1.538 1.00 0.00 25 SER A O 18
ATOM 20205 N N . PHE A 1 26 ? -6.867 7.766 0.860 1.00 0.00 26 PHE A N 18
ATOM 20206 C CA . PHE A 1 26 ? -6.385 8.036 2.210 1.00 0.00 26 PHE A CA 18
ATOM 20207 C C . PHE A 1 26 ? -5.592 9.339 2.254 1.00 0.00 26 PHE A C 18
ATOM 20208 O O . PHE A 1 26 ? -5.075 9.797 1.236 1.00 0.00 26 PHE A O 18
ATOM 20225 N N . GLU A 1 27 ? -5.502 9.930 3.441 1.00 0.00 27 GLU A N 18
ATOM 20226 C CA . GLU A 1 27 ? -4.773 11.181 3.618 1.00 0.00 27 GLU A CA 18
ATOM 20227 C C . GLU A 1 27 ? -3.965 11.162 4.912 1.00 0.00 27 GLU A C 18
ATOM 20228 O O . GLU A 1 27 ? -4.517 11.284 6.004 1.00 0.00 27 GLU A O 18
ATOM 20240 N N . GLY A 1 28 ? -2.651 11.007 4.779 1.00 0.00 28 GLY A N 18
ATOM 20241 C CA . GLY A 1 28 ? -1.786 10.973 5.944 1.00 0.00 28 GLY A CA 18
ATOM 20242 C C . GLY A 1 28 ? -2.066 12.111 6.906 1.00 0.00 28 GLY A C 18
ATOM 20243 O O . GLY A 1 28 ? -1.654 13.246 6.670 1.00 0.00 28 GLY A O 18
ATOM 20247 N N . GLN A 1 29 ? -2.769 11.807 7.992 1.00 0.00 29 GLN A N 18
ATOM 20248 C CA . GLN A 1 29 ? -3.105 12.814 8.991 1.00 0.00 29 GLN A CA 18
ATOM 20249 C C . GLN A 1 29 ? -1.853 13.305 9.712 1.00 0.00 29 GLN A C 18
ATOM 20250 O O . GLN A 1 29 ? -1.748 14.480 10.061 1.00 0.00 29 GLN A O 18
ATOM 20264 N N . GLN A 1 30 ? -0.908 12.397 9.930 1.00 0.00 30 GLN A N 18
ATOM 20265 C CA . GLN A 1 30 ? 0.336 12.738 10.610 1.00 0.00 30 GLN A CA 18
ATOM 20266 C C . GLN A 1 30 ? 1.383 13.229 9.615 1.00 0.00 30 GLN A C 18
ATOM 20267 O O . GLN A 1 30 ? 1.325 12.935 8.421 1.00 0.00 30 GLN A O 18
ATOM 20281 N N . PRO A 1 31 ? 2.364 13.994 10.117 1.00 0.00 31 PRO A N 18
ATOM 20282 C CA . PRO A 1 31 ? 3.443 14.541 9.289 1.00 0.00 31 PRO A CA 18
ATOM 20283 C C . PRO A 1 31 ? 4.402 13.461 8.799 1.00 0.00 31 PRO A C 18
ATOM 20284 O O . PRO A 1 31 ? 5.382 13.752 8.115 1.00 0.00 31 PRO A O 18
ATOM 20295 N N . GLY A 1 32 ? 4.113 12.213 9.155 1.00 0.00 32 GLY A N 18
ATOM 20296 C CA . GLY A 1 32 ? 4.959 11.109 8.742 1.00 0.00 32 GLY A CA 18
ATOM 20297 C C . GLY A 1 32 ? 4.170 9.974 8.120 1.00 0.00 32 GLY A C 18
ATOM 20298 O O . GLY A 1 32 ? 4.566 8.812 8.208 1.00 0.00 32 GLY A O 18
ATOM 20302 N N . ASP A 1 33 ? 3.050 10.311 7.490 1.00 0.00 33 ASP A N 18
ATOM 20303 C CA . ASP A 1 33 ? 2.202 9.311 6.851 1.00 0.00 33 ASP A CA 18
ATOM 20304 C C . ASP A 1 33 ? 2.317 9.391 5.332 1.00 0.00 33 ASP A C 18
ATOM 20305 O O . ASP A 1 33 ? 3.080 10.198 4.799 1.00 0.00 33 ASP A O 18
ATOM 20314 N N . LEU A 1 34 ? 1.557 8.549 4.641 1.00 0.00 34 LEU A N 18
ATOM 20315 C CA . LEU A 1 34 ? 1.575 8.523 3.183 1.00 0.00 34 LEU A CA 18
ATOM 20316 C C . LEU A 1 34 ? 0.188 8.814 2.616 1.00 0.00 34 LEU A C 18
ATOM 20317 O O . LEU A 1 34 ? -0.821 8.368 3.160 1.00 0.00 34 LEU A O 18
ATOM 20333 N N . ASN A 1 35 ? 0.148 9.564 1.520 1.00 0.00 35 ASN A N 18
ATOM 20334 C CA . ASN A 1 35 ? -1.114 9.913 0.878 1.00 0.00 35 ASN A CA 18
ATOM 20335 C C . ASN A 1 35 ? -1.273 9.175 -0.448 1.00 0.00 35 ASN A C 18
ATOM 20336 O O . ASN A 1 35 ? -0.396 9.229 -1.310 1.00 0.00 35 ASN A O 18
ATOM 20347 N N . PHE A 1 36 ? -2.399 8.486 -0.603 1.00 0.00 36 PHE A N 18
ATOM 20348 C CA . PHE A 1 36 ? -2.673 7.736 -1.824 1.00 0.00 36 PHE A CA 18
ATOM 20349 C C . PHE A 1 36 ? -4.151 7.822 -2.194 1.00 0.00 36 PHE A C 18
ATOM 20350 O O . PHE A 1 36 ? -4.940 8.457 -1.494 1.00 0.00 36 PHE A O 18
ATOM 20367 N N . GLN A 1 37 ? -4.517 7.180 -3.299 1.00 0.00 37 GLN A N 18
ATOM 20368 C CA . GLN A 1 37 ? -5.899 7.185 -3.763 1.00 0.00 37 GLN A CA 18
ATOM 20369 C C . GLN A 1 37 ? -6.331 5.790 -4.201 1.00 0.00 37 GLN A C 18
ATOM 20370 O O . GLN A 1 37 ? -5.499 4.953 -4.550 1.00 0.00 37 GLN A O 18
ATOM 20384 N N . ALA A 1 38 ? -7.638 5.547 -4.181 1.00 0.00 38 ALA A N 18
ATOM 20385 C CA . ALA A 1 38 ? -8.180 4.254 -4.578 1.00 0.00 38 ALA A CA 18
ATOM 20386 C C . ALA A 1 38 ? -7.655 3.835 -5.948 1.00 0.00 38 ALA A C 18
ATOM 20387 O O . ALA A 1 38 ? -8.091 4.353 -6.975 1.00 0.00 38 ALA A O 18
ATOM 20394 N N . GLY A 1 39 ? -6.715 2.894 -5.954 1.00 0.00 39 GLY A N 18
ATOM 20395 C CA . GLY A 1 39 ? -6.146 2.423 -7.203 1.00 0.00 39 GLY A CA 18
ATOM 20396 C C . GLY A 1 39 ? -4.640 2.588 -7.252 1.00 0.00 39 GLY A C 18
ATOM 20397 O O . GLY A 1 39 ? -3.942 1.795 -7.884 1.00 0.00 39 GLY A O 18
ATOM 20401 N N . ASP A 1 40 ? -4.138 3.622 -6.586 1.00 0.00 40 ASP A N 18
ATOM 20402 C CA . ASP A 1 40 ? -2.704 3.889 -6.557 1.00 0.00 40 ASP A CA 18
ATOM 20403 C C . ASP A 1 40 ? -1.948 2.726 -5.922 1.00 0.00 40 ASP A C 18
ATOM 20404 O O . ASP A 1 40 ? -2.318 2.241 -4.853 1.00 0.00 40 ASP A O 18
ATOM 20413 N N . ARG A 1 41 ? -0.887 2.283 -6.590 1.00 0.00 41 ARG A N 18
ATOM 20414 C CA . ARG A 1 41 ? -0.080 1.175 -6.093 1.00 0.00 41 ARG A CA 18
ATOM 20415 C C . ARG A 1 41 ? 0.935 1.662 -5.063 1.00 0.00 41 ARG A C 18
ATOM 20416 O O . ARG A 1 41 ? 1.612 2.669 -5.272 1.00 0.00 41 ARG A O 18
ATOM 20437 N N . ILE A 1 42 ? 1.036 0.940 -3.952 1.00 0.00 42 ILE A N 18
ATOM 20438 C CA . ILE A 1 42 ? 1.969 1.298 -2.891 1.00 0.00 42 ILE A CA 18
ATOM 20439 C C . ILE A 1 42 ? 3.019 0.211 -2.693 1.00 0.00 42 ILE A C 18
ATOM 20440 O O . ILE A 1 42 ? 2.698 -0.919 -2.323 1.00 0.00 42 ILE A O 18
ATOM 20456 N N . THR A 1 43 ? 4.278 0.560 -2.940 1.00 0.00 43 THR A N 18
ATOM 20457 C CA . THR A 1 43 ? 5.377 -0.386 -2.788 1.00 0.00 43 THR A CA 18
ATOM 20458 C C . THR A 1 43 ? 5.660 -0.668 -1.317 1.00 0.00 43 THR A C 18
ATOM 20459 O O . THR A 1 43 ? 6.320 0.119 -0.638 1.00 0.00 43 THR A O 18
ATOM 20470 N N . VAL A 1 44 ? 5.158 -1.798 -0.829 1.00 0.00 44 VAL A N 18
ATOM 20471 C CA . VAL A 1 44 ? 5.358 -2.186 0.562 1.00 0.00 44 VAL A CA 18
ATOM 20472 C C . VAL A 1 44 ? 6.833 -2.441 0.854 1.00 0.00 44 VAL A C 18
ATOM 20473 O O . VAL A 1 44 ? 7.423 -3.390 0.338 1.00 0.00 44 VAL A O 18
ATOM 20486 N N . ILE A 1 45 ? 7.421 -1.588 1.686 1.00 0.00 45 ILE A N 18
ATOM 20487 C CA . ILE A 1 45 ? 8.826 -1.722 2.049 1.00 0.00 45 ILE A CA 18
ATOM 20488 C C . ILE A 1 45 ? 8.982 -2.388 3.411 1.00 0.00 45 ILE A C 18
ATOM 20489 O O . ILE A 1 45 ? 9.883 -3.201 3.617 1.00 0.00 45 ILE A O 18
ATOM 20505 N N . SER A 1 46 ? 8.096 -2.040 4.339 1.00 0.00 46 SER A N 18
ATOM 20506 C CA . SER A 1 46 ? 8.135 -2.603 5.683 1.00 0.00 46 SER A CA 18
ATOM 20507 C C . SER A 1 46 ? 6.725 -2.864 6.204 1.00 0.00 46 SER A C 18
ATOM 20508 O O . SER A 1 46 ? 5.998 -1.936 6.558 1.00 0.00 46 SER A O 18
ATOM 20516 N N . LYS A 1 47 ? 6.344 -4.137 6.248 1.00 0.00 47 LYS A N 18
ATOM 20517 C CA . LYS A 1 47 ? 5.022 -4.524 6.726 1.00 0.00 47 LYS A CA 18
ATOM 20518 C C . LYS A 1 47 ? 5.111 -5.732 7.653 1.00 0.00 47 LYS A C 18
ATOM 20519 O O . LYS A 1 47 ? 6.151 -6.387 7.738 1.00 0.00 47 LYS A O 18
ATOM 20538 N N . THR A 1 48 ? 4.014 -6.024 8.344 1.00 0.00 48 THR A N 18
ATOM 20539 C CA . THR A 1 48 ? 3.968 -7.154 9.264 1.00 0.00 48 THR A CA 18
ATOM 20540 C C . THR A 1 48 ? 2.987 -8.216 8.782 1.00 0.00 48 THR A C 18
ATOM 20541 O O . THR A 1 48 ? 2.365 -8.068 7.729 1.00 0.00 48 THR A O 18
ATOM 20552 N N . ASP A 1 49 ? 2.852 -9.286 9.557 1.00 0.00 49 ASP A N 18
ATOM 20553 C CA . ASP A 1 49 ? 1.944 -10.373 9.210 1.00 0.00 49 ASP A CA 18
ATOM 20554 C C . ASP A 1 49 ? 0.529 -10.075 9.695 1.00 0.00 49 ASP A C 18
ATOM 20555 O O . ASP A 1 49 ? -0.180 -10.968 10.159 1.00 0.00 49 ASP A O 18
ATOM 20564 N N . SER A 1 50 ? 0.125 -8.814 9.587 1.00 0.00 50 SER A N 18
ATOM 20565 C CA . SER A 1 50 ? -1.204 -8.397 10.019 1.00 0.00 50 SER A CA 18
ATOM 20566 C C . SER A 1 50 ? -1.703 -7.221 9.184 1.00 0.00 50 SER A C 18
ATOM 20567 O O . SER A 1 50 ? -1.019 -6.207 9.048 1.00 0.00 50 SER A O 18
ATOM 20575 N N . HIS A 1 51 ? -2.901 -7.366 8.626 1.00 0.00 51 HIS A N 18
ATOM 20576 C CA . HIS A 1 51 ? -3.494 -6.317 7.805 1.00 0.00 51 HIS A CA 18
ATOM 20577 C C . HIS A 1 51 ? -4.001 -5.169 8.672 1.00 0.00 51 HIS A C 18
ATOM 20578 O O . HIS A 1 51 ? -3.611 -4.017 8.484 1.00 0.00 51 HIS A O 18
ATOM 20593 N N . PHE A 1 52 ? -4.873 -5.492 9.621 1.00 0.00 52 PHE A N 18
ATOM 20594 C CA . PHE A 1 52 ? -5.436 -4.487 10.516 1.00 0.00 52 PHE A CA 18
ATOM 20595 C C . PHE A 1 52 ? -4.381 -3.458 10.910 1.00 0.00 52 PHE A C 18
ATOM 20596 O O . PHE A 1 52 ? -4.647 -2.256 10.927 1.00 0.00 52 PHE A O 18
ATOM 20613 N N . ASP A 1 53 ? -3.183 -3.938 11.225 1.00 0.00 53 ASP A N 18
ATOM 20614 C CA . ASP A 1 53 ? -2.087 -3.061 11.618 1.00 0.00 53 ASP A CA 18
ATOM 20615 C C . ASP A 1 53 ? -1.664 -2.166 10.458 1.00 0.00 53 ASP A C 18
ATOM 20616 O O . ASP A 1 53 ? -1.997 -2.432 9.303 1.00 0.00 53 ASP A O 18
ATOM 20625 N N . TRP A 1 54 ? -0.930 -1.105 10.773 1.00 0.00 54 TRP A N 18
ATOM 20626 C CA . TRP A 1 54 ? -0.463 -0.169 9.755 1.00 0.00 54 TRP A CA 18
ATOM 20627 C C . TRP A 1 54 ? 0.885 -0.606 9.192 1.00 0.00 54 TRP A C 18
ATOM 20628 O O . TRP A 1 54 ? 1.746 -1.090 9.926 1.00 0.00 54 TRP A O 18
ATOM 20649 N N . TRP A 1 55 ? 1.060 -0.433 7.887 1.00 0.00 55 TRP A N 18
ATOM 20650 C CA . TRP A 1 55 ? 2.304 -0.809 7.227 1.00 0.00 55 TRP A CA 18
ATOM 20651 C C . TRP A 1 55 ? 2.994 0.411 6.627 1.00 0.00 55 TRP A C 18
ATOM 20652 O O . TRP A 1 55 ? 2.427 1.503 6.599 1.00 0.00 55 TRP A O 18
ATOM 20673 N N . GLU A 1 56 ? 4.219 0.219 6.149 1.00 0.00 56 GLU A N 18
ATOM 20674 C CA . GLU A 1 56 ? 4.985 1.306 5.551 1.00 0.00 56 GLU A CA 18
ATOM 20675 C C . GLU A 1 56 ? 5.325 0.995 4.096 1.00 0.00 56 GLU A C 18
ATOM 20676 O O . GLU A 1 56 ? 6.062 0.054 3.807 1.00 0.00 56 GLU A O 18
ATOM 20688 N N . GLY A 1 57 ? 4.781 1.795 3.183 1.00 0.00 57 GLY A N 18
ATOM 20689 C CA . GLY A 1 57 ? 5.037 1.589 1.770 1.00 0.00 57 GLY A CA 18
ATOM 20690 C C . GLY A 1 57 ? 5.501 2.854 1.075 1.00 0.00 57 GLY A C 18
ATOM 20691 O O . GLY A 1 57 ? 5.600 3.913 1.696 1.00 0.00 57 GLY A O 18
ATOM 20695 N N . LYS A 1 58 ? 5.788 2.746 -0.218 1.00 0.00 58 LYS A N 18
ATOM 20696 C CA . LYS A 1 58 ? 6.245 3.889 -1.000 1.00 0.00 58 LYS A CA 18
ATOM 20697 C C . LYS A 1 58 ? 5.302 4.161 -2.167 1.00 0.00 58 LYS A C 18
ATOM 20698 O O . LYS A 1 58 ? 4.868 3.238 -2.857 1.00 0.00 58 LYS A O 18
ATOM 20717 N N . LEU A 1 59 ? 4.989 5.434 -2.384 1.00 0.00 59 LEU A N 18
ATOM 20718 C CA . LEU A 1 59 ? 4.098 5.829 -3.469 1.00 0.00 59 LEU A CA 18
ATOM 20719 C C . LEU A 1 59 ? 4.664 7.023 -4.231 1.00 0.00 59 LEU A C 18
ATOM 20720 O O . LEU A 1 59 ? 5.017 8.041 -3.635 1.00 0.00 59 LEU A O 18
ATOM 20736 N N . ARG A 1 60 ? 4.744 6.893 -5.551 1.00 0.00 60 ARG A N 18
ATOM 20737 C CA . ARG A 1 60 ? 5.265 7.962 -6.394 1.00 0.00 60 ARG A CA 18
ATOM 20738 C C . ARG A 1 60 ? 6.529 8.565 -5.788 1.00 0.00 60 ARG A C 18
ATOM 20739 O O . ARG A 1 60 ? 6.781 9.762 -5.916 1.00 0.00 60 ARG A O 18
ATOM 20760 N N . GLY A 1 61 ? 7.321 7.726 -5.127 1.00 0.00 61 GLY A N 18
ATOM 20761 C CA . GLY A 1 61 ? 8.548 8.194 -4.511 1.00 0.00 61 GLY A CA 18
ATOM 20762 C C . GLY A 1 61 ? 8.371 8.522 -3.042 1.00 0.00 61 GLY A C 18
ATOM 20763 O O . GLY A 1 61 ? 9.302 8.375 -2.251 1.00 0.00 61 GLY A O 18
ATOM 20767 N N . GLN A 1 62 ? 7.174 8.969 -2.677 1.00 0.00 62 GLN A N 18
ATOM 20768 C CA . GLN A 1 62 ? 6.879 9.321 -1.293 1.00 0.00 62 GLN A CA 18
ATOM 20769 C C . GLN A 1 62 ? 6.907 8.086 -0.400 1.00 0.00 62 GLN A C 18
ATOM 20770 O O . GLN A 1 62 ? 6.880 6.954 -0.884 1.00 0.00 62 GLN A O 18
ATOM 20784 N N . THR A 1 63 ? 6.961 8.310 0.910 1.00 0.00 63 THR A N 18
ATOM 20785 C CA . THR A 1 63 ? 6.994 7.215 1.872 1.00 0.00 63 THR A CA 18
ATOM 20786 C C . THR A 1 63 ? 6.227 7.574 3.139 1.00 0.00 63 THR A C 18
ATOM 20787 O O . THR A 1 63 ? 6.220 8.727 3.567 1.00 0.00 63 THR A O 18
ATOM 20798 N N . GLY A 1 64 ? 5.580 6.577 3.737 1.00 0.00 64 GLY A N 18
ATOM 20799 C CA . GLY A 1 64 ? 4.819 6.808 4.950 1.00 0.00 64 GLY A CA 18
ATOM 20800 C C . GLY A 1 64 ? 4.075 5.571 5.413 1.00 0.00 64 GLY A C 18
ATOM 20801 O O . GLY A 1 64 ? 4.200 4.503 4.812 1.00 0.00 64 GLY A O 18
ATOM 20805 N N . ILE A 1 65 ? 3.302 5.714 6.483 1.00 0.00 65 ILE A N 18
ATOM 20806 C CA . ILE A 1 65 ? 2.536 4.598 7.026 1.00 0.00 65 ILE A CA 18
ATOM 20807 C C . ILE A 1 65 ? 1.074 4.677 6.601 1.00 0.00 65 ILE A C 18
ATOM 20808 O O . ILE A 1 65 ? 0.553 5.759 6.327 1.00 0.00 65 ILE A O 18
ATOM 20824 N N . PHE A 1 66 ? 0.415 3.524 6.551 1.00 0.00 66 PHE A N 18
ATOM 20825 C CA . PHE A 1 66 ? -0.989 3.462 6.160 1.00 0.00 66 PHE A CA 18
ATOM 20826 C C . PHE A 1 66 ? -1.607 2.127 6.564 1.00 0.00 66 PHE A C 18
ATOM 20827 O O . PHE A 1 66 ? -0.927 1.106 6.673 1.00 0.00 66 PHE A O 18
ATOM 20844 N N . PRO A 1 67 ? -2.929 2.133 6.793 1.00 0.00 67 PRO A N 18
ATOM 20845 C CA . PRO A 1 67 ? -3.669 0.931 7.189 1.00 0.00 67 PRO A CA 18
ATOM 20846 C C . PRO A 1 67 ? -3.771 -0.086 6.058 1.00 0.00 67 PRO A C 18
ATOM 20847 O O . PRO A 1 67 ? -4.280 0.219 4.980 1.00 0.00 67 PRO A O 18
ATOM 20858 N N . ALA A 1 68 ? -3.283 -1.296 6.310 1.00 0.00 68 ALA A N 18
ATOM 20859 C CA . ALA A 1 68 ? -3.321 -2.359 5.314 1.00 0.00 68 ALA A CA 18
ATOM 20860 C C . ALA A 1 68 ? -4.750 -2.627 4.852 1.00 0.00 68 ALA A C 18
ATOM 20861 O O . ALA A 1 68 ? -4.973 -3.106 3.741 1.00 0.00 68 ALA A O 18
ATOM 20868 N N . ASN A 1 69 ? -5.713 -2.316 5.713 1.00 0.00 69 ASN A N 18
ATOM 20869 C CA . ASN A 1 69 ? -7.121 -2.525 5.393 1.00 0.00 69 ASN A CA 18
ATOM 20870 C C . ASN A 1 69 ? -7.551 -1.639 4.228 1.00 0.00 69 ASN A C 18
ATOM 20871 O O . ASN A 1 69 ? -8.634 -1.815 3.668 1.00 0.00 69 ASN A O 18
ATOM 20882 N N . TYR A 1 70 ? -6.697 -0.688 3.867 1.00 0.00 70 TYR A N 18
ATOM 20883 C CA . TYR A 1 70 ? -6.989 0.226 2.770 1.00 0.00 70 TYR A CA 18
ATOM 20884 C C . TYR A 1 70 ? -6.356 -0.263 1.470 1.00 0.00 70 TYR A C 18
ATOM 20885 O O . TYR A 1 70 ? -6.429 0.407 0.440 1.00 0.00 70 TYR A O 18
ATOM 20903 N N . VAL A 1 71 ? -5.736 -1.437 1.527 1.00 0.00 71 VAL A N 18
ATOM 20904 C CA . VAL A 1 71 ? -5.092 -2.019 0.356 1.00 0.00 71 VAL A CA 18
ATOM 20905 C C . VAL A 1 71 ? -5.413 -3.504 0.232 1.00 0.00 71 VAL A C 18
ATOM 20906 O O . VAL A 1 71 ? -6.028 -4.094 1.122 1.00 0.00 71 VAL A O 18
ATOM 20919 N N . THR A 1 72 ? -4.993 -4.105 -0.877 1.00 0.00 72 THR A N 18
ATOM 20920 C CA . THR A 1 72 ? -5.236 -5.521 -1.117 1.00 0.00 72 THR A CA 18
ATOM 20921 C C . THR A 1 72 ? -4.036 -6.179 -1.788 1.00 0.00 72 THR A C 18
ATOM 20922 O O . THR A 1 72 ? -3.290 -5.531 -2.521 1.00 0.00 72 THR A O 18
ATOM 20933 N N . MET A 1 73 ? -3.855 -7.471 -1.532 1.00 0.00 73 MET A N 18
ATOM 20934 C CA . MET A 1 73 ? -2.745 -8.217 -2.114 1.00 0.00 73 MET A CA 18
ATOM 20935 C C . MET A 1 73 ? -3.201 -9.005 -3.337 1.00 0.00 73 MET A C 18
ATOM 20936 O O . MET A 1 73 ? -3.565 -10.176 -3.232 1.00 0.00 73 MET A O 18
ATOM 20950 N N . ASN A 1 74 ? -3.180 -8.356 -4.496 1.00 0.00 74 ASN A N 18
ATOM 20951 C CA . ASN A 1 74 ? -3.592 -8.997 -5.740 1.00 0.00 74 ASN A CA 18
ATOM 20952 C C . ASN A 1 74 ? -2.734 -8.522 -6.908 1.00 0.00 74 ASN A C 18
ATOM 20953 O O . ASN A 1 74 ? -2.558 -7.321 -7.114 1.00 0.00 74 ASN A O 18
ATOM 20964 N N . SER A 1 75 ? -2.203 -9.472 -7.670 1.00 0.00 75 SER A N 18
ATOM 20965 C CA . SER A 1 75 ? -1.360 -9.151 -8.816 1.00 0.00 75 SER A CA 18
ATOM 20966 C C . SER A 1 75 ? -2.126 -9.339 -10.123 1.00 0.00 75 SER A C 18
ATOM 20967 O O . SER A 1 75 ? -2.389 -10.464 -10.545 1.00 0.00 75 SER A O 18
ATOM 20975 N N . GLY A 1 76 ? -2.480 -8.226 -10.759 1.00 0.00 76 GLY A N 18
ATOM 20976 C CA . GLY A 1 76 ? -3.212 -8.289 -12.011 1.00 0.00 76 GLY A CA 18
ATOM 20977 C C . GLY A 1 76 ? -4.524 -7.533 -11.954 1.00 0.00 76 GLY A C 18
ATOM 20978 O O . GLY A 1 76 ? -4.721 -6.652 -11.117 1.00 0.00 76 GLY A O 18
ATOM 20982 N N . PRO A 1 77 ? -5.449 -7.876 -12.862 1.00 0.00 77 PRO A N 18
ATOM 20983 C CA . PRO A 1 77 ? -6.765 -7.234 -12.933 1.00 0.00 77 PRO A CA 18
ATOM 20984 C C . PRO A 1 77 ? -7.653 -7.598 -11.748 1.00 0.00 77 PRO A C 18
ATOM 20985 O O . PRO A 1 77 ? -7.210 -8.261 -10.810 1.00 0.00 77 PRO A O 18
ATOM 20996 N N . SER A 1 78 ? -8.907 -7.162 -11.798 1.00 0.00 78 SER A N 18
ATOM 20997 C CA . SER A 1 78 ? -9.856 -7.441 -10.726 1.00 0.00 78 SER A CA 18
ATOM 20998 C C . SER A 1 78 ? -10.404 -8.860 -10.840 1.00 0.00 78 SER A C 18
ATOM 20999 O O . SER A 1 78 ? -10.711 -9.332 -11.934 1.00 0.00 78 SER A O 18
ATOM 21007 N N . SER A 1 79 ? -10.522 -9.535 -9.701 1.00 0.00 79 SER A N 18
ATOM 21008 C CA . SER A 1 79 ? -11.029 -10.902 -9.672 1.00 0.00 79 SER A CA 18
ATOM 21009 C C . SER A 1 79 ? -12.492 -10.930 -9.239 1.00 0.00 79 SER A C 18
ATOM 21010 O O . SER A 1 79 ? -13.035 -9.925 -8.783 1.00 0.00 79 SER A O 18
ATOM 21018 N N . GLY A 1 80 ? -13.124 -12.091 -9.386 1.00 0.00 80 GLY A N 18
ATOM 21019 C CA . GLY A 1 80 ? -14.518 -12.230 -9.007 1.00 0.00 80 GLY A CA 18
ATOM 21020 C C . GLY A 1 80 ? -15.441 -11.397 -9.875 1.00 0.00 80 GLY A C 18
ATOM 21021 O O . GLY A 1 80 ? -15.140 -10.245 -10.185 1.00 0.00 80 GLY A O 18
ATOM 21025 N N . GLY A 1 1 ? 31.921 14.068 5.682 1.00 0.00 1 GLY A N 19
ATOM 21026 C CA . GLY A 1 1 ? 31.712 12.959 6.595 1.00 0.00 1 GLY A CA 19
ATOM 21027 C C . GLY A 1 1 ? 32.828 12.827 7.611 1.00 0.00 1 GLY A C 19
ATOM 21028 O O . GLY A 1 1 ? 33.992 12.659 7.247 1.00 0.00 1 GLY A O 19
ATOM 21032 N N . SER A 1 2 ? 32.474 12.904 8.890 1.00 0.00 2 SER A N 19
ATOM 21033 C CA . SER A 1 2 ? 33.456 12.797 9.963 1.00 0.00 2 SER A CA 19
ATOM 21034 C C . SER A 1 2 ? 32.768 12.614 11.313 1.00 0.00 2 SER A C 19
ATOM 21035 O O . SER A 1 2 ? 31.798 13.304 11.626 1.00 0.00 2 SER A O 19
ATOM 21043 N N . SER A 1 3 ? 33.279 11.680 12.108 1.00 0.00 3 SER A N 19
ATOM 21044 C CA . SER A 1 3 ? 32.713 11.403 13.423 1.00 0.00 3 SER A CA 19
ATOM 21045 C C . SER A 1 3 ? 31.191 11.507 13.392 1.00 0.00 3 SER A C 19
ATOM 21046 O O . SER A 1 3 ? 30.577 12.059 14.303 1.00 0.00 3 SER A O 19
ATOM 21054 N N . GLY A 1 4 ? 30.589 10.970 12.335 1.00 0.00 4 GLY A N 19
ATOM 21055 C CA . GLY A 1 4 ? 29.144 11.013 12.203 1.00 0.00 4 GLY A CA 19
ATOM 21056 C C . GLY A 1 4 ? 28.627 10.034 11.168 1.00 0.00 4 GLY A C 19
ATOM 21057 O O . GLY A 1 4 ? 29.165 9.944 10.065 1.00 0.00 4 GLY A O 19
ATOM 21061 N N . SER A 1 5 ? 27.581 9.296 11.525 1.00 0.00 5 SER A N 19
ATOM 21062 C CA . SER A 1 5 ? 26.994 8.314 10.621 1.00 0.00 5 SER A CA 19
ATOM 21063 C C . SER A 1 5 ? 25.643 7.833 11.143 1.00 0.00 5 SER A C 19
ATOM 21064 O O . SER A 1 5 ? 25.554 7.253 12.226 1.00 0.00 5 SER A O 19
ATOM 21072 N N . SER A 1 6 ? 24.594 8.078 10.365 1.00 0.00 6 SER A N 19
ATOM 21073 C CA . SER A 1 6 ? 23.247 7.674 10.749 1.00 0.00 6 SER A CA 19
ATOM 21074 C C . SER A 1 6 ? 23.205 6.192 11.107 1.00 0.00 6 SER A C 19
ATOM 21075 O O . SER A 1 6 ? 22.713 5.811 12.169 1.00 0.00 6 SER A O 19
ATOM 21083 N N . GLY A 1 7 ? 23.725 5.358 10.211 1.00 0.00 7 GLY A N 19
ATOM 21084 C CA . GLY A 1 7 ? 23.738 3.927 10.449 1.00 0.00 7 GLY A CA 19
ATOM 21085 C C . GLY A 1 7 ? 22.382 3.289 10.221 1.00 0.00 7 GLY A C 19
ATOM 21086 O O . GLY A 1 7 ? 21.488 3.395 11.062 1.00 0.00 7 GLY A O 19
ATOM 21090 N N . HIS A 1 8 ? 22.225 2.627 9.079 1.00 0.00 8 HIS A N 19
ATOM 21091 C CA . HIS A 1 8 ? 20.967 1.970 8.742 1.00 0.00 8 HIS A CA 19
ATOM 21092 C C . HIS A 1 8 ? 21.002 0.496 9.134 1.00 0.00 8 HIS A C 19
ATOM 21093 O O . HIS A 1 8 ? 21.939 -0.224 8.792 1.00 0.00 8 HIS A O 19
ATOM 21108 N N . GLU A 1 9 ? 19.974 0.055 9.853 1.00 0.00 9 GLU A N 19
ATOM 21109 C CA . GLU A 1 9 ? 19.889 -1.333 10.292 1.00 0.00 9 GLU A CA 19
ATOM 21110 C C . GLU A 1 9 ? 19.204 -2.196 9.237 1.00 0.00 9 GLU A C 19
ATOM 21111 O O . GLU A 1 9 ? 18.773 -1.698 8.197 1.00 0.00 9 GLU A O 19
ATOM 21123 N N . ARG A 1 10 ? 19.109 -3.493 9.512 1.00 0.00 10 ARG A N 19
ATOM 21124 C CA . ARG A 1 10 ? 18.479 -4.426 8.586 1.00 0.00 10 ARG A CA 19
ATOM 21125 C C . ARG A 1 10 ? 17.505 -5.345 9.319 1.00 0.00 10 ARG A C 19
ATOM 21126 O O . ARG A 1 10 ? 17.916 -6.225 10.076 1.00 0.00 10 ARG A O 19
ATOM 21147 N N . VAL A 1 11 ? 16.213 -5.133 9.090 1.00 0.00 11 VAL A N 19
ATOM 21148 C CA . VAL A 1 11 ? 15.181 -5.942 9.727 1.00 0.00 11 VAL A CA 19
ATOM 21149 C C . VAL A 1 11 ? 14.807 -7.139 8.860 1.00 0.00 11 VAL A C 19
ATOM 21150 O O . VAL A 1 11 ? 14.378 -6.982 7.718 1.00 0.00 11 VAL A O 19
ATOM 21163 N N . GLY A 1 12 ? 14.974 -8.337 9.412 1.00 0.00 12 GLY A N 19
ATOM 21164 C CA . GLY A 1 12 ? 14.649 -9.545 8.675 1.00 0.00 12 GLY A CA 19
ATOM 21165 C C . GLY A 1 12 ? 15.139 -9.499 7.241 1.00 0.00 12 GLY A C 19
ATOM 21166 O O . GLY A 1 12 ? 16.043 -8.732 6.912 1.00 0.00 12 GLY A O 19
ATOM 21170 N N . ASN A 1 13 ? 14.541 -10.322 6.387 1.00 0.00 13 ASN A N 19
ATOM 21171 C CA . ASN A 1 13 ? 14.923 -10.374 4.980 1.00 0.00 13 ASN A CA 19
ATOM 21172 C C . ASN A 1 13 ? 13.898 -9.652 4.111 1.00 0.00 13 ASN A C 19
ATOM 21173 O O . ASN A 1 13 ? 12.693 -9.872 4.240 1.00 0.00 13 ASN A O 19
ATOM 21184 N N . LEU A 1 14 ? 14.385 -8.790 3.225 1.00 0.00 14 LEU A N 19
ATOM 21185 C CA . LEU A 1 14 ? 13.511 -8.035 2.333 1.00 0.00 14 LEU A CA 19
ATOM 21186 C C . LEU A 1 14 ? 14.011 -8.106 0.893 1.00 0.00 14 LEU A C 19
ATOM 21187 O O . LEU A 1 14 ? 14.101 -7.090 0.206 1.00 0.00 14 LEU A O 19
ATOM 21203 N N . ASN A 1 15 ? 14.333 -9.315 0.443 1.00 0.00 15 ASN A N 19
ATOM 21204 C CA . ASN A 1 15 ? 14.823 -9.519 -0.916 1.00 0.00 15 ASN A CA 19
ATOM 21205 C C . ASN A 1 15 ? 14.155 -8.549 -1.886 1.00 0.00 15 ASN A C 19
ATOM 21206 O O . ASN A 1 15 ? 14.809 -7.983 -2.761 1.00 0.00 15 ASN A O 19
ATOM 21217 N N . GLN A 1 16 ? 12.849 -8.361 -1.721 1.00 0.00 16 GLN A N 19
ATOM 21218 C CA . GLN A 1 16 ? 12.093 -7.460 -2.583 1.00 0.00 16 GLN A CA 19
ATOM 21219 C C . GLN A 1 16 ? 10.792 -7.031 -1.913 1.00 0.00 16 GLN A C 19
ATOM 21220 O O . GLN A 1 16 ? 10.194 -7.772 -1.132 1.00 0.00 16 GLN A O 19
ATOM 21234 N N . PRO A 1 17 ? 10.341 -5.807 -2.224 1.00 0.00 17 PRO A N 19
ATOM 21235 C CA . PRO A 1 17 ? 9.105 -5.252 -1.663 1.00 0.00 17 PRO A CA 19
ATOM 21236 C C . PRO A 1 17 ? 7.861 -5.952 -2.197 1.00 0.00 17 PRO A C 19
ATOM 21237 O O . PRO A 1 17 ? 7.958 -6.939 -2.928 1.00 0.00 17 PRO A O 19
ATOM 21248 N N . ILE A 1 18 ? 6.693 -5.436 -1.829 1.00 0.00 18 ILE A N 19
ATOM 21249 C CA . ILE A 1 18 ? 5.430 -6.012 -2.273 1.00 0.00 18 ILE A CA 19
ATOM 21250 C C . ILE A 1 18 ? 4.555 -4.963 -2.949 1.00 0.00 18 ILE A C 19
ATOM 21251 O O . ILE A 1 18 ? 4.683 -3.768 -2.682 1.00 0.00 18 ILE A O 19
ATOM 21267 N N . GLU A 1 19 ? 3.664 -5.417 -3.825 1.00 0.00 19 GLU A N 19
ATOM 21268 C CA . GLU A 1 19 ? 2.766 -4.517 -4.538 1.00 0.00 19 GLU A CA 19
ATOM 21269 C C . GLU A 1 19 ? 1.335 -4.658 -4.028 1.00 0.00 19 GLU A C 19
ATOM 21270 O O . GLU A 1 19 ? 0.785 -5.759 -3.985 1.00 0.00 19 GLU A O 19
ATOM 21282 N N . VAL A 1 20 ? 0.737 -3.535 -3.643 1.00 0.00 20 VAL A N 19
ATOM 21283 C CA . VAL A 1 20 ? -0.630 -3.532 -3.136 1.00 0.00 20 VAL A CA 19
ATOM 21284 C C . VAL A 1 20 ? -1.444 -2.402 -3.757 1.00 0.00 20 VAL A C 19
ATOM 21285 O O . VAL A 1 20 ? -0.955 -1.283 -3.916 1.00 0.00 20 VAL A O 19
ATOM 21298 N N . THR A 1 21 ? -2.691 -2.702 -4.108 1.00 0.00 21 THR A N 19
ATOM 21299 C CA . THR A 1 21 ? -3.574 -1.713 -4.713 1.00 0.00 21 THR A CA 19
ATOM 21300 C C . THR A 1 21 ? -4.484 -1.077 -3.669 1.00 0.00 21 THR A C 19
ATOM 21301 O O . THR A 1 21 ? -5.161 -1.775 -2.914 1.00 0.00 21 THR A O 19
ATOM 21312 N N . ALA A 1 22 ? -4.496 0.251 -3.631 1.00 0.00 22 ALA A N 19
ATOM 21313 C CA . ALA A 1 22 ? -5.326 0.981 -2.680 1.00 0.00 22 ALA A CA 19
ATOM 21314 C C . ALA A 1 22 ? -6.807 0.819 -3.007 1.00 0.00 22 ALA A C 19
ATOM 21315 O O . ALA A 1 22 ? -7.313 1.418 -3.956 1.00 0.00 22 ALA A O 19
ATOM 21322 N N . LEU A 1 23 ? -7.496 0.004 -2.215 1.00 0.00 23 LEU A N 19
ATOM 21323 C CA . LEU A 1 23 ? -8.920 -0.238 -2.420 1.00 0.00 23 LEU A CA 19
ATOM 21324 C C . LEU A 1 23 ? -9.718 1.055 -2.280 1.00 0.00 23 LEU A C 19
ATOM 21325 O O . LEU A 1 23 ? -10.730 1.247 -2.954 1.00 0.00 23 LEU A O 19
ATOM 21341 N N . TYR A 1 24 ? -9.254 1.938 -1.403 1.00 0.00 24 TYR A N 19
ATOM 21342 C CA . TYR A 1 24 ? -9.924 3.212 -1.175 1.00 0.00 24 TYR A CA 19
ATOM 21343 C C . TYR A 1 24 ? -8.910 4.341 -1.019 1.00 0.00 24 TYR A C 19
ATOM 21344 O O . TYR A 1 24 ? -7.702 4.106 -0.994 1.00 0.00 24 TYR A O 19
ATOM 21362 N N . SER A 1 25 ? -9.411 5.568 -0.912 1.00 0.00 25 SER A N 19
ATOM 21363 C CA . SER A 1 25 ? -8.550 6.735 -0.761 1.00 0.00 25 SER A CA 19
ATOM 21364 C C . SER A 1 25 ? -8.129 6.915 0.694 1.00 0.00 25 SER A C 19
ATOM 21365 O O . SER A 1 25 ? -8.780 6.407 1.608 1.00 0.00 25 SER A O 19
ATOM 21373 N N . PHE A 1 26 ? -7.036 7.642 0.902 1.00 0.00 26 PHE A N 19
ATOM 21374 C CA . PHE A 1 26 ? -6.526 7.889 2.246 1.00 0.00 26 PHE A CA 19
ATOM 21375 C C . PHE A 1 26 ? -5.770 9.212 2.306 1.00 0.00 26 PHE A C 19
ATOM 21376 O O . PHE A 1 26 ? -5.319 9.727 1.283 1.00 0.00 26 PHE A O 19
ATOM 21393 N N . GLU A 1 27 ? -5.636 9.757 3.511 1.00 0.00 27 GLU A N 19
ATOM 21394 C CA . GLU A 1 27 ? -4.936 11.021 3.704 1.00 0.00 27 GLU A CA 19
ATOM 21395 C C . GLU A 1 27 ? -4.105 10.993 4.984 1.00 0.00 27 GLU A C 19
ATOM 21396 O O . GLU A 1 27 ? -4.642 11.085 6.087 1.00 0.00 27 GLU A O 19
ATOM 21408 N N . GLY A 1 28 ? -2.791 10.865 4.827 1.00 0.00 28 GLY A N 19
ATOM 21409 C CA . GLY A 1 28 ? -1.907 10.827 5.977 1.00 0.00 28 GLY A CA 19
ATOM 21410 C C . GLY A 1 28 ? -2.183 11.949 6.958 1.00 0.00 28 GLY A C 19
ATOM 21411 O O . GLY A 1 28 ? -1.787 13.092 6.730 1.00 0.00 28 GLY A O 19
ATOM 21415 N N . GLN A 1 29 ? -2.864 11.622 8.052 1.00 0.00 29 GLN A N 19
ATOM 21416 C CA . GLN A 1 29 ? -3.194 12.613 9.070 1.00 0.00 29 GLN A CA 19
ATOM 21417 C C . GLN A 1 29 ? -1.935 13.118 9.766 1.00 0.00 29 GLN A C 19
ATOM 21418 O O . GLN A 1 29 ? -1.844 14.290 10.129 1.00 0.00 29 GLN A O 19
ATOM 21432 N N . GLN A 1 30 ? -0.968 12.225 9.950 1.00 0.00 30 GLN A N 19
ATOM 21433 C CA . GLN A 1 30 ? 0.286 12.581 10.604 1.00 0.00 30 GLN A CA 19
ATOM 21434 C C . GLN A 1 30 ? 1.315 13.061 9.586 1.00 0.00 30 GLN A C 19
ATOM 21435 O O . GLN A 1 30 ? 1.261 12.718 8.404 1.00 0.00 30 GLN A O 19
ATOM 21449 N N . PRO A 1 31 ? 2.275 13.873 10.052 1.00 0.00 31 PRO A N 19
ATOM 21450 C CA . PRO A 1 31 ? 3.335 14.416 9.197 1.00 0.00 31 PRO A CA 19
ATOM 21451 C C . PRO A 1 31 ? 4.323 13.346 8.747 1.00 0.00 31 PRO A C 19
ATOM 21452 O O . PRO A 1 31 ? 5.290 13.636 8.044 1.00 0.00 31 PRO A O 19
ATOM 21463 N N . GLY A 1 32 ? 4.072 12.105 9.156 1.00 0.00 32 GLY A N 19
ATOM 21464 C CA . GLY A 1 32 ? 4.948 11.010 8.784 1.00 0.00 32 GLY A CA 19
ATOM 21465 C C . GLY A 1 32 ? 4.199 9.862 8.137 1.00 0.00 32 GLY A C 19
ATOM 21466 O O . GLY A 1 32 ? 4.629 8.711 8.211 1.00 0.00 32 GLY A O 19
ATOM 21470 N N . ASP A 1 33 ? 3.074 10.174 7.503 1.00 0.00 33 ASP A N 19
ATOM 21471 C CA . ASP A 1 33 ? 2.262 9.159 6.842 1.00 0.00 33 ASP A CA 19
ATOM 21472 C C . ASP A 1 33 ? 2.368 9.283 5.325 1.00 0.00 33 ASP A C 19
ATOM 21473 O O . ASP A 1 33 ? 3.119 10.113 4.809 1.00 0.00 33 ASP A O 19
ATOM 21482 N N . LEU A 1 34 ? 1.614 8.452 4.615 1.00 0.00 34 LEU A N 19
ATOM 21483 C CA . LEU A 1 34 ? 1.623 8.466 3.156 1.00 0.00 34 LEU A CA 19
ATOM 21484 C C . LEU A 1 34 ? 0.225 8.730 2.605 1.00 0.00 34 LEU A C 19
ATOM 21485 O O . LEU A 1 34 ? -0.763 8.201 3.113 1.00 0.00 34 LEU A O 19
ATOM 21501 N N . ASN A 1 35 ? 0.151 9.551 1.562 1.00 0.00 35 ASN A N 19
ATOM 21502 C CA . ASN A 1 35 ? -1.126 9.884 0.941 1.00 0.00 35 ASN A CA 19
ATOM 21503 C C . ASN A 1 35 ? -1.289 9.156 -0.391 1.00 0.00 35 ASN A C 19
ATOM 21504 O O . ASN A 1 35 ? -0.445 9.270 -1.280 1.00 0.00 35 ASN A O 19
ATOM 21515 N N . PHE A 1 36 ? -2.380 8.410 -0.521 1.00 0.00 36 PHE A N 19
ATOM 21516 C CA . PHE A 1 36 ? -2.655 7.663 -1.743 1.00 0.00 36 PHE A CA 19
ATOM 21517 C C . PHE A 1 36 ? -4.130 7.759 -2.119 1.00 0.00 36 PHE A C 19
ATOM 21518 O O . PHE A 1 36 ? -4.930 8.346 -1.390 1.00 0.00 36 PHE A O 19
ATOM 21535 N N . GLN A 1 37 ? -4.482 7.180 -3.263 1.00 0.00 37 GLN A N 19
ATOM 21536 C CA . GLN A 1 37 ? -5.861 7.202 -3.737 1.00 0.00 37 GLN A CA 19
ATOM 21537 C C . GLN A 1 37 ? -6.311 5.809 -4.166 1.00 0.00 37 GLN A C 19
ATOM 21538 O O . GLN A 1 37 ? -5.492 4.968 -4.535 1.00 0.00 37 GLN A O 19
ATOM 21552 N N . ALA A 1 38 ? -7.618 5.573 -4.113 1.00 0.00 38 ALA A N 19
ATOM 21553 C CA . ALA A 1 38 ? -8.177 4.283 -4.497 1.00 0.00 38 ALA A CA 19
ATOM 21554 C C . ALA A 1 38 ? -7.678 3.857 -5.874 1.00 0.00 38 ALA A C 19
ATOM 21555 O O . ALA A 1 38 ? -8.130 4.373 -6.896 1.00 0.00 38 ALA A O 19
ATOM 21562 N N . GLY A 1 39 ? -6.743 2.912 -5.894 1.00 0.00 39 GLY A N 19
ATOM 21563 C CA . GLY A 1 39 ? -6.198 2.433 -7.151 1.00 0.00 39 GLY A CA 19
ATOM 21564 C C . GLY A 1 39 ? -4.691 2.580 -7.223 1.00 0.00 39 GLY A C 19
ATOM 21565 O O . GLY A 1 39 ? -4.007 1.743 -7.812 1.00 0.00 39 GLY A O 19
ATOM 21569 N N . ASP A 1 40 ? -4.173 3.647 -6.625 1.00 0.00 40 ASP A N 19
ATOM 21570 C CA . ASP A 1 40 ? -2.737 3.901 -6.624 1.00 0.00 40 ASP A CA 19
ATOM 21571 C C . ASP A 1 40 ? -1.981 2.744 -5.978 1.00 0.00 40 ASP A C 19
ATOM 21572 O O . ASP A 1 40 ? -2.345 2.278 -4.898 1.00 0.00 40 ASP A O 19
ATOM 21581 N N . ARG A 1 41 ? -0.929 2.285 -6.647 1.00 0.00 41 ARG A N 19
ATOM 21582 C CA . ARG A 1 41 ? -0.123 1.181 -6.139 1.00 0.00 41 ARG A CA 19
ATOM 21583 C C . ARG A 1 41 ? 0.912 1.680 -5.135 1.00 0.00 41 ARG A C 19
ATOM 21584 O O . ARG A 1 41 ? 1.575 2.692 -5.363 1.00 0.00 41 ARG A O 19
ATOM 21605 N N . ILE A 1 42 ? 1.042 0.964 -4.023 1.00 0.00 42 ILE A N 19
ATOM 21606 C CA . ILE A 1 42 ? 1.996 1.334 -2.984 1.00 0.00 42 ILE A CA 19
ATOM 21607 C C . ILE A 1 42 ? 3.035 0.238 -2.777 1.00 0.00 42 ILE A C 19
ATOM 21608 O O . ILE A 1 42 ? 2.709 -0.872 -2.356 1.00 0.00 42 ILE A O 19
ATOM 21624 N N . THR A 1 43 ? 4.291 0.558 -3.073 1.00 0.00 43 THR A N 19
ATOM 21625 C CA . THR A 1 43 ? 5.380 -0.398 -2.919 1.00 0.00 43 THR A CA 19
ATOM 21626 C C . THR A 1 43 ? 5.688 -0.648 -1.447 1.00 0.00 43 THR A C 19
ATOM 21627 O O . THR A 1 43 ? 6.399 0.128 -0.810 1.00 0.00 43 THR A O 19
ATOM 21638 N N . VAL A 1 44 ? 5.147 -1.738 -0.911 1.00 0.00 44 VAL A N 19
ATOM 21639 C CA . VAL A 1 44 ? 5.366 -2.092 0.486 1.00 0.00 44 VAL A CA 19
ATOM 21640 C C . VAL A 1 44 ? 6.829 -2.435 0.744 1.00 0.00 44 VAL A C 19
ATOM 21641 O O . VAL A 1 44 ? 7.390 -3.325 0.104 1.00 0.00 44 VAL A O 19
ATOM 21654 N N . ILE A 1 45 ? 7.440 -1.725 1.686 1.00 0.00 45 ILE A N 19
ATOM 21655 C CA . ILE A 1 45 ? 8.837 -1.956 2.030 1.00 0.00 45 ILE A CA 19
ATOM 21656 C C . ILE A 1 45 ? 8.966 -2.594 3.409 1.00 0.00 45 ILE A C 19
ATOM 21657 O O . ILE A 1 45 ? 9.822 -3.450 3.631 1.00 0.00 45 ILE A O 19
ATOM 21673 N N . SER A 1 46 ? 8.109 -2.172 4.333 1.00 0.00 46 SER A N 19
ATOM 21674 C CA . SER A 1 46 ? 8.127 -2.700 5.692 1.00 0.00 46 SER A CA 19
ATOM 21675 C C . SER A 1 46 ? 6.709 -2.886 6.222 1.00 0.00 46 SER A C 19
ATOM 21676 O O . SER A 1 46 ? 6.020 -1.916 6.539 1.00 0.00 46 SER A O 19
ATOM 21684 N N . LYS A 1 47 ? 6.279 -4.140 6.315 1.00 0.00 47 LYS A N 19
ATOM 21685 C CA . LYS A 1 47 ? 4.94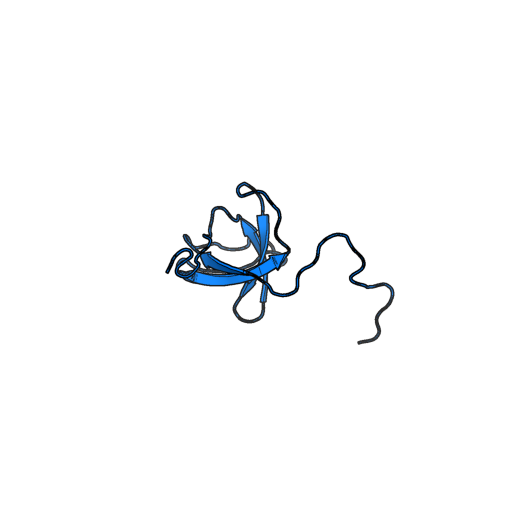3 -4.456 6.808 1.00 0.00 47 LYS A CA 19
ATOM 21686 C C . LYS A 1 47 ? 5.002 -5.537 7.882 1.00 0.00 47 LYS A C 19
ATOM 21687 O O . LYS A 1 47 ? 6.060 -6.110 8.145 1.00 0.00 47 LYS A O 19
ATOM 21706 N N . THR A 1 48 ? 3.857 -5.814 8.500 1.00 0.00 48 THR A N 19
ATOM 21707 C CA . THR A 1 48 ? 3.778 -6.827 9.545 1.00 0.00 48 THR A CA 19
ATOM 21708 C C . THR A 1 48 ? 2.805 -7.936 9.163 1.00 0.00 48 THR A C 19
ATOM 21709 O O . THR A 1 48 ? 2.068 -7.818 8.184 1.00 0.00 48 THR A O 19
ATOM 21720 N N . ASP A 1 49 ? 2.807 -9.013 9.942 1.00 0.00 49 ASP A N 19
ATOM 21721 C CA . ASP A 1 49 ? 1.922 -10.143 9.686 1.00 0.00 49 ASP A CA 19
ATOM 21722 C C . ASP A 1 49 ? 0.513 -9.857 10.197 1.00 0.00 49 ASP A C 19
ATOM 21723 O O . ASP A 1 49 ? -0.094 -10.689 10.870 1.00 0.00 49 ASP A O 19
ATOM 21732 N N . SER A 1 50 ? 0.001 -8.674 9.874 1.00 0.00 50 SER A N 19
ATOM 21733 C CA . SER A 1 50 ? -1.334 -8.276 10.305 1.00 0.00 50 SER A CA 19
ATOM 21734 C C . SER A 1 50 ? -1.890 -7.177 9.404 1.00 0.00 50 SER A C 19
ATOM 21735 O O . SER A 1 50 ? -1.205 -6.199 9.102 1.00 0.00 50 SER A O 19
ATOM 21743 N N . HIS A 1 51 ? -3.138 -7.344 8.978 1.00 0.00 51 HIS A N 19
ATOM 21744 C CA . HIS A 1 51 ? -3.789 -6.367 8.113 1.00 0.00 51 HIS A CA 19
ATOM 21745 C C . HIS A 1 51 ? -4.216 -5.136 8.907 1.00 0.00 51 HIS A C 19
ATOM 21746 O O . HIS A 1 51 ? -3.775 -4.021 8.629 1.00 0.00 51 HIS A O 19
ATOM 21761 N N . PHE A 1 52 ? -5.077 -5.347 9.897 1.00 0.00 52 PHE A N 19
ATOM 21762 C CA . PHE A 1 52 ? -5.566 -4.255 10.731 1.00 0.00 52 PHE A CA 19
ATOM 21763 C C . PHE A 1 52 ? -4.447 -3.263 11.038 1.00 0.00 52 PHE A C 19
ATOM 21764 O O . PHE A 1 52 ? -4.653 -2.050 11.004 1.00 0.00 52 PHE A O 19
ATOM 21781 N N . ASP A 1 53 ? -3.265 -3.788 11.337 1.00 0.00 53 ASP A N 19
ATOM 21782 C CA . ASP A 1 53 ? -2.113 -2.950 11.650 1.00 0.00 53 ASP A CA 19
ATOM 21783 C C . ASP A 1 53 ? -1.733 -2.081 10.455 1.00 0.00 53 ASP A C 19
ATOM 21784 O O . ASP A 1 53 ? -2.184 -2.317 9.335 1.00 0.00 53 ASP A O 19
ATOM 21793 N N . TRP A 1 54 ? -0.904 -1.074 10.703 1.00 0.00 54 TRP A N 19
ATOM 21794 C CA . TRP A 1 54 ? -0.465 -0.168 9.648 1.00 0.00 54 TRP A CA 19
ATOM 21795 C C . TRP A 1 54 ? 0.897 -0.585 9.104 1.00 0.00 54 TRP A C 19
ATOM 21796 O O . TRP A 1 54 ? 1.794 -0.950 9.864 1.00 0.00 54 TRP A O 19
ATOM 21817 N N . TRP A 1 55 ? 1.044 -0.529 7.785 1.00 0.00 55 TRP A N 19
ATOM 21818 C CA . TRP A 1 55 ? 2.298 -0.902 7.140 1.00 0.00 55 TRP A CA 19
ATOM 21819 C C . TRP A 1 55 ? 2.987 0.320 6.543 1.00 0.00 55 TRP A C 19
ATOM 21820 O O . TRP A 1 55 ? 2.413 1.407 6.501 1.00 0.00 55 TRP A O 19
ATOM 21841 N N . GLU A 1 56 ? 4.221 0.133 6.084 1.00 0.00 56 GLU A N 19
ATOM 21842 C CA . GLU A 1 56 ? 4.987 1.222 5.490 1.00 0.00 56 GLU A CA 19
ATOM 21843 C C . GLU A 1 56 ? 5.369 0.897 4.049 1.00 0.00 56 GLU A C 19
ATOM 21844 O O . GLU A 1 56 ? 6.141 -0.025 3.793 1.00 0.00 56 GLU A O 19
ATOM 21856 N N . GLY A 1 57 ? 4.819 1.662 3.110 1.00 0.00 57 GLY A N 19
ATOM 21857 C CA . GLY A 1 57 ? 5.112 1.440 1.707 1.00 0.00 57 GLY A CA 19
ATOM 21858 C C . GLY A 1 57 ? 5.632 2.687 1.018 1.00 0.00 57 GLY A C 19
ATOM 21859 O O . GLY A 1 57 ? 5.886 3.703 1.666 1.00 0.00 57 GLY A O 19
ATOM 21863 N N . LYS A 1 58 ? 5.793 2.610 -0.298 1.00 0.00 58 LYS A N 19
ATOM 21864 C CA . LYS A 1 58 ? 6.286 3.740 -1.076 1.00 0.00 58 LYS A CA 19
ATOM 21865 C C . LYS A 1 58 ? 5.346 4.054 -2.236 1.00 0.00 58 LYS A C 19
ATOM 21866 O O . LYS A 1 58 ? 4.857 3.150 -2.914 1.00 0.00 58 LYS A O 19
ATOM 21885 N N . LEU A 1 59 ? 5.100 5.340 -2.460 1.00 0.00 59 LEU A N 19
ATOM 21886 C CA . LEU A 1 59 ? 4.219 5.773 -3.540 1.00 0.00 59 LEU A CA 19
ATOM 21887 C C . LEU A 1 59 ? 4.763 7.028 -4.215 1.00 0.00 59 LEU A C 19
ATOM 21888 O O . LEU A 1 59 ? 5.067 8.020 -3.553 1.00 0.00 59 LEU A O 19
ATOM 21904 N N . ARG A 1 60 ? 4.883 6.977 -5.538 1.00 0.00 60 ARG A N 19
ATOM 21905 C CA . ARG A 1 60 ? 5.389 8.109 -6.304 1.00 0.00 60 ARG A CA 19
ATOM 21906 C C . ARG A 1 60 ? 6.617 8.715 -5.631 1.00 0.00 60 ARG A C 19
ATOM 21907 O O . ARG A 1 60 ? 6.727 9.933 -5.496 1.00 0.00 60 ARG A O 19
ATOM 21928 N N . GLY A 1 61 ? 7.540 7.855 -5.210 1.00 0.00 61 GLY A N 19
ATOM 21929 C CA . GLY A 1 61 ? 8.747 8.323 -4.555 1.00 0.00 61 GLY A CA 19
ATOM 21930 C C . GLY A 1 61 ? 8.534 8.611 -3.082 1.00 0.00 61 GLY A C 19
ATOM 21931 O O . GLY A 1 61 ? 9.475 8.555 -2.291 1.00 0.00 61 GLY A O 19
ATOM 21935 N N . GLN A 1 62 ? 7.295 8.922 -2.715 1.00 0.00 62 GLN A N 19
ATOM 21936 C CA . GLN A 1 62 ? 6.964 9.222 -1.327 1.00 0.00 62 GLN A CA 19
ATOM 21937 C C . GLN A 1 62 ? 7.008 7.960 -0.472 1.00 0.00 62 GLN A C 19
ATOM 21938 O O . GLN A 1 62 ? 7.049 6.844 -0.992 1.00 0.00 62 GLN A O 19
ATOM 21952 N N . THR A 1 63 ? 7.001 8.143 0.845 1.00 0.00 63 THR A N 19
ATOM 21953 C CA . THR A 1 63 ? 7.042 7.020 1.773 1.00 0.00 63 THR A CA 19
ATOM 21954 C C . THR A 1 63 ? 6.349 7.365 3.086 1.00 0.00 63 THR A C 19
ATOM 21955 O O . THR A 1 63 ? 6.398 8.506 3.544 1.00 0.00 63 THR A O 19
ATOM 21966 N N . GLY A 1 64 ? 5.702 6.371 3.688 1.00 0.00 64 GLY A N 19
ATOM 21967 C CA . GLY A 1 64 ? 5.007 6.591 4.943 1.00 0.00 64 GLY A CA 19
ATOM 21968 C C . GLY A 1 64 ? 4.241 5.367 5.403 1.00 0.00 64 GLY A C 19
ATOM 21969 O O . GLY A 1 64 ? 4.357 4.294 4.810 1.00 0.00 64 GLY A O 19
ATOM 21973 N N . ILE A 1 65 ? 3.457 5.526 6.464 1.00 0.00 65 ILE A N 19
ATOM 21974 C CA . ILE A 1 65 ? 2.670 4.425 7.004 1.00 0.00 65 ILE A CA 19
ATOM 21975 C C . ILE A 1 65 ? 1.206 4.541 6.590 1.00 0.00 65 ILE A C 19
ATOM 21976 O O . ILE A 1 65 ? 0.709 5.636 6.328 1.00 0.00 65 ILE A O 19
ATOM 21992 N N . PHE A 1 66 ? 0.521 3.404 6.535 1.00 0.00 66 PHE A N 19
ATOM 21993 C CA . PHE A 1 66 ? -0.886 3.377 6.153 1.00 0.00 66 PHE A CA 19
ATOM 21994 C C . PHE A 1 66 ? -1.525 2.042 6.525 1.00 0.00 66 PHE A C 19
ATOM 21995 O O . PHE A 1 66 ? -0.863 1.007 6.597 1.00 0.00 66 PHE A O 19
ATOM 22012 N N . PRO A 1 67 ? -2.844 2.066 6.767 1.00 0.00 67 PRO A N 19
ATOM 22013 C CA . PRO A 1 67 ? -3.603 0.866 7.136 1.00 0.00 67 PRO A CA 19
ATOM 22014 C C . PRO A 1 67 ? -3.734 -0.115 5.976 1.00 0.00 67 PRO A C 19
ATOM 22015 O O . PRO A 1 67 ? -4.240 0.233 4.910 1.00 0.00 67 PRO A O 19
ATOM 22026 N N . ALA A 1 68 ? -3.276 -1.344 6.193 1.00 0.00 68 ALA A N 19
ATOM 22027 C CA . ALA A 1 68 ? -3.344 -2.377 5.166 1.00 0.00 68 ALA A CA 19
ATOM 22028 C C . ALA A 1 68 ? -4.786 -2.631 4.739 1.00 0.00 68 ALA A C 19
ATOM 22029 O O . ALA A 1 68 ? -5.037 -3.193 3.674 1.00 0.00 68 ALA A O 19
ATOM 22036 N N . ASN A 1 69 ? -5.729 -2.213 5.577 1.00 0.00 69 ASN A N 19
ATOM 22037 C CA . ASN A 1 69 ? -7.146 -2.397 5.286 1.00 0.00 69 ASN A CA 19
ATOM 22038 C C . ASN A 1 69 ? -7.583 -1.508 4.125 1.00 0.00 69 ASN A C 19
ATOM 22039 O O . ASN A 1 69 ? -8.664 -1.688 3.565 1.00 0.00 69 ASN A O 19
ATOM 22050 N N . TYR A 1 70 ? -6.735 -0.550 3.770 1.00 0.00 70 TYR A N 19
ATOM 22051 C CA . TYR A 1 70 ? -7.033 0.369 2.677 1.00 0.00 70 TYR A CA 19
ATOM 22052 C C . TYR A 1 70 ? -6.413 -0.119 1.371 1.00 0.00 70 TYR A C 19
ATOM 22053 O O . TYR A 1 70 ? -6.619 0.476 0.313 1.00 0.00 70 TYR A O 19
ATOM 22071 N N . VAL A 1 71 ? -5.653 -1.206 1.454 1.00 0.00 71 VAL A N 19
ATOM 22072 C CA . VAL A 1 71 ? -5.003 -1.776 0.280 1.00 0.00 71 VAL A CA 19
ATOM 22073 C C . VAL A 1 71 ? -5.256 -3.276 0.186 1.00 0.00 71 VAL A C 19
ATOM 22074 O O . VAL A 1 71 ? -5.962 -3.852 1.015 1.00 0.00 71 VAL A O 19
ATOM 22087 N N . THR A 1 72 ? -4.674 -3.907 -0.829 1.00 0.00 72 THR A N 19
ATOM 22088 C CA . THR A 1 72 ? -4.836 -5.341 -1.033 1.00 0.00 72 THR A CA 19
ATOM 22089 C C . THR A 1 72 ? -3.629 -5.934 -1.750 1.00 0.00 72 THR A C 19
ATOM 22090 O O . THR A 1 72 ? -2.944 -5.245 -2.506 1.00 0.00 72 THR A O 19
ATOM 22101 N N . MET A 1 73 ? -3.374 -7.216 -1.510 1.00 0.00 73 MET A N 19
ATOM 22102 C CA . MET A 1 73 ? -2.250 -7.902 -2.136 1.00 0.00 73 MET A CA 19
ATOM 22103 C C . MET A 1 73 ? -2.737 -8.907 -3.175 1.00 0.00 73 MET A C 19
ATOM 22104 O O . MET A 1 73 ? -2.961 -10.076 -2.864 1.00 0.00 73 MET A O 19
ATOM 22118 N N . ASN A 1 74 ? -2.898 -8.443 -4.410 1.00 0.00 74 ASN A N 19
ATOM 22119 C CA . ASN A 1 74 ? -3.360 -9.302 -5.495 1.00 0.00 74 ASN A CA 19
ATOM 22120 C C . ASN A 1 74 ? -2.466 -9.155 -6.722 1.00 0.00 74 ASN A C 19
ATOM 22121 O O . ASN A 1 74 ? -1.928 -8.080 -6.986 1.00 0.00 74 ASN A O 19
ATOM 22132 N N . SER A 1 75 ? -2.313 -10.243 -7.470 1.00 0.00 75 SER A N 19
ATOM 22133 C CA . SER A 1 75 ? -1.482 -10.237 -8.669 1.00 0.00 75 SER A CA 19
ATOM 22134 C C . SER A 1 75 ? -2.340 -10.356 -9.925 1.00 0.00 75 SER A C 19
ATOM 22135 O O . SER A 1 75 ? -3.436 -10.914 -9.891 1.00 0.00 75 SER A O 19
ATOM 22143 N N . GLY A 1 76 ? -1.832 -9.826 -11.033 1.00 0.00 76 GLY A N 19
ATOM 22144 C CA . GLY A 1 76 ? -2.563 -9.882 -12.285 1.00 0.00 76 GLY A CA 19
ATOM 22145 C C . GLY A 1 76 ? -3.171 -8.546 -12.662 1.00 0.00 76 GLY A C 19
ATOM 22146 O O . GLY A 1 76 ? -2.745 -7.491 -12.192 1.00 0.00 76 GLY A O 19
ATOM 22150 N N . PRO A 1 77 ? -4.192 -8.580 -13.532 1.00 0.00 77 PRO A N 19
ATOM 22151 C CA . PRO A 1 77 ? -4.880 -7.370 -13.992 1.00 0.00 77 PRO A CA 19
ATOM 22152 C C . PRO A 1 77 ? -5.713 -6.723 -12.891 1.00 0.00 77 PRO A C 19
ATOM 22153 O O . PRO A 1 77 ? -6.491 -7.393 -12.213 1.00 0.00 77 PRO A O 19
ATOM 22164 N N . SER A 1 78 ? -5.544 -5.416 -12.719 1.00 0.00 78 SER A N 19
ATOM 22165 C CA . SER A 1 78 ? -6.278 -4.678 -11.697 1.00 0.00 78 SER A CA 19
ATOM 22166 C C . SER A 1 78 ? -7.565 -4.092 -12.269 1.00 0.00 78 SER A C 19
ATOM 22167 O O . SER A 1 78 ? -7.630 -3.740 -13.447 1.00 0.00 78 SER A O 19
ATOM 22175 N N . SER A 1 79 ? -8.588 -3.991 -11.426 1.00 0.00 79 SER A N 19
ATOM 22176 C CA . SER A 1 79 ? -9.875 -3.451 -11.848 1.00 0.00 79 SER A CA 19
ATOM 22177 C C . SER A 1 79 ? -9.755 -1.971 -12.200 1.00 0.00 79 SER A C 19
ATOM 22178 O O . SER A 1 79 ? -8.926 -1.254 -11.641 1.00 0.00 79 SER A O 19
ATOM 22186 N N . GLY A 1 80 ? -10.590 -1.521 -13.132 1.00 0.00 80 GLY A N 19
ATOM 22187 C CA . GLY A 1 80 ? -10.562 -0.130 -13.543 1.00 0.00 80 GLY A CA 19
ATOM 22188 C C . GLY A 1 80 ? -9.934 0.058 -14.910 1.00 0.00 80 GLY A C 19
ATOM 22189 O O . GLY A 1 80 ? -8.742 -0.188 -15.092 1.00 0.00 80 GLY A O 19
ATOM 22193 N N . GLY A 1 1 ? 42.221 6.769 9.197 1.00 0.00 1 GLY A N 20
ATOM 22194 C CA . GLY A 1 1 ? 41.669 6.500 10.512 1.00 0.00 1 GLY A CA 20
ATOM 22195 C C . GLY A 1 1 ? 40.660 5.368 10.497 1.00 0.00 1 GLY A C 20
ATOM 22196 O O . GLY A 1 1 ? 40.945 4.280 9.996 1.00 0.00 1 GLY A O 20
ATOM 22200 N N . SER A 1 2 ? 39.479 5.623 11.049 1.00 0.00 2 SER A N 20
ATOM 22201 C CA . SER A 1 2 ? 38.426 4.615 11.103 1.00 0.00 2 SER A CA 20
ATOM 22202 C C . SER A 1 2 ? 37.427 4.813 9.967 1.00 0.00 2 SER A C 20
ATOM 22203 O O . SER A 1 2 ? 37.040 5.939 9.654 1.00 0.00 2 SER A O 20
ATOM 22211 N N . SER A 1 3 ? 37.013 3.709 9.352 1.00 0.00 3 SER A N 20
ATOM 22212 C CA . SER A 1 3 ? 36.062 3.759 8.248 1.00 0.00 3 SER A CA 20
ATOM 22213 C C . SER A 1 3 ? 34.627 3.731 8.766 1.00 0.00 3 SER A C 20
ATOM 22214 O O . SER A 1 3 ? 33.776 4.492 8.308 1.00 0.00 3 SER A O 20
ATOM 22222 N N . GLY A 1 4 ? 34.367 2.847 9.724 1.00 0.00 4 GLY A N 20
ATOM 22223 C CA . GLY A 1 4 ? 33.035 2.735 10.289 1.00 0.00 4 GLY A CA 20
ATOM 22224 C C . GLY A 1 4 ? 32.516 1.311 10.272 1.00 0.00 4 GLY A C 20
ATOM 22225 O O . GLY A 1 4 ? 32.979 0.484 9.488 1.00 0.00 4 GLY A O 20
ATOM 22229 N N . SER A 1 5 ? 31.553 1.024 11.142 1.00 0.00 5 SER A N 20
ATOM 22230 C CA . SER A 1 5 ? 30.974 -0.312 11.228 1.00 0.00 5 SER A CA 20
ATOM 22231 C C . SER A 1 5 ? 29.479 -0.238 11.522 1.00 0.00 5 SER A C 20
ATOM 22232 O O . SER A 1 5 ? 29.034 0.573 12.335 1.00 0.00 5 SER A O 20
ATOM 22240 N N . SER A 1 6 ? 28.708 -1.091 10.856 1.00 0.00 6 SER A N 20
ATOM 22241 C CA . SER A 1 6 ? 27.262 -1.122 11.042 1.00 0.00 6 SER A CA 20
ATOM 22242 C C . SER A 1 6 ? 26.775 -2.547 11.281 1.00 0.00 6 SER A C 20
ATOM 22243 O O . SER A 1 6 ? 26.960 -3.428 10.442 1.00 0.00 6 SER A O 20
ATOM 22251 N N . GLY A 1 7 ? 26.150 -2.767 12.434 1.00 0.00 7 GLY A N 20
ATOM 22252 C CA . GLY A 1 7 ? 25.646 -4.087 12.765 1.00 0.00 7 GLY A CA 20
ATOM 22253 C C . GLY A 1 7 ? 24.145 -4.097 12.981 1.00 0.00 7 GLY A C 20
ATOM 22254 O O . GLY A 1 7 ? 23.655 -3.627 14.009 1.00 0.00 7 GLY A O 20
ATOM 22258 N N . HIS A 1 8 ? 23.412 -4.632 12.010 1.00 0.00 8 HIS A N 20
ATOM 22259 C CA . HIS A 1 8 ? 21.958 -4.700 12.098 1.00 0.00 8 HIS A CA 20
ATOM 22260 C C . HIS A 1 8 ? 21.478 -6.148 12.056 1.00 0.00 8 HIS A C 20
ATOM 22261 O O . HIS A 1 8 ? 22.142 -7.014 11.488 1.00 0.00 8 HIS A O 20
ATOM 22276 N N . GLU A 1 9 ? 20.322 -6.401 12.661 1.00 0.00 9 GLU A N 20
ATOM 22277 C CA . GLU A 1 9 ? 19.756 -7.744 12.694 1.00 0.00 9 GLU A CA 20
ATOM 22278 C C . GLU A 1 9 ? 19.087 -8.085 11.365 1.00 0.00 9 GLU A C 20
ATOM 22279 O O . GLU A 1 9 ? 18.357 -7.271 10.799 1.00 0.00 9 GLU A O 20
ATOM 22291 N N . ARG A 1 10 ? 19.342 -9.293 10.873 1.00 0.00 10 ARG A N 20
ATOM 22292 C CA . ARG A 1 10 ? 18.767 -9.741 9.610 1.00 0.00 10 ARG A CA 20
ATOM 22293 C C . ARG A 1 10 ? 17.511 -10.572 9.850 1.00 0.00 10 ARG A C 20
ATOM 22294 O O . ARG A 1 10 ? 17.309 -11.608 9.216 1.00 0.00 10 ARG A O 20
ATOM 22315 N N . VAL A 1 11 ? 16.669 -10.112 10.770 1.00 0.00 11 VAL A N 20
ATOM 22316 C CA . VAL A 1 11 ? 15.432 -10.813 11.094 1.00 0.00 11 VAL A CA 20
ATOM 22317 C C . VAL A 1 11 ? 14.305 -10.403 10.152 1.00 0.00 11 VAL A C 20
ATOM 22318 O O . VAL A 1 11 ? 13.165 -10.218 10.575 1.00 0.00 11 VAL A O 20
ATOM 22331 N N . GLY A 1 12 ? 14.634 -10.261 8.871 1.00 0.00 12 GLY A N 20
ATOM 22332 C CA . GLY A 1 12 ? 13.638 -9.874 7.889 1.00 0.00 12 GLY A CA 20
ATOM 22333 C C . GLY A 1 12 ? 13.779 -10.640 6.588 1.00 0.00 12 GLY A C 20
ATOM 22334 O O . GLY A 1 12 ? 12.816 -11.228 6.099 1.00 0.00 12 GLY A O 20
ATOM 22338 N N . ASN A 1 13 ? 14.983 -10.630 6.025 1.00 0.00 13 ASN A N 20
ATOM 22339 C CA . ASN A 1 13 ? 15.246 -11.327 4.771 1.00 0.00 13 ASN A CA 20
ATOM 22340 C C . ASN A 1 13 ? 14.393 -10.756 3.642 1.00 0.00 13 ASN A C 20
ATOM 22341 O O . ASN A 1 13 ? 13.891 -11.495 2.793 1.00 0.00 13 ASN A O 20
ATOM 22352 N N . LEU A 1 14 ? 14.234 -9.438 3.637 1.00 0.00 14 LEU A N 20
ATOM 22353 C CA . LEU A 1 14 ? 13.443 -8.766 2.612 1.00 0.00 14 LEU A CA 20
ATOM 22354 C C . LEU A 1 14 ? 14.310 -8.387 1.416 1.00 0.00 14 LEU A C 20
ATOM 22355 O O . LEU A 1 14 ? 15.082 -7.431 1.474 1.00 0.00 14 LEU A O 20
ATOM 22371 N N . ASN A 1 15 ? 14.176 -9.143 0.331 1.00 0.00 15 ASN A N 20
ATOM 22372 C CA . ASN A 1 15 ? 14.946 -8.886 -0.880 1.00 0.00 15 ASN A CA 20
ATOM 22373 C C . ASN A 1 15 ? 14.234 -7.874 -1.773 1.00 0.00 15 ASN A C 20
ATOM 22374 O O . ASN A 1 15 ? 14.875 -7.091 -2.472 1.00 0.00 15 ASN A O 20
ATOM 22385 N N . GLN A 1 16 ? 12.906 -7.899 -1.742 1.00 0.00 16 GLN A N 20
ATOM 22386 C CA . GLN A 1 16 ? 12.107 -6.984 -2.549 1.00 0.00 16 GLN A CA 20
ATOM 22387 C C . GLN A 1 16 ? 10.764 -6.701 -1.883 1.00 0.00 16 GLN A C 20
ATOM 22388 O O . GLN A 1 16 ? 10.160 -7.571 -1.254 1.00 0.00 16 GLN A O 20
ATOM 22402 N N . PRO A 1 17 ? 10.284 -5.457 -2.023 1.00 0.00 17 PRO A N 20
ATOM 22403 C CA . PRO A 1 17 ? 9.007 -5.031 -1.441 1.00 0.00 17 PRO A CA 20
ATOM 22404 C C . PRO A 1 17 ? 7.811 -5.675 -2.134 1.00 0.00 17 PRO A C 20
ATOM 22405 O O . PRO A 1 17 ? 7.970 -6.417 -3.104 1.00 0.00 17 PRO A O 20
ATOM 22416 N N . ILE A 1 18 ? 6.616 -5.386 -1.631 1.00 0.00 18 ILE A N 20
ATOM 22417 C CA . ILE A 1 18 ? 5.394 -5.936 -2.204 1.00 0.00 18 ILE A CA 20
ATOM 22418 C C . ILE A 1 18 ? 4.580 -4.855 -2.906 1.00 0.00 18 ILE A C 20
ATOM 22419 O O . ILE A 1 18 ? 4.777 -3.664 -2.668 1.00 0.00 18 ILE A O 20
ATOM 22435 N N . GLU A 1 19 ? 3.665 -5.279 -3.772 1.00 0.00 19 GLU A N 20
ATOM 22436 C CA . GLU A 1 19 ? 2.821 -4.346 -4.509 1.00 0.00 19 GLU A CA 20
ATOM 22437 C C . GLU A 1 19 ? 1.352 -4.532 -4.139 1.00 0.00 19 GLU A C 20
ATOM 22438 O O . GLU A 1 19 ? 0.802 -5.626 -4.269 1.00 0.00 19 GLU A O 20
ATOM 22450 N N . VAL A 1 20 ? 0.723 -3.456 -3.676 1.00 0.00 20 VAL A N 20
ATOM 22451 C CA . VAL A 1 20 ? -0.681 -3.500 -3.288 1.00 0.00 20 VAL A CA 20
ATOM 22452 C C . VAL A 1 20 ? -1.468 -2.369 -3.941 1.00 0.00 20 VAL A C 20
ATOM 22453 O O . VAL A 1 20 ? -0.949 -1.269 -4.138 1.00 0.00 20 VAL A O 20
ATOM 22466 N N . THR A 1 21 ? -2.724 -2.645 -4.277 1.00 0.00 21 THR A N 20
ATOM 22467 C CA . THR A 1 21 ? -3.583 -1.652 -4.909 1.00 0.00 21 THR A CA 20
ATOM 22468 C C . THR A 1 21 ? -4.515 -1.003 -3.891 1.00 0.00 21 THR A C 20
ATOM 22469 O O . THR A 1 21 ? -5.294 -1.685 -3.226 1.00 0.00 21 THR A O 20
ATOM 22480 N N . ALA A 1 22 ? -4.429 0.318 -3.776 1.00 0.00 22 ALA A N 20
ATOM 22481 C CA . ALA A 1 22 ? -5.267 1.059 -2.841 1.00 0.00 22 ALA A CA 20
ATOM 22482 C C . ALA A 1 22 ? -6.746 0.879 -3.168 1.00 0.00 22 ALA A C 20
ATOM 22483 O O . ALA A 1 22 ? -7.224 1.344 -4.204 1.00 0.00 22 ALA A O 20
ATOM 22490 N N . LEU A 1 23 ? -7.466 0.202 -2.281 1.00 0.00 23 LEU A N 20
ATOM 22491 C CA . LEU A 1 23 ? -8.891 -0.039 -2.476 1.00 0.00 23 LEU A CA 20
ATOM 22492 C C . LEU A 1 23 ? -9.687 1.255 -2.337 1.00 0.00 23 LEU A C 20
ATOM 22493 O O . LEU A 1 23 ? -10.678 1.464 -3.036 1.00 0.00 23 LEU A O 20
ATOM 22509 N N . TYR A 1 24 ? -9.244 2.121 -1.432 1.00 0.00 24 TYR A N 20
ATOM 22510 C CA . TYR A 1 24 ? -9.915 3.395 -1.201 1.00 0.00 24 TYR A CA 20
ATOM 22511 C C . TYR A 1 24 ? -8.900 4.518 -1.010 1.00 0.00 24 TYR A C 20
ATOM 22512 O O . TYR A 1 24 ? -7.711 4.268 -0.809 1.00 0.00 24 TYR A O 20
ATOM 22530 N N . SER A 1 25 ? -9.379 5.756 -1.073 1.00 0.00 25 SER A N 20
ATOM 22531 C CA . SER A 1 25 ? -8.514 6.919 -0.911 1.00 0.00 25 SER A CA 20
ATOM 22532 C C . SER A 1 25 ? -8.099 7.088 0.548 1.00 0.00 25 SER A C 20
ATOM 22533 O O . SER A 1 25 ? -8.753 6.573 1.455 1.00 0.00 25 SER A O 20
ATOM 22541 N N . PHE A 1 26 ? -7.008 7.814 0.765 1.00 0.00 26 PHE A N 20
ATOM 22542 C CA . PHE A 1 26 ? -6.504 8.051 2.113 1.00 0.00 26 PHE A CA 20
ATOM 22543 C C . PHE A 1 26 ? -5.667 9.327 2.164 1.00 0.00 26 PHE A C 20
ATOM 22544 O O . PHE A 1 26 ? -5.166 9.794 1.142 1.00 0.00 26 PHE A O 20
ATOM 22561 N N . GLU A 1 27 ? -5.522 9.884 3.362 1.00 0.00 27 GLU A N 20
ATOM 22562 C CA . GLU A 1 27 ? -4.747 11.106 3.547 1.00 0.00 27 GLU A CA 20
ATOM 22563 C C . GLU A 1 27 ? -3.984 11.072 4.867 1.00 0.00 27 GLU A C 20
ATOM 22564 O O . GLU A 1 27 ? -4.571 11.206 5.940 1.00 0.00 27 GLU A O 20
ATOM 22576 N N . GLY A 1 28 ? -2.669 10.891 4.780 1.00 0.00 28 GLY A N 20
ATOM 22577 C CA . GLY A 1 28 ? -1.846 10.842 5.974 1.00 0.00 28 GLY A CA 20
ATOM 22578 C C . GLY A 1 28 ? -2.139 11.983 6.927 1.00 0.00 28 GLY A C 20
ATOM 22579 O O . GLY A 1 28 ? -1.691 13.109 6.712 1.00 0.00 28 GLY A O 20
ATOM 22583 N N . GLN A 1 29 ? -2.892 11.693 7.982 1.00 0.00 29 GLN A N 20
ATOM 22584 C CA . GLN A 1 29 ? -3.246 12.705 8.970 1.00 0.00 29 GLN A CA 20
ATOM 22585 C C . GLN A 1 29 ? -2.009 13.189 9.720 1.00 0.00 29 GLN A C 20
ATOM 22586 O O . GLN A 1 29 ? -1.909 14.362 10.078 1.00 0.00 29 GLN A O 20
ATOM 22600 N N . GLN A 1 30 ? -1.071 12.277 9.955 1.00 0.00 30 GLN A N 20
ATOM 22601 C CA . GLN A 1 30 ? 0.159 12.611 10.664 1.00 0.00 30 GLN A CA 20
ATOM 22602 C C . GLN A 1 30 ? 1.258 13.016 9.686 1.00 0.00 30 GLN A C 20
ATOM 22603 O O . GLN A 1 30 ? 1.233 12.663 8.507 1.00 0.00 30 GLN A O 20
ATOM 22617 N N . PRO A 1 31 ? 2.245 13.773 10.186 1.00 0.00 31 PRO A N 20
ATOM 22618 C CA . PRO A 1 31 ? 3.372 14.241 9.374 1.00 0.00 31 PRO A CA 20
ATOM 22619 C C . PRO A 1 31 ? 4.311 13.107 8.975 1.00 0.00 31 PRO A C 20
ATOM 22620 O O . PRO A 1 31 ? 5.334 13.333 8.331 1.00 0.00 31 PRO A O 20
ATOM 22631 N N . GLY A 1 32 ? 3.955 11.887 9.364 1.00 0.00 32 GLY A N 20
ATOM 22632 C CA . GLY A 1 32 ? 4.776 10.736 9.037 1.00 0.00 32 GLY A CA 20
ATOM 22633 C C . GLY A 1 32 ? 3.992 9.643 8.338 1.00 0.00 32 GLY A C 20
ATOM 22634 O O . GLY A 1 32 ? 4.347 8.467 8.417 1.00 0.00 32 GLY A O 20
ATOM 22638 N N . ASP A 1 33 ? 2.922 10.032 7.653 1.00 0.00 33 ASP A N 20
ATOM 22639 C CA . ASP A 1 33 ? 2.085 9.076 6.936 1.00 0.00 33 ASP A CA 20
ATOM 22640 C C . ASP A 1 33 ? 2.267 9.218 5.428 1.00 0.00 33 ASP A C 20
ATOM 22641 O O . ASP A 1 33 ? 3.074 10.023 4.962 1.00 0.00 33 ASP A O 20
ATOM 22650 N N . LEU A 1 34 ? 1.512 8.430 4.670 1.00 0.00 34 LEU A N 20
ATOM 22651 C CA . LEU A 1 34 ? 1.591 8.466 3.214 1.00 0.00 34 LEU A CA 20
ATOM 22652 C C . LEU A 1 34 ? 0.239 8.824 2.604 1.00 0.00 34 LEU A C 20
ATOM 22653 O O . LEU A 1 34 ? -0.809 8.482 3.151 1.00 0.00 34 LEU A O 20
ATOM 22669 N N . ASN A 1 35 ? 0.272 9.512 1.468 1.00 0.00 35 ASN A N 20
ATOM 22670 C CA . ASN A 1 35 ? -0.951 9.915 0.783 1.00 0.00 35 ASN A CA 20
ATOM 22671 C C . ASN A 1 35 ? -1.128 9.136 -0.517 1.00 0.00 35 ASN A C 20
ATOM 22672 O O . ASN A 1 35 ? -0.261 9.160 -1.391 1.00 0.00 35 ASN A O 20
ATOM 22683 N N . PHE A 1 36 ? -2.258 8.446 -0.638 1.00 0.00 36 PHE A N 20
ATOM 22684 C CA . PHE A 1 36 ? -2.549 7.660 -1.831 1.00 0.00 36 PHE A CA 20
ATOM 22685 C C . PHE A 1 36 ? -4.028 7.753 -2.196 1.00 0.00 36 PHE A C 20
ATOM 22686 O O . PHE A 1 36 ? -4.829 8.307 -1.444 1.00 0.00 36 PHE A O 20
ATOM 22703 N N . GLN A 1 37 ? -4.380 7.208 -3.356 1.00 0.00 37 GLN A N 20
ATOM 22704 C CA . GLN A 1 37 ? -5.762 7.230 -3.822 1.00 0.00 37 GLN A CA 20
ATOM 22705 C C . GLN A 1 37 ? -6.218 5.836 -4.238 1.00 0.00 37 GLN A C 20
ATOM 22706 O O . GLN A 1 37 ? -5.399 4.960 -4.512 1.00 0.00 37 GLN A O 20
ATOM 22720 N N . ALA A 1 38 ? -7.532 5.638 -4.284 1.00 0.00 38 ALA A N 20
ATOM 22721 C CA . ALA A 1 38 ? -8.097 4.351 -4.669 1.00 0.00 38 ALA A CA 20
ATOM 22722 C C . ALA A 1 38 ? -7.587 3.915 -6.038 1.00 0.00 38 ALA A C 20
ATOM 22723 O O . ALA A 1 38 ? -8.020 4.433 -7.067 1.00 0.00 38 ALA A O 20
ATOM 22730 N N . GLY A 1 39 ? -6.663 2.958 -6.043 1.00 0.00 39 GLY A N 20
ATOM 22731 C CA . GLY A 1 39 ? -6.109 2.469 -7.292 1.00 0.00 39 GLY A CA 20
ATOM 22732 C C . GLY A 1 39 ? -4.603 2.626 -7.359 1.00 0.00 39 GLY A C 20
ATOM 22733 O O . GLY A 1 39 ? -3.921 1.853 -8.032 1.00 0.00 39 GLY A O 20
ATOM 22737 N N . ASP A 1 40 ? -4.083 3.629 -6.660 1.00 0.00 40 ASP A N 20
ATOM 22738 C CA . ASP A 1 40 ? -2.647 3.886 -6.643 1.00 0.00 40 ASP A CA 20
ATOM 22739 C C . ASP A 1 40 ? -1.892 2.707 -6.037 1.00 0.00 40 ASP A C 20
ATOM 22740 O O . ASP A 1 40 ? -2.209 2.253 -4.938 1.00 0.00 40 ASP A O 20
ATOM 22749 N N . ARG A 1 41 ? -0.893 2.215 -6.763 1.00 0.00 41 ARG A N 20
ATOM 22750 C CA . ARG A 1 41 ? -0.094 1.088 -6.298 1.00 0.00 41 ARG A CA 20
ATOM 22751 C C . ARG A 1 41 ? 0.972 1.548 -5.308 1.00 0.00 41 ARG A C 20
ATOM 22752 O O . ARG A 1 41 ? 1.757 2.450 -5.601 1.00 0.00 41 ARG A O 20
ATOM 22773 N N . ILE A 1 42 ? 0.993 0.923 -4.135 1.00 0.00 42 ILE A N 20
ATOM 22774 C CA . ILE A 1 42 ? 1.962 1.269 -3.103 1.00 0.00 42 ILE A CA 20
ATOM 22775 C C . ILE A 1 42 ? 2.979 0.149 -2.907 1.00 0.00 42 ILE A C 20
ATOM 22776 O O . ILE A 1 42 ? 2.616 -0.991 -2.614 1.00 0.00 42 ILE A O 20
ATOM 22792 N N . THR A 1 43 ? 4.256 0.482 -3.068 1.00 0.00 43 THR A N 20
ATOM 22793 C CA . THR A 1 43 ? 5.326 -0.495 -2.909 1.00 0.00 43 THR A CA 20
ATOM 22794 C C . THR A 1 43 ? 5.639 -0.731 -1.436 1.00 0.00 43 THR A C 20
ATOM 22795 O O . THR A 1 43 ? 6.384 0.031 -0.819 1.00 0.00 43 THR A O 20
ATOM 22806 N N . VAL A 1 44 ? 5.066 -1.792 -0.876 1.00 0.00 44 VAL A N 20
ATOM 22807 C CA . VAL A 1 44 ? 5.286 -2.130 0.525 1.00 0.00 44 VAL A CA 20
ATOM 22808 C C . VAL A 1 44 ? 6.752 -2.457 0.788 1.00 0.00 44 VAL A C 20
ATOM 22809 O O . VAL A 1 44 ? 7.272 -3.460 0.298 1.00 0.00 44 VAL A O 20
ATOM 22822 N N . ILE A 1 45 ? 7.413 -1.605 1.564 1.00 0.00 45 ILE A N 20
ATOM 22823 C CA . ILE A 1 45 ? 8.818 -1.804 1.893 1.00 0.00 45 ILE A CA 20
ATOM 22824 C C . ILE A 1 45 ? 8.974 -2.481 3.251 1.00 0.00 45 ILE A C 20
ATOM 22825 O O . ILE A 1 45 ? 9.860 -3.315 3.442 1.00 0.00 45 ILE A O 20
ATOM 22841 N N . SER A 1 46 ? 8.107 -2.118 4.190 1.00 0.00 46 SER A N 20
ATOM 22842 C CA . SER A 1 46 ? 8.149 -2.688 5.531 1.00 0.00 46 SER A CA 20
ATOM 22843 C C . SER A 1 46 ? 6.740 -2.889 6.081 1.00 0.00 46 SER A C 20
ATOM 22844 O O . SER A 1 46 ? 6.037 -1.925 6.387 1.00 0.00 46 SER A O 20
ATOM 22852 N N . LYS A 1 47 ? 6.333 -4.147 6.204 1.00 0.00 47 LYS A N 20
ATOM 22853 C CA . LYS A 1 47 ? 5.009 -4.477 6.718 1.00 0.00 47 LYS A CA 20
ATOM 22854 C C . LYS A 1 47 ? 5.102 -5.496 7.849 1.00 0.00 47 LYS A C 20
ATOM 22855 O O . LYS A 1 47 ? 6.193 -5.937 8.214 1.00 0.00 47 LYS A O 20
ATOM 22874 N N . THR A 1 48 ? 3.952 -5.868 8.402 1.00 0.00 48 THR A N 20
ATOM 22875 C CA . THR A 1 48 ? 3.904 -6.835 9.491 1.00 0.00 48 THR A CA 20
ATOM 22876 C C . THR A 1 48 ? 2.970 -7.993 9.158 1.00 0.00 48 THR A C 20
ATOM 22877 O O . THR A 1 48 ? 2.384 -8.038 8.076 1.00 0.00 48 THR A O 20
ATOM 22888 N N . ASP A 1 49 ? 2.837 -8.927 10.093 1.00 0.00 49 ASP A N 20
ATOM 22889 C CA . ASP A 1 49 ? 1.972 -10.085 9.899 1.00 0.00 49 ASP A CA 20
ATOM 22890 C C . ASP A 1 49 ? 0.506 -9.667 9.856 1.00 0.00 49 ASP A C 20
ATOM 22891 O O . ASP A 1 49 ? -0.173 -9.849 8.845 1.00 0.00 49 ASP A O 20
ATOM 22900 N N . SER A 1 50 ? 0.023 -9.108 10.961 1.00 0.00 50 SER A N 20
ATOM 22901 C CA . SER A 1 50 ? -1.365 -8.669 11.052 1.00 0.00 50 SER A CA 20
ATOM 22902 C C . SER A 1 50 ? -1.683 -7.645 9.967 1.00 0.00 50 SER A C 20
ATOM 22903 O O . SER A 1 50 ? -0.851 -6.802 9.630 1.00 0.00 50 SER A O 20
ATOM 22911 N N . HIS A 1 51 ? -2.893 -7.725 9.423 1.00 0.00 51 HIS A N 20
ATOM 22912 C CA . HIS A 1 51 ? -3.323 -6.804 8.376 1.00 0.00 51 HIS A CA 20
ATOM 22913 C C . HIS A 1 51 ? -3.816 -5.491 8.976 1.00 0.00 51 HIS A C 20
ATOM 22914 O O . HIS A 1 51 ? -3.311 -4.418 8.645 1.00 0.00 51 HIS A O 20
ATOM 22929 N N . PHE A 1 52 ? -4.805 -5.583 9.859 1.00 0.00 52 PHE A N 20
ATOM 22930 C CA . PHE A 1 52 ? -5.368 -4.402 10.503 1.00 0.00 52 PHE A CA 20
ATOM 22931 C C . PHE A 1 52 ? -4.280 -3.374 10.798 1.00 0.00 52 PHE A C 20
ATOM 22932 O O . PHE A 1 52 ? -4.477 -2.173 10.609 1.00 0.00 52 PHE A O 20
ATOM 22949 N N . ASP A 1 53 ? -3.131 -3.853 11.264 1.00 0.00 53 ASP A N 20
ATOM 22950 C CA . ASP A 1 53 ? -2.011 -2.977 11.585 1.00 0.00 53 ASP A CA 20
ATOM 22951 C C . ASP A 1 53 ? -1.628 -2.121 10.382 1.00 0.00 53 ASP A C 20
ATOM 22952 O O . ASP A 1 53 ? -2.040 -2.397 9.255 1.00 0.00 53 ASP A O 20
ATOM 22961 N N . TRP A 1 54 ? -0.840 -1.081 10.630 1.00 0.00 54 TRP A N 20
ATOM 22962 C CA . TRP A 1 54 ? -0.402 -0.184 9.566 1.00 0.00 54 TRP A CA 20
ATOM 22963 C C . TRP A 1 54 ? 0.938 -0.631 8.994 1.00 0.00 54 TRP A C 20
ATOM 22964 O O . TRP A 1 54 ? 1.832 -1.043 9.732 1.00 0.00 54 TRP A O 20
ATOM 22985 N N . TRP A 1 55 ? 1.071 -0.545 7.675 1.00 0.00 55 TRP A N 20
ATOM 22986 C CA . TRP A 1 55 ? 2.304 -0.941 7.004 1.00 0.00 55 TRP A CA 20
ATOM 22987 C C . TRP A 1 55 ? 3.023 0.272 6.426 1.00 0.00 55 TRP A C 20
ATOM 22988 O O . TRP A 1 55 ? 2.479 1.376 6.407 1.00 0.00 55 TRP A O 20
ATOM 23009 N N . GLU A 1 56 ? 4.248 0.060 5.955 1.00 0.00 56 GLU A N 20
ATOM 23010 C CA . GLU A 1 56 ? 5.040 1.139 5.376 1.00 0.00 56 GLU A CA 20
ATOM 23011 C C . GLU A 1 56 ? 5.376 0.845 3.917 1.00 0.00 56 GLU A C 20
ATOM 23012 O O . GLU A 1 56 ? 6.135 -0.075 3.616 1.00 0.00 56 GLU A O 20
ATOM 23024 N N . GLY A 1 57 ? 4.803 1.635 3.014 1.00 0.00 57 GLY A N 20
ATOM 23025 C CA . GLY A 1 57 ? 5.053 1.444 1.597 1.00 0.00 57 GLY A CA 20
ATOM 23026 C C . GLY A 1 57 ? 5.558 2.704 0.922 1.00 0.00 57 GLY A C 20
ATOM 23027 O O . GLY A 1 57 ? 5.768 3.726 1.575 1.00 0.00 57 GLY A O 20
ATOM 23031 N N . LYS A 1 58 ? 5.756 2.632 -0.390 1.00 0.00 58 LYS A N 20
ATOM 23032 C CA . LYS A 1 58 ? 6.241 3.774 -1.155 1.00 0.00 58 LYS A CA 20
ATOM 23033 C C . LYS A 1 58 ? 5.329 4.059 -2.344 1.00 0.00 58 LYS A C 20
ATOM 23034 O O . LYS A 1 58 ? 4.880 3.139 -3.029 1.00 0.00 58 LYS A O 20
ATOM 23053 N N . LEU A 1 59 ? 5.060 5.337 -2.585 1.00 0.00 59 LEU A N 20
ATOM 23054 C CA . LEU A 1 59 ? 4.203 5.743 -3.694 1.00 0.00 59 LEU A CA 20
ATOM 23055 C C . LEU A 1 59 ? 4.720 7.024 -4.341 1.00 0.00 59 LEU A C 20
ATOM 23056 O O . LEU A 1 59 ? 4.962 8.021 -3.660 1.00 0.00 59 LEU A O 20
ATOM 23072 N N . ARG A 1 60 ? 4.884 6.990 -5.659 1.00 0.00 60 ARG A N 20
ATOM 23073 C CA . ARG A 1 60 ? 5.371 8.149 -6.398 1.00 0.00 60 ARG A CA 20
ATOM 23074 C C . ARG A 1 60 ? 6.551 8.796 -5.679 1.00 0.00 60 ARG A C 20
ATOM 23075 O O . ARG A 1 60 ? 6.536 9.993 -5.394 1.00 0.00 60 ARG A O 20
ATOM 23096 N N . GLY A 1 61 ? 7.572 7.995 -5.389 1.00 0.00 61 GLY A N 20
ATOM 23097 C CA . GLY A 1 61 ? 8.745 8.508 -4.706 1.00 0.00 61 GLY A CA 20
ATOM 23098 C C . GLY A 1 61 ? 8.419 9.071 -3.337 1.00 0.00 61 GLY A C 20
ATOM 23099 O O . GLY A 1 61 ? 8.922 10.128 -2.958 1.00 0.00 61 GLY A O 20
ATOM 23103 N N . GLN A 1 62 ? 7.574 8.363 -2.594 1.00 0.00 62 GLN A N 20
ATOM 23104 C CA . GLN A 1 62 ? 7.179 8.801 -1.260 1.00 0.00 62 GLN A CA 20
ATOM 23105 C C . GLN A 1 62 ? 7.266 7.651 -0.262 1.00 0.00 62 GLN A C 20
ATOM 23106 O O . GLN A 1 62 ? 7.404 6.489 -0.647 1.00 0.00 62 GLN A O 20
ATOM 23120 N N . THR A 1 63 ? 7.186 7.982 1.023 1.00 0.00 63 THR A N 20
ATOM 23121 C CA . THR A 1 63 ? 7.256 6.977 2.077 1.00 0.00 63 THR A CA 20
ATOM 23122 C C . THR A 1 63 ? 6.389 7.368 3.268 1.00 0.00 63 THR A C 20
ATOM 23123 O O . THR A 1 63 ? 6.377 8.525 3.687 1.00 0.00 63 THR A O 20
ATOM 23134 N N . GLY A 1 64 ? 5.665 6.395 3.812 1.00 0.00 64 GLY A N 20
ATOM 23135 C CA . GLY A 1 64 ? 4.805 6.657 4.951 1.00 0.00 64 GLY A CA 20
ATOM 23136 C C . GLY A 1 64 ? 4.054 5.422 5.407 1.00 0.00 64 GLY A C 20
ATOM 23137 O O . GLY A 1 64 ? 4.120 4.374 4.764 1.00 0.00 64 GLY A O 20
ATOM 23141 N N . ILE A 1 65 ? 3.340 5.544 6.521 1.00 0.00 65 ILE A N 20
ATOM 23142 C CA . ILE A 1 65 ? 2.575 4.428 7.063 1.00 0.00 65 ILE A CA 20
ATOM 23143 C C . ILE A 1 65 ? 1.100 4.542 6.694 1.00 0.00 65 ILE A C 20
ATOM 23144 O O . ILE A 1 65 ? 0.560 5.643 6.580 1.00 0.00 65 ILE A O 20
ATOM 23160 N N . PHE A 1 66 ? 0.452 3.396 6.509 1.00 0.00 66 PHE A N 20
ATOM 23161 C CA . PHE A 1 66 ? -0.962 3.367 6.153 1.00 0.00 66 PHE A CA 20
ATOM 23162 C C . PHE A 1 66 ? -1.592 2.031 6.538 1.00 0.00 66 PHE A C 20
ATOM 23163 O O . PHE A 1 66 ? -0.927 0.998 6.601 1.00 0.00 66 PHE A O 20
ATOM 23180 N N . PRO A 1 67 ? -2.907 2.053 6.803 1.00 0.00 67 PRO A N 20
ATOM 23181 C CA . PRO A 1 67 ? -3.656 0.853 7.187 1.00 0.00 67 PRO A CA 20
ATOM 23182 C C . PRO A 1 67 ? -3.806 -0.131 6.032 1.00 0.00 67 PRO A C 20
ATOM 23183 O O . PRO A 1 67 ? -4.353 0.207 4.983 1.00 0.00 67 PRO A O 20
ATOM 23194 N N . ALA A 1 68 ? -3.315 -1.350 6.232 1.00 0.00 68 ALA A N 20
ATOM 23195 C CA . ALA A 1 68 ? -3.397 -2.384 5.207 1.00 0.00 68 ALA A CA 20
ATOM 23196 C C . ALA A 1 68 ? -4.845 -2.655 4.815 1.00 0.00 68 ALA A C 20
ATOM 23197 O O . ALA A 1 68 ? -5.117 -3.194 3.743 1.00 0.00 68 ALA A O 20
ATOM 23204 N N . ASN A 1 69 ? -5.771 -2.279 5.691 1.00 0.00 69 ASN A N 20
ATOM 23205 C CA . ASN A 1 69 ? -7.192 -2.483 5.436 1.00 0.00 69 ASN A CA 20
ATOM 23206 C C . ASN A 1 69 ? -7.676 -1.584 4.303 1.00 0.00 69 ASN A C 20
ATOM 23207 O O . ASN A 1 69 ? -8.784 -1.753 3.792 1.00 0.00 69 ASN A O 20
ATOM 23218 N N . TYR A 1 70 ? -6.839 -0.628 3.915 1.00 0.00 70 TYR A N 20
ATOM 23219 C CA . TYR A 1 70 ? -7.182 0.300 2.844 1.00 0.00 70 TYR A CA 20
ATOM 23220 C C . TYR A 1 70 ? -6.607 -0.171 1.511 1.00 0.00 70 TYR A C 20
ATOM 23221 O O . TYR A 1 70 ? -6.825 0.453 0.473 1.00 0.00 70 TYR A O 20
ATOM 23239 N N . VAL A 1 71 ? -5.871 -1.277 1.549 1.00 0.00 71 VAL A N 20
ATOM 23240 C CA . VAL A 1 71 ? -5.265 -1.834 0.346 1.00 0.00 71 VAL A CA 20
ATOM 23241 C C . VAL A 1 71 ? -5.561 -3.324 0.220 1.00 0.00 71 VAL A C 20
ATOM 23242 O O . VAL A 1 71 ? -6.177 -3.923 1.103 1.00 0.00 71 VAL A O 20
ATOM 23255 N N . THR A 1 72 ? -5.118 -3.919 -0.883 1.00 0.00 72 THR A N 20
ATOM 23256 C CA . THR A 1 72 ? -5.336 -5.339 -1.125 1.00 0.00 72 THR A CA 20
ATOM 23257 C C . THR A 1 72 ? -4.080 -6.001 -1.682 1.00 0.00 72 THR A C 20
ATOM 23258 O O . THR A 1 72 ? -3.478 -5.508 -2.634 1.00 0.00 72 THR A O 20
ATOM 23269 N N . MET A 1 73 ? -3.692 -7.121 -1.081 1.00 0.00 73 MET A N 20
ATOM 23270 C CA . MET A 1 73 ? -2.508 -7.852 -1.519 1.00 0.00 73 MET A CA 20
ATOM 23271 C C . MET A 1 73 ? -2.891 -9.206 -2.107 1.00 0.00 73 MET A C 20
ATOM 23272 O O . MET A 1 73 ? -3.064 -10.182 -1.379 1.00 0.00 73 MET A O 20
ATOM 23286 N N . ASN A 1 74 ? -3.023 -9.256 -3.429 1.00 0.00 74 ASN A N 20
ATOM 23287 C CA . ASN A 1 74 ? -3.387 -10.490 -4.114 1.00 0.00 74 ASN A CA 20
ATOM 23288 C C . ASN A 1 74 ? -2.231 -10.998 -4.971 1.00 0.00 74 ASN A C 20
ATOM 23289 O O . ASN A 1 74 ? -1.857 -12.169 -4.896 1.00 0.00 74 ASN A O 20
ATOM 23300 N N . SER A 1 75 ? -1.668 -10.110 -5.783 1.00 0.00 75 SER A N 20
ATOM 23301 C CA . SER A 1 75 ? -0.557 -10.468 -6.656 1.00 0.00 75 SER A CA 20
ATOM 23302 C C . SER A 1 75 ? -0.848 -11.768 -7.400 1.00 0.00 75 SER A C 20
ATOM 23303 O O . SER A 1 75 ? 0.003 -12.653 -7.483 1.00 0.00 75 SER A O 20
ATOM 23311 N N . GLY A 1 76 ? -2.058 -11.875 -7.941 1.00 0.00 76 GLY A N 20
ATOM 23312 C CA . GLY A 1 76 ? -2.441 -13.069 -8.671 1.00 0.00 76 GLY A CA 20
ATOM 23313 C C . GLY A 1 76 ? -3.421 -12.775 -9.790 1.00 0.00 76 GLY A C 20
ATOM 23314 O O . GLY A 1 76 ? -4.255 -11.874 -9.693 1.00 0.00 76 GLY A O 20
ATOM 23318 N N . PRO A 1 77 ? -3.326 -13.547 -10.883 1.00 0.00 77 PRO A N 20
ATOM 23319 C CA . PRO A 1 77 ? -4.203 -13.383 -12.046 1.00 0.00 77 PRO A CA 20
ATOM 23320 C C . PRO A 1 77 ? -5.639 -13.804 -11.753 1.00 0.00 77 PRO A C 20
ATOM 23321 O O . PRO A 1 77 ? -6.523 -13.658 -12.597 1.00 0.00 77 PRO A O 20
ATOM 23332 N N . SER A 1 78 ? -5.865 -14.326 -10.552 1.00 0.00 78 SER A N 20
ATOM 23333 C CA . SER A 1 78 ? -7.194 -14.771 -10.149 1.00 0.00 78 SER A CA 20
ATOM 23334 C C . SER A 1 78 ? -8.273 -13.877 -10.754 1.00 0.00 78 SER A C 20
ATOM 23335 O O . SER A 1 78 ? -9.087 -14.327 -11.559 1.00 0.00 78 SER A O 20
ATOM 23343 N N . SER A 1 79 ? -8.271 -12.608 -10.358 1.00 0.00 79 SER A N 20
ATOM 23344 C CA . SER A 1 79 ? -9.251 -11.651 -10.857 1.00 0.00 79 SER A CA 20
ATOM 23345 C C . SER A 1 79 ? -8.628 -10.729 -11.900 1.00 0.00 79 SER A C 20
ATOM 23346 O O . SER A 1 79 ? -7.463 -10.349 -11.792 1.00 0.00 79 SER A O 20
ATOM 23354 N N . GLY A 1 80 ? -9.414 -10.372 -12.912 1.00 0.00 80 GLY A N 20
ATOM 23355 C CA . GLY A 1 80 ? -8.922 -9.498 -13.961 1.00 0.00 80 GLY A CA 20
ATOM 23356 C C . GLY A 1 80 ? -9.300 -8.048 -13.730 1.00 0.00 80 GLY A C 20
ATOM 23357 O O . GLY A 1 80 ? -9.763 -7.367 -14.645 1.00 0.00 80 GLY A O 20
#

Sequence (80 aa):
GSSGSSGHERVGNLNQPIEVTALYSFEGQQPGDLNFQAGDRITVISKTDSHFDWWEGKLRGQTGIFPANYVTMNSGPSSGGSSGSSGHERVGNLNQPIEVTALYSFEGQQPGDLNFQAGDRITVISKTDSHFDWWEGKLRGQTGIFPANYVTMNSGPSSGGSSGSSGHERVGNLNQPIEVTALYSFEGQQPGDLNFQAGDRITVISKTDSHFDWWEGKLRGQTGIFPANYVTMNSGPSSGGSSGSSGHERVGNLNQPIEVTALYSFEGQQPGDLNFQAGDRITVISKTDSHFDWWEGKLRGQTGIFPANYVTMNSGPSSGGSSGSSGHERVGNLNQPIEVTALYSFEGQQPGDLNFQAGDRITVISKTDSHFDWWEGKLRGQTGIFPANYVTMNSGPSSGGSSGSSGHERVGNLNQPIEVTALYSFEGQQPGDLNFQAGDRITVISKTDSHFDWWEGKLRGQTGIFPANYVTMNSGPSSGGSSGSSGHERVGNLNQPIEVTALYSFEGQQPGDLNFQAGDRITVISKTDSHFDWWEGKLRGQTGIFPANYVTMNSGPSSGGSSGSSGHERVGNLNQPIEVTALYSFEGQQPGDLNFQAGDRITVISKTDSHFDWWEGKLRGQTGIFPANYVTMNSGPSSGGSSGSSGHERVGNLNQPIEVTALYSFEGQQPGDLNFQAGDRITVISKTDSHFDWWEGKLRGQTGIFPANYVTMNSGPSSGGSSGSSGHERVGNLNQPIEVTALYSFEGQQPGDLNFQAGDRITVISKTDSHFDWWEGKLRGQTGIFPANYVTMNSGPSSGGSSGSSGHERVGNLNQPIEVTALYSFEGQQPGDLNFQAGDRITVISKTDSHFDWWEGKLRGQTGIFPANYVTMNSGPSSGGSSGSSGHERVGNLNQPIEVTALYSFEGQQPGDLNFQAGDRITVISKTDSHFDWWEGKLRGQTGIFPANYVTMNSGPSSGGSSGSSGHERVGNLNQPIEVTALYSFEGQQPGDLNFQAGDRITVISKTDSHFDWWEGKLRGQTGIFPANYVTMNSGPSSGGSSGSSGHERVGNLNQPIEVTALYSFEGQQPGDLNFQAGDRITVISKTDSHFDWWEGKLRGQTGIFPANYVTMNSGPSSGGSSGSSGHERVGNLNQPIEVTALYSFEGQQPGDLNFQAGDRITVISKTDSHFDWWEGKLRGQTGIFPANYVTMNSGPSSGGSSGSSGHERVGNLNQPIEVTALYSFEGQQPGDLNFQAGDRITVISKTDSHFDWWEGKLRGQTGIFPANYVTMNSGPSSGGSSGSSGHERVGNLNQPIEVTALYSFEGQQPGDLNFQAGDRITVISKTDSHFDWWEGKLRGQTGIFPANYVTMNSGPSSGGSSGSSGHERVGNLNQPIEVTALYSFEGQQPGDLNFQAGDRITVISKTDSHFDWWEGKLRGQTGIFPANYVTMNSGPSSGGSSGSSGHERVGNLNQPIEVTALYSFEGQQPGDLNFQAGDRITVISKTDSHFDWWEGKLRGQTGIFPANYVTMNSGPSSGGSSGSSGHERVGNLNQPIEVTALYSFEGQQPGDLNFQAGDRITVISKTDSHFDWWEGKLRGQTGIFPANYVTMNSGPSSG